Protein 5JYU (pdb70)

Nearest PDB structures (foldseek):
  5jyv-assembly1_A  TM=9.182E-01  e=1.489E-18  Thermosynechococcus vestitus BP-1
  1zes-assembly2_B  TM=8.318E-01  e=3.836E-07  Escherichia coli
  3nns-assembly3_B  TM=7.944E-01  e=1.129E-05  Thermotoga maritima
  1p2f-assembly1_A  TM=7.889E-01  e=4.038E-04  Thermotoga maritima
  4o1i-assembly3_E-2  TM=6.888E-01  e=8.584E-03  Mycobacterium tuberculosis

Radius of gyration: 13.12 Å; Cα contacts (8 Å, |Δi|>4): 184; chains: 1; bounding box: 32×35×27 Å

Organism: Thermosynechococcus vestitus (strain NIES-2133 / IAM M-273 / BP-1) (NCBI:txid197221)

InterPro domains:
  IPR003018 GAF domain [PF01590] (171-319)
  IPR003018 GAF domain [SM00065] (170-329)
  IPR003594 Histidine kinase/HSP90-like ATPase domain [PF02518] (475-585)
  IPR003594 Histidine kinase/HSP90-like ATPase domain [SM00387] (475-587)
  IPR003661 Signal transduction histidine kinase, dimerisation/phosphoacceptor domain [PF00512] (360-426)
  IPR003661 Signal transduction histidine kinase, dimerisation/phosphoacceptor domain [SM00388] (359-427)
  IPR003661 Signal transduction histidine kinase, dimerisation/phosphoacceptor domain [cd00082] (358-422)
  IPR004358 Signal transduction histidine kinase-related protein, C-terminal [PR00344] (512-526)
  IPR004358 Signal transduction histidine kinase-related protein, C-terminal [PR00344] (530-540)
  IPR004358 Signal transduction histidine kinase-related protein, C-terminal [PR00344] (547-565)
  IPR004358 Signal transduction histidine kinase-related protein, C-terminal [PR00344] (571-584)
  IPR005467 Histidine kinase domain [PS50109] (366-587)
  IPR011006 CheY-like superfamily [SSF52172] (614-722)
  IPR016132 Phytochrome chromophore attachment domain [PS50046] (170-314)
  IPR029016 GAF-like domain superfamily [G3DSA:3.30.450.40] (128-355)
  IPR036097 Signal transduction histidine kinase, dimerisation/phosphoacceptor domain superfamily [SSF47384] (344-427)
  IPR036890 Histidine kinase/HSP90-like ATPase superfamily [G3DSA:3.30.565.10] (427-588)
  IPR036890 Histidine kinase/HSP90-like ATPase superfamily [SSF55874] (416-588)
  IPR050736 Sensor Histidine Kinase Regulatory [PTHR43711] (326-585)

Structure (mmCIF, N/CA/C/O backbone):
data_5JYU
#
_entry.id   5JYU
#
loop_
_atom_site.group_PDB
_atom_site.id
_atom_site.type_symbol
_atom_site.label_atom_id
_atom_site.label_alt_id
_atom_site.label_comp_id
_atom_site.label_asym_id
_atom_site.label_entity_id
_atom_site.label_seq_id
_atom_site.pdbx_PDB_ins_code
_atom_site.Cartn_x
_atom_site.Cartn_y
_atom_site.Cartn_z
_atom_site.occupancy
_atom_site.B_iso_or_equiv
_atom_site.auth_seq_id
_atom_site.auth_comp_id
_atom_site.auth_asym_id
_atom_site.auth_atom_id
_atom_site.pdbx_PDB_model_num
ATOM 1 N N . GLU A 1 1 ? -2.408 -2.055 5.676 1.00 0.00 613 GLU A N 1
ATOM 2 C CA . GLU A 1 1 ? -3.030 -0.748 6.005 1.00 0.00 613 GLU A CA 1
ATOM 3 C C . GLU A 1 1 ? -4.546 -0.888 6.132 1.00 0.00 613 GLU A C 1
ATOM 4 O O . GLU A 1 1 ? -5.079 -1.998 6.126 1.00 0.00 613 GLU A O 1
ATOM 18 N N . GLY A 1 2 ? -5.231 0.244 6.242 1.00 0.00 614 GLY A N 1
ATOM 19 C CA . GLY A 1 2 ? -6.675 0.235 6.362 1.00 0.00 614 GLY A CA 1
ATOM 20 C C . GLY A 1 2 ? -7.277 1.564 5.961 1.00 0.00 614 GLY A C 1
ATOM 21 O O . GLY A 1 2 ? -6.563 2.563 5.862 1.00 0.00 614 GLY A O 1
ATOM 25 N N . ARG A 1 3 ? -8.588 1.585 5.736 1.00 0.00 615 ARG A N 1
ATOM 26 C CA . ARG A 1 3 ? -9.266 2.812 5.335 1.00 0.00 615 ARG A CA 1
ATOM 27 C C . ARG A 1 3 ? -10.285 3.248 6.381 1.00 0.00 615 ARG A C 1
ATOM 28 O O . ARG A 1 3 ? -11.113 2.450 6.832 1.00 0.00 615 ARG A O 1
ATOM 49 N N . ILE A 1 4 ? -10.202 4.513 6.777 1.00 0.00 616 ILE A N 1
ATOM 50 C CA . ILE A 1 4 ? -11.114 5.096 7.753 1.00 0.00 616 ILE A CA 1
ATOM 51 C C . ILE A 1 4 ? -11.737 6.374 7.185 1.00 0.00 616 ILE A C 1
ATOM 52 O O . ILE A 1 4 ? -11.035 7.209 6.612 1.00 0.00 616 ILE A O 1
ATOM 68 N N . VAL A 1 5 ? -13.049 6.528 7.332 1.00 0.00 617 VAL A N 1
ATOM 69 C CA . VAL A 1 5 ? -13.728 7.714 6.819 1.00 0.00 617 VAL A CA 1
ATOM 70 C C . VAL A 1 5 ? -14.138 8.628 7.971 1.00 0.00 617 VAL A C 1
ATOM 71 O O . VAL A 1 5 ? -14.797 8.196 8.920 1.00 0.00 617 VAL A O 1
ATOM 84 N N . LEU A 1 6 ? -13.736 9.890 7.882 1.00 0.00 618 LEU A N 1
ATOM 85 C CA . LEU A 1 6 ? -14.036 10.870 8.916 1.00 0.00 618 LEU A CA 1
ATOM 86 C C . LEU A 1 6 ? -15.067 11.873 8.418 1.00 0.00 618 LEU A C 1
ATOM 87 O O . LEU A 1 6 ? -14.882 12.493 7.375 1.00 0.00 618 LEU A O 1
ATOM 103 N N . VAL A 1 7 ? -16.146 12.038 9.173 1.00 0.00 619 VAL A N 1
ATOM 104 C CA . VAL A 1 7 ? -17.205 12.966 8.803 1.00 0.00 619 VAL A CA 1
ATOM 105 C C . VAL A 1 7 ? -17.318 14.074 9.831 1.00 0.00 619 VAL A C 1
ATOM 106 O O . VAL A 1 7 ? -17.607 13.830 11.002 1.00 0.00 619 VAL A O 1
ATOM 119 N N . SER A 1 8 ? -17.085 15.296 9.367 1.00 0.00 620 SER A N 1
ATOM 120 C CA . SER A 1 8 ? -17.142 16.469 10.223 1.00 0.00 620 SER A CA 1
ATOM 121 C C . SER A 1 8 ? -17.162 17.739 9.386 1.00 0.00 620 SER A C 1
ATOM 122 O O . SER A 1 8 ? -16.854 17.718 8.196 1.00 0.00 620 SER A O 1
ATOM 130 N N . GLU A 1 9 ? -17.535 18.839 10.015 1.00 0.00 621 GLU A N 1
ATOM 131 C CA . GLU A 1 9 ? -17.569 20.132 9.336 1.00 0.00 621 GLU A CA 1
ATOM 132 C C . GLU A 1 9 ? -16.385 21.019 9.741 1.00 0.00 621 GLU A C 1
ATOM 133 O O . GLU A 1 9 ? -16.126 22.039 9.106 1.00 0.00 621 GLU A O 1
ATOM 145 N N . ASP A 1 10 ? -15.667 20.633 10.797 1.00 0.00 622 ASP A N 1
ATOM 146 C CA . ASP A 1 10 ? -14.542 21.433 11.276 1.00 0.00 622 ASP A CA 1
ATOM 147 C C . ASP A 1 10 ? -13.210 20.929 10.726 1.00 0.00 622 ASP A C 1
ATOM 148 O O . ASP A 1 10 ? -12.732 19.857 11.099 1.00 0.00 622 ASP A O 1
ATOM 157 N N . GLU A 1 11 ? -12.623 21.727 9.841 1.00 0.00 623 GLU A N 1
ATOM 158 C CA . GLU A 1 11 ? -11.344 21.409 9.209 1.00 0.00 623 GLU A CA 1
ATOM 159 C C . GLU A 1 11 ? -10.191 21.334 10.217 1.00 0.00 623 GLU A C 1
ATOM 160 O O . GLU A 1 11 ? -9.334 20.456 10.121 1.00 0.00 623 GLU A O 1
ATOM 172 N N . ALA A 1 12 ? -10.183 22.249 11.188 1.00 0.00 624 ALA A N 1
ATOM 173 C CA . ALA A 1 12 ? -9.109 22.319 12.184 1.00 0.00 624 ALA A CA 1
ATOM 174 C C . ALA A 1 12 ? -8.987 21.044 13.018 1.00 0.00 624 ALA A C 1
ATOM 175 O O . ALA A 1 12 ? -7.884 20.540 13.223 1.00 0.00 624 ALA A O 1
ATOM 182 N N . THR A 1 13 ? -10.112 20.518 13.493 1.00 0.00 625 THR A N 1
ATOM 183 C CA . THR A 1 13 ? -10.093 19.298 14.290 1.00 0.00 625 THR A CA 1
ATOM 184 C C . THR A 1 13 ? -9.690 18.119 13.419 1.00 0.00 625 THR A C 1
ATOM 185 O O . THR A 1 13 ? -8.933 17.241 13.842 1.00 0.00 625 THR A O 1
ATOM 196 N N . SER A 1 14 ? -10.193 18.128 12.190 1.00 0.00 626 SER A N 1
ATOM 197 C CA . SER A 1 14 ? -9.928 17.064 11.235 1.00 0.00 626 SER A CA 1
ATOM 198 C C . SER A 1 14 ? -8.443 16.928 10.912 1.00 0.00 626 SER A C 1
ATOM 199 O O . SER A 1 14 ? -7.935 15.815 10.813 1.00 0.00 626 SER A O 1
ATOM 207 N N . THR A 1 15 ? -7.741 18.051 10.763 1.00 0.00 627 THR A N 1
ATOM 208 C CA . THR A 1 15 ? -6.315 18.008 10.431 1.00 0.00 627 THR A CA 1
ATOM 209 C C . THR A 1 15 ? -5.477 17.361 11.539 1.00 0.00 627 THR A C 1
ATOM 210 O O . THR A 1 15 ? -4.540 16.611 11.256 1.00 0.00 627 THR A O 1
ATOM 221 N N . LEU A 1 16 ? -5.814 17.650 12.792 1.00 0.00 628 LEU A N 1
ATOM 222 C CA . LEU A 1 16 ? -5.081 17.097 13.928 1.00 0.00 628 LEU A CA 1
ATOM 223 C C . LEU A 1 16 ? -5.317 15.592 14.093 1.00 0.00 628 LEU A C 1
ATOM 224 O O . LEU A 1 16 ? -4.372 14.824 14.282 1.00 0.00 628 LEU A O 1
ATOM 240 N N . ILE A 1 17 ? -6.579 15.176 14.006 1.00 0.00 629 ILE A N 1
ATOM 241 C CA . ILE A 1 17 ? -6.941 13.769 14.180 1.00 0.00 629 ILE A CA 1
ATOM 242 C C . ILE A 1 17 ? -6.499 12.888 13.001 1.00 0.00 629 ILE A C 1
ATOM 243 O O . ILE A 1 17 ? -6.079 11.745 13.198 1.00 0.00 629 ILE A O 1
ATOM 259 N N . CYS A 1 18 ? -6.584 13.424 11.779 1.00 0.00 630 CYS A N 1
ATOM 260 C CA . CYS A 1 18 ? -6.189 12.678 10.580 1.00 0.00 630 CYS A CA 1
ATOM 261 C C . CYS A 1 18 ? -4.706 12.342 10.611 1.00 0.00 630 CYS A C 1
ATOM 262 O O . CYS A 1 18 ? -4.299 11.256 10.200 1.00 0.00 630 CYS A O 1
ATOM 270 N N . SER A 1 19 ? -3.907 13.287 11.096 1.00 0.00 631 SER A N 1
ATOM 271 C CA . SER A 1 19 ? -2.463 13.104 11.184 1.00 0.00 631 SER A CA 1
ATOM 272 C C . SER A 1 19 ? -2.121 11.934 12.107 1.00 0.00 631 SER A C 1
ATOM 273 O O . SER A 1 19 ? -1.217 11.150 11.812 1.00 0.00 631 SER A O 1
ATOM 281 N N . ILE A 1 20 ? -2.852 11.821 13.216 1.00 0.00 632 ILE A N 1
ATOM 282 C CA . ILE A 1 20 ? -2.632 10.747 14.184 1.00 0.00 632 ILE A CA 1
ATOM 283 C C . ILE A 1 20 ? -2.888 9.378 13.543 1.00 0.00 632 ILE A C 1
ATOM 284 O O . ILE A 1 20 ? -2.064 8.465 13.640 1.00 0.00 632 ILE A O 1
ATOM 300 N N . LEU A 1 21 ? -4.036 9.258 12.879 1.00 0.00 633 LEU A N 1
ATOM 301 C CA . LEU A 1 21 ? -4.434 8.017 12.221 1.00 0.00 633 LEU A CA 1
ATOM 302 C C . LEU A 1 21 ? -3.535 7.669 11.034 1.00 0.00 633 LEU A C 1
ATOM 303 O O . LEU A 1 21 ? -3.194 6.501 10.833 1.00 0.00 633 LEU A O 1
ATOM 319 N N . THR A 1 22 ? -3.155 8.678 10.251 1.00 0.00 634 THR A N 1
ATOM 320 C CA . THR A 1 22 ? -2.307 8.457 9.082 1.00 0.00 634 THR A CA 1
ATOM 321 C C . THR A 1 22 ? -0.917 7.974 9.494 1.00 0.00 634 THR A C 1
ATOM 322 O O . THR A 1 22 ? -0.346 7.088 8.859 1.00 0.00 634 THR A O 1
ATOM 333 N N . THR A 1 23 ? -0.379 8.563 10.565 1.00 0.00 635 THR A N 1
ATOM 334 C CA . THR A 1 23 ? 0.938 8.185 11.078 1.00 0.00 635 THR A CA 1
ATOM 335 C C . THR A 1 23 ? 0.958 6.701 11.451 1.00 0.00 635 THR A C 1
ATOM 336 O O . THR A 1 23 ? 1.952 6.007 11.229 1.00 0.00 635 THR A O 1
ATOM 347 N N . ALA A 1 24 ? -0.149 6.228 12.020 1.00 0.00 636 ALA A N 1
ATOM 348 C CA . ALA A 1 24 ? -0.287 4.826 12.408 1.00 0.00 636 ALA A CA 1
ATOM 349 C C . ALA A 1 24 ? -0.258 3.903 11.185 1.00 0.00 636 ALA A C 1
ATOM 350 O O . ALA A 1 24 ? -0.051 2.697 11.313 1.00 0.00 636 ALA A O 1
ATOM 357 N N . GLY A 1 25 ? -0.472 4.478 10.000 1.00 0.00 637 GLY A N 1
ATOM 358 C CA . GLY A 1 25 ? -0.461 3.695 8.776 1.00 0.00 637 GLY A CA 1
ATOM 359 C C . GLY A 1 25 ? -1.837 3.528 8.161 1.00 0.00 637 GLY A C 1
ATOM 360 O O . GLY A 1 25 ? -2.004 2.780 7.196 1.00 0.00 637 GLY A O 1
ATOM 364 N N . TYR A 1 26 ? -2.828 4.215 8.716 1.00 0.00 638 TYR A N 1
ATOM 365 C CA . TYR A 1 26 ? -4.191 4.125 8.207 1.00 0.00 638 TYR A CA 1
ATOM 366 C C . TYR A 1 26 ? -4.541 5.325 7.332 1.00 0.00 638 TYR A C 1
ATOM 367 O O . TYR A 1 26 ? -4.136 6.451 7.614 1.00 0.00 638 TYR A O 1
ATOM 385 N N . GLN A 1 27 ? -5.296 5.075 6.265 1.00 0.00 639 GLN A N 1
ATOM 386 C CA . GLN A 1 27 ? -5.711 6.138 5.359 1.00 0.00 639 GLN A CA 1
ATOM 387 C C . GLN A 1 27 ? -7.026 6.736 5.829 1.00 0.00 639 GLN A C 1
ATOM 388 O O . GLN A 1 27 ? -7.950 6.009 6.195 1.00 0.00 639 GLN A O 1
ATOM 402 N N . VAL A 1 28 ? -7.115 8.057 5.811 1.00 0.00 640 VAL A N 1
ATOM 403 C CA . VAL A 1 28 ? -8.322 8.729 6.258 1.00 0.00 640 VAL A CA 1
ATOM 404 C C . VAL A 1 28 ? -8.973 9.551 5.146 1.00 0.00 640 VAL A C 1
ATOM 405 O O . VAL A 1 28 ? -8.311 10.331 4.460 1.00 0.00 640 VAL A O 1
ATOM 418 N N . ILE A 1 29 ? -10.279 9.363 4.978 1.00 0.00 641 ILE A N 1
ATOM 419 C CA . ILE A 1 29 ? -11.047 10.103 3.982 1.00 0.00 641 ILE A CA 1
ATOM 420 C C . ILE A 1 29 ? -11.971 11.074 4.712 1.00 0.00 641 ILE A C 1
ATOM 421 O O . ILE A 1 29 ? -12.825 10.652 5.490 1.00 0.00 641 ILE A O 1
ATOM 437 N N . TRP A 1 30 ? -11.799 12.370 4.475 1.00 0.00 642 TRP A N 1
ATOM 438 C CA . TRP A 1 30 ? -12.607 13.380 5.157 1.00 0.00 642 TRP A CA 1
ATOM 439 C C . TRP A 1 30 ? -13.851 13.772 4.359 1.00 0.00 642 TRP A C 1
ATOM 440 O O . TRP A 1 30 ? -13.767 14.135 3.184 1.00 0.00 642 TRP A O 1
ATOM 461 N N . LEU A 1 31 ? -15.003 13.691 5.019 1.00 0.00 643 LEU A N 1
ATOM 462 C CA . LEU A 1 31 ? -16.283 14.049 4.420 1.00 0.00 643 LEU A CA 1
ATOM 463 C C . LEU A 1 31 ? -16.976 15.121 5.262 1.00 0.00 643 LEU A C 1
ATOM 464 O O . LEU A 1 31 ? -16.990 15.043 6.490 1.00 0.00 643 LEU A O 1
ATOM 480 N N . VAL A 1 32 ? -17.559 16.115 4.599 1.00 0.00 644 VAL A N 1
ATOM 481 C CA . VAL A 1 32 ? -18.250 17.202 5.294 1.00 0.00 644 VAL A CA 1
ATOM 482 C C . VAL A 1 32 ? -19.769 17.023 5.272 1.00 0.00 644 VAL A C 1
ATOM 483 O O . VAL A 1 32 ? -20.516 17.939 5.618 1.00 0.00 644 VAL A O 1
ATOM 496 N N . ASP A 1 33 ? -20.221 15.836 4.880 1.00 0.00 645 ASP A N 1
ATOM 497 C CA . ASP A 1 33 ? -21.658 15.558 4.795 1.00 0.00 645 ASP A CA 1
ATOM 498 C C . ASP A 1 33 ? -22.045 14.300 5.575 1.00 0.00 645 ASP A C 1
ATOM 499 O O . ASP A 1 33 ? -22.643 14.382 6.645 1.00 0.00 645 ASP A O 1
ATOM 508 N N . GLY A 1 34 ? -21.688 13.137 5.045 1.00 0.00 646 GLY A N 1
ATOM 509 C CA . GLY A 1 34 ? -22.013 11.889 5.713 1.00 0.00 646 GLY A CA 1
ATOM 510 C C . GLY A 1 34 ? -23.147 11.118 5.059 1.00 0.00 646 GLY A C 1
ATOM 511 O O . GLY A 1 34 ? -23.878 10.399 5.740 1.00 0.00 646 GLY A O 1
ATOM 515 N N . GLU A 1 35 ? -23.309 11.272 3.747 1.00 0.00 647 GLU A N 1
ATOM 516 C CA . GLU A 1 35 ? -24.355 10.565 3.026 1.00 0.00 647 GLU A CA 1
ATOM 517 C C . GLU A 1 35 ? -24.060 9.070 3.001 1.00 0.00 647 GLU A C 1
ATOM 518 O O . GLU A 1 35 ? -22.945 8.647 2.697 1.00 0.00 647 GLU A O 1
ATOM 530 N N . VAL A 1 36 ? -25.085 8.290 3.301 1.00 0.00 648 VAL A N 1
ATOM 531 C CA . VAL A 1 36 ? -24.984 6.839 3.357 1.00 0.00 648 VAL A CA 1
ATOM 532 C C . VAL A 1 36 ? -24.626 6.230 2.001 1.00 0.00 648 VAL A C 1
ATOM 533 O O . VAL A 1 36 ? -23.934 5.217 1.947 1.00 0.00 648 VAL A O 1
ATOM 546 N N . GLU A 1 37 ? -25.083 6.845 0.909 1.00 0.00 649 GLU A N 1
ATOM 547 C CA . GLU A 1 37 ? -24.783 6.328 -0.423 1.00 0.00 649 GLU A CA 1
ATOM 548 C C . GLU A 1 37 ? -23.282 6.379 -0.683 1.00 0.00 649 GLU A C 1
ATOM 549 O O . GLU A 1 37 ? -22.692 5.420 -1.184 1.00 0.00 649 GLU A O 1
ATOM 561 N N . ARG A 1 38 ? -22.671 7.507 -0.332 1.00 0.00 650 ARG A N 1
ATOM 562 C CA . ARG A 1 38 ? -21.236 7.688 -0.497 1.00 0.00 650 ARG A CA 1
ATOM 563 C C . ARG A 1 38 ? -20.461 6.863 0.528 1.00 0.00 650 ARG A C 1
ATOM 564 O O . ARG A 1 38 ? -19.437 6.263 0.202 1.00 0.00 650 ARG A O 1
ATOM 585 N N . LEU A 1 39 ? -20.956 6.839 1.769 1.00 0.00 651 LEU A N 1
ATOM 586 C CA . LEU A 1 39 ? -20.307 6.071 2.831 1.00 0.00 651 LEU A CA 1
ATOM 587 C C . LEU A 1 39 ? -20.338 4.582 2.517 1.00 0.00 651 LEU A C 1
ATOM 588 O O . LEU A 1 39 ? -19.368 3.874 2.766 1.00 0.00 651 LEU A O 1
ATOM 604 N N . LEU A 1 40 ? -21.469 4.108 1.995 1.00 0.00 652 LEU A N 1
ATOM 605 C CA . LEU A 1 40 ? -21.602 2.697 1.628 1.00 0.00 652 LEU A CA 1
ATOM 606 C C . LEU A 1 40 ? -20.648 2.335 0.483 1.00 0.00 652 LEU A C 1
ATOM 607 O O . LEU A 1 40 ? -20.002 1.288 0.513 1.00 0.00 652 LEU A O 1
ATOM 623 N N . ALA A 1 41 ? -20.576 3.207 -0.523 1.00 0.00 653 ALA A N 1
ATOM 624 C CA . ALA A 1 41 ? -19.706 2.986 -1.682 1.00 0.00 653 ALA A CA 1
ATOM 625 C C . ALA A 1 41 ? -18.233 2.955 -1.280 1.00 0.00 653 ALA A C 1
ATOM 626 O O . ALA A 1 41 ? -17.453 2.148 -1.784 1.00 0.00 653 ALA A O 1
ATOM 633 N N . LEU A 1 42 ? -17.870 3.844 -0.365 1.00 0.00 654 LEU A N 1
ATOM 634 C CA . LEU A 1 42 ? -16.499 3.943 0.128 1.00 0.00 654 LEU A CA 1
ATOM 635 C C . LEU A 1 42 ? -16.380 3.253 1.478 1.00 0.00 654 LEU A C 1
ATOM 636 O O . LEU A 1 42 ? -15.579 3.659 2.319 1.00 0.00 654 LEU A O 1
ATOM 652 N N . THR A 1 43 ? -17.211 2.227 1.668 1.00 0.00 655 THR A N 1
ATOM 653 C CA . THR A 1 43 ? -17.267 1.464 2.921 1.00 0.00 655 THR A CA 1
ATOM 654 C C . THR A 1 43 ? -15.879 1.121 3.485 1.00 0.00 655 THR A C 1
ATOM 655 O O . THR A 1 43 ? -15.145 0.290 2.945 1.00 0.00 655 THR A O 1
ATOM 666 N N . PRO A 1 44 ? -15.510 1.794 4.589 1.00 0.00 656 PRO A N 1
ATOM 667 C CA . PRO A 1 44 ? -14.239 1.589 5.281 1.00 0.00 656 PRO A CA 1
ATOM 668 C C . PRO A 1 44 ? -14.339 0.552 6.392 1.00 0.00 656 PRO A C 1
ATOM 669 O O . PRO A 1 44 ? -15.384 -0.066 6.590 1.00 0.00 656 PRO A O 1
ATOM 680 N N . ILE A 1 45 ? -13.237 0.361 7.104 1.00 0.00 657 ILE A N 1
ATOM 681 C CA . ILE A 1 45 ? -13.202 -0.568 8.225 1.00 0.00 657 ILE A CA 1
ATOM 682 C C . ILE A 1 45 ? -14.005 0.035 9.370 1.00 0.00 657 ILE A C 1
ATOM 683 O O . ILE A 1 45 ? -14.720 -0.654 10.101 1.00 0.00 657 ILE A O 1
ATOM 699 N N . ALA A 1 46 ? -13.867 1.350 9.499 1.00 0.00 658 ALA A N 1
ATOM 700 C CA . ALA A 1 46 ? -14.533 2.107 10.549 1.00 0.00 658 ALA A CA 1
ATOM 701 C C . ALA A 1 46 ? -14.813 3.538 10.115 1.00 0.00 658 ALA A C 1
ATOM 702 O O . ALA A 1 46 ? -14.110 4.091 9.266 1.00 0.00 658 ALA A O 1
ATOM 709 N N . VAL A 1 47 ? -15.842 4.136 10.707 1.00 0.00 659 VAL A N 1
ATOM 710 C CA . VAL A 1 47 ? -16.201 5.515 10.403 1.00 0.00 659 VAL A CA 1
ATOM 711 C C . VAL A 1 47 ? -16.151 6.370 11.660 1.00 0.00 659 VAL A C 1
ATOM 712 O O . VAL A 1 47 ? -16.485 5.911 12.757 1.00 0.00 659 VAL A O 1
ATOM 725 N N . LEU A 1 48 ? -15.719 7.610 11.496 1.00 0.00 660 LEU A N 1
ATOM 726 C CA . LEU A 1 48 ? -15.649 8.547 12.604 1.00 0.00 660 LEU A CA 1
ATOM 727 C C . LEU A 1 48 ? -16.627 9.681 12.346 1.00 0.00 660 LEU A C 1
ATOM 728 O O . LEU A 1 48 ? -16.425 10.484 11.432 1.00 0.00 660 LEU A O 1
ATOM 744 N N . LEU A 1 49 ? -17.684 9.752 13.140 1.00 0.00 661 LEU A N 1
ATOM 745 C CA . LEU A 1 49 ? -18.693 10.782 12.951 1.00 0.00 661 LEU A CA 1
ATOM 746 C C . LEU A 1 49 ? -18.532 11.870 14.004 1.00 0.00 661 LEU A C 1
ATOM 747 O O . LEU A 1 49 ? -18.686 11.611 15.197 1.00 0.00 661 LEU A O 1
ATOM 763 N N . ALA A 1 50 ? -18.224 13.086 13.572 1.00 0.00 662 ALA A N 1
ATOM 764 C CA . ALA A 1 50 ? -18.027 14.183 14.507 1.00 0.00 662 ALA A CA 1
ATOM 765 C C . ALA A 1 50 ? -19.171 15.186 14.474 1.00 0.00 662 ALA A C 1
ATOM 766 O O . ALA A 1 50 ? -19.642 15.576 13.407 1.00 0.00 662 ALA A O 1
ATOM 773 N N . GLU A 1 51 ? -19.613 15.590 15.658 1.00 0.00 663 GLU A N 1
ATOM 774 C CA . GLU A 1 51 ? -20.677 16.573 15.790 1.00 0.00 663 GLU A CA 1
ATOM 775 C C . GLU A 1 51 ? -20.138 17.979 15.503 1.00 0.00 663 GLU A C 1
ATOM 776 O O . GLU A 1 51 ? -18.981 18.275 15.804 1.00 0.00 663 GLU A O 1
ATOM 788 N N . PRO A 1 52 ? -20.964 18.871 14.917 1.00 0.00 664 PRO A N 1
ATOM 789 C CA . PRO A 1 52 ? -22.348 18.561 14.533 1.00 0.00 664 PRO A CA 1
ATOM 790 C C . PRO A 1 52 ? -22.433 17.639 13.316 1.00 0.00 664 PRO A C 1
ATOM 791 O O . PRO A 1 52 ? -21.670 17.771 12.357 1.00 0.00 664 PRO A O 1
ATOM 802 N N . PHE A 1 53 ? -23.374 16.707 13.372 1.00 0.00 665 PHE A N 1
ATOM 803 C CA . PHE A 1 53 ? -23.591 15.748 12.293 1.00 0.00 665 PHE A CA 1
ATOM 804 C C . PHE A 1 53 ? -24.329 16.369 11.102 1.00 0.00 665 PHE A C 1
ATOM 805 O O . PHE A 1 53 ? -25.506 16.718 11.204 1.00 0.00 665 PHE A O 1
ATOM 822 N N . SER A 1 54 ? -23.627 16.497 9.973 1.00 0.00 666 SER A N 1
ATOM 823 C CA . SER A 1 54 ? -24.210 17.061 8.749 1.00 0.00 666 SER A CA 1
ATOM 824 C C . SER A 1 54 ? -25.328 16.173 8.201 1.00 0.00 666 SER A C 1
ATOM 825 O O . SER A 1 54 ? -26.357 16.667 7.738 1.00 0.00 666 SER A O 1
ATOM 833 N N . TYR A 1 55 ? -25.102 14.858 8.244 1.00 0.00 667 TYR A N 1
ATOM 834 C CA . TYR A 1 55 ? -26.070 13.870 7.758 1.00 0.00 667 TYR A CA 1
ATOM 835 C C . TYR A 1 55 ? -27.412 13.930 8.505 1.00 0.00 667 TYR A C 1
ATOM 836 O O . TYR A 1 55 ? -28.412 13.388 8.032 1.00 0.00 667 TYR A O 1
ATOM 854 N N . GLY A 1 56 ? -27.434 14.577 9.667 1.00 0.00 668 GLY A N 1
ATOM 855 C CA . GLY A 1 56 ? -28.668 14.693 10.424 1.00 0.00 668 GLY A CA 1
ATOM 856 C C . GLY A 1 56 ? -28.770 13.712 11.576 1.00 0.00 668 GLY A C 1
ATOM 857 O O . GLY A 1 56 ? -28.019 13.803 12.545 1.00 0.00 668 GLY A O 1
ATOM 861 N N . ASP A 1 57 ? -29.697 12.769 11.469 1.00 0.00 669 ASP A N 1
ATOM 862 C CA . ASP A 1 57 ? -29.916 11.786 12.530 1.00 0.00 669 ASP A CA 1
ATOM 863 C C . ASP A 1 57 ? -28.914 10.638 12.446 1.00 0.00 669 ASP A C 1
ATOM 864 O O . ASP A 1 57 ? -28.970 9.811 11.534 1.00 0.00 669 ASP A O 1
ATOM 873 N N . VAL A 1 58 ? -28.005 10.597 13.418 1.00 0.00 670 VAL A N 1
ATOM 874 C CA . VAL A 1 58 ? -26.974 9.567 13.483 1.00 0.00 670 VAL A CA 1
ATOM 875 C C . VAL A 1 58 ? -27.553 8.166 13.711 1.00 0.00 670 VAL A C 1
ATOM 876 O O . VAL A 1 58 ? -27.004 7.186 13.211 1.00 0.00 670 VAL A O 1
ATOM 889 N N . GLN A 1 59 ? -28.669 8.070 14.435 1.00 0.00 671 GLN A N 1
ATOM 890 C CA . GLN A 1 59 ? -29.282 6.774 14.715 1.00 0.00 671 GLN A CA 1
ATOM 891 C C . GLN A 1 59 ? -29.704 6.080 13.423 1.00 0.00 671 GLN A C 1
ATOM 892 O O . GLN A 1 59 ? -29.488 4.878 13.252 1.00 0.00 671 GLN A O 1
ATOM 906 N N . GLU A 1 60 ? -30.304 6.844 12.514 1.00 0.00 672 GLU A N 1
ATOM 907 C CA . GLU A 1 60 ? -30.741 6.311 11.230 1.00 0.00 672 GLU A CA 1
ATOM 908 C C . GLU A 1 60 ? -29.544 5.875 10.391 1.00 0.00 672 GLU A C 1
ATOM 909 O O . GLU A 1 60 ? -29.586 4.840 9.729 1.00 0.00 672 GLU A O 1
ATOM 921 N N . LEU A 1 61 ? -28.482 6.678 10.426 1.00 0.00 673 LEU A N 1
ATOM 922 C CA . LEU A 1 61 ? -27.261 6.378 9.683 1.00 0.00 673 LEU A CA 1
ATOM 923 C C . LEU A 1 61 ? -26.626 5.097 10.209 1.00 0.00 673 LEU A C 1
ATOM 924 O O . LEU A 1 61 ? -26.215 4.233 9.435 1.00 0.00 673 LEU A O 1
ATOM 940 N N . VAL A 1 62 ? -26.562 4.982 11.534 1.00 0.00 674 VAL A N 1
ATOM 941 C CA . VAL A 1 62 ? -25.994 3.808 12.182 1.00 0.00 674 VAL A CA 1
ATOM 942 C C . VAL A 1 62 ? -26.827 2.584 11.840 1.00 0.00 674 VAL A C 1
ATOM 943 O O . VAL A 1 62 ? -26.288 1.527 11.521 1.00 0.00 674 VAL A O 1
ATOM 956 N N . ASP A 1 63 ? -28.149 2.743 11.897 1.00 0.00 675 ASP A N 1
ATOM 957 C CA . ASP A 1 63 ? -29.066 1.656 11.568 1.00 0.00 675 ASP A CA 1
ATOM 958 C C . ASP A 1 63 ? -28.860 1.201 10.131 1.00 0.00 675 ASP A C 1
ATOM 959 O O . ASP A 1 63 ? -28.880 0.006 9.848 1.00 0.00 675 ASP A O 1
ATOM 968 N N . GLN A 1 64 ? -28.664 2.156 9.224 1.00 0.00 676 GLN A N 1
ATOM 969 C CA . GLN A 1 64 ? -28.455 1.827 7.812 1.00 0.00 676 GLN A CA 1
ATOM 970 C C . GLN A 1 64 ? -27.101 1.160 7.604 1.00 0.00 676 GLN A C 1
ATOM 971 O O . GLN A 1 64 ? -26.992 0.189 6.861 1.00 0.00 676 GLN A O 1
ATOM 985 N N . LEU A 1 65 ? -26.077 1.678 8.278 1.00 0.00 677 LEU A N 1
ATOM 986 C CA . LEU A 1 65 ? -24.734 1.117 8.169 1.00 0.00 677 LEU A CA 1
ATOM 987 C C . LEU A 1 65 ? -24.685 -0.281 8.774 1.00 0.00 677 LEU A C 1
ATOM 988 O O . LEU A 1 65 ? -24.079 -1.185 8.209 1.00 0.00 677 LEU A O 1
ATOM 1004 N N . ARG A 1 66 ? -25.346 -0.440 9.921 1.00 0.00 678 ARG A N 1
ATOM 1005 C CA . ARG A 1 66 ? -25.398 -1.725 10.627 1.00 0.00 678 ARG A CA 1
ATOM 1006 C C . ARG A 1 66 ? -26.192 -2.754 9.828 1.00 0.00 678 ARG A C 1
ATOM 1007 O O . ARG A 1 66 ? -25.856 -3.938 9.795 1.00 0.00 678 ARG A O 1
ATOM 1028 N N . GLN A 1 67 ? -27.271 -2.289 9.211 1.00 0.00 679 GLN A N 1
ATOM 1029 C CA . GLN A 1 67 ? -28.134 -3.140 8.407 1.00 0.00 679 GLN A CA 1
ATOM 1030 C C . GLN A 1 67 ? -27.383 -3.678 7.189 1.00 0.00 679 GLN A C 1
ATOM 1031 O O . GLN A 1 67 ? -27.572 -4.826 6.790 1.00 0.00 679 GLN A O 1
ATOM 1045 N N . ARG A 1 68 ? -26.535 -2.837 6.597 1.00 0.00 680 ARG A N 1
ATOM 1046 C CA . ARG A 1 68 ? -25.770 -3.238 5.419 1.00 0.00 680 ARG A CA 1
ATOM 1047 C C . ARG A 1 68 ? -24.505 -3.988 5.813 1.00 0.00 680 ARG A C 1
ATOM 1048 O O . ARG A 1 68 ? -24.152 -4.995 5.200 1.00 0.00 680 ARG A O 1
ATOM 1069 N N . CYS A 1 69 ? -23.822 -3.489 6.829 1.00 0.00 681 CYS A N 1
ATOM 1070 C CA . CYS A 1 69 ? -22.602 -4.114 7.307 1.00 0.00 681 CYS A CA 1
ATOM 1071 C C . CYS A 1 69 ? -22.682 -4.350 8.805 1.00 0.00 681 CYS A C 1
ATOM 1072 O O . CYS A 1 69 ? -23.056 -3.456 9.563 1.00 0.00 681 CYS A O 1
ATOM 1080 N N . THR A 1 70 ? -22.306 -5.542 9.232 1.00 0.00 682 THR A N 1
ATOM 1081 C CA . THR A 1 70 ? -22.335 -5.883 10.646 1.00 0.00 682 THR A CA 1
ATOM 1082 C C . THR A 1 70 ? -21.298 -5.060 11.406 1.00 0.00 682 THR A C 1
ATOM 1083 O O . THR A 1 70 ? -20.342 -4.562 10.805 1.00 0.00 682 THR A O 1
ATOM 1094 N N . PRO A 1 71 ? -21.462 -4.897 12.735 1.00 0.00 683 PRO A N 1
ATOM 1095 C CA . PRO A 1 71 ? -20.519 -4.119 13.549 1.00 0.00 683 PRO A CA 1
ATOM 1096 C C . PRO A 1 71 ? -19.098 -4.665 13.468 1.00 0.00 683 PRO A C 1
ATOM 1097 O O . PRO A 1 71 ? -18.132 -3.930 13.663 1.00 0.00 683 PRO A O 1
ATOM 1108 N N . GLU A 1 72 ? -18.973 -5.963 13.200 1.00 0.00 684 GLU A N 1
ATOM 1109 C CA . GLU A 1 72 ? -17.663 -6.584 13.067 1.00 0.00 684 GLU A CA 1
ATOM 1110 C C . GLU A 1 72 ? -16.996 -6.130 11.768 1.00 0.00 684 GLU A C 1
ATOM 1111 O O . GLU A 1 72 ? -15.789 -5.900 11.719 1.00 0.00 684 GLU A O 1
ATOM 1123 N N . GLN A 1 73 ? -17.808 -6.021 10.719 1.00 0.00 685 GLN A N 1
ATOM 1124 C CA . GLN A 1 73 ? -17.339 -5.592 9.404 1.00 0.00 685 GLN A CA 1
ATOM 1125 C C . GLN A 1 73 ? -16.997 -4.104 9.371 1.00 0.00 685 GLN A C 1
ATOM 1126 O O . GLN A 1 73 ? -16.013 -3.700 8.754 1.00 0.00 685 GLN A O 1
ATOM 1140 N N . LEU A 1 74 ? -17.819 -3.295 10.036 1.00 0.00 686 LEU A N 1
ATOM 1141 C CA . LEU A 1 74 ? -17.618 -1.848 10.050 1.00 0.00 686 LEU A CA 1
ATOM 1142 C C . LEU A 1 74 ? -17.796 -1.270 11.454 1.00 0.00 686 LEU A C 1
ATOM 1143 O O . LEU A 1 74 ? -18.873 -1.370 12.042 1.00 0.00 686 LEU A O 1
ATOM 1159 N N . LYS A 1 75 ? -16.739 -0.658 11.983 1.00 0.00 687 LYS A N 1
ATOM 1160 C CA . LYS A 1 75 ? -16.803 -0.043 13.306 1.00 0.00 687 LYS A CA 1
ATOM 1161 C C . LYS A 1 75 ? -17.287 1.396 13.195 1.00 0.00 687 LYS A C 1
ATOM 1162 O O . LYS A 1 75 ? -16.981 2.098 12.234 1.00 0.00 687 LYS A O 1
ATOM 1181 N N . ILE A 1 76 ? -18.048 1.827 14.182 1.00 0.00 688 ILE A N 1
ATOM 1182 C CA . ILE A 1 76 ? -18.588 3.177 14.189 1.00 0.00 688 ILE A CA 1
ATOM 1183 C C . ILE A 1 76 ? -18.190 3.917 15.459 1.00 0.00 688 ILE A C 1
ATOM 1184 O O . ILE A 1 76 ? -18.469 3.466 16.572 1.00 0.00 688 ILE A O 1
ATOM 1200 N N . PHE A 1 77 ? -17.527 5.049 15.275 1.00 0.00 689 PHE A N 1
ATOM 1201 C CA . PHE A 1 77 ? -17.092 5.883 16.390 1.00 0.00 689 PHE A CA 1
ATOM 1202 C C . PHE A 1 77 ? -17.680 7.291 16.261 1.00 0.00 689 PHE A C 1
ATOM 1203 O O . PHE A 1 77 ? -17.865 7.789 15.150 1.00 0.00 689 PHE A O 1
ATOM 1220 N N . ILE A 1 78 ? -17.972 7.934 17.389 1.00 0.00 690 ILE A N 1
ATOM 1221 C CA . ILE A 1 78 ? -18.542 9.281 17.366 1.00 0.00 690 ILE A CA 1
ATOM 1222 C C . ILE A 1 78 ? -17.678 10.262 18.167 1.00 0.00 690 ILE A C 1
ATOM 1223 O O . ILE A 1 78 ? -17.178 9.941 19.250 1.00 0.00 690 ILE A O 1
ATOM 1239 N N . LEU A 1 79 ? -17.494 11.456 17.605 1.00 0.00 691 LEU A N 1
ATOM 1240 C CA . LEU A 1 79 ? -16.687 12.494 18.236 1.00 0.00 691 LEU A CA 1
ATOM 1241 C C . LEU A 1 79 ? -17.561 13.664 18.672 1.00 0.00 691 LEU A C 1
ATOM 1242 O O . LEU A 1 79 ? -18.440 14.110 17.928 1.00 0.00 691 LEU A O 1
ATOM 1258 N N . GLY A 1 80 ? -17.310 14.158 19.876 1.00 0.00 692 GLY A N 1
ATOM 1259 C CA . GLY A 1 80 ? -18.071 15.273 20.394 1.00 0.00 692 GLY A CA 1
ATOM 1260 C C . GLY A 1 80 ? -17.816 15.487 21.868 1.00 0.00 692 GLY A C 1
ATOM 1261 O O . GLY A 1 80 ? -17.010 14.780 22.466 1.00 0.00 692 GLY A O 1
ATOM 1265 N N . SER A 1 81 ? -18.488 16.469 22.449 1.00 0.00 693 SER A N 1
ATOM 1266 C CA . SER A 1 81 ? -18.337 16.764 23.872 1.00 0.00 693 SER A CA 1
ATOM 1267 C C . SER A 1 81 ? -18.904 15.634 24.723 1.00 0.00 693 SER A C 1
ATOM 1268 O O . SER A 1 81 ? -18.371 15.312 25.787 1.00 0.00 693 SER A O 1
ATOM 1276 N N . LYS A 1 82 ? -19.990 15.041 24.249 1.00 0.00 694 LYS A N 1
ATOM 1277 C CA . LYS A 1 82 ? -20.624 13.940 24.951 1.00 0.00 694 LYS A CA 1
ATOM 1278 C C . LYS A 1 82 ? -20.837 12.775 24.001 1.00 0.00 694 LYS A C 1
ATOM 1279 O O . LYS A 1 82 ? -21.268 12.960 22.861 1.00 0.00 694 LYS A O 1
ATOM 1298 N N . GLY A 1 83 ? -20.516 11.583 24.472 1.00 0.00 695 GLY A N 1
ATOM 1299 C CA . GLY A 1 83 ? -20.678 10.397 23.654 1.00 0.00 695 GLY A CA 1
ATOM 1300 C C . GLY A 1 83 ? -22.130 9.998 23.487 1.00 0.00 695 GLY A C 1
ATOM 1301 O O . GLY A 1 83 ? -22.766 9.518 24.424 1.00 0.00 695 GLY A O 1
ATOM 1305 N N . ASN A 1 84 ? -22.652 10.198 22.282 1.00 0.00 696 ASN A N 1
ATOM 1306 C CA . ASN A 1 84 ? -24.033 9.852 21.971 1.00 0.00 696 ASN A CA 1
ATOM 1307 C C . ASN A 1 84 ? -24.119 8.395 21.532 1.00 0.00 696 ASN A C 1
ATOM 1308 O O . ASN A 1 84 ? -23.957 8.080 20.353 1.00 0.00 696 ASN A O 1
ATOM 1319 N N . TYR A 1 85 ? -24.353 7.510 22.497 1.00 0.00 697 TYR A N 1
ATOM 1320 C CA . TYR A 1 85 ? -24.435 6.080 22.222 1.00 0.00 697 TYR A CA 1
ATOM 1321 C C . TYR A 1 85 ? -25.713 5.722 21.465 1.00 0.00 697 TYR A C 1
ATOM 1322 O O . TYR A 1 85 ? -26.780 5.553 22.058 1.00 0.00 697 TYR A O 1
ATOM 1340 N N . GLN A 1 86 ? -25.586 5.611 20.148 1.00 0.00 698 GLN A N 1
ATOM 1341 C CA . GLN A 1 86 ? -26.703 5.246 19.282 1.00 0.00 698 GLN A CA 1
ATOM 1342 C C . GLN A 1 86 ? -26.342 4.001 18.481 1.00 0.00 698 GLN A C 1
ATOM 1343 O O . GLN A 1 86 ? -26.728 3.860 17.322 1.00 0.00 698 GLN A O 1
ATOM 1357 N N . GLY A 1 87 ? -25.599 3.100 19.114 1.00 0.00 699 GLY A N 1
ATOM 1358 C CA . GLY A 1 87 ? -25.168 1.886 18.441 1.00 0.00 699 GLY A CA 1
ATOM 1359 C C . GLY A 1 87 ? -23.708 1.949 18.035 1.00 0.00 699 GLY A C 1
ATOM 1360 O O . GLY A 1 87 ? -23.225 1.095 17.293 1.00 0.00 699 GLY A O 1
ATOM 1364 N N . VAL A 1 88 ? -23.006 2.969 18.523 1.00 0.00 700 VAL A N 1
ATOM 1365 C CA . VAL A 1 88 ? -21.598 3.146 18.217 1.00 0.00 700 VAL A CA 1
ATOM 1366 C C . VAL A 1 88 ? -20.740 2.267 19.120 1.00 0.00 700 VAL A C 1
ATOM 1367 O O . VAL A 1 88 ? -21.116 1.951 20.249 1.00 0.00 700 VAL A O 1
ATOM 1380 N N . ASP A 1 89 ? -19.596 1.867 18.598 1.00 0.00 701 ASP A N 1
ATOM 1381 C CA . ASP A 1 89 ? -18.666 1.007 19.329 1.00 0.00 701 ASP A CA 1
ATOM 1382 C C . ASP A 1 89 ? -17.997 1.739 20.492 1.00 0.00 701 ASP A C 1
ATOM 1383 O O . ASP A 1 89 ? -17.827 1.166 21.567 1.00 0.00 701 ASP A O 1
ATOM 1392 N N . ARG A 1 90 ? -17.620 2.997 20.286 1.00 0.00 702 ARG A N 1
ATOM 1393 C CA . ARG A 1 90 ? -16.955 3.763 21.338 1.00 0.00 702 ARG A CA 1
ATOM 1394 C C . ARG A 1 90 ? -17.097 5.266 21.106 1.00 0.00 702 ARG A C 1
ATOM 1395 O O . ARG A 1 90 ? -17.190 5.723 19.965 1.00 0.00 702 ARG A O 1
ATOM 1416 N N . TYR A 1 91 ? -17.120 6.025 22.197 1.00 0.00 703 TYR A N 1
ATOM 1417 C CA . TYR A 1 91 ? -17.232 7.477 22.127 1.00 0.00 703 TYR A CA 1
ATOM 1418 C C . TYR A 1 91 ? -15.900 8.126 22.496 1.00 0.00 703 TYR A C 1
ATOM 1419 O O . TYR A 1 91 ? -15.197 7.653 23.390 1.00 0.00 703 TYR A O 1
ATOM 1437 N N . ILE A 1 92 ? -15.551 9.202 21.801 1.00 0.00 704 ILE A N 1
ATOM 1438 C CA . ILE A 1 92 ? -14.295 9.904 22.059 1.00 0.00 704 ILE A CA 1
ATOM 1439 C C . ILE A 1 92 ? -14.562 11.389 22.331 1.00 0.00 704 ILE A C 1
ATOM 1440 O O . ILE A 1 92 ? -14.534 12.218 21.418 1.00 0.00 704 ILE A O 1
ATOM 1456 N N . PRO A 1 93 ? -14.864 11.724 23.603 1.00 0.00 705 PRO A N 1
ATOM 1457 C CA . PRO A 1 93 ? -15.165 13.100 24.039 1.00 0.00 705 PRO A CA 1
ATOM 1458 C C . PRO A 1 93 ? -14.003 14.081 23.872 1.00 0.00 705 PRO A C 1
ATOM 1459 O O . PRO A 1 93 ? -12.837 13.722 24.046 1.00 0.00 705 PRO A O 1
ATOM 1470 N N . LEU A 1 94 ? -14.344 15.321 23.529 1.00 0.00 706 LEU A N 1
ATOM 1471 C CA . LEU A 1 94 ? -13.365 16.389 23.369 1.00 0.00 706 LEU A CA 1
ATOM 1472 C C . LEU A 1 94 ? -12.987 16.972 24.735 1.00 0.00 706 LEU A C 1
ATOM 1473 O O . LEU A 1 94 ? -13.827 17.051 25.633 1.00 0.00 706 LEU A O 1
ATOM 1489 N N . PRO A 1 95 ? -11.723 17.396 24.911 1.00 0.00 707 PRO A N 1
ATOM 1490 C CA . PRO A 1 95 ? -10.695 17.304 23.870 1.00 0.00 707 PRO A CA 1
ATOM 1491 C C . PRO A 1 95 ? -10.186 15.874 23.691 1.00 0.00 707 PRO A C 1
ATOM 1492 O O . PRO A 1 95 ? -10.025 15.134 24.661 1.00 0.00 707 PRO A O 1
ATOM 1503 N N . ILE A 1 96 ? -9.937 15.491 22.447 1.00 0.00 708 ILE A N 1
ATOM 1504 C CA . ILE A 1 96 ? -9.439 14.156 22.157 1.00 0.00 708 ILE A CA 1
ATOM 1505 C C . ILE A 1 96 ? -7.940 14.074 22.439 1.00 0.00 708 ILE A C 1
ATOM 1506 O O . ILE A 1 96 ? -7.144 14.804 21.845 1.00 0.00 708 ILE A O 1
ATOM 1522 N N . HIS A 1 97 ? -7.561 13.188 23.355 1.00 0.00 709 HIS A N 1
ATOM 1523 C CA . HIS A 1 97 ? -6.157 13.007 23.710 1.00 0.00 709 HIS A CA 1
ATOM 1524 C C . HIS A 1 97 ? -5.483 12.041 22.736 1.00 0.00 709 HIS A C 1
ATOM 1525 O O . HIS A 1 97 ? -5.918 10.902 22.590 1.00 0.00 709 HIS A O 1
ATOM 1539 N N . PRO A 1 98 ? -4.396 12.483 22.071 1.00 0.00 710 PRO A N 1
ATOM 1540 C CA . PRO A 1 98 ? -3.669 11.658 21.086 1.00 0.00 710 PRO A CA 1
ATOM 1541 C C . PRO A 1 98 ? -3.066 10.379 21.671 1.00 0.00 710 PRO A C 1
ATOM 1542 O O . PRO A 1 98 ? -2.970 9.363 20.982 1.00 0.00 710 PRO A O 1
ATOM 1553 N N . GLU A 1 99 ? -2.668 10.435 22.939 1.00 0.00 711 GLU A N 1
ATOM 1554 C CA . GLU A 1 99 ? -2.060 9.290 23.612 1.00 0.00 711 GLU A CA 1
ATOM 1555 C C . GLU A 1 99 ? -3.045 8.130 23.783 1.00 0.00 711 GLU A C 1
ATOM 1556 O O . GLU A 1 99 ? -2.690 6.968 23.584 1.00 0.00 711 GLU A O 1
ATOM 1568 N N . SER A 1 100 ? -4.282 8.449 24.147 1.00 0.00 712 SER A N 1
ATOM 1569 C CA . SER A 1 100 ? -5.294 7.426 24.376 1.00 0.00 712 SER A CA 1
ATOM 1570 C C . SER A 1 100 ? -6.163 7.180 23.145 1.00 0.00 712 SER A C 1
ATOM 1571 O O . SER A 1 100 ? -6.786 6.128 23.035 1.00 0.00 712 SER A O 1
ATOM 1579 N N . PHE A 1 101 ? -6.201 8.142 22.224 1.00 0.00 713 PHE A N 1
ATOM 1580 C CA . PHE A 1 101 ? -7.009 8.006 21.011 1.00 0.00 713 PHE A CA 1
ATOM 1581 C C . PHE A 1 101 ? -6.575 6.801 20.186 1.00 0.00 713 PHE A C 1
ATOM 1582 O O . PHE A 1 101 ? -7.401 5.977 19.792 1.00 0.00 713 PHE A O 1
ATOM 1599 N N . LEU A 1 102 ? -5.273 6.702 19.937 1.00 0.00 714 LEU A N 1
ATOM 1600 C CA . LEU A 1 102 ? -4.730 5.594 19.163 1.00 0.00 714 LEU A CA 1
ATOM 1601 C C . LEU A 1 102 ? -4.957 4.284 19.913 1.00 0.00 714 LEU A C 1
ATOM 1602 O O . LEU A 1 102 ? -5.272 3.253 19.312 1.00 0.00 714 LEU A O 1
ATOM 1618 N N . GLN A 1 103 ? -4.786 4.341 21.234 1.00 0.00 715 GLN A N 1
ATOM 1619 C CA . GLN A 1 103 ? -4.987 3.176 22.090 1.00 0.00 715 GLN A CA 1
ATOM 1620 C C . GLN A 1 103 ? -6.437 2.688 22.014 1.00 0.00 715 GLN A C 1
ATOM 1621 O O . GLN A 1 103 ? -6.686 1.487 21.908 1.00 0.00 715 GLN A O 1
ATOM 1635 N N . GLN A 1 104 ? -7.386 3.626 22.056 1.00 0.00 716 GLN A N 1
ATOM 1636 C CA . GLN A 1 104 ? -8.808 3.285 21.984 1.00 0.00 716 GLN A CA 1
ATOM 1637 C C . GLN A 1 104 ? -9.153 2.646 20.643 1.00 0.00 716 GLN A C 1
ATOM 1638 O O . GLN A 1 104 ? -9.915 1.678 20.589 1.00 0.00 716 GLN A O 1
ATOM 1652 N N . VAL A 1 105 ? -8.590 3.188 19.565 1.00 0.00 717 VAL A N 1
ATOM 1653 C CA . VAL A 1 105 ? -8.830 2.650 18.229 1.00 0.00 717 VAL A CA 1
ATOM 1654 C C . VAL A 1 105 ? -8.297 1.222 18.139 1.00 0.00 717 VAL A C 1
ATOM 1655 O O . VAL A 1 105 ? -8.971 0.326 17.627 1.00 0.00 717 VAL A O 1
ATOM 1668 N N . THR A 1 106 ? -7.084 1.021 18.652 1.00 0.00 718 THR A N 1
ATOM 1669 C CA . THR A 1 106 ? -6.445 -0.292 18.652 1.00 0.00 718 THR A CA 1
ATOM 1670 C C . THR A 1 106 ? -7.249 -1.290 19.488 1.00 0.00 718 THR A C 1
ATOM 1671 O O . THR A 1 106 ? -7.467 -2.428 19.066 1.00 0.00 718 THR A O 1
ATOM 1682 N N . MET A 1 107 ? -7.691 -0.857 20.671 1.00 0.00 719 MET A N 1
ATOM 1683 C CA . MET A 1 107 ? -8.479 -1.717 21.555 1.00 0.00 719 MET A CA 1
ATOM 1684 C C . MET A 1 107 ? -9.803 -2.098 20.900 1.00 0.00 719 MET A C 1
ATOM 1685 O O . MET A 1 107 ? -10.230 -3.250 20.974 1.00 0.00 719 MET A O 1
ATOM 1699 N N . GLY A 1 108 ? -10.460 -1.121 20.276 1.00 0.00 720 GLY A N 1
ATOM 1700 C CA . GLY A 1 108 ? -11.710 -1.395 19.588 1.00 0.00 720 GLY A CA 1
ATOM 1701 C C . GLY A 1 108 ? -11.508 -2.336 18.414 1.00 0.00 720 GLY A C 1
ATOM 1702 O O . GLY A 1 108 ? -12.315 -3.232 18.176 1.00 0.00 720 GLY A O 1
ATOM 1706 N N . LEU A 1 109 ? -10.422 -2.117 17.680 1.00 0.00 721 LEU A N 1
ATOM 1707 C CA . LEU A 1 109 ? -10.073 -2.933 16.520 1.00 0.00 721 LEU A CA 1
ATOM 1708 C C . LEU A 1 109 ? -9.732 -4.377 16.909 1.00 0.00 721 LEU A C 1
ATOM 1709 O O . LEU A 1 109 ? -10.156 -5.323 16.245 1.00 0.00 721 LEU A O 1
ATOM 1725 N N . THR A 1 110 ? -8.972 -4.542 17.993 1.00 0.00 722 THR A N 1
ATOM 1726 C CA . THR A 1 110 ? -8.554 -5.871 18.448 1.00 0.00 722 THR A CA 1
ATOM 1727 C C . THR A 1 110 ? -9.706 -6.691 19.046 1.00 0.00 722 THR A C 1
ATOM 1728 O O . THR A 1 110 ? -9.514 -7.850 19.411 1.00 0.00 722 THR A O 1
ATOM 1739 N N . SER A 1 111 ? -10.893 -6.101 19.150 1.00 0.00 723 SER A N 1
ATOM 1740 C CA . SER A 1 111 ? -12.046 -6.814 19.698 1.00 0.00 723 SER A CA 1
ATOM 1741 C C . SER A 1 111 ? -12.512 -7.918 18.744 1.00 0.00 723 SER A C 1
ATOM 1742 O O . SER A 1 111 ? -13.205 -8.849 19.152 1.00 0.00 723 SER A O 1
ATOM 1750 N N . LEU A 1 112 ? -12.128 -7.795 17.473 1.00 0.00 724 LEU A N 1
ATOM 1751 C CA . LEU A 1 112 ? -12.500 -8.771 16.450 1.00 0.00 724 LEU A CA 1
ATOM 1752 C C . LEU A 1 112 ? -11.897 -10.149 16.727 1.00 0.00 724 LEU A C 1
ATOM 1753 O O . LEU A 1 112 ? -12.561 -11.170 16.544 1.00 0.00 724 LEU A O 1
ATOM 1769 N N . ALA A 1 113 ? -10.639 -10.174 17.165 1.00 0.00 725 ALA A N 1
ATOM 1770 C CA . ALA A 1 113 ? -9.956 -11.429 17.460 1.00 0.00 725 ALA A CA 1
ATOM 1771 C C . ALA A 1 113 ? -8.811 -11.215 18.442 1.00 0.00 725 ALA A C 1
ATOM 1772 O O . ALA A 1 113 ? -8.176 -10.161 18.443 1.00 0.00 725 ALA A O 1
ATOM 1779 N N . THR A 1 114 ? -8.544 -12.224 19.266 1.00 0.00 726 THR A N 1
ATOM 1780 C CA . THR A 1 114 ? -7.472 -12.149 20.254 1.00 0.00 726 THR A CA 1
ATOM 1781 C C . THR A 1 114 ? -6.094 -12.188 19.593 1.00 0.00 726 THR A C 1
ATOM 1782 O O . THR A 1 114 ? -5.127 -11.631 20.116 1.00 0.00 726 THR A O 1
ATOM 1793 N N . SER A 1 115 ? -6.012 -12.842 18.440 1.00 0.00 727 SER A N 1
ATOM 1794 C CA . SER A 1 115 ? -4.755 -12.953 17.709 1.00 0.00 727 SER A CA 1
ATOM 1795 C C . SER A 1 115 ? -4.552 -11.751 16.788 1.00 0.00 727 SER A C 1
ATOM 1796 O O . SER A 1 115 ? -4.589 -11.883 15.563 1.00 0.00 727 SER A O 1
ATOM 1804 N N . ALA A 1 116 ? -4.354 -10.579 17.390 1.00 0.00 728 ALA A N 1
ATOM 1805 C CA . ALA A 1 116 ? -4.140 -9.345 16.636 1.00 0.00 728 ALA A CA 1
ATOM 1806 C C . ALA A 1 116 ? -2.873 -9.421 15.787 1.00 0.00 728 ALA A C 1
ATOM 1807 O O . ALA A 1 116 ? -2.843 -8.947 14.651 1.00 0.00 728 ALA A O 1
ATOM 1814 N N . GLN A 1 117 ? -1.824 -10.013 16.348 1.00 0.00 729 GLN A N 1
ATOM 1815 C CA . GLN A 1 117 ? -0.557 -10.150 15.642 1.00 0.00 729 GLN A CA 1
ATOM 1816 C C . GLN A 1 117 ? -0.249 -11.619 15.369 1.00 0.00 729 GLN A C 1
ATOM 1817 O O . GLN A 1 117 ? -0.755 -12.479 16.122 1.00 0.00 729 GLN A O 1
ATOM 1832 N N . GLU A 1 1 ? -6.289 -2.670 3.708 1.00 0.00 613 GLU A N 2
ATOM 1833 C CA . GLU A 1 1 ? -7.706 -2.542 4.146 1.00 0.00 613 GLU A CA 2
ATOM 1834 C C . GLU A 1 1 ? -7.829 -1.558 5.305 1.00 0.00 613 GLU A C 2
ATOM 1835 O O . GLU A 1 1 ? -8.890 -1.428 5.916 1.00 0.00 613 GLU A O 2
ATOM 1849 N N . GLY A 1 2 ? -6.735 -0.866 5.596 1.00 0.00 614 GLY A N 2
ATOM 1850 C CA . GLY A 1 2 ? -6.730 0.100 6.682 1.00 0.00 614 GLY A CA 2
ATOM 1851 C C . GLY A 1 2 ? -7.264 1.455 6.260 1.00 0.00 614 GLY A C 2
ATOM 1852 O O . GLY A 1 2 ? -6.530 2.447 6.257 1.00 0.00 614 GLY A O 2
ATOM 1856 N N . ARG A 1 3 ? -8.544 1.500 5.907 1.00 0.00 615 ARG A N 2
ATOM 1857 C CA . ARG A 1 3 ? -9.176 2.742 5.481 1.00 0.00 615 ARG A CA 2
ATOM 1858 C C . ARG A 1 3 ? -10.260 3.168 6.462 1.00 0.00 615 ARG A C 2
ATOM 1859 O O . ARG A 1 3 ? -11.125 2.373 6.839 1.00 0.00 615 ARG A O 2
ATOM 1880 N N . ILE A 1 4 ? -10.199 4.428 6.871 1.00 0.00 616 ILE A N 2
ATOM 1881 C CA . ILE A 1 4 ? -11.161 4.997 7.806 1.00 0.00 616 ILE A CA 2
ATOM 1882 C C . ILE A 1 4 ? -11.811 6.237 7.193 1.00 0.00 616 ILE A C 2
ATOM 1883 O O . ILE A 1 4 ? -11.123 7.086 6.625 1.00 0.00 616 ILE A O 2
ATOM 1899 N N . VAL A 1 5 ? -13.129 6.344 7.296 1.00 0.00 617 VAL A N 2
ATOM 1900 C CA . VAL A 1 5 ? -13.828 7.493 6.738 1.00 0.00 617 VAL A CA 2
ATOM 1901 C C . VAL A 1 5 ? -14.286 8.417 7.865 1.00 0.00 617 VAL A C 2
ATOM 1902 O O . VAL A 1 5 ? -14.940 7.985 8.817 1.00 0.00 617 VAL A O 2
ATOM 1915 N N . LEU A 1 6 ? -13.926 9.689 7.752 1.00 0.00 618 LEU A N 2
ATOM 1916 C CA . LEU A 1 6 ? -14.262 10.677 8.763 1.00 0.00 618 LEU A CA 2
ATOM 1917 C C . LEU A 1 6 ? -15.357 11.610 8.265 1.00 0.00 618 LEU A C 2
ATOM 1918 O O . LEU A 1 6 ? -15.231 12.210 7.198 1.00 0.00 618 LEU A O 2
ATOM 1934 N N . VAL A 1 7 ? -16.421 11.744 9.045 1.00 0.00 619 VAL A N 2
ATOM 1935 C CA . VAL A 1 7 ? -17.532 12.609 8.678 1.00 0.00 619 VAL A CA 2
ATOM 1936 C C . VAL A 1 7 ? -17.661 13.731 9.692 1.00 0.00 619 VAL A C 2
ATOM 1937 O O . VAL A 1 7 ? -17.889 13.489 10.881 1.00 0.00 619 VAL A O 2
ATOM 1950 N N . SER A 1 8 ? -17.507 14.961 9.213 1.00 0.00 620 SER A N 2
ATOM 1951 C CA . SER A 1 8 ? -17.596 16.129 10.080 1.00 0.00 620 SER A CA 2
ATOM 1952 C C . SER A 1 8 ? -17.640 17.410 9.266 1.00 0.00 620 SER A C 2
ATOM 1953 O O . SER A 1 8 ? -16.936 17.550 8.266 1.00 0.00 620 SER A O 2
ATOM 1961 N N . GLU A 1 9 ? -18.479 18.337 9.702 1.00 0.00 621 GLU A N 2
ATOM 1962 C CA . GLU A 1 9 ? -18.617 19.627 9.039 1.00 0.00 621 GLU A CA 2
ATOM 1963 C C . GLU A 1 9 ? -17.444 20.555 9.385 1.00 0.00 621 GLU A C 2
ATOM 1964 O O . GLU A 1 9 ? -17.085 21.434 8.600 1.00 0.00 621 GLU A O 2
ATOM 1976 N N . ASP A 1 10 ? -16.850 20.355 10.563 1.00 0.00 622 ASP A N 2
ATOM 1977 C CA . ASP A 1 10 ? -15.745 21.198 11.015 1.00 0.00 622 ASP A CA 2
ATOM 1978 C C . ASP A 1 10 ? -14.403 20.730 10.455 1.00 0.00 622 ASP A C 2
ATOM 1979 O O . ASP A 1 10 ? -13.885 19.678 10.835 1.00 0.00 622 ASP A O 2
ATOM 1988 N N . GLU A 1 11 ? -13.856 21.540 9.557 1.00 0.00 623 GLU A N 2
ATOM 1989 C CA . GLU A 1 11 ? -12.571 21.269 8.917 1.00 0.00 623 GLU A CA 2
ATOM 1990 C C . GLU A 1 11 ? -11.417 21.251 9.925 1.00 0.00 623 GLU A C 2
ATOM 1991 O O . GLU A 1 11 ? -10.518 20.414 9.832 1.00 0.00 623 GLU A O 2
ATOM 2003 N N . ALA A 1 12 ? -11.451 22.176 10.886 1.00 0.00 624 ALA A N 2
ATOM 2004 C CA . ALA A 1 12 ? -10.385 22.298 11.885 1.00 0.00 624 ALA A CA 2
ATOM 2005 C C . ALA A 1 12 ? -10.223 21.040 12.739 1.00 0.00 624 ALA A C 2
ATOM 2006 O O . ALA A 1 12 ? -9.100 20.579 12.955 1.00 0.00 624 ALA A O 2
ATOM 2013 N N . THR A 1 13 ? -11.332 20.480 13.217 1.00 0.00 625 THR A N 2
ATOM 2014 C CA . THR A 1 13 ? -11.275 19.279 14.041 1.00 0.00 625 THR A CA 2
ATOM 2015 C C . THR A 1 13 ? -10.853 18.081 13.202 1.00 0.00 625 THR A C 2
ATOM 2016 O O . THR A 1 13 ? -10.054 17.248 13.636 1.00 0.00 625 THR A O 2
ATOM 2027 N N . SER A 1 14 ? -11.389 18.016 11.987 1.00 0.00 626 SER A N 2
ATOM 2028 C CA . SER A 1 14 ? -11.094 16.925 11.071 1.00 0.00 626 SER A CA 2
ATOM 2029 C C . SER A 1 14 ? -9.609 16.881 10.705 1.00 0.00 626 SER A C 2
ATOM 2030 O O . SER A 1 14 ? -9.015 15.810 10.643 1.00 0.00 626 SER A O 2
ATOM 2038 N N . THR A 1 15 ? -9.018 18.051 10.479 1.00 0.00 627 THR A N 2
ATOM 2039 C CA . THR A 1 15 ? -7.606 18.147 10.106 1.00 0.00 627 THR A CA 2
ATOM 2040 C C . THR A 1 15 ? -6.676 17.587 11.190 1.00 0.00 627 THR A C 2
ATOM 2041 O O . THR A 1 15 ? -5.750 16.827 10.893 1.00 0.00 627 THR A O 2
ATOM 2052 N N . LEU A 1 16 ? -6.930 17.965 12.441 1.00 0.00 628 LEU A N 2
ATOM 2053 C CA . LEU A 1 16 ? -6.102 17.525 13.565 1.00 0.00 628 LEU A CA 2
ATOM 2054 C C . LEU A 1 16 ? -6.137 16.005 13.764 1.00 0.00 628 LEU A C 2
ATOM 2055 O O . LEU A 1 16 ? -5.093 15.369 13.918 1.00 0.00 628 LEU A O 2
ATOM 2071 N N . ILE A 1 17 ? -7.336 15.427 13.752 1.00 0.00 629 ILE A N 2
ATOM 2072 C CA . ILE A 1 17 ? -7.491 13.989 13.961 1.00 0.00 629 ILE A CA 2
ATOM 2073 C C . ILE A 1 17 ? -6.984 13.153 12.776 1.00 0.00 629 ILE A C 2
ATOM 2074 O O . ILE A 1 17 ? -6.419 12.072 12.970 1.00 0.00 629 ILE A O 2
ATOM 2090 N N . CYS A 1 18 ? -7.170 13.659 11.553 1.00 0.00 630 CYS A N 2
ATOM 2091 C CA . CYS A 1 18 ? -6.730 12.948 10.350 1.00 0.00 630 CYS A CA 2
ATOM 2092 C C . CYS A 1 18 ? -5.219 12.767 10.341 1.00 0.00 630 CYS A C 2
ATOM 2093 O O . CYS A 1 18 ? -4.714 11.717 9.939 1.00 0.00 630 CYS A O 2
ATOM 2101 N N . SER A 1 19 ? -4.503 13.797 10.779 1.00 0.00 631 SER A N 2
ATOM 2102 C CA . SER A 1 19 ? -3.046 13.755 10.825 1.00 0.00 631 SER A CA 2
ATOM 2103 C C . SER A 1 19 ? -2.566 12.657 11.773 1.00 0.00 631 SER A C 2
ATOM 2104 O O . SER A 1 19 ? -1.608 11.943 11.473 1.00 0.00 631 SER A O 2
ATOM 2112 N N . ILE A 1 20 ? -3.240 12.530 12.917 1.00 0.00 632 ILE A N 2
ATOM 2113 C CA . ILE A 1 20 ? -2.892 11.516 13.913 1.00 0.00 632 ILE A CA 2
ATOM 2114 C C . ILE A 1 20 ? -3.069 10.107 13.338 1.00 0.00 632 ILE A C 2
ATOM 2115 O O . ILE A 1 20 ? -2.181 9.259 13.450 1.00 0.00 632 ILE A O 2
ATOM 2131 N N . LEU A 1 21 ? -4.221 9.877 12.709 1.00 0.00 633 LEU A N 2
ATOM 2132 C CA . LEU A 1 21 ? -4.538 8.580 12.113 1.00 0.00 633 LEU A CA 2
ATOM 2133 C C . LEU A 1 21 ? -3.633 8.241 10.931 1.00 0.00 633 LEU A C 2
ATOM 2134 O O . LEU A 1 21 ? -3.213 7.092 10.779 1.00 0.00 633 LEU A O 2
ATOM 2150 N N . THR A 1 22 ? -3.338 9.234 10.095 1.00 0.00 634 THR A N 2
ATOM 2151 C CA . THR A 1 22 ? -2.490 9.015 8.929 1.00 0.00 634 THR A CA 2
ATOM 2152 C C . THR A 1 22 ? -1.067 8.650 9.357 1.00 0.00 634 THR A C 2
ATOM 2153 O O . THR A 1 22 ? -0.436 7.776 8.762 1.00 0.00 634 THR A O 2
ATOM 2164 N N . THR A 1 23 ? -0.576 9.326 10.397 1.00 0.00 635 THR A N 2
ATOM 2165 C CA . THR A 1 23 ? 0.763 9.068 10.927 1.00 0.00 635 THR A CA 2
ATOM 2166 C C . THR A 1 23 ? 0.879 7.612 11.386 1.00 0.00 635 THR A C 2
ATOM 2167 O O . THR A 1 23 ? 1.914 6.971 11.198 1.00 0.00 635 THR A O 2
ATOM 2178 N N . ALA A 1 24 ? -0.194 7.105 11.991 1.00 0.00 636 ALA A N 2
ATOM 2179 C CA . ALA A 1 24 ? -0.243 5.723 12.463 1.00 0.00 636 ALA A CA 2
ATOM 2180 C C . ALA A 1 24 ? -0.158 4.731 11.298 1.00 0.00 636 ALA A C 2
ATOM 2181 O O . ALA A 1 24 ? 0.130 3.550 11.497 1.00 0.00 636 ALA A O 2
ATOM 2188 N N . GLY A 1 25 ? -0.420 5.215 10.083 1.00 0.00 637 GLY A N 2
ATOM 2189 C CA . GLY A 1 25 ? -0.361 4.361 8.908 1.00 0.00 637 GLY A CA 2
ATOM 2190 C C . GLY A 1 25 ? -1.724 4.065 8.315 1.00 0.00 637 GLY A C 2
ATOM 2191 O O . GLY A 1 25 ? -1.841 3.266 7.386 1.00 0.00 637 GLY A O 2
ATOM 2195 N N . TYR A 1 26 ? -2.762 4.703 8.845 1.00 0.00 638 TYR A N 2
ATOM 2196 C CA . TYR A 1 26 ? -4.116 4.492 8.348 1.00 0.00 638 TYR A CA 2
ATOM 2197 C C . TYR A 1 26 ? -4.550 5.616 7.416 1.00 0.00 638 TYR A C 2
ATOM 2198 O O . TYR A 1 26 ? -4.219 6.781 7.635 1.00 0.00 638 TYR A O 2
ATOM 2216 N N . GLN A 1 27 ? -5.291 5.262 6.369 1.00 0.00 639 GLN A N 2
ATOM 2217 C CA . GLN A 1 27 ? -5.778 6.248 5.414 1.00 0.00 639 GLN A CA 2
ATOM 2218 C C . GLN A 1 27 ? -7.122 6.791 5.866 1.00 0.00 639 GLN A C 2
ATOM 2219 O O . GLN A 1 27 ? -8.008 6.028 6.255 1.00 0.00 639 GLN A O 2
ATOM 2233 N N . VAL A 1 28 ? -7.279 8.105 5.811 1.00 0.00 640 VAL A N 2
ATOM 2234 C CA . VAL A 1 28 ? -8.519 8.727 6.233 1.00 0.00 640 VAL A CA 2
ATOM 2235 C C . VAL A 1 28 ? -9.196 9.485 5.092 1.00 0.00 640 VAL A C 2
ATOM 2236 O O . VAL A 1 28 ? -8.563 10.278 4.393 1.00 0.00 640 VAL A O 2
ATOM 2249 N N . ILE A 1 29 ? -10.487 9.228 4.914 1.00 0.00 641 ILE A N 2
ATOM 2250 C CA . ILE A 1 29 ? -11.272 9.898 3.884 1.00 0.00 641 ILE A CA 2
ATOM 2251 C C . ILE A 1 29 ? -12.232 10.872 4.565 1.00 0.00 641 ILE A C 2
ATOM 2252 O O . ILE A 1 29 ? -13.090 10.455 5.340 1.00 0.00 641 ILE A O 2
ATOM 2268 N N . TRP A 1 30 ? -12.087 12.162 4.288 1.00 0.00 642 TRP A N 2
ATOM 2269 C CA . TRP A 1 30 ? -12.937 13.175 4.915 1.00 0.00 642 TRP A CA 2
ATOM 2270 C C . TRP A 1 30 ? -14.210 13.435 4.108 1.00 0.00 642 TRP A C 2
ATOM 2271 O O . TRP A 1 30 ? -14.158 13.735 2.915 1.00 0.00 642 TRP A O 2
ATOM 2292 N N . LEU A 1 31 ? -15.352 13.310 4.780 1.00 0.00 643 LEU A N 2
ATOM 2293 C CA . LEU A 1 31 ? -16.654 13.538 4.166 1.00 0.00 643 LEU A CA 2
ATOM 2294 C C . LEU A 1 31 ? -17.399 14.663 4.882 1.00 0.00 643 LEU A C 2
ATOM 2295 O O . LEU A 1 31 ? -17.460 14.697 6.113 1.00 0.00 643 LEU A O 2
ATOM 2311 N N . VAL A 1 32 ? -17.975 15.572 4.103 1.00 0.00 644 VAL A N 2
ATOM 2312 C CA . VAL A 1 32 ? -18.716 16.704 4.657 1.00 0.00 644 VAL A CA 2
ATOM 2313 C C . VAL A 1 32 ? -20.227 16.541 4.478 1.00 0.00 644 VAL A C 2
ATOM 2314 O O . VAL A 1 32 ? -20.969 17.524 4.488 1.00 0.00 644 VAL A O 2
ATOM 2327 N N . ASP A 1 33 ? -20.688 15.301 4.327 1.00 0.00 645 ASP A N 2
ATOM 2328 C CA . ASP A 1 33 ? -22.120 15.053 4.110 1.00 0.00 645 ASP A CA 2
ATOM 2329 C C . ASP A 1 33 ? -22.612 13.756 4.757 1.00 0.00 645 ASP A C 2
ATOM 2330 O O . ASP A 1 33 ? -23.758 13.674 5.190 1.00 0.00 645 ASP A O 2
ATOM 2339 N N . GLY A 1 34 ? -21.751 12.746 4.818 1.00 0.00 646 GLY A N 2
ATOM 2340 C CA . GLY A 1 34 ? -22.137 11.473 5.411 1.00 0.00 646 GLY A CA 2
ATOM 2341 C C . GLY A 1 34 ? -23.060 10.643 4.533 1.00 0.00 646 GLY A C 2
ATOM 2342 O O . GLY A 1 34 ? -23.848 9.847 5.042 1.00 0.00 646 GLY A O 2
ATOM 2346 N N . GLU A 1 35 ? -22.972 10.827 3.215 1.00 0.00 647 GLU A N 2
ATOM 2347 C CA . GLU A 1 35 ? -23.806 10.080 2.279 1.00 0.00 647 GLU A CA 2
ATOM 2348 C C . GLU A 1 35 ? -23.495 8.591 2.342 1.00 0.00 647 GLU A C 2
ATOM 2349 O O . GLU A 1 35 ? -22.361 8.168 2.114 1.00 0.00 647 GLU A O 2
ATOM 2361 N N . VAL A 1 36 ? -24.524 7.805 2.635 1.00 0.00 648 VAL A N 2
ATOM 2362 C CA . VAL A 1 36 ? -24.399 6.363 2.750 1.00 0.00 648 VAL A CA 2
ATOM 2363 C C . VAL A 1 36 ? -24.021 5.716 1.426 1.00 0.00 648 VAL A C 2
ATOM 2364 O O . VAL A 1 36 ? -23.363 4.683 1.414 1.00 0.00 648 VAL A O 2
ATOM 2377 N N . GLU A 1 37 ? -24.439 6.315 0.310 1.00 0.00 649 GLU A N 2
ATOM 2378 C CA . GLU A 1 37 ? -24.105 5.770 -1.000 1.00 0.00 649 GLU A CA 2
ATOM 2379 C C . GLU A 1 37 ? -22.597 5.825 -1.212 1.00 0.00 649 GLU A C 2
ATOM 2380 O O . GLU A 1 37 ? -21.988 4.869 -1.693 1.00 0.00 649 GLU A O 2
ATOM 2392 N N . ARG A 1 38 ? -22.003 6.958 -0.841 1.00 0.00 650 ARG A N 2
ATOM 2393 C CA . ARG A 1 38 ? -20.564 7.144 -0.955 1.00 0.00 650 ARG A CA 2
ATOM 2394 C C . ARG A 1 38 ? -19.834 6.301 0.088 1.00 0.00 650 ARG A C 2
ATOM 2395 O O . ARG A 1 38 ? -18.793 5.708 -0.200 1.00 0.00 650 ARG A O 2
ATOM 2416 N N . LEU A 1 39 ? -20.390 6.253 1.304 1.00 0.00 651 LEU A N 2
ATOM 2417 C CA . LEU A 1 39 ? -19.800 5.466 2.388 1.00 0.00 651 LEU A CA 2
ATOM 2418 C C . LEU A 1 39 ? -19.824 3.988 2.036 1.00 0.00 651 LEU A C 2
ATOM 2419 O O . LEU A 1 39 ? -18.874 3.261 2.314 1.00 0.00 651 LEU A O 2
ATOM 2435 N N . LEU A 1 40 ? -20.933 3.547 1.448 1.00 0.00 652 LEU A N 2
ATOM 2436 C CA . LEU A 1 40 ? -21.080 2.154 1.035 1.00 0.00 652 LEU A CA 2
ATOM 2437 C C . LEU A 1 40 ? -20.065 1.797 -0.054 1.00 0.00 652 LEU A C 2
ATOM 2438 O O . LEU A 1 40 ? -19.445 0.736 -0.008 1.00 0.00 652 LEU A O 2
ATOM 2454 N N . ALA A 1 41 ? -19.917 2.684 -1.038 1.00 0.00 653 ALA A N 2
ATOM 2455 C CA . ALA A 1 41 ? -18.975 2.475 -2.140 1.00 0.00 653 ALA A CA 2
ATOM 2456 C C . ALA A 1 41 ? -17.530 2.423 -1.646 1.00 0.00 653 ALA A C 2
ATOM 2457 O O . ALA A 1 41 ? -16.724 1.624 -2.124 1.00 0.00 653 ALA A O 2
ATOM 2464 N N . LEU A 1 42 ? -17.211 3.286 -0.688 1.00 0.00 654 LEU A N 2
ATOM 2465 C CA . LEU A 1 42 ? -15.866 3.362 -0.118 1.00 0.00 654 LEU A CA 2
ATOM 2466 C C . LEU A 1 42 ? -15.802 2.635 1.213 1.00 0.00 654 LEU A C 2
ATOM 2467 O O . LEU A 1 42 ? -15.019 3.012 2.085 1.00 0.00 654 LEU A O 2
ATOM 2483 N N . THR A 1 43 ? -16.649 1.612 1.345 1.00 0.00 655 THR A N 2
ATOM 2484 C CA . THR A 1 43 ? -16.773 0.801 2.566 1.00 0.00 655 THR A CA 2
ATOM 2485 C C . THR A 1 43 ? -15.471 0.658 3.364 1.00 0.00 655 THR A C 2
ATOM 2486 O O . THR A 1 43 ? -14.574 -0.100 2.991 1.00 0.00 655 THR A O 2
ATOM 2497 N N . PRO A 1 44 ? -15.371 1.402 4.481 1.00 0.00 656 PRO A N 2
ATOM 2498 C CA . PRO A 1 44 ? -14.219 1.360 5.387 1.00 0.00 656 PRO A CA 2
ATOM 2499 C C . PRO A 1 44 ? -14.392 0.318 6.485 1.00 0.00 656 PRO A C 2
ATOM 2500 O O . PRO A 1 44 ? -15.429 -0.341 6.571 1.00 0.00 656 PRO A O 2
ATOM 2511 N N . ILE A 1 45 ? -13.376 0.167 7.325 1.00 0.00 657 ILE A N 2
ATOM 2512 C CA . ILE A 1 45 ? -13.458 -0.770 8.438 1.00 0.00 657 ILE A CA 2
ATOM 2513 C C . ILE A 1 45 ? -14.165 -0.115 9.614 1.00 0.00 657 ILE A C 2
ATOM 2514 O O . ILE A 1 45 ? -14.770 -0.784 10.452 1.00 0.00 657 ILE A O 2
ATOM 2530 N N . ALA A 1 46 ? -14.078 1.207 9.660 1.00 0.00 658 ALA A N 2
ATOM 2531 C CA . ALA A 1 46 ? -14.698 1.983 10.720 1.00 0.00 658 ALA A CA 2
ATOM 2532 C C . ALA A 1 46 ? -14.919 3.425 10.283 1.00 0.00 658 ALA A C 2
ATOM 2533 O O . ALA A 1 46 ? -14.211 3.935 9.410 1.00 0.00 658 ALA A O 2
ATOM 2540 N N . VAL A 1 47 ? -15.904 4.076 10.888 1.00 0.00 659 VAL A N 2
ATOM 2541 C CA . VAL A 1 47 ? -16.205 5.465 10.574 1.00 0.00 659 VAL A CA 2
ATOM 2542 C C . VAL A 1 47 ? -16.171 6.331 11.828 1.00 0.00 659 VAL A C 2
ATOM 2543 O O . VAL A 1 47 ? -16.482 5.873 12.932 1.00 0.00 659 VAL A O 2
ATOM 2556 N N . LEU A 1 48 ? -15.777 7.582 11.645 1.00 0.00 660 LEU A N 2
ATOM 2557 C CA . LEU A 1 48 ? -15.708 8.540 12.742 1.00 0.00 660 LEU A CA 2
ATOM 2558 C C . LEU A 1 48 ? -16.683 9.682 12.506 1.00 0.00 660 LEU A C 2
ATOM 2559 O O . LEU A 1 48 ? -16.568 10.407 11.513 1.00 0.00 660 LEU A O 2
ATOM 2575 N N . LEU A 1 49 ? -17.643 9.851 13.407 1.00 0.00 661 LEU A N 2
ATOM 2576 C CA . LEU A 1 49 ? -18.613 10.930 13.272 1.00 0.00 661 LEU A CA 2
ATOM 2577 C C . LEU A 1 49 ? -18.284 12.015 14.289 1.00 0.00 661 LEU A C 2
ATOM 2578 O O . LEU A 1 49 ? -18.420 11.799 15.495 1.00 0.00 661 LEU A O 2
ATOM 2594 N N . ALA A 1 50 ? -17.852 13.175 13.813 1.00 0.00 662 ALA A N 2
ATOM 2595 C CA . ALA A 1 50 ? -17.476 14.253 14.718 1.00 0.00 662 ALA A CA 2
ATOM 2596 C C . ALA A 1 50 ? -18.452 15.421 14.696 1.00 0.00 662 ALA A C 2
ATOM 2597 O O . ALA A 1 50 ? -18.881 15.866 13.633 1.00 0.00 662 ALA A O 2
ATOM 2604 N N . GLU A 1 51 ? -18.784 15.906 15.887 1.00 0.00 663 GLU A N 2
ATOM 2605 C CA . GLU A 1 51 ? -19.675 17.055 16.040 1.00 0.00 663 GLU A CA 2
ATOM 2606 C C . GLU A 1 51 ? -18.989 18.337 15.548 1.00 0.00 663 GLU A C 2
ATOM 2607 O O . GLU A 1 51 ? -17.810 18.556 15.830 1.00 0.00 663 GLU A O 2
ATOM 2619 N N . PRO A 1 52 ? -19.709 19.205 14.809 1.00 0.00 664 PRO A N 2
ATOM 2620 C CA . PRO A 1 52 ? -21.110 18.981 14.431 1.00 0.00 664 PRO A CA 2
ATOM 2621 C C . PRO A 1 52 ? -21.255 17.967 13.295 1.00 0.00 664 PRO A C 2
ATOM 2622 O O . PRO A 1 52 ? -20.458 17.948 12.352 1.00 0.00 664 PRO A O 2
ATOM 2633 N N . PHE A 1 53 ? -22.289 17.141 13.383 1.00 0.00 665 PHE A N 2
ATOM 2634 C CA . PHE A 1 53 ? -22.544 16.121 12.372 1.00 0.00 665 PHE A CA 2
ATOM 2635 C C . PHE A 1 53 ? -23.175 16.732 11.125 1.00 0.00 665 PHE A C 2
ATOM 2636 O O . PHE A 1 53 ? -24.259 17.313 11.190 1.00 0.00 665 PHE A O 2
ATOM 2653 N N . SER A 1 54 ? -22.493 16.593 9.994 1.00 0.00 666 SER A N 2
ATOM 2654 C CA . SER A 1 54 ? -22.986 17.123 8.728 1.00 0.00 666 SER A CA 2
ATOM 2655 C C . SER A 1 54 ? -24.241 16.384 8.258 1.00 0.00 666 SER A C 2
ATOM 2656 O O . SER A 1 54 ? -25.154 16.994 7.702 1.00 0.00 666 SER A O 2
ATOM 2664 N N . TYR A 1 55 ? -24.276 15.067 8.475 1.00 0.00 667 TYR A N 2
ATOM 2665 C CA . TYR A 1 55 ? -25.426 14.251 8.083 1.00 0.00 667 TYR A CA 2
ATOM 2666 C C . TYR A 1 55 ? -26.671 14.591 8.910 1.00 0.00 667 TYR A C 2
ATOM 2667 O O . TYR A 1 55 ? -27.799 14.375 8.466 1.00 0.00 667 TYR A O 2
ATOM 2685 N N . GLY A 1 56 ? -26.466 15.130 10.107 1.00 0.00 668 GLY A N 2
ATOM 2686 C CA . GLY A 1 56 ? -27.591 15.478 10.954 1.00 0.00 668 GLY A CA 2
ATOM 2687 C C . GLY A 1 56 ? -27.862 14.455 12.045 1.00 0.00 668 GLY A C 2
ATOM 2688 O O . GLY A 1 56 ? -27.146 14.403 13.044 1.00 0.00 668 GLY A O 2
ATOM 2692 N N . ASP A 1 57 ? -28.899 13.642 11.852 1.00 0.00 669 ASP A N 2
ATOM 2693 C CA . ASP A 1 57 ? -29.283 12.638 12.847 1.00 0.00 669 ASP A CA 2
ATOM 2694 C C . ASP A 1 57 ? -28.403 11.388 12.757 1.00 0.00 669 ASP A C 2
ATOM 2695 O O . ASP A 1 57 ? -28.499 10.606 11.809 1.00 0.00 669 ASP A O 2
ATOM 2704 N N . VAL A 1 58 ? -27.560 11.212 13.773 1.00 0.00 670 VAL A N 2
ATOM 2705 C CA . VAL A 1 58 ? -26.626 10.085 13.857 1.00 0.00 670 VAL A CA 2
ATOM 2706 C C . VAL A 1 58 ? -27.313 8.717 13.943 1.00 0.00 670 VAL A C 2
ATOM 2707 O O . VAL A 1 58 ? -26.882 7.773 13.282 1.00 0.00 670 VAL A O 2
ATOM 2720 N N . GLN A 1 59 ? -28.383 8.606 14.738 1.00 0.00 671 GLN A N 2
ATOM 2721 C CA . GLN A 1 59 ? -29.062 7.319 14.913 1.00 0.00 671 GLN A CA 2
ATOM 2722 C C . GLN A 1 59 ? -29.576 6.761 13.582 1.00 0.00 671 GLN A C 2
ATOM 2723 O O . GLN A 1 59 ? -29.597 5.549 13.377 1.00 0.00 671 GLN A O 2
ATOM 2737 N N . GLU A 1 60 ? -30.007 7.643 12.685 1.00 0.00 672 GLU A N 2
ATOM 2738 C CA . GLU A 1 60 ? -30.477 7.215 11.375 1.00 0.00 672 GLU A CA 2
ATOM 2739 C C . GLU A 1 60 ? -29.311 6.720 10.522 1.00 0.00 672 GLU A C 2
ATOM 2740 O O . GLU A 1 60 ? -29.421 5.714 9.822 1.00 0.00 672 GLU A O 2
ATOM 2752 N N . LEU A 1 61 ? -28.190 7.433 10.608 1.00 0.00 673 LEU A N 2
ATOM 2753 C CA . LEU A 1 61 ? -26.983 7.098 9.857 1.00 0.00 673 LEU A CA 2
ATOM 2754 C C . LEU A 1 61 ? -26.409 5.757 10.307 1.00 0.00 673 LEU A C 2
ATOM 2755 O O . LEU A 1 61 ? -26.035 4.925 9.481 1.00 0.00 673 LEU A O 2
ATOM 2771 N N . VAL A 1 62 ? -26.350 5.549 11.622 1.00 0.00 674 VAL A N 2
ATOM 2772 C CA . VAL A 1 62 ? -25.821 4.304 12.166 1.00 0.00 674 VAL A CA 2
ATOM 2773 C C . VAL A 1 62 ? -26.743 3.148 11.814 1.00 0.00 674 VAL A C 2
ATOM 2774 O O . VAL A 1 62 ? -26.284 2.046 11.538 1.00 0.00 674 VAL A O 2
ATOM 2787 N N . ASP A 1 63 ? -28.053 3.413 11.821 1.00 0.00 675 ASP A N 2
ATOM 2788 C CA . ASP A 1 63 ? -29.039 2.405 11.452 1.00 0.00 675 ASP A CA 2
ATOM 2789 C C . ASP A 1 63 ? -28.841 1.993 10.004 1.00 0.00 675 ASP A C 2
ATOM 2790 O O . ASP A 1 63 ? -28.927 0.815 9.668 1.00 0.00 675 ASP A O 2
ATOM 2799 N N . GLN A 1 64 ? -28.570 2.978 9.152 1.00 0.00 676 GLN A N 2
ATOM 2800 C CA . GLN A 1 64 ? -28.363 2.713 7.731 1.00 0.00 676 GLN A CA 2
ATOM 2801 C C . GLN A 1 64 ? -27.059 1.956 7.501 1.00 0.00 676 GLN A C 2
ATOM 2802 O O . GLN A 1 64 ? -27.004 1.029 6.692 1.00 0.00 676 GLN A O 2
ATOM 2816 N N . LEU A 1 65 ? -26.013 2.356 8.222 1.00 0.00 677 LEU A N 2
ATOM 2817 C CA . LEU A 1 65 ? -24.712 1.706 8.105 1.00 0.00 677 LEU A CA 2
ATOM 2818 C C . LEU A 1 65 ? -24.757 0.286 8.660 1.00 0.00 677 LEU A C 2
ATOM 2819 O O . LEU A 1 65 ? -24.195 -0.632 8.070 1.00 0.00 677 LEU A O 2
ATOM 2835 N N . ARG A 1 66 ? -25.440 0.122 9.796 1.00 0.00 678 ARG A N 2
ATOM 2836 C CA . ARG A 1 66 ? -25.567 -1.187 10.449 1.00 0.00 678 ARG A CA 2
ATOM 2837 C C . ARG A 1 66 ? -26.387 -2.143 9.592 1.00 0.00 678 ARG A C 2
ATOM 2838 O O . ARG A 1 66 ? -26.109 -3.340 9.524 1.00 0.00 678 ARG A O 2
ATOM 2859 N N . GLN A 1 67 ? -27.418 -1.598 8.961 1.00 0.00 679 GLN A N 2
ATOM 2860 C CA . GLN A 1 67 ? -28.300 -2.373 8.105 1.00 0.00 679 GLN A CA 2
ATOM 2861 C C . GLN A 1 67 ? -27.532 -2.956 6.917 1.00 0.00 679 GLN A C 2
ATOM 2862 O O . GLN A 1 67 ? -27.783 -4.086 6.499 1.00 0.00 679 GLN A O 2
ATOM 2876 N N . ARG A 1 68 ? -26.602 -2.173 6.371 1.00 0.00 680 ARG A N 2
ATOM 2877 C CA . ARG A 1 68 ? -25.805 -2.621 5.233 1.00 0.00 680 ARG A CA 2
ATOM 2878 C C . ARG A 1 68 ? -24.598 -3.434 5.686 1.00 0.00 680 ARG A C 2
ATOM 2879 O O . ARG A 1 68 ? -24.268 -4.456 5.086 1.00 0.00 680 ARG A O 2
ATOM 2900 N N . CYS A 1 69 ? -23.937 -2.973 6.736 1.00 0.00 681 CYS A N 2
ATOM 2901 C CA . CYS A 1 69 ? -22.770 -3.664 7.261 1.00 0.00 681 CYS A CA 2
ATOM 2902 C C . CYS A 1 69 ? -22.928 -3.925 8.751 1.00 0.00 681 CYS A C 2
ATOM 2903 O O . CYS A 1 69 ? -23.238 -3.019 9.521 1.00 0.00 681 CYS A O 2
ATOM 2911 N N . THR A 1 70 ? -22.686 -5.162 9.152 1.00 0.00 682 THR A N 2
ATOM 2912 C CA . THR A 1 70 ? -22.804 -5.547 10.553 1.00 0.00 682 THR A CA 2
ATOM 2913 C C . THR A 1 70 ? -21.670 -4.937 11.379 1.00 0.00 682 THR A C 2
ATOM 2914 O O . THR A 1 70 ? -20.637 -4.550 10.825 1.00 0.00 682 THR A O 2
ATOM 2925 N N . PRO A 1 71 ? -21.835 -4.838 12.717 1.00 0.00 683 PRO A N 2
ATOM 2926 C CA . PRO A 1 71 ? -20.806 -4.265 13.602 1.00 0.00 683 PRO A CA 2
ATOM 2927 C C . PRO A 1 71 ? -19.474 -5.013 13.530 1.00 0.00 683 PRO A C 2
ATOM 2928 O O . PRO A 1 71 ? -18.424 -4.458 13.850 1.00 0.00 683 PRO A O 2
ATOM 2939 N N . GLU A 1 72 ? -19.520 -6.279 13.122 1.00 0.00 684 GLU A N 2
ATOM 2940 C CA . GLU A 1 72 ? -18.304 -7.076 12.994 1.00 0.00 684 GLU A CA 2
ATOM 2941 C C . GLU A 1 72 ? -17.581 -6.735 11.689 1.00 0.00 684 GLU A C 2
ATOM 2942 O O . GLU A 1 72 ? -16.419 -7.089 11.498 1.00 0.00 684 GLU A O 2
ATOM 2954 N N . GLN A 1 73 ? -18.288 -6.050 10.793 1.00 0.00 685 GLN A N 2
ATOM 2955 C CA . GLN A 1 73 ? -17.736 -5.658 9.502 1.00 0.00 685 GLN A CA 2
ATOM 2956 C C . GLN A 1 73 ? -17.321 -4.186 9.490 1.00 0.00 685 GLN A C 2
ATOM 2957 O O . GLN A 1 73 ? -16.337 -3.817 8.850 1.00 0.00 685 GLN A O 2
ATOM 2971 N N . LEU A 1 74 ? -18.076 -3.351 10.201 1.00 0.00 686 LEU A N 2
ATOM 2972 C CA . LEU A 1 74 ? -17.796 -1.917 10.247 1.00 0.00 686 LEU A CA 2
ATOM 2973 C C . LEU A 1 74 ? -17.996 -1.357 11.653 1.00 0.00 686 LEU A C 2
ATOM 2974 O O . LEU A 1 74 ? -19.038 -1.574 12.273 1.00 0.00 686 LEU A O 2
ATOM 2990 N N . LYS A 1 75 ? -16.998 -0.630 12.153 1.00 0.00 687 LYS A N 2
ATOM 2991 C CA . LYS A 1 75 ? -17.092 -0.023 13.477 1.00 0.00 687 LYS A CA 2
ATOM 2992 C C . LYS A 1 75 ? -17.477 1.444 13.366 1.00 0.00 687 LYS A C 2
ATOM 2993 O O . LYS A 1 75 ? -17.075 2.141 12.440 1.00 0.00 687 LYS A O 2
ATOM 3012 N N . ILE A 1 76 ? -18.270 1.900 14.314 1.00 0.00 688 ILE A N 2
ATOM 3013 C CA . ILE A 1 76 ? -18.732 3.278 14.322 1.00 0.00 688 ILE A CA 2
ATOM 3014 C C . ILE A 1 76 ? -18.315 3.977 15.609 1.00 0.00 688 ILE A C 2
ATOM 3015 O O . ILE A 1 76 ? -18.642 3.530 16.712 1.00 0.00 688 ILE A O 2
ATOM 3031 N N . PHE A 1 77 ? -17.577 5.067 15.453 1.00 0.00 689 PHE A N 2
ATOM 3032 C CA . PHE A 1 77 ? -17.108 5.857 16.587 1.00 0.00 689 PHE A CA 2
ATOM 3033 C C . PHE A 1 77 ? -17.638 7.293 16.499 1.00 0.00 689 PHE A C 2
ATOM 3034 O O . PHE A 1 77 ? -17.802 7.835 15.404 1.00 0.00 689 PHE A O 2
ATOM 3051 N N . ILE A 1 78 ? -17.898 7.910 17.651 1.00 0.00 690 ILE A N 2
ATOM 3052 C CA . ILE A 1 78 ? -18.421 9.277 17.691 1.00 0.00 690 ILE A CA 2
ATOM 3053 C C . ILE A 1 78 ? -17.517 10.198 18.517 1.00 0.00 690 ILE A C 2
ATOM 3054 O O . ILE A 1 78 ? -17.022 9.821 19.585 1.00 0.00 690 ILE A O 2
ATOM 3070 N N . LEU A 1 79 ? -17.292 11.405 17.995 1.00 0.00 691 LEU A N 2
ATOM 3071 C CA . LEU A 1 79 ? -16.445 12.391 18.661 1.00 0.00 691 LEU A CA 2
ATOM 3072 C C . LEU A 1 79 ? -17.275 13.568 19.150 1.00 0.00 691 LEU A C 2
ATOM 3073 O O . LEU A 1 79 ? -18.137 14.080 18.429 1.00 0.00 691 LEU A O 2
ATOM 3089 N N . GLY A 1 80 ? -17.002 14.001 20.370 1.00 0.00 692 GLY A N 2
ATOM 3090 C CA . GLY A 1 80 ? -17.720 15.118 20.942 1.00 0.00 692 GLY A CA 2
ATOM 3091 C C . GLY A 1 80 ? -17.499 15.230 22.433 1.00 0.00 692 GLY A C 2
ATOM 3092 O O . GLY A 1 80 ? -16.740 14.456 23.010 1.00 0.00 692 GLY A O 2
ATOM 3096 N N . SER A 1 81 ? -18.149 16.205 23.053 1.00 0.00 693 SER A N 2
ATOM 3097 C CA . SER A 1 81 ? -18.031 16.412 24.496 1.00 0.00 693 SER A CA 2
ATOM 3098 C C . SER A 1 81 ? -18.662 15.254 25.263 1.00 0.00 693 SER A C 2
ATOM 3099 O O . SER A 1 81 ? -18.162 14.838 26.308 1.00 0.00 693 SER A O 2
ATOM 3107 N N . LYS A 1 82 ? -19.762 14.738 24.731 1.00 0.00 694 LYS A N 2
ATOM 3108 C CA . LYS A 1 82 ? -20.461 13.621 25.343 1.00 0.00 694 LYS A CA 2
ATOM 3109 C C . LYS A 1 82 ? -20.718 12.546 24.301 1.00 0.00 694 LYS A C 2
ATOM 3110 O O . LYS A 1 82 ? -21.234 12.827 23.219 1.00 0.00 694 LYS A O 2
ATOM 3129 N N . GLY A 1 83 ? -20.340 11.319 24.626 1.00 0.00 695 GLY A N 2
ATOM 3130 C CA . GLY A 1 83 ? -20.529 10.224 23.703 1.00 0.00 695 GLY A CA 2
ATOM 3131 C C . GLY A 1 83 ? -21.973 9.774 23.606 1.00 0.00 695 GLY A C 2
ATOM 3132 O O . GLY A 1 83 ? -22.568 9.345 24.595 1.00 0.00 695 GLY A O 2
ATOM 3136 N N . ASN A 1 84 ? -22.532 9.873 22.406 1.00 0.00 696 ASN A N 2
ATOM 3137 C CA . ASN A 1 84 ? -23.906 9.458 22.159 1.00 0.00 696 ASN A CA 2
ATOM 3138 C C . ASN A 1 84 ? -23.931 7.981 21.795 1.00 0.00 696 ASN A C 2
ATOM 3139 O O . ASN A 1 84 ? -23.770 7.618 20.626 1.00 0.00 696 ASN A O 2
ATOM 3150 N N . TYR A 1 85 ? -24.109 7.132 22.804 1.00 0.00 697 TYR A N 2
ATOM 3151 C CA . TYR A 1 85 ? -24.116 5.682 22.608 1.00 0.00 697 TYR A CA 2
ATOM 3152 C C . TYR A 1 85 ? -25.374 5.181 21.891 1.00 0.00 697 TYR A C 2
ATOM 3153 O O . TYR A 1 85 ? -26.147 4.398 22.445 1.00 0.00 697 TYR A O 2
ATOM 3171 N N . GLN A 1 86 ? -25.575 5.633 20.658 1.00 0.00 698 GLN A N 2
ATOM 3172 C CA . GLN A 1 86 ? -26.709 5.198 19.856 1.00 0.00 698 GLN A CA 2
ATOM 3173 C C . GLN A 1 86 ? -26.209 4.628 18.535 1.00 0.00 698 GLN A C 2
ATOM 3174 O O . GLN A 1 86 ? -26.030 5.359 17.563 1.00 0.00 698 GLN A O 2
ATOM 3188 N N . GLY A 1 87 ? -25.979 3.319 18.507 1.00 0.00 699 GLY A N 2
ATOM 3189 C CA . GLY A 1 87 ? -25.499 2.679 17.293 1.00 0.00 699 GLY A CA 2
ATOM 3190 C C . GLY A 1 87 ? -23.993 2.784 17.110 1.00 0.00 699 GLY A C 2
ATOM 3191 O O . GLY A 1 87 ? -23.481 2.517 16.024 1.00 0.00 699 GLY A O 2
ATOM 3195 N N . VAL A 1 88 ? -23.276 3.168 18.165 1.00 0.00 700 VAL A N 2
ATOM 3196 C CA . VAL A 1 88 ? -21.829 3.293 18.083 1.00 0.00 700 VAL A CA 2
ATOM 3197 C C . VAL A 1 88 ? -21.160 2.340 19.069 1.00 0.00 700 VAL A C 2
ATOM 3198 O O . VAL A 1 88 ? -21.701 2.045 20.138 1.00 0.00 700 VAL A O 2
ATOM 3211 N N . ASP A 1 89 ? -19.994 1.847 18.688 1.00 0.00 701 ASP A N 2
ATOM 3212 C CA . ASP A 1 89 ? -19.239 0.906 19.517 1.00 0.00 701 ASP A CA 2
ATOM 3213 C C . ASP A 1 89 ? -18.552 1.586 20.702 1.00 0.00 701 ASP A C 2
ATOM 3214 O O . ASP A 1 89 ? -18.578 1.064 21.817 1.00 0.00 701 ASP A O 2
ATOM 3223 N N . ARG A 1 90 ? -17.955 2.754 20.468 1.00 0.00 702 ARG A N 2
ATOM 3224 C CA . ARG A 1 90 ? -17.235 3.471 21.524 1.00 0.00 702 ARG A CA 2
ATOM 3225 C C . ARG A 1 90 ? -17.374 4.980 21.347 1.00 0.00 702 ARG A C 2
ATOM 3226 O O . ARG A 1 90 ? -17.787 5.455 20.286 1.00 0.00 702 ARG A O 2
ATOM 3247 N N . TYR A 1 91 ? -17.020 5.731 22.387 1.00 0.00 703 TYR A N 2
ATOM 3248 C CA . TYR A 1 91 ? -17.094 7.186 22.341 1.00 0.00 703 TYR A CA 2
ATOM 3249 C C . TYR A 1 91 ? -15.745 7.804 22.697 1.00 0.00 703 TYR A C 2
ATOM 3250 O O . TYR A 1 91 ? -15.003 7.269 23.525 1.00 0.00 703 TYR A O 2
ATOM 3268 N N . ILE A 1 92 ? -15.424 8.921 22.052 1.00 0.00 704 ILE A N 2
ATOM 3269 C CA . ILE A 1 92 ? -14.167 9.620 22.298 1.00 0.00 704 ILE A CA 2
ATOM 3270 C C . ILE A 1 92 ? -14.445 11.085 22.644 1.00 0.00 704 ILE A C 2
ATOM 3271 O O . ILE A 1 92 ? -14.650 11.916 21.756 1.00 0.00 704 ILE A O 2
ATOM 3287 N N . PRO A 1 93 ? -14.483 11.408 23.952 1.00 0.00 705 PRO A N 2
ATOM 3288 C CA . PRO A 1 93 ? -14.772 12.766 24.433 1.00 0.00 705 PRO A CA 2
ATOM 3289 C C . PRO A 1 93 ? -13.628 13.763 24.241 1.00 0.00 705 PRO A C 2
ATOM 3290 O O . PRO A 1 93 ? -12.451 13.397 24.236 1.00 0.00 705 PRO A O 2
ATOM 3301 N N . LEU A 1 94 ? -14.002 15.030 24.071 1.00 0.00 706 LEU A N 2
ATOM 3302 C CA . LEU A 1 94 ? -13.048 16.120 23.908 1.00 0.00 706 LEU A CA 2
ATOM 3303 C C . LEU A 1 94 ? -12.637 16.677 25.274 1.00 0.00 706 LEU A C 2
ATOM 3304 O O . LEU A 1 94 ? -13.453 16.724 26.196 1.00 0.00 706 LEU A O 2
ATOM 3320 N N . PRO A 1 95 ? -11.373 17.113 25.425 1.00 0.00 707 PRO A N 2
ATOM 3321 C CA . PRO A 1 95 ? -10.357 17.051 24.367 1.00 0.00 707 PRO A CA 2
ATOM 3322 C C . PRO A 1 95 ? -9.895 15.620 24.102 1.00 0.00 707 PRO A C 2
ATOM 3323 O O . PRO A 1 95 ? -9.701 14.841 25.036 1.00 0.00 707 PRO A O 2
ATOM 3334 N N . ILE A 1 96 ? -9.716 15.275 22.835 1.00 0.00 708 ILE A N 2
ATOM 3335 C CA . ILE A 1 96 ? -9.259 13.940 22.479 1.00 0.00 708 ILE A CA 2
ATOM 3336 C C . ILE A 1 96 ? -7.749 13.831 22.695 1.00 0.00 708 ILE A C 2
ATOM 3337 O O . ILE A 1 96 ? -6.972 14.557 22.076 1.00 0.00 708 ILE A O 2
ATOM 3353 N N . HIS A 1 97 ? -7.344 12.929 23.581 1.00 0.00 709 HIS A N 2
ATOM 3354 C CA . HIS A 1 97 ? -5.928 12.725 23.866 1.00 0.00 709 HIS A CA 2
ATOM 3355 C C . HIS A 1 97 ? -5.329 11.710 22.894 1.00 0.00 709 HIS A C 2
ATOM 3356 O O . HIS A 1 97 ? -5.781 10.569 22.827 1.00 0.00 709 HIS A O 2
ATOM 3370 N N . PRO A 1 98 ? -4.289 12.121 22.137 1.00 0.00 710 PRO A N 2
ATOM 3371 C CA . PRO A 1 98 ? -3.618 11.265 21.135 1.00 0.00 710 PRO A CA 2
ATOM 3372 C C . PRO A 1 98 ? -3.129 9.920 21.677 1.00 0.00 710 PRO A C 2
ATOM 3373 O O . PRO A 1 98 ? -3.222 8.903 20.988 1.00 0.00 710 PRO A O 2
ATOM 3384 N N . GLU A 1 99 ? -2.614 9.915 22.907 1.00 0.00 711 GLU A N 2
ATOM 3385 C CA . GLU A 1 99 ? -2.092 8.689 23.512 1.00 0.00 711 GLU A CA 2
ATOM 3386 C C . GLU A 1 99 ? -3.189 7.649 23.738 1.00 0.00 711 GLU A C 2
ATOM 3387 O O . GLU A 1 99 ? -2.995 6.464 23.471 1.00 0.00 711 GLU A O 2
ATOM 3399 N N . SER A 1 100 ? -4.343 8.099 24.221 1.00 0.00 712 SER A N 2
ATOM 3400 C CA . SER A 1 100 ? -5.465 7.205 24.486 1.00 0.00 712 SER A CA 2
ATOM 3401 C C . SER A 1 100 ? -6.254 6.922 23.220 1.00 0.00 712 SER A C 2
ATOM 3402 O O . SER A 1 100 ? -6.844 5.856 23.086 1.00 0.00 712 SER A O 2
ATOM 3410 N N . PHE A 1 101 ? -6.262 7.878 22.298 1.00 0.00 713 PHE A N 2
ATOM 3411 C CA . PHE A 1 101 ? -6.995 7.726 21.048 1.00 0.00 713 PHE A CA 2
ATOM 3412 C C . PHE A 1 101 ? -6.488 6.530 20.244 1.00 0.00 713 PHE A C 2
ATOM 3413 O O . PHE A 1 101 ? -7.274 5.683 19.818 1.00 0.00 713 PHE A O 2
ATOM 3430 N N . LEU A 1 102 ? -5.171 6.457 20.053 1.00 0.00 714 LEU A N 2
ATOM 3431 C CA . LEU A 1 102 ? -4.576 5.355 19.302 1.00 0.00 714 LEU A CA 2
ATOM 3432 C C . LEU A 1 102 ? -4.762 4.031 20.039 1.00 0.00 714 LEU A C 2
ATOM 3433 O O . LEU A 1 102 ? -5.044 3.000 19.422 1.00 0.00 714 LEU A O 2
ATOM 3449 N N . GLN A 1 103 ? -4.596 4.066 21.360 1.00 0.00 715 GLN A N 2
ATOM 3450 C CA . GLN A 1 103 ? -4.769 2.873 22.184 1.00 0.00 715 GLN A CA 2
ATOM 3451 C C . GLN A 1 103 ? -6.218 2.394 22.158 1.00 0.00 715 GLN A C 2
ATOM 3452 O O . GLN A 1 103 ? -6.481 1.195 22.075 1.00 0.00 715 GLN A O 2
ATOM 3466 N N . GLN A 1 104 ? -7.152 3.343 22.216 1.00 0.00 716 GLN A N 2
ATOM 3467 C CA . GLN A 1 104 ? -8.577 3.030 22.202 1.00 0.00 716 GLN A CA 2
ATOM 3468 C C . GLN A 1 104 ? -8.973 2.375 20.880 1.00 0.00 716 GLN A C 2
ATOM 3469 O O . GLN A 1 104 ? -9.737 1.408 20.862 1.00 0.00 716 GLN A O 2
ATOM 3483 N N . VAL A 1 105 ? -8.446 2.906 19.775 1.00 0.00 717 VAL A N 2
ATOM 3484 C CA . VAL A 1 105 ? -8.723 2.351 18.453 1.00 0.00 717 VAL A CA 2
ATOM 3485 C C . VAL A 1 105 ? -8.170 0.929 18.361 1.00 0.00 717 VAL A C 2
ATOM 3486 O O . VAL A 1 105 ? -8.834 0.022 17.860 1.00 0.00 717 VAL A O 2
ATOM 3499 N N . THR A 1 106 ? -6.950 0.753 18.865 1.00 0.00 718 THR A N 2
ATOM 3500 C CA . THR A 1 106 ? -6.287 -0.547 18.866 1.00 0.00 718 THR A CA 2
ATOM 3501 C C . THR A 1 106 ? -7.078 -1.563 19.692 1.00 0.00 718 THR A C 2
ATOM 3502 O O . THR A 1 106 ? -7.259 -2.708 19.270 1.00 0.00 718 THR A O 2
ATOM 3513 N N . MET A 1 107 ? -7.550 -1.143 20.868 1.00 0.00 719 MET A N 2
ATOM 3514 C CA . MET A 1 107 ? -8.328 -2.027 21.735 1.00 0.00 719 MET A CA 2
ATOM 3515 C C . MET A 1 107 ? -9.609 -2.472 21.035 1.00 0.00 719 MET A C 2
ATOM 3516 O O . MET A 1 107 ? -9.979 -3.643 21.093 1.00 0.00 719 MET A O 2
ATOM 3530 N N . GLY A 1 108 ? -10.284 -1.530 20.377 1.00 0.00 720 GLY A N 2
ATOM 3531 C CA . GLY A 1 108 ? -11.499 -1.861 19.649 1.00 0.00 720 GLY A CA 2
ATOM 3532 C C . GLY A 1 108 ? -11.222 -2.785 18.476 1.00 0.00 720 GLY A C 2
ATOM 3533 O O . GLY A 1 108 ? -11.970 -3.730 18.226 1.00 0.00 720 GLY A O 2
ATOM 3537 N N . LEU A 1 109 ? -10.132 -2.502 17.764 1.00 0.00 721 LEU A N 2
ATOM 3538 C CA . LEU A 1 109 ? -9.716 -3.291 16.606 1.00 0.00 721 LEU A CA 2
ATOM 3539 C C . LEU A 1 109 ? -9.353 -4.727 16.996 1.00 0.00 721 LEU A C 2
ATOM 3540 O O . LEU A 1 109 ? -9.745 -5.680 16.322 1.00 0.00 721 LEU A O 2
ATOM 3556 N N . THR A 1 110 ? -8.611 -4.876 18.092 1.00 0.00 722 THR A N 2
ATOM 3557 C CA . THR A 1 110 ? -8.186 -6.196 18.563 1.00 0.00 722 THR A CA 2
ATOM 3558 C C . THR A 1 110 ? -9.337 -6.985 19.192 1.00 0.00 722 THR A C 2
ATOM 3559 O O . THR A 1 110 ? -9.201 -8.175 19.467 1.00 0.00 722 THR A O 2
ATOM 3570 N N . SER A 1 111 ? -10.466 -6.318 19.418 1.00 0.00 723 SER A N 2
ATOM 3571 C CA . SER A 1 111 ? -11.637 -6.972 19.997 1.00 0.00 723 SER A CA 2
ATOM 3572 C C . SER A 1 111 ? -12.454 -7.672 18.913 1.00 0.00 723 SER A C 2
ATOM 3573 O O . SER A 1 111 ? -13.442 -8.347 19.204 1.00 0.00 723 SER A O 2
ATOM 3581 N N . LEU A 1 112 ? -12.035 -7.502 17.662 1.00 0.00 724 LEU A N 2
ATOM 3582 C CA . LEU A 1 112 ? -12.721 -8.118 16.534 1.00 0.00 724 LEU A CA 2
ATOM 3583 C C . LEU A 1 112 ? -11.988 -9.381 16.086 1.00 0.00 724 LEU A C 2
ATOM 3584 O O . LEU A 1 112 ? -10.812 -9.332 15.725 1.00 0.00 724 LEU A O 2
ATOM 3600 N N . ALA A 1 113 ? -12.691 -10.508 16.112 1.00 0.00 725 ALA A N 2
ATOM 3601 C CA . ALA A 1 113 ? -12.114 -11.783 15.709 1.00 0.00 725 ALA A CA 2
ATOM 3602 C C . ALA A 1 113 ? -13.169 -12.668 15.059 1.00 0.00 725 ALA A C 2
ATOM 3603 O O . ALA A 1 113 ? -14.359 -12.545 15.350 1.00 0.00 725 ALA A O 2
ATOM 3610 N N . THR A 1 114 ? -12.728 -13.558 14.175 1.00 0.00 726 THR A N 2
ATOM 3611 C CA . THR A 1 114 ? -13.636 -14.463 13.483 1.00 0.00 726 THR A CA 2
ATOM 3612 C C . THR A 1 114 ? -13.168 -15.910 13.619 1.00 0.00 726 THR A C 2
ATOM 3613 O O . THR A 1 114 ? -11.999 -16.166 13.910 1.00 0.00 726 THR A O 2
ATOM 3624 N N . SER A 1 115 ? -14.090 -16.851 13.421 1.00 0.00 727 SER A N 2
ATOM 3625 C CA . SER A 1 115 ? -13.773 -18.275 13.518 1.00 0.00 727 SER A CA 2
ATOM 3626 C C . SER A 1 115 ? -12.889 -18.735 12.358 1.00 0.00 727 SER A C 2
ATOM 3627 O O . SER A 1 115 ? -12.173 -19.732 12.470 1.00 0.00 727 SER A O 2
ATOM 3635 N N . ALA A 1 116 ? -12.944 -18.005 11.249 1.00 0.00 728 ALA A N 2
ATOM 3636 C CA . ALA A 1 116 ? -12.153 -18.331 10.072 1.00 0.00 728 ALA A CA 2
ATOM 3637 C C . ALA A 1 116 ? -11.765 -17.064 9.321 1.00 0.00 728 ALA A C 2
ATOM 3638 O O . ALA A 1 116 ? -12.471 -16.057 9.382 1.00 0.00 728 ALA A O 2
ATOM 3645 N N . GLN A 1 117 ? -10.641 -17.115 8.616 1.00 0.00 729 GLN A N 2
ATOM 3646 C CA . GLN A 1 117 ? -10.163 -15.967 7.855 1.00 0.00 729 GLN A CA 2
ATOM 3647 C C . GLN A 1 117 ? -9.933 -16.344 6.396 1.00 0.00 729 GLN A C 2
ATOM 3648 O O . GLN A 1 117 ? -9.914 -15.430 5.544 1.00 0.00 729 GLN A O 2
ATOM 3663 N N . GLU A 1 1 ? -2.507 -0.942 7.437 1.00 0.00 613 GLU A N 3
ATOM 3664 C CA . GLU A 1 1 ? -2.828 0.010 6.341 1.00 0.00 613 GLU A CA 3
ATOM 3665 C C . GLU A 1 1 ? -4.310 -0.063 5.981 1.00 0.00 613 GLU A C 3
ATOM 3666 O O . GLU A 1 1 ? -4.673 -0.197 4.812 1.00 0.00 613 GLU A O 3
ATOM 3680 N N . GLY A 1 2 ? -5.160 0.021 7.000 1.00 0.00 614 GLY A N 3
ATOM 3681 C CA . GLY A 1 2 ? -6.596 -0.036 6.778 1.00 0.00 614 GLY A CA 3
ATOM 3682 C C . GLY A 1 2 ? -7.176 1.304 6.366 1.00 0.00 614 GLY A C 3
ATOM 3683 O O . GLY A 1 2 ? -6.465 2.311 6.320 1.00 0.00 614 GLY A O 3
ATOM 3687 N N . ARG A 1 3 ? -8.475 1.322 6.079 1.00 0.00 615 ARG A N 3
ATOM 3688 C CA . ARG A 1 3 ? -9.147 2.548 5.667 1.00 0.00 615 ARG A CA 3
ATOM 3689 C C . ARG A 1 3 ? -10.192 2.974 6.692 1.00 0.00 615 ARG A C 3
ATOM 3690 O O . ARG A 1 3 ? -10.997 2.162 7.151 1.00 0.00 615 ARG A O 3
ATOM 3711 N N . ILE A 1 4 ? -10.146 4.250 7.064 1.00 0.00 616 ILE A N 3
ATOM 3712 C CA . ILE A 1 4 ? -11.082 4.835 8.021 1.00 0.00 616 ILE A CA 3
ATOM 3713 C C . ILE A 1 4 ? -11.649 6.135 7.446 1.00 0.00 616 ILE A C 3
ATOM 3714 O O . ILE A 1 4 ? -10.913 6.914 6.841 1.00 0.00 616 ILE A O 3
ATOM 3730 N N . VAL A 1 5 ? -12.947 6.380 7.612 1.00 0.00 617 VAL A N 3
ATOM 3731 C CA . VAL A 1 5 ? -13.530 7.608 7.078 1.00 0.00 617 VAL A CA 3
ATOM 3732 C C . VAL A 1 5 ? -13.932 8.556 8.204 1.00 0.00 617 VAL A C 3
ATOM 3733 O O . VAL A 1 5 ? -14.331 8.123 9.290 1.00 0.00 617 VAL A O 3
ATOM 3746 N N . LEU A 1 6 ? -13.816 9.848 7.940 1.00 0.00 618 LEU A N 3
ATOM 3747 C CA . LEU A 1 6 ? -14.164 10.868 8.916 1.00 0.00 618 LEU A CA 3
ATOM 3748 C C . LEU A 1 6 ? -15.326 11.714 8.419 1.00 0.00 618 LEU A C 3
ATOM 3749 O O . LEU A 1 6 ? -15.276 12.258 7.320 1.00 0.00 618 LEU A O 3
ATOM 3765 N N . VAL A 1 7 ? -16.365 11.827 9.233 1.00 0.00 619 VAL A N 3
ATOM 3766 C CA . VAL A 1 7 ? -17.535 12.618 8.877 1.00 0.00 619 VAL A CA 3
ATOM 3767 C C . VAL A 1 7 ? -17.688 13.763 9.854 1.00 0.00 619 VAL A C 3
ATOM 3768 O O . VAL A 1 7 ? -17.880 13.550 11.055 1.00 0.00 619 VAL A O 3
ATOM 3781 N N . SER A 1 8 ? -17.600 14.980 9.328 1.00 0.00 620 SER A N 3
ATOM 3782 C CA . SER A 1 8 ? -17.707 16.168 10.157 1.00 0.00 620 SER A CA 3
ATOM 3783 C C . SER A 1 8 ? -17.819 17.422 9.306 1.00 0.00 620 SER A C 3
ATOM 3784 O O . SER A 1 8 ? -17.531 17.411 8.109 1.00 0.00 620 SER A O 3
ATOM 3792 N N . GLU A 1 9 ? -18.250 18.497 9.939 1.00 0.00 621 GLU A N 3
ATOM 3793 C CA . GLU A 1 9 ? -18.383 19.786 9.269 1.00 0.00 621 GLU A CA 3
ATOM 3794 C C . GLU A 1 9 ? -17.241 20.732 9.657 1.00 0.00 621 GLU A C 3
ATOM 3795 O O . GLU A 1 9 ? -17.127 21.830 9.115 1.00 0.00 621 GLU A O 3
ATOM 3807 N N . ASP A 1 10 ? -16.397 20.303 10.597 1.00 0.00 622 ASP A N 3
ATOM 3808 C CA . ASP A 1 10 ? -15.289 21.136 11.062 1.00 0.00 622 ASP A CA 3
ATOM 3809 C C . ASP A 1 10 ? -13.964 20.681 10.449 1.00 0.00 622 ASP A C 3
ATOM 3810 O O . ASP A 1 10 ? -13.418 19.638 10.817 1.00 0.00 622 ASP A O 3
ATOM 3819 N N . GLU A 1 11 ? -13.457 21.483 9.515 1.00 0.00 623 GLU A N 3
ATOM 3820 C CA . GLU A 1 11 ? -12.196 21.203 8.827 1.00 0.00 623 GLU A CA 3
ATOM 3821 C C . GLU A 1 11 ? -10.994 21.228 9.777 1.00 0.00 623 GLU A C 3
ATOM 3822 O O . GLU A 1 11 ? -10.090 20.400 9.660 1.00 0.00 623 GLU A O 3
ATOM 3834 N N . ALA A 1 12 ? -10.998 22.173 10.717 1.00 0.00 624 ALA A N 3
ATOM 3835 C CA . ALA A 1 12 ? -9.894 22.332 11.668 1.00 0.00 624 ALA A CA 3
ATOM 3836 C C . ALA A 1 12 ? -9.696 21.096 12.539 1.00 0.00 624 ALA A C 3
ATOM 3837 O O . ALA A 1 12 ? -8.565 20.656 12.750 1.00 0.00 624 ALA A O 3
ATOM 3844 N N . THR A 1 13 ? -10.789 20.534 13.039 1.00 0.00 625 THR A 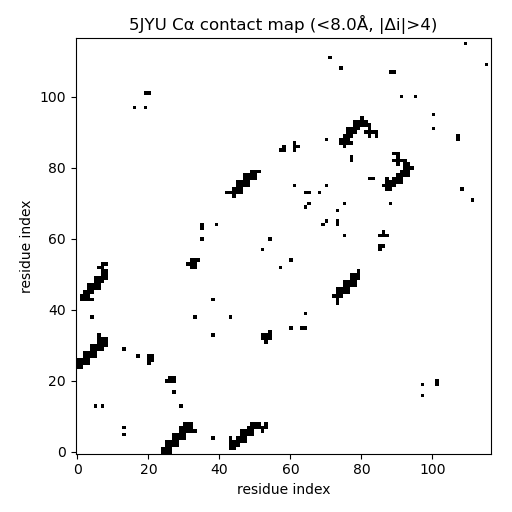N 3
ATOM 3845 C CA . THR A 1 13 ? -10.713 19.345 13.877 1.00 0.00 625 THR A CA 3
ATOM 3846 C C . THR A 1 13 ? -10.258 18.154 13.046 1.00 0.00 625 THR A C 3
ATOM 3847 O O . THR A 1 13 ? -9.461 17.326 13.493 1.00 0.00 625 THR A O 3
ATOM 3858 N N . SER A 1 14 ? -10.771 18.097 11.824 1.00 0.00 626 SER A N 3
ATOM 3859 C CA . SER A 1 14 ? -10.468 17.017 10.900 1.00 0.00 626 SER A CA 3
ATOM 3860 C C . SER A 1 14 ? -8.982 16.943 10.551 1.00 0.00 626 SER A C 3
ATOM 3861 O O . SER A 1 14 ? -8.424 15.853 10.469 1.00 0.00 626 SER A O 3
ATOM 3869 N N . THR A 1 15 ? -8.339 18.093 10.355 1.00 0.00 627 THR A N 3
ATOM 3870 C CA . THR A 1 15 ? -6.918 18.108 9.996 1.00 0.00 627 THR A CA 3
ATOM 3871 C C . THR A 1 15 ? -6.035 17.508 11.093 1.00 0.00 627 THR A C 3
ATOM 3872 O O . THR A 1 15 ? -5.071 16.796 10.801 1.00 0.00 627 THR A O 3
ATOM 3883 N N . LEU A 1 16 ? -6.364 17.796 12.349 1.00 0.00 628 LEU A N 3
ATOM 3884 C CA . LEU A 1 16 ? -5.592 17.283 13.479 1.00 0.00 628 LEU A CA 3
ATOM 3885 C C . LEU A 1 16 ? -5.729 15.764 13.630 1.00 0.00 628 LEU A C 3
ATOM 3886 O O . LEU A 1 16 ? -4.733 15.058 13.799 1.00 0.00 628 LEU A O 3
ATOM 3902 N N . ILE A 1 17 ? -6.962 15.267 13.551 1.00 0.00 629 ILE A N 3
ATOM 3903 C CA . ILE A 1 17 ? -7.224 13.836 13.710 1.00 0.00 629 ILE A CA 3
ATOM 3904 C C . ILE A 1 17 ? -6.747 13.006 12.509 1.00 0.00 629 ILE A C 3
ATOM 3905 O O . ILE A 1 17 ? -6.252 11.889 12.680 1.00 0.00 629 ILE A O 3
ATOM 3921 N N . CYS A 1 18 ? -6.886 13.557 11.299 1.00 0.00 630 CYS A N 3
ATOM 3922 C CA . CYS A 1 18 ? -6.469 12.854 10.083 1.00 0.00 630 CYS A CA 3
ATOM 3923 C C . CYS A 1 18 ? -4.971 12.594 10.092 1.00 0.00 630 CYS A C 3
ATOM 3924 O O . CYS A 1 18 ? -4.516 11.527 9.678 1.00 0.00 630 CYS A O 3
ATOM 3932 N N . SER A 1 19 ? -4.211 13.578 10.562 1.00 0.00 631 SER A N 3
ATOM 3933 C CA . SER A 1 19 ? -2.762 13.458 10.631 1.00 0.00 631 SER A CA 3
ATOM 3934 C C . SER A 1 19 ? -2.357 12.332 11.581 1.00 0.00 631 SER A C 3
ATOM 3935 O O . SER A 1 19 ? -1.440 11.566 11.288 1.00 0.00 631 SER A O 3
ATOM 3943 N N . ILE A 1 20 ? -3.054 12.235 12.715 1.00 0.00 632 ILE A N 3
ATOM 3944 C CA . ILE A 1 20 ? -2.771 11.203 13.711 1.00 0.00 632 ILE A CA 3
ATOM 3945 C C . ILE A 1 20 ? -3.003 9.803 13.130 1.00 0.00 632 ILE A C 3
ATOM 3946 O O . ILE A 1 20 ? -2.150 8.920 13.243 1.00 0.00 632 ILE A O 3
ATOM 3962 N N . LEU A 1 21 ? -4.160 9.622 12.495 1.00 0.00 633 LEU A N 3
ATOM 3963 C CA . LEU A 1 21 ? -4.527 8.337 11.900 1.00 0.00 633 LEU A CA 3
ATOM 3964 C C . LEU A 1 21 ? -3.641 7.970 10.712 1.00 0.00 633 LEU A C 3
ATOM 3965 O O . LEU A 1 21 ? -3.251 6.810 10.563 1.00 0.00 633 LEU A O 3
ATOM 3981 N N . THR A 1 22 ? -3.322 8.951 9.872 1.00 0.00 634 THR A N 3
ATOM 3982 C CA . THR A 1 22 ? -2.488 8.705 8.701 1.00 0.00 634 THR A CA 3
ATOM 3983 C C . THR A 1 22 ? -1.065 8.317 9.111 1.00 0.00 634 THR A C 3
ATOM 3984 O O . THR A 1 22 ? -0.464 7.419 8.518 1.00 0.00 634 THR A O 3
ATOM 3995 N N . THR A 1 23 ? -0.537 8.994 10.132 1.00 0.00 635 THR A N 3
ATOM 3996 C CA . THR A 1 23 ? 0.809 8.711 10.637 1.00 0.00 635 THR A CA 3
ATOM 3997 C C . THR A 1 23 ? 0.904 7.262 11.114 1.00 0.00 635 THR A C 3
ATOM 3998 O O . THR A 1 23 ? 1.920 6.595 10.912 1.00 0.00 635 THR A O 3
ATOM 4009 N N . ALA A 1 24 ? -0.165 6.787 11.751 1.00 0.00 636 ALA A N 3
ATOM 4010 C CA . ALA A 1 24 ? -0.231 5.413 12.247 1.00 0.00 636 ALA A CA 3
ATOM 4011 C C . ALA A 1 24 ? -0.184 4.398 11.100 1.00 0.00 636 ALA A C 3
ATOM 4012 O O . ALA A 1 24 ? 0.078 3.216 11.318 1.00 0.00 636 ALA A O 3
ATOM 4019 N N . GLY A 1 25 ? -0.443 4.866 9.878 1.00 0.00 637 GLY A N 3
ATOM 4020 C CA . GLY A 1 25 ? -0.420 3.989 8.721 1.00 0.00 637 GLY A CA 3
ATOM 4021 C C . GLY A 1 25 ? -1.799 3.718 8.152 1.00 0.00 637 GLY A C 3
ATOM 4022 O O . GLY A 1 25 ? -1.950 2.898 7.246 1.00 0.00 637 GLY A O 3
ATOM 4026 N N . TYR A 1 26 ? -2.804 4.406 8.675 1.00 0.00 638 TYR A N 3
ATOM 4027 C CA . TYR A 1 26 ? -4.173 4.226 8.206 1.00 0.00 638 TYR A CA 3
ATOM 4028 C C . TYR A 1 26 ? -4.580 5.333 7.242 1.00 0.00 638 TYR A C 3
ATOM 4029 O O . TYR A 1 26 ? -4.203 6.491 7.416 1.00 0.00 638 TYR A O 3
ATOM 4047 N N . GLN A 1 27 ? -5.349 4.969 6.221 1.00 0.00 639 GLN A N 3
ATOM 4048 C CA . GLN A 1 27 ? -5.815 5.939 5.238 1.00 0.00 639 GLN A CA 3
ATOM 4049 C C . GLN A 1 27 ? -7.144 6.522 5.681 1.00 0.00 639 GLN A C 3
ATOM 4050 O O . GLN A 1 27 ? -8.045 5.786 6.086 1.00 0.00 639 GLN A O 3
ATOM 4064 N N . VAL A 1 28 ? -7.270 7.837 5.603 1.00 0.00 640 VAL A N 3
ATOM 4065 C CA . VAL A 1 28 ? -8.498 8.490 6.016 1.00 0.00 640 VAL A CA 3
ATOM 4066 C C . VAL A 1 28 ? -9.143 9.319 4.910 1.00 0.00 640 VAL A C 3
ATOM 4067 O O . VAL A 1 28 ? -8.465 10.016 4.153 1.00 0.00 640 VAL A O 3
ATOM 4080 N N . ILE A 1 29 ? -10.467 9.228 4.832 1.00 0.00 641 ILE A N 3
ATOM 4081 C CA . ILE A 1 29 ? -11.250 9.985 3.861 1.00 0.00 641 ILE A CA 3
ATOM 4082 C C . ILE A 1 29 ? -12.227 10.883 4.619 1.00 0.00 641 ILE A C 3
ATOM 4083 O O . ILE A 1 29 ? -13.015 10.397 5.429 1.00 0.00 641 ILE A O 3
ATOM 4099 N N . TRP A 1 30 ? -12.176 12.185 4.367 1.00 0.00 642 TRP A N 3
ATOM 4100 C CA . TRP A 1 30 ? -13.047 13.125 5.067 1.00 0.00 642 TRP A CA 3
ATOM 4101 C C . TRP A 1 30 ? -14.301 13.471 4.264 1.00 0.00 642 TRP A C 3
ATOM 4102 O O . TRP A 1 30 ? -14.227 13.841 3.091 1.00 0.00 642 TRP A O 3
ATOM 4123 N N . LEU A 1 31 ? -15.452 13.335 4.920 1.00 0.00 643 LEU A N 3
ATOM 4124 C CA . LEU A 1 31 ? -16.743 13.638 4.316 1.00 0.00 643 LEU A CA 3
ATOM 4125 C C . LEU A 1 31 ? -17.442 14.749 5.101 1.00 0.00 643 LEU A C 3
ATOM 4126 O O . LEU A 1 31 ? -17.662 14.624 6.307 1.00 0.00 643 LEU A O 3
ATOM 4142 N N . VAL A 1 32 ? -17.800 15.824 4.410 1.00 0.00 644 VAL A N 3
ATOM 4143 C CA . VAL A 1 32 ? -18.465 16.965 5.036 1.00 0.00 644 VAL A CA 3
ATOM 4144 C C . VAL A 1 32 ? -19.995 16.847 4.943 1.00 0.00 644 VAL A C 3
ATOM 4145 O O . VAL A 1 32 ? -20.729 17.734 5.383 1.00 0.00 644 VAL A O 3
ATOM 4158 N N . ASP A 1 33 ? -20.471 15.735 4.399 1.00 0.00 645 ASP A N 3
ATOM 4159 C CA . ASP A 1 33 ? -21.916 15.541 4.210 1.00 0.00 645 ASP A CA 3
ATOM 4160 C C . ASP A 1 33 ? -22.435 14.246 4.839 1.00 0.00 645 ASP A C 3
ATOM 4161 O O . ASP A 1 33 ? -23.597 14.171 5.232 1.00 0.00 645 ASP A O 3
ATOM 4170 N N . GLY A 1 34 ? -21.583 13.232 4.934 1.00 0.00 646 GLY A N 3
ATOM 4171 C CA . GLY A 1 34 ? -21.998 11.966 5.521 1.00 0.00 646 GLY A CA 3
ATOM 4172 C C . GLY A 1 34 ? -22.918 11.143 4.634 1.00 0.00 646 GLY A C 3
ATOM 4173 O O . GLY A 1 34 ? -23.740 10.382 5.141 1.00 0.00 646 GLY A O 3
ATOM 4177 N N . GLU A 1 35 ? -22.791 11.293 3.317 1.00 0.00 647 GLU A N 3
ATOM 4178 C CA . GLU A 1 35 ? -23.625 10.543 2.384 1.00 0.00 647 GLU A CA 3
ATOM 4179 C C . GLU A 1 35 ? -23.327 9.050 2.463 1.00 0.00 647 GLU A C 3
ATOM 4180 O O . GLU A 1 35 ? -22.194 8.610 2.259 1.00 0.00 647 GLU A O 3
ATOM 4192 N N . VAL A 1 36 ? -24.375 8.288 2.741 1.00 0.00 648 VAL A N 3
ATOM 4193 C CA . VAL A 1 36 ? -24.304 6.839 2.874 1.00 0.00 648 VAL A CA 3
ATOM 4194 C C . VAL A 1 36 ? -23.844 6.180 1.582 1.00 0.00 648 VAL A C 3
ATOM 4195 O O . VAL A 1 36 ? -23.070 5.231 1.619 1.00 0.00 648 VAL A O 3
ATOM 4208 N N . GLU A 1 37 ? -24.314 6.676 0.442 1.00 0.00 649 GLU A N 3
ATOM 4209 C CA . GLU A 1 37 ? -23.932 6.100 -0.844 1.00 0.00 649 GLU A CA 3
ATOM 4210 C C . GLU A 1 37 ? -22.422 6.195 -1.043 1.00 0.00 649 GLU A C 3
ATOM 4211 O O . GLU A 1 37 ? -21.786 5.241 -1.492 1.00 0.00 649 GLU A O 3
ATOM 4223 N N . ARG A 1 38 ? -21.856 7.350 -0.703 1.00 0.00 650 ARG A N 3
ATOM 4224 C CA . ARG A 1 38 ? -20.416 7.554 -0.820 1.00 0.00 650 ARG A CA 3
ATOM 4225 C C . ARG A 1 38 ? -19.667 6.735 0.229 1.00 0.00 650 ARG A C 3
ATOM 4226 O O . ARG A 1 38 ? -18.630 6.138 -0.062 1.00 0.00 650 ARG A O 3
ATOM 4247 N N . LEU A 1 39 ? -20.202 6.713 1.452 1.00 0.00 651 LEU A N 3
ATOM 4248 C CA . LEU A 1 39 ? -19.590 5.961 2.546 1.00 0.00 651 LEU A CA 3
ATOM 4249 C C . LEU A 1 39 ? -19.639 4.463 2.270 1.00 0.00 651 LEU A C 3
ATOM 4250 O O . LEU A 1 39 ? -18.689 3.742 2.565 1.00 0.00 651 LEU A O 3
ATOM 4266 N N . LEU A 1 40 ? -20.764 4.000 1.727 1.00 0.00 652 LEU A N 3
ATOM 4267 C CA . LEU A 1 40 ? -20.931 2.583 1.393 1.00 0.00 652 LEU A CA 3
ATOM 4268 C C . LEU A 1 40 ? -19.946 2.154 0.303 1.00 0.00 652 LEU A C 3
ATOM 4269 O O . LEU A 1 40 ? -19.348 1.081 0.384 1.00 0.00 652 LEU A O 3
ATOM 4285 N N . ALA A 1 41 ? -19.790 2.996 -0.719 1.00 0.00 653 ALA A N 3
ATOM 4286 C CA . ALA A 1 41 ? -18.879 2.711 -1.830 1.00 0.00 653 ALA A CA 3
ATOM 4287 C C . ALA A 1 41 ? -17.433 2.609 -1.348 1.00 0.00 653 ALA A C 3
ATOM 4288 O O . ALA A 1 41 ? -16.669 1.758 -1.802 1.00 0.00 653 ALA A O 3
ATOM 4295 N N . LEU A 1 42 ? -17.075 3.488 -0.422 1.00 0.00 654 LEU A N 3
ATOM 4296 C CA . LEU A 1 42 ? -15.732 3.524 0.148 1.00 0.00 654 LEU A CA 3
ATOM 4297 C C . LEU A 1 42 ? -15.730 2.858 1.515 1.00 0.00 654 LEU A C 3
ATOM 4298 O O . LEU A 1 42 ? -14.967 3.246 2.401 1.00 0.00 654 LEU A O 3
ATOM 4314 N N . THR A 1 43 ? -16.618 1.873 1.668 1.00 0.00 655 THR A N 3
ATOM 4315 C CA . THR A 1 43 ? -16.794 1.138 2.927 1.00 0.00 655 THR A CA 3
ATOM 4316 C C . THR A 1 43 ? -15.466 0.772 3.607 1.00 0.00 655 THR A C 3
ATOM 4317 O O . THR A 1 43 ? -14.690 -0.053 3.120 1.00 0.00 655 THR A O 3
ATOM 4328 N N . PRO A 1 44 ? -15.197 1.422 4.753 1.00 0.00 656 PRO A N 3
ATOM 4329 C CA . PRO A 1 44 ? -13.993 1.205 5.555 1.00 0.00 656 PRO A CA 3
ATOM 4330 C C . PRO A 1 44 ? -14.197 0.156 6.642 1.00 0.00 656 PRO A C 3
ATOM 4331 O O . PRO A 1 44 ? -15.249 -0.479 6.719 1.00 0.00 656 PRO A O 3
ATOM 4342 N N . ILE A 1 45 ? -13.178 -0.036 7.474 1.00 0.00 657 ILE A N 3
ATOM 4343 C CA . ILE A 1 45 ? -13.272 -0.982 8.578 1.00 0.00 657 ILE A CA 3
ATOM 4344 C C . ILE A 1 45 ? -13.956 -0.330 9.771 1.00 0.00 657 ILE A C 3
ATOM 4345 O O . ILE A 1 45 ? -14.536 -1.005 10.622 1.00 0.00 657 ILE A O 3
ATOM 4361 N N . ALA A 1 46 ? -13.882 0.994 9.815 1.00 0.00 658 ALA A N 3
ATOM 4362 C CA . ALA A 1 46 ? -14.481 1.760 10.894 1.00 0.00 658 ALA A CA 3
ATOM 4363 C C . ALA A 1 46 ? -14.774 3.189 10.457 1.00 0.00 658 ALA A C 3
ATOM 4364 O O . ALA A 1 46 ? -14.107 3.726 9.569 1.00 0.00 658 ALA A O 3
ATOM 4371 N N . VAL A 1 47 ? -15.770 3.803 11.084 1.00 0.00 659 VAL A N 3
ATOM 4372 C CA . VAL A 1 47 ? -16.141 5.174 10.765 1.00 0.00 659 VAL A CA 3
ATOM 4373 C C . VAL A 1 47 ? -16.072 6.067 11.999 1.00 0.00 659 VAL A C 3
ATOM 4374 O O . VAL A 1 47 ? -16.318 5.623 13.123 1.00 0.00 659 VAL A O 3
ATOM 4387 N N . LEU A 1 48 ? -15.717 7.324 11.773 1.00 0.00 660 LEU A N 3
ATOM 4388 C CA . LEU A 1 48 ? -15.633 8.309 12.843 1.00 0.00 660 LEU A CA 3
ATOM 4389 C C . LEU A 1 48 ? -16.650 9.418 12.605 1.00 0.00 660 LEU A C 3
ATOM 4390 O O . LEU A 1 48 ? -16.552 10.156 11.622 1.00 0.00 660 LEU A O 3
ATOM 4406 N N . LEU A 1 49 ? -17.625 9.540 13.496 1.00 0.00 661 LEU A N 3
ATOM 4407 C CA . LEU A 1 49 ? -18.643 10.572 13.350 1.00 0.00 661 LEU A CA 3
ATOM 4408 C C . LEU A 1 49 ? -18.396 11.679 14.366 1.00 0.00 661 LEU A C 3
ATOM 4409 O O . LEU A 1 49 ? -18.497 11.451 15.572 1.00 0.00 661 LEU A O 3
ATOM 4425 N N . ALA A 1 50 ? -18.069 12.872 13.888 1.00 0.00 662 ALA A N 3
ATOM 4426 C CA . ALA A 1 50 ? -17.791 13.983 14.787 1.00 0.00 662 ALA A CA 3
ATOM 4427 C C . ALA A 1 50 ? -18.916 15.006 14.816 1.00 0.00 662 ALA A C 3
ATOM 4428 O O . ALA A 1 50 ? -19.402 15.440 13.774 1.00 0.00 662 ALA A O 3
ATOM 4435 N N . GLU A 1 51 ? -19.324 15.373 16.025 1.00 0.00 663 GLU A N 3
ATOM 4436 C CA . GLU A 1 51 ? -20.369 16.374 16.223 1.00 0.00 663 GLU A CA 3
ATOM 4437 C C . GLU A 1 51 ? -19.849 17.774 15.867 1.00 0.00 663 GLU A C 3
ATOM 4438 O O . GLU A 1 51 ? -18.713 18.117 16.195 1.00 0.00 663 GLU A O 3
ATOM 4450 N N . PRO A 1 52 ? -20.673 18.605 15.195 1.00 0.00 664 PRO A N 3
ATOM 4451 C CA . PRO A 1 52 ? -22.028 18.231 14.773 1.00 0.00 664 PRO A CA 3
ATOM 4452 C C . PRO A 1 52 ? -22.025 17.280 13.577 1.00 0.00 664 PRO A C 3
ATOM 4453 O O . PRO A 1 52 ? -21.212 17.418 12.660 1.00 0.00 664 PRO A O 3
ATOM 4464 N N . PHE A 1 53 ? -22.946 16.324 13.590 1.00 0.00 665 PHE A N 3
ATOM 4465 C CA . PHE A 1 53 ? -23.054 15.346 12.511 1.00 0.00 665 PHE A CA 3
ATOM 4466 C C . PHE A 1 53 ? -23.476 16.018 11.209 1.00 0.00 665 PHE A C 3
ATOM 4467 O O . PHE A 1 53 ? -24.490 16.714 11.161 1.00 0.00 665 PHE A O 3
ATOM 4484 N N . SER A 1 54 ? -22.695 15.799 10.154 1.00 0.00 666 SER A N 3
ATOM 4485 C CA . SER A 1 54 ? -22.983 16.375 8.843 1.00 0.00 666 SER A CA 3
ATOM 4486 C C . SER A 1 54 ? -24.294 15.839 8.278 1.00 0.00 666 SER A C 3
ATOM 4487 O O . SER A 1 54 ? -25.081 16.582 7.691 1.00 0.00 666 SER A O 3
ATOM 4495 N N . TYR A 1 55 ? -24.513 14.539 8.456 1.00 0.00 667 TYR A N 3
ATOM 4496 C CA . TYR A 1 55 ? -25.724 13.882 7.975 1.00 0.00 667 TYR A CA 3
ATOM 4497 C C . TYR A 1 55 ? -26.960 14.343 8.758 1.00 0.00 667 TYR A C 3
ATOM 4498 O O . TYR A 1 55 ? -28.089 14.231 8.281 1.00 0.00 667 TYR A O 3
ATOM 4516 N N . GLY A 1 56 ? -26.740 14.873 9.958 1.00 0.00 668 GLY A N 3
ATOM 4517 C CA . GLY A 1 56 ? -27.848 15.312 10.784 1.00 0.00 668 GLY A CA 3
ATOM 4518 C C . GLY A 1 56 ? -28.162 14.324 11.890 1.00 0.00 668 GLY A C 3
ATOM 4519 O O . GLY A 1 56 ? -27.457 14.275 12.898 1.00 0.00 668 GLY A O 3
ATOM 4523 N N . ASP A 1 57 ? -29.220 13.536 11.715 1.00 0.00 669 ASP A N 3
ATOM 4524 C CA . ASP A 1 57 ? -29.603 12.555 12.728 1.00 0.00 669 ASP A CA 3
ATOM 4525 C C . ASP A 1 57 ? -28.688 11.335 12.660 1.00 0.00 669 ASP A C 3
ATOM 4526 O O . ASP A 1 57 ? -28.771 10.529 11.731 1.00 0.00 669 ASP A O 3
ATOM 4535 N N . VAL A 1 58 ? -27.822 11.212 13.664 1.00 0.00 670 VAL A N 3
ATOM 4536 C CA . VAL A 1 58 ? -26.862 10.114 13.742 1.00 0.00 670 VAL A CA 3
ATOM 4537 C C . VAL A 1 58 ? -27.534 8.740 13.854 1.00 0.00 670 VAL A C 3
ATOM 4538 O O . VAL A 1 58 ? -27.009 7.755 13.337 1.00 0.00 670 VAL A O 3
ATOM 4551 N N . GLN A 1 59 ? -28.700 8.673 14.502 1.00 0.00 671 GLN A N 3
ATOM 4552 C CA . GLN A 1 59 ? -29.404 7.401 14.673 1.00 0.00 671 GLN A CA 3
ATOM 4553 C C . GLN A 1 59 ? -29.806 6.807 13.328 1.00 0.00 671 GLN A C 3
ATOM 4554 O O . GLN A 1 59 ? -29.718 5.599 13.120 1.00 0.00 671 GLN A O 3
ATOM 4568 N N . GLU A 1 60 ? -30.268 7.658 12.421 1.00 0.00 672 GLU A N 3
ATOM 4569 C CA . GLU A 1 60 ? -30.655 7.207 11.094 1.00 0.00 672 GLU A CA 3
ATOM 4570 C C . GLU A 1 60 ? -29.431 6.738 10.314 1.00 0.00 672 GLU A C 3
ATOM 4571 O O . GLU A 1 60 ? -29.479 5.733 9.608 1.00 0.00 672 GLU A O 3
ATOM 4583 N N . LEU A 1 61 ? -28.335 7.482 10.458 1.00 0.00 673 LEU A N 3
ATOM 4584 C CA . LEU A 1 61 ? -27.081 7.169 9.778 1.00 0.00 673 LEU A CA 3
ATOM 4585 C C . LEU A 1 61 ? -26.508 5.834 10.258 1.00 0.00 673 LEU A C 3
ATOM 4586 O O . LEU A 1 61 ? -26.091 5.004 9.449 1.00 0.00 673 LEU A O 3
ATOM 4602 N N . VAL A 1 62 ? -26.504 5.626 11.575 1.00 0.00 674 VAL A N 3
ATOM 4603 C CA . VAL A 1 62 ? -25.984 4.385 12.140 1.00 0.00 674 VAL A CA 3
ATOM 4604 C C . VAL A 1 62 ? -26.885 3.219 11.765 1.00 0.00 674 VAL A C 3
ATOM 4605 O O . VAL A 1 62 ? -26.406 2.120 11.507 1.00 0.00 674 VAL A O 3
ATOM 4618 N N . ASP A 1 63 ? -28.194 3.471 11.728 1.00 0.00 675 ASP A N 3
ATOM 4619 C CA . ASP A 1 63 ? -29.159 2.448 11.338 1.00 0.00 675 ASP A CA 3
ATOM 4620 C C . ASP A 1 63 ? -28.929 2.027 9.895 1.00 0.00 675 ASP A C 3
ATOM 4621 O O . ASP A 1 63 ? -29.006 0.847 9.567 1.00 0.00 675 ASP A O 3
ATOM 4630 N N . GLN A 1 64 ? -28.640 3.004 9.037 1.00 0.00 676 GLN A N 3
ATOM 4631 C CA . GLN A 1 64 ? -28.408 2.723 7.619 1.00 0.00 676 GLN A CA 3
ATOM 4632 C C . GLN A 1 64 ? -27.101 1.965 7.418 1.00 0.00 676 GLN A C 3
ATOM 4633 O O . GLN A 1 64 ? -27.029 1.037 6.614 1.00 0.00 676 GLN A O 3
ATOM 4647 N N . LEU A 1 65 ? -26.076 2.366 8.161 1.00 0.00 677 LEU A N 3
ATOM 4648 C CA . LEU A 1 65 ? -24.771 1.722 8.078 1.00 0.00 677 LEU A CA 3
ATOM 4649 C C . LEU A 1 65 ? -24.823 0.313 8.653 1.00 0.00 677 LEU A C 3
ATOM 4650 O O . LEU A 1 65 ? -24.273 -0.619 8.073 1.00 0.00 677 LEU A O 3
ATOM 4666 N N . ARG A 1 66 ? -25.497 0.170 9.796 1.00 0.00 678 ARG A N 3
ATOM 4667 C CA . ARG A 1 66 ? -25.634 -1.129 10.465 1.00 0.00 678 ARG A CA 3
ATOM 4668 C C . ARG A 1 66 ? -26.436 -2.101 9.603 1.00 0.00 678 ARG A C 3
ATOM 4669 O O . ARG A 1 66 ? -26.151 -3.297 9.556 1.00 0.00 678 ARG A O 3
ATOM 4690 N N . GLN A 1 67 ? -27.459 -1.571 8.945 1.00 0.00 679 GLN A N 3
ATOM 4691 C CA . GLN A 1 67 ? -28.322 -2.362 8.082 1.00 0.00 679 GLN A CA 3
ATOM 4692 C C . GLN A 1 67 ? -27.536 -2.949 6.909 1.00 0.00 679 GLN A C 3
ATOM 4693 O O . GLN A 1 67 ? -27.774 -4.086 6.500 1.00 0.00 679 GLN A O 3
ATOM 4707 N N . ARG A 1 68 ? -26.609 -2.164 6.363 1.00 0.00 680 ARG A N 3
ATOM 4708 C CA . ARG A 1 68 ? -25.800 -2.618 5.234 1.00 0.00 680 ARG A CA 3
ATOM 4709 C C . ARG A 1 68 ? -24.595 -3.422 5.701 1.00 0.00 680 ARG A C 3
ATOM 4710 O O . ARG A 1 68 ? -24.257 -4.451 5.114 1.00 0.00 680 ARG A O 3
ATOM 4731 N N . CYS A 1 69 ? -23.944 -2.948 6.751 1.00 0.00 681 CYS A N 3
ATOM 4732 C CA . CYS A 1 69 ? -22.782 -3.630 7.293 1.00 0.00 681 CYS A CA 3
ATOM 4733 C C . CYS A 1 69 ? -22.966 -3.885 8.780 1.00 0.00 681 CYS A C 3
ATOM 4734 O O . CYS A 1 69 ? -23.299 -2.976 9.537 1.00 0.00 681 CYS A O 3
ATOM 4742 N N . THR A 1 70 ? -22.723 -5.118 9.199 1.00 0.00 682 THR A N 3
ATOM 4743 C CA . THR A 1 70 ? -22.870 -5.486 10.597 1.00 0.00 682 THR A CA 3
ATOM 4744 C C . THR A 1 70 ? -21.794 -4.815 11.444 1.00 0.00 682 THR A C 3
ATOM 4745 O O . THR A 1 70 ? -20.757 -4.400 10.919 1.00 0.00 682 THR A O 3
ATOM 4756 N N . PRO A 1 71 ? -22.026 -4.688 12.767 1.00 0.00 683 PRO A N 3
ATOM 4757 C CA . PRO A 1 71 ? -21.060 -4.066 13.685 1.00 0.00 683 PRO A CA 3
ATOM 4758 C C . PRO A 1 71 ? -19.681 -4.714 13.604 1.00 0.00 683 PRO A C 3
ATOM 4759 O O . PRO A 1 71 ? -18.665 -4.055 13.814 1.00 0.00 683 PRO A O 3
ATOM 4770 N N . GLU A 1 72 ? -19.656 -6.014 13.325 1.00 0.00 684 GLU A N 3
ATOM 4771 C CA . GLU A 1 72 ? -18.396 -6.741 13.213 1.00 0.00 684 GLU A CA 3
ATOM 4772 C C . GLU A 1 72 ? -17.645 -6.328 11.948 1.00 0.00 684 GLU A C 3
ATOM 4773 O O . GLU A 1 72 ? -16.421 -6.204 11.951 1.00 0.00 684 GLU A O 3
ATOM 4785 N N . GLN A 1 73 ? -18.395 -6.133 10.866 1.00 0.00 685 GLN A N 3
ATOM 4786 C CA . GLN A 1 73 ? -17.828 -5.734 9.584 1.00 0.00 685 GLN A CA 3
ATOM 4787 C C . GLN A 1 73 ? -17.354 -4.280 9.599 1.00 0.00 685 GLN A C 3
ATOM 4788 O O . GLN A 1 73 ? -16.293 -3.957 9.063 1.00 0.00 685 GLN A O 3
ATOM 4802 N N . LEU A 1 74 ? -18.152 -3.410 10.210 1.00 0.00 686 LEU A N 3
ATOM 4803 C CA . LEU A 1 74 ? -17.833 -1.987 10.267 1.00 0.00 686 LEU A CA 3
ATOM 4804 C C . LEU A 1 74 ? -17.929 -1.442 11.690 1.00 0.00 686 LEU A C 3
ATOM 4805 O O . LEU A 1 74 ? -18.996 -1.485 12.306 1.00 0.00 686 LEU A O 3
ATOM 4821 N N . LYS A 1 75 ? -16.819 -0.920 12.206 1.00 0.00 687 LYS A N 3
ATOM 4822 C CA . LYS A 1 75 ? -16.809 -0.344 13.547 1.00 0.00 687 LYS A CA 3
ATOM 4823 C C . LYS A 1 75 ? -17.268 1.104 13.492 1.00 0.00 687 LYS A C 3
ATOM 4824 O O . LYS A 1 75 ? -16.989 1.820 12.531 1.00 0.00 687 LYS A O 3
ATOM 4843 N N . ILE A 1 76 ? -17.972 1.532 14.520 1.00 0.00 688 ILE A N 3
ATOM 4844 C CA . ILE A 1 76 ? -18.483 2.893 14.566 1.00 0.00 688 ILE A CA 3
ATOM 4845 C C . ILE A 1 76 ? -18.003 3.624 15.815 1.00 0.00 688 ILE A C 3
ATOM 4846 O O . ILE A 1 76 ? -18.269 3.206 16.945 1.00 0.00 688 ILE A O 3
ATOM 4862 N N . PHE A 1 77 ? -17.286 4.714 15.584 1.00 0.00 689 PHE A N 3
ATOM 4863 C CA . PHE A 1 77 ? -16.761 5.553 16.658 1.00 0.00 689 PHE A CA 3
ATOM 4864 C C . PHE A 1 77 ? -17.366 6.957 16.567 1.00 0.00 689 PHE A C 3
ATOM 4865 O O . PHE A 1 77 ? -17.600 7.463 15.469 1.00 0.00 689 PHE A O 3
ATOM 4882 N N . ILE A 1 78 ? -17.612 7.592 17.709 1.00 0.00 690 ILE A N 3
ATOM 4883 C CA . ILE A 1 78 ? -18.194 8.935 17.718 1.00 0.00 690 ILE A CA 3
ATOM 4884 C C . ILE A 1 78 ? -17.332 9.921 18.508 1.00 0.00 690 ILE A C 3
ATOM 4885 O O . ILE A 1 78 ? -16.805 9.598 19.579 1.00 0.00 690 ILE A O 3
ATOM 4901 N N . LEU A 1 79 ? -17.181 11.121 17.955 1.00 0.00 691 LEU A N 3
ATOM 4902 C CA . LEU A 1 79 ? -16.398 12.174 18.587 1.00 0.00 691 LEU A CA 3
ATOM 4903 C C . LEU A 1 79 ? -17.323 13.280 19.072 1.00 0.00 691 LEU A C 3
ATOM 4904 O O . LEU A 1 79 ? -18.170 13.770 18.320 1.00 0.00 691 LEU A O 3
ATOM 4920 N N . GLY A 1 80 ? -17.157 13.674 20.323 1.00 0.00 692 GLY A N 3
ATOM 4921 C CA . GLY A 1 80 ? -17.989 14.715 20.884 1.00 0.00 692 GLY A CA 3
ATOM 4922 C C . GLY A 1 80 ? -17.853 14.802 22.386 1.00 0.00 692 GLY A C 3
ATOM 4923 O O . GLY A 1 80 ? -16.932 14.230 22.963 1.00 0.00 692 GLY A O 3
ATOM 4927 N N . SER A 1 81 ? -18.762 15.527 23.018 1.00 0.00 693 SER A N 3
ATOM 4928 C CA . SER A 1 81 ? -18.736 15.684 24.467 1.00 0.00 693 SER A CA 3
ATOM 4929 C C . SER A 1 81 ? -19.495 14.561 25.168 1.00 0.00 693 SER A C 3
ATOM 4930 O O . SER A 1 81 ? -19.357 14.370 26.377 1.00 0.00 693 SER A O 3
ATOM 4938 N N . LYS A 1 82 ? -20.289 13.813 24.408 1.00 0.00 694 LYS A N 3
ATOM 4939 C CA . LYS A 1 82 ? -21.060 12.715 24.977 1.00 0.00 694 LYS A CA 3
ATOM 4940 C C . LYS A 1 82 ? -20.852 11.428 24.195 1.00 0.00 694 LYS A C 3
ATOM 4941 O O . LYS A 1 82 ? -20.854 11.422 22.964 1.00 0.00 694 LYS A O 3
ATOM 4960 N N . GLY A 1 83 ? -20.672 10.339 24.930 1.00 0.00 695 GLY A N 3
ATOM 4961 C CA . GLY A 1 83 ? -20.473 9.042 24.314 1.00 0.00 695 GLY A CA 3
ATOM 4962 C C . GLY A 1 83 ? -21.577 8.061 24.663 1.00 0.00 695 GLY A C 3
ATOM 4963 O O . GLY A 1 83 ? -21.382 6.849 24.596 1.00 0.00 695 GLY A O 3
ATOM 4967 N N . ASN A 1 84 ? -22.740 8.588 25.035 1.00 0.00 696 ASN A N 3
ATOM 4968 C CA . ASN A 1 84 ? -23.882 7.757 25.414 1.00 0.00 696 ASN A CA 3
ATOM 4969 C C . ASN A 1 84 ? -24.810 7.489 24.228 1.00 0.00 696 ASN A C 3
ATOM 4970 O O . ASN A 1 84 ? -25.925 6.992 24.402 1.00 0.00 696 ASN A O 3
ATOM 4981 N N . TYR A 1 85 ? -24.349 7.822 23.028 1.00 0.00 697 TYR A N 3
ATOM 4982 C CA . TYR A 1 85 ? -25.131 7.617 21.824 1.00 0.00 697 TYR A CA 3
ATOM 4983 C C . TYR A 1 85 ? -25.189 6.144 21.462 1.00 0.00 697 TYR A C 3
ATOM 4984 O O . TYR A 1 85 ? -24.221 5.405 21.630 1.00 0.00 697 TYR A O 3
ATOM 5002 N N . GLN A 1 86 ? -26.339 5.735 20.969 1.00 0.00 698 GLN A N 3
ATOM 5003 C CA . GLN A 1 86 ? -26.561 4.351 20.579 1.00 0.00 698 GLN A CA 3
ATOM 5004 C C . GLN A 1 86 ? -26.151 4.127 19.129 1.00 0.00 698 GLN A C 3
ATOM 5005 O O . GLN A 1 86 ? -26.197 5.047 18.311 1.00 0.00 698 GLN A O 3
ATOM 5019 N N . GLY A 1 87 ? -25.754 2.899 18.817 1.00 0.00 699 GLY A N 3
ATOM 5020 C CA . GLY A 1 87 ? -25.336 2.578 17.465 1.00 0.00 699 GLY A CA 3
ATOM 5021 C C . GLY A 1 87 ? -23.839 2.711 17.263 1.00 0.00 699 GLY A C 3
ATOM 5022 O O . GLY A 1 87 ? -23.342 2.526 16.154 1.00 0.00 699 GLY A O 3
ATOM 5026 N N . VAL A 1 88 ? -23.114 3.031 18.332 1.00 0.00 700 VAL A N 3
ATOM 5027 C CA . VAL A 1 88 ? -21.670 3.170 18.251 1.00 0.00 700 VAL A CA 3
ATOM 5028 C C . VAL A 1 88 ? -20.995 2.172 19.187 1.00 0.00 700 VAL A C 3
ATOM 5029 O O . VAL A 1 88 ? -21.574 1.757 20.192 1.00 0.00 700 VAL A O 3
ATOM 5042 N N . ASP A 1 89 ? -19.780 1.779 18.841 1.00 0.00 701 ASP A N 3
ATOM 5043 C CA . ASP A 1 89 ? -19.036 0.807 19.640 1.00 0.00 701 ASP A CA 3
ATOM 5044 C C . ASP A 1 89 ? -18.193 1.474 20.724 1.00 0.00 701 ASP A C 3
ATOM 5045 O O . ASP A 1 89 ? -18.075 0.949 21.832 1.00 0.00 701 ASP A O 3
ATOM 5054 N N . ARG A 1 90 ? -17.628 2.636 20.412 1.00 0.00 702 ARG A N 3
ATOM 5055 C CA . ARG A 1 90 ? -16.776 3.352 21.361 1.00 0.00 702 ARG A CA 3
ATOM 5056 C C . ARG A 1 90 ? -17.022 4.854 21.276 1.00 0.00 702 ARG A C 3
ATOM 5057 O O . ARG A 1 90 ? -17.598 5.346 20.302 1.00 0.00 702 ARG A O 3
ATOM 5078 N N . TYR A 1 91 ? -16.570 5.580 22.294 1.00 0.00 703 TYR A N 3
ATOM 5079 C CA . TYR A 1 91 ? -16.732 7.028 22.332 1.00 0.00 703 TYR A CA 3
ATOM 5080 C C . TYR A 1 91 ? -15.413 7.711 22.676 1.00 0.00 703 TYR A C 3
ATOM 5081 O O . TYR A 1 91 ? -14.619 7.191 23.463 1.00 0.00 703 TYR A O 3
ATOM 5099 N N . ILE A 1 92 ? -15.182 8.874 22.075 1.00 0.00 704 ILE A N 3
ATOM 5100 C CA . ILE A 1 92 ? -13.957 9.633 22.309 1.00 0.00 704 ILE A CA 3
ATOM 5101 C C . ILE A 1 92 ? -14.287 11.089 22.654 1.00 0.00 704 ILE A C 3
ATOM 5102 O O . ILE A 1 92 ? -14.384 11.944 21.770 1.00 0.00 704 ILE A O 3
ATOM 5118 N N . PRO A 1 93 ? -14.504 11.368 23.955 1.00 0.00 705 PRO A N 3
ATOM 5119 C CA . PRO A 1 93 ? -14.848 12.713 24.453 1.00 0.00 705 PRO A CA 3
ATOM 5120 C C . PRO A 1 93 ? -13.771 13.767 24.194 1.00 0.00 705 PRO A C 3
ATOM 5121 O O . PRO A 1 93 ? -12.575 13.487 24.274 1.00 0.00 705 PRO A O 3
ATOM 5132 N N . LEU A 1 94 ? -14.219 14.980 23.880 1.00 0.00 706 LEU A N 3
ATOM 5133 C CA . LEU A 1 94 ? -13.325 16.106 23.639 1.00 0.00 706 LEU A CA 3
ATOM 5134 C C . LEU A 1 94 ? -12.865 16.714 24.967 1.00 0.00 706 LEU A C 3
ATOM 5135 O O . LEU A 1 94 ? -13.629 16.756 25.933 1.00 0.00 706 LEU A O 3
ATOM 5151 N N . PRO A 1 95 ? -11.614 17.204 25.035 1.00 0.00 707 PRO A N 3
ATOM 5152 C CA . PRO A 1 95 ? -10.673 17.155 23.910 1.00 0.00 707 PRO A CA 3
ATOM 5153 C C . PRO A 1 95 ? -10.115 15.751 23.688 1.00 0.00 707 PRO A C 3
ATOM 5154 O O . PRO A 1 95 ? -9.864 15.013 24.641 1.00 0.00 707 PRO A O 3
ATOM 5165 N N . ILE A 1 96 ? -9.927 15.386 22.429 1.00 0.00 708 ILE A N 3
ATOM 5166 C CA . ILE A 1 96 ? -9.389 14.075 22.094 1.00 0.00 708 ILE A CA 3
ATOM 5167 C C . ILE A 1 96 ? -7.886 14.034 22.364 1.00 0.00 708 ILE A C 3
ATOM 5168 O O . ILE A 1 96 ? -7.124 14.823 21.806 1.00 0.00 708 ILE A O 3
ATOM 5184 N N . HIS A 1 97 ? -7.467 13.115 23.226 1.00 0.00 709 HIS A N 3
ATOM 5185 C CA . HIS A 1 97 ? -6.053 12.966 23.551 1.00 0.00 709 HIS A CA 3
ATOM 5186 C C . HIS A 1 97 ? -5.399 11.965 22.600 1.00 0.00 709 HIS A C 3
ATOM 5187 O O . HIS A 1 97 ? -5.793 10.802 22.556 1.00 0.00 709 HIS A O 3
ATOM 5201 N N . PRO A 1 98 ? -4.378 12.411 21.839 1.00 0.00 710 PRO A N 3
ATOM 5202 C CA . PRO A 1 98 ? -3.662 11.566 20.857 1.00 0.00 710 PRO A CA 3
ATOM 5203 C C . PRO A 1 98 ? -3.114 10.257 21.429 1.00 0.00 710 PRO A C 3
ATOM 5204 O O . PRO A 1 98 ? -3.151 9.223 20.763 1.00 0.00 710 PRO A O 3
ATOM 5215 N N . GLU A 1 99 ? -2.612 10.306 22.661 1.00 0.00 711 GLU A N 3
ATOM 5216 C CA . GLU A 1 99 ? -2.034 9.128 23.307 1.00 0.00 711 GLU A CA 3
ATOM 5217 C C . GLU A 1 99 ? -3.074 8.029 23.539 1.00 0.00 711 GLU A C 3
ATOM 5218 O O . GLU A 1 99 ? -2.810 6.852 23.291 1.00 0.00 711 GLU A O 3
ATOM 5230 N N . SER A 1 100 ? -4.255 8.416 24.008 1.00 0.00 712 SER A N 3
ATOM 5231 C CA . SER A 1 100 ? -5.315 7.453 24.290 1.00 0.00 712 SER A CA 3
ATOM 5232 C C . SER A 1 100 ? -6.166 7.169 23.058 1.00 0.00 712 SER A C 3
ATOM 5233 O O . SER A 1 100 ? -6.809 6.124 22.976 1.00 0.00 712 SER A O 3
ATOM 5241 N N . PHE A 1 101 ? -6.165 8.098 22.105 1.00 0.00 713 PHE A N 3
ATOM 5242 C CA . PHE A 1 101 ? -6.946 7.945 20.880 1.00 0.00 713 PHE A CA 3
ATOM 5243 C C . PHE A 1 101 ? -6.515 6.700 20.112 1.00 0.00 713 PHE A C 3
ATOM 5244 O O . PHE A 1 101 ? -7.348 5.880 19.720 1.00 0.00 713 PHE A O 3
ATOM 5261 N N . LEU A 1 102 ? -5.208 6.562 19.908 1.00 0.00 714 LEU A N 3
ATOM 5262 C CA . LEU A 1 102 ? -4.663 5.411 19.202 1.00 0.00 714 LEU A CA 3
ATOM 5263 C C . LEU A 1 102 ? -4.918 4.134 19.994 1.00 0.00 714 LEU A C 3
ATOM 5264 O O . LEU A 1 102 ? -5.209 3.081 19.420 1.00 0.00 714 LEU A O 3
ATOM 5280 N N . GLN A 1 103 ? -4.798 4.234 21.319 1.00 0.00 715 GLN A N 3
ATOM 5281 C CA . GLN A 1 103 ? -5.025 3.090 22.195 1.00 0.00 715 GLN A CA 3
ATOM 5282 C C . GLN A 1 103 ? -6.473 2.606 22.108 1.00 0.00 715 GLN A C 3
ATOM 5283 O O . GLN A 1 103 ? -6.723 1.404 22.061 1.00 0.00 715 GLN A O 3
ATOM 5297 N N . GLN A 1 104 ? -7.422 3.546 22.076 1.00 0.00 716 GLN A N 3
ATOM 5298 C CA . GLN A 1 104 ? -8.841 3.198 21.983 1.00 0.00 716 GLN A CA 3
ATOM 5299 C C . GLN A 1 104 ? -9.150 2.504 20.660 1.00 0.00 716 GLN A C 3
ATOM 5300 O O . GLN A 1 104 ? -9.911 1.535 20.624 1.00 0.00 716 GLN A O 3
ATOM 5314 N N . VAL A 1 105 ? -8.559 3.003 19.575 1.00 0.00 717 VAL A N 3
ATOM 5315 C CA . VAL A 1 105 ? -8.760 2.409 18.259 1.00 0.00 717 VAL A CA 3
ATOM 5316 C C . VAL A 1 105 ? -8.202 0.985 18.242 1.00 0.00 717 VAL A C 3
ATOM 5317 O O . VAL A 1 105 ? -8.842 0.057 17.743 1.00 0.00 717 VAL A O 3
ATOM 5330 N N . THR A 1 106 ? -7.007 0.831 18.810 1.00 0.00 718 THR A N 3
ATOM 5331 C CA . THR A 1 106 ? -6.341 -0.465 18.888 1.00 0.00 718 THR A CA 3
ATOM 5332 C C . THR A 1 106 ? -7.165 -1.451 19.719 1.00 0.00 718 THR A C 3
ATOM 5333 O O . THR A 1 106 ? -7.357 -2.600 19.317 1.00 0.00 718 THR A O 3
ATOM 5344 N N . MET A 1 107 ? -7.660 -0.990 20.871 1.00 0.00 719 MET A N 3
ATOM 5345 C CA . MET A 1 107 ? -8.471 -1.834 21.748 1.00 0.00 719 MET A CA 3
ATOM 5346 C C . MET A 1 107 ? -9.750 -2.268 21.041 1.00 0.00 719 MET A C 3
ATOM 5347 O O . MET A 1 107 ? -10.182 -3.415 21.172 1.00 0.00 719 MET A O 3
ATOM 5361 N N . GLY A 1 108 ? -10.356 -1.343 20.299 1.00 0.00 720 GLY A N 3
ATOM 5362 C CA . GLY A 1 108 ? -11.564 -1.662 19.560 1.00 0.00 720 GLY A CA 3
ATOM 5363 C C . GLY A 1 108 ? -11.319 -2.734 18.517 1.00 0.00 720 GLY A C 3
ATOM 5364 O O . GLY A 1 108 ? -12.137 -3.638 18.340 1.00 0.00 720 GLY A O 3
ATOM 5368 N N . LEU A 1 109 ? -10.181 -2.633 17.826 1.00 0.00 721 LEU A N 3
ATOM 5369 C CA . LEU A 1 109 ? -9.812 -3.607 16.801 1.00 0.00 721 LEU A CA 3
ATOM 5370 C C . LEU A 1 109 ? -9.555 -4.981 17.416 1.00 0.00 721 LEU A C 3
ATOM 5371 O O . LEU A 1 109 ? -9.953 -6.004 16.859 1.00 0.00 721 LEU A O 3
ATOM 5387 N N . THR A 1 110 ? -8.893 -4.992 18.573 1.00 0.00 722 THR A N 3
ATOM 5388 C CA . THR A 1 110 ? -8.586 -6.243 19.269 1.00 0.00 722 THR A CA 3
ATOM 5389 C C . THR A 1 110 ? -9.843 -6.876 19.860 1.00 0.00 722 THR A C 3
ATOM 5390 O O . THR A 1 110 ? -9.887 -8.084 20.094 1.00 0.00 722 THR A O 3
ATOM 5401 N N . SER A 1 111 ? -10.855 -6.051 20.127 1.00 0.00 723 SER A N 3
ATOM 5402 C CA . SER A 1 111 ? -12.118 -6.540 20.668 1.00 0.00 723 SER A CA 3
ATOM 5403 C C . SER A 1 111 ? -12.803 -7.460 19.659 1.00 0.00 723 SER A C 3
ATOM 5404 O O . SER A 1 111 ? -13.392 -8.476 20.029 1.00 0.00 723 SER A O 3
ATOM 5412 N N . LEU A 1 112 ? -12.732 -7.075 18.383 1.00 0.00 724 LEU A N 3
ATOM 5413 C CA . LEU A 1 112 ? -13.329 -7.854 17.300 1.00 0.00 724 LEU A CA 3
ATOM 5414 C C . LEU A 1 112 ? -12.665 -9.226 17.169 1.00 0.00 724 LEU A C 3
ATOM 5415 O O . LEU A 1 112 ? -13.346 -10.247 17.060 1.00 0.00 724 LEU A O 3
ATOM 5431 N N . ALA A 1 113 ? -11.334 -9.241 17.182 1.00 0.00 725 ALA A N 3
ATOM 5432 C CA . ALA A 1 113 ? -10.580 -10.484 17.061 1.00 0.00 725 ALA A CA 3
ATOM 5433 C C . ALA A 1 113 ? -9.201 -10.349 17.697 1.00 0.00 725 ALA A C 3
ATOM 5434 O O . ALA A 1 113 ? -8.610 -9.268 17.697 1.00 0.00 725 ALA A O 3
ATOM 5441 N N . THR A 1 114 ? -8.688 -11.454 18.227 1.00 0.00 726 THR A N 3
ATOM 5442 C CA . THR A 1 114 ? -7.376 -11.459 18.864 1.00 0.00 726 THR A CA 3
ATOM 5443 C C . THR A 1 114 ? -6.258 -11.551 17.828 1.00 0.00 726 THR A C 3
ATOM 5444 O O . THR A 1 114 ? -6.482 -11.977 16.694 1.00 0.00 726 THR A O 3
ATOM 5455 N N . SER A 1 115 ? -5.050 -11.168 18.230 1.00 0.00 727 SER A N 3
ATOM 5456 C CA . SER A 1 115 ? -3.897 -11.207 17.340 1.00 0.00 727 SER A CA 3
ATOM 5457 C C . SER A 1 115 ? -2.610 -11.370 18.142 1.00 0.00 727 SER A C 3
ATOM 5458 O O . SER A 1 115 ? -2.593 -11.147 19.354 1.00 0.00 727 SER A O 3
ATOM 5466 N N . ALA A 1 116 ? -1.537 -11.768 17.464 1.00 0.00 728 ALA A N 3
ATOM 5467 C CA . ALA A 1 116 ? -0.248 -11.964 18.115 1.00 0.00 728 ALA A CA 3
ATOM 5468 C C . ALA A 1 116 ? 0.892 -11.619 17.164 1.00 0.00 728 ALA A C 3
ATOM 5469 O O . ALA A 1 116 ? 0.740 -11.704 15.945 1.00 0.00 728 ALA A O 3
ATOM 5476 N N . GLN A 1 117 ? 2.029 -11.226 17.724 1.00 0.00 729 GLN A N 3
ATOM 5477 C CA . GLN A 1 117 ? 3.192 -10.868 16.920 1.00 0.00 729 GLN A CA 3
ATOM 5478 C C . GLN A 1 117 ? 4.213 -12.002 16.909 1.00 0.00 729 GLN A C 3
ATOM 5479 O O . GLN A 1 117 ? 5.003 -12.078 15.944 1.00 0.00 729 GLN A O 3
ATOM 5494 N N . GLU A 1 1 ? -2.172 -1.930 6.062 1.00 0.00 613 GLU A N 4
ATOM 5495 C CA . GLU A 1 1 ? -2.825 -0.739 6.662 1.00 0.00 613 GLU A CA 4
ATOM 5496 C C . GLU A 1 1 ? -4.341 -0.922 6.707 1.00 0.00 613 GLU A C 4
ATOM 5497 O O . GLU A 1 1 ? -4.840 -2.047 6.726 1.00 0.00 613 GLU A O 4
ATOM 5511 N N . GLY A 1 2 ? -5.065 0.191 6.719 1.00 0.00 614 GLY A N 4
ATOM 5512 C CA . GLY A 1 2 ? -6.514 0.143 6.754 1.00 0.00 614 GLY A CA 4
ATOM 5513 C C . GLY A 1 2 ? -7.123 1.460 6.324 1.00 0.00 614 GLY A C 4
ATOM 5514 O O . GLY A 1 2 ? -6.427 2.477 6.265 1.00 0.00 614 GLY A O 4
ATOM 5518 N N . ARG A 1 3 ? -8.418 1.453 6.030 1.00 0.00 615 ARG A N 4
ATOM 5519 C CA . ARG A 1 3 ? -9.101 2.667 5.600 1.00 0.00 615 ARG A CA 4
ATOM 5520 C C . ARG A 1 3 ? -10.178 3.072 6.597 1.00 0.00 615 ARG A C 4
ATOM 5521 O O . ARG A 1 3 ? -11.005 2.254 7.006 1.00 0.00 615 ARG A O 4
ATOM 5542 N N . ILE A 1 4 ? -10.147 4.338 6.989 1.00 0.00 616 ILE A N 4
ATOM 5543 C CA . ILE A 1 4 ? -11.109 4.896 7.927 1.00 0.00 616 ILE A CA 4
ATOM 5544 C C . ILE A 1 4 ? -11.784 6.118 7.308 1.00 0.00 616 ILE A C 4
ATOM 5545 O O . ILE A 1 4 ? -11.112 6.973 6.727 1.00 0.00 616 ILE A O 4
ATOM 5561 N N . VAL A 1 5 ? -13.103 6.208 7.422 1.00 0.00 617 VAL A N 4
ATOM 5562 C CA . VAL A 1 5 ? -13.823 7.342 6.857 1.00 0.00 617 VAL A CA 4
ATOM 5563 C C . VAL A 1 5 ? -14.268 8.286 7.970 1.00 0.00 617 VAL A C 4
ATOM 5564 O O . VAL A 1 5 ? -14.902 7.869 8.942 1.00 0.00 617 VAL A O 4
ATOM 5577 N N . LEU A 1 6 ? -13.918 9.556 7.821 1.00 0.00 618 LEU A N 4
ATOM 5578 C CA . LEU A 1 6 ? -14.243 10.567 8.812 1.00 0.00 618 LEU A CA 4
ATOM 5579 C C . LEU A 1 6 ? -15.312 11.517 8.293 1.00 0.00 618 LEU A C 4
ATOM 5580 O O . LEU A 1 6 ? -15.189 12.067 7.199 1.00 0.00 618 LEU A O 4
ATOM 5596 N N . VAL A 1 7 ? -16.358 11.714 9.083 1.00 0.00 619 VAL A N 4
ATOM 5597 C CA . VAL A 1 7 ? -17.448 12.600 8.705 1.00 0.00 619 VAL A CA 4
ATOM 5598 C C . VAL A 1 7 ? -17.553 13.750 9.692 1.00 0.00 619 VAL A C 4
ATOM 5599 O O . VAL A 1 7 ? -17.787 13.541 10.886 1.00 0.00 619 VAL A O 4
ATOM 5612 N N . SER A 1 8 ? -17.373 14.967 9.180 1.00 0.00 620 SER A N 4
ATOM 5613 C CA . SER A 1 8 ? -17.443 16.166 10.010 1.00 0.00 620 SER A CA 4
ATOM 5614 C C . SER A 1 8 ? -17.389 17.422 9.152 1.00 0.00 620 SER A C 4
ATOM 5615 O O . SER A 1 8 ? -16.600 17.505 8.209 1.00 0.00 620 SER A O 4
ATOM 5623 N N . GLU A 1 9 ? -18.228 18.394 9.481 1.00 0.00 621 GLU A N 4
ATOM 5624 C CA . GLU A 1 9 ? -18.260 19.655 8.745 1.00 0.00 621 GLU A CA 4
ATOM 5625 C C . GLU A 1 9 ? -17.217 20.647 9.270 1.00 0.00 621 GLU A C 4
ATOM 5626 O O . GLU A 1 9 ? -16.973 21.681 8.647 1.00 0.00 621 GLU A O 4
ATOM 5638 N N . ASP A 1 10 ? -16.601 20.337 10.413 1.00 0.00 622 ASP A N 4
ATOM 5639 C CA . ASP A 1 10 ? -15.599 21.227 10.996 1.00 0.00 622 ASP A CA 4
ATOM 5640 C C . ASP A 1 10 ? -14.204 20.872 10.488 1.00 0.00 622 ASP A C 4
ATOM 5641 O O . ASP A 1 10 ? -13.645 19.834 10.847 1.00 0.00 622 ASP A O 4
ATOM 5650 N N . GLU A 1 11 ? -13.655 21.751 9.656 1.00 0.00 623 GLU A N 4
ATOM 5651 C CA . GLU A 1 11 ? -12.336 21.552 9.057 1.00 0.00 623 GLU A CA 4
ATOM 5652 C C . GLU A 1 11 ? -11.214 21.503 10.098 1.00 0.00 623 GLU A C 4
ATOM 5653 O O . GLU A 1 11 ? -10.292 20.695 9.980 1.00 0.00 623 GLU A O 4
ATOM 5665 N N . ALA A 1 12 ? -11.298 22.358 11.114 1.00 0.00 624 ALA A N 4
ATOM 5666 C CA . ALA A 1 12 ? -10.259 22.429 12.146 1.00 0.00 624 ALA A CA 4
ATOM 5667 C C . ALA A 1 12 ? -10.095 21.115 12.908 1.00 0.00 624 ALA A C 4
ATOM 5668 O O . ALA A 1 12 ? -8.972 20.658 13.122 1.00 0.00 624 ALA A O 4
ATOM 5675 N N . THR A 1 13 ? -11.201 20.510 13.321 1.00 0.00 625 THR A N 4
ATOM 5676 C CA . THR A 1 13 ? -11.142 19.251 14.050 1.00 0.00 625 THR A CA 4
ATOM 5677 C C . THR A 1 13 ? -10.728 18.114 13.126 1.00 0.00 625 THR A C 4
ATOM 5678 O O . THR A 1 13 ? -9.922 17.257 13.495 1.00 0.00 625 THR A O 4
ATOM 5689 N N . SER A 1 14 ? -11.279 18.125 11.914 1.00 0.00 626 SER A N 4
ATOM 5690 C CA . SER A 1 14 ? -11.006 17.080 10.938 1.00 0.00 626 SER A CA 4
ATOM 5691 C C . SER A 1 14 ? -9.533 17.031 10.522 1.00 0.00 626 SER A C 4
ATOM 5692 O O . SER A 1 14 ? -8.963 15.951 10.398 1.00 0.00 626 SER A O 4
ATOM 5700 N N . THR A 1 15 ? -8.915 18.191 10.308 1.00 0.00 627 THR A N 4
ATOM 5701 C CA . THR A 1 15 ? -7.506 18.236 9.904 1.00 0.00 627 THR A CA 4
ATOM 5702 C C . THR A 1 15 ? -6.577 17.726 11.005 1.00 0.00 627 THR A C 4
ATOM 5703 O O . THR A 1 15 ? -5.610 17.007 10.732 1.00 0.00 627 THR A O 4
ATOM 5714 N N . LEU A 1 16 ? -6.872 18.101 12.244 1.00 0.00 628 LEU A N 4
ATOM 5715 C CA . LEU A 1 16 ? -6.072 17.678 13.390 1.00 0.00 628 LEU A CA 4
ATOM 5716 C C . LEU A 1 16 ? -6.176 16.170 13.625 1.00 0.00 628 LEU A C 4
ATOM 5717 O O . LEU A 1 16 ? -5.170 15.494 13.857 1.00 0.00 628 LEU A O 4
ATOM 5733 N N . ILE A 1 17 ? -7.399 15.650 13.549 1.00 0.00 629 ILE A N 4
ATOM 5734 C CA . ILE A 1 17 ? -7.654 14.230 13.781 1.00 0.00 629 ILE A CA 4
ATOM 5735 C C . ILE A 1 17 ? -7.083 13.334 12.667 1.00 0.00 629 ILE A C 4
ATOM 5736 O O . ILE A 1 17 ? -6.585 12.239 12.939 1.00 0.00 629 ILE A O 4
ATOM 5752 N N . CYS A 1 18 ? -7.152 13.806 11.418 1.00 0.00 630 CYS A N 4
ATOM 5753 C CA . CYS A 1 18 ? -6.653 13.045 10.270 1.00 0.00 630 CYS A CA 4
ATOM 5754 C C . CYS A 1 18 ? -5.147 12.833 10.349 1.00 0.00 630 CYS A C 4
ATOM 5755 O O . CYS A 1 18 ? -4.646 11.760 10.006 1.00 0.00 630 CYS A O 4
ATOM 5763 N N . SER A 1 19 ? -4.434 13.861 10.794 1.00 0.00 631 SER A N 4
ATOM 5764 C CA . SER A 1 19 ? -2.980 13.796 10.905 1.00 0.00 631 SER A CA 4
ATOM 5765 C C . SER A 1 19 ? -2.550 12.710 11.890 1.00 0.00 631 SER A C 4
ATOM 5766 O O . SER A 1 19 ? -1.594 11.976 11.634 1.00 0.00 631 SER A O 4
ATOM 5774 N N . ILE A 1 20 ? -3.261 12.613 13.014 1.00 0.00 632 ILE A N 4
ATOM 5775 C CA . ILE A 1 20 ? -2.954 11.613 14.036 1.00 0.00 632 ILE A CA 4
ATOM 5776 C C . ILE A 1 20 ? -3.132 10.194 13.484 1.00 0.00 632 ILE A C 4
ATOM 5777 O O . ILE A 1 20 ? -2.257 9.339 13.637 1.00 0.00 632 ILE A O 4
ATOM 5793 N N . LEU A 1 21 ? -4.268 9.963 12.828 1.00 0.00 633 LEU A N 4
ATOM 5794 C CA . LEU A 1 21 ? -4.583 8.655 12.253 1.00 0.00 633 LEU A CA 4
ATOM 5795 C C . LEU A 1 21 ? -3.648 8.283 11.104 1.00 0.00 633 LEU A C 4
ATOM 5796 O O . LEU A 1 21 ? -3.232 7.127 10.990 1.00 0.00 633 LEU A O 4
ATOM 5812 N N . THR A 1 22 ? -3.322 9.255 10.255 1.00 0.00 634 THR A N 4
ATOM 5813 C CA . THR A 1 22 ? -2.446 9.006 9.114 1.00 0.00 634 THR A CA 4
ATOM 5814 C C . THR A 1 22 ? -1.035 8.640 9.580 1.00 0.00 634 THR A C 4
ATOM 5815 O O . THR A 1 22 ? -0.397 7.752 9.013 1.00 0.00 634 THR A O 4
ATOM 5826 N N . THR A 1 23 ? -0.561 9.329 10.619 1.00 0.00 635 THR A N 4
ATOM 5827 C CA . THR A 1 23 ? 0.767 9.072 11.179 1.00 0.00 635 THR A CA 4
ATOM 5828 C C . THR A 1 23 ? 0.873 7.621 11.651 1.00 0.00 635 THR A C 4
ATOM 5829 O O . THR A 1 23 ? 1.911 6.979 11.490 1.00 0.00 635 THR A O 4
ATOM 5840 N N . ALA A 1 24 ? -0.211 7.115 12.238 1.00 0.00 636 ALA A N 4
ATOM 5841 C CA . ALA A 1 24 ? -0.266 5.737 12.719 1.00 0.00 636 ALA A CA 4
ATOM 5842 C C . ALA A 1 24 ? -0.158 4.736 11.563 1.00 0.00 636 ALA A C 4
ATOM 5843 O O . ALA A 1 24 ? 0.129 3.559 11.776 1.00 0.00 636 ALA A O 4
ATOM 5850 N N . GLY A 1 25 ? -0.400 5.210 10.341 1.00 0.00 637 GLY A N 4
ATOM 5851 C CA . GLY A 1 25 ? -0.321 4.345 9.175 1.00 0.00 637 GLY A CA 4
ATOM 5852 C C . GLY A 1 25 ? -1.676 4.041 8.567 1.00 0.00 637 GLY A C 4
ATOM 5853 O O . GLY A 1 25 ? -1.781 3.223 7.651 1.00 0.00 637 GLY A O 4
ATOM 5857 N N . TYR A 1 26 ? -2.719 4.691 9.071 1.00 0.00 638 TYR A N 4
ATOM 5858 C CA . TYR A 1 26 ? -4.067 4.472 8.560 1.00 0.00 638 TYR A CA 4
ATOM 5859 C C . TYR A 1 26 ? -4.488 5.582 7.603 1.00 0.00 638 TYR A C 4
ATOM 5860 O O . TYR A 1 26 ? -4.171 6.751 7.815 1.00 0.00 638 TYR A O 4
ATOM 5878 N N . GLN A 1 27 ? -5.204 5.207 6.546 1.00 0.00 639 GLN A N 4
ATOM 5879 C CA . GLN A 1 27 ? -5.681 6.175 5.569 1.00 0.00 639 GLN A CA 4
ATOM 5880 C C . GLN A 1 27 ? -7.041 6.702 5.986 1.00 0.00 639 GLN A C 4
ATOM 5881 O O . GLN A 1 27 ? -7.922 5.930 6.372 1.00 0.00 639 GLN A O 4
ATOM 5895 N N . VAL A 1 28 ? -7.218 8.011 5.906 1.00 0.00 640 VAL A N 4
ATOM 5896 C CA . VAL A 1 28 ? -8.473 8.620 6.307 1.00 0.00 640 VAL A CA 4
ATOM 5897 C C . VAL A 1 28 ? -9.163 9.352 5.159 1.00 0.00 640 VAL A C 4
ATOM 5898 O O . VAL A 1 28 ? -8.544 10.139 4.441 1.00 0.00 640 VAL A O 4
ATOM 5911 N N . ILE A 1 29 ? -10.453 9.078 4.995 1.00 0.00 641 ILE A N 4
ATOM 5912 C CA . ILE A 1 29 ? -11.256 9.732 3.970 1.00 0.00 641 ILE A CA 4
ATOM 5913 C C . ILE A 1 29 ? -12.197 10.715 4.660 1.00 0.00 641 ILE A C 4
ATOM 5914 O O . ILE A 1 29 ? -13.077 10.308 5.416 1.00 0.00 641 ILE A O 4
ATOM 5930 N N . TRP A 1 30 ? -12.010 12.006 4.410 1.00 0.00 642 TRP A N 4
ATOM 5931 C CA . TRP A 1 30 ? -12.831 13.032 5.050 1.00 0.00 642 TRP A CA 4
ATOM 5932 C C . TRP A 1 30 ? -14.030 13.434 4.189 1.00 0.00 642 TRP A C 4
ATOM 5933 O O . TRP A 1 30 ? -13.881 13.828 3.032 1.00 0.00 642 TRP A O 4
ATOM 5954 N N . LEU A 1 31 ? -15.223 13.321 4.775 1.00 0.00 643 LEU A N 4
ATOM 5955 C CA . LEU A 1 31 ? -16.462 13.680 4.093 1.00 0.00 643 LEU A CA 4
ATOM 5956 C C . LEU A 1 31 ? -17.210 14.764 4.866 1.00 0.00 643 LEU A C 4
ATOM 5957 O O . LEU A 1 31 ? -17.254 14.744 6.099 1.00 0.00 643 LEU A O 4
ATOM 5973 N N . VAL A 1 32 ? -17.810 15.701 4.138 1.00 0.00 644 VAL A N 4
ATOM 5974 C CA . VAL A 1 32 ? -18.556 16.797 4.753 1.00 0.00 644 VAL A CA 4
ATOM 5975 C C . VAL A 1 32 ? -20.065 16.652 4.547 1.00 0.00 644 VAL A C 4
ATOM 5976 O O . VAL A 1 32 ? -20.800 17.637 4.604 1.00 0.00 644 VAL A O 4
ATOM 5989 N N . ASP A 1 33 ? -20.529 15.429 4.317 1.00 0.00 645 ASP A N 4
ATOM 5990 C CA . ASP A 1 33 ? -21.961 15.204 4.071 1.00 0.00 645 ASP A CA 4
ATOM 5991 C C . ASP A 1 33 ? -22.508 13.983 4.811 1.00 0.00 645 ASP A C 4
ATOM 5992 O O . ASP A 1 33 ? -23.639 13.999 5.286 1.00 0.00 645 ASP A O 4
ATOM 6001 N N . GLY A 1 34 ? -21.705 12.931 4.902 1.00 0.00 646 GLY A N 4
ATOM 6002 C CA . GLY A 1 34 ? -22.141 11.718 5.578 1.00 0.00 646 GLY A CA 4
ATOM 6003 C C . GLY A 1 34 ? -23.099 10.878 4.750 1.00 0.00 646 GLY A C 4
ATOM 6004 O O . GLY A 1 34 ? -23.841 10.066 5.297 1.00 0.00 646 GLY A O 4
ATOM 6008 N N . GLU A 1 35 ? -23.083 11.074 3.432 1.00 0.00 647 GLU A N 4
ATOM 6009 C CA . GLU A 1 35 ? -23.961 10.331 2.540 1.00 0.00 647 GLU A CA 4
ATOM 6010 C C . GLU A 1 35 ? -23.650 8.837 2.609 1.00 0.00 647 GLU A C 4
ATOM 6011 O O . GLU A 1 35 ? -22.524 8.407 2.361 1.00 0.00 647 GLU A O 4
ATOM 6023 N N . VAL A 1 36 ? -24.679 8.065 2.932 1.00 0.00 648 VAL A N 4
ATOM 6024 C CA . VAL A 1 36 ? -24.571 6.622 3.079 1.00 0.00 648 VAL A CA 4
ATOM 6025 C C . VAL A 1 36 ? -24.183 5.925 1.776 1.00 0.00 648 VAL A C 4
ATOM 6026 O O . VAL A 1 36 ? -23.506 4.903 1.805 1.00 0.00 648 VAL A O 4
ATOM 6039 N N . GLU A 1 37 ? -24.603 6.474 0.634 1.00 0.00 649 GLU A N 4
ATOM 6040 C CA . GLU A 1 37 ? -24.265 5.870 -0.653 1.00 0.00 649 GLU A CA 4
ATOM 6041 C C . GLU A 1 37 ? -22.754 5.898 -0.865 1.00 0.00 649 GLU A C 4
ATOM 6042 O O . GLU A 1 37 ? -22.164 4.926 -1.335 1.00 0.00 649 GLU A O 4
ATOM 6054 N N . ARG A 1 38 ? -22.136 7.021 -0.506 1.00 0.00 650 ARG A N 4
ATOM 6055 C CA . ARG A 1 38 ? -20.691 7.170 -0.624 1.00 0.00 650 ARG A CA 4
ATOM 6056 C C . ARG A 1 38 ? -19.986 6.348 0.450 1.00 0.00 650 ARG A C 4
ATOM 6057 O O . ARG A 1 38 ? -18.954 5.728 0.188 1.00 0.00 650 ARG A O 4
ATOM 6078 N N . LEU A 1 39 ? -20.548 6.350 1.664 1.00 0.00 651 LEU A N 4
ATOM 6079 C CA . LEU A 1 39 ? -19.979 5.580 2.769 1.00 0.00 651 LEU A CA 4
ATOM 6080 C C . LEU A 1 39 ? -20.020 4.095 2.443 1.00 0.00 651 LEU A C 4
ATOM 6081 O O . LEU A 1 39 ? -19.076 3.361 2.726 1.00 0.00 651 LEU A O 4
ATOM 6097 N N . LEU A 1 40 ? -21.138 3.657 1.864 1.00 0.00 652 LEU A N 4
ATOM 6098 C CA . LEU A 1 40 ? -21.298 2.258 1.470 1.00 0.00 652 LEU A CA 4
ATOM 6099 C C . LEU A 1 40 ? -20.314 1.882 0.360 1.00 0.00 652 LEU A C 4
ATOM 6100 O O . LEU A 1 40 ? -19.720 0.809 0.387 1.00 0.00 652 LEU A O 4
ATOM 6116 N N . ALA A 1 41 ? -20.166 2.766 -0.625 1.00 0.00 653 ALA A N 4
ATOM 6117 C CA . ALA A 1 41 ? -19.256 2.532 -1.749 1.00 0.00 653 ALA A CA 4
ATOM 6118 C C . ALA A 1 41 ? -17.800 2.424 -1.294 1.00 0.00 653 ALA A C 4
ATOM 6119 O O . ALA A 1 41 ? -17.038 1.602 -1.799 1.00 0.00 653 ALA A O 4
ATOM 6126 N N . LEU A 1 42 ? -17.422 3.265 -0.337 1.00 0.00 654 LEU A N 4
ATOM 6127 C CA . LEU A 1 42 ? -16.057 3.285 0.184 1.00 0.00 654 LEU A CA 4
ATOM 6128 C C . LEU A 1 42 ? -15.970 2.575 1.523 1.00 0.00 654 LEU A C 4
ATOM 6129 O O . LEU A 1 42 ? -15.152 2.942 2.365 1.00 0.00 654 LEU A O 4
ATOM 6145 N N . THR A 1 43 ? -16.848 1.587 1.702 1.00 0.00 655 THR A N 4
ATOM 6146 C CA . THR A 1 43 ? -16.933 0.787 2.932 1.00 0.00 655 THR A CA 4
ATOM 6147 C C . THR A 1 43 ? -15.582 0.559 3.620 1.00 0.00 655 THR A C 4
ATOM 6148 O O . THR A 1 43 ? -14.767 -0.247 3.168 1.00 0.00 655 THR A O 4
ATOM 6159 N N . PRO A 1 44 ? -15.344 1.278 4.731 1.00 0.00 656 PRO A N 4
ATOM 6160 C CA . PRO A 1 44 ? -14.121 1.154 5.526 1.00 0.00 656 PRO A CA 4
ATOM 6161 C C . PRO A 1 44 ? -14.272 0.125 6.639 1.00 0.00 656 PRO A C 4
ATOM 6162 O O . PRO A 1 44 ? -15.304 -0.537 6.751 1.00 0.00 656 PRO A O 4
ATOM 6173 N N . ILE A 1 45 ? -13.240 -0.013 7.464 1.00 0.00 657 ILE A N 4
ATOM 6174 C CA . ILE A 1 45 ? -13.299 -0.942 8.584 1.00 0.00 657 ILE A CA 4
ATOM 6175 C C . ILE A 1 45 ? -14.035 -0.299 9.746 1.00 0.00 657 ILE A C 4
ATOM 6176 O O . ILE A 1 45 ? -14.608 -0.981 10.598 1.00 0.00 657 ILE A O 4
ATOM 6192 N N . ALA A 1 46 ? -14.011 1.026 9.764 1.00 0.00 658 ALA A N 4
ATOM 6193 C CA . ALA A 1 46 ? -14.662 1.795 10.807 1.00 0.00 658 ALA A CA 4
ATOM 6194 C C . ALA A 1 46 ? -14.926 3.226 10.355 1.00 0.00 658 ALA A C 4
ATOM 6195 O O . ALA A 1 46 ? -14.220 3.754 9.492 1.00 0.00 658 ALA A O 4
ATOM 6202 N N . VAL A 1 47 ? -15.940 3.849 10.943 1.00 0.00 659 VAL A N 4
ATOM 6203 C CA . VAL A 1 47 ? -16.279 5.229 10.617 1.00 0.00 659 VAL A CA 4
ATOM 6204 C C . VAL A 1 47 ? -16.216 6.106 11.862 1.00 0.00 659 VAL A C 4
ATOM 6205 O O . VAL A 1 47 ? -16.530 5.663 12.970 1.00 0.00 659 VAL A O 4
ATOM 6218 N N . LEU A 1 48 ? -15.796 7.346 11.665 1.00 0.00 660 LEU A N 4
ATOM 6219 C CA . LEU A 1 48 ? -15.689 8.306 12.755 1.00 0.00 660 LEU A CA 4
ATOM 6220 C C . LEU A 1 48 ? -16.634 9.479 12.523 1.00 0.00 660 LEU A C 4
ATOM 6221 O O . LEU A 1 48 ? -16.523 10.180 11.514 1.00 0.00 660 LEU A O 4
ATOM 6237 N N . LEU A 1 49 ? -17.559 9.699 13.449 1.00 0.00 661 LEU A N 4
ATOM 6238 C CA . LEU A 1 49 ? -18.497 10.806 13.317 1.00 0.00 661 LEU A CA 4
ATOM 6239 C C . LEU A 1 49 ? -18.138 11.889 14.326 1.00 0.00 661 LEU A C 4
ATOM 6240 O O . LEU A 1 49 ? -18.294 11.693 15.534 1.00 0.00 661 LEU A O 4
ATOM 6256 N N . ALA A 1 50 ? -17.652 13.025 13.840 1.00 0.00 662 ALA A N 4
ATOM 6257 C CA . ALA A 1 50 ? -17.248 14.109 14.729 1.00 0.00 662 ALA A CA 4
ATOM 6258 C C . ALA A 1 50 ? -18.214 15.287 14.690 1.00 0.00 662 ALA A C 4
ATOM 6259 O O . ALA A 1 50 ? -18.543 15.799 13.620 1.00 0.00 662 ALA A O 4
ATOM 6266 N N . GLU A 1 51 ? -18.659 15.703 15.868 1.00 0.00 663 GLU A N 4
ATOM 6267 C CA . GLU A 1 51 ? -19.557 16.854 15.984 1.00 0.00 663 GLU A CA 4
ATOM 6268 C C . GLU A 1 51 ? -18.811 18.152 15.653 1.00 0.00 663 GLU A C 4
ATOM 6269 O O . GLU A 1 51 ? -17.627 18.287 15.962 1.00 0.00 663 GLU A O 4
ATOM 6281 N N . PRO A 1 52 ? -19.492 19.131 15.026 1.00 0.00 664 PRO A N 4
ATOM 6282 C CA . PRO A 1 52 ? -20.901 19.006 14.623 1.00 0.00 664 PRO A CA 4
ATOM 6283 C C . PRO A 1 52 ? -21.085 18.094 13.408 1.00 0.00 664 PRO A C 4
ATOM 6284 O O . PRO A 1 52 ? -20.293 18.124 12.462 1.00 0.00 664 PRO A O 4
ATOM 6295 N N . PHE A 1 53 ? -22.146 17.293 13.438 1.00 0.00 665 PHE A N 4
ATOM 6296 C CA . PHE A 1 53 ? -22.446 16.365 12.351 1.00 0.00 665 PHE A CA 4
ATOM 6297 C C . PHE A 1 53 ? -22.989 17.095 11.126 1.00 0.00 665 PHE A C 4
ATOM 6298 O O . PHE A 1 53 ? -23.744 18.058 11.252 1.00 0.00 665 PHE A O 4
ATOM 6315 N N . SER A 1 54 ? -22.604 16.626 9.944 1.00 0.00 666 SER A N 4
ATOM 6316 C CA . SER A 1 54 ? -23.067 17.225 8.699 1.00 0.00 666 SER A CA 4
ATOM 6317 C C . SER A 1 54 ? -24.310 16.506 8.171 1.00 0.00 666 SER A C 4
ATOM 6318 O O . SER A 1 54 ? -25.176 17.122 7.553 1.00 0.00 666 SER A O 4
ATOM 6326 N N . TYR A 1 55 ? -24.385 15.196 8.420 1.00 0.00 667 TYR A N 4
ATOM 6327 C CA . TYR A 1 55 ? -25.527 14.386 7.990 1.00 0.00 667 TYR A CA 4
ATOM 6328 C C . TYR A 1 55 ? -26.798 14.743 8.767 1.00 0.00 667 TYR A C 4
ATOM 6329 O O . TYR A 1 55 ? -27.912 14.533 8.286 1.00 0.00 667 TYR A O 4
ATOM 6347 N N . GLY A 1 56 ? -26.629 15.292 9.965 1.00 0.00 668 GLY A N 4
ATOM 6348 C CA . GLY A 1 56 ? -27.774 15.648 10.782 1.00 0.00 668 GLY A CA 4
ATOM 6349 C C . GLY A 1 56 ? -28.057 14.610 11.850 1.00 0.00 668 GLY A C 4
ATOM 6350 O O . GLY A 1 56 ? -27.352 14.543 12.858 1.00 0.00 668 GLY A O 4
ATOM 6354 N N . ASP A 1 57 ? -29.086 13.795 11.634 1.00 0.00 669 ASP A N 4
ATOM 6355 C CA . ASP A 1 57 ? -29.449 12.755 12.595 1.00 0.00 669 ASP A CA 4
ATOM 6356 C C . ASP A 1 57 ? -28.580 11.519 12.386 1.00 0.00 669 ASP A C 4
ATOM 6357 O O . ASP A 1 57 ? -28.773 10.766 11.429 1.00 0.00 669 ASP A O 4
ATOM 6366 N N . VAL A 1 58 ? -27.633 11.315 13.293 1.00 0.00 670 VAL A N 4
ATOM 6367 C CA . VAL A 1 58 ? -26.712 10.187 13.208 1.00 0.00 670 VAL A CA 4
ATOM 6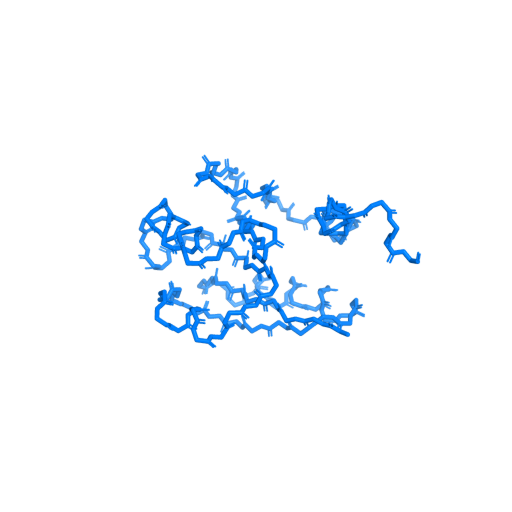368 C C . VAL A 1 58 ? -27.368 8.839 13.500 1.00 0.00 670 VAL A C 4
ATOM 6369 O O . VAL A 1 58 ? -26.869 7.815 13.046 1.00 0.00 670 VAL A O 4
ATOM 6382 N N . GLN A 1 59 ? -28.479 8.824 14.238 1.00 0.00 671 GLN A N 4
ATOM 6383 C CA . GLN A 1 59 ? -29.146 7.564 14.562 1.00 0.00 671 GLN A CA 4
ATOM 6384 C C . GLN A 1 59 ? -29.608 6.859 13.289 1.00 0.00 671 GLN A C 4
ATOM 6385 O O . GLN A 1 59 ? -29.467 5.643 13.154 1.00 0.00 671 GLN A O 4
ATOM 6399 N N . GLU A 1 60 ? -30.157 7.636 12.361 1.00 0.00 672 GLU A N 4
ATOM 6400 C CA . GLU A 1 60 ? -30.615 7.107 11.084 1.00 0.00 672 GLU A CA 4
ATOM 6401 C C . GLU A 1 60 ? -29.434 6.597 10.265 1.00 0.00 672 GLU A C 4
ATOM 6402 O O . GLU A 1 60 ? -29.514 5.545 9.634 1.00 0.00 672 GLU A O 4
ATOM 6414 N N . LEU A 1 61 ? -28.336 7.350 10.298 1.00 0.00 673 LEU A N 4
ATOM 6415 C CA . LEU A 1 61 ? -27.119 6.987 9.576 1.00 0.00 673 LEU A CA 4
ATOM 6416 C C . LEU A 1 61 ? -26.543 5.695 10.139 1.00 0.00 673 LEU A C 4
ATOM 6417 O O . LEU A 1 61 ? -26.136 4.807 9.393 1.00 0.00 673 LEU A O 4
ATOM 6433 N N . VAL A 1 62 ? -26.520 5.602 11.467 1.00 0.00 674 VAL A N 4
ATOM 6434 C CA . VAL A 1 62 ? -26.012 4.422 12.154 1.00 0.00 674 VAL A CA 4
ATOM 6435 C C . VAL A 1 62 ? -26.867 3.215 11.798 1.00 0.00 674 VAL A C 4
ATOM 6436 O O . VAL A 1 62 ? -26.348 2.142 11.500 1.00 0.00 674 VAL A O 4
ATOM 6449 N N . ASP A 1 63 ? -28.187 3.408 11.817 1.00 0.00 675 ASP A N 4
ATOM 6450 C CA . ASP A 1 63 ? -29.121 2.344 11.465 1.00 0.00 675 ASP A CA 4
ATOM 6451 C C . ASP A 1 63 ? -28.883 1.885 10.034 1.00 0.00 675 ASP A C 4
ATOM 6452 O O . ASP A 1 63 ? -28.922 0.692 9.746 1.00 0.00 675 ASP A O 4
ATOM 6461 N N . GLN A 1 64 ? -28.636 2.842 9.142 1.00 0.00 676 GLN A N 4
ATOM 6462 C CA . GLN A 1 64 ? -28.387 2.528 7.735 1.00 0.00 676 GLN A CA 4
ATOM 6463 C C . GLN A 1 64 ? -27.061 1.796 7.578 1.00 0.00 676 GLN A C 4
ATOM 6464 O O . GLN A 1 64 ? -26.962 0.833 6.822 1.00 0.00 676 GLN A O 4
ATOM 6478 N N . LEU A 1 65 ? -26.048 2.254 8.311 1.00 0.00 677 LEU A N 4
ATOM 6479 C CA . LEU A 1 65 ? -24.728 1.637 8.261 1.00 0.00 677 LEU A CA 4
ATOM 6480 C C . LEU A 1 65 ? -24.763 0.218 8.817 1.00 0.00 677 LEU A C 4
ATOM 6481 O O . LEU A 1 65 ? -24.166 -0.688 8.244 1.00 0.00 677 LEU A O 4
ATOM 6497 N N . ARG A 1 66 ? -25.481 0.035 9.927 1.00 0.00 678 ARG A N 4
ATOM 6498 C CA . ARG A 1 66 ? -25.600 -1.285 10.559 1.00 0.00 678 ARG A CA 4
ATOM 6499 C C . ARG A 1 66 ? -26.441 -2.225 9.709 1.00 0.00 678 ARG A C 4
ATOM 6500 O O . ARG A 1 66 ? -26.190 -3.428 9.655 1.00 0.00 678 ARG A O 4
ATOM 6521 N N . GLN A 1 67 ? -27.464 -1.667 9.074 1.00 0.00 679 GLN A N 4
ATOM 6522 C CA . GLN A 1 67 ? -28.351 -2.434 8.219 1.00 0.00 679 GLN A CA 4
ATOM 6523 C C . GLN A 1 67 ? -27.582 -2.982 7.016 1.00 0.00 679 GLN A C 4
ATOM 6524 O O . GLN A 1 67 ? -27.838 -4.098 6.561 1.00 0.00 679 GLN A O 4
ATOM 6538 N N . ARG A 1 68 ? -26.643 -2.188 6.501 1.00 0.00 680 ARG A N 4
ATOM 6539 C CA . ARG A 1 68 ? -25.839 -2.607 5.355 1.00 0.00 680 ARG A CA 4
ATOM 6540 C C . ARG A 1 68 ? -24.655 -3.458 5.799 1.00 0.00 680 ARG A C 4
ATOM 6541 O O . ARG A 1 68 ? -24.354 -4.484 5.190 1.00 0.00 680 ARG A O 4
ATOM 6562 N N . CYS A 1 69 ? -23.983 -3.023 6.854 1.00 0.00 681 CYS A N 4
ATOM 6563 C CA . CYS A 1 69 ? -22.835 -3.749 7.375 1.00 0.00 681 CYS A CA 4
ATOM 6564 C C . CYS A 1 69 ? -22.982 -3.978 8.873 1.00 0.00 681 CYS A C 4
ATOM 6565 O O . CYS A 1 69 ? -23.274 -3.050 9.626 1.00 0.00 681 CYS A O 4
ATOM 6573 N N . THR A 1 70 ? -22.757 -5.207 9.302 1.00 0.00 682 THR A N 4
ATOM 6574 C CA . THR A 1 70 ? -22.867 -5.550 10.712 1.00 0.00 682 THR A CA 4
ATOM 6575 C C . THR A 1 70 ? -21.719 -4.929 11.507 1.00 0.00 682 THR A C 4
ATOM 6576 O O . THR A 1 70 ? -20.689 -4.569 10.933 1.00 0.00 682 THR A O 4
ATOM 6587 N N . PRO A 1 71 ? -21.884 -4.786 12.840 1.00 0.00 683 PRO A N 4
ATOM 6588 C CA . PRO A 1 71 ? -20.849 -4.203 13.713 1.00 0.00 683 PRO A CA 4
ATOM 6589 C C . PRO A 1 71 ? -19.496 -4.897 13.571 1.00 0.00 683 PRO A C 4
ATOM 6590 O O . PRO A 1 71 ? -18.451 -4.268 13.723 1.00 0.00 683 PRO A O 4
ATOM 6601 N N . GLU A 1 72 ? -19.521 -6.199 13.302 1.00 0.00 684 GLU A N 4
ATOM 6602 C CA . GLU A 1 72 ? -18.287 -6.964 13.139 1.00 0.00 684 GLU A CA 4
ATOM 6603 C C . GLU A 1 72 ? -17.570 -6.555 11.853 1.00 0.00 684 GLU A C 4
ATOM 6604 O O . GLU A 1 72 ? -16.344 -6.473 11.809 1.00 0.00 684 GLU A O 4
ATOM 6616 N N . GLN A 1 73 ? -18.359 -6.314 10.811 1.00 0.00 685 GLN A N 4
ATOM 6617 C CA . GLN A 1 73 ? -17.837 -5.913 9.508 1.00 0.00 685 GLN A CA 4
ATOM 6618 C C . GLN A 1 73 ? -17.306 -4.482 9.525 1.00 0.00 685 GLN A C 4
ATOM 6619 O O . GLN A 1 73 ? -16.271 -4.188 8.925 1.00 0.00 685 GLN A O 4
ATOM 6633 N N . LEU A 1 74 ? -18.021 -3.595 10.213 1.00 0.00 686 LEU A N 4
ATOM 6634 C CA . LEU A 1 74 ? -17.632 -2.193 10.281 1.00 0.00 686 LEU A CA 4
ATOM 6635 C C . LEU A 1 74 ? -17.910 -1.593 11.660 1.00 0.00 686 LEU A C 4
ATOM 6636 O O . LEU A 1 74 ? -19.020 -1.698 12.186 1.00 0.00 686 LEU A O 4
ATOM 6652 N N . LYS A 1 75 ? -16.891 -0.965 12.237 1.00 0.00 687 LYS A N 4
ATOM 6653 C CA . LYS A 1 75 ? -17.019 -0.330 13.546 1.00 0.00 687 LYS A CA 4
ATOM 6654 C C . LYS A 1 75 ? -17.440 1.128 13.416 1.00 0.00 687 LYS A C 4
ATOM 6655 O O . LYS A 1 75 ? -17.094 1.811 12.455 1.00 0.00 687 LYS A O 4
ATOM 6674 N N . ILE A 1 76 ? -18.203 1.587 14.389 1.00 0.00 688 ILE A N 4
ATOM 6675 C CA . ILE A 1 76 ? -18.687 2.956 14.404 1.00 0.00 688 ILE A CA 4
ATOM 6676 C C . ILE A 1 76 ? -18.232 3.666 15.672 1.00 0.00 688 ILE A C 4
ATOM 6677 O O . ILE A 1 76 ? -18.526 3.227 16.786 1.00 0.00 688 ILE A O 4
ATOM 6693 N N . PHE A 1 77 ? -17.498 4.751 15.486 1.00 0.00 689 PHE A N 4
ATOM 6694 C CA . PHE A 1 77 ? -16.999 5.546 16.603 1.00 0.00 689 PHE A CA 4
ATOM 6695 C C . PHE A 1 77 ? -17.497 6.990 16.491 1.00 0.00 689 PHE A C 4
ATOM 6696 O O . PHE A 1 77 ? -17.630 7.522 15.386 1.00 0.00 689 PHE A O 4
ATOM 6713 N N . ILE A 1 78 ? -17.767 7.626 17.626 1.00 0.00 690 ILE A N 4
ATOM 6714 C CA . ILE A 1 78 ? -18.270 8.998 17.631 1.00 0.00 690 ILE A CA 4
ATOM 6715 C C . ILE A 1 78 ? -17.428 9.909 18.528 1.00 0.00 690 ILE A C 4
ATOM 6716 O O . ILE A 1 78 ? -16.998 9.516 19.618 1.00 0.00 690 ILE A O 4
ATOM 6732 N N . LEU A 1 79 ? -17.178 11.122 18.041 1.00 0.00 691 LEU A N 4
ATOM 6733 C CA . LEU A 1 79 ? -16.392 12.105 18.778 1.00 0.00 691 LEU A CA 4
ATOM 6734 C C . LEU A 1 79 ? -17.229 13.346 19.069 1.00 0.00 691 LEU A C 4
ATOM 6735 O O . LEU A 1 79 ? -17.656 14.051 18.150 1.00 0.00 691 LEU A O 4
ATOM 6751 N N . GLY A 1 80 ? -17.466 13.606 20.348 1.00 0.00 692 GLY A N 4
ATOM 6752 C CA . GLY A 1 80 ? -18.242 14.769 20.734 1.00 0.00 692 GLY A CA 4
ATOM 6753 C C . GLY A 1 80 ? -18.776 14.681 22.148 1.00 0.00 692 GLY A C 4
ATOM 6754 O O . GLY A 1 80 ? -19.417 13.695 22.510 1.00 0.00 692 GLY A O 4
ATOM 6758 N N . SER A 1 81 ? -18.534 15.738 22.930 1.00 0.00 693 SER A N 4
ATOM 6759 C CA . SER A 1 81 ? -18.978 15.821 24.318 1.00 0.00 693 SER A CA 4
ATOM 6760 C C . SER A 1 81 ? -18.596 14.566 25.103 1.00 0.00 693 SER A C 4
ATOM 6761 O O . SER A 1 81 ? -17.416 14.282 25.305 1.00 0.00 693 SER A O 4
ATOM 6769 N N . LYS A 1 82 ? -19.603 13.819 25.537 1.00 0.00 694 LYS A N 4
ATOM 6770 C CA . LYS A 1 82 ? -19.383 12.595 26.302 1.00 0.00 694 LYS A CA 4
ATOM 6771 C C . LYS A 1 82 ? -19.510 11.358 25.416 1.00 0.00 694 LYS A C 4
ATOM 6772 O O . LYS A 1 82 ? -19.142 10.257 25.823 1.00 0.00 694 LYS A O 4
ATOM 6791 N N . GLY A 1 83 ? -20.031 11.548 24.206 1.00 0.00 695 GLY A N 4
ATOM 6792 C CA . GLY A 1 83 ? -20.199 10.439 23.281 1.00 0.00 695 GLY A CA 4
ATOM 6793 C C . GLY A 1 83 ? -21.279 9.460 23.708 1.00 0.00 695 GLY A C 4
ATOM 6794 O O . GLY A 1 83 ? -21.214 8.277 23.376 1.00 0.00 695 GLY A O 4
ATOM 6798 N N . ASN A 1 84 ? -22.280 9.950 24.433 1.00 0.00 696 ASN A N 4
ATOM 6799 C CA . ASN A 1 84 ? -23.369 9.095 24.903 1.00 0.00 696 ASN A CA 4
ATOM 6800 C C . ASN A 1 84 ? -24.405 8.875 23.803 1.00 0.00 696 ASN A C 4
ATOM 6801 O O . ASN A 1 84 ? -25.496 9.445 23.831 1.00 0.00 696 ASN A O 4
ATOM 6812 N N . TYR A 1 85 ? -24.046 8.044 22.828 1.00 0.00 697 TYR A N 4
ATOM 6813 C CA . TYR A 1 85 ? -24.923 7.729 21.713 1.00 0.00 697 TYR A CA 4
ATOM 6814 C C . TYR A 1 85 ? -24.986 6.227 21.501 1.00 0.00 697 TYR A C 4
ATOM 6815 O O . TYR A 1 85 ? -24.019 5.510 21.758 1.00 0.00 697 TYR A O 4
ATOM 6833 N N . GLN A 1 86 ? -26.130 5.758 21.037 1.00 0.00 698 GLN A N 4
ATOM 6834 C CA . GLN A 1 86 ? -26.332 4.337 20.799 1.00 0.00 698 GLN A CA 4
ATOM 6835 C C . GLN A 1 86 ? -25.925 3.960 19.379 1.00 0.00 698 GLN A C 4
ATOM 6836 O O . GLN A 1 86 ? -25.953 4.793 18.472 1.00 0.00 698 GLN A O 4
ATOM 6850 N N . GLY A 1 87 ? -25.549 2.701 19.195 1.00 0.00 699 GLY A N 4
ATOM 6851 C CA . GLY A 1 87 ? -25.149 2.234 17.880 1.00 0.00 699 GLY A CA 4
ATOM 6852 C C . GLY A 1 87 ? -23.664 2.382 17.611 1.00 0.00 699 GLY A C 4
ATOM 6853 O O . GLY A 1 87 ? -23.205 2.096 16.506 1.00 0.00 699 GLY A O 4
ATOM 6857 N N . VAL A 1 88 ? -22.900 2.821 18.608 1.00 0.00 700 VAL A N 4
ATOM 6858 C CA . VAL A 1 88 ? -21.467 2.976 18.430 1.00 0.00 700 VAL A CA 4
ATOM 6859 C C . VAL A 1 88 ? -20.707 2.025 19.351 1.00 0.00 700 VAL A C 4
ATOM 6860 O O . VAL A 1 88 ? -21.141 1.732 20.466 1.00 0.00 700 VAL A O 4
ATOM 6873 N N . ASP A 1 89 ? -19.583 1.532 18.854 1.00 0.00 701 ASP A N 4
ATOM 6874 C CA . ASP A 1 89 ? -18.741 0.600 19.605 1.00 0.00 701 ASP A CA 4
ATOM 6875 C C . ASP A 1 89 ? -18.014 1.285 20.760 1.00 0.00 701 ASP A C 4
ATOM 6876 O O . ASP A 1 89 ? -17.905 0.723 21.848 1.00 0.00 701 ASP A O 4
ATOM 6885 N N . ARG A 1 90 ? -17.518 2.493 20.521 1.00 0.00 702 ARG A N 4
ATOM 6886 C CA . ARG A 1 90 ? -16.790 3.229 21.549 1.00 0.00 702 ARG A CA 4
ATOM 6887 C C . ARG A 1 90 ? -16.863 4.730 21.286 1.00 0.00 702 ARG A C 4
ATOM 6888 O O . ARG A 1 90 ? -16.944 5.166 20.135 1.00 0.00 702 ARG A O 4
ATOM 6909 N N . TYR A 1 91 ? -16.844 5.515 22.358 1.00 0.00 703 TYR A N 4
ATOM 6910 C CA . TYR A 1 91 ? -16.919 6.965 22.245 1.00 0.00 703 TYR A CA 4
ATOM 6911 C C . TYR A 1 91 ? -15.572 7.624 22.533 1.00 0.00 703 TYR A C 4
ATOM 6912 O O . TYR A 1 91 ? -14.787 7.136 23.348 1.00 0.00 703 TYR A O 4
ATOM 6930 N N . ILE A 1 92 ? -15.314 8.735 21.850 1.00 0.00 704 ILE A N 4
ATOM 6931 C CA . ILE A 1 92 ? -14.073 9.481 22.026 1.00 0.00 704 ILE A CA 4
ATOM 6932 C C . ILE A 1 92 ? -14.386 10.914 22.464 1.00 0.00 704 ILE A C 4
ATOM 6933 O O . ILE A 1 92 ? -14.682 11.779 21.635 1.00 0.00 704 ILE A O 4
ATOM 6949 N N . PRO A 1 93 ? -14.355 11.170 23.786 1.00 0.00 705 PRO A N 4
ATOM 6950 C CA . PRO A 1 93 ? -14.660 12.493 24.353 1.00 0.00 705 PRO A CA 4
ATOM 6951 C C . PRO A 1 93 ? -13.544 13.522 24.161 1.00 0.00 705 PRO A C 4
ATOM 6952 O O . PRO A 1 93 ? -12.373 13.176 24.012 1.00 0.00 705 PRO A O 4
ATOM 6963 N N . LEU A 1 94 ? -13.934 14.795 24.165 1.00 0.00 706 LEU A N 4
ATOM 6964 C CA . LEU A 1 94 ? -12.997 15.902 24.023 1.00 0.00 706 LEU A CA 4
ATOM 6965 C C . LEU A 1 94 ? -12.753 16.553 25.388 1.00 0.00 706 LEU A C 4
ATOM 6966 O O . LEU A 1 94 ? -13.652 16.584 26.228 1.00 0.00 706 LEU A O 4
ATOM 6982 N N . PRO A 1 95 ? -11.538 17.088 25.634 1.00 0.00 707 PRO A N 4
ATOM 6983 C CA . PRO A 1 95 ? -10.421 17.062 24.675 1.00 0.00 707 PRO A CA 4
ATOM 6984 C C . PRO A 1 95 ? -9.958 15.641 24.358 1.00 0.00 707 PRO A C 4
ATOM 6985 O O . PRO A 1 95 ? -9.825 14.806 25.254 1.00 0.00 707 PRO A O 4
ATOM 6996 N N . ILE A 1 96 ? -9.708 15.377 23.084 1.00 0.00 708 ILE A N 4
ATOM 6997 C CA . ILE A 1 96 ? -9.249 14.062 22.659 1.00 0.00 708 ILE A CA 4
ATOM 6998 C C . ILE A 1 96 ? -7.745 13.927 22.882 1.00 0.00 708 ILE A C 4
ATOM 6999 O O . ILE A 1 96 ? -6.952 14.686 22.321 1.00 0.00 708 ILE A O 4
ATOM 7015 N N . HIS A 1 97 ? -7.360 12.964 23.707 1.00 0.00 709 HIS A N 4
ATOM 7016 C CA . HIS A 1 97 ? -5.950 12.721 23.994 1.00 0.00 709 HIS A CA 4
ATOM 7017 C C . HIS A 1 97 ? -5.359 11.768 22.959 1.00 0.00 709 HIS A C 4
ATOM 7018 O O . HIS A 1 97 ? -5.843 10.650 22.800 1.00 0.00 709 HIS A O 4
ATOM 7032 N N . PRO A 1 98 ? -4.289 12.193 22.256 1.00 0.00 710 PRO A N 4
ATOM 7033 C CA . PRO A 1 98 ? -3.640 11.378 21.212 1.00 0.00 710 PRO A CA 4
ATOM 7034 C C . PRO A 1 98 ? -3.086 10.050 21.731 1.00 0.00 710 PRO A C 4
ATOM 7035 O O . PRO A 1 98 ? -3.057 9.056 21.002 1.00 0.00 710 PRO A O 4
ATOM 7046 N N . GLU A 1 99 ? -2.656 10.040 22.990 1.00 0.00 711 GLU A N 4
ATOM 7047 C CA . GLU A 1 99 ? -2.099 8.840 23.608 1.00 0.00 711 GLU A CA 4
ATOM 7048 C C . GLU A 1 99 ? -3.142 7.726 23.730 1.00 0.00 711 GLU A C 4
ATOM 7049 O O . GLU A 1 99 ? -2.859 6.567 23.433 1.00 0.00 711 GLU A O 4
ATOM 7061 N N . SER A 1 100 ? -4.349 8.089 24.154 1.00 0.00 712 SER A N 4
ATOM 7062 C CA . SER A 1 100 ? -5.418 7.113 24.338 1.00 0.00 712 SER A CA 4
ATOM 7063 C C . SER A 1 100 ? -6.273 6.957 23.085 1.00 0.00 712 SER A C 4
ATOM 7064 O O . SER A 1 100 ? -6.958 5.950 22.922 1.00 0.00 712 SER A O 4
ATOM 7072 N N . PHE A 1 101 ? -6.234 7.955 22.204 1.00 0.00 713 PHE A N 4
ATOM 7073 C CA . PHE A 1 101 ? -7.011 7.916 20.965 1.00 0.00 713 PHE A CA 4
ATOM 7074 C C . PHE A 1 101 ? -6.603 6.719 20.114 1.00 0.00 713 PHE A C 4
ATOM 7075 O O . PHE A 1 101 ? -7.453 5.955 19.649 1.00 0.00 713 PHE A O 4
ATOM 7092 N N . LEU A 1 102 ? -5.296 6.560 19.918 1.00 0.00 714 LEU A N 4
ATOM 7093 C CA . LEU A 1 102 ? -4.770 5.449 19.138 1.00 0.00 714 LEU A CA 4
ATOM 7094 C C . LEU A 1 102 ? -5.068 4.125 19.839 1.00 0.00 714 LEU A C 4
ATOM 7095 O O . LEU A 1 102 ? -5.362 3.119 19.190 1.00 0.00 714 LEU A O 4
ATOM 7111 N N . GLN A 1 103 ? -4.978 4.139 21.169 1.00 0.00 715 GLN A N 4
ATOM 7112 C CA . GLN A 1 103 ? -5.255 2.950 21.971 1.00 0.00 715 GLN A CA 4
ATOM 7113 C C . GLN A 1 103 ? -6.703 2.497 21.795 1.00 0.00 715 GLN A C 4
ATOM 7114 O O . GLN A 1 103 ? -6.970 1.303 21.670 1.00 0.00 715 GLN A O 4
ATOM 7128 N N . GLN A 1 104 ? -7.633 3.456 21.774 1.00 0.00 716 GLN A N 4
ATOM 7129 C CA . GLN A 1 104 ? -9.051 3.142 21.600 1.00 0.00 716 GLN A CA 4
ATOM 7130 C C . GLN A 1 104 ? -9.311 2.514 20.235 1.00 0.00 716 GLN A C 4
ATOM 7131 O O . GLN A 1 104 ? -10.063 1.544 20.125 1.00 0.00 716 GLN A O 4
ATOM 7145 N N . VAL A 1 105 ? -8.681 3.066 19.200 1.00 0.00 717 VAL A N 4
ATOM 7146 C CA . VAL A 1 105 ? -8.837 2.549 17.845 1.00 0.00 717 VAL A CA 4
ATOM 7147 C C . VAL A 1 105 ? -8.270 1.132 17.749 1.00 0.00 717 VAL A C 4
ATOM 7148 O O . VAL A 1 105 ? -8.901 0.234 17.189 1.00 0.00 717 VAL A O 4
ATOM 7161 N N . THR A 1 106 ? -7.080 0.947 18.319 1.00 0.00 718 THR A N 4
ATOM 7162 C CA . THR A 1 106 ? -6.404 -0.346 18.318 1.00 0.00 718 THR A CA 4
ATOM 7163 C C . THR A 1 106 ? -7.238 -1.397 19.044 1.00 0.00 718 THR A C 4
ATOM 7164 O O . THR A 1 106 ? -7.465 -2.478 18.517 1.00 0.00 718 THR A O 4
ATOM 7175 N N . MET A 1 107 ? -7.725 -1.059 20.237 1.00 0.00 719 MET A N 4
ATOM 7176 C CA . MET A 1 107 ? -8.542 -1.988 21.016 1.00 0.00 719 MET A CA 4
ATOM 7177 C C . MET A 1 107 ? -9.833 -2.321 20.274 1.00 0.00 719 MET A C 4
ATOM 7178 O O . MET A 1 107 ? -10.290 -3.466 20.285 1.00 0.00 719 MET A O 4
ATOM 7192 N N . GLY A 1 108 ? -10.408 -1.309 19.632 1.00 0.00 720 GLY A N 4
ATOM 7193 C CA . GLY A 1 108 ? -11.636 -1.491 18.879 1.00 0.00 720 GLY A CA 4
ATOM 7194 C C . GLY A 1 108 ? -11.494 -2.475 17.726 1.00 0.00 720 GLY A C 4
ATOM 7195 O O . GLY A 1 108 ? -12.400 -3.268 17.475 1.00 0.00 720 GLY A O 4
ATOM 7199 N N . LEU A 1 109 ? -10.362 -2.431 17.018 1.00 0.00 721 LEU A N 4
ATOM 7200 C CA . LEU A 1 109 ? -10.152 -3.334 15.884 1.00 0.00 721 LEU A CA 4
ATOM 7201 C C . LEU A 1 109 ? -9.518 -4.659 16.317 1.00 0.00 721 LEU A C 4
ATOM 7202 O O . LEU A 1 109 ? -9.815 -5.710 15.747 1.00 0.00 721 LEU A O 4
ATOM 7218 N N . THR A 1 110 ? -8.655 -4.602 17.329 1.00 0.00 722 THR A N 4
ATOM 7219 C CA . THR A 1 110 ? -7.970 -5.787 17.842 1.00 0.00 722 THR A CA 4
ATOM 7220 C C . THR A 1 110 ? -8.955 -6.792 18.440 1.00 0.00 722 THR A C 4
ATOM 7221 O O . THR A 1 110 ? -8.794 -8.002 18.275 1.00 0.00 722 THR A O 4
ATOM 7232 N N . SER A 1 111 ? -9.963 -6.291 19.151 1.00 0.00 723 SER A N 4
ATOM 7233 C CA . SER A 1 111 ? -10.967 -7.157 19.761 1.00 0.00 723 SER A CA 4
ATOM 7234 C C . SER A 1 111 ? -11.733 -7.952 18.698 1.00 0.00 723 SER A C 4
ATOM 7235 O O . SER A 1 111 ? -12.106 -9.103 18.925 1.00 0.00 723 SER A O 4
ATOM 7243 N N . LEU A 1 112 ? -11.972 -7.325 17.544 1.00 0.00 724 LEU A N 4
ATOM 7244 C CA . LEU A 1 112 ? -12.676 -7.983 16.445 1.00 0.00 724 LEU A CA 4
ATOM 7245 C C . LEU A 1 112 ? -11.810 -9.088 15.832 1.00 0.00 724 LEU A C 4
ATOM 7246 O O . LEU A 1 112 ? -12.283 -10.200 15.592 1.00 0.00 724 LEU A O 4
ATOM 7262 N N . ALA A 1 113 ? -10.538 -8.775 15.590 1.00 0.00 725 ALA A N 4
ATOM 7263 C CA . ALA A 1 113 ? -9.607 -9.736 15.007 1.00 0.00 725 ALA A CA 4
ATOM 7264 C C . ALA A 1 113 ? -8.166 -9.390 15.364 1.00 0.00 725 ALA A C 4
ATOM 7265 O O . ALA A 1 113 ? -7.817 -8.218 15.504 1.00 0.00 725 ALA A O 4
ATOM 7272 N N . THR A 1 114 ? -7.330 -10.413 15.495 1.00 0.00 726 THR A N 4
ATOM 7273 C CA . THR A 1 114 ? -5.926 -10.214 15.832 1.00 0.00 726 THR A CA 4
ATOM 7274 C C . THR A 1 114 ? -5.108 -9.833 14.599 1.00 0.00 726 THR A C 4
ATOM 7275 O O . THR A 1 114 ? -5.525 -10.078 13.466 1.00 0.00 726 THR A O 4
ATOM 7286 N N . SER A 1 115 ? -3.940 -9.243 14.824 1.00 0.00 727 SER A N 4
ATOM 7287 C CA . SER A 1 115 ? -3.066 -8.834 13.732 1.00 0.00 727 SER A CA 4
ATOM 7288 C C . SER A 1 115 ? -1.665 -9.403 13.924 1.00 0.00 727 SER A C 4
ATOM 7289 O O . SER A 1 115 ? -1.212 -9.584 15.056 1.00 0.00 727 SER A O 4
ATOM 7297 N N . ALA A 1 116 ? -0.983 -9.678 12.818 1.00 0.00 728 ALA A N 4
ATOM 7298 C CA . ALA A 1 116 ? 0.366 -10.228 12.865 1.00 0.00 728 ALA A CA 4
ATOM 7299 C C . ALA A 1 116 ? 1.193 -9.730 11.686 1.00 0.00 728 ALA A C 4
ATOM 7300 O O . ALA A 1 116 ? 0.647 -9.384 10.640 1.00 0.00 728 ALA A O 4
ATOM 7307 N N . GLN A 1 117 ? 2.508 -9.691 11.862 1.00 0.00 729 GLN A N 4
ATOM 7308 C CA . GLN A 1 117 ? 3.405 -9.232 10.807 1.00 0.00 729 GLN A CA 4
ATOM 7309 C C . GLN A 1 117 ? 4.189 -10.400 10.218 1.00 0.00 729 GLN A C 4
ATOM 7310 O O . GLN A 1 117 ? 4.637 -10.289 9.058 1.00 0.00 729 GLN A O 4
ATOM 7325 N N . GLU A 1 1 ? -2.916 -0.431 8.309 1.00 0.00 613 GLU A N 5
ATOM 7326 C CA . GLU A 1 1 ? -2.974 0.055 6.902 1.00 0.00 613 GLU A CA 5
ATOM 7327 C C . GLU A 1 1 ? -4.397 -0.022 6.362 1.00 0.00 613 GLU A C 5
ATOM 7328 O O . GLU A 1 1 ? -4.614 -0.140 5.156 1.00 0.00 613 GLU A O 5
ATOM 7342 N N . GLY A 1 2 ? -5.365 0.036 7.271 1.00 0.00 614 GLY A N 5
ATOM 7343 C CA . GLY A 1 2 ? -6.763 -0.029 6.879 1.00 0.00 614 GLY A CA 5
ATOM 7344 C C . GLY A 1 2 ? -7.314 1.315 6.434 1.00 0.00 614 GLY A C 5
ATOM 7345 O O . GLY A 1 2 ? -6.614 2.330 6.483 1.00 0.00 614 GLY A O 5
ATOM 7349 N N . ARG A 1 3 ? -8.576 1.322 6.014 1.00 0.00 615 ARG A N 5
ATOM 7350 C CA . ARG A 1 3 ? -9.223 2.545 5.554 1.00 0.00 615 ARG A CA 5
ATOM 7351 C C . ARG A 1 3 ? -10.267 3.020 6.560 1.00 0.00 615 ARG A C 5
ATOM 7352 O O . ARG A 1 3 ? -11.133 2.249 6.981 1.00 0.00 615 ARG A O 5
ATOM 7373 N N . ILE A 1 4 ? -10.172 4.286 6.947 1.00 0.00 616 ILE A N 5
ATOM 7374 C CA . ILE A 1 4 ? -11.109 4.887 7.888 1.00 0.00 616 ILE A CA 5
ATOM 7375 C C . ILE A 1 4 ? -11.741 6.141 7.281 1.00 0.00 616 ILE A C 5
ATOM 7376 O O . ILE A 1 4 ? -11.041 6.981 6.712 1.00 0.00 616 ILE A O 5
ATOM 7392 N N . VAL A 1 5 ? -13.059 6.269 7.394 1.00 0.00 617 VAL A N 5
ATOM 7393 C CA . VAL A 1 5 ? -13.747 7.434 6.849 1.00 0.00 617 VAL A CA 5
ATOM 7394 C C . VAL A 1 5 ? -14.166 8.369 7.976 1.00 0.00 617 VAL A C 5
ATOM 7395 O O . VAL A 1 5 ? -14.806 7.951 8.945 1.00 0.00 617 VAL A O 5
ATOM 7408 N N . LEU A 1 6 ? -13.791 9.631 7.843 1.00 0.00 618 LEU A N 5
ATOM 7409 C CA . LEU A 1 6 ? -14.093 10.634 8.849 1.00 0.00 618 LEU A CA 5
ATOM 7410 C C . LEU A 1 6 ? -15.144 11.610 8.339 1.00 0.00 618 LEU A C 5
ATOM 7411 O O . LEU A 1 6 ? -14.990 12.196 7.268 1.00 0.00 618 LEU A O 5
ATOM 7427 N N . VAL A 1 7 ? -16.204 11.790 9.112 1.00 0.00 619 VAL A N 5
ATOM 7428 C CA . VAL A 1 7 ? -17.273 12.703 8.740 1.00 0.00 619 VAL A CA 5
ATOM 7429 C C . VAL A 1 7 ? -17.355 13.827 9.757 1.00 0.00 619 VAL A C 5
ATOM 7430 O O . VAL A 1 7 ? -17.597 13.589 10.942 1.00 0.00 619 VAL A O 5
ATOM 7443 N N . SER A 1 8 ? -17.147 15.051 9.279 1.00 0.00 620 SER A N 5
ATOM 7444 C CA . SER A 1 8 ? -17.177 16.219 10.152 1.00 0.00 620 SER A CA 5
ATOM 7445 C C . SER A 1 8 ? -17.191 17.509 9.348 1.00 0.00 620 SER A C 5
ATOM 7446 O O . SER A 1 8 ? -16.571 17.601 8.287 1.00 0.00 620 SER A O 5
ATOM 7454 N N . GLU A 1 9 ? -17.899 18.502 9.864 1.00 0.00 621 GLU A N 5
ATOM 7455 C CA . GLU A 1 9 ? -17.982 19.804 9.214 1.00 0.00 621 GLU A CA 5
ATOM 7456 C C . GLU A 1 9 ? -16.884 20.749 9.714 1.00 0.00 621 GLU A C 5
ATOM 7457 O O . GLU A 1 9 ? -16.659 21.809 9.132 1.00 0.00 621 GLU A O 5
ATOM 7469 N N . ASP A 1 10 ? -16.199 20.367 10.794 1.00 0.00 622 ASP A N 5
ATOM 7470 C CA . ASP A 1 10 ? -15.151 21.211 11.363 1.00 0.00 622 ASP A CA 5
ATOM 7471 C C . ASP A 1 10 ? -13.781 20.843 10.804 1.00 0.00 622 ASP A C 5
ATOM 7472 O O . ASP A 1 10 ? -13.252 19.767 11.085 1.00 0.00 622 ASP A O 5
ATOM 7481 N N . GLU A 1 11 ? -13.219 21.749 10.013 1.00 0.00 623 GLU A N 5
ATOM 7482 C CA . GLU A 1 11 ? -11.912 21.545 9.391 1.00 0.00 623 GLU A CA 5
ATOM 7483 C C . GLU A 1 11 ? -10.784 21.433 10.420 1.00 0.00 623 GLU A C 5
ATOM 7484 O O . GLU A 1 11 ? -9.869 20.624 10.256 1.00 0.00 623 GLU A O 5
ATOM 7496 N N . ALA A 1 12 ? -10.856 22.242 11.477 1.00 0.00 624 ALA A N 5
ATOM 7497 C CA . ALA A 1 12 ? -9.813 22.262 12.506 1.00 0.00 624 ALA A CA 5
ATOM 7498 C C . ALA A 1 12 ? -9.642 20.914 13.208 1.00 0.00 624 ALA A C 5
ATOM 7499 O O . ALA A 1 12 ? -8.516 20.455 13.397 1.00 0.00 624 ALA A O 5
ATOM 7506 N N . THR A 1 13 ? -10.743 20.277 13.598 1.00 0.00 625 THR A N 5
ATOM 7507 C CA . THR A 1 13 ? -10.653 18.983 14.261 1.00 0.00 625 THR A CA 5
ATOM 7508 C C . THR A 1 13 ? -10.327 17.880 13.269 1.00 0.00 625 THR A C 5
ATOM 7509 O O . THR A 1 13 ? -9.586 16.951 13.587 1.00 0.00 625 THR A O 5
ATOM 7520 N N . SER A 1 14 ? -10.875 17.995 12.063 1.00 0.00 626 SER A N 5
ATOM 7521 C CA . SER A 1 14 ? -10.661 16.991 11.033 1.00 0.00 626 SER A CA 5
ATOM 7522 C C . SER A 1 14 ? -9.194 16.912 10.606 1.00 0.00 626 SER A C 5
ATOM 7523 O O . SER A 1 14 ? -8.656 15.821 10.446 1.00 0.00 626 SER A O 5
ATOM 7531 N N . THR A 1 15 ? -8.546 18.062 10.434 1.00 0.00 627 THR A N 5
ATOM 7532 C CA . THR A 1 15 ? -7.140 18.089 10.024 1.00 0.00 627 THR A CA 5
ATOM 7533 C C . THR A 1 15 ? -6.219 17.531 11.108 1.00 0.00 627 THR A C 5
ATOM 7534 O O . THR A 1 15 ? -5.278 16.788 10.814 1.00 0.00 627 THR A O 5
ATOM 7545 N N . LEU A 1 16 ? -6.495 17.889 12.357 1.00 0.00 628 LEU A N 5
ATOM 7546 C CA . LEU A 1 16 ? -5.701 17.422 13.488 1.00 0.00 628 LEU A CA 5
ATOM 7547 C C . LEU A 1 16 ? -5.866 15.918 13.706 1.00 0.00 628 LEU A C 5
ATOM 7548 O O . LEU A 1 16 ? -4.889 15.199 13.925 1.00 0.00 628 LEU A O 5
ATOM 7564 N N . ILE A 1 17 ? -7.109 15.450 13.631 1.00 0.00 629 ILE A N 5
ATOM 7565 C CA . ILE A 1 17 ? -7.423 14.044 13.851 1.00 0.00 629 ILE A CA 5
ATOM 7566 C C . ILE A 1 17 ? -6.903 13.138 12.720 1.00 0.00 629 ILE A C 5
ATOM 7567 O O . ILE A 1 17 ? -6.443 12.022 12.976 1.00 0.00 629 ILE A O 5
ATOM 7583 N N . CYS A 1 18 ? -6.970 13.625 11.477 1.00 0.00 630 CYS A N 5
ATOM 7584 C CA . CYS A 1 18 ? -6.511 12.859 10.317 1.00 0.00 630 CYS A CA 5
ATOM 7585 C C . CYS A 1 18 ? -5.015 12.603 10.381 1.00 0.00 630 CYS A C 5
ATOM 7586 O O . CYS A 1 18 ? -4.546 11.523 10.025 1.00 0.00 630 CYS A O 5
ATOM 7594 N N . SER A 1 19 ? -4.270 13.607 10.834 1.00 0.00 631 SER A N 5
ATOM 7595 C CA . SER A 1 19 ? -2.821 13.500 10.935 1.00 0.00 631 SER A CA 5
ATOM 7596 C C . SER A 1 19 ? -2.422 12.391 11.907 1.00 0.00 631 SER A C 5
ATOM 7597 O O . SER A 1 19 ? -1.495 11.625 11.635 1.00 0.00 631 SER A O 5
ATOM 7605 N N . ILE A 1 20 ? -3.129 12.305 13.034 1.00 0.00 632 ILE A N 5
ATOM 7606 C CA . ILE A 1 20 ? -2.850 11.284 14.042 1.00 0.00 632 ILE A CA 5
ATOM 7607 C C . ILE A 1 20 ? -3.090 9.880 13.477 1.00 0.00 632 ILE A C 5
ATOM 7608 O O . ILE A 1 20 ? -2.244 8.992 13.609 1.00 0.00 632 ILE A O 5
ATOM 7624 N N . LEU A 1 21 ? -4.244 9.696 12.835 1.00 0.00 633 LEU A N 5
ATOM 7625 C CA . LEU A 1 21 ? -4.611 8.406 12.250 1.00 0.00 633 LEU A CA 5
ATOM 7626 C C . LEU A 1 21 ? -3.702 8.018 11.083 1.00 0.00 633 LEU A C 5
ATOM 7627 O O . LEU A 1 21 ? -3.326 6.850 10.949 1.00 0.00 633 LEU A O 5
ATOM 7643 N N . THR A 1 22 ? -3.353 8.989 10.243 1.00 0.00 634 THR A N 5
ATOM 7644 C CA . THR A 1 22 ? -2.497 8.728 9.087 1.00 0.00 634 THR A CA 5
ATOM 7645 C C . THR A 1 22 ? -1.092 8.313 9.530 1.00 0.00 634 THR A C 5
ATOM 7646 O O . THR A 1 22 ? -0.487 7.415 8.942 1.00 0.00 634 THR A O 5
ATOM 7657 N N . THR A 1 23 ? -0.581 8.973 10.573 1.00 0.00 635 THR A N 5
ATOM 7658 C CA . THR A 1 23 ? 0.746 8.670 11.108 1.00 0.00 635 THR A CA 5
ATOM 7659 C C . THR A 1 23 ? 0.822 7.209 11.557 1.00 0.00 635 THR A C 5
ATOM 7660 O O . THR A 1 23 ? 1.841 6.544 11.371 1.00 0.00 635 THR A O 5
ATOM 7671 N N . ALA A 1 24 ? -0.268 6.724 12.151 1.00 0.00 636 ALA A N 5
ATOM 7672 C CA . ALA A 1 24 ? -0.352 5.339 12.611 1.00 0.00 636 ALA A CA 5
ATOM 7673 C C . ALA A 1 24 ? -0.278 4.352 11.440 1.00 0.00 636 ALA A C 5
ATOM 7674 O O . ALA A 1 24 ? -0.026 3.163 11.636 1.00 0.00 636 ALA A O 5
ATOM 7681 N N . GLY A 1 25 ? -0.509 4.851 10.226 1.00 0.00 637 GLY A N 5
ATOM 7682 C CA . GLY A 1 25 ? -0.460 4.001 9.046 1.00 0.00 637 GLY A CA 5
ATOM 7683 C C . GLY A 1 25 ? -1.825 3.746 8.440 1.00 0.00 637 GLY A C 5
ATOM 7684 O O . GLY A 1 25 ? -1.958 2.942 7.517 1.00 0.00 637 GLY A O 5
ATOM 7688 N N . TYR A 1 26 ? -2.842 4.430 8.948 1.00 0.00 638 TYR A N 5
ATOM 7689 C CA . TYR A 1 26 ? -4.200 4.263 8.444 1.00 0.00 638 TYR A CA 5
ATOM 7690 C C . TYR A 1 26 ? -4.579 5.384 7.484 1.00 0.00 638 TYR A C 5
ATOM 7691 O O . TYR A 1 26 ? -4.221 6.542 7.694 1.00 0.00 638 TYR A O 5
ATOM 7709 N N . GLN A 1 27 ? -5.305 5.034 6.425 1.00 0.00 639 GLN A N 5
ATOM 7710 C CA . GLN A 1 27 ? -5.746 6.023 5.449 1.00 0.00 639 GLN A CA 5
ATOM 7711 C C . GLN A 1 27 ? -7.075 6.612 5.885 1.00 0.00 639 GLN A C 5
ATOM 7712 O O . GLN A 1 27 ? -7.993 5.877 6.255 1.00 0.00 639 GLN A O 5
ATOM 7726 N N . VAL A 1 28 ? -7.184 7.929 5.839 1.00 0.00 640 VAL A N 5
ATOM 7727 C CA . VAL A 1 28 ? -8.407 8.587 6.260 1.00 0.00 640 VAL A CA 5
ATOM 7728 C C . VAL A 1 28 ? -9.059 9.391 5.137 1.00 0.00 640 VAL A C 5
ATOM 7729 O O . VAL A 1 28 ? -8.403 10.174 4.449 1.00 0.00 640 VAL A O 5
ATOM 7742 N N . ILE A 1 29 ? -10.359 9.179 4.962 1.00 0.00 641 ILE A N 5
ATOM 7743 C CA . ILE A 1 29 ? -11.135 9.903 3.964 1.00 0.00 641 ILE A CA 5
ATOM 7744 C C . ILE A 1 29 ? -12.076 10.848 4.698 1.00 0.00 641 ILE A C 5
ATOM 7745 O O . ILE A 1 29 ? -12.952 10.407 5.439 1.00 0.00 641 ILE A O 5
ATOM 7761 N N . TRP A 1 30 ? -11.893 12.142 4.498 1.00 0.00 642 TRP A N 5
ATOM 7762 C CA . TRP A 1 30 ? -12.703 13.142 5.182 1.00 0.00 642 TRP A CA 5
ATOM 7763 C C . TRP A 1 30 ? -13.879 13.615 4.329 1.00 0.00 642 TRP A C 5
ATOM 7764 O O . TRP A 1 30 ? -13.705 14.069 3.197 1.00 0.00 642 TRP A O 5
ATOM 7785 N N . LEU A 1 31 ? -15.081 13.492 4.893 1.00 0.00 643 LEU A N 5
ATOM 7786 C CA . LEU A 1 31 ? -16.304 13.910 4.218 1.00 0.00 643 LEU A CA 5
ATOM 7787 C C . LEU A 1 31 ? -17.047 14.956 5.048 1.00 0.00 643 LEU A C 5
ATOM 7788 O O . LEU A 1 31 ? -17.094 14.869 6.276 1.00 0.00 643 LEU A O 5
ATOM 7804 N N . VAL A 1 32 ? -17.635 15.937 4.370 1.00 0.00 644 VAL A N 5
ATOM 7805 C CA . VAL A 1 32 ? -18.383 16.998 5.043 1.00 0.00 644 VAL A CA 5
ATOM 7806 C C . VAL A 1 32 ? -19.884 16.867 4.785 1.00 0.00 644 VAL A C 5
ATOM 7807 O O . VAL A 1 32 ? -20.633 17.837 4.910 1.00 0.00 644 VAL A O 5
ATOM 7820 N N . ASP A 1 33 ? -20.320 15.663 4.432 1.00 0.00 645 ASP A N 5
ATOM 7821 C CA . ASP A 1 33 ? -21.733 15.436 4.103 1.00 0.00 645 ASP A CA 5
ATOM 7822 C C . ASP A 1 33 ? -22.343 14.265 4.873 1.00 0.00 645 ASP A C 5
ATOM 7823 O O . ASP A 1 33 ? -23.416 14.394 5.455 1.00 0.00 645 ASP A O 5
ATOM 7832 N N . GLY A 1 34 ? -21.655 13.131 4.890 1.00 0.00 646 GLY A N 5
ATOM 7833 C CA . GLY A 1 34 ? -22.164 11.965 5.595 1.00 0.00 646 GLY A CA 5
ATOM 7834 C C . GLY A 1 34 ? -23.208 11.178 4.814 1.00 0.00 646 GLY A C 5
ATOM 7835 O O . GLY A 1 34 ? -24.024 10.478 5.410 1.00 0.00 646 GLY A O 5
ATOM 7839 N N . GLU A 1 35 ? -23.194 11.294 3.486 1.00 0.00 647 GLU A N 5
ATOM 7840 C CA . GLU A 1 35 ? -24.149 10.575 2.652 1.00 0.00 647 GLU A CA 5
ATOM 7841 C C . GLU A 1 35 ? -23.885 9.074 2.692 1.00 0.00 647 GLU A C 5
ATOM 7842 O O . GLU A 1 35 ? -22.759 8.620 2.503 1.00 0.00 647 GLU A O 5
ATOM 7854 N N . VAL A 1 36 ? -24.954 8.328 2.916 1.00 0.00 648 VAL A N 5
ATOM 7855 C CA . VAL A 1 36 ? -24.911 6.873 3.004 1.00 0.00 648 VAL A CA 5
ATOM 7856 C C . VAL A 1 36 ? -24.422 6.246 1.707 1.00 0.00 648 VAL A C 5
ATOM 7857 O O . VAL A 1 36 ? -23.634 5.307 1.738 1.00 0.00 648 VAL A O 5
ATOM 7870 N N . GLU A 1 37 ? -24.879 6.762 0.568 1.00 0.00 649 GLU A N 5
ATOM 7871 C CA . GLU A 1 37 ? -24.463 6.216 -0.718 1.00 0.00 649 GLU A CA 5
ATOM 7872 C C . GLU A 1 37 ? -22.952 6.358 -0.896 1.00 0.00 649 GLU A C 5
ATOM 7873 O O . GLU A 1 37 ? -22.286 5.432 -1.361 1.00 0.00 649 GLU A O 5
ATOM 7885 N N . ARG A 1 38 ? -22.417 7.519 -0.523 1.00 0.00 650 ARG A N 5
ATOM 7886 C CA . ARG A 1 38 ? -20.981 7.759 -0.622 1.00 0.00 650 ARG A CA 5
ATOM 7887 C C . ARG A 1 38 ? -20.224 6.930 0.415 1.00 0.00 650 ARG A C 5
ATOM 7888 O O . ARG A 1 38 ? -19.166 6.372 0.123 1.00 0.00 650 ARG A O 5
ATOM 7909 N N . LEU A 1 39 ? -20.778 6.851 1.630 1.00 0.00 651 LEU A N 5
ATOM 7910 C CA . LEU A 1 39 ? -20.165 6.068 2.704 1.00 0.00 651 LEU A CA 5
ATOM 7911 C C . LEU A 1 39 ? -20.168 4.586 2.354 1.00 0.00 651 LEU A C 5
ATOM 7912 O O . LEU A 1 39 ? -19.199 3.879 2.618 1.00 0.00 651 LEU A O 5
ATOM 7928 N N . LEU A 1 40 ? -21.274 4.122 1.779 1.00 0.00 652 LEU A N 5
ATOM 7929 C CA . LEU A 1 40 ? -21.400 2.722 1.372 1.00 0.00 652 LEU A CA 5
ATOM 7930 C C . LEU A 1 40 ? -20.411 2.381 0.253 1.00 0.00 652 LEU A C 5
ATOM 7931 O O . LEU A 1 40 ? -19.783 1.323 0.269 1.00 0.00 652 LEU A O 5
ATOM 7947 N N . ALA A 1 41 ? -20.288 3.284 -0.721 1.00 0.00 653 ALA A N 5
ATOM 7948 C CA . ALA A 1 41 ? -19.381 3.083 -1.856 1.00 0.00 653 ALA A CA 5
ATOM 7949 C C . ALA A 1 41 ? -17.925 2.996 -1.403 1.00 0.00 653 ALA A C 5
ATOM 7950 O O . ALA A 1 41 ? -17.150 2.186 -1.910 1.00 0.00 653 ALA A O 5
ATOM 7957 N N . LEU A 1 42 ? -17.569 3.838 -0.442 1.00 0.00 654 LEU A N 5
ATOM 7958 C CA . LEU A 1 42 ? -16.213 3.874 0.101 1.00 0.00 654 LEU A CA 5
ATOM 7959 C C . LEU A 1 42 ? -16.171 3.157 1.440 1.00 0.00 654 LEU A C 5
ATOM 7960 O O . LEU A 1 42 ? -15.375 3.506 2.313 1.00 0.00 654 LEU A O 5
ATOM 7976 N N . THR A 1 43 ? -17.049 2.162 1.581 1.00 0.00 655 THR A N 5
ATOM 7977 C CA . THR A 1 43 ? -17.188 1.385 2.818 1.00 0.00 655 THR A CA 5
ATOM 7978 C C . THR A 1 43 ? -15.841 0.980 3.440 1.00 0.00 655 THR A C 5
ATOM 7979 O O . THR A 1 43 ? -15.095 0.160 2.900 1.00 0.00 655 THR A O 5
ATOM 7990 N N . PRO A 1 44 ? -15.520 1.601 4.588 1.00 0.00 656 PRO A N 5
ATOM 7991 C CA . PRO A 1 44 ? -14.295 1.339 5.346 1.00 0.00 656 PRO A CA 5
ATOM 7992 C C . PRO A 1 44 ? -14.496 0.278 6.419 1.00 0.00 656 PRO A C 5
ATOM 7993 O O . PRO A 1 44 ? -15.568 -0.323 6.520 1.00 0.00 656 PRO A O 5
ATOM 8004 N N . ILE A 1 45 ? -13.463 0.043 7.220 1.00 0.00 657 ILE A N 5
ATOM 8005 C CA . ILE A 1 45 ? -13.554 -0.922 8.305 1.00 0.00 657 ILE A CA 5
ATOM 8006 C C . ILE A 1 45 ? -14.215 -0.278 9.514 1.00 0.00 657 ILE A C 5
ATOM 8007 O O . ILE A 1 45 ? -14.767 -0.958 10.378 1.00 0.00 657 ILE A O 5
ATOM 8023 N N . ALA A 1 46 ? -14.139 1.044 9.563 1.00 0.00 658 ALA A N 5
ATOM 8024 C CA . ALA A 1 46 ? -14.725 1.807 10.649 1.00 0.00 658 ALA A CA 5
ATOM 8025 C C . ALA A 1 46 ? -14.963 3.251 10.230 1.00 0.00 658 ALA A C 5
ATOM 8026 O O . ALA A 1 46 ? -14.250 3.783 9.375 1.00 0.00 658 ALA A O 5
ATOM 8033 N N . VAL A 1 47 ? -15.958 3.884 10.835 1.00 0.00 659 VAL A N 5
ATOM 8034 C CA . VAL A 1 47 ? -16.265 5.273 10.533 1.00 0.00 659 VAL A CA 5
ATOM 8035 C C . VAL A 1 47 ? -16.174 6.131 11.787 1.00 0.00 659 VAL A C 5
ATOM 8036 O O . VAL A 1 47 ? -16.490 5.685 12.894 1.00 0.00 659 VAL A O 5
ATOM 8049 N N . LEU A 1 48 ? -15.720 7.362 11.603 1.00 0.00 660 LEU A N 5
ATOM 8050 C CA . LEU A 1 48 ? -15.599 8.304 12.701 1.00 0.00 660 LEU A CA 5
ATOM 8051 C C . LEU A 1 48 ? -16.576 9.448 12.487 1.00 0.00 660 LEU A C 5
ATOM 8052 O O . LEU A 1 48 ? -16.455 10.199 11.514 1.00 0.00 660 LEU A O 5
ATOM 8068 N N . LEU A 1 49 ? -17.538 9.588 13.382 1.00 0.00 661 LEU A N 5
ATOM 8069 C CA . LEU A 1 49 ? -18.529 10.641 13.249 1.00 0.00 661 LEU A CA 5
ATOM 8070 C C . LEU A 1 49 ? -18.209 11.763 14.228 1.00 0.00 661 LEU A C 5
ATOM 8071 O O . LEU A 1 49 ? -18.338 11.593 15.440 1.00 0.00 661 LEU A O 5
ATOM 8087 N N . ALA A 1 50 ? -17.782 12.907 13.708 1.00 0.00 662 ALA A N 5
ATOM 8088 C CA . ALA A 1 50 ? -17.422 14.027 14.562 1.00 0.00 662 ALA A CA 5
ATOM 8089 C C . ALA A 1 50 ? -18.443 15.156 14.505 1.00 0.00 662 ALA A C 5
ATOM 8090 O O . ALA A 1 50 ? -18.919 15.527 13.433 1.00 0.00 662 ALA A O 5
ATOM 8097 N N . GLU A 1 51 ? -18.772 15.691 15.674 1.00 0.00 663 GLU A N 5
ATOM 8098 C CA . GLU A 1 51 ? -19.706 16.807 15.774 1.00 0.00 663 GLU A CA 5
ATOM 8099 C C . GLU A 1 51 ? -19.064 18.090 15.233 1.00 0.00 663 GLU A C 5
ATOM 8100 O O . GLU A 1 51 ? -17.858 18.294 15.382 1.00 0.00 663 GLU A O 5
ATOM 8112 N N . PRO A 1 52 ? -19.856 18.979 14.598 1.00 0.00 664 PRO A N 5
ATOM 8113 C CA . PRO A 1 52 ? -21.292 18.769 14.380 1.00 0.00 664 PRO A CA 5
ATOM 8114 C C . PRO A 1 52 ? -21.577 17.778 13.249 1.00 0.00 664 PRO A C 5
ATOM 8115 O O . PRO A 1 52 ? -20.873 17.751 12.236 1.00 0.00 664 PRO A O 5
ATOM 8126 N N . PHE A 1 53 ? -22.610 16.967 13.437 1.00 0.00 665 PHE A N 5
ATOM 8127 C CA . PHE A 1 53 ? -23.007 15.974 12.439 1.00 0.00 665 PHE A CA 5
ATOM 8128 C C . PHE A 1 53 ? -23.577 16.650 11.189 1.00 0.00 665 PHE A C 5
ATOM 8129 O O . PHE A 1 53 ? -24.392 17.566 11.288 1.00 0.00 665 PHE A O 5
ATOM 8146 N N . SER A 1 54 ? -23.149 16.190 10.016 1.00 0.00 666 SER A N 5
ATOM 8147 C CA . SER A 1 54 ? -23.628 16.749 8.754 1.00 0.00 666 SER A CA 5
ATOM 8148 C C . SER A 1 54 ? -24.767 15.916 8.168 1.00 0.00 666 SER A C 5
ATOM 8149 O O . SER A 1 54 ? -25.681 16.450 7.540 1.00 0.00 666 SER A O 5
ATOM 8157 N N . TYR A 1 55 ? -24.701 14.605 8.381 1.00 0.00 667 TYR A N 5
ATOM 8158 C CA . TYR A 1 55 ? -25.725 13.676 7.892 1.00 0.00 667 TYR A CA 5
ATOM 8159 C C . TYR A 1 55 ? -27.056 13.844 8.634 1.00 0.00 667 TYR A C 5
ATOM 8160 O O . TYR A 1 55 ? -28.099 13.395 8.158 1.00 0.00 667 TYR A O 5
ATOM 8178 N N . GLY A 1 56 ? -27.017 14.484 9.799 1.00 0.00 668 GLY A N 5
ATOM 8179 C CA . GLY A 1 56 ? -28.229 14.700 10.565 1.00 0.00 668 GLY A CA 5
ATOM 8180 C C . GLY A 1 56 ? -28.407 13.731 11.724 1.00 0.00 668 GLY A C 5
ATOM 8181 O O . GLY A 1 56 ? -27.702 13.820 12.728 1.00 0.00 668 GLY A O 5
ATOM 8185 N N . ASP A 1 57 ? -29.351 12.803 11.581 1.00 0.00 669 ASP A N 5
ATOM 8186 C CA . ASP A 1 57 ? -29.653 11.839 12.642 1.00 0.00 669 ASP A CA 5
ATOM 8187 C C . ASP A 1 57 ? -28.686 10.651 12.639 1.00 0.00 669 ASP A C 5
ATOM 8188 O O . ASP A 1 57 ? -28.654 9.862 11.693 1.00 0.00 669 ASP A O 5
ATOM 8197 N N . VAL A 1 58 ? -27.911 10.542 13.717 1.00 0.00 670 VAL A N 5
ATOM 8198 C CA . VAL A 1 58 ? -26.924 9.471 13.886 1.00 0.00 670 VAL A CA 5
ATOM 8199 C C . VAL A 1 58 ? -27.561 8.076 13.903 1.00 0.00 670 VAL A C 5
ATOM 8200 O O . VAL A 1 58 ? -27.046 7.152 13.274 1.00 0.00 670 VAL A O 5
ATOM 8213 N N . GLN A 1 59 ? -28.687 7.936 14.596 1.00 0.00 671 GLN A N 5
ATOM 8214 C CA . GLN A 1 59 ? -29.354 6.641 14.725 1.00 0.00 671 GLN A CA 5
ATOM 8215 C C . GLN A 1 59 ? -29.781 6.079 13.368 1.00 0.00 671 GLN A C 5
ATOM 8216 O O . GLN A 1 59 ? -29.641 4.880 13.120 1.00 0.00 671 GLN A O 5
ATOM 8230 N N . GLU A 1 60 ? -30.301 6.938 12.497 1.00 0.00 672 GLU A N 5
ATOM 8231 C CA . GLU A 1 60 ? -30.719 6.506 11.166 1.00 0.00 672 GLU A CA 5
ATOM 8232 C C . GLU A 1 60 ? -29.520 6.037 10.345 1.00 0.00 672 GLU A C 5
ATOM 8233 O O . GLU A 1 60 ? -29.601 5.045 9.622 1.00 0.00 672 GLU A O 5
ATOM 8245 N N . LEU A 1 61 ? -28.411 6.767 10.462 1.00 0.00 673 LEU A N 5
ATOM 8246 C CA . LEU A 1 61 ? -27.179 6.426 9.755 1.00 0.00 673 LEU A CA 5
ATOM 8247 C C . LEU A 1 61 ? -26.644 5.089 10.250 1.00 0.00 673 LEU A C 5
ATOM 8248 O O . LEU A 1 61 ? -26.246 4.234 9.461 1.00 0.00 673 LEU A O 5
ATOM 8264 N N . VAL A 1 62 ? -26.652 4.923 11.571 1.00 0.00 674 VAL A N 5
ATOM 8265 C CA . VAL A 1 62 ? -26.176 3.700 12.201 1.00 0.00 674 VAL A CA 5
ATOM 8266 C C . VAL A 1 62 ? -27.036 2.521 11.773 1.00 0.00 674 VAL A C 5
ATOM 8267 O O . VAL A 1 62 ? -26.519 1.452 11.452 1.00 0.00 674 VAL A O 5
ATOM 8280 N N . ASP A 1 63 ? -28.352 2.729 11.760 1.00 0.00 675 ASP A N 5
ATOM 8281 C CA . ASP A 1 63 ? -29.282 1.686 11.344 1.00 0.00 675 ASP A CA 5
ATOM 8282 C C . ASP A 1 63 ? -28.989 1.263 9.913 1.00 0.00 675 ASP A C 5
ATOM 8283 O O . ASP A 1 63 ? -29.031 0.078 9.591 1.00 0.00 675 ASP A O 5
ATOM 8292 N N . GLN A 1 64 ? -28.688 2.237 9.059 1.00 0.00 676 GLN A N 5
ATOM 8293 C CA . GLN A 1 64 ? -28.386 1.945 7.659 1.00 0.00 676 GLN A CA 5
ATOM 8294 C C . GLN A 1 64 ? -27.038 1.245 7.529 1.00 0.00 676 GLN A C 5
ATOM 8295 O O . GLN A 1 64 ? -26.899 0.295 6.761 1.00 0.00 676 GLN A O 5
ATOM 8309 N N . LEU A 1 65 ? -26.050 1.707 8.297 1.00 0.00 677 LEU A N 5
ATOM 8310 C CA . LEU A 1 65 ? -24.719 1.108 8.269 1.00 0.00 677 LEU A CA 5
ATOM 8311 C C . LEU A 1 65 ? -24.751 -0.320 8.801 1.00 0.00 677 LEU A C 5
ATOM 8312 O O . LEU A 1 65 ? -24.119 -1.209 8.236 1.00 0.00 677 LEU A O 5
ATOM 8328 N N . ARG A 1 66 ? -25.499 -0.532 9.885 1.00 0.00 678 ARG A N 5
ATOM 8329 C CA . ARG A 1 66 ? -25.621 -1.861 10.492 1.00 0.00 678 ARG A CA 5
ATOM 8330 C C . ARG A 1 66 ? -26.401 -2.813 9.599 1.00 0.00 678 ARG A C 5
ATOM 8331 O O . ARG A 1 66 ? -26.111 -4.008 9.539 1.00 0.00 678 ARG A O 5
ATOM 8352 N N . GLN A 1 67 ? -27.416 -2.278 8.936 1.00 0.00 679 GLN A N 5
ATOM 8353 C CA . GLN A 1 67 ? -28.245 -3.063 8.040 1.00 0.00 679 GLN A CA 5
ATOM 8354 C C . GLN A 1 67 ? -27.427 -3.550 6.844 1.00 0.00 679 GLN A C 5
ATOM 8355 O O . GLN A 1 67 ? -27.625 -4.664 6.358 1.00 0.00 679 GLN A O 5
ATOM 8369 N N . ARG A 1 68 ? -26.512 -2.704 6.367 1.00 0.00 680 ARG A N 5
ATOM 8370 C CA . ARG A 1 68 ? -25.670 -3.057 5.226 1.00 0.00 680 ARG A CA 5
ATOM 8371 C C . ARG A 1 68 ? -24.449 -3.860 5.652 1.00 0.00 680 ARG A C 5
ATOM 8372 O O . ARG A 1 68 ? -24.102 -4.857 5.020 1.00 0.00 680 ARG A O 5
ATOM 8393 N N . CYS A 1 69 ? -23.802 -3.431 6.724 1.00 0.00 681 CYS A N 5
ATOM 8394 C CA . CYS A 1 69 ? -22.612 -4.112 7.205 1.00 0.00 681 CYS A CA 5
ATOM 8395 C C . CYS A 1 69 ? -22.733 -4.481 8.675 1.00 0.00 681 CYS A C 5
ATOM 8396 O O . CYS A 1 69 ? -23.206 -3.695 9.493 1.00 0.00 681 CYS A O 5
ATOM 8404 N N . THR A 1 70 ? -22.289 -5.684 9.002 1.00 0.00 682 THR A N 5
ATOM 8405 C CA . THR A 1 70 ? -22.318 -6.168 10.374 1.00 0.00 682 THR A CA 5
ATOM 8406 C C . THR A 1 70 ? -21.274 -5.425 11.212 1.00 0.00 682 THR A C 5
ATOM 8407 O O . THR A 1 70 ? -20.362 -4.808 10.657 1.00 0.00 682 THR A O 5
ATOM 8418 N N . PRO A 1 71 ? -21.391 -5.465 12.556 1.00 0.00 683 PRO A N 5
ATOM 8419 C CA . PRO A 1 71 ? -20.449 -4.778 13.457 1.00 0.00 683 PRO A CA 5
ATOM 8420 C C . PRO A 1 71 ? -18.993 -5.155 13.192 1.00 0.00 683 PRO A C 5
ATOM 8421 O O . PRO A 1 71 ? -18.093 -4.333 13.351 1.00 0.00 683 PRO A O 5
ATOM 8432 N N . GLU A 1 72 ? -18.765 -6.404 12.797 1.00 0.00 684 GLU A N 5
ATOM 8433 C CA . GLU A 1 72 ? -17.415 -6.880 12.514 1.00 0.00 684 GLU A CA 5
ATOM 8434 C C . GLU A 1 72 ? -16.856 -6.204 11.264 1.00 0.00 684 GLU A C 5
ATOM 8435 O O . GLU A 1 72 ? -15.672 -5.878 11.196 1.00 0.00 684 GLU A O 5
ATOM 8447 N N . GLN A 1 73 ? -17.727 -6.015 10.277 1.00 0.00 685 GLN A N 5
ATOM 8448 C CA . GLN A 1 73 ? -17.350 -5.390 9.014 1.00 0.00 685 GLN A CA 5
ATOM 8449 C C . GLN A 1 73 ? -17.091 -3.891 9.158 1.00 0.00 685 GLN A C 5
ATOM 8450 O O . GLN A 1 73 ? -16.164 -3.358 8.549 1.00 0.00 685 GLN A O 5
ATOM 8464 N N . LEU A 1 74 ? -17.910 -3.212 9.961 1.00 0.00 686 LEU A N 5
ATOM 8465 C CA . LEU A 1 74 ? -17.774 -1.767 10.123 1.00 0.00 686 LEU A CA 5
ATOM 8466 C C . LEU A 1 74 ? -17.959 -1.315 11.574 1.00 0.00 686 LEU A C 5
ATOM 8467 O O . LEU A 1 74 ? -19.016 -1.525 12.171 1.00 0.00 686 LEU A O 5
ATOM 8483 N N . LYS A 1 75 ? -16.924 -0.688 12.131 1.00 0.00 687 LYS A N 5
ATOM 8484 C CA . LYS A 1 75 ? -16.978 -0.158 13.494 1.00 0.00 687 LYS A CA 5
ATOM 8485 C C . LYS A 1 75 ? -17.388 1.308 13.469 1.00 0.00 687 LYS A C 5
ATOM 8486 O O . LYS A 1 75 ? -17.074 2.038 12.531 1.00 0.00 687 LYS A O 5
ATOM 8505 N N . ILE A 1 76 ? -18.099 1.737 14.498 1.00 0.00 688 ILE A N 5
ATOM 8506 C CA . ILE A 1 76 ? -18.572 3.113 14.569 1.00 0.00 688 ILE A CA 5
ATOM 8507 C C . ILE A 1 76 ? -18.063 3.826 15.818 1.00 0.00 688 ILE A C 5
ATOM 8508 O O . ILE A 1 76 ? -18.318 3.402 16.950 1.00 0.00 688 ILE A O 5
ATOM 8524 N N . PHE A 1 77 ? -17.340 4.913 15.584 1.00 0.00 689 PHE A N 5
ATOM 8525 C CA . PHE A 1 77 ? -16.789 5.740 16.656 1.00 0.00 689 PHE A CA 5
ATOM 8526 C C . PHE A 1 77 ? -17.319 7.172 16.531 1.00 0.00 689 PHE A C 5
ATOM 8527 O O . PHE A 1 77 ? -17.543 7.654 15.420 1.00 0.00 689 PHE A O 5
ATOM 8544 N N . ILE A 1 78 ? -17.515 7.857 17.655 1.00 0.00 690 ILE A N 5
ATOM 8545 C CA . ILE A 1 78 ? -18.029 9.227 17.624 1.00 0.00 690 ILE A CA 5
ATOM 8546 C C . ILE A 1 78 ? -17.119 10.196 18.381 1.00 0.00 690 ILE A C 5
ATOM 8547 O O . ILE A 1 78 ? -16.616 9.892 19.467 1.00 0.00 690 ILE A O 5
ATOM 8563 N N . LEU A 1 79 ? -16.899 11.362 17.773 1.00 0.00 691 LEU A N 5
ATOM 8564 C CA . LEU A 1 79 ? -16.057 12.397 18.356 1.00 0.00 691 LEU A CA 5
ATOM 8565 C C . LEU A 1 79 ? -16.891 13.619 18.720 1.00 0.00 691 LEU A C 5
ATOM 8566 O O . LEU A 1 79 ? -17.721 14.074 17.927 1.00 0.00 691 LEU A O 5
ATOM 8582 N N . GLY A 1 80 ? -16.666 14.150 19.911 1.00 0.00 692 GLY A N 5
ATOM 8583 C CA . GLY A 1 80 ? -17.405 15.316 20.346 1.00 0.00 692 GLY A CA 5
ATOM 8584 C C . GLY A 1 80 ? -17.317 15.523 21.839 1.00 0.00 692 GLY A C 5
ATOM 8585 O O . GLY A 1 80 ? -16.570 14.827 22.522 1.00 0.00 692 GLY A O 5
ATOM 8589 N N . SER A 1 81 ? -18.067 16.494 22.341 1.00 0.00 693 SER A N 5
ATOM 8590 C CA . SER A 1 81 ? -18.083 16.789 23.772 1.00 0.00 693 SER A CA 5
ATOM 8591 C C . SER A 1 81 ? -18.740 15.659 24.556 1.00 0.00 693 SER A C 5
ATOM 8592 O O . SER A 1 81 ? -18.307 15.317 25.656 1.00 0.00 693 SER A O 5
ATOM 8600 N N . LYS A 1 82 ? -19.784 15.079 23.978 1.00 0.00 694 LYS A N 5
ATOM 8601 C CA . LYS A 1 82 ? -20.491 13.979 24.614 1.00 0.00 694 LYS A CA 5
ATOM 8602 C C . LYS A 1 82 ? -20.573 12.792 23.669 1.00 0.00 694 LYS A C 5
ATOM 8603 O O . LYS A 1 82 ? -20.888 12.942 22.490 1.00 0.00 694 LYS A O 5
ATOM 8622 N N . GLY A 1 83 ? -20.278 11.616 24.196 1.00 0.00 695 GLY A N 5
ATOM 8623 C CA . GLY A 1 83 ? -20.329 10.408 23.397 1.00 0.00 695 GLY A CA 5
ATOM 8624 C C . GLY A 1 83 ? -21.493 9.510 23.763 1.00 0.00 695 GLY A C 5
ATOM 8625 O O . GLY A 1 83 ? -21.506 8.331 23.414 1.00 0.00 695 GLY A O 5
ATOM 8629 N N . ASN A 1 84 ? -22.476 10.065 24.467 1.00 0.00 696 ASN A N 5
ATOM 8630 C CA . ASN A 1 84 ? -23.644 9.293 24.888 1.00 0.00 696 ASN A CA 5
ATOM 8631 C C . ASN A 1 84 ? -24.666 9.181 23.757 1.00 0.00 696 ASN A C 5
ATOM 8632 O O . ASN A 1 84 ? -25.734 9.793 23.803 1.00 0.00 696 ASN A O 5
ATOM 8643 N N . TYR A 1 85 ? -24.321 8.399 22.741 1.00 0.00 697 TYR A N 5
ATOM 8644 C CA . TYR A 1 85 ? -25.193 8.181 21.600 1.00 0.00 697 TYR A CA 5
ATOM 8645 C C . TYR A 1 85 ? -25.322 6.694 21.321 1.00 0.00 697 TYR A C 5
ATOM 8646 O O . TYR A 1 85 ? -24.364 5.937 21.473 1.00 0.00 697 TYR A O 5
ATOM 8664 N N . GLN A 1 86 ? -26.512 6.282 20.922 1.00 0.00 698 GLN A N 5
ATOM 8665 C CA . GLN A 1 86 ? -26.774 4.884 20.622 1.00 0.00 698 GLN A CA 5
ATOM 8666 C C . GLN A 1 86 ? -26.298 4.537 19.215 1.00 0.00 698 GLN A C 5
ATOM 8667 O O . GLN A 1 86 ? -26.366 5.366 18.306 1.00 0.00 698 GLN A O 5
ATOM 8681 N N . GLY A 1 87 ? -25.824 3.311 19.041 1.00 0.00 699 GLY A N 5
ATOM 8682 C CA . GLY A 1 87 ? -25.365 2.879 17.735 1.00 0.00 699 GLY A CA 5
ATOM 8683 C C . GLY A 1 87 ? -23.866 3.011 17.528 1.00 0.00 699 GLY A C 5
ATOM 8684 O O . GLY A 1 87 ? -23.373 2.769 16.427 1.00 0.00 699 GLY A O 5
ATOM 8688 N N . VAL A 1 88 ? -23.128 3.381 18.568 1.00 0.00 700 VAL A N 5
ATOM 8689 C CA . VAL A 1 88 ? -21.686 3.507 18.444 1.00 0.00 700 VAL A CA 5
ATOM 8690 C C . VAL A 1 88 ? -20.998 2.526 19.384 1.00 0.00 700 VAL A C 5
ATOM 8691 O O . VAL A 1 88 ? -21.551 2.143 20.416 1.00 0.00 700 VAL A O 5
ATOM 8704 N N . ASP A 1 89 ? -19.799 2.111 19.013 1.00 0.00 701 ASP A N 5
ATOM 8705 C CA . ASP A 1 89 ? -19.044 1.143 19.808 1.00 0.00 701 ASP A CA 5
ATOM 8706 C C . ASP A 1 89 ? -18.271 1.810 20.943 1.00 0.00 701 ASP A C 5
ATOM 8707 O O . ASP A 1 89 ? -18.220 1.279 22.051 1.00 0.00 701 ASP A O 5
ATOM 8716 N N . ARG A 1 90 ? -17.685 2.974 20.672 1.00 0.00 702 ARG A N 5
ATOM 8717 C CA . ARG A 1 90 ? -16.908 3.691 21.683 1.00 0.00 702 ARG A CA 5
ATOM 8718 C C . ARG A 1 90 ? -17.042 5.197 21.498 1.00 0.00 702 ARG A C 5
ATOM 8719 O O . ARG A 1 90 ? -17.412 5.669 20.421 1.00 0.00 702 ARG A O 5
ATOM 8740 N N . TYR A 1 91 ? -16.731 5.947 22.548 1.00 0.00 703 TYR A N 5
ATOM 8741 C CA . TYR A 1 91 ? -16.810 7.400 22.499 1.00 0.00 703 TYR A CA 5
ATOM 8742 C C . TYR A 1 91 ? -15.467 8.036 22.833 1.00 0.00 703 TYR A C 5
ATOM 8743 O O . TYR A 1 91 ? -14.747 7.573 23.719 1.00 0.00 703 TYR A O 5
ATOM 8761 N N . ILE A 1 92 ? -15.132 9.100 22.111 1.00 0.00 704 ILE A N 5
ATOM 8762 C CA . ILE A 1 92 ? -13.881 9.818 22.327 1.00 0.00 704 ILE A CA 5
ATOM 8763 C C . ILE A 1 92 ? -14.173 11.309 22.521 1.00 0.00 704 ILE A C 5
ATOM 8764 O O . ILE A 1 92 ? -14.167 12.089 21.564 1.00 0.00 704 ILE A O 5
ATOM 8780 N N . PRO A 1 93 ? -14.470 11.713 23.773 1.00 0.00 705 PRO A N 5
ATOM 8781 C CA . PRO A 1 93 ? -14.806 13.105 24.111 1.00 0.00 705 PRO A CA 5
ATOM 8782 C C . PRO A 1 93 ? -13.617 14.064 24.089 1.00 0.00 705 PRO A C 5
ATOM 8783 O O . PRO A 1 93 ? -12.469 13.669 24.301 1.00 0.00 705 PRO A O 5
ATOM 8794 N N . LEU A 1 94 ? -13.917 15.332 23.813 1.00 0.00 706 LEU A N 5
ATOM 8795 C CA . LEU A 1 94 ? -12.915 16.389 23.777 1.00 0.00 706 LEU A CA 5
ATOM 8796 C C . LEU A 1 94 ? -12.578 16.862 25.194 1.00 0.00 706 LEU A C 5
ATOM 8797 O O . LEU A 1 94 ? -13.450 16.896 26.064 1.00 0.00 706 LEU A O 5
ATOM 8813 N N . PRO A 1 95 ? -11.313 17.244 25.445 1.00 0.00 707 PRO A N 5
ATOM 8814 C CA . PRO A 1 95 ? -10.248 17.201 24.436 1.00 0.00 707 PRO A CA 5
ATOM 8815 C C . PRO A 1 95 ? -9.770 15.776 24.165 1.00 0.00 707 PRO A C 5
ATOM 8816 O O . PRO A 1 95 ? -9.630 14.970 25.088 1.00 0.00 707 PRO A O 5
ATOM 8827 N N . ILE A 1 96 ? -9.517 15.468 22.903 1.00 0.00 708 ILE A N 5
ATOM 8828 C CA . ILE A 1 96 ? -9.049 14.141 22.532 1.00 0.00 708 ILE A CA 5
ATOM 8829 C C . ILE A 1 96 ? -7.536 14.037 22.719 1.00 0.00 708 ILE A C 5
ATOM 8830 O O . ILE A 1 96 ? -6.769 14.777 22.103 1.00 0.00 708 ILE A O 5
ATOM 8846 N N . HIS A 1 97 ? -7.118 13.117 23.580 1.00 0.00 709 HIS A N 5
ATOM 8847 C CA . HIS A 1 97 ? -5.699 12.903 23.847 1.00 0.00 709 HIS A CA 5
ATOM 8848 C C . HIS A 1 97 ? -5.108 11.921 22.840 1.00 0.00 709 HIS A C 5
ATOM 8849 O O . HIS A 1 97 ? -5.591 10.799 22.710 1.00 0.00 709 HIS A O 5
ATOM 8863 N N . PRO A 1 98 ? -4.042 12.328 22.122 1.00 0.00 710 PRO A N 5
ATOM 8864 C CA . PRO A 1 98 ? -3.387 11.482 21.107 1.00 0.00 710 PRO A CA 5
ATOM 8865 C C . PRO A 1 98 ? -2.809 10.182 21.672 1.00 0.00 710 PRO A C 5
ATOM 8866 O O . PRO A 1 98 ? -2.748 9.169 20.974 1.00 0.00 710 PRO A O 5
ATOM 8877 N N . GLU A 1 99 ? -2.391 10.217 22.935 1.00 0.00 711 GLU A N 5
ATOM 8878 C CA . GLU A 1 99 ? -1.806 9.049 23.593 1.00 0.00 711 GLU A CA 5
ATOM 8879 C C . GLU A 1 99 ? -2.820 7.918 23.772 1.00 0.00 711 GLU A C 5
ATOM 8880 O O . GLU A 1 99 ? -2.490 6.745 23.597 1.00 0.00 711 GLU A O 5
ATOM 8892 N N . SER A 1 100 ? -4.052 8.273 24.121 1.00 0.00 712 SER A N 5
ATOM 8893 C CA . SER A 1 100 ? -5.093 7.281 24.348 1.00 0.00 712 SER A CA 5
ATOM 8894 C C . SER A 1 100 ? -6.003 7.110 23.136 1.00 0.00 712 SER A C 5
ATOM 8895 O O . SER A 1 100 ? -6.714 6.115 23.034 1.00 0.00 712 SER A O 5
ATOM 8903 N N . PHE A 1 101 ? -5.974 8.075 22.219 1.00 0.00 713 PHE A N 5
ATOM 8904 C CA . PHE A 1 101 ? -6.808 8.015 21.020 1.00 0.00 713 PHE A CA 5
ATOM 8905 C C . PHE A 1 101 ? -6.485 6.775 20.194 1.00 0.00 713 PHE A C 5
ATOM 8906 O O . PHE A 1 101 ? -7.382 6.021 19.816 1.00 0.00 713 PHE A O 5
ATOM 8923 N N . LEU A 1 102 ? -5.200 6.562 19.934 1.00 0.00 714 LEU A N 5
ATOM 8924 C CA . LEU A 1 102 ? -4.758 5.405 19.166 1.00 0.00 714 LEU A CA 5
ATOM 8925 C C . LEU A 1 102 ? -5.068 4.115 19.920 1.00 0.00 714 LEU A C 5
ATOM 8926 O O . LEU A 1 102 ? -5.452 3.106 19.323 1.00 0.00 714 LEU A O 5
ATOM 8942 N N . GLN A 1 103 ? -4.888 4.164 21.240 1.00 0.00 715 GLN A N 5
ATOM 8943 C CA . GLN A 1 103 ? -5.150 3.013 22.100 1.00 0.00 715 GLN A CA 5
ATOM 8944 C C . GLN A 1 103 ? -6.634 2.626 22.069 1.00 0.00 715 GLN A C 5
ATOM 8945 O O . GLN A 1 103 ? -6.968 1.444 21.977 1.00 0.00 715 GLN A O 5
ATOM 8959 N N . GLN A 1 104 ? -7.514 3.627 22.132 1.00 0.00 716 GLN A N 5
ATOM 8960 C CA . GLN A 1 104 ? -8.958 3.388 22.106 1.00 0.00 716 GLN A CA 5
ATOM 8961 C C . GLN A 1 104 ? -9.399 2.820 20.757 1.00 0.00 716 GLN A C 5
ATOM 8962 O O . GLN A 1 104 ? -10.226 1.907 20.698 1.00 0.00 716 GLN A O 5
ATOM 8976 N N . VAL A 1 105 ? -8.839 3.362 19.676 1.00 0.00 717 VAL A N 5
ATOM 8977 C CA . VAL A 1 105 ? -9.166 2.904 18.327 1.00 0.00 717 VAL A CA 5
ATOM 8978 C C . VAL A 1 105 ? -8.747 1.446 18.135 1.00 0.00 717 VAL A C 5
ATOM 8979 O O . VAL A 1 105 ? -9.508 0.638 17.601 1.00 0.00 717 VAL A O 5
ATOM 8992 N N . THR A 1 106 ? -7.538 1.117 18.585 1.00 0.00 718 THR A N 5
ATOM 8993 C CA . THR A 1 106 ? -7.008 -0.240 18.470 1.00 0.00 718 THR A CA 5
ATOM 8994 C C . THR A 1 106 ? -7.867 -1.235 19.249 1.00 0.00 718 THR A C 5
ATOM 8995 O O . THR A 1 106 ? -8.177 -2.314 18.748 1.00 0.00 718 THR A O 5
ATOM 9006 N N . MET A 1 107 ? -8.243 -0.873 20.475 1.00 0.00 719 MET A N 5
ATOM 9007 C CA . MET A 1 107 ? -9.077 -1.746 21.300 1.00 0.00 719 MET A CA 5
ATOM 9008 C C . MET A 1 107 ? -10.444 -1.952 20.660 1.00 0.00 719 MET A C 5
ATOM 9009 O O . MET A 1 107 ? -10.995 -3.043 20.721 1.00 0.00 719 MET A O 5
ATOM 9023 N N . GLY A 1 108 ? -11.010 -0.888 20.093 1.00 0.00 720 GLY A N 5
ATOM 9024 C CA . GLY A 1 108 ? -12.294 -1.010 19.422 1.00 0.00 720 GLY A CA 5
ATOM 9025 C C . GLY A 1 108 ? -12.199 -1.836 18.151 1.00 0.00 720 GLY A C 5
ATOM 9026 O O . GLY A 1 108 ? -13.067 -2.656 17.866 1.00 0.00 720 GLY A O 5
ATOM 9030 N N . LEU A 1 109 ? -11.136 -1.595 17.383 1.00 0.00 721 LEU A N 5
ATOM 9031 C CA . LEU A 1 109 ? -10.889 -2.310 16.132 1.00 0.00 721 LEU A CA 5
ATOM 9032 C C . LEU A 1 109 ? -10.557 -3.784 16.376 1.00 0.00 721 LEU A C 5
ATOM 9033 O O . LEU A 1 109 ? -11.030 -4.662 15.651 1.00 0.00 721 LEU A O 5
ATOM 9049 N N . THR A 1 110 ? -9.718 -4.032 17.389 1.00 0.00 722 THR A N 5
ATOM 9050 C CA . THR A 1 110 ? -9.279 -5.386 17.766 1.00 0.00 722 THR A CA 5
ATOM 9051 C C . THR A 1 110 ? -8.562 -6.096 16.614 1.00 0.00 722 THR A C 5
ATOM 9052 O O . THR A 1 110 ? -8.437 -7.322 16.610 1.00 0.00 722 THR A O 5
ATOM 9063 N N . SER A 1 111 ? -8.066 -5.303 15.659 1.00 0.00 723 SER A N 5
ATOM 9064 C CA . SER A 1 111 ? -7.366 -5.820 14.479 1.00 0.00 723 SER A CA 5
ATOM 9065 C C . SER A 1 111 ? -8.275 -6.725 13.641 1.00 0.00 723 SER A C 5
ATOM 9066 O O . SER A 1 111 ? -7.807 -7.678 13.012 1.00 0.00 723 SER A O 5
ATOM 9074 N N . LEU A 1 112 ? -9.575 -6.402 13.640 1.00 0.00 724 LEU A N 5
ATOM 9075 C CA . LEU A 1 112 ? -10.583 -7.150 12.881 1.00 0.00 724 LEU A CA 5
ATOM 9076 C C . LEU A 1 112 ? -10.618 -8.632 13.278 1.00 0.00 724 LEU A C 5
ATOM 9077 O O . LEU A 1 112 ? -11.178 -8.988 14.313 1.00 0.00 724 LEU A O 5
ATOM 9093 N N . ALA A 1 113 ? -10.024 -9.488 12.450 1.00 0.00 725 ALA A N 5
ATOM 9094 C CA . ALA A 1 113 ? -10.003 -10.921 12.719 1.00 0.00 725 ALA A CA 5
ATOM 9095 C C . ALA A 1 113 ? -8.573 -11.448 12.812 1.00 0.00 725 ALA A C 5
ATOM 9096 O O . ALA A 1 113 ? -8.323 -12.632 12.584 1.00 0.00 725 ALA A O 5
ATOM 9103 N N . THR A 1 114 ? -7.636 -10.568 13.145 1.00 0.00 726 THR A N 5
ATOM 9104 C CA . THR A 1 114 ? -6.234 -10.957 13.258 1.00 0.00 726 THR A CA 5
ATOM 9105 C C . THR A 1 114 ? -5.665 -10.571 14.621 1.00 0.00 726 THR A C 5
ATOM 9106 O O . THR A 1 114 ? -6.214 -9.717 15.315 1.00 0.00 726 THR A O 5
ATOM 9117 N N . SER A 1 115 ? -4.571 -11.217 15.007 1.00 0.00 727 SER A N 5
ATOM 9118 C CA . SER A 1 115 ? -3.929 -10.938 16.286 1.00 0.00 727 SER A CA 5
ATOM 9119 C C . SER A 1 115 ? -2.442 -10.661 16.090 1.00 0.00 727 SER A C 5
ATOM 9120 O O . SER A 1 115 ? -1.821 -11.203 15.179 1.00 0.00 727 SER A O 5
ATOM 9128 N N . ALA A 1 116 ? -1.885 -9.806 16.948 1.00 0.00 728 ALA A N 5
ATOM 9129 C CA . ALA A 1 116 ? -0.467 -9.451 16.878 1.00 0.00 728 ALA A CA 5
ATOM 9130 C C . ALA A 1 116 ? 0.429 -10.668 17.105 1.00 0.00 728 ALA A C 5
ATOM 9131 O O . ALA A 1 116 ? 1.455 -10.829 16.447 1.00 0.00 728 ALA A O 5
ATOM 9138 N N . GLN A 1 117 ? 0.037 -11.520 18.045 1.00 0.00 729 GLN A N 5
ATOM 9139 C CA . GLN A 1 117 ? 0.804 -12.721 18.356 1.00 0.00 729 GLN A CA 5
ATOM 9140 C C . GLN A 1 117 ? -0.004 -13.975 18.034 1.00 0.00 729 GLN A C 5
ATOM 9141 O O . GLN A 1 117 ? -1.250 -13.889 18.040 1.00 0.00 729 GLN A O 5
ATOM 9156 N N . GLU A 1 1 ? -2.501 0.524 6.482 1.00 0.00 613 GLU A N 6
ATOM 9157 C CA . GLU A 1 1 ? -2.868 -0.430 7.560 1.00 0.00 613 GLU A CA 6
ATOM 9158 C C . GLU A 1 1 ? -4.379 -0.617 7.626 1.00 0.00 613 GLU A C 6
ATOM 9159 O O . GLU A 1 1 ? -4.868 -1.687 7.989 1.00 0.00 613 GLU A O 6
ATOM 9173 N N . GLY A 1 2 ? -5.112 0.432 7.268 1.00 0.00 614 GLY A N 6
ATOM 9174 C CA . GLY A 1 2 ? -6.560 0.364 7.294 1.00 0.00 614 GLY A CA 6
ATOM 9175 C C . GLY A 1 2 ? -7.211 1.559 6.628 1.00 0.00 614 GLY A C 6
ATOM 9176 O O . GLY A 1 2 ? -6.549 2.567 6.362 1.00 0.00 614 GLY A O 6
ATOM 9180 N N . ARG A 1 3 ? -8.510 1.449 6.371 1.00 0.00 615 ARG A N 6
ATOM 9181 C CA . ARG A 1 3 ? -9.263 2.525 5.734 1.00 0.00 615 ARG A CA 6
ATOM 9182 C C . ARG A 1 3 ? -10.324 3.060 6.695 1.00 0.00 615 ARG A C 6
ATOM 9183 O O . ARG A 1 3 ? -11.211 2.320 7.124 1.00 0.00 615 ARG A O 6
ATOM 9204 N N . ILE A 1 4 ? -10.220 4.341 7.040 1.00 0.00 616 ILE A N 6
ATOM 9205 C CA . ILE A 1 4 ? -11.164 4.975 7.956 1.00 0.00 616 ILE A CA 6
ATOM 9206 C C . ILE A 1 4 ? -11.806 6.206 7.312 1.00 0.00 616 ILE A C 6
ATOM 9207 O O . ILE A 1 4 ? -11.118 7.027 6.703 1.00 0.00 616 ILE A O 6
ATOM 9223 N N . VAL A 1 5 ? -13.124 6.336 7.443 1.00 0.00 617 VAL A N 6
ATOM 9224 C CA . VAL A 1 5 ? -13.828 7.480 6.875 1.00 0.00 617 VAL A CA 6
ATOM 9225 C C . VAL A 1 5 ? -14.294 8.415 7.991 1.00 0.00 617 VAL A C 6
ATOM 9226 O O . VAL A 1 5 ? -14.924 7.982 8.960 1.00 0.00 617 VAL A O 6
ATOM 9239 N N . LEU A 1 6 ? -13.967 9.692 7.852 1.00 0.00 618 LEU A N 6
ATOM 9240 C CA . LEU A 1 6 ? -14.316 10.692 8.851 1.00 0.00 618 LEU A CA 6
ATOM 9241 C C . LEU A 1 6 ? -15.410 11.620 8.336 1.00 0.00 618 LEU A C 6
ATOM 9242 O O . LEU A 1 6 ? -15.295 12.183 7.251 1.00 0.00 618 LEU A O 6
ATOM 9258 N N . VAL A 1 7 ? -16.464 11.789 9.127 1.00 0.00 619 VAL A N 6
ATOM 9259 C CA . VAL A 1 7 ? -17.572 12.655 8.749 1.00 0.00 619 VAL A CA 6
ATOM 9260 C C . VAL A 1 7 ? -17.681 13.809 9.729 1.00 0.00 619 VAL A C 6
ATOM 9261 O O . VAL A 1 7 ? -17.921 13.609 10.924 1.00 0.00 619 VAL A O 6
ATOM 9274 N N . SER A 1 8 ? -17.498 15.019 9.208 1.00 0.00 620 SER A N 6
ATOM 9275 C CA . SER A 1 8 ? -17.564 16.223 10.024 1.00 0.00 620 SER A CA 6
ATOM 9276 C C . SER A 1 8 ? -17.504 17.468 9.151 1.00 0.00 620 SER A C 6
ATOM 9277 O O . SER A 1 8 ? -16.866 17.473 8.100 1.00 0.00 620 SER A O 6
ATOM 9285 N N . GLU A 1 9 ? -18.170 18.519 9.600 1.00 0.00 621 GLU A N 6
ATOM 9286 C CA . GLU A 1 9 ? -18.175 19.788 8.879 1.00 0.00 621 GLU A CA 6
ATOM 9287 C C . GLU A 1 9 ? -17.120 20.742 9.444 1.00 0.00 621 GLU A C 6
ATOM 9288 O O . GLU A 1 9 ? -16.910 21.830 8.911 1.00 0.00 621 GLU A O 6
ATOM 9300 N N . ASP A 1 10 ? -16.458 20.331 10.526 1.00 0.00 622 ASP A N 6
ATOM 9301 C CA . ASP A 1 10 ? -15.433 21.161 11.157 1.00 0.00 622 ASP A CA 6
ATOM 9302 C C . ASP A 1 10 ? -14.057 20.821 10.589 1.00 0.00 622 ASP A C 6
ATOM 9303 O O . ASP A 1 10 ? -13.491 19.769 10.895 1.00 0.00 622 ASP A O 6
ATOM 9312 N N . GLU A 1 11 ? -13.527 21.727 9.773 1.00 0.00 623 GLU A N 6
ATOM 9313 C CA . GLU A 1 11 ? -12.225 21.539 9.131 1.00 0.00 623 GLU A CA 6
ATOM 9314 C C . GLU A 1 11 ? -11.079 21.461 10.142 1.00 0.00 623 GLU A C 6
ATOM 9315 O O . GLU A 1 11 ? -10.166 20.651 9.988 1.00 0.00 623 GLU A O 6
ATOM 9327 N N . ALA A 1 12 ? -11.137 22.300 11.176 1.00 0.00 624 ALA A N 6
ATOM 9328 C CA . ALA A 1 12 ? -10.081 22.344 12.188 1.00 0.00 624 ALA A CA 6
ATOM 9329 C C . ALA A 1 12 ? -9.929 21.018 12.929 1.00 0.00 624 ALA A C 6
ATOM 9330 O O . ALA A 1 12 ? -8.813 20.541 13.131 1.00 0.00 624 ALA A O 6
ATOM 9337 N N . THR A 1 13 ? -11.045 20.425 13.336 1.00 0.00 625 THR A N 6
ATOM 9338 C CA . THR A 1 13 ? -11.003 19.155 14.045 1.00 0.00 625 THR A CA 6
ATOM 9339 C C . THR A 1 13 ? -10.613 18.021 13.103 1.00 0.00 625 THR A C 6
ATOM 9340 O O . THR A 1 13 ? -9.814 17.154 13.459 1.00 0.00 625 THR A O 6
ATOM 9351 N N . SER A 1 14 ? -11.165 18.055 11.891 1.00 0.00 626 SER A N 6
ATOM 9352 C CA . SER A 1 14 ? -10.907 17.017 10.899 1.00 0.00 626 SER A CA 6
ATOM 9353 C C . SER A 1 14 ? -9.433 16.948 10.496 1.00 0.00 626 SER A C 6
ATOM 9354 O O . SER A 1 14 ? -8.880 15.860 10.348 1.00 0.00 626 SER A O 6
ATOM 9362 N N . THR A 1 15 ? -8.798 18.104 10.317 1.00 0.00 627 THR A N 6
ATOM 9363 C CA . THR A 1 15 ? -7.386 18.144 9.929 1.00 0.00 627 THR A CA 6
ATOM 9364 C C . THR A 1 15 ? -6.459 17.651 11.041 1.00 0.00 627 THR A C 6
ATOM 9365 O O . THR A 1 15 ? -5.490 16.935 10.775 1.00 0.00 627 THR A O 6
ATOM 9376 N N . LEU A 1 16 ? -6.759 18.030 12.283 1.00 0.00 628 LEU A N 6
ATOM 9377 C CA . LEU A 1 16 ? -5.941 17.628 13.428 1.00 0.00 628 LEU A CA 6
ATOM 9378 C C . LEU A 1 16 ? -5.961 16.112 13.645 1.00 0.00 628 LEU A C 6
ATOM 9379 O O . LEU A 1 16 ? -4.915 15.487 13.828 1.00 0.00 628 LEU A O 6
ATOM 9395 N N . ILE A 1 17 ? -7.155 15.529 13.613 1.00 0.00 629 ILE A N 6
ATOM 9396 C CA . ILE A 1 17 ? -7.316 14.092 13.822 1.00 0.00 629 ILE A CA 6
ATOM 9397 C C . ILE A 1 17 ? -6.783 13.264 12.644 1.00 0.00 629 ILE A C 6
ATOM 9398 O O . ILE A 1 17 ? -6.238 12.174 12.835 1.00 0.00 629 ILE A O 6
ATOM 9414 N N . CYS A 1 18 ? -6.930 13.801 11.430 1.00 0.00 630 CYS A N 6
ATOM 9415 C CA . CYS A 1 18 ? -6.484 13.117 10.216 1.00 0.00 630 CYS A CA 6
ATOM 9416 C C . CYS A 1 18 ? -4.984 12.856 10.242 1.00 0.00 630 CYS A C 6
ATOM 9417 O O . CYS A 1 18 ? -4.533 11.763 9.902 1.00 0.00 630 CYS A O 6
ATOM 9425 N N . SER A 1 19 ? -4.217 13.865 10.646 1.00 0.00 631 SER A N 6
ATOM 9426 C CA . SER A 1 19 ? -2.763 13.746 10.710 1.00 0.00 631 SER A CA 6
ATOM 9427 C C . SER A 1 19 ? -2.342 12.657 11.696 1.00 0.00 631 SER A C 6
ATOM 9428 O O . SER A 1 19 ? -1.434 11.875 11.409 1.00 0.00 631 SER A O 6
ATOM 9436 N N . ILE A 1 20 ? -3.002 12.611 12.855 1.00 0.00 632 ILE A N 6
ATOM 9437 C CA . ILE A 1 20 ? -2.691 11.614 13.879 1.00 0.00 632 ILE A CA 6
ATOM 9438 C C . ILE A 1 20 ? -2.937 10.198 13.347 1.00 0.00 632 ILE A C 6
ATOM 9439 O O . ILE A 1 20 ? -2.085 9.315 13.480 1.00 0.00 632 ILE A O 6
ATOM 9455 N N . LEU A 1 21 ? -4.101 9.999 12.735 1.00 0.00 633 LEU A N 6
ATOM 9456 C CA . LEU A 1 21 ? -4.472 8.700 12.174 1.00 0.00 633 LEU A CA 6
ATOM 9457 C C . LEU A 1 21 ? -3.583 8.310 10.994 1.00 0.00 633 LEU A C 6
ATOM 9458 O O . LEU A 1 21 ? -3.197 7.146 10.862 1.00 0.00 633 LEU A O 6
ATOM 9474 N N . THR A 1 22 ? -3.260 9.281 10.142 1.00 0.00 634 THR A N 6
ATOM 9475 C CA . THR A 1 22 ? -2.423 9.023 8.974 1.00 0.00 634 THR A CA 6
ATOM 9476 C C . THR A 1 22 ? -1.005 8.627 9.394 1.00 0.00 634 THR A C 6
ATOM 9477 O O . THR A 1 22 ? -0.401 7.731 8.802 1.00 0.00 634 THR A O 6
ATOM 9488 N N . THR A 1 23 ? -0.485 9.300 10.423 1.00 0.00 635 THR A N 6
ATOM 9489 C CA . THR A 1 23 ? 0.855 9.015 10.941 1.00 0.00 635 THR A CA 6
ATOM 9490 C C . THR A 1 23 ? 0.949 7.559 11.400 1.00 0.00 635 THR A C 6
ATOM 9491 O O . THR A 1 23 ? 1.973 6.900 11.206 1.00 0.00 635 THR A O 6
ATOM 9502 N N . ALA A 1 24 ? -0.127 7.065 12.010 1.00 0.00 636 ALA A N 6
ATOM 9503 C CA . ALA A 1 24 ? -0.188 5.684 12.485 1.00 0.00 636 ALA A CA 6
ATOM 9504 C C . ALA A 1 24 ? -0.186 4.690 11.316 1.00 0.00 636 ALA A C 6
ATOM 9505 O O . ALA A 1 24 ? -0.020 3.487 11.516 1.00 0.00 636 ALA A O 6
ATOM 9512 N N . GLY A 1 25 ? -0.379 5.200 10.099 1.00 0.00 637 GLY A N 6
ATOM 9513 C CA . GLY A 1 25 ? -0.387 4.347 8.924 1.00 0.00 637 GLY A CA 6
ATOM 9514 C C . GLY A 1 25 ? -1.778 4.077 8.388 1.00 0.00 637 GLY A C 6
ATOM 9515 O O . GLY A 1 25 ? -1.953 3.263 7.483 1.00 0.00 637 GLY A O 6
ATOM 9519 N N . TYR A 1 26 ? -2.773 4.760 8.940 1.00 0.00 638 TYR A N 6
ATOM 9520 C CA . TYR A 1 26 ? -4.153 4.573 8.503 1.00 0.00 638 TYR A CA 6
ATOM 9521 C C . TYR A 1 26 ? -4.586 5.678 7.547 1.00 0.00 638 TYR A C 6
ATOM 9522 O O . TYR A 1 26 ? -4.220 6.839 7.719 1.00 0.00 638 TYR A O 6
ATOM 9540 N N . GLN A 1 27 ? -5.364 5.309 6.533 1.00 0.00 639 GLN A N 6
ATOM 9541 C CA . GLN A 1 27 ? -5.850 6.278 5.559 1.00 0.00 639 GLN A CA 6
ATOM 9542 C C . GLN A 1 27 ? -7.186 6.837 6.009 1.00 0.00 639 GLN A C 6
ATOM 9543 O O . GLN A 1 27 ? -8.072 6.088 6.425 1.00 0.00 639 GLN A O 6
ATOM 9557 N N . VAL A 1 28 ? -7.336 8.151 5.924 1.00 0.00 640 VAL A N 6
ATOM 9558 C CA . VAL A 1 28 ? -8.569 8.789 6.342 1.00 0.00 640 VAL A CA 6
ATOM 9559 C C . VAL A 1 28 ? -9.254 9.527 5.193 1.00 0.00 640 VAL A C 6
ATOM 9560 O O . VAL A 1 28 ? -8.626 10.310 4.477 1.00 0.00 640 VAL A O 6
ATOM 9573 N N . ILE A 1 29 ? -10.545 9.266 5.026 1.00 0.00 641 ILE A N 6
ATOM 9574 C CA . ILE A 1 29 ? -11.338 9.925 3.995 1.00 0.00 641 ILE A CA 6
ATOM 9575 C C . ILE A 1 29 ? -12.301 10.894 4.672 1.00 0.00 641 ILE A C 6
ATOM 9576 O O . ILE A 1 29 ? -13.153 10.481 5.454 1.00 0.00 641 ILE A O 6
ATOM 9592 N N . TRP A 1 30 ? -12.162 12.178 4.375 1.00 0.00 642 TRP A N 6
ATOM 9593 C CA . TRP A 1 30 ? -13.002 13.201 4.991 1.00 0.00 642 TRP A CA 6
ATOM 9594 C C . TRP A 1 30 ? -14.270 13.480 4.181 1.00 0.00 642 TRP A C 6
ATOM 9595 O O . TRP A 1 30 ? -14.209 13.800 2.993 1.00 0.00 642 TRP A O 6
ATOM 9616 N N . LEU A 1 31 ? -15.418 13.345 4.844 1.00 0.00 643 LEU A N 6
ATOM 9617 C CA . LEU A 1 31 ? -16.715 13.596 4.227 1.00 0.00 643 LEU A CA 6
ATOM 9618 C C . LEU A 1 31 ? -17.440 14.721 4.969 1.00 0.00 643 LEU A C 6
ATOM 9619 O O . LEU A 1 31 ? -17.511 14.719 6.198 1.00 0.00 643 LEU A O 6
ATOM 9635 N N . VAL A 1 32 ? -17.982 15.673 4.216 1.00 0.00 644 VAL A N 6
ATOM 9636 C CA . VAL A 1 32 ? -18.685 16.815 4.799 1.00 0.00 644 VAL A CA 6
ATOM 9637 C C . VAL A 1 32 ? -20.205 16.678 4.698 1.00 0.00 644 VAL A C 6
ATOM 9638 O O . VAL A 1 32 ? -20.933 17.659 4.845 1.00 0.00 644 VAL A O 6
ATOM 9651 N N . ASP A 1 33 ? -20.688 15.462 4.466 1.00 0.00 645 ASP A N 6
ATOM 9652 C CA . ASP A 1 33 ? -22.134 15.246 4.311 1.00 0.00 645 ASP A CA 6
ATOM 9653 C C . ASP A 1 33 ? -22.617 13.913 4.898 1.00 0.00 645 ASP A C 6
ATOM 9654 O O . ASP A 1 33 ? -23.769 13.800 5.309 1.00 0.00 645 ASP A O 6
ATOM 9663 N N . GLY A 1 34 ? -21.745 12.909 4.929 1.00 0.00 646 GLY A N 6
ATOM 9664 C CA . GLY A 1 34 ? -22.122 11.612 5.475 1.00 0.00 646 GLY A CA 6
ATOM 9665 C C . GLY A 1 34 ? -23.044 10.795 4.580 1.00 0.00 646 GLY A C 6
ATOM 9666 O O . GLY A 1 34 ? -23.833 9.996 5.082 1.00 0.00 646 GLY A O 6
ATOM 9670 N N . GLU A 1 35 ? -22.958 10.986 3.263 1.00 0.00 647 GLU A N 6
ATOM 9671 C CA . GLU A 1 35 ? -23.800 10.237 2.335 1.00 0.00 647 GLU A CA 6
ATOM 9672 C C . GLU A 1 35 ? -23.493 8.744 2.395 1.00 0.00 647 GLU A C 6
ATOM 9673 O O . GLU A 1 35 ? -22.351 8.319 2.228 1.00 0.00 647 GLU A O 6
ATOM 9685 N N . VAL A 1 36 ? -24.545 7.970 2.613 1.00 0.00 648 VAL A N 6
ATOM 9686 C CA . VAL A 1 36 ? -24.469 6.520 2.713 1.00 0.00 648 VAL A CA 6
ATOM 9687 C C . VAL A 1 36 ? -23.960 5.897 1.422 1.00 0.00 648 VAL A C 6
ATOM 9688 O O . VAL A 1 36 ? -23.187 4.947 1.460 1.00 0.00 648 VAL A O 6
ATOM 9701 N N . GLU A 1 37 ? -24.393 6.425 0.279 1.00 0.00 649 GLU A N 6
ATOM 9702 C CA . GLU A 1 37 ? -23.957 5.888 -1.007 1.00 0.00 649 GLU A CA 6
ATOM 9703 C C . GLU A 1 37 ? -22.440 6.008 -1.137 1.00 0.00 649 GLU A C 6
ATOM 9704 O O . GLU A 1 37 ? -21.772 5.078 -1.588 1.00 0.00 649 GLU A O 6
ATOM 9716 N N . ARG A 1 38 ? -21.908 7.160 -0.735 1.00 0.00 650 ARG A N 6
ATOM 9717 C CA . ARG A 1 38 ? -20.468 7.388 -0.775 1.00 0.00 650 ARG A CA 6
ATOM 9718 C C . ARG A 1 38 ? -19.763 6.539 0.280 1.00 0.00 650 ARG A C 6
ATOM 9719 O O . ARG A 1 38 ? -18.695 5.978 0.026 1.00 0.00 650 ARG A O 6
ATOM 9740 N N . LEU A 1 39 ? -20.368 6.452 1.468 1.00 0.00 651 LEU A N 6
ATOM 9741 C CA . LEU A 1 39 ? -19.805 5.656 2.558 1.00 0.00 651 LEU A CA 6
ATOM 9742 C C . LEU A 1 39 ? -19.792 4.181 2.186 1.00 0.00 651 LEU A C 6
ATOM 9743 O O . LEU A 1 39 ? -18.837 3.466 2.481 1.00 0.00 651 LEU A O 6
ATOM 9759 N N . LEU A 1 40 ? -20.873 3.730 1.552 1.00 0.00 652 LEU A N 6
ATOM 9760 C CA . LEU A 1 40 ? -20.986 2.340 1.114 1.00 0.00 652 LEU A CA 6
ATOM 9761 C C . LEU A 1 40 ? -19.950 2.016 0.035 1.00 0.00 652 LEU A C 6
ATOM 9762 O O . LEU A 1 40 ? -19.335 0.954 0.054 1.00 0.00 652 LEU A O 6
ATOM 9778 N N . ALA A 1 41 ? -19.777 2.935 -0.915 1.00 0.00 653 ALA A N 6
ATOM 9779 C CA . ALA A 1 41 ? -18.818 2.753 -2.005 1.00 0.00 653 ALA A CA 6
ATOM 9780 C C . ALA A 1 41 ? -17.382 2.650 -1.487 1.00 0.00 653 ALA A C 6
ATOM 9781 O O . ALA A 1 41 ? -16.584 1.858 -1.986 1.00 0.00 653 ALA A O 6
ATOM 9788 N N . LEU A 1 42 ? -17.066 3.461 -0.486 1.00 0.00 654 LEU A N 6
ATOM 9789 C CA . LEU A 1 42 ? -15.728 3.484 0.105 1.00 0.00 654 LEU A CA 6
ATOM 9790 C C . LEU A 1 42 ? -15.708 2.741 1.430 1.00 0.00 654 LEU A C 6
ATOM 9791 O O . LEU A 1 42 ? -14.946 3.100 2.328 1.00 0.00 654 LEU A O 6
ATOM 9807 N N . THR A 1 43 ? -16.578 1.735 1.532 1.00 0.00 655 THR A N 6
ATOM 9808 C CA . THR A 1 43 ? -16.731 0.903 2.736 1.00 0.00 655 THR A CA 6
ATOM 9809 C C . THR A 1 43 ? -15.441 0.726 3.541 1.00 0.00 655 THR A C 6
ATOM 9810 O O . THR A 1 43 ? -14.552 -0.038 3.159 1.00 0.00 655 THR A O 6
ATOM 9821 N N . PRO A 1 44 ? -15.338 1.443 4.674 1.00 0.00 656 PRO A N 6
ATOM 9822 C CA . PRO A 1 44 ? -14.188 1.371 5.577 1.00 0.00 656 PRO A CA 6
ATOM 9823 C C . PRO A 1 44 ? -14.367 0.315 6.661 1.00 0.00 656 PRO A C 6
ATOM 9824 O O . PRO A 1 44 ? -15.411 -0.333 6.744 1.00 0.00 656 PRO A O 6
ATOM 9835 N N . ILE A 1 45 ? -13.345 0.140 7.490 1.00 0.00 657 ILE A N 6
ATOM 9836 C CA . ILE A 1 45 ? -13.428 -0.811 8.591 1.00 0.00 657 ILE A CA 6
ATOM 9837 C C . ILE A 1 45 ? -14.112 -0.157 9.781 1.00 0.00 657 ILE A C 6
ATOM 9838 O O . ILE A 1 45 ? -14.696 -0.829 10.631 1.00 0.00 657 ILE A O 6
ATOM 9854 N N . ALA A 1 46 ? -14.028 1.165 9.824 1.00 0.00 658 ALA A N 6
ATOM 9855 C CA . ALA A 1 46 ? -14.625 1.941 10.892 1.00 0.00 658 ALA A CA 6
ATOM 9856 C C . ALA A 1 46 ? -14.880 3.375 10.448 1.00 0.00 658 ALA A C 6
ATOM 9857 O O . ALA A 1 46 ? -14.195 3.893 9.563 1.00 0.00 658 ALA A O 6
ATOM 9864 N N . VAL A 1 47 ? -15.868 4.014 11.064 1.00 0.00 659 VAL A N 6
ATOM 9865 C CA . VAL A 1 47 ? -16.197 5.395 10.742 1.00 0.00 659 VAL A CA 6
ATOM 9866 C C . VAL A 1 47 ? -16.124 6.279 11.983 1.00 0.00 659 VAL A C 6
ATOM 9867 O O . VAL A 1 47 ? -16.403 5.835 13.100 1.00 0.00 659 VAL A O 6
ATOM 9880 N N . LEU A 1 48 ? -15.733 7.527 11.770 1.00 0.00 660 LEU A N 6
ATOM 9881 C CA . LEU A 1 48 ? -15.630 8.503 12.849 1.00 0.00 660 LEU A CA 6
ATOM 9882 C C . LEU A 1 48 ? -16.612 9.642 12.620 1.00 0.00 660 LEU A C 6
ATOM 9883 O O . LEU A 1 48 ? -16.537 10.335 11.602 1.00 0.00 660 LEU A O 6
ATOM 9899 N N . LEU A 1 49 ? -17.531 9.843 13.555 1.00 0.00 661 LEU A N 6
ATOM 9900 C CA . LEU A 1 49 ? -18.508 10.916 13.419 1.00 0.00 661 LEU A CA 6
ATOM 9901 C C . LEU A 1 49 ? -18.195 12.028 14.413 1.00 0.00 661 LEU A C 6
ATOM 9902 O O . LEU A 1 49 ? -18.302 11.831 15.626 1.00 0.00 661 LEU A O 6
ATOM 9918 N N . ALA A 1 50 ? -17.807 13.194 13.907 1.00 0.00 662 ALA A N 6
ATOM 9919 C CA . ALA A 1 50 ? -17.474 14.316 14.777 1.00 0.00 662 ALA A CA 6
ATOM 9920 C C . ALA A 1 50 ? -18.529 15.414 14.720 1.00 0.00 662 ALA A C 6
ATOM 9921 O O . ALA A 1 50 ? -18.711 16.059 13.688 1.00 0.00 662 ALA A O 6
ATOM 9928 N N . GLU A 1 51 ? -19.216 15.613 15.838 1.00 0.00 663 GLU A N 6
ATOM 9929 C CA . GLU A 1 51 ? -20.244 16.649 15.936 1.00 0.00 663 GLU A CA 6
ATOM 9930 C C . GLU A 1 51 ? -19.622 18.053 15.862 1.00 0.00 663 GLU A C 6
ATOM 9931 O O . GLU A 1 51 ? -18.489 18.255 16.304 1.00 0.00 663 GLU A O 6
ATOM 9943 N N . PRO A 1 52 ? -20.352 19.048 15.308 1.00 0.00 664 PRO A N 6
ATOM 9944 C CA . PRO A 1 52 ? -21.707 18.868 14.750 1.00 0.00 664 PRO A CA 6
ATOM 9945 C C . PRO A 1 52 ? -21.734 17.874 13.589 1.00 0.00 664 PRO A C 6
ATOM 9946 O O . PRO A 1 52 ? -20.863 17.892 12.720 1.00 0.00 664 PRO A O 6
ATOM 9957 N N . PHE A 1 53 ? -22.753 17.024 13.573 1.00 0.00 665 PHE A N 6
ATOM 9958 C CA . PHE A 1 53 ? -22.885 16.015 12.530 1.00 0.00 665 PHE A CA 6
ATOM 9959 C C . PHE A 1 53 ? -23.526 16.605 11.277 1.00 0.00 665 PHE A C 6
ATOM 9960 O O . PHE A 1 53 ? -24.641 17.122 11.325 1.00 0.00 665 PHE A O 6
ATOM 9977 N N . SER A 1 54 ? -22.810 16.516 10.160 1.00 0.00 666 SER A N 6
ATOM 9978 C CA . SER A 1 54 ? -23.294 17.039 8.886 1.00 0.00 666 SER A CA 6
ATOM 9979 C C . SER A 1 54 ? -24.515 16.270 8.380 1.00 0.00 666 SER A C 6
ATOM 9980 O O . SER A 1 54 ? -25.435 16.860 7.817 1.00 0.00 666 SER A O 6
ATOM 9988 N N . TYR A 1 55 ? -24.510 14.951 8.576 1.00 0.00 667 TYR A N 6
ATOM 9989 C CA . TYR A 1 55 ? -25.626 14.105 8.151 1.00 0.00 667 TYR A CA 6
ATOM 9990 C C . TYR A 1 55 ? -26.903 14.418 8.941 1.00 0.00 667 TYR A C 6
ATOM 9991 O O . TYR A 1 55 ? -28.013 14.173 8.468 1.00 0.00 667 TYR A O 6
ATOM 10009 N N . GLY A 1 56 ? -26.741 14.972 10.138 1.00 0.00 668 GLY A N 6
ATOM 10010 C CA . GLY A 1 56 ? -27.890 15.294 10.962 1.00 0.00 668 GLY A CA 6
ATOM 10011 C C . GLY A 1 56 ? -28.139 14.251 12.035 1.00 0.00 668 GLY A C 6
ATOM 10012 O O . GLY A 1 56 ? -27.428 14.205 13.039 1.00 0.00 668 GLY A O 6
ATOM 10016 N N . ASP A 1 57 ? -29.148 13.410 11.823 1.00 0.00 669 ASP A N 6
ATOM 10017 C CA . ASP A 1 57 ? -29.484 12.365 12.788 1.00 0.00 669 ASP A CA 6
ATOM 10018 C C . ASP A 1 57 ? -28.596 11.144 12.580 1.00 0.00 669 ASP A C 6
ATOM 10019 O O . ASP A 1 57 ? -28.776 10.385 11.625 1.00 0.00 669 ASP A O 6
ATOM 10028 N N . VAL A 1 58 ? -27.644 10.954 13.489 1.00 0.00 670 VAL A N 6
ATOM 10029 C CA . VAL A 1 58 ? -26.708 9.838 13.408 1.00 0.00 670 VAL A CA 6
ATOM 10030 C C . VAL A 1 58 ? -27.359 8.483 13.686 1.00 0.00 670 VAL A C 6
ATOM 10031 O O . VAL A 1 58 ? -26.841 7.460 13.248 1.00 0.00 670 VAL A O 6
ATOM 10044 N N . GLN A 1 59 ? -28.488 8.463 14.402 1.00 0.00 671 GLN A N 6
ATOM 10045 C CA . GLN A 1 59 ? -29.163 7.200 14.703 1.00 0.00 671 GLN A CA 6
ATOM 10046 C C . GLN A 1 59 ? -29.598 6.514 13.412 1.00 0.00 671 GLN A C 6
ATOM 10047 O O . GLN A 1 59 ? -29.456 5.300 13.258 1.00 0.00 671 GLN A O 6
ATOM 10061 N N . GLU A 1 60 ? -30.128 7.310 12.487 1.00 0.00 672 GLU A N 6
ATOM 10062 C CA . GLU A 1 60 ? -30.563 6.805 11.192 1.00 0.00 672 GLU A CA 6
ATOM 10063 C C . GLU A 1 60 ? -29.368 6.322 10.380 1.00 0.00 672 GLU A C 6
ATOM 10064 O O . GLU A 1 60 ? -29.434 5.289 9.718 1.00 0.00 672 GLU A O 6
ATOM 10076 N N . LEU A 1 61 ? -28.273 7.079 10.451 1.00 0.00 673 LEU A N 6
ATOM 10077 C CA . LEU A 1 61 ? -27.043 6.740 9.738 1.00 0.00 673 LEU A CA 6
ATOM 10078 C C . LEU A 1 61 ? -26.488 5.416 10.249 1.00 0.00 673 LEU A C 6
ATOM 10079 O O . LEU A 1 61 ? -26.086 4.557 9.468 1.00 0.00 673 LEU A O 6
ATOM 10095 N N . VAL A 1 62 ? -26.479 5.263 11.573 1.00 0.00 674 VAL A N 6
ATOM 10096 C CA . VAL A 1 62 ? -25.996 4.044 12.206 1.00 0.00 674 VAL A CA 6
ATOM 10097 C C . VAL A 1 62 ? -26.875 2.873 11.793 1.00 0.00 674 VAL A C 6
ATOM 10098 O O . VAL A 1 62 ? -26.376 1.799 11.463 1.00 0.00 674 VAL A O 6
ATOM 10111 N N . ASP A 1 63 ? -28.189 3.097 11.804 1.00 0.00 675 ASP A N 6
ATOM 10112 C CA . ASP A 1 63 ? -29.145 2.069 11.405 1.00 0.00 675 ASP A CA 6
ATOM 10113 C C . ASP A 1 63 ? -28.904 1.653 9.962 1.00 0.00 675 ASP A C 6
ATOM 10114 O O . ASP A 1 63 ? -28.969 0.473 9.631 1.00 0.00 675 ASP A O 6
ATOM 10123 N N . GLN A 1 64 ? -28.622 2.633 9.106 1.00 0.00 676 GLN A N 6
ATOM 10124 C CA . GLN A 1 64 ? -28.372 2.360 7.692 1.00 0.00 676 GLN A CA 6
ATOM 10125 C C . GLN A 1 64 ? -27.046 1.631 7.500 1.00 0.00 676 GLN A C 6
ATOM 10126 O O . GLN A 1 64 ? -26.955 0.694 6.707 1.00 0.00 676 GLN A O 6
ATOM 10140 N N . LEU A 1 65 ? -26.021 2.061 8.234 1.00 0.00 677 LEU A N 6
ATOM 10141 C CA . LEU A 1 65 ? -24.708 1.427 8.152 1.00 0.00 677 LEU A CA 6
ATOM 10142 C C . LEU A 1 65 ? -24.757 0.008 8.704 1.00 0.00 677 LEU A C 6
ATOM 10143 O O . LEU A 1 65 ? -24.171 -0.904 8.132 1.00 0.00 677 LEU A O 6
ATOM 10159 N N . ARG A 1 66 ? -25.472 -0.161 9.817 1.00 0.00 678 ARG A N 6
ATOM 10160 C CA . ARG A 1 66 ? -25.619 -1.469 10.464 1.00 0.00 678 ARG A CA 6
ATOM 10161 C C . ARG A 1 66 ? -26.413 -2.421 9.575 1.00 0.00 678 ARG A C 6
ATOM 10162 O O . ARG A 1 66 ? -26.132 -3.618 9.508 1.00 0.00 678 ARG A O 6
ATOM 10183 N N . GLN A 1 67 ? -27.425 -1.871 8.920 1.00 0.00 679 GLN A N 6
ATOM 10184 C CA . GLN A 1 67 ? -28.283 -2.634 8.029 1.00 0.00 679 GLN A CA 6
ATOM 10185 C C . GLN A 1 67 ? -27.482 -3.196 6.854 1.00 0.00 679 GLN A C 6
ATOM 10186 O O . GLN A 1 67 ? -27.710 -4.327 6.421 1.00 0.00 679 GLN A O 6
ATOM 10200 N N . ARG A 1 68 ? -26.547 -2.399 6.340 1.00 0.00 680 ARG A N 6
ATOM 10201 C CA . ARG A 1 68 ? -25.724 -2.827 5.212 1.00 0.00 680 ARG A CA 6
ATOM 10202 C C . ARG A 1 68 ? -24.521 -3.639 5.676 1.00 0.00 680 ARG A C 6
ATOM 10203 O O . ARG A 1 68 ? -24.171 -4.651 5.070 1.00 0.00 680 ARG A O 6
ATOM 10224 N N . CYS A 1 69 ? -23.884 -3.188 6.747 1.00 0.00 681 CYS A N 6
ATOM 10225 C CA . CYS A 1 69 ? -22.725 -3.879 7.289 1.00 0.00 681 CYS A CA 6
ATOM 10226 C C . CYS A 1 69 ? -22.929 -4.169 8.769 1.00 0.00 681 CYS A C 6
ATOM 10227 O O . CYS A 1 69 ? -23.288 -3.283 9.541 1.00 0.00 681 CYS A O 6
ATOM 10235 N N . THR A 1 70 ? -22.668 -5.404 9.162 1.00 0.00 682 THR A N 6
ATOM 10236 C CA . THR A 1 70 ? -22.833 -5.808 10.554 1.00 0.00 682 THR A CA 6
ATOM 10237 C C . THR A 1 70 ? -21.785 -5.133 11.446 1.00 0.00 682 THR A C 6
ATOM 10238 O O . THR A 1 70 ? -20.743 -4.691 10.957 1.00 0.00 682 THR A O 6
ATOM 10249 N N . PRO A 1 71 ? -22.044 -5.044 12.769 1.00 0.00 683 PRO A N 6
ATOM 10250 C CA . PRO A 1 71 ? -21.114 -4.413 13.723 1.00 0.00 683 PRO A CA 6
ATOM 10251 C C . PRO A 1 71 ? -19.745 -5.093 13.760 1.00 0.00 683 PRO A C 6
ATOM 10252 O O . PRO A 1 71 ? -18.769 -4.514 14.236 1.00 0.00 683 PRO A O 6
ATOM 10263 N N . GLU A 1 72 ? -19.681 -6.327 13.273 1.00 0.00 684 GLU A N 6
ATOM 10264 C CA . GLU A 1 72 ? -18.426 -7.066 13.235 1.00 0.00 684 GLU A CA 6
ATOM 10265 C C . GLU A 1 72 ? -17.665 -6.767 11.943 1.00 0.00 684 GLU A C 6
ATOM 10266 O O . GLU A 1 72 ? -16.492 -7.114 11.809 1.00 0.00 684 GLU A O 6
ATOM 10278 N N . GLN A 1 73 ? -18.342 -6.125 10.994 1.00 0.00 685 GLN A N 6
ATOM 10279 C CA . GLN A 1 73 ? -17.735 -5.780 9.711 1.00 0.00 685 GLN A CA 6
ATOM 10280 C C . GLN A 1 73 ? -17.310 -4.313 9.667 1.00 0.00 685 GLN A C 6
ATOM 10281 O O . GLN A 1 73 ? -16.305 -3.970 9.045 1.00 0.00 685 GLN A O 6
ATOM 10295 N N . LEU A 1 74 ? -18.079 -3.456 10.328 1.00 0.00 686 LEU A N 6
ATOM 10296 C CA . LEU A 1 74 ? -17.791 -2.025 10.352 1.00 0.00 686 LEU A CA 6
ATOM 10297 C C . LEU A 1 74 ? -17.938 -1.465 11.762 1.00 0.00 686 LEU A C 6
ATOM 10298 O O . LEU A 1 74 ? -18.986 -1.623 12.390 1.00 0.00 686 LEU A O 6
ATOM 10314 N N . LYS A 1 75 ? -16.892 -0.813 12.262 1.00 0.00 687 LYS A N 6
ATOM 10315 C CA . LYS A 1 75 ? -16.936 -0.230 13.597 1.00 0.00 687 LYS A CA 6
ATOM 10316 C C . LYS A 1 75 ? -17.347 1.233 13.518 1.00 0.00 687 LYS A C 6
ATOM 10317 O O . LYS A 1 75 ? -17.027 1.932 12.560 1.00 0.00 687 LYS A O 6
ATOM 10336 N N . ILE A 1 76 ? -18.064 1.689 14.526 1.00 0.00 688 ILE A N 6
ATOM 10337 C CA . ILE A 1 76 ? -18.531 3.064 14.557 1.00 0.00 688 ILE A CA 6
ATOM 10338 C C . ILE A 1 76 ? -18.044 3.777 15.811 1.00 0.00 688 ILE A C 6
ATOM 10339 O O . ILE A 1 76 ? -18.310 3.347 16.935 1.00 0.00 688 ILE A O 6
ATOM 10355 N N . PHE A 1 77 ? -17.311 4.859 15.592 1.00 0.00 689 PHE A N 6
ATOM 10356 C CA . PHE A 1 77 ? -16.778 5.675 16.680 1.00 0.00 689 PHE A CA 6
ATOM 10357 C C . PHE A 1 77 ? -17.359 7.089 16.610 1.00 0.00 689 PHE A C 6
ATOM 10358 O O . PHE A 1 77 ? -17.536 7.640 15.521 1.00 0.00 689 PHE A O 6
ATOM 10375 N N . ILE A 1 78 ? -17.649 7.686 17.762 1.00 0.00 690 ILE A N 6
ATOM 10376 C CA . ILE A 1 78 ? -18.204 9.039 17.798 1.00 0.00 690 ILE A CA 6
ATOM 10377 C C . ILE A 1 78 ? -17.300 9.985 18.596 1.00 0.00 690 ILE A C 6
ATOM 10378 O O . ILE A 1 78 ? -16.783 9.628 19.661 1.00 0.00 690 ILE A O 6
ATOM 10394 N N . LEU A 1 79 ? -17.097 11.186 18.056 1.00 0.00 691 LEU A N 6
ATOM 10395 C CA . LEU A 1 79 ? -16.257 12.190 18.702 1.00 0.00 691 LEU A CA 6
ATOM 10396 C C . LEU A 1 79 ? -17.110 13.315 19.271 1.00 0.00 691 LEU A C 6
ATOM 10397 O O . LEU A 1 79 ? -18.027 13.810 18.611 1.00 0.00 691 LEU A O 6
ATOM 10413 N N . GLY A 1 80 ? -16.801 13.717 20.494 1.00 0.00 692 GLY A N 6
ATOM 10414 C CA . GLY A 1 80 ? -17.549 14.784 21.127 1.00 0.00 692 GLY A CA 6
ATOM 10415 C C . GLY A 1 80 ? -17.368 14.822 22.624 1.00 0.00 692 GLY A C 6
ATOM 10416 O O . GLY A 1 80 ? -16.437 14.228 23.164 1.00 0.00 692 GLY A O 6
ATOM 10420 N N . SER A 1 81 ? -18.265 15.528 23.293 1.00 0.00 693 SER A N 6
ATOM 10421 C CA . SER A 1 81 ? -18.222 15.640 24.741 1.00 0.00 693 SER A CA 6
ATOM 10422 C C . SER A 1 81 ? -19.178 14.627 25.348 1.00 0.00 693 SER A C 6
ATOM 10423 O O . SER A 1 81 ? -20.394 14.765 25.220 1.00 0.00 693 SER A O 6
ATOM 10431 N N . LYS A 1 82 ? -18.610 13.618 26.010 1.00 0.00 694 LYS A N 6
ATOM 10432 C CA . LYS A 1 82 ? -19.386 12.542 26.631 1.00 0.00 694 LYS A CA 6
ATOM 10433 C C . LYS A 1 82 ? -20.142 11.763 25.551 1.00 0.00 694 LYS A C 6
ATOM 10434 O O . LYS A 1 82 ? -21.323 12.008 25.294 1.00 0.00 694 LYS A O 6
ATOM 10453 N N . GLY A 1 83 ? -19.445 10.818 24.924 1.00 0.00 695 GLY A N 6
ATOM 10454 C CA . GLY A 1 83 ? -20.038 10.028 23.858 1.00 0.00 695 GLY A CA 6
ATOM 10455 C C . GLY A 1 83 ? -20.998 8.959 24.351 1.00 0.00 695 GLY A C 6
ATOM 10456 O O . GLY A 1 83 ? -20.813 7.774 24.076 1.00 0.00 695 GLY A O 6
ATOM 10460 N N . ASN A 1 84 ? -22.029 9.378 25.075 1.00 0.00 696 ASN A N 6
ATOM 10461 C CA . ASN A 1 84 ? -23.030 8.452 25.588 1.00 0.00 696 ASN A CA 6
ATOM 10462 C C . ASN A 1 84 ? -24.148 8.288 24.564 1.00 0.00 696 ASN A C 6
ATOM 10463 O O . ASN A 1 84 ? -25.140 9.019 24.589 1.00 0.00 696 ASN A O 6
ATOM 10474 N N . TYR A 1 85 ? -23.980 7.330 23.661 1.00 0.00 697 TYR A N 6
ATOM 10475 C CA . TYR A 1 85 ? -24.960 7.080 22.620 1.00 0.00 697 TYR A CA 6
ATOM 10476 C C . TYR A 1 85 ? -25.120 5.589 22.376 1.00 0.00 697 TYR A C 6
ATOM 10477 O O . TYR A 1 85 ? -24.579 4.766 23.113 1.00 0.00 697 TYR A O 6
ATOM 10495 N N . GLN A 1 86 ? -25.856 5.251 21.330 1.00 0.00 698 GLN A N 6
ATOM 10496 C CA . GLN A 1 86 ? -26.092 3.862 20.984 1.00 0.00 698 GLN A CA 6
ATOM 10497 C C . GLN A 1 86 ? -25.726 3.626 19.528 1.00 0.00 698 GLN A C 6
ATOM 10498 O O . GLN A 1 86 ? -25.775 4.544 18.709 1.00 0.00 698 GLN A O 6
ATOM 10512 N N . GLY A 1 87 ? -25.349 2.396 19.214 1.00 0.00 699 GLY A N 6
ATOM 10513 C CA . GLY A 1 87 ? -24.968 2.072 17.854 1.00 0.00 699 GLY A CA 6
ATOM 10514 C C . GLY A 1 87 ? -23.481 2.238 17.615 1.00 0.00 699 GLY A C 6
ATOM 10515 O O . GLY A 1 87 ? -22.979 1.886 16.548 1.00 0.00 699 GLY A O 6
ATOM 10519 N N . VAL A 1 88 ? -22.766 2.774 18.603 1.00 0.00 700 VAL A N 6
ATOM 10520 C CA . VAL A 1 88 ? -21.333 2.964 18.470 1.00 0.00 700 VAL A CA 6
ATOM 10521 C C . VAL A 1 88 ? -20.582 1.993 19.376 1.00 0.00 700 VAL A C 6
ATOM 10522 O O . VAL A 1 88 ? -21.010 1.701 20.494 1.00 0.00 700 VAL A O 6
ATOM 10535 N N . ASP A 1 89 ? -19.478 1.475 18.862 1.00 0.00 701 ASP A N 6
ATOM 10536 C CA . ASP A 1 89 ? -18.651 0.523 19.602 1.00 0.00 701 ASP A CA 6
ATOM 10537 C C . ASP A 1 89 ? -17.879 1.204 20.729 1.00 0.00 701 ASP A C 6
ATOM 10538 O O . ASP A 1 89 ? -17.782 0.671 21.832 1.00 0.00 701 ASP A O 6
ATOM 10547 N N . ARG A 1 90 ? -17.350 2.390 20.447 1.00 0.00 702 ARG A N 6
ATOM 10548 C CA . ARG A 1 90 ? -16.571 3.142 21.428 1.00 0.00 702 ARG A CA 6
ATOM 10549 C C . ARG A 1 90 ? -16.829 4.635 21.282 1.00 0.00 702 ARG A C 6
ATOM 10550 O O . ARG A 1 90 ? -17.430 5.081 20.301 1.00 0.00 702 ARG A O 6
ATOM 10571 N N . TYR A 1 91 ? -16.355 5.404 22.254 1.00 0.00 703 TYR A N 6
ATOM 10572 C CA . TYR A 1 91 ? -16.518 6.849 22.231 1.00 0.00 703 TYR A CA 6
ATOM 10573 C C . TYR A 1 91 ? -15.195 7.530 22.548 1.00 0.00 703 TYR A C 6
ATOM 10574 O O . TYR A 1 91 ? -14.386 7.005 23.317 1.00 0.00 703 TYR A O 6
ATOM 10592 N N . ILE A 1 92 ? -14.965 8.688 21.944 1.00 0.00 704 ILE A N 6
ATOM 10593 C CA . ILE A 1 92 ? -13.735 9.432 22.175 1.00 0.00 704 ILE A CA 6
ATOM 10594 C C . ILE A 1 92 ? -14.046 10.890 22.516 1.00 0.00 704 ILE A C 6
ATOM 10595 O O . ILE A 1 92 ? -14.434 11.672 21.644 1.00 0.00 704 ILE A O 6
ATOM 10611 N N . PRO A 1 93 ? -13.903 11.263 23.801 1.00 0.00 705 PRO A N 6
ATOM 10612 C CA . PRO A 1 93 ? -14.182 12.626 24.272 1.00 0.00 705 PRO A CA 6
ATOM 10613 C C . PRO A 1 93 ? -13.137 13.655 23.833 1.00 0.00 705 PRO A C 6
ATOM 10614 O O . PRO A 1 93 ? -11.970 13.329 23.615 1.00 0.00 705 PRO A O 6
ATOM 10625 N N . LEU A 1 94 ? -13.584 14.901 23.704 1.00 0.00 706 LEU A N 6
ATOM 10626 C CA . LEU A 1 94 ? -12.719 16.003 23.317 1.00 0.00 706 LEU A CA 6
ATOM 10627 C C . LEU A 1 94 ? -12.400 16.871 24.536 1.00 0.00 706 LEU A C 6
ATOM 10628 O O . LEU A 1 94 ? -13.222 16.998 25.445 1.00 0.00 706 LEU A O 6
ATOM 10644 N N . PRO A 1 95 ? -11.203 17.485 24.574 1.00 0.00 707 PRO A N 6
ATOM 10645 C CA . PRO A 1 95 ? -10.202 17.348 23.511 1.00 0.00 707 PRO A CA 6
ATOM 10646 C C . PRO A 1 95 ? -9.565 15.960 23.479 1.00 0.00 707 PRO A C 6
ATOM 10647 O O . PRO A 1 95 ? -9.289 15.365 24.520 1.00 0.00 707 PRO A O 6
ATOM 10658 N N . ILE A 1 96 ? -9.360 15.450 22.273 1.00 0.00 708 ILE A N 6
ATOM 10659 C CA . ILE A 1 96 ? -8.745 14.141 22.083 1.00 0.00 708 ILE A CA 6
ATOM 10660 C C . ILE A 1 96 ? -7.313 14.098 22.596 1.00 0.00 708 ILE A C 6
ATOM 10661 O O . ILE A 1 96 ? -6.502 14.982 22.313 1.00 0.00 708 ILE A O 6
ATOM 10677 N N . HIS A 1 97 ? -7.014 13.056 23.353 1.00 0.00 709 HIS A N 6
ATOM 10678 C CA . HIS A 1 97 ? -5.672 12.844 23.869 1.00 0.00 709 HIS A CA 6
ATOM 10679 C C . HIS A 1 97 ? -4.986 11.821 22.976 1.00 0.00 709 HIS A C 6
ATOM 10680 O O . HIS A 1 97 ? -5.368 10.653 22.974 1.00 0.00 709 HIS A O 6
ATOM 10694 N N . PRO A 1 98 ? -3.955 12.241 22.223 1.00 0.00 710 PRO A N 6
ATOM 10695 C CA . PRO A 1 98 ? -3.236 11.368 21.272 1.00 0.00 710 PRO A CA 6
ATOM 10696 C C . PRO A 1 98 ? -2.751 10.044 21.866 1.00 0.00 710 PRO A C 6
ATOM 10697 O O . PRO A 1 98 ? -2.779 9.014 21.191 1.00 0.00 710 PRO A O 6
ATOM 10708 N N . GLU A 1 99 ? -2.314 10.071 23.122 1.00 0.00 711 GLU A N 6
ATOM 10709 C CA . GLU A 1 99 ? -1.805 8.871 23.786 1.00 0.00 711 GLU A CA 6
ATOM 10710 C C . GLU A 1 99 ? -2.887 7.794 23.942 1.00 0.00 711 GLU A C 6
ATOM 10711 O O . GLU A 1 99 ? -2.633 6.614 23.701 1.00 0.00 711 GLU A O 6
ATOM 10723 N N . SER A 1 100 ? -4.089 8.203 24.338 1.00 0.00 712 SER A N 6
ATOM 10724 C CA . SER A 1 100 ? -5.183 7.258 24.543 1.00 0.00 712 SER A CA 6
ATOM 10725 C C . SER A 1 100 ? -6.080 7.146 23.311 1.00 0.00 712 SER A C 6
ATOM 10726 O O . SER A 1 100 ? -6.867 6.209 23.200 1.00 0.00 712 SER A O 6
ATOM 10734 N N . PHE A 1 101 ? -5.961 8.105 22.396 1.00 0.00 713 PHE A N 6
ATOM 10735 C CA . PHE A 1 101 ? -6.760 8.104 21.172 1.00 0.00 713 PHE A CA 6
ATOM 10736 C C . PHE A 1 101 ? -6.478 6.849 20.354 1.00 0.00 713 PHE A C 6
ATOM 10737 O O . PHE A 1 101 ? -7.401 6.150 19.932 1.00 0.00 713 PHE A O 6
ATOM 10754 N N . LEU A 1 102 ? -5.195 6.570 20.146 1.00 0.00 714 LEU A N 6
ATOM 10755 C CA . LEU A 1 102 ? -4.780 5.392 19.396 1.00 0.00 714 LEU A CA 6
ATOM 10756 C C . LEU A 1 102 ? -5.188 4.126 20.142 1.00 0.00 714 LEU A C 6
ATOM 10757 O O . LEU A 1 102 ? -5.566 3.125 19.529 1.00 0.00 714 LEU A O 6
ATOM 10773 N N . GLN A 1 103 ? -5.090 4.178 21.469 1.00 0.00 715 GLN A N 6
ATOM 10774 C CA . GLN A 1 103 ? -5.462 3.046 22.313 1.00 0.00 715 GLN A CA 6
ATOM 10775 C C . GLN A 1 103 ? -6.943 2.708 22.140 1.00 0.00 715 GLN A C 6
ATOM 10776 O O . GLN A 1 103 ? -7.309 1.538 22.019 1.00 0.00 715 GLN A O 6
ATOM 10790 N N . GLN A 1 104 ? -7.791 3.741 22.111 1.00 0.00 716 GLN A N 6
ATOM 10791 C CA . GLN A 1 104 ? -9.233 3.554 21.937 1.00 0.00 716 GLN A CA 6
ATOM 10792 C C . GLN A 1 104 ? -9.537 2.951 20.568 1.00 0.00 716 GLN A C 6
ATOM 10793 O O . GLN A 1 104 ? -10.404 2.084 20.443 1.00 0.00 716 GLN A O 6
ATOM 10807 N N . VAL A 1 105 ? -8.824 3.420 19.545 1.00 0.00 717 VAL A N 6
ATOM 10808 C CA . VAL A 1 105 ? -9.001 2.911 18.188 1.00 0.00 717 VAL A CA 6
ATOM 10809 C C . VAL A 1 105 ? -8.618 1.432 18.135 1.00 0.00 717 VAL A C 6
ATOM 10810 O O . VAL A 1 105 ? -9.314 0.618 17.532 1.00 0.00 717 VAL A O 6
ATOM 10823 N N . THR A 1 106 ? -7.504 1.102 18.787 1.00 0.00 718 THR A N 6
ATOM 10824 C CA . THR A 1 106 ? -7.005 -0.272 18.848 1.00 0.00 718 THR A CA 6
ATOM 10825 C C . THR A 1 106 ? -8.009 -1.193 19.545 1.00 0.00 718 THR A C 6
ATOM 10826 O O . THR A 1 106 ? -8.231 -2.325 19.109 1.00 0.00 718 THR A O 6
ATOM 10837 N N . MET A 1 107 ? -8.614 -0.700 20.625 1.00 0.00 719 MET A N 6
ATOM 10838 C CA . MET A 1 107 ? -9.595 -1.476 21.384 1.00 0.00 719 MET A CA 6
ATOM 10839 C C . MET A 1 107 ? -10.805 -1.837 20.521 1.00 0.00 719 MET A C 6
ATOM 10840 O O . MET A 1 107 ? -11.329 -2.946 20.613 1.00 0.00 719 MET A O 6
ATOM 10854 N N . GLY A 1 108 ? -11.256 -0.895 19.696 1.00 0.00 720 GLY A N 6
ATOM 10855 C CA . GLY A 1 108 ? -12.395 -1.158 18.829 1.00 0.00 720 GLY A CA 6
ATOM 10856 C C . GLY A 1 108 ? -12.002 -1.854 17.535 1.00 0.00 720 GLY A C 6
ATOM 10857 O O . GLY A 1 108 ? -12.855 -2.377 16.825 1.00 0.00 720 GLY A O 6
ATOM 10861 N N . LEU A 1 109 ? -10.708 -1.834 17.226 1.00 0.00 721 LEU A N 6
ATOM 10862 C CA . LEU A 1 109 ? -10.181 -2.468 16.015 1.00 0.00 721 LEU A CA 6
ATOM 10863 C C . LEU A 1 109 ? -10.307 -3.990 16.076 1.00 0.00 721 LEU A C 6
ATOM 10864 O O . LEU A 1 109 ? -10.619 -4.638 15.075 1.00 0.00 721 LEU A O 6
ATOM 10880 N N . THR A 1 110 ? -10.039 -4.557 17.253 1.00 0.00 722 THR A N 6
ATOM 10881 C CA . THR A 1 110 ? -10.114 -6.003 17.449 1.00 0.00 722 THR A CA 6
ATOM 10882 C C . THR A 1 110 ? -11.550 -6.516 17.275 1.00 0.00 722 THR A C 6
ATOM 10883 O O . THR A 1 110 ? -12.502 -5.733 17.276 1.00 0.00 722 THR A O 6
ATOM 10894 N N . SER A 1 111 ? -11.688 -7.840 17.143 1.00 0.00 723 SER A N 6
ATOM 10895 C CA . SER A 1 111 ? -12.991 -8.481 16.940 1.00 0.00 723 SER A CA 6
ATOM 10896 C C . SER A 1 111 ? -13.617 -8.027 15.621 1.00 0.00 723 SER A C 6
ATOM 10897 O O . SER A 1 111 ? -14.824 -7.786 15.533 1.00 0.00 723 SER A O 6
ATOM 10905 N N . LEU A 1 112 ? -12.775 -7.920 14.598 1.00 0.00 724 LEU A N 6
ATOM 10906 C CA . LEU A 1 112 ? -13.210 -7.499 13.271 1.00 0.00 724 LEU A CA 6
ATOM 10907 C C . LEU A 1 112 ? -13.288 -8.713 12.344 1.00 0.00 724 LEU A C 6
ATOM 10908 O O . LEU A 1 112 ? -12.324 -9.467 12.217 1.00 0.00 724 LEU A O 6
ATOM 10924 N N . ALA A 1 113 ? -14.449 -8.902 11.716 1.00 0.00 725 ALA A N 6
ATOM 10925 C CA . ALA A 1 113 ? -14.677 -10.035 10.817 1.00 0.00 725 ALA A CA 6
ATOM 10926 C C . ALA A 1 113 ? -13.748 -10.027 9.603 1.00 0.00 725 ALA A C 6
ATOM 10927 O O . ALA A 1 113 ? -13.267 -11.078 9.178 1.00 0.00 725 ALA A O 6
ATOM 10934 N N . THR A 1 114 ? -13.502 -8.851 9.039 1.00 0.00 726 THR A N 6
ATOM 10935 C CA . THR A 1 114 ? -12.639 -8.747 7.867 1.00 0.00 726 THR A CA 6
ATOM 10936 C C . THR A 1 114 ? -11.185 -8.497 8.265 1.00 0.00 726 THR A C 6
ATOM 10937 O O . THR A 1 114 ? -10.892 -7.670 9.128 1.00 0.00 726 THR A O 6
ATOM 10948 N N . SER A 1 115 ? -10.275 -9.234 7.636 1.00 0.00 727 SER A N 6
ATOM 10949 C CA . SER A 1 115 ? -8.851 -9.097 7.910 1.00 0.00 727 SER A CA 6
ATOM 10950 C C . SER A 1 115 ? -8.154 -8.301 6.808 1.00 0.00 727 SER A C 6
ATOM 10951 O O . SER A 1 115 ? -6.931 -8.144 6.818 1.00 0.00 727 SER A O 6
ATOM 10959 N N . ALA A 1 116 ? -8.938 -7.798 5.858 1.00 0.00 728 ALA A N 6
ATOM 10960 C CA . ALA A 1 116 ? -8.393 -7.029 4.745 1.00 0.00 728 ALA A CA 6
ATOM 10961 C C . ALA A 1 116 ? -8.178 -5.568 5.133 1.00 0.00 728 ALA A C 6
ATOM 10962 O O . ALA A 1 116 ? -8.989 -4.703 4.798 1.00 0.00 728 ALA A O 6
ATOM 10969 N N . GLN A 1 117 ? -7.076 -5.310 5.840 1.00 0.00 729 GLN A N 6
ATOM 10970 C CA . GLN A 1 117 ? -6.721 -3.959 6.284 1.00 0.00 729 GLN A CA 6
ATOM 10971 C C . GLN A 1 117 ? -7.843 -3.332 7.114 1.00 0.00 729 GLN A C 6
ATOM 10972 O O . GLN A 1 117 ? -8.272 -2.206 6.780 1.00 0.00 729 GLN A O 6
ATOM 10987 N N . GLU A 1 1 ? -3.041 -0.406 8.630 1.00 0.00 613 GLU A N 7
ATOM 10988 C CA . GLU A 1 1 ? -2.963 -0.119 7.173 1.00 0.00 613 GLU A CA 7
ATOM 10989 C C . GLU A 1 1 ? -4.353 -0.150 6.544 1.00 0.00 613 GLU A C 7
ATOM 10990 O O . GLU A 1 1 ? -4.497 -0.259 5.326 1.00 0.00 613 GLU A O 7
ATOM 11004 N N . GLY A 1 2 ? -5.370 -0.058 7.392 1.00 0.00 614 GLY A N 7
ATOM 11005 C CA . GLY A 1 2 ? -6.743 -0.078 6.920 1.00 0.00 614 GLY A CA 7
ATOM 11006 C C . GLY A 1 2 ? -7.250 1.296 6.518 1.00 0.00 614 GLY A C 7
ATOM 11007 O O . GLY A 1 2 ? -6.510 2.283 6.569 1.00 0.00 614 GLY A O 7
ATOM 11011 N N . ARG A 1 3 ? -8.517 1.360 6.129 1.00 0.00 615 ARG A N 7
ATOM 11012 C CA . ARG A 1 3 ? -9.128 2.617 5.712 1.00 0.00 615 ARG A CA 7
ATOM 11013 C C . ARG A 1 3 ? -10.181 3.074 6.715 1.00 0.00 615 ARG A C 7
ATOM 11014 O O . ARG A 1 3 ? -11.032 2.288 7.138 1.00 0.00 615 ARG A O 7
ATOM 11035 N N . ILE A 1 4 ? -10.107 4.343 7.102 1.00 0.00 616 ILE A N 7
ATOM 11036 C CA . ILE A 1 4 ? -11.055 4.930 8.043 1.00 0.00 616 ILE A CA 7
ATOM 11037 C C . ILE A 1 4 ? -11.698 6.178 7.433 1.00 0.00 616 ILE A C 7
ATOM 11038 O O . ILE A 1 4 ? -11.006 7.029 6.871 1.00 0.00 616 ILE A O 7
ATOM 11054 N N . VAL A 1 5 ? -13.018 6.289 7.537 1.00 0.00 617 VAL A N 7
ATOM 11055 C CA . VAL A 1 5 ? -13.722 7.442 6.987 1.00 0.00 617 VAL A CA 7
ATOM 11056 C C . VAL A 1 5 ? -14.196 8.358 8.113 1.00 0.00 617 VAL A C 7
ATOM 11057 O O . VAL A 1 5 ? -14.847 7.912 9.060 1.00 0.00 617 VAL A O 7
ATOM 11070 N N . LEU A 1 6 ? -13.855 9.634 8.004 1.00 0.00 618 LEU A N 7
ATOM 11071 C CA . LEU A 1 6 ? -14.217 10.617 9.015 1.00 0.00 618 LEU A CA 7
ATOM 11072 C C . LEU A 1 6 ? -15.279 11.572 8.485 1.00 0.00 618 LEU A C 7
ATOM 11073 O O . LEU A 1 6 ? -15.115 12.164 7.421 1.00 0.00 618 LEU A O 7
ATOM 11089 N N . VAL A 1 7 ? -16.364 11.725 9.234 1.00 0.00 619 VAL A N 7
ATOM 11090 C CA . VAL A 1 7 ? -17.448 12.613 8.842 1.00 0.00 619 VAL A CA 7
ATOM 11091 C C . VAL A 1 7 ? -17.592 13.727 9.857 1.00 0.00 619 VAL A C 7
ATOM 11092 O O . VAL A 1 7 ? -17.858 13.480 11.036 1.00 0.00 619 VAL A O 7
ATOM 11105 N N . SER A 1 8 ? -17.403 14.955 9.389 1.00 0.00 620 SER A N 7
ATOM 11106 C CA . SER A 1 8 ? -17.501 16.120 10.253 1.00 0.00 620 SER A CA 7
ATOM 11107 C C . SER A 1 8 ? -17.571 17.396 9.431 1.00 0.00 620 SER A C 7
ATOM 11108 O O . SER A 1 8 ? -17.259 17.402 8.241 1.00 0.00 620 SER A O 7
ATOM 11116 N N . GLU A 1 9 ? -17.991 18.469 10.077 1.00 0.00 621 GLU A N 7
ATOM 11117 C CA . GLU A 1 9 ? -18.081 19.774 9.426 1.00 0.00 621 GLU A CA 7
ATOM 11118 C C . GLU A 1 9 ? -16.907 20.674 9.825 1.00 0.00 621 GLU A C 7
ATOM 11119 O O . GLU A 1 9 ? -16.762 21.779 9.302 1.00 0.00 621 GLU A O 7
ATOM 11131 N N . ASP A 1 10 ? -16.070 20.205 10.749 1.00 0.00 622 ASP A N 7
ATOM 11132 C CA . ASP A 1 10 ? -14.941 21.003 11.223 1.00 0.00 622 ASP A CA 7
ATOM 11133 C C . ASP A 1 10 ? -13.626 20.539 10.591 1.00 0.00 622 ASP A C 7
ATOM 11134 O O . ASP A 1 10 ? -13.100 19.475 10.923 1.00 0.00 622 ASP A O 7
ATOM 11143 N N . GLU A 1 11 ? -13.109 21.364 9.683 1.00 0.00 623 GLU A N 7
ATOM 11144 C CA . GLU A 1 11 ? -11.855 21.088 8.982 1.00 0.00 623 GLU A CA 7
ATOM 11145 C C . GLU A 1 11 ? -10.657 21.055 9.939 1.00 0.00 623 GLU A C 7
ATOM 11146 O O . GLU A 1 11 ? -9.777 20.203 9.812 1.00 0.00 623 GLU A O 7
ATOM 11158 N N . ALA A 1 12 ? -10.639 21.983 10.897 1.00 0.00 624 ALA A N 7
ATOM 11159 C CA . ALA A 1 12 ? -9.542 22.089 11.864 1.00 0.00 624 ALA A CA 7
ATOM 11160 C C . ALA A 1 12 ? -9.394 20.825 12.702 1.00 0.00 624 ALA A C 7
ATOM 11161 O O . ALA A 1 12 ? -8.279 20.348 12.924 1.00 0.00 624 ALA A O 7
ATOM 11168 N N . THR A 1 13 ? -10.512 20.279 13.163 1.00 0.00 625 THR A N 7
ATOM 11169 C CA . THR A 1 13 ? -10.486 19.064 13.965 1.00 0.00 625 THR A CA 7
ATOM 11170 C C . THR A 1 13 ? -10.029 17.893 13.106 1.00 0.00 625 THR A C 7
ATOM 11171 O O . THR A 1 13 ? -9.250 17.047 13.547 1.00 0.00 625 THR A O 7
ATOM 11182 N N . SER A 1 14 ? -10.511 17.878 11.867 1.00 0.00 626 SER A N 7
ATOM 11183 C CA . SER A 1 14 ? -10.190 16.820 10.923 1.00 0.00 626 SER A CA 7
ATOM 11184 C C . SER A 1 14 ? -8.693 16.745 10.621 1.00 0.00 626 SER A C 7
ATOM 11185 O O . SER A 1 14 ? -8.139 15.655 10.520 1.00 0.00 626 SER A O 7
ATOM 11193 N N . THR A 1 15 ? -8.040 17.898 10.481 1.00 0.00 627 THR A N 7
ATOM 11194 C CA . THR A 1 15 ? -6.606 17.919 10.180 1.00 0.00 627 THR A CA 7
ATOM 11195 C C . THR A 1 15 ? -5.758 17.354 11.325 1.00 0.00 627 THR A C 7
ATOM 11196 O O . THR A 1 15 ? -4.786 16.633 11.084 1.00 0.00 627 THR A O 7
ATOM 11207 N N . LEU A 1 16 ? -6.127 17.676 12.562 1.00 0.00 628 LEU A N 7
ATOM 11208 C CA . LEU A 1 16 ? -5.389 17.199 13.731 1.00 0.00 628 LEU A CA 7
ATOM 11209 C C . LEU A 1 16 ? -5.534 15.688 13.924 1.00 0.00 628 LEU A C 7
ATOM 11210 O O . LEU A 1 16 ? -4.549 14.981 14.150 1.00 0.00 628 LEU A O 7
ATOM 11226 N N . ILE A 1 17 ? -6.766 15.197 13.821 1.00 0.00 629 ILE A N 7
ATOM 11227 C CA . ILE A 1 17 ? -7.052 13.776 14.004 1.00 0.00 629 ILE A CA 7
ATOM 11228 C C . ILE A 1 17 ? -6.524 12.915 12.849 1.00 0.00 629 ILE A C 7
ATOM 11229 O O . ILE A 1 17 ? -6.060 11.792 13.063 1.00 0.00 629 ILE A O 7
ATOM 11245 N N . CYS A 1 18 ? -6.586 13.456 11.630 1.00 0.00 630 CYS A N 7
ATOM 11246 C CA . CYS A 1 18 ? -6.125 12.744 10.439 1.00 0.00 630 CYS A CA 7
ATOM 11247 C C . CYS A 1 18 ? -4.642 12.421 10.535 1.00 0.00 630 CYS A C 7
ATOM 11248 O O . CYS A 1 18 ? -4.215 11.321 10.188 1.00 0.00 630 CYS A O 7
ATOM 11256 N N . SER A 1 19 ? -3.863 13.388 11.012 1.00 0.00 631 SER A N 7
ATOM 11257 C CA . SER A 1 19 ? -2.422 13.217 11.144 1.00 0.00 631 SER A CA 7
ATOM 11258 C C . SER A 1 19 ? -2.085 12.078 12.107 1.00 0.00 631 SER A C 7
ATOM 11259 O O . SER A 1 19 ? -1.181 11.284 11.845 1.00 0.00 631 SER A O 7
ATOM 11267 N N . ILE A 1 20 ? -2.821 12.001 13.218 1.00 0.00 632 ILE A N 7
ATOM 11268 C CA . ILE A 1 20 ? -2.600 10.955 14.217 1.00 0.00 632 ILE A CA 7
ATOM 11269 C C . ILE A 1 20 ? -2.866 9.565 13.627 1.00 0.00 632 ILE A C 7
ATOM 11270 O O . ILE A 1 20 ? -2.047 8.653 13.756 1.00 0.00 632 ILE A O 7
ATOM 11286 N N . LEU A 1 21 ? -4.012 9.428 12.966 1.00 0.00 633 LEU A N 7
ATOM 11287 C CA . LEU A 1 21 ? -4.417 8.162 12.356 1.00 0.00 633 LEU A CA 7
ATOM 11288 C C . LEU A 1 21 ? -3.524 7.774 11.175 1.00 0.00 633 LEU A C 7
ATOM 11289 O O . LEU A 1 21 ? -3.191 6.599 11.009 1.00 0.00 633 LEU A O 7
ATOM 11305 N N . THR A 1 22 ? -3.139 8.757 10.361 1.00 0.00 634 THR A N 7
ATOM 11306 C CA . THR A 1 22 ? -2.293 8.499 9.195 1.00 0.00 634 THR A CA 7
ATOM 11307 C C . THR A 1 22 ? -0.908 8.009 9.620 1.00 0.00 634 THR A C 7
ATOM 11308 O O . THR A 1 22 ? -0.343 7.111 8.997 1.00 0.00 634 THR A O 7
ATOM 11319 N N . THR A 1 23 ? -0.372 8.608 10.685 1.00 0.00 635 THR A N 7
ATOM 11320 C CA . THR A 1 23 ? 0.942 8.229 11.210 1.00 0.00 635 THR A CA 7
ATOM 11321 C C . THR A 1 23 ? 0.960 6.748 11.588 1.00 0.00 635 THR A C 7
ATOM 11322 O O . THR A 1 23 ? 1.960 6.056 11.385 1.00 0.00 635 THR A O 7
ATOM 11333 N N . ALA A 1 24 ? -0.154 6.270 12.140 1.00 0.00 636 ALA A N 7
ATOM 11334 C CA . ALA A 1 24 ? -0.285 4.870 12.534 1.00 0.00 636 ALA A CA 7
ATOM 11335 C C . ALA A 1 24 ? -0.319 3.940 11.314 1.00 0.00 636 ALA A C 7
ATOM 11336 O O . ALA A 1 24 ? -0.250 2.718 11.454 1.00 0.00 636 ALA A O 7
ATOM 11343 N N . GLY A 1 25 ? -0.432 4.524 10.121 1.00 0.00 637 GLY A N 7
ATOM 11344 C CA . GLY A 1 25 ? -0.465 3.735 8.900 1.00 0.00 637 GLY A CA 7
ATOM 11345 C C . GLY A 1 25 ? -1.861 3.566 8.335 1.00 0.00 637 GLY A C 7
ATOM 11346 O O . GLY A 1 25 ? -2.060 2.818 7.379 1.00 0.00 637 GLY A O 7
ATOM 11350 N N . TYR A 1 26 ? -2.829 4.264 8.917 1.00 0.00 638 TYR A N 7
ATOM 11351 C CA . TYR A 1 26 ? -4.209 4.173 8.461 1.00 0.00 638 TYR A CA 7
ATOM 11352 C C . TYR A 1 26 ? -4.578 5.351 7.565 1.00 0.00 638 TYR A C 7
ATOM 11353 O O . TYR A 1 26 ? -4.164 6.484 7.813 1.00 0.00 638 TYR A O 7
ATOM 11371 N N . GLN A 1 27 ? -5.354 5.078 6.521 1.00 0.00 639 GLN A N 7
ATOM 11372 C CA . GLN A 1 27 ? -5.781 6.123 5.596 1.00 0.00 639 GLN A CA 7
ATOM 11373 C C . GLN A 1 27 ? -7.101 6.717 6.052 1.00 0.00 639 GLN A C 7
ATOM 11374 O O . GLN A 1 27 ? -8.019 5.985 6.424 1.00 0.00 639 GLN A O 7
ATOM 11388 N N . VAL A 1 28 ? -7.200 8.037 6.020 1.00 0.00 640 VAL A N 7
ATOM 11389 C CA . VAL A 1 28 ? -8.420 8.700 6.447 1.00 0.00 640 VAL A CA 7
ATOM 11390 C C . VAL A 1 28 ? -9.076 9.491 5.316 1.00 0.00 640 VAL A C 7
ATOM 11391 O O . VAL A 1 28 ? -8.427 10.284 4.633 1.00 0.00 640 VAL A O 7
ATOM 11404 N N . ILE A 1 29 ? -10.372 9.260 5.129 1.00 0.00 641 ILE A N 7
ATOM 11405 C CA . ILE A 1 29 ? -11.149 9.962 4.112 1.00 0.00 641 ILE A CA 7
ATOM 11406 C C . ILE A 1 29 ? -12.155 10.864 4.814 1.00 0.00 641 ILE A C 7
ATOM 11407 O O . ILE A 1 29 ? -12.989 10.389 5.581 1.00 0.00 641 ILE A O 7
ATOM 11423 N N . TRP A 1 30 ? -12.069 12.160 4.565 1.00 0.00 642 TRP A N 7
ATOM 11424 C CA . TRP A 1 30 ? -12.956 13.118 5.210 1.00 0.00 642 TRP A CA 7
ATOM 11425 C C . TRP A 1 30 ? -14.193 13.423 4.366 1.00 0.00 642 TRP A C 7
ATOM 11426 O O . TRP A 1 30 ? -14.092 13.780 3.192 1.00 0.00 642 TRP A O 7
ATOM 11447 N N . LEU A 1 31 ? -15.360 13.272 4.988 1.00 0.00 643 LEU A N 7
ATOM 11448 C CA . LEU A 1 31 ? -16.636 13.539 4.338 1.00 0.00 643 LEU A CA 7
ATOM 11449 C C . LEU A 1 31 ? -17.368 14.666 5.061 1.00 0.00 643 LEU A C 7
ATOM 11450 O O . LEU A 1 31 ? -17.529 14.625 6.283 1.00 0.00 643 LEU A O 7
ATOM 11466 N N . VAL A 1 32 ? -17.819 15.664 4.309 1.00 0.00 644 VAL A N 7
ATOM 11467 C CA . VAL A 1 32 ? -18.523 16.801 4.899 1.00 0.00 644 VAL A CA 7
ATOM 11468 C C . VAL A 1 32 ? -20.017 16.767 4.566 1.00 0.00 644 VAL A C 7
ATOM 11469 O O . VAL A 1 32 ? -20.611 17.799 4.256 1.00 0.00 644 VAL A O 7
ATOM 11482 N N . ASP A 1 33 ? -20.624 15.583 4.631 1.00 0.00 645 ASP A N 7
ATOM 11483 C CA . ASP A 1 33 ? -22.050 15.450 4.303 1.00 0.00 645 ASP A CA 7
ATOM 11484 C C . ASP A 1 33 ? -22.695 14.218 4.947 1.00 0.00 645 ASP A C 7
ATOM 11485 O O . ASP A 1 33 ? -23.879 14.238 5.274 1.00 0.00 645 ASP A O 7
ATOM 11494 N N . GLY A 1 34 ? -21.921 13.151 5.119 1.00 0.00 646 GLY A N 7
ATOM 11495 C CA . GLY A 1 34 ? -22.456 11.936 5.717 1.00 0.00 646 GLY A CA 7
ATOM 11496 C C . GLY A 1 34 ? -23.352 11.145 4.778 1.00 0.00 646 GLY A C 7
ATOM 11497 O O . GLY A 1 34 ? -24.260 10.446 5.227 1.00 0.00 646 GLY A O 7
ATOM 11501 N N . GLU A 1 35 ? -23.103 11.259 3.473 1.00 0.00 647 GLU A N 7
ATOM 11502 C CA . GLU A 1 35 ? -23.891 10.546 2.477 1.00 0.00 647 GLU A CA 7
ATOM 11503 C C . GLU A 1 35 ? -23.648 9.044 2.566 1.00 0.00 647 GLU A C 7
ATOM 11504 O O . GLU A 1 35 ? -22.526 8.571 2.391 1.00 0.00 647 GLU A O 7
ATOM 11516 N N . VAL A 1 36 ? -24.723 8.312 2.820 1.00 0.00 648 VAL A N 7
ATOM 11517 C CA . VAL A 1 36 ? -24.689 6.861 2.951 1.00 0.00 648 VAL A CA 7
ATOM 11518 C C . VAL A 1 36 ? -24.207 6.199 1.669 1.00 0.00 648 VAL A C 7
ATOM 11519 O O . VAL A 1 36 ? -23.434 5.248 1.720 1.00 0.00 648 VAL A O 7
ATOM 11532 N N . GLU A 1 37 ? -24.657 6.697 0.519 1.00 0.00 649 GLU A N 7
ATOM 11533 C CA . GLU A 1 37 ? -24.245 6.121 -0.757 1.00 0.00 649 GLU A CA 7
ATOM 11534 C C . GLU A 1 37 ? -22.733 6.247 -0.931 1.00 0.00 649 GLU A C 7
ATOM 11535 O O . GLU A 1 37 ? -22.072 5.308 -1.377 1.00 0.00 649 GLU A O 7
ATOM 11547 N N . ARG A 1 38 ? -22.191 7.411 -0.572 1.00 0.00 650 ARG A N 7
ATOM 11548 C CA . ARG A 1 38 ? -20.754 7.643 -0.663 1.00 0.00 650 ARG A CA 7
ATOM 11549 C C . ARG A 1 38 ? -20.010 6.825 0.389 1.00 0.00 650 ARG A C 7
ATOM 11550 O O . ARG A 1 38 ? -18.952 6.256 0.113 1.00 0.00 650 ARG A O 7
ATOM 11571 N N . LEU A 1 39 ? -20.575 6.768 1.599 1.00 0.00 651 LEU A N 7
ATOM 11572 C CA . LEU A 1 39 ? -19.973 6.006 2.691 1.00 0.00 651 LEU A CA 7
ATOM 11573 C C . LEU A 1 39 ? -19.972 4.520 2.360 1.00 0.00 651 LEU A C 7
ATOM 11574 O O . LEU A 1 39 ? -19.007 3.815 2.645 1.00 0.00 651 LEU A O 7
ATOM 11590 N N . LEU A 1 40 ? -21.073 4.050 1.778 1.00 0.00 652 LEU A N 7
ATOM 11591 C CA . LEU A 1 40 ? -21.193 2.648 1.383 1.00 0.00 652 LEU A CA 7
ATOM 11592 C C . LEU A 1 40 ? -20.192 2.301 0.279 1.00 0.00 652 LEU A C 7
ATOM 11593 O O . LEU A 1 40 ? -19.560 1.244 0.309 1.00 0.00 652 LEU A O 7
ATOM 11609 N N . ALA A 1 41 ? -20.061 3.196 -0.701 1.00 0.00 653 ALA A N 7
ATOM 11610 C CA . ALA A 1 41 ? -19.139 2.992 -1.824 1.00 0.00 653 ALA A CA 7
ATOM 11611 C C . ALA A 1 41 ? -17.688 2.919 -1.354 1.00 0.00 653 ALA A C 7
ATOM 11612 O O . ALA A 1 41 ? -16.902 2.112 -1.845 1.00 0.00 653 ALA A O 7
ATOM 11619 N N . LEU A 1 42 ? -17.349 3.771 -0.396 1.00 0.00 654 LEU A N 7
ATOM 11620 C CA . LEU A 1 42 ? -16.002 3.822 0.163 1.00 0.00 654 LEU A CA 7
ATOM 11621 C C . LEU A 1 42 ? -15.962 3.087 1.494 1.00 0.00 654 LEU A C 7
ATOM 11622 O O . LEU A 1 42 ? -15.176 3.433 2.377 1.00 0.00 654 LEU A O 7
ATOM 11638 N N . THR A 1 43 ? -16.829 2.080 1.613 1.00 0.00 655 THR A N 7
ATOM 11639 C CA . THR A 1 43 ? -16.969 1.281 2.836 1.00 0.00 655 THR A CA 7
ATOM 11640 C C . THR A 1 43 ? -15.624 0.897 3.471 1.00 0.00 655 THR A C 7
ATOM 11641 O O . THR A 1 43 ? -14.857 0.092 2.935 1.00 0.00 655 THR A O 7
ATOM 11652 N N . PRO A 1 44 ? -15.326 1.512 4.628 1.00 0.00 656 PRO A N 7
ATOM 11653 C CA . PRO A 1 44 ? -14.109 1.268 5.401 1.00 0.00 656 PRO A CA 7
ATOM 11654 C C . PRO A 1 44 ? -14.323 0.217 6.484 1.00 0.00 656 PRO A C 7
ATOM 11655 O O . PRO A 1 44 ? -15.385 -0.401 6.560 1.00 0.00 656 PRO A O 7
ATOM 11666 N N . ILE A 1 45 ? -13.308 0.004 7.313 1.00 0.00 657 ILE A N 7
ATOM 11667 C CA . ILE A 1 45 ? -13.425 -0.949 8.409 1.00 0.00 657 ILE A CA 7
ATOM 11668 C C . ILE A 1 45 ? -14.143 -0.298 9.581 1.00 0.00 657 ILE A C 7
ATOM 11669 O O . ILE A 1 45 ? -14.757 -0.973 10.410 1.00 0.00 657 ILE A O 7
ATOM 11685 N N . ALA A 1 46 ? -14.062 1.025 9.632 1.00 0.00 658 ALA A N 7
ATOM 11686 C CA . ALA A 1 46 ? -14.693 1.794 10.690 1.00 0.00 658 ALA A CA 7
ATOM 11687 C C . ALA A 1 46 ? -14.928 3.236 10.257 1.00 0.00 658 ALA A C 7
ATOM 11688 O O . ALA A 1 46 ? -14.188 3.775 9.432 1.00 0.00 658 ALA A O 7
ATOM 11695 N N . VAL A 1 47 ? -15.958 3.857 10.819 1.00 0.00 659 VAL A N 7
ATOM 11696 C CA . VAL A 1 47 ? -16.273 5.246 10.508 1.00 0.00 659 VAL A CA 7
ATOM 11697 C C . VAL A 1 47 ? -16.241 6.094 11.773 1.00 0.00 659 VAL A C 7
ATOM 11698 O O . VAL A 1 47 ? -16.610 5.635 12.856 1.00 0.00 659 VAL A O 7
ATOM 11711 N N . LEU A 1 48 ? -15.784 7.330 11.626 1.00 0.00 660 LEU A N 7
ATOM 11712 C CA . LEU A 1 48 ? -15.708 8.253 12.749 1.00 0.00 660 LEU A CA 7
ATOM 11713 C C . LEU A 1 48 ? -16.657 9.421 12.523 1.00 0.00 660 LEU A C 7
ATOM 11714 O O . LEU A 1 48 ? -16.501 10.177 11.561 1.00 0.00 660 LEU A O 7
ATOM 11730 N N . LEU A 1 49 ? -17.641 9.574 13.400 1.00 0.00 661 LEU A N 7
ATOM 11731 C CA . LEU A 1 49 ? -18.604 10.658 13.262 1.00 0.00 661 LEU A CA 7
ATOM 11732 C C . LEU A 1 49 ? -18.267 11.754 14.262 1.00 0.00 661 LEU A C 7
ATOM 11733 O O . LEU A 1 49 ? -18.456 11.582 15.467 1.00 0.00 661 LEU A O 7
ATOM 11749 N N . ALA A 1 50 ? -17.763 12.880 13.773 1.00 0.00 662 ALA A N 7
ATOM 11750 C CA . ALA A 1 50 ? -17.379 13.973 14.653 1.00 0.00 662 ALA A CA 7
ATOM 11751 C C . ALA A 1 50 ? -18.382 15.122 14.625 1.00 0.00 662 ALA A C 7
ATOM 11752 O O . ALA A 1 50 ? -18.783 15.583 13.557 1.00 0.00 662 ALA A O 7
ATOM 11759 N N . GLU A 1 51 ? -18.781 15.567 15.810 1.00 0.00 663 GLU A N 7
ATOM 11760 C CA . GLU A 1 51 ? -19.710 16.687 15.937 1.00 0.00 663 GLU A CA 7
ATOM 11761 C C . GLU A 1 51 ? -19.017 18.001 15.556 1.00 0.00 663 GLU A C 7
ATOM 11762 O O . GLU A 1 51 ? -17.819 18.168 15.795 1.00 0.00 663 GLU A O 7
ATOM 11774 N N . PRO A 1 52 ? -19.756 18.958 14.959 1.00 0.00 664 PRO A N 7
ATOM 11775 C CA . PRO A 1 52 ? -21.181 18.795 14.643 1.00 0.00 664 PRO A CA 7
ATOM 11776 C C . PRO A 1 52 ? -21.417 17.858 13.458 1.00 0.00 664 PRO A C 7
ATOM 11777 O O . PRO A 1 52 ? -20.667 17.867 12.479 1.00 0.00 664 PRO A O 7
ATOM 11788 N N . PHE A 1 53 ? -22.467 17.053 13.561 1.00 0.00 665 PHE A N 7
ATOM 11789 C CA . PHE A 1 53 ? -22.823 16.106 12.508 1.00 0.00 665 PHE A CA 7
ATOM 11790 C C . PHE A 1 53 ? -23.412 16.825 11.294 1.00 0.00 665 PHE A C 7
ATOM 11791 O O . PHE A 1 53 ? -24.191 17.766 11.436 1.00 0.00 665 PHE A O 7
ATOM 11808 N N . SER A 1 54 ? -23.037 16.371 10.099 1.00 0.00 666 SER A N 7
ATOM 11809 C CA . SER A 1 54 ? -23.531 16.969 8.861 1.00 0.00 666 SER A CA 7
ATOM 11810 C C . SER A 1 54 ? -24.737 16.211 8.309 1.00 0.00 666 SER A C 7
ATOM 11811 O O . SER A 1 54 ? -25.595 16.794 7.646 1.00 0.00 666 SER A O 7
ATOM 11819 N N . TYR A 1 55 ? -24.794 14.913 8.587 1.00 0.00 667 TYR A N 7
ATOM 11820 C CA . TYR A 1 55 ? -25.895 14.067 8.124 1.00 0.00 667 TYR A CA 7
ATOM 11821 C C . TYR A 1 55 ? -27.184 14.317 8.912 1.00 0.00 667 TYR A C 7
ATOM 11822 O O . TYR A 1 55 ? -28.274 13.959 8.463 1.00 0.00 667 TYR A O 7
ATOM 11840 N N . GLY A 1 56 ? -27.060 14.921 10.089 1.00 0.00 668 GLY A N 7
ATOM 11841 C CA . GLY A 1 56 ? -28.229 15.205 10.902 1.00 0.00 668 GLY A CA 7
ATOM 11842 C C . GLY A 1 56 ? -28.443 14.209 12.031 1.00 0.00 668 GLY A C 7
A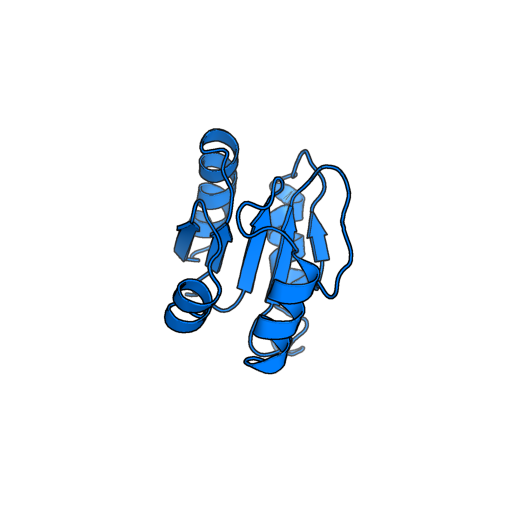TOM 11843 O O . GLY A 1 56 ? -27.736 14.242 13.038 1.00 0.00 668 GLY A O 7
ATOM 11847 N N . ASP A 1 57 ? -29.417 13.316 11.859 1.00 0.00 669 ASP A N 7
ATOM 11848 C CA . ASP A 1 57 ? -29.746 12.325 12.887 1.00 0.00 669 ASP A CA 7
ATOM 11849 C C . ASP A 1 57 ? -28.813 11.114 12.815 1.00 0.00 669 ASP A C 7
ATOM 11850 O O . ASP A 1 57 ? -28.868 10.327 11.870 1.00 0.00 669 ASP A O 7
ATOM 11859 N N . VAL A 1 58 ? -27.963 10.978 13.833 1.00 0.00 670 VAL A N 7
ATOM 11860 C CA . VAL A 1 58 ? -26.994 9.883 13.905 1.00 0.00 670 VAL A CA 7
ATOM 11861 C C . VAL A 1 58 ? -27.644 8.499 14.043 1.00 0.00 670 VAL A C 7
ATOM 11862 O O . VAL A 1 58 ? -27.117 7.518 13.518 1.00 0.00 670 VAL A O 7
ATOM 11875 N N . GLN A 1 59 ? -28.790 8.416 14.717 1.00 0.00 671 GLN A N 7
ATOM 11876 C CA . GLN A 1 59 ? -29.466 7.135 14.912 1.00 0.00 671 GLN A CA 7
ATOM 11877 C C . GLN A 1 59 ? -29.873 6.518 13.574 1.00 0.00 671 GLN A C 7
ATOM 11878 O O . GLN A 1 59 ? -29.730 5.311 13.368 1.00 0.00 671 GLN A O 7
ATOM 11892 N N . GLU A 1 60 ? -30.382 7.354 12.672 1.00 0.00 672 GLU A N 7
ATOM 11893 C CA . GLU A 1 60 ? -30.795 6.897 11.350 1.00 0.00 672 GLU A CA 7
ATOM 11894 C C . GLU A 1 60 ? -29.598 6.410 10.542 1.00 0.00 672 GLU A C 7
ATOM 11895 O O . GLU A 1 60 ? -29.684 5.405 9.839 1.00 0.00 672 GLU A O 7
ATOM 11907 N N . LEU A 1 61 ? -28.483 7.132 10.649 1.00 0.00 673 LEU A N 7
ATOM 11908 C CA . LEU A 1 61 ? -27.256 6.767 9.944 1.00 0.00 673 LEU A CA 7
ATOM 11909 C C . LEU A 1 61 ? -26.750 5.421 10.438 1.00 0.00 673 LEU A C 7
ATOM 11910 O O . LEU A 1 61 ? -26.371 4.559 9.647 1.00 0.00 673 LEU A O 7
ATOM 11926 N N . VAL A 1 62 ? -26.759 5.255 11.758 1.00 0.00 674 VAL A N 7
ATOM 11927 C CA . VAL A 1 62 ? -26.310 4.021 12.385 1.00 0.00 674 VAL A CA 7
ATOM 11928 C C . VAL A 1 62 ? -27.203 2.868 11.948 1.00 0.00 674 VAL A C 7
ATOM 11929 O O . VAL A 1 62 ? -26.716 1.794 11.598 1.00 0.00 674 VAL A O 7
ATOM 11942 N N . ASP A 1 63 ? -28.512 3.112 11.951 1.00 0.00 675 ASP A N 7
ATOM 11943 C CA . ASP A 1 63 ? -29.481 2.105 11.529 1.00 0.00 675 ASP A CA 7
ATOM 11944 C C . ASP A 1 63 ? -29.238 1.702 10.082 1.00 0.00 675 ASP A C 7
ATOM 11945 O O . ASP A 1 63 ? -29.314 0.524 9.741 1.00 0.00 675 ASP A O 7
ATOM 11954 N N . GLN A 1 64 ? -28.939 2.684 9.234 1.00 0.00 676 GLN A N 7
ATOM 11955 C CA . GLN A 1 64 ? -28.696 2.409 7.818 1.00 0.00 676 GLN A CA 7
ATOM 11956 C C . GLN A 1 64 ? -27.380 1.662 7.624 1.00 0.00 676 GLN A C 7
ATOM 11957 O O . GLN A 1 64 ? -27.301 0.731 6.824 1.00 0.00 676 GLN A O 7
ATOM 11971 N N . LEU A 1 65 ? -26.352 2.072 8.364 1.00 0.00 677 LEU A N 7
ATOM 11972 C CA . LEU A 1 65 ? -25.045 1.429 8.275 1.00 0.00 677 LEU A CA 7
ATOM 11973 C C . LEU A 1 65 ? -25.105 -0.001 8.799 1.00 0.00 677 LEU A C 7
ATOM 11974 O O . LEU A 1 65 ? -24.522 -0.906 8.207 1.00 0.00 677 LEU A O 7
ATOM 11990 N N . ARG A 1 66 ? -25.818 -0.193 9.910 1.00 0.00 678 ARG A N 7
ATOM 11991 C CA . ARG A 1 66 ? -25.966 -1.521 10.516 1.00 0.00 678 ARG A CA 7
ATOM 11992 C C . ARG A 1 66 ? -26.785 -2.445 9.629 1.00 0.00 678 ARG A C 7
ATOM 11993 O O . ARG A 1 66 ? -26.538 -3.649 9.563 1.00 0.00 678 ARG A O 7
ATOM 12014 N N . GLN A 1 67 ? -27.788 -1.872 8.983 1.00 0.00 679 GLN A N 7
ATOM 12015 C CA . GLN A 1 67 ? -28.662 -2.613 8.094 1.00 0.00 679 GLN A CA 7
ATOM 12016 C C . GLN A 1 67 ? -27.882 -3.166 6.900 1.00 0.00 679 GLN A C 7
ATOM 12017 O O . GLN A 1 67 ? -28.126 -4.287 6.452 1.00 0.00 679 GLN A O 7
ATOM 12031 N N . ARG A 1 68 ? -26.946 -2.369 6.389 1.00 0.00 680 ARG A N 7
ATOM 12032 C CA . ARG A 1 68 ? -26.147 -2.775 5.235 1.00 0.00 680 ARG A CA 7
ATOM 12033 C C . ARG A 1 68 ? -24.907 -3.564 5.639 1.00 0.00 680 ARG A C 7
ATOM 12034 O O . ARG A 1 68 ? -24.551 -4.546 4.988 1.00 0.00 680 ARG A O 7
ATOM 12055 N N . CYS A 1 69 ? -24.245 -3.136 6.702 1.00 0.00 681 CYS A N 7
ATOM 12056 C CA . CYS A 1 69 ? -23.038 -3.807 7.153 1.00 0.00 681 CYS A CA 7
ATOM 12057 C C . CYS A 1 69 ? -23.143 -4.230 8.610 1.00 0.00 681 CYS A C 7
ATOM 12058 O O . CYS A 1 69 ? -23.630 -3.483 9.457 1.00 0.00 681 CYS A O 7
ATOM 12066 N N . THR A 1 70 ? -22.672 -5.434 8.891 1.00 0.00 682 THR A N 7
ATOM 12067 C CA . THR A 1 70 ? -22.679 -5.966 10.244 1.00 0.00 682 THR A CA 7
ATOM 12068 C C . THR A 1 70 ? -21.659 -5.213 11.099 1.00 0.00 682 THR A C 7
ATOM 12069 O O . THR A 1 70 ? -20.739 -4.592 10.559 1.00 0.00 682 THR A O 7
ATOM 12080 N N . PRO A 1 71 ? -21.795 -5.249 12.441 1.00 0.00 683 PRO A N 7
ATOM 12081 C CA . PRO A 1 71 ? -20.861 -4.549 13.332 1.00 0.00 683 PRO A CA 7
ATOM 12082 C C . PRO A 1 71 ? -19.432 -5.057 13.178 1.00 0.00 683 PRO A C 7
ATOM 12083 O O . PRO A 1 71 ? -18.475 -4.329 13.430 1.00 0.00 683 PRO A O 7
ATOM 12094 N N . GLU A 1 72 ? -19.296 -6.321 12.778 1.00 0.00 684 GLU A N 7
ATOM 12095 C CA . GLU A 1 72 ? -17.982 -6.914 12.572 1.00 0.00 684 GLU A CA 7
ATOM 12096 C C . GLU A 1 72 ? -17.332 -6.338 11.315 1.00 0.00 684 GLU A C 7
ATOM 12097 O O . GLU A 1 72 ? -16.125 -6.102 11.276 1.00 0.00 684 GLU A O 7
ATOM 12109 N N . GLN A 1 73 ? -18.155 -6.136 10.288 1.00 0.00 685 GLN A N 7
ATOM 12110 C CA . GLN A 1 73 ? -17.697 -5.598 9.013 1.00 0.00 685 GLN A CA 7
ATOM 12111 C C . GLN A 1 73 ? -17.340 -4.116 9.105 1.00 0.00 685 GLN A C 7
ATOM 12112 O O . GLN A 1 73 ? -16.334 -3.676 8.548 1.00 0.00 685 GLN A O 7
ATOM 12126 N N . LEU A 1 74 ? -18.170 -3.347 9.807 1.00 0.00 686 LEU A N 7
ATOM 12127 C CA . LEU A 1 74 ? -17.950 -1.910 9.926 1.00 0.00 686 LEU A CA 7
ATOM 12128 C C . LEU A 1 74 ? -18.150 -1.404 11.353 1.00 0.00 686 LEU A C 7
ATOM 12129 O O . LEU A 1 74 ? -19.232 -1.544 11.926 1.00 0.00 686 LEU A O 7
ATOM 12145 N N . LYS A 1 75 ? -17.102 -0.814 11.923 1.00 0.00 687 LYS A N 7
ATOM 12146 C CA . LYS A 1 75 ? -17.186 -0.243 13.263 1.00 0.00 687 LYS A CA 7
ATOM 12147 C C . LYS A 1 75 ? -17.588 1.221 13.181 1.00 0.00 687 LYS A C 7
ATOM 12148 O O . LYS A 1 75 ? -17.234 1.925 12.240 1.00 0.00 687 LYS A O 7
ATOM 12167 N N . ILE A 1 76 ? -18.337 1.669 14.169 1.00 0.00 688 ILE A N 7
ATOM 12168 C CA . ILE A 1 76 ? -18.807 3.045 14.199 1.00 0.00 688 ILE A CA 7
ATOM 12169 C C . ILE A 1 76 ? -18.380 3.735 15.489 1.00 0.00 688 ILE A C 7
ATOM 12170 O O . ILE A 1 76 ? -18.713 3.286 16.590 1.00 0.00 688 ILE A O 7
ATOM 12186 N N . PHE A 1 77 ? -17.632 4.819 15.339 1.00 0.00 689 PHE A N 7
ATOM 12187 C CA . PHE A 1 77 ? -17.159 5.597 16.482 1.00 0.00 689 PHE A CA 7
ATOM 12188 C C . PHE A 1 77 ? -17.646 7.045 16.393 1.00 0.00 689 PHE A C 7
ATOM 12189 O O . PHE A 1 77 ? -17.687 7.627 15.309 1.00 0.00 689 PHE A O 7
ATOM 12206 N N . ILE A 1 78 ? -18.015 7.627 17.531 1.00 0.00 690 ILE A N 7
ATOM 12207 C CA . ILE A 1 78 ? -18.494 9.015 17.572 1.00 0.00 690 ILE A CA 7
ATOM 12208 C C . ILE A 1 78 ? -17.588 9.908 18.417 1.00 0.00 690 ILE A C 7
ATOM 12209 O O . ILE A 1 78 ? -17.203 9.553 19.533 1.00 0.00 690 ILE A O 7
ATOM 12225 N N . LEU A 1 79 ? -17.250 11.070 17.863 1.00 0.00 691 LEU A N 7
ATOM 12226 C CA . LEU A 1 79 ? -16.397 12.037 18.540 1.00 0.00 691 LEU A CA 7
ATOM 12227 C C . LEU A 1 79 ? -17.180 13.296 18.887 1.00 0.00 691 LEU A C 7
ATOM 12228 O O . LEU A 1 79 ? -17.851 13.883 18.035 1.00 0.00 691 LEU A O 7
ATOM 12244 N N . GLY A 1 80 ? -17.085 13.707 20.144 1.00 0.00 692 GLY A N 7
ATOM 12245 C CA . GLY A 1 80 ? -17.786 14.891 20.594 1.00 0.00 692 GLY A CA 7
ATOM 12246 C C . GLY A 1 80 ? -17.664 15.079 22.087 1.00 0.00 692 GLY A C 7
ATOM 12247 O O . GLY A 1 80 ? -16.922 14.353 22.744 1.00 0.00 692 GLY A O 7
ATOM 12251 N N . SER A 1 81 ? -18.378 16.060 22.625 1.00 0.00 693 SER A N 7
ATOM 12252 C CA . SER A 1 81 ? -18.347 16.330 24.061 1.00 0.00 693 SER A CA 7
ATOM 12253 C C . SER A 1 81 ? -18.924 15.160 24.841 1.00 0.00 693 SER A C 7
ATOM 12254 O O . SER A 1 81 ? -18.458 14.835 25.934 1.00 0.00 693 SER A O 7
ATOM 12262 N N . LYS A 1 82 ? -19.934 14.531 24.268 1.00 0.00 694 LYS A N 7
ATOM 12263 C CA . LYS A 1 82 ? -20.560 13.380 24.883 1.00 0.00 694 LYS A CA 7
ATOM 12264 C C . LYS A 1 82 ? -20.939 12.365 23.820 1.00 0.00 694 LYS A C 7
ATOM 12265 O O . LYS A 1 82 ? -21.451 12.718 22.757 1.00 0.00 694 LYS A O 7
ATOM 12284 N N . GLY A 1 83 ? -20.657 11.106 24.104 1.00 0.00 695 GLY A N 7
ATOM 12285 C CA . GLY A 1 83 ? -20.980 10.049 23.168 1.00 0.00 695 GLY A CA 7
ATOM 12286 C C . GLY A 1 83 ? -22.461 9.721 23.160 1.00 0.00 695 GLY A C 7
ATOM 12287 O O . GLY A 1 83 ? -23.066 9.546 24.217 1.00 0.00 695 GLY A O 7
ATOM 12291 N N . ASN A 1 84 ? -23.044 9.646 21.964 1.00 0.00 696 ASN A N 7
ATOM 12292 C CA . ASN A 1 84 ? -24.468 9.336 21.812 1.00 0.00 696 ASN A CA 7
ATOM 12293 C C . ASN A 1 84 ? -24.789 7.932 22.317 1.00 0.00 696 ASN A C 7
ATOM 12294 O O . ASN A 1 84 ? -25.842 7.707 22.916 1.00 0.00 696 ASN A O 7
ATOM 12305 N N . TYR A 1 85 ? -23.873 6.997 22.048 1.00 0.00 697 TYR A N 7
ATOM 12306 C CA . TYR A 1 85 ? -24.018 5.595 22.455 1.00 0.00 697 TYR A CA 7
ATOM 12307 C C . TYR A 1 85 ? -25.285 4.965 21.869 1.00 0.00 697 TYR A C 7
ATOM 12308 O O . TYR A 1 85 ? -25.933 4.135 22.507 1.00 0.00 697 TYR A O 7
ATOM 12326 N N . GLN A 1 86 ? -25.634 5.355 20.645 1.00 0.00 698 GLN A N 7
ATOM 12327 C CA . GLN A 1 86 ? -26.819 4.820 19.991 1.00 0.00 698 GLN A CA 7
ATOM 12328 C C . GLN A 1 86 ? -26.433 3.856 18.873 1.00 0.00 698 GLN A C 7
ATOM 12329 O O . GLN A 1 86 ? -26.384 4.239 17.705 1.00 0.00 698 GLN A O 7
ATOM 12343 N N . GLY A 1 87 ? -26.154 2.606 19.237 1.00 0.00 699 GLY A N 7
ATOM 12344 C CA . GLY A 1 87 ? -25.789 1.612 18.236 1.00 0.00 699 GLY A CA 7
ATOM 12345 C C . GLY A 1 87 ? -24.337 1.702 17.795 1.00 0.00 699 GLY A C 7
ATOM 12346 O O . GLY A 1 87 ? -23.962 1.126 16.775 1.00 0.00 699 GLY A O 7
ATOM 12350 N N . VAL A 1 88 ? -23.517 2.417 18.555 1.00 0.00 700 VAL A N 7
ATOM 12351 C CA . VAL A 1 88 ? -22.116 2.577 18.209 1.00 0.00 700 VAL A CA 7
ATOM 12352 C C . VAL A 1 88 ? -21.229 1.772 19.149 1.00 0.00 700 VAL A C 7
ATOM 12353 O O . VAL A 1 88 ? -21.585 1.516 20.300 1.00 0.00 700 VAL A O 7
ATOM 12366 N N . ASP A 1 89 ? -20.080 1.372 18.632 1.00 0.00 701 ASP A N 7
ATOM 12367 C CA . ASP A 1 89 ? -19.124 0.560 19.386 1.00 0.00 701 ASP A CA 7
ATOM 12368 C C . ASP A 1 89 ? -18.458 1.338 20.518 1.00 0.00 701 ASP A C 7
ATOM 12369 O O . ASP A 1 89 ? -18.296 0.812 21.619 1.00 0.00 701 ASP A O 7
ATOM 12378 N N . ARG A 1 90 ? -18.077 2.584 20.258 1.00 0.00 702 ARG A N 7
ATOM 12379 C CA . ARG A 1 90 ? -17.404 3.392 21.271 1.00 0.00 702 ARG A CA 7
ATOM 12380 C C . ARG A 1 90 ? -17.448 4.875 20.909 1.00 0.00 702 ARG A C 7
ATOM 12381 O O . ARG A 1 90 ? -17.628 5.235 19.743 1.00 0.00 702 ARG A O 7
ATOM 12402 N N . TYR A 1 91 ? -17.289 5.729 21.912 1.00 0.00 703 TYR A N 7
ATOM 12403 C CA . TYR A 1 91 ? -17.294 7.170 21.706 1.00 0.00 703 TYR A CA 7
ATOM 12404 C C . TYR A 1 91 ? -16.015 7.779 22.266 1.00 0.00 703 TYR A C 7
ATOM 12405 O O . TYR A 1 91 ? -15.459 7.281 23.247 1.00 0.00 703 TYR A O 7
ATOM 12423 N N . ILE A 1 92 ? -15.544 8.848 21.638 1.00 0.00 704 ILE A N 7
ATOM 12424 C CA . ILE A 1 92 ? -14.322 9.505 22.080 1.00 0.00 704 ILE A CA 7
ATOM 12425 C C . ILE A 1 92 ? -14.566 10.984 22.379 1.00 0.00 704 ILE A C 7
ATOM 12426 O O . ILE A 1 92 ? -14.695 11.802 21.463 1.00 0.00 704 ILE A O 7
ATOM 12442 N N . PRO A 1 93 ? -14.672 11.331 23.677 1.00 0.00 705 PRO A N 7
ATOM 12443 C CA . PRO A 1 93 ? -14.905 12.713 24.132 1.00 0.00 705 PRO A CA 7
ATOM 12444 C C . PRO A 1 93 ? -13.801 13.694 23.726 1.00 0.00 705 PRO A C 7
ATOM 12445 O O . PRO A 1 93 ? -12.617 13.352 23.711 1.00 0.00 705 PRO A O 7
ATOM 12456 N N . LEU A 1 94 ? -14.214 14.914 23.401 1.00 0.00 706 LEU A N 7
ATOM 12457 C CA . LEU A 1 94 ? -13.297 15.980 23.024 1.00 0.00 706 LEU A CA 7
ATOM 12458 C C . LEU A 1 94 ? -13.036 16.894 24.224 1.00 0.00 706 LEU A C 7
ATOM 12459 O O . LEU A 1 94 ? -13.892 17.028 25.101 1.00 0.00 706 LEU A O 7
ATOM 12475 N N . PRO A 1 95 ? -11.858 17.541 24.281 1.00 0.00 707 PRO A N 7
ATOM 12476 C CA . PRO A 1 95 ? -10.820 17.406 23.253 1.00 0.00 707 PRO A CA 7
ATOM 12477 C C . PRO A 1 95 ? -10.106 16.058 23.304 1.00 0.00 707 PRO A C 7
ATOM 12478 O O . PRO A 1 95 ? -9.817 15.530 24.378 1.00 0.00 707 PRO A O 7
ATOM 12489 N N . ILE A 1 96 ? -9.843 15.503 22.129 1.00 0.00 708 ILE A N 7
ATOM 12490 C CA . ILE A 1 96 ? -9.142 14.231 22.018 1.00 0.00 708 ILE A CA 7
ATOM 12491 C C . ILE A 1 96 ? -7.700 14.335 22.488 1.00 0.00 708 ILE A C 7
ATOM 12492 O O . ILE A 1 96 ? -6.978 15.271 22.135 1.00 0.00 708 ILE A O 7
ATOM 12508 N N . HIS A 1 97 ? -7.289 13.365 23.284 1.00 0.00 709 HIS A N 7
ATOM 12509 C CA . HIS A 1 97 ? -5.922 13.302 23.770 1.00 0.00 709 HIS A CA 7
ATOM 12510 C C . HIS A 1 97 ? -5.149 12.330 22.891 1.00 0.00 709 HIS A C 7
ATOM 12511 O O . HIS A 1 97 ? -5.436 11.137 22.896 1.00 0.00 709 HIS A O 7
ATOM 12525 N N . PRO A 1 98 ? -4.153 12.825 22.137 1.00 0.00 710 PRO A N 7
ATOM 12526 C CA . PRO A 1 98 ? -3.355 11.999 21.209 1.00 0.00 710 PRO A CA 7
ATOM 12527 C C . PRO A 1 98 ? -2.763 10.738 21.840 1.00 0.00 710 PRO A C 7
ATOM 12528 O O . PRO A 1 98 ? -2.696 9.689 21.197 1.00 0.00 710 PRO A O 7
ATOM 12539 N N . GLU A 1 99 ? -2.340 10.846 23.096 1.00 0.00 711 GLU A N 7
ATOM 12540 C CA . GLU A 1 99 ? -1.733 9.725 23.812 1.00 0.00 711 GLU A CA 7
ATOM 12541 C C . GLU A 1 99 ? -2.715 8.569 24.030 1.00 0.00 711 GLU A C 7
ATOM 12542 O O . GLU A 1 99 ? -2.339 7.402 23.918 1.00 0.00 711 GLU A O 7
ATOM 12554 N N . SER A 1 100 ? -3.966 8.891 24.343 1.00 0.00 712 SER A N 7
ATOM 12555 C CA . SER A 1 100 ? -4.970 7.866 24.604 1.00 0.00 712 SER A CA 7
ATOM 12556 C C . SER A 1 100 ? -5.858 7.594 23.392 1.00 0.00 712 SER A C 7
ATOM 12557 O O . SER A 1 100 ? -6.438 6.517 23.283 1.00 0.00 712 SER A O 7
ATOM 12565 N N . PHE A 1 101 ? -5.958 8.565 22.486 1.00 0.00 713 PHE A N 7
ATOM 12566 C CA . PHE A 1 101 ? -6.782 8.419 21.287 1.00 0.00 713 PHE A CA 7
ATOM 12567 C C . PHE A 1 101 ? -6.316 7.243 20.437 1.00 0.00 713 PHE A C 7
ATOM 12568 O O . PHE A 1 101 ? -7.121 6.403 20.032 1.00 0.00 713 PHE A O 7
ATOM 12585 N N . LEU A 1 102 ? -5.013 7.186 20.178 1.00 0.00 714 LEU A N 7
ATOM 12586 C CA . LEU A 1 102 ? -4.445 6.109 19.378 1.00 0.00 714 LEU A CA 7
ATOM 12587 C C . LEU A 1 102 ? -4.673 4.769 20.073 1.00 0.00 714 LEU A C 7
ATOM 12588 O O . LEU A 1 102 ? -4.998 3.768 19.429 1.00 0.00 714 LEU A O 7
ATOM 12604 N N . GLN A 1 103 ? -4.498 4.765 21.394 1.00 0.00 715 GLN A N 7
ATOM 12605 C CA . GLN A 1 103 ? -4.702 3.560 22.192 1.00 0.00 715 GLN A CA 7
ATOM 12606 C C . GLN A 1 103 ? -6.156 3.090 22.119 1.00 0.00 715 GLN A C 7
ATOM 12607 O O . GLN A 1 103 ? -6.417 1.894 21.986 1.00 0.00 715 GLN A O 7
ATOM 12621 N N . GLN A 1 104 ? -7.097 4.035 22.197 1.00 0.00 716 GLN A N 7
ATOM 12622 C CA . GLN A 1 104 ? -8.521 3.709 22.130 1.00 0.00 716 GLN A CA 7
ATOM 12623 C C . GLN A 1 104 ? -8.892 3.129 20.768 1.00 0.00 716 GLN A C 7
ATOM 12624 O O . GLN A 1 104 ? -9.647 2.159 20.683 1.00 0.00 716 GLN A O 7
ATOM 12638 N N . VAL A 1 105 ? -8.353 3.728 19.705 1.00 0.00 717 VAL A N 7
ATOM 12639 C CA . VAL A 1 105 ? -8.614 3.263 18.347 1.00 0.00 717 VAL A CA 7
ATOM 12640 C C . VAL A 1 105 ? -8.055 1.857 18.148 1.00 0.00 717 VAL A C 7
ATOM 12641 O O . VAL A 1 105 ? -8.721 0.984 17.587 1.00 0.00 717 VAL A O 7
ATOM 12654 N N . THR A 1 106 ? -6.828 1.646 18.628 1.00 0.00 718 THR A N 7
ATOM 12655 C CA . THR A 1 106 ? -6.163 0.354 18.515 1.00 0.00 718 THR A CA 7
ATOM 12656 C C . THR A 1 106 ? -6.955 -0.731 19.238 1.00 0.00 718 THR A C 7
ATOM 12657 O O . THR A 1 106 ? -7.203 -1.799 18.683 1.00 0.00 718 THR A O 7
ATOM 12668 N N . MET A 1 107 ? -7.378 -0.437 20.468 1.00 0.00 719 MET A N 7
ATOM 12669 C CA . MET A 1 107 ? -8.159 -1.391 21.256 1.00 0.00 719 MET A CA 7
ATOM 12670 C C . MET A 1 107 ? -9.485 -1.693 20.564 1.00 0.00 719 MET A C 7
ATOM 12671 O O . MET A 1 107 ? -9.945 -2.838 20.551 1.00 0.00 719 MET A O 7
ATOM 12685 N N . GLY A 1 108 ? -10.090 -0.655 19.993 1.00 0.00 720 GLY A N 7
ATOM 12686 C CA . GLY A 1 108 ? -11.351 -0.812 19.292 1.00 0.00 720 GLY A CA 7
ATOM 12687 C C . GLY A 1 108 ? -11.255 -1.733 18.088 1.00 0.00 720 GLY A C 7
ATOM 12688 O O . GLY A 1 108 ? -12.156 -2.537 17.848 1.00 0.00 720 GLY A O 7
ATOM 12692 N N . LEU A 1 109 ? -10.162 -1.630 17.330 1.00 0.00 721 LEU A N 7
ATOM 12693 C CA . LEU A 1 109 ? -9.991 -2.471 16.145 1.00 0.00 721 LEU A CA 7
ATOM 12694 C C . LEU A 1 109 ? -9.504 -3.877 16.506 1.00 0.00 721 LEU A C 7
ATOM 12695 O O . LEU A 1 109 ? -9.885 -4.848 15.851 1.00 0.00 721 LEU A O 7
ATOM 12711 N N . THR A 1 110 ? -8.685 -3.992 17.559 1.00 0.00 722 THR A N 7
ATOM 12712 C CA . THR A 1 110 ? -8.167 -5.297 17.981 1.00 0.00 722 THR A CA 7
ATOM 12713 C C . THR A 1 110 ? -9.267 -6.180 18.558 1.00 0.00 722 THR A C 7
ATOM 12714 O O . THR A 1 110 ? -9.105 -7.395 18.666 1.00 0.00 722 THR A O 7
ATOM 12725 N N . SER A 1 111 ? -10.381 -5.557 18.938 1.00 0.00 723 SER A N 7
ATOM 12726 C CA . SER A 1 111 ? -11.522 -6.283 19.483 1.00 0.00 723 SER A CA 7
ATOM 12727 C C . SER A 1 111 ? -12.087 -7.248 18.440 1.00 0.00 723 SER A C 7
ATOM 12728 O O . SER A 1 111 ? -12.496 -8.361 18.766 1.00 0.00 723 SER A O 7
ATOM 12736 N N . LEU A 1 112 ? -12.116 -6.800 17.186 1.00 0.00 724 LEU A N 7
ATOM 12737 C CA . LEU A 1 112 ? -12.626 -7.618 16.090 1.00 0.00 724 LEU A CA 7
ATOM 12738 C C . LEU A 1 112 ? -11.524 -8.491 15.489 1.00 0.00 724 LEU A C 7
ATOM 12739 O O . LEU A 1 112 ? -11.716 -9.691 15.287 1.00 0.00 724 LEU A O 7
ATOM 12755 N N . ALA A 1 113 ? -10.371 -7.888 15.205 1.00 0.00 725 ALA A N 7
ATOM 12756 C CA . ALA A 1 113 ? -9.252 -8.618 14.617 1.00 0.00 725 ALA A CA 7
ATOM 12757 C C . ALA A 1 113 ? -7.915 -8.018 15.039 1.00 0.00 725 ALA A C 7
ATOM 12758 O O . ALA A 1 113 ? -7.835 -6.843 15.394 1.00 0.00 725 ALA A O 7
ATOM 12765 N N . THR A 1 114 ? -6.863 -8.824 14.988 1.00 0.00 726 THR A N 7
ATOM 12766 C CA . THR A 1 114 ? -5.534 -8.363 15.368 1.00 0.00 726 THR A CA 7
ATOM 12767 C C . THR A 1 114 ? -4.567 -8.454 14.191 1.00 0.00 726 THR A C 7
ATOM 12768 O O . THR A 1 114 ? -4.752 -9.268 13.287 1.00 0.00 726 THR A O 7
ATOM 12779 N N . SER A 1 115 ? -3.533 -7.619 14.214 1.00 0.00 727 SER A N 7
ATOM 12780 C CA . SER A 1 115 ? -2.537 -7.600 13.150 1.00 0.00 727 SER A CA 7
ATOM 12781 C C . SER A 1 115 ? -1.178 -7.191 13.706 1.00 0.00 727 SER A C 7
ATOM 12782 O O . SER A 1 115 ? -1.102 -6.426 14.668 1.00 0.00 727 SER A O 7
ATOM 12790 N N . ALA A 1 116 ? -0.112 -7.720 13.106 1.00 0.00 728 ALA A N 7
ATOM 12791 C CA . ALA A 1 116 ? 1.251 -7.413 13.534 1.00 0.00 728 ALA A CA 7
ATOM 12792 C C . ALA A 1 116 ? 1.567 -5.927 13.370 1.00 0.00 728 ALA A C 7
ATOM 12793 O O . ALA A 1 116 ? 2.227 -5.331 14.222 1.00 0.00 728 ALA A O 7
ATOM 12800 N N . GLN A 1 117 ? 1.091 -5.345 12.265 1.00 0.00 729 GLN A N 7
ATOM 12801 C CA . GLN A 1 117 ? 1.311 -3.925 11.967 1.00 0.00 729 GLN A CA 7
ATOM 12802 C C . GLN A 1 117 ? 2.802 -3.582 11.948 1.00 0.00 729 GLN A C 7
ATOM 12803 O O . GLN A 1 117 ? 3.182 -2.551 12.544 1.00 0.00 729 GLN A O 7
ATOM 12818 N N . GLU A 1 1 ? -3.570 -1.929 5.015 1.00 0.00 613 GLU A N 8
ATOM 12819 C CA . GLU A 1 1 ? -3.388 -1.271 6.338 1.00 0.00 613 GLU A CA 8
ATOM 12820 C C . GLU A 1 1 ? -4.734 -0.872 6.934 1.00 0.00 613 GLU A C 8
ATOM 12821 O O . GLU A 1 1 ? -4.837 -0.574 8.122 1.00 0.00 613 GLU A O 8
ATOM 12835 N N . GLY A 1 2 ? -5.763 -0.885 6.096 1.00 0.00 614 GLY A N 8
ATOM 12836 C CA . GLY A 1 2 ? -7.096 -0.525 6.545 1.00 0.00 614 GLY A CA 8
ATOM 12837 C C . GLY A 1 2 ? -7.470 0.899 6.177 1.00 0.00 614 GLY A C 8
ATOM 12838 O O . GLY A 1 2 ? -6.609 1.778 6.105 1.00 0.00 614 GLY A O 8
ATOM 12842 N N . ARG A 1 3 ? -8.759 1.126 5.942 1.00 0.00 615 ARG A N 8
ATOM 12843 C CA . ARG A 1 3 ? -9.248 2.451 5.577 1.00 0.00 615 ARG A CA 8
ATOM 12844 C C . ARG A 1 3 ? -10.222 2.979 6.624 1.00 0.00 615 ARG A C 8
ATOM 12845 O O . ARG A 1 3 ? -11.116 2.256 7.070 1.00 0.00 615 ARG A O 8
ATOM 12866 N N . ILE A 1 4 ? -10.035 4.230 7.027 1.00 0.00 616 ILE A N 8
ATOM 12867 C CA . ILE A 1 4 ? -10.909 4.872 8.001 1.00 0.00 616 ILE A CA 8
ATOM 12868 C C . ILE A 1 4 ? -11.469 6.166 7.413 1.00 0.00 616 ILE A C 8
ATOM 12869 O O . ILE A 1 4 ? -10.724 6.961 6.837 1.00 0.00 616 ILE A O 8
ATOM 12885 N N . VAL A 1 5 ? -12.773 6.389 7.547 1.00 0.00 617 VAL A N 8
ATOM 12886 C CA . VAL A 1 5 ? -13.365 7.605 7.002 1.00 0.00 617 VAL A CA 8
ATOM 12887 C C . VAL A 1 5 ? -13.783 8.540 8.128 1.00 0.00 617 VAL A C 8
ATOM 12888 O O . VAL A 1 5 ? -14.183 8.096 9.209 1.00 0.00 617 VAL A O 8
ATOM 12901 N N . LEU A 1 6 ? -13.683 9.833 7.875 1.00 0.00 618 LEU A N 8
ATOM 12902 C CA . LEU A 1 6 ? -14.044 10.832 8.864 1.00 0.00 618 LEU A CA 8
ATOM 12903 C C . LEU A 1 6 ? -15.151 11.725 8.332 1.00 0.00 618 LEU A C 8
ATOM 12904 O O . LEU A 1 6 ? -14.994 12.361 7.291 1.00 0.00 618 LEU A O 8
ATOM 12920 N N . VAL A 1 7 ? -16.265 11.776 9.046 1.00 0.00 619 VAL A N 8
ATOM 12921 C CA . VAL A 1 7 ? -17.386 12.606 8.637 1.00 0.00 619 VAL A CA 8
ATOM 12922 C C . VAL A 1 7 ? -17.613 13.672 9.689 1.00 0.00 619 VAL A C 8
ATOM 12923 O O . VAL A 1 7 ? -17.940 13.370 10.839 1.00 0.00 619 VAL A O 8
ATOM 12936 N N . SER A 1 8 ? -17.428 14.922 9.287 1.00 0.00 620 SER A N 8
ATOM 12937 C CA . SER A 1 8 ? -17.594 16.035 10.210 1.00 0.00 620 SER A CA 8
ATOM 12938 C C . SER A 1 8 ? -17.680 17.365 9.477 1.00 0.00 620 SER A C 8
ATOM 12939 O O . SER A 1 8 ? -17.018 17.576 8.461 1.00 0.00 620 SER A O 8
ATOM 12947 N N . GLU A 1 9 ? -18.507 18.251 10.010 1.00 0.00 621 GLU A N 8
ATOM 12948 C CA . GLU A 1 9 ? -18.686 19.584 9.451 1.00 0.00 621 GLU A CA 8
ATOM 12949 C C . GLU A 1 9 ? -17.504 20.492 9.811 1.00 0.00 621 GLU A C 8
ATOM 12950 O O . GLU A 1 9 ? -17.179 21.424 9.075 1.00 0.00 621 GLU A O 8
ATOM 12962 N N . ASP A 1 10 ? -16.863 20.212 10.947 1.00 0.00 622 ASP A N 8
ATOM 12963 C CA . ASP A 1 10 ? -15.742 21.026 11.414 1.00 0.00 622 ASP A CA 8
ATOM 12964 C C . ASP A 1 10 ? -14.424 20.553 10.795 1.00 0.00 622 ASP A C 8
ATOM 12965 O O . ASP A 1 10 ? -13.897 19.495 11.150 1.00 0.00 622 ASP A O 8
ATOM 12974 N N . GLU A 1 11 ? -13.905 21.360 9.873 1.00 0.00 623 GLU A N 8
ATOM 12975 C CA . GLU A 1 11 ? -12.652 21.070 9.181 1.00 0.00 623 GLU A CA 8
ATOM 12976 C C . GLU A 1 11 ? -11.458 21.048 10.136 1.00 0.00 623 GLU A C 8
ATOM 12977 O O . GLU A 1 11 ? -10.571 20.204 10.009 1.00 0.00 623 GLU A O 8
ATOM 12989 N N . ALA A 1 12 ? -11.449 21.971 11.098 1.00 0.00 624 ALA A N 8
ATOM 12990 C CA . ALA A 1 12 ? -10.347 22.086 12.056 1.00 0.00 624 ALA A CA 8
ATOM 12991 C C . ALA A 1 12 ? -10.165 20.820 12.890 1.00 0.00 624 ALA A C 8
ATOM 12992 O O . ALA A 1 12 ? -9.040 20.357 13.083 1.00 0.00 624 ALA A O 8
ATOM 12999 N N . THR A 1 13 ? -11.267 20.258 13.376 1.00 0.00 625 THR A N 8
ATOM 13000 C CA . THR A 1 13 ? -11.199 19.046 14.179 1.00 0.00 625 THR A CA 8
ATOM 13001 C C . THR A 1 13 ? -10.760 17.874 13.315 1.00 0.00 625 THR A C 8
ATOM 13002 O O . THR A 1 13 ? -9.955 17.038 13.731 1.00 0.00 625 THR A O 8
ATOM 13013 N N . SER A 1 14 ? -11.291 17.839 12.098 1.00 0.00 626 SER A N 8
ATOM 13014 C CA . SER A 1 14 ? -10.993 16.776 11.152 1.00 0.00 626 SER A CA 8
ATOM 13015 C C . SER A 1 14 ? -9.511 16.741 10.766 1.00 0.00 626 SER A C 8
ATOM 13016 O O . SER A 1 14 ? -8.925 15.667 10.654 1.00 0.00 626 SER A O 8
ATOM 13024 N N . THR A 1 15 ? -8.909 17.913 10.561 1.00 0.00 627 THR A N 8
ATOM 13025 C CA . THR A 1 15 ? -7.496 17.988 10.179 1.00 0.00 627 THR A CA 8
ATOM 13026 C C . THR A 1 15 ? -6.556 17.517 11.291 1.00 0.00 627 THR A C 8
ATOM 13027 O O . THR A 1 15 ? -5.565 16.834 11.022 1.00 0.00 627 THR A O 8
ATOM 13038 N N . LEU A 1 16 ? -6.868 17.873 12.535 1.00 0.00 628 LEU A N 8
ATOM 13039 C CA . LEU A 1 16 ? -6.034 17.492 13.676 1.00 0.00 628 LEU A CA 8
ATOM 13040 C C . LEU A 1 16 ? -6.010 15.977 13.883 1.00 0.00 628 LEU A C 8
ATOM 13041 O O . LEU A 1 16 ? -4.945 15.382 14.061 1.00 0.00 628 LEU A O 8
ATOM 13057 N N . ILE A 1 17 ? -7.185 15.359 13.850 1.00 0.00 629 ILE A N 8
ATOM 13058 C CA . ILE A 1 17 ? -7.304 13.919 14.052 1.00 0.00 629 ILE A CA 8
ATOM 13059 C C . ILE A 1 17 ? -6.787 13.114 12.850 1.00 0.00 629 ILE A C 8
ATOM 13060 O O . ILE A 1 17 ? -6.242 12.019 13.012 1.00 0.00 629 ILE A O 8
ATOM 13076 N N . CYS A 1 18 ? -6.951 13.674 11.649 1.00 0.00 630 CYS A N 8
ATOM 13077 C CA . CYS A 1 18 ? -6.520 13.016 10.413 1.00 0.00 630 CYS A CA 8
ATOM 13078 C C . CYS A 1 18 ? -5.019 12.753 10.421 1.00 0.00 630 CYS A C 8
ATOM 13079 O O . CYS A 1 18 ? -4.571 11.666 10.057 1.00 0.00 630 CYS A O 8
ATOM 13087 N N . SER A 1 19 ? -4.250 13.755 10.835 1.00 0.00 631 SER A N 8
ATOM 13088 C CA . SER A 1 19 ? -2.796 13.637 10.885 1.00 0.00 631 SER A CA 8
ATOM 13089 C C . SER A 1 19 ? -2.369 12.528 11.846 1.00 0.00 631 SER A C 8
ATOM 13090 O O . SER A 1 19 ? -1.460 11.756 11.540 1.00 0.00 631 SER A O 8
ATOM 13098 N N . ILE A 1 20 ? -3.027 12.456 13.005 1.00 0.00 632 ILE A N 8
ATOM 13099 C CA . ILE A 1 20 ? -2.710 11.438 14.007 1.00 0.00 632 ILE A CA 8
ATOM 13100 C C . ILE A 1 20 ? -2.953 10.032 13.446 1.00 0.00 632 ILE A C 8
ATOM 13101 O O . ILE A 1 20 ? -2.098 9.150 13.560 1.00 0.00 632 ILE A O 8
ATOM 13117 N N . LEU A 1 21 ? -4.120 9.838 12.831 1.00 0.00 633 LEU A N 8
ATOM 13118 C CA . LEU A 1 21 ? -4.479 8.546 12.242 1.00 0.00 633 LEU A CA 8
ATOM 13119 C C . LEU A 1 21 ? -3.578 8.189 11.062 1.00 0.00 633 LEU A C 8
ATOM 13120 O O . LEU A 1 21 ? -3.179 7.031 10.909 1.00 0.00 633 LEU A O 8
ATOM 13136 N N . THR A 1 22 ? -3.259 9.179 10.230 1.00 0.00 634 THR A N 8
ATOM 13137 C CA . THR A 1 22 ? -2.410 8.953 9.065 1.00 0.00 634 THR A CA 8
ATOM 13138 C C . THR A 1 22 ? -0.990 8.567 9.488 1.00 0.00 634 THR A C 8
ATOM 13139 O O . THR A 1 22 ? -0.376 7.681 8.894 1.00 0.00 634 THR A O 8
ATOM 13150 N N . THR A 1 23 ? -0.481 9.236 10.525 1.00 0.00 635 THR A N 8
ATOM 13151 C CA . THR A 1 23 ? 0.857 8.960 11.047 1.00 0.00 635 THR A CA 8
ATOM 13152 C C . THR A 1 23 ? 0.960 7.504 11.505 1.00 0.00 635 THR A C 8
ATOM 13153 O O . THR A 1 23 ? 1.988 6.852 11.313 1.00 0.00 635 THR A O 8
ATOM 13164 N N . ALA A 1 24 ? -0.116 7.009 12.117 1.00 0.00 636 ALA A N 8
ATOM 13165 C CA . ALA A 1 24 ? -0.175 5.628 12.591 1.00 0.00 636 ALA A CA 8
ATOM 13166 C C . ALA A 1 24 ? -0.100 4.634 11.427 1.00 0.00 636 ALA A C 8
ATOM 13167 O O . ALA A 1 24 ? 0.168 3.449 11.629 1.00 0.00 636 ALA A O 8
ATOM 13174 N N . GLY A 1 25 ? -0.342 5.122 10.209 1.00 0.00 637 GLY A N 8
ATOM 13175 C CA . GLY A 1 25 ? -0.290 4.266 9.037 1.00 0.00 637 GLY A CA 8
ATOM 13176 C C . GLY A 1 25 ? -1.654 3.992 8.436 1.00 0.00 637 GLY A C 8
ATOM 13177 O O . GLY A 1 25 ? -1.782 3.176 7.523 1.00 0.00 637 GLY A O 8
ATOM 13181 N N . TYR A 1 26 ? -2.679 4.666 8.942 1.00 0.00 638 TYR A N 8
ATOM 13182 C CA . TYR A 1 26 ? -4.033 4.477 8.437 1.00 0.00 638 TYR A CA 8
ATOM 13183 C C . TYR A 1 26 ? -4.434 5.599 7.485 1.00 0.00 638 TYR A C 8
ATOM 13184 O O . TYR A 1 26 ? -4.095 6.760 7.705 1.00 0.00 638 TYR A O 8
ATOM 13202 N N . GLN A 1 27 ? -5.154 5.247 6.423 1.00 0.00 639 GLN A N 8
ATOM 13203 C CA . GLN A 1 27 ? -5.613 6.238 5.456 1.00 0.00 639 GLN A CA 8
ATOM 13204 C C . GLN A 1 27 ? -6.931 6.832 5.913 1.00 0.00 639 GLN A C 8
ATOM 13205 O O . GLN A 1 27 ? -7.842 6.104 6.313 1.00 0.00 639 GLN A O 8
ATOM 13219 N N . VAL A 1 28 ? -7.037 8.152 5.850 1.00 0.00 640 VAL A N 8
ATOM 13220 C CA . VAL A 1 28 ? -8.250 8.826 6.278 1.00 0.00 640 VAL A CA 8
ATOM 13221 C C . VAL A 1 28 ? -8.906 9.618 5.148 1.00 0.00 640 VAL A C 8
ATOM 13222 O O . VAL A 1 28 ? -8.251 10.394 4.451 1.00 0.00 640 VAL A O 8
ATOM 13235 N N . ILE A 1 29 ? -10.207 9.410 4.981 1.00 0.00 641 ILE A N 8
ATOM 13236 C CA . ILE A 1 29 ? -10.983 10.119 3.970 1.00 0.00 641 ILE A CA 8
ATOM 13237 C C . ILE A 1 29 ? -11.985 11.025 4.676 1.00 0.00 641 ILE A C 8
ATOM 13238 O O . ILE A 1 29 ? -12.827 10.548 5.435 1.00 0.00 641 ILE A O 8
ATOM 13254 N N . TRP A 1 30 ? -11.895 12.324 4.432 1.00 0.00 642 TRP A N 8
ATOM 13255 C CA . TRP A 1 30 ? -12.786 13.276 5.081 1.00 0.00 642 TRP A CA 8
ATOM 13256 C C . TRP A 1 30 ? -14.005 13.596 4.222 1.00 0.00 642 TRP A C 8
ATOM 13257 O O . TRP A 1 30 ? -13.883 13.975 3.056 1.00 0.00 642 TRP A O 8
ATOM 13278 N N . LEU A 1 31 ? -15.178 13.427 4.820 1.00 0.00 643 LEU A N 8
ATOM 13279 C CA . LEU A 1 31 ? -16.444 13.687 4.150 1.00 0.00 643 LEU A CA 8
ATOM 13280 C C . LEU A 1 31 ? -17.314 14.623 4.981 1.00 0.00 643 LEU A C 8
ATOM 13281 O O . LEU A 1 31 ? -17.328 14.533 6.209 1.00 0.00 643 LEU A O 8
ATOM 13297 N N . VAL A 1 32 ? -18.044 15.515 4.325 1.00 0.00 644 VAL A N 8
ATOM 13298 C CA . VAL A 1 32 ? -18.932 16.412 5.046 1.00 0.00 644 VAL A CA 8
ATOM 13299 C C . VAL A 1 32 ? -20.337 16.363 4.428 1.00 0.00 644 VAL A C 8
ATOM 13300 O O . VAL A 1 32 ? -20.736 17.234 3.651 1.00 0.00 644 VAL A O 8
ATOM 13313 N N . ASP A 1 33 ? -21.079 15.310 4.774 1.00 0.00 645 ASP A N 8
ATOM 13314 C CA . ASP A 1 33 ? -22.437 15.111 4.253 1.00 0.00 645 ASP A CA 8
ATOM 13315 C C . ASP A 1 33 ? -23.100 13.876 4.863 1.00 0.00 645 ASP A C 8
ATOM 13316 O O . ASP A 1 33 ? -24.310 13.853 5.066 1.00 0.00 645 ASP A O 8
ATOM 13325 N N . GLY A 1 34 ? -22.297 12.854 5.154 1.00 0.00 646 GLY A N 8
ATOM 13326 C CA . GLY A 1 34 ? -22.827 11.623 5.728 1.00 0.00 646 GLY A CA 8
ATOM 13327 C C . GLY A 1 34 ? -23.609 10.784 4.731 1.00 0.00 646 GLY A C 8
ATOM 13328 O O . GLY A 1 34 ? -24.520 10.052 5.115 1.00 0.00 646 GLY A O 8
ATOM 13332 N N . GLU A 1 35 ? -23.258 10.889 3.450 1.00 0.00 647 GLU A N 8
ATOM 13333 C CA . GLU A 1 35 ? -23.940 10.139 2.406 1.00 0.00 647 GLU A CA 8
ATOM 13334 C C . GLU A 1 35 ? -23.572 8.658 2.468 1.00 0.00 647 GLU A C 8
ATOM 13335 O O . GLU A 1 35 ? -22.409 8.284 2.315 1.00 0.00 647 GLU A O 8
ATOM 13347 N N . VAL A 1 36 ? -24.588 7.832 2.679 1.00 0.00 648 VAL A N 8
ATOM 13348 C CA . VAL A 1 36 ? -24.437 6.386 2.773 1.00 0.00 648 VAL A CA 8
ATOM 13349 C C . VAL A 1 36 ? -23.895 5.793 1.481 1.00 0.00 648 VAL A C 8
ATOM 13350 O O . VAL A 1 36 ? -23.066 4.894 1.521 1.00 0.00 648 VAL A O 8
ATOM 13363 N N . GLU A 1 37 ? -24.360 6.290 0.336 1.00 0.00 649 GLU A N 8
ATOM 13364 C CA . GLU A 1 37 ? -23.894 5.773 -0.947 1.00 0.00 649 GLU A CA 8
ATOM 13365 C C . GLU A 1 37 ? -22.390 5.981 -1.090 1.00 0.00 649 GLU A C 8
ATOM 13366 O O . GLU A 1 37 ? -21.674 5.087 -1.541 1.00 0.00 649 GLU A O 8
ATOM 13378 N N . ARG A 1 38 ? -21.916 7.164 -0.704 1.00 0.00 650 ARG A N 8
ATOM 13379 C CA . ARG A 1 38 ? -20.489 7.463 -0.764 1.00 0.00 650 ARG A CA 8
ATOM 13380 C C . ARG A 1 38 ? -19.723 6.635 0.270 1.00 0.00 650 ARG A C 8
ATOM 13381 O O . ARG A 1 38 ? -18.638 6.125 -0.014 1.00 0.00 650 ARG A O 8
ATOM 13402 N N . LEU A 1 39 ? -20.298 6.505 1.468 1.00 0.00 651 LEU A N 8
ATOM 13403 C CA . LEU A 1 39 ? -19.680 5.716 2.535 1.00 0.00 651 LEU A CA 8
ATOM 13404 C C . LEU A 1 39 ? -19.632 4.244 2.148 1.00 0.00 651 LEU A C 8
ATOM 13405 O O . LEU A 1 39 ? -18.648 3.555 2.413 1.00 0.00 651 LEU A O 8
ATOM 13421 N N . LEU A 1 40 ? -20.715 3.767 1.536 1.00 0.00 652 LEU A N 8
ATOM 13422 C CA . LEU A 1 40 ? -20.801 2.378 1.087 1.00 0.00 652 LEU A CA 8
ATOM 13423 C C . LEU A 1 40 ? -19.775 2.092 -0.011 1.00 0.00 652 LEU A C 8
ATOM 13424 O O . LEU A 1 40 ? -19.136 1.046 -0.017 1.00 0.00 652 LEU A O 8
ATOM 13440 N N . ALA A 1 41 ? -19.639 3.030 -0.949 1.00 0.00 653 ALA A N 8
ATOM 13441 C CA . ALA A 1 41 ? -18.688 2.887 -2.055 1.00 0.00 653 ALA A CA 8
ATOM 13442 C C . ALA A 1 41 ? -17.248 2.805 -1.550 1.00 0.00 653 ALA A C 8
ATOM 13443 O O . ALA A 1 41 ? -16.437 2.040 -2.071 1.00 0.00 653 ALA A O 8
ATOM 13450 N N . LEU A 1 42 ? -16.944 3.601 -0.532 1.00 0.00 654 LEU A N 8
ATOM 13451 C CA . LEU A 1 42 ? -15.606 3.640 0.055 1.00 0.00 654 LEU A CA 8
ATOM 13452 C C . LEU A 1 42 ? -15.547 2.809 1.327 1.00 0.00 654 LEU A C 8
ATOM 13453 O O . LEU A 1 42 ? -14.794 3.134 2.244 1.00 0.00 654 LEU A O 8
ATOM 13469 N N . THR A 1 43 ? -16.377 1.763 1.363 1.00 0.00 655 THR A N 8
ATOM 13470 C CA . THR A 1 43 ? -16.490 0.840 2.506 1.00 0.00 655 THR A CA 8
ATOM 13471 C C . THR A 1 43 ? -15.187 0.665 3.293 1.00 0.00 655 THR A C 8
ATOM 13472 O O . THR A 1 43 ? -14.263 -0.023 2.852 1.00 0.00 655 THR A O 8
ATOM 13483 N N . PRO A 1 44 ? -15.117 1.300 4.476 1.00 0.00 656 PRO A N 8
ATOM 13484 C CA . PRO A 1 44 ? -13.967 1.231 5.374 1.00 0.00 656 PRO A CA 8
ATOM 13485 C C . PRO A 1 44 ? -14.145 0.183 6.470 1.00 0.00 656 PRO A C 8
ATOM 13486 O O . PRO A 1 44 ? -15.171 -0.498 6.531 1.00 0.00 656 PRO A O 8
ATOM 13497 N N . ILE A 1 45 ? -13.142 0.046 7.330 1.00 0.00 657 ILE A N 8
ATOM 13498 C CA . ILE A 1 45 ? -13.224 -0.897 8.441 1.00 0.00 657 ILE A CA 8
ATOM 13499 C C . ILE A 1 45 ? -13.951 -0.255 9.613 1.00 0.00 657 ILE A C 8
ATOM 13500 O O . ILE A 1 45 ? -14.556 -0.936 10.444 1.00 0.00 657 ILE A O 8
ATOM 13516 N N . ALA A 1 46 ? -13.887 1.067 9.660 1.00 0.00 658 ALA A N 8
ATOM 13517 C CA . ALA A 1 46 ? -14.522 1.828 10.719 1.00 0.00 658 ALA A CA 8
ATOM 13518 C C . ALA A 1 46 ? -14.822 3.249 10.265 1.00 0.00 658 ALA A C 8
ATOM 13519 O O . ALA A 1 46 ? -14.141 3.789 9.389 1.00 0.00 658 ALA A O 8
ATOM 13526 N N . VAL A 1 47 ? -15.839 3.849 10.863 1.00 0.00 659 VAL A N 8
ATOM 13527 C CA . VAL A 1 47 ? -16.216 5.213 10.536 1.00 0.00 659 VAL A CA 8
ATOM 13528 C C . VAL A 1 47 ? -16.130 6.101 11.770 1.00 0.00 659 VAL A C 8
ATOM 13529 O O . VAL A 1 47 ? -16.438 5.674 12.887 1.00 0.00 659 VAL A O 8
ATOM 13542 N N . LEU A 1 48 ? -15.687 7.333 11.562 1.00 0.00 660 LEU A N 8
ATOM 13543 C CA . LEU A 1 48 ? -15.568 8.293 12.648 1.00 0.00 660 LEU A CA 8
ATOM 13544 C C . LEU A 1 48 ? -16.536 9.445 12.425 1.00 0.00 660 LEU A C 8
ATOM 13545 O O . LEU A 1 48 ? -16.414 10.186 11.445 1.00 0.00 660 LEU A O 8
ATOM 13561 N N . LEU A 1 49 ? -17.495 9.600 13.325 1.00 0.00 661 LEU A N 8
ATOM 13562 C CA . LEU A 1 49 ? -18.477 10.667 13.197 1.00 0.00 661 LEU A CA 8
ATOM 13563 C C . LEU A 1 49 ? -18.197 11.741 14.242 1.00 0.00 661 LEU A C 8
ATOM 13564 O O . LEU A 1 49 ? -18.305 11.486 15.441 1.00 0.00 661 LEU A O 8
ATOM 13580 N N . ALA A 1 50 ? -17.832 12.938 13.796 1.00 0.00 662 ALA A N 8
ATOM 13581 C CA . ALA A 1 50 ? -17.511 14.011 14.733 1.00 0.00 662 ALA A CA 8
ATOM 13582 C C . ALA A 1 50 ? -18.529 15.144 14.724 1.00 0.00 662 ALA A C 8
ATOM 13583 O O . ALA A 1 50 ? -18.890 15.666 13.668 1.00 0.00 662 ALA A O 8
ATOM 13590 N N . GLU A 1 51 ? -18.980 15.512 15.918 1.00 0.00 663 GLU A N 8
ATOM 13591 C CA . GLU A 1 51 ? -19.921 16.613 16.086 1.00 0.00 663 GLU A CA 8
ATOM 13592 C C . GLU A 1 51 ? -19.222 17.953 15.824 1.00 0.00 663 GLU A C 8
ATOM 13593 O O . GLU A 1 51 ? -18.037 18.105 16.122 1.00 0.00 663 GLU A O 8
ATOM 13605 N N . PRO A 1 52 ? -19.943 18.947 15.268 1.00 0.00 664 PRO A N 8
ATOM 13606 C CA . PRO A 1 52 ? -21.353 18.806 14.887 1.00 0.00 664 PRO A CA 8
ATOM 13607 C C . PRO A 1 52 ? -21.542 17.968 13.622 1.00 0.00 664 PRO A C 8
ATOM 13608 O O . PRO A 1 52 ? -20.753 18.051 12.678 1.00 0.00 664 PRO A O 8
ATOM 13619 N N . PHE A 1 53 ? -22.593 17.160 13.619 1.00 0.00 665 PHE A N 8
ATOM 13620 C CA . PHE A 1 53 ? -22.906 16.310 12.474 1.00 0.00 665 PHE A CA 8
ATOM 13621 C C . PHE A 1 53 ? -23.518 17.123 11.335 1.00 0.00 665 PHE A C 8
ATOM 13622 O O . PHE A 1 53 ? -24.356 17.995 11.565 1.00 0.00 665 PHE A O 8
ATOM 13639 N N . SER A 1 54 ? -23.104 16.826 10.107 1.00 0.00 666 SER A N 8
ATOM 13640 C CA . SER A 1 54 ? -23.617 17.531 8.936 1.00 0.00 666 SER A CA 8
ATOM 13641 C C . SER A 1 54 ? -24.813 16.804 8.319 1.00 0.00 666 SER A C 8
ATOM 13642 O O . SER A 1 54 ? -25.633 17.415 7.636 1.00 0.00 666 SER A O 8
ATOM 13650 N N . TYR A 1 55 ? -24.903 15.498 8.561 1.00 0.00 667 TYR A N 8
ATOM 13651 C CA . TYR A 1 55 ? -26.006 14.692 8.034 1.00 0.00 667 TYR A CA 8
ATOM 13652 C C . TYR A 1 55 ? -27.284 14.861 8.855 1.00 0.00 667 TYR A C 8
ATOM 13653 O O . TYR A 1 55 ? -28.375 14.529 8.391 1.00 0.00 667 TYR A O 8
ATOM 13671 N N . GLY A 1 56 ? -27.151 15.370 10.076 1.00 0.00 668 GLY A N 8
ATOM 13672 C CA . GLY A 1 56 ? -28.316 15.585 10.915 1.00 0.00 668 GLY A CA 8
ATOM 13673 C C . GLY A 1 56 ? -28.538 14.504 11.962 1.00 0.00 668 GLY A C 8
ATOM 13674 O O . GLY A 1 56 ? -27.831 14.450 12.968 1.00 0.00 668 GLY A O 8
ATOM 13678 N N . ASP A 1 57 ? -29.522 13.639 11.718 1.00 0.00 669 ASP A N 8
ATOM 13679 C CA . ASP A 1 57 ? -29.873 12.578 12.665 1.00 0.00 669 ASP A CA 8
ATOM 13680 C C . ASP A 1 57 ? -28.974 11.350 12.503 1.00 0.00 669 ASP A C 8
ATOM 13681 O O . ASP A 1 57 ? -29.085 10.608 11.526 1.00 0.00 669 ASP A O 8
ATOM 13690 N N . VAL A 1 58 ? -28.086 11.148 13.476 1.00 0.00 670 VAL A N 8
ATOM 13691 C CA . VAL A 1 58 ? -27.150 10.021 13.466 1.00 0.00 670 VAL A CA 8
ATOM 13692 C C . VAL A 1 58 ? -27.845 8.659 13.609 1.00 0.00 670 VAL A C 8
ATOM 13693 O O . VAL A 1 58 ? -27.347 7.656 13.094 1.00 0.00 670 VAL A O 8
ATOM 13706 N N . GLN A 1 59 ? -28.992 8.620 14.286 1.00 0.00 671 GLN A N 8
ATOM 13707 C CA . GLN A 1 59 ? -29.720 7.369 14.489 1.00 0.00 671 GLN A CA 8
ATOM 13708 C C . GLN A 1 59 ? -30.153 6.760 13.157 1.00 0.00 671 GLN A C 8
ATOM 13709 O O . GLN A 1 59 ? -30.081 5.546 12.967 1.00 0.00 671 GLN A O 8
ATOM 13723 N N . GLU A 1 60 ? -30.625 7.601 12.248 1.00 0.00 672 GLU A N 8
ATOM 13724 C CA . GLU A 1 60 ? -31.040 7.137 10.931 1.00 0.00 672 GLU A CA 8
ATOM 13725 C C . GLU A 1 60 ? -29.839 6.636 10.134 1.00 0.00 672 GLU A C 8
ATOM 13726 O O . GLU A 1 60 ? -29.918 5.616 9.453 1.00 0.00 672 GLU A O 8
ATOM 13738 N N . LEU A 1 61 ? -28.728 7.363 10.240 1.00 0.00 673 LEU A N 8
ATOM 13739 C CA . LEU A 1 61 ? -27.496 7.011 9.536 1.00 0.00 673 LEU A CA 8
ATOM 13740 C C . LEU A 1 61 ? -26.950 5.675 10.021 1.00 0.00 673 LEU A C 8
ATOM 13741 O O . LEU A 1 61 ? -26.576 4.820 9.219 1.00 0.00 673 LEU A O 8
ATOM 13757 N N . VAL A 1 62 ? -26.912 5.501 11.340 1.00 0.00 674 VAL A N 8
ATOM 13758 C CA . VAL A 1 62 ? -26.404 4.271 11.926 1.00 0.00 674 VAL A CA 8
ATOM 13759 C C . VAL A 1 62 ? -27.316 3.104 11.565 1.00 0.00 674 VAL A C 8
ATOM 13760 O O . VAL A 1 62 ? -26.844 2.000 11.300 1.00 0.00 674 VAL A O 8
ATOM 13773 N N . ASP A 1 63 ? -28.626 3.360 11.540 1.00 0.00 675 ASP A N 8
ATOM 13774 C CA . ASP A 1 63 ? -29.593 2.339 11.158 1.00 0.00 675 ASP A CA 8
ATOM 13775 C C . ASP A 1 63 ? -29.343 1.906 9.725 1.00 0.00 675 ASP A C 8
ATOM 13776 O O . ASP A 1 63 ? -29.442 0.728 9.400 1.00 0.00 675 ASP A O 8
ATOM 13785 N N . GLN A 1 64 ? -29.027 2.874 8.872 1.00 0.00 676 GLN A N 8
ATOM 13786 C CA . GLN A 1 64 ? -28.757 2.587 7.466 1.00 0.00 676 GLN A CA 8
ATOM 13787 C C . GLN A 1 64 ? -27.433 1.842 7.308 1.00 0.00 676 GLN A C 8
ATOM 13788 O O . GLN A 1 64 ? -27.326 0.911 6.510 1.00 0.00 676 GLN A O 8
ATOM 13802 N N . LEU A 1 65 ? -26.430 2.259 8.077 1.00 0.00 677 LEU A N 8
ATOM 13803 C CA . LEU A 1 65 ? -25.112 1.629 8.034 1.00 0.00 677 LEU A CA 8
ATOM 13804 C C . LEU A 1 65 ? -25.161 0.195 8.555 1.00 0.00 677 LEU A C 8
ATOM 13805 O O . LEU A 1 65 ? -24.540 -0.700 7.982 1.00 0.00 677 LEU A O 8
ATOM 13821 N N . ARG A 1 66 ? -25.919 -0.022 9.631 1.00 0.00 678 ARG A N 8
ATOM 13822 C CA . ARG A 1 66 ? -26.030 -1.356 10.231 1.00 0.00 678 ARG A CA 8
ATOM 13823 C C . ARG A 1 66 ? -27.021 -2.232 9.474 1.00 0.00 678 ARG A C 8
ATOM 13824 O O . ARG A 1 66 ? -27.053 -3.450 9.655 1.00 0.00 678 ARG A O 8
ATOM 13845 N N . GLN A 1 67 ? -27.838 -1.601 8.644 1.00 0.00 679 GLN A N 8
ATOM 13846 C CA . GLN A 1 67 ? -28.835 -2.308 7.853 1.00 0.00 679 GLN A CA 8
ATOM 13847 C C . GLN A 1 67 ? -28.169 -3.237 6.837 1.00 0.00 679 GLN A C 8
ATOM 13848 O O . GLN A 1 67 ? -28.636 -4.352 6.600 1.00 0.00 679 GLN A O 8
ATOM 13862 N N . ARG A 1 68 ? -27.075 -2.770 6.237 1.00 0.00 680 ARG A N 8
ATOM 13863 C CA . ARG A 1 68 ? -26.359 -3.566 5.243 1.00 0.00 680 ARG A CA 8
ATOM 13864 C C . ARG A 1 68 ? -25.037 -4.106 5.789 1.00 0.00 680 ARG A C 8
ATOM 13865 O O . ARG A 1 68 ? -24.609 -5.199 5.420 1.00 0.00 680 ARG A O 8
ATOM 13886 N N . CYS A 1 69 ? -24.394 -3.346 6.668 1.00 0.00 681 CYS A N 8
ATOM 13887 C CA . CYS A 1 69 ? -23.122 -3.770 7.242 1.00 0.00 681 CYS A CA 8
ATOM 13888 C C . CYS A 1 69 ? -23.257 -4.033 8.737 1.00 0.00 681 CYS A C 8
ATOM 13889 O O . CYS A 1 69 ? -23.783 -3.205 9.478 1.00 0.00 681 CYS A O 8
ATOM 13897 N N . THR A 1 70 ? -22.776 -5.189 9.176 1.00 0.00 682 THR A N 8
ATOM 13898 C CA . THR A 1 70 ? -22.835 -5.551 10.581 1.00 0.00 682 THR A CA 8
ATOM 13899 C C . THR A 1 70 ? -21.788 -4.769 11.369 1.00 0.00 682 THR A C 8
ATOM 13900 O O . THR A 1 70 ? -20.812 -4.286 10.791 1.00 0.00 682 THR A O 8
ATOM 13911 N N . PRO A 1 71 ? -21.970 -4.623 12.696 1.00 0.00 683 PRO A N 8
ATOM 13912 C CA . PRO A 1 71 ? -21.011 -3.900 13.538 1.00 0.00 683 PRO A CA 8
ATOM 13913 C C . PRO A 1 71 ? -19.625 -4.540 13.510 1.00 0.00 683 PRO A C 8
ATOM 13914 O O . PRO A 1 71 ? -18.618 -3.870 13.736 1.00 0.00 683 PRO A O 8
ATOM 13925 N N . GLU A 1 72 ? -19.579 -5.847 13.257 1.00 0.00 684 GLU A N 8
ATOM 13926 C CA . GLU A 1 72 ? -18.308 -6.555 13.179 1.00 0.00 684 GLU A CA 8
ATOM 13927 C C . GLU A 1 72 ? -17.569 -6.176 11.898 1.00 0.00 684 GLU A C 8
ATOM 13928 O O . GLU A 1 72 ? -16.349 -6.022 11.893 1.00 0.00 684 GLU A O 8
ATOM 13940 N N . GLN A 1 73 ? -18.326 -6.043 10.807 1.00 0.00 685 GLN A N 8
ATOM 13941 C CA . GLN A 1 73 ? -17.767 -5.675 9.512 1.00 0.00 685 GLN A CA 8
ATOM 13942 C C . GLN A 1 73 ? -17.344 -4.208 9.484 1.00 0.00 685 GLN A C 8
ATOM 13943 O O . GLN A 1 73 ? -16.286 -3.863 8.956 1.00 0.00 685 GLN A O 8
ATOM 13957 N N . LEU A 1 74 ? -18.183 -3.348 10.054 1.00 0.00 686 LEU A N 8
ATOM 13958 C CA . LEU A 1 74 ? -17.915 -1.915 10.081 1.00 0.00 686 LEU A CA 8
ATOM 13959 C C . LEU A 1 74 ? -18.018 -1.357 11.499 1.00 0.00 686 LEU A C 8
ATOM 13960 O O . LEU A 1 74 ? -19.092 -1.378 12.103 1.00 0.00 686 LEU A O 8
ATOM 13976 N N . LYS A 1 75 ? -16.906 -0.848 12.026 1.00 0.00 687 LYS A N 8
ATOM 13977 C CA . LYS A 1 75 ? -16.903 -0.272 13.365 1.00 0.00 687 LYS A CA 8
ATOM 13978 C C . LYS A 1 75 ? -17.330 1.185 13.317 1.00 0.00 687 LYS A C 8
ATOM 13979 O O . LYS A 1 75 ? -17.053 1.897 12.354 1.00 0.00 687 LYS A O 8
ATOM 13998 N N . ILE A 1 76 ? -18.011 1.623 14.361 1.00 0.00 688 ILE A N 8
ATOM 13999 C CA . ILE A 1 76 ? -18.501 2.991 14.420 1.00 0.00 688 ILE A CA 8
ATOM 14000 C C . ILE A 1 76 ? -18.011 3.703 15.676 1.00 0.00 688 ILE A C 8
ATOM 14001 O O . ILE A 1 76 ? -18.281 3.274 16.802 1.00 0.00 688 ILE A O 8
ATOM 14017 N N . PHE A 1 77 ? -17.282 4.788 15.457 1.00 0.00 689 PHE A N 8
ATOM 14018 C CA . PHE A 1 77 ? -16.751 5.608 16.544 1.00 0.00 689 PHE A CA 8
ATOM 14019 C C . PHE A 1 77 ? -17.311 7.028 16.449 1.00 0.00 689 PHE A C 8
ATOM 14020 O O . PHE A 1 77 ? -17.508 7.548 15.349 1.00 0.00 689 PHE A O 8
ATOM 14037 N N . ILE A 1 78 ? -17.561 7.662 17.590 1.00 0.00 690 ILE A N 8
ATOM 14038 C CA . ILE A 1 78 ? -18.105 9.019 17.599 1.00 0.00 690 ILE A CA 8
ATOM 14039 C C . ILE A 1 78 ? -17.224 9.972 18.411 1.00 0.00 690 ILE A C 8
ATOM 14040 O O . ILE A 1 78 ? -16.714 9.618 19.480 1.00 0.00 690 ILE A O 8
ATOM 14056 N N . LEU A 1 79 ? -17.036 11.177 17.877 1.00 0.00 691 LEU A N 8
ATOM 14057 C CA . LEU A 1 79 ? -16.226 12.197 18.533 1.00 0.00 691 LEU A CA 8
ATOM 14058 C C . LEU A 1 79 ? -17.111 13.319 19.052 1.00 0.00 691 LEU A C 8
ATOM 14059 O O . LEU A 1 79 ? -17.948 13.854 18.321 1.00 0.00 691 LEU A O 8
ATOM 14075 N N . GLY A 1 80 ? -16.915 13.677 20.310 1.00 0.00 692 GLY A N 8
ATOM 14076 C CA . GLY A 1 80 ? -17.695 14.735 20.908 1.00 0.00 692 GLY A CA 8
ATOM 14077 C C . GLY A 1 80 ? -17.484 14.818 22.402 1.00 0.00 692 GLY A C 8
ATOM 14078 O O . GLY A 1 80 ? -16.727 14.034 22.970 1.00 0.00 692 GLY A O 8
ATOM 14082 N N . SER A 1 81 ? -18.144 15.779 23.035 1.00 0.00 693 SER A N 8
ATOM 14083 C CA . SER A 1 81 ? -18.037 15.965 24.479 1.00 0.00 693 SER A CA 8
ATOM 14084 C C . SER A 1 81 ? -18.671 14.802 25.236 1.00 0.00 693 SER A C 8
ATOM 14085 O O . SER A 1 81 ? -18.173 14.386 26.283 1.00 0.00 693 SER A O 8
ATOM 14093 N N . LYS A 1 82 ? -19.766 14.280 24.702 1.00 0.00 694 LYS A N 8
ATOM 14094 C CA . LYS A 1 82 ? -20.456 13.165 25.330 1.00 0.00 694 LYS A CA 8
ATOM 14095 C C . LYS A 1 82 ? -20.530 11.980 24.384 1.00 0.00 694 LYS A C 8
ATOM 14096 O O . LYS A 1 82 ? -20.810 12.130 23.196 1.00 0.00 694 LYS A O 8
ATOM 14115 N N . GLY A 1 83 ? -20.268 10.803 24.927 1.00 0.00 695 GLY A N 8
ATOM 14116 C CA . GLY A 1 83 ? -20.309 9.587 24.140 1.00 0.00 695 GLY A CA 8
ATOM 14117 C C . GLY A 1 83 ? -21.576 8.783 24.358 1.00 0.00 695 GLY A C 8
ATOM 14118 O O . GLY A 1 83 ? -21.631 7.602 24.018 1.00 0.00 695 GLY A O 8
ATOM 14122 N N . ASN A 1 84 ? -22.599 9.420 24.923 1.00 0.00 696 ASN A N 8
ATOM 14123 C CA . ASN A 1 84 ? -23.864 8.742 25.196 1.00 0.00 696 ASN A CA 8
ATOM 14124 C C . ASN A 1 84 ? -24.735 8.665 23.940 1.00 0.00 696 ASN A C 8
ATOM 14125 O O . ASN A 1 84 ? -25.767 9.331 23.837 1.00 0.00 696 ASN A O 8
ATOM 14136 N N . TYR A 1 85 ? -24.299 7.850 22.986 1.00 0.00 697 TYR A N 8
ATOM 14137 C CA . TYR A 1 85 ? -25.019 7.653 21.739 1.00 0.00 697 TYR A CA 8
ATOM 14138 C C . TYR A 1 85 ? -25.140 6.170 21.438 1.00 0.00 697 TYR A C 8
ATOM 14139 O O . TYR A 1 85 ? -24.253 5.384 21.770 1.00 0.00 697 TYR A O 8
ATOM 14157 N N . GLN A 1 86 ? -26.241 5.791 20.813 1.00 0.00 698 GLN A N 8
ATOM 14158 C CA . GLN A 1 86 ? -26.479 4.398 20.473 1.00 0.00 698 GLN A CA 8
ATOM 14159 C C . GLN A 1 86 ? -26.015 4.103 19.051 1.00 0.00 698 GLN A C 8
ATOM 14160 O O . GLN A 1 86 ? -25.995 4.991 18.196 1.00 0.00 698 GLN A O 8
ATOM 14174 N N . GLY A 1 87 ? -25.641 2.854 18.805 1.00 0.00 699 GLY A N 8
ATOM 14175 C CA . GLY A 1 87 ? -25.186 2.465 17.484 1.00 0.00 699 GLY A CA 8
ATOM 14176 C C . GLY A 1 87 ? -23.688 2.609 17.294 1.00 0.00 699 GLY A C 8
ATOM 14177 O O . GLY A 1 87 ? -23.178 2.389 16.198 1.00 0.00 699 GLY A O 8
ATOM 14181 N N . VAL A 1 88 ? -22.970 2.971 18.352 1.00 0.00 700 VAL A N 8
ATOM 14182 C CA . VAL A 1 88 ? -21.528 3.121 18.259 1.00 0.00 700 VAL A CA 8
ATOM 14183 C C . VAL A 1 88 ? -20.837 2.132 19.190 1.00 0.00 700 VAL A C 8
ATOM 14184 O O . VAL A 1 88 ? -21.398 1.719 20.205 1.00 0.00 700 VAL A O 8
ATOM 14197 N N . ASP A 1 89 ? -19.627 1.747 18.824 1.00 0.00 701 ASP A N 8
ATOM 14198 C CA . ASP A 1 89 ? -18.856 0.784 19.611 1.00 0.00 701 ASP A CA 8
ATOM 14199 C C . ASP A 1 89 ? -18.055 1.464 20.715 1.00 0.00 701 ASP A C 8
ATOM 14200 O O . ASP A 1 89 ? -17.861 0.889 21.786 1.00 0.00 701 ASP A O 8
ATOM 14209 N N . ARG A 1 90 ? -17.594 2.682 20.453 1.00 0.00 702 ARG A N 8
ATOM 14210 C CA . ARG A 1 90 ? -16.800 3.430 21.425 1.00 0.00 702 ARG A CA 8
ATOM 14211 C C . ARG A 1 90 ? -17.002 4.930 21.258 1.00 0.00 702 ARG A C 8
ATOM 14212 O O . ARG A 1 90 ? -17.496 5.390 20.227 1.00 0.00 702 ARG A O 8
ATOM 14233 N N . TYR A 1 91 ? -16.605 5.687 22.276 1.00 0.00 703 TYR A N 8
ATOM 14234 C CA . TYR A 1 91 ? -16.728 7.136 22.241 1.00 0.00 703 TYR A CA 8
ATOM 14235 C C . TYR A 1 91 ? -15.397 7.788 22.587 1.00 0.00 703 TYR A C 8
ATOM 14236 O O . TYR A 1 91 ? -14.647 7.287 23.428 1.00 0.00 703 TYR A O 8
ATOM 14254 N N . ILE A 1 92 ? -15.097 8.896 21.925 1.00 0.00 704 ILE A N 8
ATOM 14255 C CA . ILE A 1 92 ? -13.856 9.613 22.172 1.00 0.00 704 ILE A CA 8
ATOM 14256 C C . ILE A 1 92 ? -14.145 11.085 22.466 1.00 0.00 704 ILE A C 8
ATOM 14257 O O . ILE A 1 92 ? -14.530 11.842 21.571 1.00 0.00 704 ILE A O 8
ATOM 14273 N N . PRO A 1 93 ? -13.988 11.498 23.737 1.00 0.00 705 PRO A N 8
ATOM 14274 C CA . PRO A 1 93 ? -14.248 12.878 24.162 1.00 0.00 705 PRO A CA 8
ATOM 14275 C C . PRO A 1 93 ? -13.207 13.882 23.665 1.00 0.00 705 PRO A C 8
ATOM 14276 O O . PRO A 1 93 ? -12.043 13.539 23.440 1.00 0.00 705 PRO A O 8
ATOM 14287 N N . LEU A 1 94 ? -13.647 15.125 23.497 1.00 0.00 706 LEU A N 8
ATOM 14288 C CA . LEU A 1 94 ? -12.781 16.203 23.052 1.00 0.00 706 LEU A CA 8
ATOM 14289 C C . LEU A 1 94 ? -12.447 17.124 24.226 1.00 0.00 706 LEU A C 8
ATOM 14290 O O . LEU A 1 94 ? -13.265 17.308 25.127 1.00 0.00 706 LEU A O 8
ATOM 14306 N N . PRO A 1 95 ? -11.239 17.721 24.232 1.00 0.00 707 PRO A N 8
ATOM 14307 C CA . PRO A 1 95 ? -10.243 17.520 23.173 1.00 0.00 707 PRO A CA 8
ATOM 14308 C C . PRO A 1 95 ? -9.630 16.122 23.201 1.00 0.00 707 PRO A C 8
ATOM 14309 O O . PRO A 1 95 ? -9.355 15.568 24.265 1.00 0.00 707 PRO A O 8
ATOM 14320 N N . ILE A 1 96 ? -9.442 15.556 22.016 1.00 0.00 708 ILE A N 8
ATOM 14321 C CA . ILE A 1 96 ? -8.850 14.230 21.876 1.00 0.00 708 ILE A CA 8
ATOM 14322 C C . ILE A 1 96 ? -7.415 14.184 22.380 1.00 0.00 708 ILE A C 8
ATOM 14323 O O . ILE A 1 96 ? -6.590 15.032 22.040 1.00 0.00 708 ILE A O 8
ATOM 14339 N N . HIS A 1 97 ? -7.132 13.180 23.193 1.00 0.00 709 HIS A N 8
ATOM 14340 C CA . HIS A 1 97 ? -5.789 12.972 23.709 1.00 0.00 709 HIS A CA 8
ATOM 14341 C C . HIS A 1 97 ? -5.106 11.932 22.831 1.00 0.00 709 HIS A C 8
ATOM 14342 O O . HIS A 1 97 ? -5.526 10.777 22.803 1.00 0.00 709 HIS A O 8
ATOM 14356 N N . PRO A 1 98 ? -4.031 12.318 22.121 1.00 0.00 710 PRO A N 8
ATOM 14357 C CA . PRO A 1 98 ? -3.327 11.417 21.191 1.00 0.00 710 PRO A CA 8
ATOM 14358 C C . PRO A 1 98 ? -2.765 10.154 21.843 1.00 0.00 710 PRO A C 8
ATOM 14359 O O . PRO A 1 98 ? -2.681 9.107 21.198 1.00 0.00 710 PRO A O 8
ATOM 14370 N N . GLU A 1 99 ? -2.390 10.246 23.115 1.00 0.00 711 GLU A N 8
ATOM 14371 C CA . GLU A 1 99 ? -1.827 9.104 23.832 1.00 0.00 711 GLU A CA 8
ATOM 14372 C C . GLU A 1 99 ? -2.861 7.996 24.049 1.00 0.00 711 GLU A C 8
ATOM 14373 O O . GLU A 1 99 ? -2.548 6.813 23.926 1.00 0.00 711 GLU A O 8
ATOM 14385 N N . SER A 1 100 ? -4.092 8.385 24.369 1.00 0.00 712 SER A N 8
ATOM 14386 C CA . SER A 1 100 ? -5.153 7.416 24.622 1.00 0.00 712 SER A CA 8
ATOM 14387 C C . SER A 1 100 ? -5.997 7.154 23.378 1.00 0.00 712 SER A C 8
ATOM 14388 O O . SER A 1 100 ? -6.631 6.106 23.267 1.00 0.00 712 SER A O 8
ATOM 14396 N N . PHE A 1 101 ? -6.004 8.107 22.447 1.00 0.00 713 PHE A N 8
ATOM 14397 C CA . PHE A 1 101 ? -6.780 7.971 21.214 1.00 0.00 713 PHE A CA 8
ATOM 14398 C C . PHE A 1 101 ? -6.335 6.751 20.414 1.00 0.00 713 PHE A C 8
ATOM 14399 O O . PHE A 1 101 ? -7.160 5.932 20.003 1.00 0.00 713 PHE A O 8
ATOM 14416 N N . LEU A 1 102 ? -5.025 6.629 20.204 1.00 0.00 714 LEU A N 8
ATOM 14417 C CA . LEU A 1 102 ? -4.475 5.498 19.465 1.00 0.00 714 LEU A CA 8
ATOM 14418 C C . LEU A 1 102 ? -4.728 4.200 20.225 1.00 0.00 714 LEU A C 8
ATOM 14419 O O . LEU A 1 102 ? -5.006 3.159 19.626 1.00 0.00 714 LEU A O 8
ATOM 14435 N N . GLN A 1 103 ? -4.617 4.277 21.550 1.00 0.00 715 GLN A N 8
ATOM 14436 C CA . GLN A 1 103 ? -4.849 3.123 22.413 1.00 0.00 715 GLN A CA 8
ATOM 14437 C C . GLN A 1 103 ? -6.290 2.622 22.274 1.00 0.00 715 GLN A C 8
ATOM 14438 O O . GLN A 1 103 ? -6.526 1.417 22.176 1.00 0.00 715 GLN A O 8
ATOM 14452 N N . GLN A 1 104 ? -7.247 3.555 22.258 1.00 0.00 716 GLN A N 8
ATOM 14453 C CA . GLN A 1 104 ? -8.661 3.201 22.118 1.00 0.00 716 GLN A CA 8
ATOM 14454 C C . GLN A 1 104 ? -8.938 2.555 20.764 1.00 0.00 716 GLN A C 8
ATOM 14455 O O . GLN A 1 104 ? -9.685 1.577 20.678 1.00 0.00 716 GLN A O 8
ATOM 14469 N N . VAL A 1 105 ? -8.336 3.106 19.709 1.00 0.00 717 VAL A N 8
ATOM 14470 C CA . VAL A 1 105 ? -8.513 2.567 18.363 1.00 0.00 717 VAL A CA 8
ATOM 14471 C C . VAL A 1 105 ? -7.952 1.149 18.285 1.00 0.00 717 VAL A C 8
ATOM 14472 O O . VAL A 1 105 ? -8.596 0.244 17.754 1.00 0.00 717 VAL A O 8
ATOM 14485 N N . THR A 1 106 ? -6.751 0.968 18.834 1.00 0.00 718 THR A N 8
ATOM 14486 C CA . THR A 1 106 ? -6.092 -0.331 18.847 1.00 0.00 718 THR A CA 8
ATOM 14487 C C . THR A 1 106 ? -6.907 -1.345 19.650 1.00 0.00 718 THR A C 8
ATOM 14488 O O . THR A 1 106 ? -7.100 -2.479 19.212 1.00 0.00 718 THR A O 8
ATOM 14499 N N . MET A 1 107 ? -7.393 -0.923 20.819 1.00 0.00 719 MET A N 8
ATOM 14500 C CA . MET A 1 107 ? -8.194 -1.794 21.677 1.00 0.00 719 MET A CA 8
ATOM 14501 C C . MET A 1 107 ? -9.458 -2.244 20.947 1.00 0.00 719 MET A C 8
ATOM 14502 O O . MET A 1 107 ? -9.798 -3.429 20.951 1.00 0.00 719 MET A O 8
ATOM 14516 N N . GLY A 1 108 ? -10.146 -1.291 20.320 1.00 0.00 720 GLY A N 8
ATOM 14517 C CA . GLY A 1 108 ? -11.348 -1.614 19.569 1.00 0.00 720 GLY A CA 8
ATOM 14518 C C . GLY A 1 108 ? -11.054 -2.530 18.398 1.00 0.00 720 GLY A C 8
ATOM 14519 O O . GLY A 1 108 ? -11.809 -3.465 18.125 1.00 0.00 720 GLY A O 8
ATOM 14523 N N . LEU A 1 109 ? -9.942 -2.261 17.715 1.00 0.00 721 LEU A N 8
ATOM 14524 C CA . LEU A 1 109 ? -9.509 -3.053 16.564 1.00 0.00 721 LEU A CA 8
ATOM 14525 C C . LEU A 1 109 ? -9.219 -4.502 16.963 1.00 0.00 721 LEU A C 8
ATOM 14526 O O . LEU A 1 109 ? -9.611 -5.436 16.264 1.00 0.00 721 LEU A O 8
ATOM 14542 N N . THR A 1 110 ? -8.540 -4.686 18.095 1.00 0.00 722 THR A N 8
ATOM 14543 C CA . THR A 1 110 ? -8.203 -6.025 18.581 1.00 0.00 722 THR A CA 8
ATOM 14544 C C . THR A 1 110 ? -9.427 -6.760 19.131 1.00 0.00 722 THR A C 8
ATOM 14545 O O . THR A 1 110 ? -9.373 -7.960 19.388 1.00 0.00 722 THR A O 8
ATOM 14556 N N . SER A 1 111 ? -10.527 -6.033 19.306 1.00 0.00 723 SER A N 8
ATOM 14557 C CA . SER A 1 111 ? -11.757 -6.624 19.826 1.00 0.00 723 SER A CA 8
ATOM 14558 C C . SER A 1 111 ? -12.618 -7.194 18.696 1.00 0.00 723 SER A C 8
ATOM 14559 O O . SER A 1 111 ? -13.687 -7.752 18.945 1.00 0.00 723 SER A O 8
ATOM 14567 N N . LEU A 1 112 ? -12.152 -7.035 17.456 1.00 0.00 724 LEU A N 8
ATOM 14568 C CA . LEU A 1 112 ? -12.872 -7.537 16.285 1.00 0.00 724 LEU A CA 8
ATOM 14569 C C . LEU A 1 112 ? -13.002 -9.060 16.324 1.00 0.00 724 LEU A C 8
ATOM 14570 O O . LEU A 1 112 ? -14.069 -9.608 16.045 1.00 0.00 724 LEU A O 8
ATOM 14586 N N . ALA A 1 113 ? -11.910 -9.736 16.672 1.00 0.00 725 ALA A N 8
ATOM 14587 C CA . ALA A 1 113 ? -11.901 -11.192 16.745 1.00 0.00 725 ALA A CA 8
ATOM 14588 C C . ALA A 1 113 ? -10.927 -11.673 17.813 1.00 0.00 725 ALA A C 8
ATOM 14589 O O . ALA A 1 113 ? -9.936 -11.005 18.105 1.00 0.00 725 ALA A O 8
ATOM 14596 N N . THR A 1 114 ? -11.215 -12.833 18.394 1.00 0.00 726 THR A N 8
ATOM 14597 C CA . THR A 1 114 ? -10.360 -13.402 19.426 1.00 0.00 726 THR A CA 8
ATOM 14598 C C . THR A 1 114 ? -9.156 -14.117 18.817 1.00 0.00 726 THR A C 8
ATOM 14599 O O . THR A 1 114 ? -9.169 -14.484 17.643 1.00 0.00 726 THR A O 8
ATOM 14610 N N . SER A 1 115 ? -8.122 -14.323 19.625 1.00 0.00 727 SER A N 8
ATOM 14611 C CA . SER A 1 115 ? -6.914 -14.997 19.162 1.00 0.00 727 SER A CA 8
ATOM 14612 C C . SER A 1 115 ? -6.567 -16.165 20.077 1.00 0.00 727 SER A C 8
ATOM 14613 O O . SER A 1 115 ? -6.846 -16.127 21.276 1.00 0.00 727 SER A O 8
ATOM 14621 N N . ALA A 1 116 ? -5.969 -17.207 19.503 1.00 0.00 728 ALA A N 8
ATOM 14622 C CA . ALA A 1 116 ? -5.583 -18.387 20.268 1.00 0.00 728 ALA A CA 8
ATOM 14623 C C . ALA A 1 116 ? -4.416 -18.079 21.204 1.00 0.00 728 ALA A C 8
ATOM 14624 O O . ALA A 1 116 ? -3.509 -17.324 20.853 1.00 0.00 728 ALA A O 8
ATOM 14631 N N . GLN A 1 117 ? -4.444 -18.668 22.393 1.00 0.00 729 GLN A N 8
ATOM 14632 C CA . GLN A 1 117 ? -3.389 -18.451 23.376 1.00 0.00 729 GLN A CA 8
ATOM 14633 C C . GLN A 1 117 ? -2.599 -19.733 23.614 1.00 0.00 729 GLN A C 8
ATOM 14634 O O . GLN A 1 117 ? -1.439 -19.639 24.063 1.00 0.00 729 GLN A O 8
ATOM 14649 N N . GLU A 1 1 ? -11.515 -2.859 3.782 1.00 0.00 613 GLU A N 9
ATOM 14650 C CA . GLU A 1 1 ? -10.459 -2.283 2.906 1.00 0.00 613 GLU A CA 9
ATOM 14651 C C . GLU A 1 1 ? -9.294 -1.759 3.739 1.00 0.00 613 GLU A C 9
ATOM 14652 O O . GLU A 1 1 ? -8.246 -1.401 3.204 1.00 0.00 613 GLU A O 9
ATOM 14666 N N . GLY A 1 2 ? -9.488 -1.725 5.053 1.00 0.00 614 GLY A N 9
ATOM 14667 C CA . GLY A 1 2 ? -8.452 -1.237 5.948 1.00 0.00 614 GLY A CA 9
ATOM 14668 C C . GLY A 1 2 ? -8.407 0.277 6.012 1.00 0.00 614 GLY A C 9
ATOM 14669 O O . GLY A 1 2 ? -7.437 0.858 6.500 1.00 0.00 614 GLY A O 9
ATOM 14673 N N . ARG A 1 3 ? -9.464 0.916 5.526 1.00 0.00 615 ARG A N 9
ATOM 14674 C CA . ARG A 1 3 ? -9.546 2.369 5.516 1.00 0.00 615 ARG A CA 9
ATOM 14675 C C . ARG A 1 3 ? -10.590 2.868 6.509 1.00 0.00 615 ARG A C 9
ATOM 14676 O O . ARG A 1 3 ? -11.590 2.195 6.769 1.00 0.00 615 ARG A O 9
ATOM 14697 N N . ILE A 1 4 ? -10.335 4.043 7.073 1.00 0.00 616 ILE A N 9
ATOM 14698 C CA . ILE A 1 4 ? -11.236 4.662 8.038 1.00 0.00 616 ILE A CA 9
ATOM 14699 C C . ILE A 1 4 ? -11.722 6.006 7.498 1.00 0.00 616 ILE A C 9
ATOM 14700 O O . ILE A 1 4 ? -10.930 6.781 6.963 1.00 0.00 616 ILE A O 9
ATOM 14716 N N . VAL A 1 5 ? -13.017 6.289 7.617 1.00 0.00 617 VAL A N 9
ATOM 14717 C CA . VAL A 1 5 ? -13.540 7.555 7.114 1.00 0.00 617 VAL A CA 9
ATOM 14718 C C . VAL A 1 5 ? -13.939 8.469 8.267 1.00 0.00 617 VAL A C 9
ATOM 14719 O O . VAL A 1 5 ? -14.371 8.007 9.327 1.00 0.00 617 VAL A O 9
ATOM 14732 N N . LEU A 1 6 ? -13.780 9.767 8.058 1.00 0.00 618 LEU A N 9
ATOM 14733 C CA . LEU A 1 6 ? -14.110 10.751 9.074 1.00 0.00 618 LEU A CA 9
ATOM 14734 C C . LEU A 1 6 ? -15.152 11.723 8.551 1.00 0.00 618 LEU A C 9
ATOM 14735 O O . LEU A 1 6 ? -14.968 12.336 7.501 1.00 0.00 618 LEU A O 9
ATOM 14751 N N . VAL A 1 7 ? -16.240 11.873 9.292 1.00 0.00 619 VAL A N 9
ATOM 14752 C CA . VAL A 1 7 ? -17.308 12.775 8.895 1.00 0.00 619 VAL A CA 9
ATOM 14753 C C . VAL A 1 7 ? -17.430 13.911 9.891 1.00 0.00 619 VAL A C 9
ATOM 14754 O O . VAL A 1 7 ? -17.726 13.696 11.070 1.00 0.00 619 VAL A O 9
ATOM 14767 N N . SER A 1 8 ? -17.187 15.121 9.398 1.00 0.00 620 SER A N 9
ATOM 14768 C CA . SER A 1 8 ? -17.254 16.320 10.221 1.00 0.00 620 SER A CA 9
ATOM 14769 C C . SER A 1 8 ? -17.113 17.565 9.359 1.00 0.00 620 SER A C 9
ATOM 14770 O O . SER A 1 8 ? -16.402 17.555 8.356 1.00 0.00 620 SER A O 9
ATOM 14778 N N . GLU A 1 9 ? -17.787 18.631 9.754 1.00 0.00 621 GLU A N 9
ATOM 14779 C CA . GLU A 1 9 ? -17.710 19.894 9.025 1.00 0.00 621 GLU A CA 9
ATOM 14780 C C . GLU A 1 9 ? -16.607 20.791 9.595 1.00 0.00 621 GLU A C 9
ATOM 14781 O O . GLU A 1 9 ? -16.357 21.881 9.079 1.00 0.00 621 GLU A O 9
ATOM 14793 N N . ASP A 1 10 ? -15.949 20.331 10.659 1.00 0.00 622 ASP A N 9
ATOM 14794 C CA . ASP A 1 10 ? -14.894 21.113 11.297 1.00 0.00 622 ASP A CA 9
ATOM 14795 C C . ASP A 1 10 ? -13.521 20.764 10.717 1.00 0.00 622 ASP A C 9
ATOM 14796 O O . ASP A 1 10 ? -12.971 19.695 10.985 1.00 0.00 622 ASP A O 9
ATOM 14805 N N . GLU A 1 11 ? -12.987 21.687 9.924 1.00 0.00 623 GLU A N 9
ATOM 14806 C CA . GLU A 1 11 ? -11.681 21.526 9.283 1.00 0.00 623 GLU A CA 9
ATOM 14807 C C . GLU A 1 11 ? -10.543 21.455 10.308 1.00 0.00 623 GLU A C 9
ATOM 14808 O O . GLU A 1 11 ? -9.584 20.702 10.138 1.00 0.00 623 GLU A O 9
ATOM 14820 N N . ALA A 1 12 ? -10.646 22.259 11.363 1.00 0.00 624 ALA A N 9
ATOM 14821 C CA . ALA A 1 12 ? -9.615 22.308 12.396 1.00 0.00 624 ALA A CA 9
ATOM 14822 C C . ALA A 1 12 ? -9.422 20.956 13.078 1.00 0.00 624 ALA A C 9
ATOM 14823 O O . ALA A 1 12 ? -8.290 20.543 13.333 1.00 0.00 624 ALA A O 9
ATOM 14830 N N . THR A 1 13 ? -10.517 20.265 13.377 1.00 0.00 625 THR A N 9
ATOM 14831 C CA . THR A 1 13 ? -10.419 18.963 14.017 1.00 0.00 625 THR A CA 9
ATOM 14832 C C . THR A 1 13 ? -9.993 17.884 13.036 1.00 0.00 625 THR A C 9
ATOM 14833 O O . THR A 1 13 ? -9.224 16.995 13.394 1.00 0.00 625 THR A O 9
ATOM 14844 N N . SER A 1 14 ? -10.473 17.971 11.793 1.00 0.00 626 SER A N 9
ATOM 14845 C CA . SER A 1 14 ? -10.143 16.967 10.789 1.00 0.00 626 SER A CA 9
ATOM 14846 C C . SER A 1 14 ? -8.654 16.981 10.439 1.00 0.00 626 SER A C 9
ATOM 14847 O O . SER A 1 14 ? -8.050 15.925 10.255 1.00 0.00 626 SER A O 9
ATOM 14855 N N . THR A 1 15 ? -8.066 18.173 10.352 1.00 0.00 627 THR A N 9
ATOM 14856 C CA . THR A 1 15 ? -6.643 18.299 10.033 1.00 0.00 627 THR A CA 9
ATOM 14857 C C . THR A 1 15 ? -5.748 17.810 11.175 1.00 0.00 627 THR A C 9
ATOM 14858 O O . THR A 1 15 ? -4.706 17.199 10.940 1.00 0.00 627 THR A O 9
ATOM 14869 N N . LEU A 1 16 ? -6.143 18.102 12.405 1.00 0.00 628 LEU A N 9
ATOM 14870 C CA . LEU A 1 16 ? -5.377 17.687 13.576 1.00 0.00 628 LEU A CA 9
ATOM 14871 C C . LEU A 1 16 ? -5.455 16.174 13.807 1.00 0.00 628 LEU A C 9
ATOM 14872 O O . LEU A 1 16 ? -4.448 15.520 14.072 1.00 0.00 628 LEU A O 9
ATOM 14888 N N . ILE A 1 17 ? -6.661 15.630 13.685 1.00 0.00 629 ILE A N 9
ATOM 14889 C CA . ILE A 1 17 ? -6.908 14.208 13.925 1.00 0.00 629 ILE A CA 9
ATOM 14890 C C . ILE A 1 17 ? -6.360 13.289 12.819 1.00 0.00 629 ILE A C 9
ATOM 14891 O O . ILE A 1 17 ? -5.983 12.146 13.092 1.00 0.00 629 ILE A O 9
ATOM 14907 N N . CYS A 1 18 ? -6.308 13.783 11.578 1.00 0.00 630 CYS A N 9
ATOM 14908 C CA . CYS A 1 18 ? -5.842 12.968 10.452 1.00 0.00 630 CYS A CA 9
ATOM 14909 C C . CYS A 1 18 ? -4.373 12.583 10.589 1.00 0.00 630 CYS A C 9
ATOM 14910 O O . CYS A 1 18 ? -3.953 11.543 10.076 1.00 0.00 630 CYS A O 9
ATOM 14918 N N . SER A 1 19 ? -3.593 13.412 11.277 1.00 0.00 631 SER A N 9
ATOM 14919 C CA . SER A 1 19 ? -2.175 13.127 11.462 1.00 0.00 631 SER A CA 9
ATOM 14920 C C . SER A 1 19 ? -1.967 11.889 12.335 1.00 0.00 631 SER A C 9
ATOM 14921 O O . SER A 1 19 ? -1.087 11.072 12.060 1.00 0.00 631 SER A O 9
ATOM 14929 N N . ILE A 1 20 ? -2.789 11.748 13.374 1.00 0.00 632 ILE A N 9
ATOM 14930 C CA . ILE A 1 20 ? -2.691 10.614 14.292 1.00 0.00 632 ILE A CA 9
ATOM 14931 C C . ILE A 1 20 ? -3.000 9.295 13.581 1.00 0.00 632 ILE A C 9
ATOM 14932 O O . ILE A 1 20 ? -2.244 8.325 13.685 1.00 0.00 632 ILE A O 9
ATOM 14948 N N . LEU A 1 21 ? -4.110 9.279 12.846 1.00 0.00 633 LEU A N 9
ATOM 14949 C CA . LEU A 1 21 ? -4.550 8.087 12.124 1.00 0.00 633 LEU A CA 9
ATOM 14950 C C . LEU A 1 21 ? -3.579 7.687 11.015 1.00 0.00 633 LEU A C 9
ATOM 14951 O O . LEU A 1 21 ? -3.288 6.502 10.839 1.00 0.00 633 LEU A O 9
ATOM 14967 N N . THR A 1 22 ? -3.073 8.672 10.277 1.00 0.00 634 THR A N 9
ATOM 14968 C CA . THR A 1 22 ? -2.151 8.398 9.181 1.00 0.00 634 THR A CA 9
ATOM 14969 C C . THR A 1 22 ? -0.807 7.874 9.697 1.00 0.00 634 THR A C 9
ATOM 14970 O O . THR A 1 22 ? -0.223 6.965 9.107 1.00 0.00 634 THR A O 9
ATOM 14981 N N . THR A 1 23 ? -0.327 8.448 10.803 1.00 0.00 635 THR A N 9
ATOM 14982 C CA . THR A 1 23 ? 0.943 8.031 11.403 1.00 0.00 635 THR A CA 9
ATOM 14983 C C . THR A 1 23 ? 0.891 6.553 11.787 1.00 0.00 635 THR A C 9
ATOM 14984 O O . THR A 1 23 ? 1.873 5.825 11.635 1.00 0.00 635 THR A O 9
ATOM 14995 N N . ALA A 1 24 ? -0.263 6.122 12.294 1.00 0.00 636 ALA A N 9
ATOM 14996 C CA . ALA A 1 24 ? -0.470 4.729 12.683 1.00 0.00 636 ALA A CA 9
ATOM 14997 C C . ALA A 1 24 ? -0.360 3.795 11.474 1.00 0.00 636 ALA A C 9
ATOM 14998 O O . ALA A 1 24 ? -0.167 2.589 11.626 1.00 0.00 636 ALA A O 9
ATOM 15005 N N . GLY A 1 25 ? -0.494 4.362 10.276 1.00 0.00 637 GLY A N 9
ATOM 15006 C CA . GLY A 1 25 ? -0.404 3.575 9.059 1.00 0.00 637 GLY A CA 9
ATOM 15007 C C . GLY A 1 25 ? -1.746 3.377 8.388 1.00 0.00 637 GLY A C 9
ATOM 15008 O O . GLY A 1 25 ? -1.844 2.688 7.372 1.00 0.00 637 GLY A O 9
ATOM 15012 N N . TYR A 1 26 ? -2.786 3.983 8.949 1.00 0.00 638 TYR A N 9
ATOM 15013 C CA . TYR A 1 26 ? -4.125 3.860 8.390 1.00 0.00 638 TYR A CA 9
ATOM 15014 C C . TYR A 1 26 ? -4.509 5.088 7.580 1.00 0.00 638 TYR A C 9
ATOM 15015 O O . TYR A 1 26 ? -4.166 6.215 7.934 1.00 0.00 638 TYR A O 9
ATOM 15033 N N . GLN A 1 27 ? -5.222 4.863 6.483 1.00 0.00 639 GLN A N 9
ATOM 15034 C CA . GLN A 1 27 ? -5.665 5.952 5.630 1.00 0.00 639 GLN A CA 9
ATOM 15035 C C . GLN A 1 27 ? -7.031 6.440 6.081 1.00 0.00 639 GLN A C 9
ATOM 15036 O O . GLN A 1 27 ? -7.902 5.640 6.432 1.00 0.00 639 GLN A O 9
ATOM 15050 N N . VAL A 1 28 ? -7.215 7.748 6.068 1.00 0.00 640 VAL A N 9
ATOM 15051 C CA . VAL A 1 28 ? -8.472 8.335 6.485 1.00 0.00 640 VAL A CA 9
ATOM 15052 C C . VAL A 1 28 ? -9.057 9.243 5.400 1.00 0.00 640 VAL A C 9
ATOM 15053 O O . VAL A 1 28 ? -8.333 9.991 4.739 1.00 0.00 640 VAL A O 9
ATOM 15066 N N . ILE A 1 29 ? -10.369 9.156 5.214 1.00 0.00 641 ILE A N 9
ATOM 15067 C CA . ILE A 1 29 ? -11.062 9.977 4.226 1.00 0.00 641 ILE A CA 9
ATOM 15068 C C . ILE A 1 29 ? -11.996 10.951 4.938 1.00 0.00 641 ILE A C 9
ATOM 15069 O O . ILE A 1 29 ? -12.902 10.537 5.659 1.00 0.00 641 ILE A O 9
ATOM 15085 N N . TRP A 1 30 ? -11.773 12.246 4.737 1.00 0.00 642 TRP A N 9
ATOM 15086 C CA . TRP A 1 30 ? -12.587 13.270 5.381 1.00 0.00 642 TRP A CA 9
ATOM 15087 C C . TRP A 1 30 ? -13.788 13.660 4.517 1.00 0.00 642 TRP A C 9
ATOM 15088 O O . TRP A 1 30 ? -13.635 14.084 3.371 1.00 0.00 642 TRP A O 9
ATOM 15109 N N . LEU A 1 31 ? -14.984 13.502 5.082 1.00 0.00 643 LEU A N 9
ATOM 15110 C CA . LEU A 1 31 ? -16.219 13.846 4.392 1.00 0.00 643 LEU A CA 9
ATOM 15111 C C . LEU A 1 31 ? -16.998 14.897 5.185 1.00 0.00 643 LEU A C 9
ATOM 15112 O O . LEU A 1 31 ? -17.085 14.821 6.412 1.00 0.00 643 LEU A O 9
ATOM 15128 N N . VAL A 1 32 ? -17.567 15.867 4.480 1.00 0.00 644 VAL A N 9
ATOM 15129 C CA . VAL A 1 32 ? -18.337 16.933 5.121 1.00 0.00 644 VAL A CA 9
ATOM 15130 C C . VAL A 1 32 ? -19.836 16.787 4.855 1.00 0.00 644 VAL A C 9
ATOM 15131 O O . VAL A 1 32 ? -20.578 17.769 4.884 1.00 0.00 644 VAL A O 9
ATOM 15144 N N . ASP A 1 33 ? -20.283 15.561 4.600 1.00 0.00 645 ASP A N 9
ATOM 15145 C CA . ASP A 1 33 ? -21.697 15.326 4.288 1.00 0.00 645 ASP A CA 9
ATOM 15146 C C . ASP A 1 33 ? -22.280 14.125 5.036 1.00 0.00 645 ASP A C 9
ATOM 15147 O O . ASP A 1 33 ? -23.355 14.218 5.620 1.00 0.00 645 ASP A O 9
ATOM 15156 N N . GLY A 1 34 ? -21.571 13.003 5.020 1.00 0.00 646 GLY A N 9
ATOM 15157 C CA . GLY A 1 34 ? -22.056 11.809 5.698 1.00 0.00 646 GLY A CA 9
ATOM 15158 C C . GLY A 1 34 ? -23.083 11.023 4.900 1.00 0.00 646 GLY A C 9
ATOM 15159 O O . GLY A 1 34 ? -23.895 10.303 5.481 1.00 0.00 646 GLY A O 9
ATOM 15163 N N . GLU A 1 35 ? -23.063 11.160 3.575 1.00 0.00 647 GLU A N 9
ATOM 15164 C CA . GLU A 1 35 ? -24.002 10.444 2.722 1.00 0.00 647 GLU A CA 9
ATOM 15165 C C . GLU A 1 35 ? -23.713 8.947 2.720 1.00 0.00 647 GLU A C 9
ATOM 15166 O O . GLU A 1 35 ? -22.575 8.516 2.538 1.00 0.00 647 GLU A O 9
ATOM 15178 N N . VAL A 1 36 ? -24.773 8.179 2.903 1.00 0.00 648 VAL A N 9
ATOM 15179 C CA . VAL A 1 36 ? -24.713 6.726 2.946 1.00 0.00 648 VAL A CA 9
ATOM 15180 C C . VAL A 1 36 ? -24.215 6.146 1.629 1.00 0.00 648 VAL A C 9
ATOM 15181 O O . VAL A 1 36 ? -23.435 5.202 1.631 1.00 0.00 648 VAL A O 9
ATOM 15194 N N . GLU A 1 37 ? -24.659 6.710 0.508 1.00 0.00 649 GLU A N 9
ATOM 15195 C CA . GLU A 1 37 ? -24.235 6.213 -0.796 1.00 0.00 649 GLU A CA 9
ATOM 15196 C C . GLU A 1 37 ? -22.722 6.347 -0.955 1.00 0.00 649 GLU A C 9
ATOM 15197 O O . GLU A 1 37 ? -22.061 5.434 -1.449 1.00 0.00 649 GLU A O 9
ATOM 15209 N N . ARG A 1 38 ? -22.177 7.488 -0.533 1.00 0.00 650 ARG A N 9
ATOM 15210 C CA . ARG A 1 38 ? -20.738 7.715 -0.608 1.00 0.00 650 ARG A CA 9
ATOM 15211 C C . ARG A 1 38 ? -20.004 6.829 0.398 1.00 0.00 650 ARG A C 9
ATOM 15212 O O . ARG A 1 38 ? -18.947 6.273 0.092 1.00 0.00 650 ARG A O 9
ATOM 15233 N N . LEU A 1 39 ? -20.576 6.701 1.597 1.00 0.00 651 LEU A N 9
ATOM 15234 C CA . LEU A 1 39 ? -19.988 5.859 2.640 1.00 0.00 651 LEU A CA 9
ATOM 15235 C C . LEU A 1 39 ? -20.006 4.396 2.216 1.00 0.00 651 LEU A C 9
ATOM 15236 O O . LEU A 1 39 ? -19.051 3.660 2.456 1.00 0.00 651 LEU A O 9
ATOM 15252 N N . LEU A 1 40 ? -21.114 3.979 1.604 1.00 0.00 652 LEU A N 9
ATOM 15253 C CA . LEU A 1 40 ? -21.259 2.606 1.121 1.00 0.00 652 LEU A CA 9
ATOM 15254 C C . LEU A 1 40 ? -20.271 2.309 -0.009 1.00 0.00 652 LEU A C 9
ATOM 15255 O O . LEU A 1 40 ? -19.664 1.241 -0.047 1.00 0.00 652 LEU A O 9
ATOM 15271 N N . ALA A 1 41 ? -20.130 3.257 -0.937 1.00 0.00 653 ALA A N 9
ATOM 15272 C CA . ALA A 1 41 ? -19.215 3.103 -2.072 1.00 0.00 653 ALA A CA 9
ATOM 15273 C C . ALA A 1 41 ? -17.765 2.970 -1.612 1.00 0.00 653 ALA A C 9
ATOM 15274 O O . ALA A 1 41 ? -16.992 2.187 -2.165 1.00 0.00 653 ALA A O 9
ATOM 15281 N N . LEU A 1 42 ? -17.407 3.745 -0.597 1.00 0.00 654 LEU A N 9
ATOM 15282 C CA . LEU A 1 42 ? -16.055 3.737 -0.041 1.00 0.00 654 LEU A CA 9
ATOM 15283 C C . LEU A 1 42 ? -16.016 2.920 1.242 1.00 0.00 654 LEU A C 9
ATOM 15284 O O . LEU A 1 42 ? -15.248 3.232 2.152 1.00 0.00 654 LEU A O 9
ATOM 15300 N N . THR A 1 43 ? -16.883 1.904 1.292 1.00 0.00 655 THR A N 9
ATOM 15301 C CA . THR A 1 43 ? -17.041 1.008 2.452 1.00 0.00 655 THR A CA 9
ATOM 15302 C C . THR A 1 43 ? -15.757 0.809 3.266 1.00 0.00 655 THR A C 9
ATOM 15303 O O . THR A 1 43 ? -14.851 0.074 2.868 1.00 0.00 655 THR A O 9
ATOM 15314 N N . PRO A 1 44 ? -15.693 1.473 4.434 1.00 0.00 656 PRO A N 9
ATOM 15315 C CA . PRO A 1 44 ? -14.563 1.393 5.364 1.00 0.00 656 PRO A CA 9
ATOM 15316 C C . PRO A 1 44 ? -14.734 0.285 6.399 1.00 0.00 656 PRO A C 9
ATOM 15317 O O . PRO A 1 44 ? -15.759 -0.397 6.431 1.00 0.00 656 PRO A O 9
ATOM 15328 N N . ILE A 1 45 ? -13.724 0.106 7.243 1.00 0.00 657 ILE A N 9
ATOM 15329 C CA . ILE A 1 45 ? -13.798 -0.889 8.307 1.00 0.00 657 ILE A CA 9
ATOM 15330 C C . ILE A 1 45 ? -14.454 -0.281 9.536 1.00 0.00 657 ILE A C 9
ATOM 15331 O O . ILE A 1 45 ? -15.026 -0.980 10.371 1.00 0.00 657 ILE A O 9
ATOM 15347 N N . ALA A 1 46 ? -14.352 1.036 9.633 1.00 0.00 658 ALA A N 9
ATOM 15348 C CA . ALA A 1 46 ? -14.936 1.775 10.736 1.00 0.00 658 ALA A CA 9
ATOM 15349 C C . ALA A 1 46 ? -15.135 3.234 10.353 1.00 0.00 658 ALA A C 9
ATOM 15350 O O . ALA A 1 46 ? -14.416 3.765 9.505 1.00 0.00 658 ALA A O 9
ATOM 15357 N N . VAL A 1 47 ? -16.112 3.877 10.976 1.00 0.00 659 VAL A N 9
ATOM 15358 C CA . VAL A 1 47 ? -16.391 5.278 10.701 1.00 0.00 659 VAL A CA 9
ATOM 15359 C C . VAL A 1 47 ? -16.248 6.128 11.959 1.00 0.00 659 VAL A C 9
ATOM 15360 O O . VAL A 1 47 ? -16.593 5.703 13.066 1.00 0.00 659 VAL A O 9
ATOM 15373 N N . LEU A 1 48 ? -15.716 7.328 11.772 1.00 0.00 660 LEU A N 9
ATOM 15374 C CA . LEU A 1 48 ? -15.545 8.275 12.861 1.00 0.00 660 LEU A CA 9
ATOM 15375 C C . LEU A 1 48 ? -16.477 9.457 12.628 1.00 0.00 660 LEU A C 9
ATOM 15376 O O . LEU A 1 48 ? -16.280 10.231 11.686 1.00 0.00 660 LEU A O 9
ATOM 15392 N N . LEU A 1 49 ? -17.489 9.601 13.468 1.00 0.00 661 LEU A N 9
ATOM 15393 C CA . LEU A 1 49 ? -18.442 10.689 13.301 1.00 0.00 661 LEU A CA 9
ATOM 15394 C C . LEU A 1 49 ? -18.160 11.781 14.323 1.00 0.00 661 LEU A C 9
ATOM 15395 O O . LEU A 1 49 ? -18.360 11.584 15.521 1.00 0.00 661 LEU A O 9
ATOM 15411 N N . ALA A 1 50 ? -17.693 12.931 13.855 1.00 0.00 662 ALA A N 9
ATOM 15412 C CA . ALA A 1 50 ? -17.364 14.028 14.755 1.00 0.00 662 ALA A CA 9
ATOM 15413 C C . ALA A 1 50 ? -18.395 15.145 14.705 1.00 0.00 662 ALA A C 9
ATOM 15414 O O . ALA A 1 50 ? -18.798 15.587 13.630 1.00 0.00 662 ALA A O 9
ATOM 15421 N N . GLU A 1 51 ? -18.817 15.593 15.880 1.00 0.00 663 GLU A N 9
ATOM 15422 C CA . GLU A 1 51 ? -19.781 16.682 15.987 1.00 0.00 663 GLU A CA 9
ATOM 15423 C C . GLU A 1 51 ? -19.124 18.014 15.613 1.00 0.00 663 GLU A C 9
ATOM 15424 O O . GLU A 1 51 ? -17.944 18.230 15.895 1.00 0.00 663 GLU A O 9
ATOM 15436 N N . PRO A 1 52 ? -19.875 18.934 14.976 1.00 0.00 664 PRO A N 9
ATOM 15437 C CA . PRO A 1 52 ? -21.281 18.710 14.611 1.00 0.00 664 PRO A CA 9
ATOM 15438 C C . PRO A 1 52 ? -21.441 17.743 13.438 1.00 0.00 664 PRO A C 9
ATOM 15439 O O . PRO A 1 52 ? -20.680 17.786 12.468 1.00 0.00 664 PRO A O 9
ATOM 15450 N N . PHE A 1 53 ? -22.439 16.875 13.535 1.00 0.00 665 PHE A N 9
ATOM 15451 C CA . PHE A 1 53 ? -22.718 15.899 12.488 1.00 0.00 665 PHE A CA 9
ATOM 15452 C C . PHE A 1 53 ? -23.400 16.552 11.284 1.00 0.00 665 PHE A C 9
ATOM 15453 O O . PHE A 1 53 ? -24.242 17.436 11.437 1.00 0.00 665 PHE A O 9
ATOM 15470 N N . SER A 1 54 ? -23.028 16.104 10.086 1.00 0.00 666 SER A N 9
ATOM 15471 C CA . SER A 1 54 ? -23.590 16.650 8.852 1.00 0.00 666 SER A CA 9
ATOM 15472 C C . SER A 1 54 ? -24.735 15.781 8.328 1.00 0.00 666 SER A C 9
ATOM 15473 O O . SER A 1 54 ? -25.702 16.289 7.764 1.00 0.00 666 SER A O 9
ATOM 15481 N N . TYR A 1 55 ? -24.606 14.470 8.520 1.00 0.00 667 TYR A N 9
ATOM 15482 C CA . TYR A 1 55 ? -25.619 13.504 8.079 1.00 0.00 667 TYR A CA 9
ATOM 15483 C C . TYR A 1 55 ? -26.963 13.697 8.791 1.00 0.00 667 TYR A C 9
ATOM 15484 O O . TYR A 1 55 ? -27.998 13.238 8.307 1.00 0.00 667 TYR A O 9
ATOM 15502 N N . GLY A 1 56 ? -26.948 14.365 9.940 1.00 0.00 668 GLY A N 9
ATOM 15503 C CA . GLY A 1 56 ? -28.175 14.603 10.674 1.00 0.00 668 GLY A CA 9
ATOM 15504 C C . GLY A 1 56 ? -28.379 13.660 11.845 1.00 0.00 668 GLY A C 9
ATOM 15505 O O . GLY A 1 56 ? -27.653 13.723 12.835 1.00 0.00 668 GLY A O 9
ATOM 15509 N N . ASP A 1 57 ? -29.366 12.777 11.729 1.00 0.00 669 ASP A N 9
ATOM 15510 C CA . ASP A 1 57 ? -29.689 11.838 12.806 1.00 0.00 669 ASP A CA 9
ATOM 15511 C C . ASP A 1 57 ? -28.742 10.638 12.826 1.00 0.00 669 ASP A C 9
ATOM 15512 O O . ASP A 1 57 ? -28.683 9.857 11.874 1.00 0.00 669 ASP A O 9
ATOM 15521 N N . VAL A 1 58 ? -28.013 10.505 13.933 1.00 0.00 670 VAL A N 9
ATOM 15522 C CA . VAL A 1 58 ? -27.049 9.420 14.126 1.00 0.00 670 VAL A CA 9
ATOM 15523 C C . VAL A 1 58 ? -27.708 8.035 14.094 1.00 0.00 670 VAL A C 9
ATOM 15524 O O . VAL A 1 58 ? -27.181 7.113 13.471 1.00 0.00 670 VAL A O 9
ATOM 15537 N N . GLN A 1 59 ? -28.868 7.896 14.735 1.00 0.00 671 GLN A N 9
ATOM 15538 C CA . GLN A 1 59 ? -29.557 6.606 14.800 1.00 0.00 671 GLN A CA 9
ATOM 15539 C C . GLN A 1 59 ? -29.939 6.092 13.415 1.00 0.00 671 GLN A C 9
ATOM 15540 O O . GLN A 1 59 ? -29.800 4.901 13.131 1.00 0.00 671 GLN A O 9
ATOM 15554 N N . GLU A 1 60 ? -30.426 6.984 12.556 1.00 0.00 672 GLU A N 9
ATOM 15555 C CA . GLU A 1 60 ? -30.810 6.604 11.200 1.00 0.00 672 GLU A CA 9
ATOM 15556 C C . GLU A 1 60 ? -29.597 6.144 10.397 1.00 0.00 672 GLU A C 9
ATOM 15557 O O . GLU A 1 60 ? -29.678 5.178 9.638 1.00 0.00 672 GLU A O 9
ATOM 15569 N N . LEU A 1 61 ? -28.479 6.847 10.566 1.00 0.00 673 LEU A N 9
ATOM 15570 C CA . LEU A 1 61 ? -27.240 6.504 9.874 1.00 0.00 673 LEU A CA 9
ATOM 15571 C C . LEU A 1 61 ? -26.742 5.141 10.333 1.00 0.00 673 LEU A C 9
ATOM 15572 O O . LEU A 1 61 ? -26.347 4.306 9.520 1.00 0.00 673 LEU A O 9
ATOM 15588 N N . VAL A 1 62 ? -26.778 4.925 11.646 1.00 0.00 674 VAL A N 9
ATOM 15589 C CA . VAL A 1 62 ? -26.341 3.668 12.236 1.00 0.00 674 VAL A CA 9
ATOM 15590 C C . VAL A 1 62 ? -27.224 2.532 11.747 1.00 0.00 674 VAL A C 9
ATOM 15591 O O . VAL A 1 62 ? -26.729 1.471 11.376 1.00 0.00 674 VAL A O 9
ATOM 15604 N N . ASP A 1 63 ? -28.534 2.777 11.734 1.00 0.00 675 ASP A N 9
ATOM 15605 C CA . ASP A 1 63 ? -29.494 1.780 11.271 1.00 0.00 675 ASP A CA 9
ATOM 15606 C C . ASP A 1 63 ? -29.203 1.399 9.828 1.00 0.00 675 ASP A C 9
ATOM 15607 O O . ASP A 1 63 ? -29.293 0.231 9.461 1.00 0.00 675 ASP A O 9
ATOM 15616 N N . GLN A 1 64 ? -28.858 2.390 9.012 1.00 0.00 676 GLN A N 9
ATOM 15617 C CA . GLN A 1 64 ? -28.552 2.135 7.606 1.00 0.00 676 GLN A CA 9
ATOM 15618 C C . GLN A 1 64 ? -27.228 1.395 7.463 1.00 0.00 676 GLN A C 9
ATOM 15619 O O . GLN A 1 64 ? -27.108 0.469 6.664 1.00 0.00 676 GLN A O 9
ATOM 15633 N N . LEU A 1 65 ? -26.238 1.802 8.255 1.00 0.00 677 LEU A N 9
ATOM 15634 C CA . LEU A 1 65 ? -24.923 1.176 8.215 1.00 0.00 677 LEU A CA 9
ATOM 15635 C C . LEU A 1 65 ? -24.958 -0.261 8.730 1.00 0.00 677 LEU A C 9
ATOM 15636 O O . LEU A 1 65 ? -24.337 -1.142 8.141 1.00 0.00 677 LEU A O 9
ATOM 15652 N N . ARG A 1 66 ? -25.698 -0.498 9.816 1.00 0.00 678 ARG A N 9
ATOM 15653 C CA . ARG A 1 66 ? -25.779 -1.843 10.402 1.00 0.00 678 ARG A CA 9
ATOM 15654 C C . ARG A 1 66 ? -26.640 -2.771 9.551 1.00 0.00 678 ARG A C 9
ATOM 15655 O O . ARG A 1 66 ? -26.464 -3.990 9.569 1.00 0.00 678 ARG A O 9
ATOM 15676 N N . GLN A 1 67 ? -27.581 -2.186 8.824 1.00 0.00 679 GLN A N 9
ATOM 15677 C CA . GLN A 1 67 ? -28.469 -2.940 7.953 1.00 0.00 679 GLN A CA 9
ATOM 15678 C C . GLN A 1 67 ? -27.686 -3.574 6.806 1.00 0.00 679 GLN A C 9
ATOM 15679 O O . GLN A 1 67 ? -27.960 -4.703 6.397 1.00 0.00 679 GLN A O 9
ATOM 15693 N N . ARG A 1 68 ? -26.711 -2.831 6.291 1.00 0.00 680 ARG A N 9
ATOM 15694 C CA . ARG A 1 68 ? -25.893 -3.300 5.176 1.00 0.00 680 ARG A CA 9
ATOM 15695 C C . ARG A 1 68 ? -24.625 -3.994 5.654 1.00 0.00 680 ARG A C 9
ATOM 15696 O O . ARG A 1 68 ? -24.220 -5.014 5.097 1.00 0.00 680 ARG A O 9
ATOM 15717 N N . CYS A 1 69 ? -23.993 -3.441 6.678 1.00 0.00 681 CYS A N 9
ATOM 15718 C CA . CYS A 1 69 ? -22.772 -4.020 7.214 1.00 0.00 681 CYS A CA 9
ATOM 15719 C C . CYS A 1 69 ? -22.931 -4.337 8.694 1.00 0.00 681 CYS A C 9
ATOM 15720 O O . CYS A 1 69 ? -23.427 -3.519 9.466 1.00 0.00 681 CYS A O 9
ATOM 15728 N N . THR A 1 70 ? -22.501 -5.526 9.087 1.00 0.00 682 THR A N 9
ATOM 15729 C CA . THR A 1 70 ? -22.591 -5.944 10.477 1.00 0.00 682 THR A CA 9
ATOM 15730 C C . THR A 1 70 ? -21.603 -5.156 11.336 1.00 0.00 682 THR A C 9
ATOM 15731 O O . THR A 1 70 ? -20.636 -4.596 10.814 1.00 0.00 682 THR A O 9
ATOM 15742 N N . PRO A 1 71 ? -21.835 -5.092 12.663 1.00 0.00 683 PRO A N 9
ATOM 15743 C CA . PRO A 1 71 ? -20.948 -4.370 13.590 1.00 0.00 683 PRO A CA 9
ATOM 15744 C C . PRO A 1 71 ? -19.497 -4.834 13.491 1.00 0.00 683 PRO A C 9
ATOM 15745 O O . PRO A 1 71 ? -18.569 -4.053 13.693 1.00 0.00 683 PRO A O 9
ATOM 15756 N N . GLU A 1 72 ? -19.311 -6.120 13.203 1.00 0.00 684 GLU A N 9
ATOM 15757 C CA . GLU A 1 72 ? -17.971 -6.684 13.075 1.00 0.00 684 GLU A CA 9
ATOM 15758 C C . GLU A 1 72 ? -17.290 -6.172 11.808 1.00 0.00 684 GLU A C 9
ATOM 15759 O O . GLU A 1 72 ? -16.088 -5.908 11.797 1.00 0.00 684 GLU A O 9
ATOM 15771 N N . GLN A 1 73 ? -18.076 -6.055 10.739 1.00 0.00 685 GLN A N 9
ATOM 15772 C CA . GLN A 1 73 ? -17.580 -5.579 9.454 1.00 0.00 685 GLN A CA 9
ATOM 15773 C C . GLN A 1 73 ? -17.264 -4.083 9.488 1.00 0.00 685 GLN A C 9
ATOM 15774 O O . GLN A 1 73 ? -16.259 -3.639 8.932 1.00 0.00 685 GLN A O 9
ATOM 15788 N N . LEU A 1 74 ? -18.131 -3.312 10.139 1.00 0.00 686 LEU A N 9
ATOM 15789 C CA . LEU A 1 74 ? -17.957 -1.864 10.221 1.00 0.00 686 LEU A CA 9
ATOM 15790 C C . LEU A 1 74 ? -18.185 -1.354 11.641 1.00 0.00 686 LEU A C 9
ATOM 15791 O O . LEU A 1 74 ? -19.275 -1.501 12.194 1.00 0.00 686 LEU A O 9
ATOM 15807 N N . LYS A 1 75 ? -17.158 -0.743 12.223 1.00 0.00 687 LYS A N 9
ATOM 15808 C CA . LYS A 1 75 ? -17.267 -0.197 13.571 1.00 0.00 687 LYS A CA 9
ATOM 15809 C C . LYS A 1 75 ? -17.656 1.273 13.515 1.00 0.00 687 LYS A C 9
ATOM 15810 O O . LYS A 1 75 ? -17.259 2.001 12.607 1.00 0.00 687 LYS A O 9
ATOM 15829 N N . ILE A 1 76 ? -18.440 1.703 14.484 1.00 0.00 688 ILE A N 9
ATOM 15830 C CA . ILE A 1 76 ? -18.909 3.080 14.530 1.00 0.00 688 ILE A CA 9
ATOM 15831 C C . ILE A 1 76 ? -18.461 3.778 15.808 1.00 0.00 688 ILE A C 9
ATOM 15832 O O . ILE A 1 76 ? -18.750 3.327 16.919 1.00 0.00 688 ILE A O 9
ATOM 15848 N N . PHE A 1 77 ? -17.740 4.876 15.625 1.00 0.00 689 PHE A N 9
ATOM 15849 C CA . PHE A 1 77 ? -17.246 5.684 16.739 1.00 0.00 689 PHE A CA 9
ATOM 15850 C C . PHE A 1 77 ? -17.732 7.129 16.600 1.00 0.00 689 PHE A C 9
ATOM 15851 O O . PHE A 1 77 ? -17.870 7.633 15.483 1.00 0.00 689 PHE A O 9
ATOM 15868 N N . ILE A 1 78 ? -17.980 7.805 17.720 1.00 0.00 690 ILE A N 9
ATOM 15869 C CA . ILE A 1 78 ? -18.451 9.190 17.678 1.00 0.00 690 ILE A CA 9
ATOM 15870 C C . ILE A 1 78 ? -17.582 10.117 18.531 1.00 0.00 690 ILE A C 9
ATOM 15871 O O . ILE A 1 78 ? -17.150 9.760 19.632 1.00 0.00 690 ILE A O 9
ATOM 15887 N N . LEU A 1 79 ? -17.317 11.306 17.992 1.00 0.00 691 LEU A N 9
ATOM 15888 C CA . LEU A 1 79 ? -16.500 12.310 18.665 1.00 0.00 691 LEU A CA 9
ATOM 15889 C C . LEU A 1 79 ? -17.344 13.501 19.096 1.00 0.00 691 LEU A C 9
ATOM 15890 O O . LEU A 1 79 ? -18.144 14.024 18.316 1.00 0.00 691 LEU A O 9
ATOM 15906 N N . GLY A 1 80 ? -17.155 13.932 20.337 1.00 0.00 692 GLY A N 9
ATOM 15907 C CA . GLY A 1 80 ? -17.901 15.063 20.848 1.00 0.00 692 GLY A CA 9
ATOM 15908 C C . GLY A 1 80 ? -17.869 15.141 22.357 1.00 0.00 692 GLY A C 9
ATOM 15909 O O . GLY A 1 80 ? -17.042 14.498 23.004 1.00 0.00 692 GLY A O 9
ATOM 15913 N N . SER A 1 81 ? -18.770 15.931 22.920 1.00 0.00 693 SER A N 9
ATOM 15914 C CA . SER A 1 81 ? -18.856 16.083 24.362 1.00 0.00 693 SER A CA 9
ATOM 15915 C C . SER A 1 81 ? -19.905 15.125 24.900 1.00 0.00 693 SER A C 9
ATOM 15916 O O . SER A 1 81 ? -21.094 15.285 24.624 1.00 0.00 693 SER A O 9
ATOM 15924 N N . LYS A 1 82 ? -19.447 14.136 25.665 1.00 0.00 694 LYS A N 9
ATOM 15925 C CA . LYS A 1 82 ? -20.322 13.110 26.238 1.00 0.00 694 LYS A CA 9
ATOM 15926 C C . LYS A 1 82 ? -20.971 12.306 25.111 1.00 0.00 694 LYS A C 9
ATOM 15927 O O . LYS A 1 82 ? -22.124 12.539 24.739 1.00 0.00 694 LYS A O 9
ATOM 15946 N N . GLY A 1 83 ? -20.215 11.352 24.571 1.00 0.00 695 GLY A N 9
ATOM 15947 C CA . GLY A 1 83 ? -20.705 10.534 23.472 1.00 0.00 695 GLY A CA 9
ATOM 15948 C C . GLY A 1 83 ? -21.703 9.472 23.898 1.00 0.00 695 GLY A C 9
ATOM 15949 O O . GLY A 1 83 ? -21.512 8.288 23.627 1.00 0.00 695 GLY A O 9
ATOM 15953 N N . ASN A 1 84 ? -22.776 9.897 24.556 1.00 0.00 696 ASN A N 9
ATOM 15954 C CA . ASN A 1 84 ? -23.812 8.976 25.006 1.00 0.00 696 ASN A CA 9
ATOM 15955 C C . ASN A 1 84 ? -24.850 8.779 23.904 1.00 0.00 696 ASN A C 9
ATOM 15956 O O . ASN A 1 84 ? -25.968 9.291 23.985 1.00 0.00 696 ASN A O 9
ATOM 15967 N N . TYR A 1 85 ? -24.471 8.036 22.871 1.00 0.00 697 TYR A N 9
ATOM 15968 C CA . TYR A 1 85 ? -25.354 7.774 21.749 1.00 0.00 697 TYR A CA 9
ATOM 15969 C C . TYR A 1 85 ? -25.454 6.283 21.484 1.00 0.00 697 TYR A C 9
ATOM 15970 O O . TYR A 1 85 ? -24.491 5.538 21.666 1.00 0.00 697 TYR A O 9
ATOM 15988 N N . GLN A 1 86 ? -26.631 5.856 21.063 1.00 0.00 698 GLN A N 9
ATOM 15989 C CA . GLN A 1 86 ? -26.881 4.457 20.764 1.00 0.00 698 GLN A CA 9
ATOM 15990 C C . GLN A 1 86 ? -26.425 4.121 19.348 1.00 0.00 698 GLN A C 9
ATOM 15991 O O . GLN A 1 86 ? -26.487 4.964 18.452 1.00 0.00 698 GLN A O 9
ATOM 16005 N N . GLY A 1 87 ? -25.974 2.890 19.151 1.00 0.00 699 GLY A N 9
ATOM 16006 C CA . GLY A 1 87 ? -25.533 2.469 17.834 1.00 0.00 699 GLY A CA 9
ATOM 16007 C C . GLY A 1 87 ? -24.038 2.619 17.610 1.00 0.00 699 GLY A C 9
ATOM 16008 O O . GLY A 1 87 ? -23.550 2.350 16.514 1.00 0.00 699 GLY A O 9
ATOM 16012 N N . VAL A 1 88 ? -23.300 3.036 18.635 1.00 0.00 700 VAL A N 9
ATOM 16013 C CA . VAL A 1 88 ? -21.861 3.185 18.496 1.00 0.00 700 VAL A CA 9
ATOM 16014 C C . VAL A 1 88 ? -21.142 2.241 19.454 1.00 0.00 700 VAL A C 9
ATOM 16015 O O . VAL A 1 88 ? -21.620 1.966 20.556 1.00 0.00 700 VAL A O 9
ATOM 16028 N N . ASP A 1 89 ? -20.006 1.732 19.008 1.00 0.00 701 ASP A N 9
ATOM 16029 C CA . ASP A 1 89 ? -19.207 0.804 19.808 1.00 0.00 701 ASP A CA 9
ATOM 16030 C C . ASP A 1 89 ? -18.515 1.509 20.970 1.00 0.00 701 ASP A C 9
ATOM 16031 O O . ASP A 1 89 ? -18.511 1.010 22.095 1.00 0.00 701 ASP A O 9
ATOM 16040 N N . ARG A 1 90 ? -17.941 2.677 20.693 1.00 0.00 702 ARG A N 9
ATOM 16041 C CA . ARG A 1 90 ? -17.226 3.450 21.708 1.00 0.00 702 ARG A CA 9
ATOM 16042 C C . ARG A 1 90 ? -17.398 4.939 21.440 1.00 0.00 702 ARG A C 9
ATOM 16043 O O . ARG A 1 90 ? -17.793 5.336 20.341 1.00 0.00 702 ARG A O 9
ATOM 16064 N N . TYR A 1 91 ? -17.092 5.763 22.432 1.00 0.00 703 TYR A N 9
ATOM 16065 C CA . TYR A 1 91 ? -17.215 7.205 22.279 1.00 0.00 703 TYR A CA 9
ATOM 16066 C C . TYR A 1 91 ? -15.884 7.895 22.553 1.00 0.00 703 TYR A C 9
ATOM 16067 O O . TYR A 1 91 ? -15.100 7.446 23.389 1.00 0.00 703 TYR A O 9
ATOM 16085 N N . ILE A 1 92 ? -15.631 8.983 21.834 1.00 0.00 704 ILE A N 9
ATOM 16086 C CA . ILE A 1 92 ? -14.396 9.736 22.002 1.00 0.00 704 ILE A CA 9
ATOM 16087 C C . ILE A 1 92 ? -14.699 11.177 22.417 1.00 0.00 704 ILE A C 9
ATOM 16088 O O . ILE A 1 92 ? -15.118 11.997 21.592 1.00 0.00 704 ILE A O 9
ATOM 16104 N N . PRO A 1 93 ? -14.512 11.496 23.710 1.00 0.00 705 PRO A N 9
ATOM 16105 C CA . PRO A 1 93 ? -14.774 12.839 24.242 1.00 0.00 705 PRO A CA 9
ATOM 16106 C C . PRO A 1 93 ? -13.723 13.876 23.841 1.00 0.00 705 PRO A C 9
ATOM 16107 O O . PRO A 1 93 ? -12.563 13.546 23.584 1.00 0.00 705 PRO A O 9
ATOM 16118 N N . LEU A 1 94 ? -14.150 15.133 23.787 1.00 0.00 706 LEU A N 9
ATOM 16119 C CA . LEU A 1 94 ? -13.275 16.244 23.448 1.00 0.00 706 LEU A CA 9
ATOM 16120 C C . LEU A 1 94 ? -12.952 17.053 24.707 1.00 0.00 706 LEU A C 9
ATOM 16121 O O . LEU A 1 94 ? -13.764 17.118 25.631 1.00 0.00 706 LEU A O 9
ATOM 16137 N N . PRO A 1 95 ? -11.767 17.687 24.762 1.00 0.00 707 PRO A N 9
ATOM 16138 C CA . PRO A 1 95 ? -10.779 17.632 23.679 1.00 0.00 707 PRO A CA 9
ATOM 16139 C C . PRO A 1 95 ? -10.100 16.269 23.566 1.00 0.00 707 PRO A C 9
ATOM 16140 O O . PRO A 1 95 ? -9.791 15.626 24.569 1.00 0.00 707 PRO A O 9
ATOM 16151 N N . ILE A 1 96 ? -9.896 15.831 22.332 1.00 0.00 708 ILE A N 9
ATOM 16152 C CA . ILE A 1 96 ? -9.240 14.559 22.062 1.00 0.00 708 ILE A CA 9
ATOM 16153 C C . ILE A 1 96 ? -7.784 14.560 22.508 1.00 0.00 708 ILE A C 9
ATOM 16154 O O . ILE A 1 96 ? -7.017 15.466 22.184 1.00 0.00 708 ILE A O 9
ATOM 16170 N N . HIS A 1 97 ? -7.418 13.533 23.255 1.00 0.00 709 HIS A N 9
ATOM 16171 C CA . HIS A 1 97 ? -6.048 13.370 23.710 1.00 0.00 709 HIS A CA 9
ATOM 16172 C C . HIS A 1 97 ? -5.346 12.379 22.790 1.00 0.00 709 HIS A C 9
ATOM 16173 O O . HIS A 1 97 ? -5.711 11.205 22.748 1.00 0.00 709 HIS A O 9
ATOM 16187 N N . PRO A 1 98 ? -4.326 12.843 22.046 1.00 0.00 710 PRO A N 9
ATOM 16188 C CA . PRO A 1 98 ? -3.580 12.011 21.080 1.00 0.00 710 PRO A CA 9
ATOM 16189 C C . PRO A 1 98 ? -3.044 10.703 21.658 1.00 0.00 710 PRO A C 9
ATOM 16190 O O . PRO A 1 98 ? -3.042 9.674 20.980 1.00 0.00 710 PRO A O 9
ATOM 16201 N N . GLU A 1 99 ? -2.595 10.745 22.909 1.00 0.00 711 GLU A N 9
ATOM 16202 C CA . GLU A 1 99 ? -2.031 9.569 23.569 1.00 0.00 711 GLU A CA 9
ATOM 16203 C C . GLU A 1 99 ? -3.071 8.465 23.774 1.00 0.00 711 GLU A C 9
ATOM 16204 O O . GLU A 1 99 ? -2.772 7.285 23.595 1.00 0.00 711 GLU A O 9
ATOM 16216 N N . SER A 1 100 ? -4.287 8.849 24.144 1.00 0.00 712 SER A N 9
ATOM 16217 C CA . SER A 1 100 ? -5.347 7.878 24.396 1.00 0.00 712 SER A CA 9
ATOM 16218 C C . SER A 1 100 ? -6.177 7.592 23.149 1.00 0.00 712 SER A C 9
ATOM 16219 O O . SER A 1 100 ? -6.699 6.490 22.994 1.00 0.00 712 SER A O 9
ATOM 16227 N N . PHE A 1 101 ? -6.283 8.573 22.253 1.00 0.00 713 PHE A N 9
ATOM 16228 C CA . PHE A 1 101 ? -7.071 8.409 21.032 1.00 0.00 713 PHE A CA 9
ATOM 16229 C C . PHE A 1 101 ? -6.550 7.240 20.206 1.00 0.00 713 PHE A C 9
ATOM 16230 O O . PHE A 1 101 ? -7.325 6.385 19.774 1.00 0.00 713 PHE A O 9
ATOM 16247 N N . LEU A 1 102 ? -5.237 7.200 19.998 1.00 0.00 714 LEU A N 9
ATOM 16248 C CA . LEU A 1 102 ? -4.621 6.125 19.232 1.00 0.00 714 LEU A CA 9
ATOM 16249 C C . LEU A 1 102 ? -4.848 4.782 19.927 1.00 0.00 714 LEU A C 9
ATOM 16250 O O . LEU A 1 102 ? -5.145 3.779 19.276 1.00 0.00 714 LEU A O 9
ATOM 16266 N N . GLN A 1 103 ? -4.705 4.776 21.253 1.00 0.00 715 GLN A N 9
ATOM 16267 C CA . GLN A 1 103 ? -4.909 3.562 22.046 1.00 0.00 715 GLN A CA 9
ATOM 16268 C C . GLN A 1 103 ? -6.350 3.065 21.934 1.00 0.00 715 GLN A C 9
ATOM 16269 O O . GLN A 1 103 ? -6.588 1.862 21.809 1.00 0.00 715 GLN A O 9
ATOM 16283 N N . GLN A 1 104 ? -7.309 3.992 21.979 1.00 0.00 716 GLN A N 9
ATOM 16284 C CA . GLN A 1 104 ? -8.723 3.639 21.867 1.00 0.00 716 GLN A CA 9
ATOM 16285 C C . GLN A 1 104 ? -9.044 3.082 20.482 1.00 0.00 716 GLN A C 9
ATOM 16286 O O . GLN A 1 104 ? -9.735 2.067 20.357 1.00 0.00 716 GLN A O 9
ATOM 16300 N N . VAL A 1 105 ? -8.540 3.754 19.446 1.00 0.00 717 VAL A N 9
ATOM 16301 C CA . VAL A 1 105 ? -8.767 3.326 18.067 1.00 0.00 717 VAL A CA 9
ATOM 16302 C C . VAL A 1 105 ? -8.156 1.947 17.821 1.00 0.00 717 VAL A C 9
ATOM 16303 O O . VAL A 1 105 ? -8.793 1.075 17.231 1.00 0.00 717 VAL A O 9
ATOM 16316 N N . THR A 1 106 ? -6.923 1.753 18.293 1.00 0.00 718 THR A N 9
ATOM 16317 C CA . THR A 1 106 ? -6.226 0.478 18.132 1.00 0.00 718 THR A CA 9
ATOM 16318 C C . THR A 1 106 ? -7.000 -0.651 18.813 1.00 0.00 718 THR A C 9
ATOM 16319 O O . THR A 1 106 ? -7.184 -1.724 18.236 1.00 0.00 718 THR A O 9
ATOM 16330 N N . MET A 1 107 ? -7.461 -0.393 20.038 1.00 0.00 719 MET A N 9
ATOM 16331 C CA . MET A 1 107 ? -8.230 -1.380 20.793 1.00 0.00 719 MET A CA 9
ATOM 16332 C C . MET A 1 107 ? -9.511 -1.738 20.042 1.00 0.00 719 MET A C 9
ATOM 16333 O O . MET A 1 107 ? -9.878 -2.911 19.935 1.00 0.00 719 MET A O 9
ATOM 16347 N N . GLY A 1 108 ? -10.191 -0.715 19.525 1.00 0.00 720 GLY A N 9
ATOM 16348 C CA . GLY A 1 108 ? -11.413 -0.933 18.771 1.00 0.00 720 GLY A CA 9
ATOM 16349 C C . GLY A 1 108 ? -11.182 -1.739 17.504 1.00 0.00 720 GLY A C 9
ATOM 16350 O O . GLY A 1 108 ? -11.983 -2.609 17.162 1.00 0.00 720 GLY A O 9
ATOM 16354 N N . LEU A 1 109 ? -10.081 -1.444 16.808 1.00 0.00 721 LEU A N 9
ATOM 16355 C CA . LEU A 1 109 ? -9.730 -2.142 15.569 1.00 0.00 721 LEU A CA 9
ATOM 16356 C C . LEU A 1 109 ? -9.430 -3.616 15.821 1.00 0.00 721 LEU A C 9
ATOM 16357 O O . LEU A 1 109 ? -9.807 -4.479 15.030 1.00 0.00 721 LEU A O 9
ATOM 16373 N N . THR A 1 110 ? -8.750 -3.897 16.929 1.00 0.00 722 THR A N 9
ATOM 16374 C CA . THR A 1 110 ? -8.397 -5.273 17.283 1.00 0.00 722 THR A CA 9
ATOM 16375 C C . THR A 1 110 ? -9.616 -6.070 17.745 1.00 0.00 722 THR A C 9
ATOM 16376 O O . THR A 1 110 ? -9.546 -7.287 17.915 1.00 0.00 722 THR A O 9
ATOM 16387 N N . SER A 1 111 ? -10.733 -5.378 17.950 1.00 0.00 723 SER A N 9
ATOM 16388 C CA . SER A 1 111 ? -11.966 -6.021 18.387 1.00 0.00 723 SER A CA 9
ATOM 16389 C C . SER A 1 111 ? -12.794 -6.499 17.190 1.00 0.00 723 SER A C 9
ATOM 16390 O O . SER A 1 111 ? -13.858 -7.094 17.361 1.00 0.00 723 SER A O 9
ATOM 16398 N N . LEU A 1 112 ? -12.300 -6.234 15.982 1.00 0.00 724 LEU A N 9
ATOM 16399 C CA . LEU A 1 112 ? -12.995 -6.641 14.766 1.00 0.00 724 LEU A CA 9
ATOM 16400 C C . LEU A 1 112 ? -12.045 -7.383 13.828 1.00 0.00 724 LEU A C 9
ATOM 16401 O O . LEU A 1 112 ? -10.832 -7.395 14.043 1.00 0.00 724 LEU A O 9
ATOM 16417 N N . ALA A 1 113 ? -12.601 -8.000 12.790 1.00 0.00 725 ALA A N 9
ATOM 16418 C CA . ALA A 1 113 ? -11.799 -8.741 11.825 1.00 0.00 725 ALA A CA 9
ATOM 16419 C C . ALA A 1 113 ? -12.378 -8.604 10.422 1.00 0.00 725 ALA A C 9
ATOM 16420 O O . ALA A 1 113 ? -13.588 -8.456 10.252 1.00 0.00 725 ALA A O 9
ATOM 16427 N N . THR A 1 114 ? -11.509 -8.650 9.420 1.00 0.00 726 THR A N 9
ATOM 16428 C CA . THR A 1 114 ? -11.935 -8.531 8.032 1.00 0.00 726 THR A CA 9
ATOM 16429 C C . THR A 1 114 ? -11.509 -9.765 7.239 1.00 0.00 726 THR A C 9
ATOM 16430 O O . THR A 1 114 ? -10.344 -10.162 7.273 1.00 0.00 726 THR A O 9
ATOM 16441 N N . SER A 1 115 ? -12.457 -10.370 6.528 1.00 0.00 727 SER A N 9
ATOM 16442 C CA . SER A 1 115 ? -12.176 -11.556 5.731 1.00 0.00 727 SER A CA 9
ATOM 16443 C C . SER A 1 115 ? -13.111 -11.628 4.527 1.00 0.00 727 SER A C 9
ATOM 16444 O O . SER A 1 115 ? -14.143 -10.960 4.498 1.00 0.00 727 SER A O 9
ATOM 16452 N N . ALA A 1 116 ? -12.732 -12.432 3.533 1.00 0.00 728 ALA A N 9
ATOM 16453 C CA . ALA A 1 116 ? -13.532 -12.600 2.321 1.00 0.00 728 ALA A CA 9
ATOM 16454 C C . ALA A 1 116 ? -14.906 -13.192 2.627 1.00 0.00 728 ALA A C 9
ATOM 16455 O O . ALA A 1 116 ? -15.911 -12.795 2.040 1.00 0.00 728 ALA A O 9
ATOM 16462 N N . GLN A 1 117 ? -14.941 -14.151 3.546 1.00 0.00 729 GLN A N 9
ATOM 16463 C CA . GLN A 1 117 ? -16.193 -14.796 3.928 1.00 0.00 729 GLN A CA 9
ATOM 16464 C C . GLN A 1 117 ? -16.921 -13.984 4.995 1.00 0.00 729 GLN A C 9
ATOM 16465 O O . GLN A 1 117 ? -16.241 -13.253 5.747 1.00 0.00 729 GLN A O 9
ATOM 16480 N N . GLU A 1 1 ? -7.510 -2.346 2.658 1.00 0.00 613 GLU A N 10
ATOM 16481 C CA . GLU A 1 1 ? -8.929 -2.173 3.070 1.00 0.00 613 GLU A CA 10
ATOM 16482 C C . GLU A 1 1 ? -9.020 -1.415 4.390 1.00 0.00 613 GLU A C 10
ATOM 16483 O O . GLU A 1 1 ? -10.111 -1.169 4.906 1.00 0.00 613 GLU A O 10
ATOM 16497 N N . GLY A 1 2 ? -7.864 -1.043 4.927 1.00 0.00 614 GLY A N 10
ATOM 16498 C CA . GLY A 1 2 ? -7.822 -0.315 6.183 1.00 0.00 614 GLY A CA 10
ATOM 16499 C C . GLY A 1 2 ? -8.061 1.171 6.003 1.00 0.00 614 GLY A C 10
ATOM 16500 O O . GLY A 1 2 ? -7.144 1.979 6.159 1.00 0.00 614 GLY A O 10
ATOM 16504 N N . ARG A 1 3 ? -9.297 1.531 5.676 1.00 0.00 615 ARG A N 10
ATOM 16505 C CA . ARG A 1 3 ? -9.655 2.929 5.471 1.00 0.00 615 ARG A CA 10
ATOM 16506 C C . ARG A 1 3 ? -10.670 3.384 6.513 1.00 0.00 615 ARG A C 10
ATOM 16507 O O . ARG A 1 3 ? -11.558 2.624 6.900 1.00 0.00 615 ARG A O 10
ATOM 16528 N N . ILE A 1 4 ? -10.512 4.615 6.980 1.00 0.00 616 ILE A N 10
ATOM 16529 C CA . ILE A 1 4 ? -11.413 5.199 7.967 1.00 0.00 616 ILE A CA 10
ATOM 16530 C C . ILE A 1 4 ? -11.992 6.504 7.421 1.00 0.00 616 ILE A C 10
ATOM 16531 O O . ILE A 1 4 ? -11.260 7.321 6.859 1.00 0.00 616 ILE A O 10
ATOM 16547 N N . VAL A 1 5 ? -13.296 6.707 7.573 1.00 0.00 617 VAL A N 10
ATOM 16548 C CA . VAL A 1 5 ? -13.923 7.922 7.058 1.00 0.00 617 VAL A CA 10
ATOM 16549 C C . VAL A 1 5 ? -14.423 8.807 8.195 1.00 0.00 617 VAL A C 10
ATOM 16550 O O . VAL A 1 5 ? -14.824 8.314 9.254 1.00 0.00 617 VAL A O 10
ATOM 16563 N N . LEU A 1 6 ? -14.386 10.113 7.978 1.00 0.00 618 LEU A N 10
ATOM 16564 C CA . LEU A 1 6 ? -14.837 11.065 8.985 1.00 0.00 618 LEU A CA 10
ATOM 16565 C C . LEU A 1 6 ? -15.989 11.906 8.462 1.00 0.00 618 LEU A C 10
ATOM 16566 O O . LEU A 1 6 ? -15.916 12.463 7.369 1.00 0.00 618 LEU A O 10
ATOM 16582 N N . VAL A 1 7 ? -17.047 12.001 9.256 1.00 0.00 619 VAL A N 10
ATOM 16583 C CA . VAL A 1 7 ? -18.215 12.786 8.893 1.00 0.00 619 VAL A CA 10
ATOM 16584 C C . VAL A 1 7 ? -18.356 13.966 9.843 1.00 0.00 619 VAL A C 10
ATOM 16585 O O . VAL A 1 7 ? -18.779 13.812 10.992 1.00 0.00 619 VAL A O 10
ATOM 16598 N N . SER A 1 8 ? -17.979 15.139 9.347 1.00 0.00 620 SER A N 10
ATOM 16599 C CA . SER A 1 8 ? -18.042 16.369 10.127 1.00 0.00 620 SER A CA 10
ATOM 16600 C C . SER A 1 8 ? -17.727 17.566 9.248 1.00 0.00 620 SER A C 10
ATOM 16601 O O . SER A 1 8 ? -16.983 17.455 8.276 1.00 0.00 620 SER A O 10
ATOM 16609 N N . GLU A 1 9 ? -18.291 18.707 9.596 1.00 0.00 621 GLU A N 10
ATOM 16610 C CA . GLU A 1 9 ? -18.053 19.932 8.845 1.00 0.00 621 GLU A CA 10
ATOM 16611 C C . GLU A 1 9 ? -16.873 20.723 9.425 1.00 0.00 621 GLU A C 10
ATOM 16612 O O . GLU A 1 9 ? -16.501 21.767 8.888 1.00 0.00 621 GLU A O 10
ATOM 16624 N N . ASP A 1 10 ? -16.283 20.230 10.518 1.00 0.00 622 ASP A N 10
ATOM 16625 C CA . ASP A 1 10 ? -15.168 20.930 11.152 1.00 0.00 622 ASP A CA 10
ATOM 16626 C C . ASP A 1 10 ? -13.827 20.459 10.594 1.00 0.00 622 ASP A C 10
ATOM 16627 O O . ASP A 1 10 ? -13.403 19.325 10.825 1.00 0.00 622 ASP A O 10
ATOM 16636 N N . GLU A 1 11 ? -13.174 21.346 9.852 1.00 0.00 623 GLU A N 10
ATOM 16637 C CA . GLU A 1 11 ? -11.875 21.062 9.240 1.00 0.00 623 GLU A CA 10
ATOM 16638 C C . GLU A 1 11 ? -10.772 20.838 10.278 1.00 0.00 623 GLU A C 10
ATOM 16639 O O . GLU A 1 11 ? -9.907 19.978 10.096 1.00 0.00 623 GLU A O 10
ATOM 16651 N N . ALA A 1 12 ? -10.808 21.616 11.359 1.00 0.00 624 ALA A N 10
ATOM 16652 C CA . ALA A 1 12 ? -9.783 21.548 12.402 1.00 0.00 624 ALA A CA 10
ATOM 16653 C C . ALA A 1 12 ? -9.688 20.182 13.083 1.00 0.00 624 ALA A C 10
ATOM 16654 O O . ALA A 1 12 ? -8.584 19.667 13.272 1.00 0.00 624 ALA A O 10
ATOM 16661 N N . THR A 1 13 ? -10.821 19.584 13.448 1.00 0.00 625 THR A N 10
ATOM 16662 C CA . THR A 1 13 ? -10.789 18.283 14.107 1.00 0.00 625 THR A CA 10
ATOM 16663 C C . THR A 1 13 ? -10.411 17.184 13.130 1.00 0.00 625 THR A C 10
ATOM 16664 O O . THR A 1 13 ? -9.707 16.240 13.490 1.00 0.00 625 THR A O 10
ATOM 16675 N N . SER A 1 14 ? -10.877 17.319 11.895 1.00 0.00 626 SER A N 10
ATOM 16676 C CA . SER A 1 14 ? -10.591 16.330 10.871 1.00 0.00 626 SER A CA 10
ATOM 16677 C C . SER A 1 14 ? -9.100 16.296 10.542 1.00 0.00 626 SER A C 10
ATOM 16678 O O . SER A 1 14 ? -8.516 15.225 10.390 1.00 0.00 626 SER A O 10
ATOM 16686 N N . THR A 1 15 ? -8.492 17.478 10.431 1.00 0.00 627 THR A N 10
ATOM 16687 C CA . THR A 1 15 ? -7.068 17.588 10.118 1.00 0.00 627 THR A CA 10
ATOM 16688 C C . THR A 1 15 ? -6.195 16.991 11.225 1.00 0.00 627 THR A C 10
ATOM 16689 O O . THR A 1 15 ? -5.261 16.229 10.951 1.00 0.00 627 THR A O 10
ATOM 16700 N N . LEU A 1 16 ? -6.505 17.336 12.473 1.00 0.00 628 LEU A N 10
ATOM 16701 C CA . LEU A 1 16 ? -5.745 16.847 13.622 1.00 0.00 628 LEU A CA 10
ATOM 16702 C C . LEU A 1 16 ? -5.874 15.332 13.783 1.00 0.00 628 LEU A C 10
ATOM 16703 O O . LEU A 1 16 ? -4.885 14.638 14.023 1.00 0.00 628 LEU A O 10
ATOM 16719 N N . ILE A 1 17 ? -7.096 14.826 13.640 1.00 0.00 629 ILE A N 10
ATOM 16720 C CA . ILE A 1 17 ? -7.360 13.399 13.788 1.00 0.00 629 ILE A CA 10
ATOM 16721 C C . ILE A 1 17 ? -6.724 12.593 12.647 1.00 0.00 629 ILE A C 10
ATOM 16722 O O . ILE A 1 17 ? -6.278 11.459 12.846 1.00 0.00 629 ILE A O 10
ATOM 16738 N N . CYS A 1 18 ? -6.683 13.197 11.457 1.00 0.00 630 CYS A N 10
ATOM 16739 C CA . CYS A 1 18 ? -6.125 12.556 10.272 1.00 0.00 630 CYS A CA 10
ATOM 16740 C C . CYS A 1 18 ? -4.648 12.240 10.455 1.00 0.00 630 CYS A C 10
ATOM 16741 O O . CYS A 1 18 ? -4.198 11.150 10.117 1.00 0.00 630 CYS A O 10
ATOM 16749 N N . SER A 1 19 ? -3.904 13.195 11.005 1.00 0.00 631 SER A N 10
ATOM 16750 C CA . SER A 1 19 ? -2.470 13.023 11.213 1.00 0.00 631 SER A CA 10
ATOM 16751 C C . SER A 1 19 ? -2.176 11.857 12.157 1.00 0.00 631 SER A C 10
ATOM 16752 O O . SER A 1 19 ? -1.256 11.074 11.915 1.00 0.00 631 SER A O 10
ATOM 16760 N N . ILE A 1 20 ? -2.962 11.745 13.229 1.00 0.00 632 ILE A N 10
ATOM 16761 C CA . ILE A 1 20 ? -2.781 10.671 14.205 1.00 0.00 632 ILE A CA 10
ATOM 16762 C C . ILE A 1 20 ? -3.025 9.301 13.565 1.00 0.00 632 ILE A C 10
ATOM 16763 O O . ILE A 1 20 ? -2.213 8.383 13.696 1.00 0.00 632 ILE A O 10
ATOM 16779 N N . LEU A 1 21 ? -4.149 9.186 12.862 1.00 0.00 633 LEU A N 10
ATOM 16780 C CA . LEU A 1 21 ? -4.535 7.941 12.203 1.00 0.00 633 LEU A CA 10
ATOM 16781 C C . LEU A 1 21 ? -3.623 7.592 11.025 1.00 0.00 633 LEU A C 10
ATOM 16782 O O . LEU A 1 21 ? -3.298 6.421 10.817 1.00 0.00 633 LEU A O 10
ATOM 16798 N N . THR A 1 22 ? -3.213 8.602 10.255 1.00 0.00 634 THR A N 10
ATOM 16799 C CA . THR A 1 22 ? -2.345 8.377 9.100 1.00 0.00 634 THR A CA 10
ATOM 16800 C C . THR A 1 22 ? -0.985 7.837 9.542 1.00 0.00 634 THR A C 10
ATOM 16801 O O . THR A 1 22 ? -0.418 6.956 8.895 1.00 0.00 634 THR A O 10
ATOM 16812 N N . THR A 1 23 ? -0.469 8.376 10.647 1.00 0.00 635 THR A N 10
ATOM 16813 C CA . THR A 1 23 ? 0.815 7.937 11.192 1.00 0.00 635 THR A CA 10
ATOM 16814 C C . THR A 1 23 ? 0.762 6.443 11.518 1.00 0.00 635 THR A C 10
ATOM 16815 O O . THR A 1 23 ? 1.733 5.714 11.305 1.00 0.00 635 THR A O 10
ATOM 16826 N N . ALA A 1 24 ? -0.381 6.000 12.040 1.00 0.00 636 ALA A N 10
ATOM 16827 C CA . ALA A 1 24 ? -0.592 4.592 12.372 1.00 0.00 636 ALA A CA 10
ATOM 16828 C C . ALA A 1 24 ? -0.587 3.722 11.109 1.00 0.00 636 ALA A C 10
ATOM 16829 O O . ALA A 1 24 ? -0.423 2.505 11.184 1.00 0.00 636 ALA A O 10
ATOM 16836 N N . GLY A 1 25 ? -0.779 4.357 9.953 1.00 0.00 637 GLY A N 10
ATOM 16837 C CA . GLY A 1 25 ? -0.786 3.636 8.691 1.00 0.00 637 GLY A CA 10
ATOM 16838 C C . GLY A 1 25 ? -2.163 3.543 8.059 1.00 0.00 637 GLY A C 10
ATOM 16839 O O . GLY A 1 25 ? -2.329 2.904 7.021 1.00 0.00 637 GLY A O 10
ATOM 16843 N N . TYR A 1 26 ? -3.154 4.178 8.676 1.00 0.00 638 TYR A N 10
ATOM 16844 C CA . TYR A 1 26 ? -4.515 4.145 8.151 1.00 0.00 638 TYR A CA 10
ATOM 16845 C C . TYR A 1 26 ? -4.867 5.425 7.400 1.00 0.00 638 TYR A C 10
ATOM 16846 O O . TYR A 1 26 ? -4.468 6.519 7.797 1.00 0.00 638 TYR A O 10
ATOM 16864 N N . GLN A 1 27 ? -5.616 5.277 6.311 1.00 0.00 639 GLN A N 10
ATOM 16865 C CA . GLN A 1 27 ? -6.030 6.421 5.506 1.00 0.00 639 GLN A CA 10
ATOM 16866 C C . GLN A 1 27 ? -7.355 6.974 6.002 1.00 0.00 639 GLN A C 10
ATOM 16867 O O . GLN A 1 27 ? -8.258 6.214 6.363 1.00 0.00 639 GLN A O 10
ATOM 16881 N N . VAL A 1 28 ? -7.474 8.294 6.013 1.00 0.00 640 VAL A N 10
ATOM 16882 C CA . VAL A 1 28 ? -8.696 8.937 6.467 1.00 0.00 640 VAL A CA 10
ATOM 16883 C C . VAL A 1 28 ? -9.375 9.715 5.341 1.00 0.00 640 VAL A C 10
ATOM 16884 O O . VAL A 1 28 ? -8.743 10.523 4.658 1.00 0.00 640 VAL A O 10
ATOM 16897 N N . ILE A 1 29 ? -10.667 9.459 5.153 1.00 0.00 641 ILE A N 10
ATOM 16898 C CA . ILE A 1 29 ? -11.446 10.143 4.126 1.00 0.00 641 ILE A CA 10
ATOM 16899 C C . ILE A 1 29 ? -12.442 11.092 4.792 1.00 0.00 641 ILE A C 10
ATOM 16900 O O . ILE A 1 29 ? -13.298 10.663 5.565 1.00 0.00 641 ILE A O 10
ATOM 16916 N N . TRP A 1 30 ? -12.322 12.380 4.494 1.00 0.00 642 TRP A N 10
ATOM 16917 C CA . TRP A 1 30 ? -13.193 13.392 5.085 1.00 0.00 642 TRP A CA 10
ATOM 16918 C C . TRP A 1 30 ? -14.462 13.612 4.253 1.00 0.00 642 TRP A C 10
ATOM 16919 O O . TRP A 1 30 ? -14.397 13.892 3.056 1.00 0.00 642 TRP A O 10
ATOM 16940 N N . LEU A 1 31 ? -15.616 13.474 4.908 1.00 0.00 643 LEU A N 10
ATOM 16941 C CA . LEU A 1 31 ? -16.911 13.665 4.261 1.00 0.00 643 LEU A CA 10
ATOM 16942 C C . LEU A 1 31 ? -17.671 14.826 4.906 1.00 0.00 643 LEU A C 10
ATOM 16943 O O . LEU A 1 31 ? -17.822 14.880 6.130 1.00 0.00 643 LEU A O 10
ATOM 16959 N N . VAL A 1 32 ? -18.161 15.740 4.076 1.00 0.00 644 VAL A N 10
ATOM 16960 C CA . VAL A 1 32 ? -18.906 16.909 4.550 1.00 0.00 644 VAL A CA 10
ATOM 16961 C C . VAL A 1 32 ? -20.413 16.739 4.362 1.00 0.00 644 VAL A C 10
ATOM 16962 O O . VAL A 1 32 ? -21.142 17.720 4.216 1.00 0.00 644 VAL A O 10
ATOM 16975 N N . ASP A 1 33 ? -20.877 15.496 4.375 1.00 0.00 645 ASP A N 10
ATOM 16976 C CA . ASP A 1 33 ? -22.305 15.219 4.166 1.00 0.00 645 ASP A CA 10
ATOM 16977 C C . ASP A 1 33 ? -22.738 13.886 4.775 1.00 0.00 645 ASP A C 10
ATOM 16978 O O . ASP A 1 33 ? -23.855 13.762 5.273 1.00 0.00 645 ASP A O 10
ATOM 16987 N N . GLY A 1 34 ? -21.854 12.896 4.743 1.00 0.00 646 GLY A N 10
ATOM 16988 C CA . GLY A 1 34 ? -22.183 11.589 5.286 1.00 0.00 646 GLY A CA 10
ATOM 16989 C C . GLY A 1 34 ? -23.100 10.778 4.389 1.00 0.00 646 GLY A C 10
ATOM 16990 O O . GLY A 1 34 ? -23.868 9.949 4.874 1.00 0.00 646 GLY A O 10
ATOM 16994 N N . GLU A 1 35 ? -23.029 11.024 3.082 1.00 0.00 647 GLU A N 10
ATOM 16995 C CA . GLU A 1 35 ? -23.855 10.309 2.122 1.00 0.00 647 GLU A CA 10
ATOM 16996 C C . GLU A 1 35 ? -23.525 8.817 2.144 1.00 0.00 647 GLU A C 10
ATOM 16997 O O . GLU A 1 35 ? -22.383 8.412 1.926 1.00 0.00 647 GLU A O 10
ATOM 17009 N N . VAL A 1 36 ? -24.557 8.019 2.386 1.00 0.00 648 VAL A N 10
ATOM 17010 C CA . VAL A 1 36 ? -24.446 6.568 2.480 1.00 0.00 648 VAL A CA 10
ATOM 17011 C C . VAL A 1 36 ? -23.944 5.944 1.184 1.00 0.00 648 VAL A C 10
ATOM 17012 O O . VAL A 1 36 ? -23.133 5.028 1.223 1.00 0.00 648 VAL A O 10
ATOM 17025 N N . GLU A 1 37 ? -24.418 6.431 0.041 1.00 0.00 649 GLU A N 10
ATOM 17026 C CA . GLU A 1 37 ? -23.987 5.882 -1.241 1.00 0.00 649 GLU A CA 10
ATOM 17027 C C . GLU A 1 37 ? -22.479 6.046 -1.418 1.00 0.00 649 GLU A C 10
ATOM 17028 O O . GLU A 1 37 ? -21.795 5.124 -1.862 1.00 0.00 649 GLU A O 10
ATOM 17040 N N . ARG A 1 38 ? -21.967 7.222 -1.065 1.00 0.00 650 ARG A N 10
ATOM 17041 C CA . ARG A 1 38 ? -20.534 7.485 -1.160 1.00 0.00 650 ARG A CA 10
ATOM 17042 C C . ARG A 1 38 ? -19.768 6.691 -0.102 1.00 0.00 650 ARG A C 10
ATOM 17043 O O . ARG A 1 38 ? -18.697 6.148 -0.379 1.00 0.00 650 ARG A O 10
ATOM 17064 N N . LEU A 1 39 ? -20.324 6.630 1.111 1.00 0.00 651 LEU A N 10
ATOM 17065 C CA . LEU A 1 39 ? -19.697 5.889 2.204 1.00 0.00 651 LEU A CA 10
ATOM 17066 C C . LEU A 1 39 ? -19.672 4.398 1.893 1.00 0.00 651 LEU A C 10
ATOM 17067 O O . LEU A 1 39 ? -18.698 3.711 2.196 1.00 0.00 651 LEU A O 10
ATOM 17083 N N . LEU A 1 40 ? -20.762 3.902 1.311 1.00 0.00 652 LEU A N 10
ATOM 17084 C CA . LEU A 1 40 ? -20.861 2.491 0.936 1.00 0.00 652 LEU A CA 10
ATOM 17085 C C . LEU A 1 40 ? -19.822 2.141 -0.130 1.00 0.00 652 LEU A C 10
ATOM 17086 O O . LEU A 1 40 ? -19.186 1.090 -0.065 1.00 0.00 652 LEU A O 10
ATOM 17102 N N . ALA A 1 41 ? -19.672 3.022 -1.119 1.00 0.00 653 ALA A N 10
ATOM 17103 C CA . ALA A 1 41 ? -18.703 2.821 -2.199 1.00 0.00 653 ALA A CA 10
ATOM 17104 C C . ALA A 1 41 ? -17.275 2.778 -1.659 1.00 0.00 653 ALA A C 10
ATOM 17105 O O . ALA A 1 41 ? -16.444 1.992 -2.114 1.00 0.00 653 ALA A O 10
ATOM 17112 N N . LEU A 1 42 ? -17.004 3.635 -0.683 1.00 0.00 654 LEU A N 10
ATOM 17113 C CA . LEU A 1 42 ? -15.688 3.723 -0.054 1.00 0.00 654 LEU A CA 10
ATOM 17114 C C . LEU A 1 42 ? -15.674 2.948 1.256 1.00 0.00 654 LEU A C 10
ATOM 17115 O O . LEU A 1 42 ? -14.973 3.329 2.193 1.00 0.00 654 LEU A O 10
ATOM 17131 N N . THR A 1 43 ? -16.486 1.884 1.297 1.00 0.00 655 THR A N 10
ATOM 17132 C CA . THR A 1 43 ? -16.651 1.014 2.475 1.00 0.00 655 THR A CA 10
ATOM 17133 C C . THR A 1 43 ? -15.397 0.915 3.350 1.00 0.00 655 THR A C 10
ATOM 17134 O O . THR A 1 43 ? -14.428 0.232 3.008 1.00 0.00 655 THR A O 10
ATOM 17145 N N . PRO A 1 44 ? -15.427 1.608 4.501 1.00 0.00 656 PRO A N 10
ATOM 17146 C CA . PRO A 1 44 ? -14.329 1.628 5.476 1.00 0.00 656 PRO A CA 10
ATOM 17147 C C . PRO A 1 44 ? -14.451 0.531 6.532 1.00 0.00 656 PRO A C 10
ATOM 17148 O O . PRO A 1 44 ? -15.449 -0.190 6.583 1.00 0.00 656 PRO A O 10
ATOM 17159 N N . ILE A 1 45 ? -13.427 0.406 7.371 1.00 0.00 657 ILE A N 10
ATOM 17160 C CA . ILE A 1 45 ? -13.455 -0.569 8.457 1.00 0.00 657 ILE A CA 10
ATOM 17161 C C . ILE A 1 45 ? -14.163 0.028 9.662 1.00 0.00 657 ILE A C 10
ATOM 17162 O O . ILE A 1 45 ? -14.729 -0.684 10.493 1.00 0.00 657 ILE A O 10
ATOM 17178 N N . ALA A 1 46 ? -14.117 1.351 9.742 1.00 0.00 658 ALA A N 10
ATOM 17179 C CA . ALA A 1 46 ? -14.742 2.082 10.826 1.00 0.00 658 ALA A CA 10
ATOM 17180 C C . ALA A 1 46 ? -15.043 3.514 10.404 1.00 0.00 658 ALA A C 10
ATOM 17181 O O . ALA A 1 46 ? -14.375 4.065 9.528 1.00 0.00 658 ALA A O 10
ATOM 17188 N N . VAL A 1 47 ? -16.051 4.108 11.026 1.00 0.00 659 VAL A N 10
ATOM 17189 C CA . VAL A 1 47 ? -16.425 5.481 10.722 1.00 0.00 659 VAL A CA 10
ATOM 17190 C C . VAL A 1 47 ? -16.334 6.359 11.965 1.00 0.00 659 VAL A C 10
ATOM 17191 O O . VAL A 1 47 ? -16.595 5.911 13.084 1.00 0.00 659 VAL A O 10
ATOM 17204 N N . LEU A 1 48 ? -15.942 7.608 11.753 1.00 0.00 660 LEU A N 10
ATOM 17205 C CA . LEU A 1 48 ? -15.830 8.576 12.833 1.00 0.00 660 LEU A CA 10
ATOM 17206 C C . LEU A 1 48 ? -16.868 9.675 12.653 1.00 0.00 660 LEU A C 10
ATOM 17207 O O . LEU A 1 48 ? -16.821 10.425 11.674 1.00 0.00 660 LEU A O 10
ATOM 17223 N N . LEU A 1 49 ? -17.807 9.777 13.584 1.00 0.00 661 LEU A N 10
ATOM 17224 C CA . LEU A 1 49 ? -18.828 10.806 13.491 1.00 0.00 661 LEU A CA 10
ATOM 17225 C C . LEU A 1 49 ? -18.509 11.906 14.493 1.00 0.00 661 LEU A C 10
ATOM 17226 O O . LEU A 1 49 ? -18.653 11.716 15.701 1.00 0.00 661 LEU A O 10
ATOM 17242 N N . ALA A 1 50 ? -18.066 13.050 13.996 1.00 0.00 662 ALA A N 10
ATOM 17243 C CA . ALA A 1 50 ? -17.693 14.154 14.869 1.00 0.00 662 ALA A CA 10
ATOM 17244 C C . ALA A 1 50 ? -18.700 15.292 14.841 1.00 0.00 662 ALA A C 10
ATOM 17245 O O . ALA A 1 50 ? -19.150 15.708 13.775 1.00 0.00 662 ALA A O 10
ATOM 17252 N N . GLU A 1 51 ? -19.048 15.782 16.022 1.00 0.00 663 GLU A N 10
ATOM 17253 C CA . GLU A 1 51 ? -19.969 16.913 16.149 1.00 0.00 663 GLU A CA 10
ATOM 17254 C C . GLU A 1 51 ? -19.329 18.198 15.612 1.00 0.00 663 GLU A C 10
ATOM 17255 O O . GLU A 1 51 ? -18.161 18.473 15.887 1.00 0.00 663 GLU A O 10
ATOM 17267 N N . PRO A 1 52 ? -20.084 19.009 14.841 1.00 0.00 664 PRO A N 10
ATOM 17268 C CA . PRO A 1 52 ? -21.474 18.713 14.470 1.00 0.00 664 PRO A CA 10
ATOM 17269 C C . PRO A 1 52 ? -21.570 17.682 13.342 1.00 0.00 664 PRO A C 10
ATOM 17270 O O . PRO A 1 52 ? -20.771 17.698 12.401 1.00 0.00 664 PRO A O 10
ATOM 17281 N N . PHE A 1 53 ? -22.557 16.799 13.434 1.00 0.00 665 PHE A N 10
ATOM 17282 C CA . PHE A 1 53 ? -22.752 15.766 12.419 1.00 0.00 665 PHE A CA 10
ATOM 17283 C C . PHE A 1 53 ? -23.300 16.366 11.128 1.00 0.00 665 PHE A C 10
ATOM 17284 O O . PHE A 1 53 ? -24.346 17.017 11.133 1.00 0.00 665 PHE A O 10
ATOM 17301 N N . SER A 1 54 ? -22.591 16.140 10.027 1.00 0.00 666 SER A N 10
ATOM 17302 C CA . SER A 1 54 ? -23.009 16.651 8.723 1.00 0.00 666 SER A CA 10
ATOM 17303 C C . SER A 1 54 ? -24.313 15.999 8.263 1.00 0.00 666 SER A C 10
ATOM 17304 O O . SER A 1 54 ? -25.188 16.665 7.712 1.00 0.00 666 SER A O 10
ATOM 17312 N N . TYR A 1 55 ? -24.425 14.691 8.488 1.00 0.00 667 TYR A N 10
ATOM 17313 C CA . TYR A 1 55 ? -25.618 13.937 8.102 1.00 0.00 667 TYR A CA 10
ATOM 17314 C C . TYR A 1 55 ? -26.832 14.321 8.956 1.00 0.00 667 TYR A C 10
ATOM 17315 O O . TYR A 1 55 ? -27.977 14.155 8.535 1.00 0.00 667 TYR A O 10
ATOM 17333 N N . GLY A 1 56 ? -26.580 14.843 10.152 1.00 0.00 668 GLY A N 10
ATOM 17334 C CA . GLY A 1 56 ? -27.668 15.223 11.034 1.00 0.00 668 GLY A CA 10
ATOM 17335 C C . GLY A 1 56 ? -27.931 14.185 12.110 1.00 0.00 668 GLY A C 10
ATOM 17336 O O . GLY A 1 56 ? -27.183 14.092 13.083 1.00 0.00 668 GLY A O 10
ATOM 17340 N N . ASP A 1 57 ? -28.994 13.403 11.939 1.00 0.00 669 ASP A N 10
ATOM 17341 C CA . ASP A 1 57 ? -29.350 12.373 12.914 1.00 0.00 669 ASP A CA 10
ATOM 17342 C C . ASP A 1 57 ? -28.502 11.120 12.709 1.00 0.00 669 ASP A C 10
ATOM 17343 O O . ASP A 1 57 ? -28.665 10.400 11.723 1.00 0.00 669 ASP A O 10
ATOM 17352 N N . VAL A 1 58 ? -27.603 10.864 13.655 1.00 0.00 670 VAL A N 10
ATOM 17353 C CA . VAL A 1 58 ? -26.708 9.713 13.583 1.00 0.00 670 VAL A CA 10
ATOM 17354 C C . VAL A 1 58 ? -27.416 8.371 13.767 1.00 0.00 670 VAL A C 10
ATOM 17355 O O . VAL A 1 58 ? -26.941 7.361 13.258 1.00 0.00 670 VAL A O 10
ATOM 17368 N N . GLN A 1 59 ? -28.546 8.350 14.476 1.00 0.00 671 GLN A N 10
ATOM 17369 C CA . GLN A 1 59 ? -29.269 7.100 14.706 1.00 0.00 671 GLN A CA 10
ATOM 17370 C C . GLN A 1 59 ? -29.704 6.476 13.379 1.00 0.00 671 GLN A C 10
ATOM 17371 O O . GLN A 1 59 ? -29.557 5.271 13.170 1.00 0.00 671 GLN A O 10
ATOM 17385 N N . GLU A 1 60 ? -30.240 7.309 12.492 1.00 0.00 672 GLU A N 10
ATOM 17386 C CA . GLU A 1 60 ? -30.676 6.855 11.177 1.00 0.00 672 GLU A CA 10
ATOM 17387 C C . GLU A 1 60 ? -29.482 6.408 10.339 1.00 0.00 672 GLU A C 10
ATOM 17388 O O . GLU A 1 60 ? -29.554 5.407 9.629 1.00 0.00 672 GLU A O 10
ATOM 17400 N N . LEU A 1 61 ? -28.387 7.160 10.440 1.00 0.00 673 LEU A N 10
ATOM 17401 C CA . LEU A 1 61 ? -27.161 6.856 9.707 1.00 0.00 673 LEU A CA 10
ATOM 17402 C C . LEU A 1 61 ? -26.603 5.509 10.155 1.00 0.00 673 LEU A C 10
ATOM 17403 O O . LEU A 1 61 ? -26.206 4.685 9.331 1.00 0.00 673 LEU A O 10
ATOM 17419 N N . VAL A 1 62 ? -26.587 5.298 11.468 1.00 0.00 674 VAL A N 10
ATOM 17420 C CA . VAL A 1 62 ? -26.102 4.051 12.046 1.00 0.00 674 VAL A CA 10
ATOM 17421 C C . VAL A 1 62 ? -26.980 2.899 11.584 1.00 0.00 674 VAL A C 10
ATOM 17422 O O . VAL A 1 62 ? -26.480 1.848 11.195 1.00 0.00 674 VAL A O 10
ATOM 17435 N N . ASP A 1 63 ? -28.294 3.119 11.613 1.00 0.00 675 ASP A N 10
ATOM 17436 C CA . ASP A 1 63 ? -29.255 2.109 11.181 1.00 0.00 675 ASP A CA 10
ATOM 17437 C C . ASP A 1 63 ? -29.023 1.739 9.723 1.00 0.00 675 ASP A C 10
ATOM 17438 O O . ASP A 1 63 ? -29.102 0.570 9.355 1.00 0.00 675 ASP A O 10
ATOM 17447 N N . GLN A 1 64 ? -28.739 2.742 8.898 1.00 0.00 676 GLN A N 10
ATOM 17448 C CA . GLN A 1 64 ? -28.501 2.509 7.473 1.00 0.00 676 GLN A CA 10
ATOM 17449 C C . GLN A 1 64 ? -27.172 1.794 7.251 1.00 0.00 676 GLN A C 10
ATOM 17450 O O . GLN A 1 64 ? -27.068 0.897 6.415 1.00 0.00 676 GLN A O 10
ATOM 17464 N N . LEU A 1 65 ? -26.159 2.196 8.011 1.00 0.00 677 LEU A N 10
ATOM 17465 C CA . LEU A 1 65 ? -24.835 1.601 7.911 1.00 0.00 677 LEU A CA 10
ATOM 17466 C C . LEU A 1 65 ? -24.811 0.175 8.447 1.00 0.00 677 LEU A C 10
ATOM 17467 O O . LEU A 1 65 ? -24.228 -0.708 7.823 1.00 0.00 677 LEU A O 10
ATOM 17483 N N . ARG A 1 66 ? -25.454 -0.056 9.596 1.00 0.00 678 ARG A N 10
ATOM 17484 C CA . ARG A 1 66 ? -25.468 -1.397 10.194 1.00 0.00 678 ARG A CA 10
ATOM 17485 C C . ARG A 1 66 ? -26.315 -2.351 9.359 1.00 0.00 678 ARG A C 10
ATOM 17486 O O . ARG A 1 66 ? -26.115 -3.565 9.382 1.00 0.00 678 ARG A O 10
ATOM 17507 N N . GLN A 1 67 ? -27.277 -1.783 8.640 1.00 0.00 679 GLN A N 10
ATOM 17508 C CA . GLN A 1 67 ? -28.154 -2.554 7.774 1.00 0.00 679 GLN A CA 10
ATOM 17509 C C . GLN A 1 67 ? -27.363 -3.153 6.611 1.00 0.00 679 GLN A C 10
ATOM 17510 O O . GLN A 1 67 ? -27.602 -4.289 6.200 1.00 0.00 679 GLN A O 10
ATOM 17524 N N . ARG A 1 68 ? -26.421 -2.372 6.083 1.00 0.00 680 ARG A N 10
ATOM 17525 C CA . ARG A 1 68 ? -25.602 -2.810 4.954 1.00 0.00 680 ARG A CA 10
ATOM 17526 C C . ARG A 1 68 ? -24.333 -3.515 5.419 1.00 0.00 680 ARG A C 10
ATOM 17527 O O . ARG A 1 68 ? -23.855 -4.445 4.770 1.00 0.00 680 ARG A O 10
ATOM 17548 N N . CYS A 1 69 ? -23.788 -3.068 6.539 1.00 0.00 681 CYS A N 10
ATOM 17549 C CA . CYS A 1 69 ? -22.572 -3.653 7.079 1.00 0.00 681 CYS A CA 10
ATOM 17550 C C . CYS A 1 69 ? -22.739 -3.885 8.576 1.00 0.00 681 CYS A C 10
ATOM 17551 O O . CYS A 1 69 ? -23.107 -2.977 9.317 1.00 0.00 681 CYS A O 10
ATOM 17559 N N . THR A 1 70 ? -22.447 -5.099 9.016 1.00 0.00 682 THR A N 10
ATOM 17560 C CA . THR A 1 70 ? -22.594 -5.456 10.422 1.00 0.00 682 THR A CA 10
ATOM 17561 C C . THR A 1 70 ? -21.518 -4.792 11.280 1.00 0.00 682 THR A C 10
ATOM 17562 O O . THR A 1 70 ? -20.463 -4.411 10.770 1.00 0.00 682 THR A O 10
ATOM 17573 N N . PRO A 1 71 ? -21.765 -4.647 12.600 1.00 0.00 683 PRO A N 10
ATOM 17574 C CA . PRO A 1 71 ? -20.800 -4.027 13.522 1.00 0.00 683 PRO A CA 10
ATOM 17575 C C . PRO A 1 71 ? -19.471 -4.780 13.576 1.00 0.00 683 PRO A C 10
ATOM 17576 O O . PRO A 1 71 ? -18.441 -4.209 13.936 1.00 0.00 683 PRO A O 10
ATOM 17587 N N . GLU A 1 72 ? -19.499 -6.065 13.232 1.00 0.00 684 GLU A N 10
ATOM 17588 C CA . GLU A 1 72 ? -18.285 -6.871 13.226 1.00 0.00 684 GLU A CA 10
ATOM 17589 C C . GLU A 1 72 ? -17.466 -6.580 11.966 1.00 0.00 684 GLU A C 10
ATOM 17590 O O . GLU A 1 72 ? -16.278 -6.892 11.896 1.00 0.00 684 GLU A O 10
ATOM 17602 N N . GLN A 1 73 ? -18.123 -5.989 10.969 1.00 0.00 685 GLN A N 10
ATOM 17603 C CA . GLN A 1 73 ? -17.475 -5.647 9.711 1.00 0.00 685 GLN A CA 10
ATOM 17604 C C . GLN A 1 73 ? -17.092 -4.166 9.676 1.00 0.00 685 GLN A C 10
ATOM 17605 O O . GLN A 1 73 ? -16.072 -3.793 9.098 1.00 0.00 685 GLN A O 10
ATOM 17619 N N . LEU A 1 74 ? -17.921 -3.330 10.299 1.00 0.00 686 LEU A N 10
ATOM 17620 C CA . LEU A 1 74 ? -17.685 -1.889 10.334 1.00 0.00 686 LEU A CA 10
ATOM 17621 C C . LEU A 1 74 ? -17.886 -1.337 11.744 1.00 0.00 686 LEU A C 10
ATOM 17622 O O . LEU A 1 74 ? -18.949 -1.515 12.340 1.00 0.00 686 LEU A O 10
ATOM 17638 N N . LYS A 1 75 ? -16.870 -0.661 12.273 1.00 0.00 687 LYS A N 10
ATOM 17639 C CA . LYS A 1 75 ? -16.964 -0.081 13.608 1.00 0.00 687 LYS A CA 10
ATOM 17640 C C . LYS A 1 75 ? -17.405 1.375 13.532 1.00 0.00 687 LYS A C 10
ATOM 17641 O O . LYS A 1 75 ? -17.088 2.087 12.583 1.00 0.00 687 LYS A O 10
ATOM 17660 N N . ILE A 1 76 ? -18.149 1.804 14.532 1.00 0.00 688 ILE A N 10
ATOM 17661 C CA . ILE A 1 76 ? -18.647 3.169 14.572 1.00 0.00 688 ILE A CA 10
ATOM 17662 C C . ILE A 1 76 ? -18.155 3.889 15.820 1.00 0.00 688 ILE A C 10
ATOM 17663 O O . ILE A 1 76 ? -18.411 3.460 16.948 1.00 0.00 688 ILE A O 10
ATOM 17679 N N . PHE A 1 77 ? -17.431 4.975 15.598 1.00 0.00 689 PHE A N 10
ATOM 17680 C CA . PHE A 1 77 ? -16.893 5.792 16.683 1.00 0.00 689 PHE A CA 10
ATOM 17681 C C . PHE A 1 77 ? -17.450 7.217 16.595 1.00 0.00 689 PHE A C 10
ATOM 17682 O O . PHE A 1 77 ? -17.676 7.730 15.499 1.00 0.00 689 PHE A O 10
ATOM 17699 N N . ILE A 1 78 ? -17.667 7.859 17.739 1.00 0.00 690 ILE A N 10
ATOM 17700 C CA . ILE A 1 78 ? -18.204 9.220 17.756 1.00 0.00 690 ILE A CA 10
ATOM 17701 C C . ILE A 1 78 ? -17.295 10.171 18.542 1.00 0.00 690 ILE A C 10
ATOM 17702 O O . ILE A 1 78 ? -16.806 9.840 19.627 1.00 0.00 690 ILE A O 10
ATOM 17718 N N . LEU A 1 79 ? -17.063 11.352 17.966 1.00 0.00 691 LEU A N 10
ATOM 17719 C CA . LEU A 1 79 ? -16.219 12.368 18.589 1.00 0.00 691 LEU A CA 10
ATOM 17720 C C . LEU A 1 79 ? -17.074 13.511 19.116 1.00 0.00 691 LEU A C 10
ATOM 17721 O O . LEU A 1 79 ? -17.878 14.090 18.382 1.00 0.00 691 LEU A O 10
ATOM 17737 N N . GLY A 1 80 ? -16.894 13.834 20.388 1.00 0.00 692 GLY A N 10
ATOM 17738 C CA . GLY A 1 80 ? -17.656 14.906 20.992 1.00 0.00 692 GLY A CA 10
ATOM 17739 C C . GLY A 1 80 ? -17.622 14.848 22.501 1.00 0.00 692 GLY A C 10
ATOM 17740 O O . GLY A 1 80 ? -16.846 14.096 23.082 1.00 0.00 692 GLY A O 10
ATOM 17744 N N . SER A 1 81 ? -18.468 15.636 23.138 1.00 0.00 693 SER A N 10
ATOM 17745 C CA . SER A 1 81 ? -18.539 15.661 24.586 1.00 0.00 693 SER A CA 10
ATOM 17746 C C . SER A 1 81 ? -19.699 14.794 25.042 1.00 0.00 693 SER A C 10
ATOM 17747 O O . SER A 1 81 ? -20.829 14.976 24.588 1.00 0.00 693 SER A O 10
ATOM 17755 N N . LYS A 1 82 ? -19.404 13.855 25.937 1.00 0.00 694 LYS A N 10
ATOM 17756 C CA . LYS A 1 82 ? -20.410 12.927 26.459 1.00 0.00 694 LYS A CA 10
ATOM 17757 C C . LYS A 1 82 ? -21.022 12.114 25.318 1.00 0.00 694 LYS A C 10
ATOM 17758 O O . LYS A 1 82 ? -22.231 12.161 25.084 1.00 0.00 694 LYS A O 10
ATOM 17777 N N . GLY A 1 83 ? -20.162 11.378 24.609 1.00 0.00 695 GLY A N 10
ATOM 17778 C CA . GLY A 1 83 ? -20.595 10.568 23.475 1.00 0.00 695 GLY A CA 10
ATOM 17779 C C . GLY A 1 83 ? -21.428 9.351 23.858 1.00 0.00 695 GLY A C 10
ATOM 17780 O O . GLY A 1 83 ? -21.134 8.234 23.434 1.00 0.00 695 GLY A O 10
ATOM 17784 N N . ASN A 1 84 ? -22.477 9.565 24.644 1.00 0.00 696 ASN A N 10
ATOM 17785 C CA . ASN A 1 84 ? -23.355 8.480 25.067 1.00 0.00 696 ASN A CA 10
ATOM 17786 C C . ASN A 1 84 ? -24.487 8.290 24.059 1.00 0.00 696 ASN A C 10
ATOM 17787 O O . ASN A 1 84 ? -25.615 8.731 24.283 1.00 0.00 696 ASN A O 10
ATOM 17798 N N . TYR A 1 85 ? -24.175 7.636 22.947 1.00 0.00 697 TYR A N 10
ATOM 17799 C CA . TYR A 1 85 ? -25.151 7.389 21.898 1.00 0.00 697 TYR A CA 10
ATOM 17800 C C . TYR A 1 85 ? -25.176 5.916 21.535 1.00 0.00 697 TYR A C 10
ATOM 17801 O O . TYR A 1 85 ? -24.172 5.216 21.650 1.00 0.00 697 TYR A O 10
ATOM 17819 N N . GLN A 1 86 ? -26.336 5.451 21.103 1.00 0.00 698 GLN A N 10
ATOM 17820 C CA . GLN A 1 86 ? -26.507 4.055 20.727 1.00 0.00 698 GLN A CA 10
ATOM 17821 C C . GLN A 1 86 ? -26.028 3.820 19.300 1.00 0.00 698 GLN A C 10
ATOM 17822 O O . GLN A 1 86 ? -26.126 4.703 18.448 1.00 0.00 698 GLN A O 10
ATOM 17836 N N . GLY A 1 87 ? -25.515 2.623 19.044 1.00 0.00 699 GLY A N 10
ATOM 17837 C CA . GLY A 1 87 ? -25.041 2.293 17.715 1.00 0.00 699 GLY A CA 10
ATOM 17838 C C . GLY A 1 87 ? -23.555 2.533 17.520 1.00 0.00 699 GLY A C 10
ATOM 17839 O O . GLY A 1 87 ? -23.041 2.350 16.419 1.00 0.00 699 GLY A O 10
ATOM 17843 N N . VAL A 1 88 ? -22.851 2.936 18.577 1.00 0.00 700 VAL A N 10
ATOM 17844 C CA . VAL A 1 88 ? -21.422 3.169 18.466 1.00 0.00 700 VAL A CA 10
ATOM 17845 C C . VAL A 1 88 ? -20.653 2.221 19.382 1.00 0.00 700 VAL A C 10
ATOM 17846 O O . VAL A 1 88 ? -21.099 1.894 20.483 1.00 0.00 700 VAL A O 10
ATOM 17859 N N . ASP A 1 89 ? -19.512 1.760 18.896 1.00 0.00 701 ASP A N 10
ATOM 17860 C CA . ASP A 1 89 ? -18.660 0.839 19.647 1.00 0.00 701 ASP A CA 10
ATOM 17861 C C . ASP A 1 89 ? -17.947 1.539 20.799 1.00 0.00 701 ASP A C 10
ATOM 17862 O O . ASP A 1 89 ? -17.852 0.995 21.898 1.00 0.00 701 ASP A O 10
ATOM 17871 N N . ARG A 1 90 ? -17.458 2.748 20.542 1.00 0.00 702 ARG A N 10
ATOM 17872 C CA . ARG A 1 90 ? -16.732 3.518 21.551 1.00 0.00 702 ARG A CA 10
ATOM 17873 C C . ARG A 1 90 ? -16.996 5.008 21.392 1.00 0.00 702 ARG A C 10
ATOM 17874 O O . ARG A 1 90 ? -17.382 5.472 20.316 1.00 0.00 702 ARG A O 10
ATOM 17895 N N . TYR A 1 91 ? -16.777 5.756 22.466 1.00 0.00 703 TYR A N 10
ATOM 17896 C CA . TYR A 1 91 ? -16.978 7.196 22.448 1.00 0.00 703 TYR A CA 10
ATOM 17897 C C . TYR A 1 91 ? -15.674 7.917 22.758 1.00 0.00 703 TYR A C 10
ATOM 17898 O O . TYR A 1 91 ? -14.920 7.504 23.642 1.00 0.00 703 TYR A O 10
ATOM 17916 N N . ILE A 1 92 ? -15.400 8.991 22.025 1.00 0.00 704 ILE A N 10
ATOM 17917 C CA . ILE A 1 92 ? -14.178 9.753 22.238 1.00 0.00 704 ILE A CA 10
ATOM 17918 C C . ILE A 1 92 ? -14.503 11.192 22.631 1.00 0.00 704 ILE A C 10
ATOM 17919 O O . ILE A 1 92 ? -14.939 11.991 21.797 1.00 0.00 704 ILE A O 10
ATOM 17935 N N . PRO A 1 93 ? -14.308 11.536 23.918 1.00 0.00 705 PRO A N 10
ATOM 17936 C CA . PRO A 1 93 ? -14.590 12.880 24.434 1.00 0.00 705 PRO A CA 10
ATOM 17937 C C . PRO A 1 93 ? -13.578 13.938 23.987 1.00 0.00 705 PRO A C 10
ATOM 17938 O O . PRO A 1 93 ? -12.400 13.647 23.767 1.00 0.00 705 PRO A O 10
ATOM 17949 N N . LEU A 1 94 ? -14.062 15.169 23.851 1.00 0.00 706 LEU A N 10
ATOM 17950 C CA . LEU A 1 94 ? -13.232 16.299 23.467 1.00 0.00 706 LEU A CA 10
ATOM 17951 C C . LEU A 1 94 ? -12.978 17.192 24.683 1.00 0.00 706 LEU A C 10
ATOM 17952 O O . LEU A 1 94 ? -13.828 17.289 25.569 1.00 0.00 706 LEU A O 10
ATOM 17968 N N . PRO A 1 95 ? -11.810 17.865 24.750 1.00 0.00 707 PRO A N 10
ATOM 17969 C CA . PRO A 1 95 ? -10.753 17.771 23.730 1.00 0.00 707 PRO A CA 10
ATOM 17970 C C . PRO A 1 95 ? -10.148 16.371 23.631 1.00 0.00 707 PRO A C 10
ATOM 17971 O O . PRO A 1 95 ? -9.905 15.718 24.645 1.00 0.00 707 PRO A O 10
ATOM 17982 N N . ILE A 1 96 ? -9.922 15.919 22.406 1.00 0.00 708 ILE A N 10
ATOM 17983 C CA . ILE A 1 96 ? -9.320 14.613 22.166 1.00 0.00 708 ILE A CA 10
ATOM 17984 C C . ILE A 1 96 ? -7.879 14.559 22.650 1.00 0.00 708 ILE A C 10
ATOM 17985 O O . ILE A 1 96 ? -7.110 15.504 22.472 1.00 0.00 708 ILE A O 10
ATOM 18001 N N . HIS A 1 97 ? -7.526 13.441 23.254 1.00 0.00 709 HIS A N 10
ATOM 18002 C CA . HIS A 1 97 ? -6.168 13.224 23.726 1.00 0.00 709 HIS A CA 10
ATOM 18003 C C . HIS A 1 97 ? -5.477 12.242 22.787 1.00 0.00 709 HIS A C 10
ATOM 18004 O O . HIS A 1 97 ? -5.828 11.063 22.751 1.00 0.00 709 HIS A O 10
ATOM 18018 N N . PRO A 1 98 ? -4.479 12.722 22.023 1.00 0.00 710 PRO A N 10
ATOM 18019 C CA . PRO A 1 98 ? -3.738 11.903 21.041 1.00 0.00 710 PRO A CA 10
ATOM 18020 C C . PRO A 1 98 ? -3.155 10.610 21.612 1.00 0.00 710 PRO A C 10
ATOM 18021 O O . PRO A 1 98 ? -3.155 9.575 20.945 1.00 0.00 710 PRO A O 10
ATOM 18032 N N . GLU A 1 99 ? -2.667 10.678 22.847 1.00 0.00 711 GLU A N 10
ATOM 18033 C CA . GLU A 1 99 ? -2.054 9.524 23.501 1.00 0.00 711 GLU A CA 10
ATOM 18034 C C . GLU A 1 99 ? -3.057 8.393 23.742 1.00 0.00 711 GLU A C 10
ATOM 18035 O O . GLU A 1 99 ? -2.744 7.223 23.527 1.00 0.00 711 GLU A O 10
ATOM 18047 N N . SER A 1 100 ? -4.262 8.743 24.184 1.00 0.00 712 SER A N 10
ATOM 18048 C CA . SER A 1 100 ? -5.282 7.743 24.483 1.00 0.00 712 SER A CA 10
ATOM 18049 C C . SER A 1 100 ? -6.149 7.414 23.271 1.00 0.00 712 SER A C 10
ATOM 18050 O O . SER A 1 100 ? -6.671 6.308 23.173 1.00 0.00 712 SER A O 10
ATOM 18058 N N . PHE A 1 101 ? -6.293 8.366 22.348 1.00 0.00 713 PHE A N 10
ATOM 18059 C CA . PHE A 1 101 ? -7.114 8.152 21.155 1.00 0.00 713 PHE A CA 10
ATOM 18060 C C . PHE A 1 101 ? -6.598 6.971 20.342 1.00 0.00 713 PHE A C 10
ATOM 18061 O O . PHE A 1 101 ? -7.367 6.087 19.958 1.00 0.00 713 PHE A O 10
ATOM 18078 N N . LEU A 1 102 ? -5.292 6.956 20.089 1.00 0.00 714 LEU A N 10
ATOM 18079 C CA . LEU A 1 102 ? -4.677 5.879 19.324 1.00 0.00 714 LEU A CA 10
ATOM 18080 C C . LEU A 1 102 ? -4.840 4.547 20.056 1.00 0.00 714 LEU A C 10
ATOM 18081 O O . LEU A 1 102 ? -5.131 3.518 19.439 1.00 0.00 714 LEU A O 10
ATOM 18097 N N . GLN A 1 103 ? -4.647 4.574 21.378 1.00 0.00 715 GLN A N 10
ATOM 18098 C CA . GLN A 1 103 ? -4.790 3.371 22.199 1.00 0.00 715 GLN A CA 10
ATOM 18099 C C . GLN A 1 103 ? -6.225 2.844 22.172 1.00 0.00 715 GLN A C 10
ATOM 18100 O O . GLN A 1 103 ? -6.442 1.636 22.088 1.00 0.00 715 GLN A O 10
ATOM 18114 N N . GLN A 1 104 ? -7.201 3.752 22.245 1.00 0.00 716 GLN A N 10
ATOM 18115 C CA . GLN A 1 104 ? -8.612 3.365 22.221 1.00 0.00 716 GLN A CA 10
ATOM 18116 C C . GLN A 1 104 ? -8.985 2.722 20.885 1.00 0.00 716 GLN A C 10
ATOM 18117 O O . GLN A 1 104 ? -9.715 1.728 20.853 1.00 0.00 716 GLN A O 10
ATOM 18131 N N . VAL A 1 105 ? -8.487 3.295 19.789 1.00 0.00 717 VAL A N 10
ATOM 18132 C CA . VAL A 1 105 ? -8.751 2.751 18.460 1.00 0.00 717 VAL A CA 10
ATOM 18133 C C . VAL A 1 105 ? -8.139 1.357 18.337 1.00 0.00 717 VAL A C 10
ATOM 18134 O O . VAL A 1 105 ? -8.775 0.425 17.842 1.00 0.00 717 VAL A O 10
ATOM 18147 N N . THR A 1 106 ? -6.898 1.232 18.804 1.00 0.00 718 THR A N 10
ATOM 18148 C CA . THR A 1 106 ? -6.179 -0.036 18.769 1.00 0.00 718 THR A CA 10
ATOM 18149 C C . THR A 1 106 ? -6.892 -1.089 19.615 1.00 0.00 718 THR A C 10
ATOM 18150 O O . THR A 1 106 ? -7.055 -2.231 19.187 1.00 0.00 718 THR A O 10
ATOM 18161 N N . MET A 1 107 ? -7.328 -0.691 20.813 1.00 0.00 719 MET A N 10
ATOM 18162 C CA . MET A 1 107 ? -8.031 -1.600 21.718 1.00 0.00 719 MET A CA 10
ATOM 18163 C C . MET A 1 107 ? -9.308 -2.126 21.065 1.00 0.00 719 MET A C 10
ATOM 18164 O O . MET A 1 107 ? -9.571 -3.329 21.082 1.00 0.00 719 MET A O 10
ATOM 18178 N N . GLY A 1 108 ? -10.094 -1.217 20.483 1.00 0.00 720 GLY A N 10
ATOM 18179 C CA . GLY A 1 108 ? -11.320 -1.619 19.809 1.00 0.00 720 GLY A CA 10
ATOM 18180 C C . GLY A 1 108 ? -11.040 -2.530 18.629 1.00 0.00 720 GLY A C 10
ATOM 18181 O O . GLY A 1 108 ? -11.751 -3.510 18.405 1.00 0.00 720 GLY A O 10
ATOM 18185 N N . LEU A 1 109 ? -9.992 -2.199 17.881 1.00 0.00 721 LEU A N 10
ATOM 18186 C CA . LEU A 1 109 ? -9.581 -2.984 16.722 1.00 0.00 721 LEU A CA 10
ATOM 18187 C C . LEU A 1 109 ? -9.167 -4.401 17.128 1.00 0.00 721 LEU A C 10
ATOM 18188 O O . LEU A 1 109 ? -9.568 -5.378 16.495 1.00 0.00 721 LEU A O 10
ATOM 18204 N N . THR A 1 110 ? -8.368 -4.509 18.188 1.00 0.00 722 THR A N 10
ATOM 18205 C CA . THR A 1 110 ? -7.902 -5.809 18.670 1.00 0.00 722 THR A CA 10
ATOM 18206 C C . THR A 1 110 ? -9.018 -6.627 19.322 1.00 0.00 722 THR A C 10
ATOM 18207 O O . THR A 1 110 ? -8.969 -7.854 19.328 1.00 0.00 722 THR A O 10
ATOM 18218 N N . SER A 1 111 ? -10.019 -5.949 19.884 1.00 0.00 723 SER A N 10
ATOM 18219 C CA . SER A 1 111 ? -11.133 -6.641 20.532 1.00 0.00 723 SER A CA 10
ATOM 18220 C C . SER A 1 111 ? -12.043 -7.321 19.506 1.00 0.00 723 SER A C 10
ATOM 18221 O O . SER A 1 111 ? -12.798 -8.232 19.847 1.00 0.00 723 SER A O 10
ATOM 18229 N N . LEU A 1 112 ? -11.974 -6.864 18.255 1.00 0.00 724 LEU A N 10
ATOM 18230 C CA . LEU A 1 112 ? -12.790 -7.427 17.180 1.00 0.00 724 LEU A CA 10
ATOM 18231 C C . LEU A 1 112 ? -12.448 -8.898 16.933 1.00 0.00 724 LEU A C 10
ATOM 18232 O O . LEU A 1 112 ? -13.339 -9.741 16.820 1.00 0.00 724 LEU A O 10
ATOM 18248 N N . ALA A 1 113 ? -11.154 -9.198 16.853 1.00 0.00 725 ALA A N 10
ATOM 18249 C CA . ALA A 1 113 ? -10.693 -10.561 16.618 1.00 0.00 725 ALA A CA 10
ATOM 18250 C C . ALA A 1 113 ? -9.276 -10.754 17.139 1.00 0.00 725 ALA A C 10
ATOM 18251 O O . ALA A 1 113 ? -8.475 -9.819 17.144 1.00 0.00 725 ALA A O 10
ATOM 18258 N N . THR A 1 114 ? -8.965 -11.973 17.568 1.00 0.00 726 THR A N 10
ATOM 18259 C CA . THR A 1 114 ? -7.639 -12.283 18.089 1.00 0.00 726 THR A CA 10
ATOM 18260 C C . THR A 1 114 ? -6.644 -12.537 16.956 1.00 0.00 726 THR A C 10
ATOM 18261 O O . THR A 1 114 ? -7.038 -12.845 15.831 1.00 0.00 726 THR A O 10
ATOM 18272 N N . SER A 1 115 ? -5.358 -12.421 17.265 1.00 0.00 727 SER A N 10
ATOM 18273 C CA . SER A 1 115 ? -4.309 -12.636 16.277 1.00 0.00 727 SER A CA 10
ATOM 18274 C C . SER A 1 115 ? -3.021 -13.095 16.954 1.00 0.00 727 SER A C 10
ATOM 18275 O O . SER A 1 115 ? -2.862 -12.942 18.166 1.00 0.00 727 SER A O 10
ATOM 18283 N N . ALA A 1 116 ? -2.111 -13.664 16.169 1.00 0.00 728 ALA A N 10
ATOM 18284 C CA . ALA A 1 116 ? -0.839 -14.145 16.693 1.00 0.00 728 ALA A CA 10
ATOM 18285 C C . ALA A 1 116 ? 0.258 -14.013 15.645 1.00 0.00 728 ALA A C 10
ATOM 18286 O O . ALA A 1 116 ? -0.016 -14.013 14.446 1.00 0.00 728 ALA A O 10
ATOM 18293 N N . GLN A 1 117 ? 1.500 -13.896 16.103 1.00 0.00 729 GLN A N 10
ATOM 18294 C CA . GLN A 1 117 ? 2.636 -13.765 15.196 1.00 0.00 729 GLN A CA 10
ATOM 18295 C C . GLN A 1 117 ? 3.376 -15.091 15.059 1.00 0.00 729 GLN A C 10
ATOM 18296 O O . GLN A 1 117 ? 4.035 -15.295 14.019 1.00 0.00 729 GLN A O 10
ATOM 18311 N N . GLU A 1 1 ? -3.575 -1.971 4.851 1.00 0.00 613 GLU A N 11
ATOM 18312 C CA . GLU A 1 1 ? -3.498 -1.135 6.080 1.00 0.00 613 GLU A CA 11
ATOM 18313 C C . GLU A 1 1 ? -4.894 -0.834 6.613 1.00 0.00 613 GLU A C 11
ATOM 18314 O O . GLU A 1 1 ? -5.094 -0.675 7.815 1.00 0.00 613 GLU A O 11
ATOM 18328 N N . GLY A 1 2 ? -5.856 -0.770 5.701 1.00 0.00 614 GLY A N 11
ATOM 18329 C CA . GLY A 1 2 ? -7.226 -0.479 6.079 1.00 0.00 614 GLY A CA 11
ATOM 18330 C C . GLY A 1 2 ? -7.595 0.969 5.822 1.00 0.00 614 GLY A C 11
ATOM 18331 O O . GLY A 1 2 ? -6.740 1.855 5.882 1.00 0.00 614 GLY A O 11
ATOM 18335 N N . ARG A 1 3 ? -8.868 1.214 5.537 1.00 0.00 615 ARG A N 11
ATOM 18336 C CA . ARG A 1 3 ? -9.339 2.566 5.265 1.00 0.00 615 ARG A CA 11
ATOM 18337 C C . ARG A 1 3 ? -10.368 3.011 6.297 1.00 0.00 615 ARG A C 11
ATOM 18338 O O . ARG A 1 3 ? -11.243 2.239 6.693 1.00 0.00 615 ARG A O 11
ATOM 18359 N N . ILE A 1 4 ? -10.242 4.257 6.736 1.00 0.00 616 ILE A N 11
ATOM 18360 C CA . ILE A 1 4 ? -11.157 4.844 7.706 1.00 0.00 616 ILE A CA 11
ATOM 18361 C C . ILE A 1 4 ? -11.787 6.107 7.120 1.00 0.00 616 ILE A C 11
ATOM 18362 O O . ILE A 1 4 ? -11.089 6.947 6.552 1.00 0.00 616 ILE A O 11
ATOM 18378 N N . VAL A 1 5 ? -13.102 6.244 7.248 1.00 0.00 617 VAL A N 11
ATOM 18379 C CA . VAL A 1 5 ? -13.785 7.416 6.717 1.00 0.00 617 VAL A CA 11
ATOM 18380 C C . VAL A 1 5 ? -14.202 8.343 7.853 1.00 0.00 617 VAL A C 11
ATOM 18381 O O . VAL A 1 5 ? -14.841 7.920 8.820 1.00 0.00 617 VAL A O 11
ATOM 18394 N N . LEU A 1 6 ? -13.823 9.606 7.731 1.00 0.00 618 LEU A N 11
ATOM 18395 C CA . LEU A 1 6 ? -14.121 10.605 8.743 1.00 0.00 618 LEU A CA 11
ATOM 18396 C C . LEU A 1 6 ? -15.218 11.544 8.262 1.00 0.00 618 LEU A C 11
ATOM 18397 O O . LEU A 1 6 ? -15.101 12.143 7.195 1.00 0.00 618 LEU A O 11
ATOM 18413 N N . VAL A 1 7 ? -16.273 11.686 9.052 1.00 0.00 619 VAL A N 11
ATOM 18414 C CA . VAL A 1 7 ? -17.379 12.560 8.690 1.00 0.00 619 VAL A CA 11
ATOM 18415 C C . VAL A 1 7 ? -17.484 13.701 9.686 1.00 0.00 619 VAL A C 11
ATOM 18416 O O . VAL A 1 7 ? -17.707 13.481 10.881 1.00 0.00 619 VAL A O 11
ATOM 18429 N N . SER A 1 8 ? -17.320 14.922 9.183 1.00 0.00 620 SER A N 11
ATOM 18430 C CA . SER A 1 8 ? -17.384 16.110 10.029 1.00 0.00 620 SER A CA 11
ATOM 18431 C C . SER A 1 8 ? -17.357 17.380 9.193 1.00 0.00 620 SER A C 11
ATOM 18432 O O . SER A 1 8 ? -16.618 17.475 8.213 1.00 0.00 620 SER A O 11
ATOM 18440 N N . GLU A 1 9 ? -18.170 18.350 9.586 1.00 0.00 621 GLU A N 11
ATOM 18441 C CA . GLU A 1 9 ? -18.225 19.634 8.895 1.00 0.00 621 GLU A CA 11
ATOM 18442 C C . GLU A 1 9 ? -17.129 20.583 9.390 1.00 0.00 621 GLU A C 11
ATOM 18443 O O . GLU A 1 9 ? -16.886 21.627 8.789 1.00 0.00 621 GLU A O 11
ATOM 18455 N N . ASP A 1 10 ? -16.471 20.219 10.492 1.00 0.00 622 ASP A N 11
ATOM 18456 C CA . ASP A 1 10 ? -15.421 21.055 11.066 1.00 0.00 622 ASP A CA 11
ATOM 18457 C C . ASP A 1 10 ? -14.057 20.667 10.499 1.00 0.00 622 ASP A C 11
ATOM 18458 O O . ASP A 1 10 ? -13.509 19.614 10.834 1.00 0.00 622 ASP A O 11
ATOM 18467 N N . GLU A 1 11 ? -13.520 21.526 9.639 1.00 0.00 623 GLU A N 11
ATOM 18468 C CA . GLU A 1 11 ? -12.223 21.293 9.011 1.00 0.00 623 GLU A CA 11
ATOM 18469 C C . GLU A 1 11 ? -11.071 21.345 10.021 1.00 0.00 623 GLU A C 11
ATOM 18470 O O . GLU A 1 11 ? -10.064 20.654 9.854 1.00 0.00 623 GLU A O 11
ATOM 18482 N N . ALA A 1 12 ? -11.226 22.159 11.067 1.00 0.00 624 ALA A N 11
ATOM 18483 C CA . ALA A 1 12 ? -10.183 22.314 12.082 1.00 0.00 624 ALA A CA 11
ATOM 18484 C C . ALA A 1 12 ? -9.917 21.020 12.846 1.00 0.00 624 ALA A C 11
ATOM 18485 O O . ALA A 1 12 ? -8.762 20.641 13.049 1.00 0.00 624 ALA A O 11
ATOM 18492 N N . THR A 1 13 ? -10.981 20.337 13.263 1.00 0.00 625 THR A N 11
ATOM 18493 C CA . THR A 1 13 ? -10.829 19.090 13.999 1.00 0.00 625 THR A CA 11
ATOM 18494 C C . THR A 1 13 ? -10.446 17.948 13.077 1.00 0.00 625 THR A C 11
ATOM 18495 O O . THR A 1 13 ? -9.665 17.074 13.453 1.00 0.00 625 THR A O 11
ATOM 18506 N N . SER A 1 14 ? -10.993 17.967 11.865 1.00 0.00 626 SER A N 11
ATOM 18507 C CA . SER A 1 14 ? -10.719 16.921 10.894 1.00 0.00 626 SER A CA 11
ATOM 18508 C C . SER A 1 14 ? -9.241 16.897 10.505 1.00 0.00 626 SER A C 11
ATOM 18509 O O . SER A 1 14 ? -8.646 15.828 10.384 1.00 0.00 626 SER A O 11
ATOM 18517 N N . THR A 1 15 ? -8.656 18.079 10.314 1.00 0.00 627 THR A N 11
ATOM 18518 C CA . THR A 1 15 ? -7.245 18.188 9.942 1.00 0.00 627 THR A CA 11
ATOM 18519 C C . THR A 1 15 ? -6.331 17.618 11.032 1.00 0.00 627 THR A C 11
ATOM 18520 O O . THR A 1 15 ? -5.411 16.847 10.749 1.00 0.00 627 THR A O 11
ATOM 18531 N N . LEU A 1 16 ? -6.594 18.002 12.277 1.00 0.00 628 LEU A N 11
ATOM 18532 C CA . LEU A 1 16 ? -5.798 17.539 13.411 1.00 0.00 628 LEU A CA 11
ATOM 18533 C C . LEU A 1 16 ? -5.965 16.038 13.655 1.00 0.00 628 LEU A C 11
ATOM 18534 O O . LEU A 1 16 ? -4.989 15.322 13.884 1.00 0.00 628 LEU A O 11
ATOM 18550 N N . ILE A 1 17 ? -7.208 15.570 13.591 1.00 0.00 629 ILE A N 11
ATOM 18551 C CA . ILE A 1 17 ? -7.519 14.166 13.846 1.00 0.00 629 ILE A CA 11
ATOM 18552 C C . ILE A 1 17 ? -7.016 13.223 12.741 1.00 0.00 629 ILE A C 11
ATOM 18553 O O . ILE A 1 17 ? -6.591 12.101 13.029 1.00 0.00 629 ILE A O 11
ATOM 18569 N N . CYS A 1 18 ? -7.053 13.674 11.481 1.00 0.00 630 CYS A N 11
ATOM 18570 C CA . CYS A 1 18 ? -6.616 12.835 10.366 1.00 0.00 630 CYS A CA 11
ATOM 18571 C C . CYS A 1 18 ? -5.116 12.590 10.417 1.00 0.00 630 CYS A C 11
ATOM 18572 O O . CYS A 1 18 ? -4.636 11.550 9.966 1.00 0.00 630 CYS A O 11
ATOM 18580 N N . SER A 1 19 ? -4.381 13.546 10.972 1.00 0.00 631 SER A N 11
ATOM 18581 C CA . SER A 1 19 ? -2.936 13.424 11.088 1.00 0.00 631 SER A CA 11
ATOM 18582 C C . SER A 1 19 ? -2.560 12.274 12.018 1.00 0.00 631 SER A C 11
ATOM 18583 O O . SER A 1 19 ? -1.639 11.510 11.731 1.00 0.00 631 SER A O 11
ATOM 18591 N N . ILE A 1 20 ? -3.287 12.153 13.131 1.00 0.00 632 ILE A N 11
ATOM 18592 C CA . ILE A 1 20 ? -3.032 11.096 14.107 1.00 0.00 632 ILE A CA 11
ATOM 18593 C C . ILE A 1 20 ? -3.277 9.716 13.493 1.00 0.00 632 ILE A C 11
ATOM 18594 O O . ILE A 1 20 ? -2.440 8.816 13.599 1.00 0.00 632 ILE A O 11
ATOM 18610 N N . LEU A 1 21 ? -4.429 9.569 12.839 1.00 0.00 633 LEU A N 11
ATOM 18611 C CA . LEU A 1 21 ? -4.807 8.307 12.210 1.00 0.00 633 LEU A CA 11
ATOM 18612 C C . LEU A 1 21 ? -3.880 7.935 11.052 1.00 0.00 633 LEU A C 11
ATOM 18613 O O . LEU A 1 21 ? -3.511 6.769 10.898 1.00 0.00 633 LEU A O 11
ATOM 18629 N N . THR A 1 22 ? -3.504 8.924 10.242 1.00 0.00 634 THR A N 11
ATOM 18630 C CA . THR A 1 22 ? -2.629 8.682 9.096 1.00 0.00 634 THR A CA 11
ATOM 18631 C C . THR A 1 22 ? -1.226 8.269 9.548 1.00 0.00 634 THR A C 11
ATOM 18632 O O . THR A 1 22 ? -0.616 7.376 8.958 1.00 0.00 634 THR A O 11
ATOM 18643 N N . THR A 1 23 ? -0.724 8.919 10.599 1.00 0.00 635 THR A N 11
ATOM 18644 C CA . THR A 1 23 ? 0.604 8.616 11.138 1.00 0.00 635 THR A CA 11
ATOM 18645 C C . THR A 1 23 ? 0.682 7.153 11.576 1.00 0.00 635 THR A C 11
ATOM 18646 O O . THR A 1 23 ? 1.705 6.493 11.393 1.00 0.00 635 THR A O 11
ATOM 18657 N N . ALA A 1 24 ? -0.409 6.661 12.158 1.00 0.00 636 ALA A N 11
ATOM 18658 C CA . ALA A 1 24 ? -0.492 5.273 12.610 1.00 0.00 636 ALA A CA 11
ATOM 18659 C C . ALA A 1 24 ? -0.393 4.294 11.435 1.00 0.00 636 ALA A C 11
ATOM 18660 O O . ALA A 1 24 ? -0.136 3.106 11.629 1.00 0.00 636 ALA A O 11
ATOM 18667 N N . GLY A 1 25 ? -0.607 4.799 10.220 1.00 0.00 637 GLY A N 11
ATOM 18668 C CA . GLY A 1 25 ? -0.534 3.956 9.038 1.00 0.00 637 GLY A CA 11
ATOM 18669 C C . GLY A 1 25 ? -1.888 3.699 8.407 1.00 0.00 637 GLY A C 11
ATOM 18670 O O . GLY A 1 25 ? -2.003 2.898 7.480 1.00 0.00 637 GLY A O 11
ATOM 18674 N N . TYR A 1 26 ? -2.917 4.376 8.901 1.00 0.00 638 TYR A N 11
ATOM 18675 C CA . TYR A 1 26 ? -4.263 4.204 8.369 1.00 0.00 638 TYR A CA 11
ATOM 18676 C C . TYR A 1 26 ? -4.633 5.332 7.412 1.00 0.00 638 TYR A C 11
ATOM 18677 O O . TYR A 1 26 ? -4.300 6.493 7.647 1.00 0.00 638 TYR A O 11
ATOM 18695 N N . GLN A 1 27 ? -5.322 4.983 6.329 1.00 0.00 639 GLN A N 11
ATOM 18696 C CA . GLN A 1 27 ? -5.755 5.974 5.353 1.00 0.00 639 GLN A CA 11
ATOM 18697 C C . GLN A 1 27 ? -7.098 6.548 5.772 1.00 0.00 639 GLN A C 11
ATOM 18698 O O . GLN A 1 27 ? -8.007 5.806 6.146 1.00 0.00 639 GLN A O 11
ATOM 18712 N N . VAL A 1 28 ? -7.227 7.864 5.705 1.00 0.00 640 VAL A N 11
ATOM 18713 C CA . VAL A 1 28 ? -8.460 8.515 6.111 1.00 0.00 640 VAL A CA 11
ATOM 18714 C C . VAL A 1 28 ? -9.123 9.288 4.972 1.00 0.00 640 VAL A C 11
ATOM 18715 O O . VAL A 1 28 ? -8.476 10.066 4.270 1.00 0.00 640 VAL A O 11
ATOM 18728 N N . ILE A 1 29 ? -10.422 9.059 4.802 1.00 0.00 641 ILE A N 11
ATOM 18729 C CA . ILE A 1 29 ? -11.206 9.752 3.786 1.00 0.00 641 ILE A CA 11
ATOM 18730 C C . ILE A 1 29 ? -12.157 10.718 4.492 1.00 0.00 641 ILE A C 11
ATOM 18731 O O . ILE A 1 29 ? -13.001 10.294 5.278 1.00 0.00 641 ILE A O 11
ATOM 18747 N N . TRP A 1 30 ? -12.016 12.010 4.222 1.00 0.00 642 TRP A N 11
ATOM 18748 C CA . TRP A 1 30 ? -12.845 13.022 4.876 1.00 0.00 642 TRP A CA 11
ATOM 18749 C C . TRP A 1 30 ? -14.124 13.330 4.092 1.00 0.00 642 TRP A C 11
ATOM 18750 O O . TRP A 1 30 ? -14.083 13.658 2.906 1.00 0.00 642 TRP A O 11
ATOM 18771 N N . LEU A 1 31 ? -15.260 13.212 4.779 1.00 0.00 643 LEU A N 11
ATOM 18772 C CA . LEU A 1 31 ? -16.567 13.493 4.197 1.00 0.00 643 LEU A CA 11
ATOM 18773 C C . LEU A 1 31 ? -17.270 14.582 5.009 1.00 0.00 643 LEU A C 11
ATOM 18774 O O . LEU A 1 31 ? -17.296 14.528 6.240 1.00 0.00 643 LEU A O 11
ATOM 18790 N N . VAL A 1 32 ? -17.842 15.563 4.323 1.00 0.00 644 VAL A N 11
ATOM 18791 C CA . VAL A 1 32 ? -18.526 16.668 4.995 1.00 0.00 644 VAL A CA 11
ATOM 18792 C C . VAL A 1 32 ? -20.050 16.565 4.910 1.00 0.00 644 VAL A C 11
ATOM 18793 O O . VAL A 1 32 ? -20.754 17.528 5.211 1.00 0.00 644 VAL A O 11
ATOM 18806 N N . ASP A 1 33 ? -20.566 15.405 4.519 1.00 0.00 645 ASP A N 11
ATOM 18807 C CA . ASP A 1 33 ? -22.023 15.252 4.378 1.00 0.00 645 ASP A CA 11
ATOM 18808 C C . ASP A 1 33 ? -22.576 13.929 4.930 1.00 0.00 645 ASP A C 11
ATOM 18809 O O . ASP A 1 33 ? -23.776 13.821 5.174 1.00 0.00 645 ASP A O 11
ATOM 18818 N N . GLY A 1 34 ? -21.716 12.934 5.122 1.00 0.00 646 GLY A N 11
ATOM 18819 C CA . GLY A 1 34 ? -22.162 11.652 5.651 1.00 0.00 646 GLY A CA 11
ATOM 18820 C C . GLY A 1 34 ? -23.069 10.873 4.709 1.00 0.00 646 GLY A C 11
ATOM 18821 O O . GLY A 1 34 ? -23.906 10.096 5.167 1.00 0.00 646 GLY A O 11
ATOM 18825 N N . GLU A 1 35 ? -22.914 11.066 3.399 1.00 0.00 647 GLU A N 11
ATOM 18826 C CA . GLU A 1 35 ? -23.753 10.367 2.433 1.00 0.00 647 GLU A CA 11
ATOM 18827 C C . GLU A 1 35 ? -23.464 8.870 2.426 1.00 0.00 647 GLU A C 11
ATOM 18828 O O . GLU A 1 35 ? -22.331 8.436 2.227 1.00 0.00 647 GLU A O 11
ATOM 18840 N N . VAL A 1 36 ? -24.527 8.103 2.625 1.00 0.00 648 VAL A N 11
ATOM 18841 C CA . VAL A 1 36 ? -24.478 6.649 2.663 1.00 0.00 648 VAL A CA 11
ATOM 18842 C C . VAL A 1 36 ? -23.995 6.071 1.339 1.00 0.00 648 VAL A C 11
ATOM 18843 O O . VAL A 1 36 ? -23.243 5.105 1.328 1.00 0.00 648 VAL A O 11
ATOM 18856 N N . GLU A 1 37 ? -24.427 6.659 0.225 1.00 0.00 649 GLU A N 11
ATOM 18857 C CA . GLU A 1 37 ? -24.023 6.171 -1.091 1.00 0.00 649 GLU A CA 11
ATOM 18858 C C . GLU A 1 37 ? -22.506 6.246 -1.238 1.00 0.00 649 GLU A C 11
ATOM 18859 O O . GLU A 1 37 ? -21.875 5.320 -1.746 1.00 0.00 649 GLU A O 11
ATOM 18871 N N . ARG A 1 38 ? -21.930 7.355 -0.783 1.00 0.00 650 ARG A N 11
ATOM 18872 C CA . ARG A 1 38 ? -20.483 7.538 -0.832 1.00 0.00 650 ARG A CA 11
ATOM 18873 C C . ARG A 1 38 ? -19.795 6.644 0.197 1.00 0.00 650 ARG A C 11
ATOM 18874 O O . ARG A 1 38 ? -18.759 6.043 -0.089 1.00 0.00 650 ARG A O 11
ATOM 18895 N N . LEU A 1 39 ? -20.378 6.561 1.396 1.00 0.00 651 LEU A N 11
ATOM 18896 C CA . LEU A 1 39 ? -19.824 5.728 2.463 1.00 0.00 651 LEU A CA 11
ATOM 18897 C C . LEU A 1 39 ? -19.846 4.258 2.059 1.00 0.00 651 LEU A C 11
ATOM 18898 O O . LEU A 1 39 ? -18.902 3.520 2.330 1.00 0.00 651 LEU A O 11
ATOM 18914 N N . LEU A 1 40 ? -20.943 3.840 1.432 1.00 0.00 652 LEU A N 11
ATOM 18915 C CA . LEU A 1 40 ? -21.085 2.459 0.971 1.00 0.00 652 LEU A CA 11
ATOM 18916 C C . LEU A 1 40 ? -20.068 2.134 -0.126 1.00 0.00 652 LEU A C 11
ATOM 18917 O O . LEU A 1 40 ? -19.463 1.066 -0.121 1.00 0.00 652 LEU A O 11
ATOM 18933 N N . ALA A 1 41 ? -19.903 3.057 -1.073 1.00 0.00 653 ALA A N 11
ATOM 18934 C CA . ALA A 1 41 ? -18.959 2.873 -2.177 1.00 0.00 653 ALA A CA 11
ATOM 18935 C C . ALA A 1 41 ? -17.518 2.762 -1.680 1.00 0.00 653 ALA A C 11
ATOM 18936 O O . ALA A 1 41 ? -16.731 1.967 -2.192 1.00 0.00 653 ALA A O 11
ATOM 18943 N N . LEU A 1 42 ? -17.186 3.568 -0.681 1.00 0.00 654 LEU A N 11
ATOM 18944 C CA . LEU A 1 42 ? -15.842 3.585 -0.107 1.00 0.00 654 LEU A CA 11
ATOM 18945 C C . LEU A 1 42 ? -15.799 2.813 1.200 1.00 0.00 654 LEU A C 11
ATOM 18946 O O . LEU A 1 42 ? -15.028 3.156 2.096 1.00 0.00 654 LEU A O 11
ATOM 18962 N N . THR A 1 43 ? -16.662 1.796 1.292 1.00 0.00 655 THR A N 11
ATOM 18963 C CA . THR A 1 43 ? -16.791 0.936 2.480 1.00 0.00 655 THR A CA 11
ATOM 18964 C C . THR A 1 43 ? -15.484 0.755 3.259 1.00 0.00 655 THR A C 11
ATOM 18965 O O . THR A 1 43 ? -14.594 0.009 2.846 1.00 0.00 655 THR A O 11
ATOM 18976 N N . PRO A 1 44 ? -15.374 1.447 4.407 1.00 0.00 656 PRO A N 11
ATOM 18977 C CA . PRO A 1 44 ? -14.207 1.374 5.290 1.00 0.00 656 PRO A CA 11
ATOM 18978 C C . PRO A 1 44 ? -14.345 0.297 6.360 1.00 0.00 656 PRO A C 11
ATOM 18979 O O . PRO A 1 44 ? -15.366 -0.386 6.442 1.00 0.00 656 PRO A O 11
ATOM 18990 N N . ILE A 1 45 ? -13.309 0.145 7.176 1.00 0.00 657 ILE A N 11
ATOM 18991 C CA . ILE A 1 45 ? -13.346 -0.821 8.268 1.00 0.00 657 ILE A CA 11
ATOM 18992 C C . ILE A 1 45 ? -14.014 -0.195 9.482 1.00 0.00 657 ILE A C 11
ATOM 18993 O O . ILE A 1 45 ? -14.570 -0.885 10.336 1.00 0.00 657 ILE A O 11
ATOM 19009 N N . ALA A 1 46 ? -13.946 1.128 9.540 1.00 0.00 658 ALA A N 11
ATOM 19010 C CA . ALA A 1 46 ? -14.533 1.882 10.629 1.00 0.00 658 ALA A CA 11
ATOM 19011 C C . ALA A 1 46 ? -14.800 3.320 10.206 1.00 0.00 658 ALA A C 11
ATOM 19012 O O . ALA A 1 46 ? -14.128 3.849 9.317 1.00 0.00 658 ALA A O 11
ATOM 19019 N N . VAL A 1 47 ? -15.782 3.946 10.839 1.00 0.00 659 VAL A N 11
ATOM 19020 C CA . VAL A 1 47 ? -16.116 5.331 10.534 1.00 0.00 659 VAL A CA 11
ATOM 19021 C C . VAL A 1 47 ? -16.025 6.199 11.782 1.00 0.00 659 VAL A C 11
ATOM 19022 O O . VAL A 1 47 ? -16.299 5.747 12.897 1.00 0.00 659 VAL A O 11
ATOM 19035 N N . LEU A 1 48 ? -15.620 7.445 11.581 1.00 0.00 660 LEU A N 11
ATOM 19036 C CA . LEU A 1 48 ? -15.501 8.399 12.673 1.00 0.00 660 LEU A CA 11
ATOM 19037 C C . LEU A 1 48 ? -16.486 9.539 12.470 1.00 0.00 660 LEU A C 11
ATOM 19038 O O . LEU A 1 48 ? -16.406 10.262 11.474 1.00 0.00 660 LEU A O 11
ATOM 19054 N N . LEU A 1 49 ? -17.413 9.705 13.400 1.00 0.00 661 LEU A N 11
ATOM 19055 C CA . LEU A 1 49 ? -18.402 10.766 13.283 1.00 0.00 661 LEU A CA 11
ATOM 19056 C C . LEU A 1 49 ? -18.106 11.855 14.309 1.00 0.00 661 LEU A C 11
ATOM 19057 O O . LEU A 1 49 ? -18.220 11.624 15.511 1.00 0.00 661 LEU A O 11
ATOM 19073 N N . ALA A 1 50 ? -17.720 13.037 13.843 1.00 0.00 662 ALA A N 11
ATOM 19074 C CA . ALA A 1 50 ? -17.394 14.127 14.757 1.00 0.00 662 ALA A CA 11
ATOM 19075 C C . ALA A 1 50 ? -18.477 15.198 14.793 1.00 0.00 662 ALA A C 11
ATOM 19076 O O . ALA A 1 50 ? -18.936 15.669 13.754 1.00 0.00 662 ALA A O 11
ATOM 19083 N N . GLU A 1 51 ? -18.876 15.571 16.006 1.00 0.00 663 GLU A N 11
ATOM 19084 C CA . GLU A 1 51 ? -19.888 16.605 16.203 1.00 0.00 663 GLU A CA 11
ATOM 19085 C C . GLU A 1 51 ? -19.258 18.001 16.105 1.00 0.00 663 GLU A C 11
ATOM 19086 O O . GLU A 1 51 ? -18.103 18.187 16.490 1.00 0.00 663 GLU A O 11
ATOM 19098 N N . PRO A 1 52 ? -20.003 19.009 15.595 1.00 0.00 664 PRO A N 11
ATOM 19099 C CA . PRO A 1 52 ? -21.382 18.844 15.097 1.00 0.00 664 PRO A CA 11
ATOM 19100 C C . PRO A 1 52 ? -21.455 17.917 13.885 1.00 0.00 664 PRO A C 11
ATOM 19101 O O . PRO A 1 52 ? -20.657 18.032 12.951 1.00 0.00 664 PRO A O 11
ATOM 19112 N N . PHE A 1 53 ? -22.424 17.015 13.900 1.00 0.00 665 PHE A N 11
ATOM 19113 C CA . PHE A 1 53 ? -22.599 16.061 12.812 1.00 0.00 665 PHE A CA 11
ATOM 19114 C C . PHE A 1 53 ? -23.357 16.686 11.641 1.00 0.00 665 PHE A C 11
ATOM 19115 O O . PHE A 1 53 ? -24.500 17.120 11.788 1.00 0.00 665 PHE A O 11
ATOM 19132 N N . SER A 1 54 ? -22.706 16.722 10.477 1.00 0.00 666 SER A N 11
ATOM 19133 C CA . SER A 1 54 ? -23.296 17.296 9.269 1.00 0.00 666 SER A CA 11
ATOM 19134 C C . SER A 1 54 ? -24.491 16.489 8.758 1.00 0.00 666 SER A C 11
ATOM 19135 O O . SER A 1 54 ? -25.470 17.061 8.282 1.00 0.00 666 SER A O 11
ATOM 19143 N N . TYR A 1 55 ? -24.403 15.161 8.847 1.00 0.00 667 TYR A N 11
ATOM 19144 C CA . TYR A 1 55 ? -25.489 14.290 8.394 1.00 0.00 667 TYR A CA 11
ATOM 19145 C C . TYR A 1 55 ? -26.739 14.459 9.265 1.00 0.00 667 TYR A C 11
ATOM 19146 O O . TYR A 1 55 ? -27.856 14.175 8.831 1.00 0.00 667 TYR A O 11
ATOM 19164 N N . GLY A 1 56 ? -26.547 14.935 10.491 1.00 0.00 668 GLY A N 11
ATOM 19165 C CA . GLY A 1 56 ? -27.668 15.135 11.390 1.00 0.00 668 GLY A CA 11
ATOM 19166 C C . GLY A 1 56 ? -27.811 14.043 12.434 1.00 0.00 668 GLY A C 11
ATOM 19167 O O . GLY A 1 56 ? -27.052 14.003 13.402 1.00 0.00 668 GLY A O 11
ATOM 19171 N N . ASP A 1 57 ? -28.780 13.153 12.242 1.00 0.00 669 ASP A N 11
ATOM 19172 C CA . ASP A 1 57 ? -29.037 12.083 13.208 1.00 0.00 669 ASP A CA 11
ATOM 19173 C C . ASP A 1 57 ? -28.086 10.898 13.019 1.00 0.00 669 ASP A C 11
ATOM 19174 O O . ASP A 1 57 ? -28.166 10.170 12.028 1.00 0.00 669 ASP A O 11
ATOM 19183 N N . VAL A 1 58 ? -27.192 10.726 13.989 1.00 0.00 670 VAL A N 11
ATOM 19184 C CA . VAL A 1 58 ? -26.201 9.646 13.984 1.00 0.00 670 VAL A CA 11
ATOM 19185 C C . VAL A 1 58 ? -26.845 8.252 14.016 1.00 0.00 670 VAL A C 11
ATOM 19186 O O . VAL A 1 58 ? -26.393 7.341 13.320 1.00 0.00 670 VAL A O 11
ATOM 19199 N N . GLN A 1 59 ? -27.914 8.102 14.798 1.00 0.00 671 GLN A N 11
ATOM 19200 C CA . GLN A 1 59 ? -28.584 6.809 14.955 1.00 0.00 671 GLN A CA 11
ATOM 19201 C C . GLN A 1 59 ? -29.101 6.272 13.618 1.00 0.00 671 GLN A C 11
ATOM 19202 O O . GLN A 1 59 ? -28.985 5.079 13.336 1.00 0.00 671 GLN A O 11
ATOM 19216 N N . GLU A 1 60 ? -29.676 7.154 12.803 1.00 0.00 672 GLU A N 11
ATOM 19217 C CA . GLU A 1 60 ? -30.197 6.762 11.493 1.00 0.00 672 GLU A CA 11
ATOM 19218 C C . GLU A 1 60 ? -29.074 6.287 10.576 1.00 0.00 672 GLU A C 11
ATOM 19219 O O . GLU A 1 60 ? -29.239 5.323 9.830 1.00 0.00 672 GLU A O 11
ATOM 19231 N N . LEU A 1 61 ? -27.938 6.979 10.631 1.00 0.00 673 LEU A N 11
ATOM 19232 C CA . LEU A 1 61 ? -26.779 6.618 9.823 1.00 0.00 673 LEU A CA 11
ATOM 19233 C C . LEU A 1 61 ? -26.259 5.254 10.252 1.00 0.00 673 LEU A C 11
ATOM 19234 O O . LEU A 1 61 ? -25.925 4.414 9.419 1.00 0.00 673 LEU A O 11
ATOM 19250 N N . VAL A 1 62 ? -26.207 5.049 11.565 1.00 0.00 674 VAL A N 11
ATOM 19251 C CA . VAL A 1 62 ? -25.744 3.791 12.134 1.00 0.00 674 VAL A CA 11
ATOM 19252 C C . VAL A 1 62 ? -26.662 2.663 11.699 1.00 0.00 674 VAL A C 11
ATOM 19253 O O . VAL A 1 62 ? -26.197 1.598 11.300 1.00 0.00 674 VAL A O 11
ATOM 19266 N N . ASP A 1 63 ? -27.968 2.916 11.761 1.00 0.00 675 ASP A N 11
ATOM 19267 C CA . ASP A 1 63 ? -28.960 1.929 11.350 1.00 0.00 675 ASP A CA 11
ATOM 19268 C C . ASP A 1 63 ? -28.751 1.549 9.894 1.00 0.00 675 ASP A C 11
ATOM 19269 O O . ASP A 1 63 ? -28.882 0.385 9.525 1.00 0.00 675 ASP A O 11
ATOM 19278 N N . GLN A 1 64 ? -28.434 2.541 9.068 1.00 0.00 676 GLN A N 11
ATOM 19279 C CA . GLN A 1 64 ? -28.203 2.295 7.646 1.00 0.00 676 GLN A CA 11
ATOM 19280 C C . GLN A 1 64 ? -26.891 1.545 7.428 1.00 0.00 676 GLN A C 11
ATOM 19281 O O . GLN A 1 64 ? -26.818 0.628 6.610 1.00 0.00 676 GLN A O 11
ATOM 19295 N N . LEU A 1 65 ? -25.859 1.942 8.171 1.00 0.00 677 LEU A N 11
ATOM 19296 C CA . LEU A 1 65 ? -24.547 1.310 8.064 1.00 0.00 677 LEU A CA 11
ATOM 19297 C C . LEU A 1 65 ? -24.562 -0.123 8.585 1.00 0.00 677 LEU A C 11
ATOM 19298 O O . LEU A 1 65 ? -23.975 -1.009 7.969 1.00 0.00 677 LEU A O 11
ATOM 19314 N N . ARG A 1 66 ? -25.247 -0.352 9.710 1.00 0.00 678 ARG A N 11
ATOM 19315 C CA . ARG A 1 66 ? -25.310 -1.695 10.296 1.00 0.00 678 ARG A CA 11
ATOM 19316 C C . ARG A 1 66 ? -26.210 -2.606 9.469 1.00 0.00 678 ARG A C 11
ATOM 19317 O O . ARG A 1 66 ? -26.075 -3.830 9.501 1.00 0.00 678 ARG A O 11
ATOM 19338 N N . GLN A 1 67 ? -27.141 -1.994 8.752 1.00 0.00 679 GLN A N 11
ATOM 19339 C CA . GLN A 1 67 ? -28.059 -2.723 7.893 1.00 0.00 679 GLN A CA 11
ATOM 19340 C C . GLN A 1 67 ? -27.297 -3.366 6.735 1.00 0.00 679 GLN A C 11
ATOM 19341 O O . GLN A 1 67 ? -27.594 -4.488 6.324 1.00 0.00 679 GLN A O 11
ATOM 19355 N N . ARG A 1 68 ? -26.311 -2.638 6.212 1.00 0.00 680 ARG A N 11
ATOM 19356 C CA . ARG A 1 68 ? -25.506 -3.128 5.096 1.00 0.00 680 ARG A CA 11
ATOM 19357 C C . ARG A 1 68 ? -24.290 -3.904 5.588 1.00 0.00 680 ARG A C 11
ATOM 19358 O O . ARG A 1 68 ? -23.956 -4.959 5.051 1.00 0.00 680 ARG A O 11
ATOM 19379 N N . CYS A 1 69 ? -23.625 -3.373 6.604 1.00 0.00 681 CYS A N 11
ATOM 19380 C CA . CYS A 1 69 ? -22.450 -4.020 7.164 1.00 0.00 681 CYS A CA 11
ATOM 19381 C C . CYS A 1 69 ? -22.656 -4.299 8.644 1.00 0.00 681 CYS A C 11
ATOM 19382 O O . CYS A 1 69 ? -23.059 -3.419 9.401 1.00 0.00 681 CYS A O 11
ATOM 19390 N N . THR A 1 70 ? -22.358 -5.519 9.055 1.00 0.00 682 THR A N 11
ATOM 19391 C CA . THR A 1 70 ? -22.516 -5.909 10.450 1.00 0.00 682 THR A CA 11
ATOM 19392 C C . THR A 1 70 ? -21.469 -5.217 11.324 1.00 0.00 682 THR A C 11
ATOM 19393 O O . THR A 1 70 ? -20.435 -4.773 10.821 1.00 0.00 682 THR A O 11
ATOM 19404 N N . PRO A 1 71 ? -21.714 -5.113 12.648 1.00 0.00 683 PRO A N 11
ATOM 19405 C CA . PRO A 1 71 ? -20.777 -4.461 13.579 1.00 0.00 683 PRO A CA 11
ATOM 19406 C C . PRO A 1 71 ? -19.400 -5.122 13.596 1.00 0.00 683 PRO A C 11
ATOM 19407 O O . PRO A 1 71 ? -18.414 -4.502 13.987 1.00 0.00 683 PRO A O 11
ATOM 19418 N N . GLU A 1 72 ? -19.338 -6.388 13.191 1.00 0.00 684 GLU A N 11
ATOM 19419 C CA . GLU A 1 72 ? -18.071 -7.109 13.146 1.00 0.00 684 GLU A CA 11
ATOM 19420 C C . GLU A 1 72 ? -17.298 -6.764 11.870 1.00 0.00 684 GLU A C 11
ATOM 19421 O O . GLU A 1 72 ? -16.105 -7.046 11.758 1.00 0.00 684 GLU A O 11
ATOM 19433 N N . GLN A 1 73 ? -17.995 -6.158 10.909 1.00 0.00 685 GLN A N 11
ATOM 19434 C CA . GLN A 1 73 ? -17.389 -5.779 9.636 1.00 0.00 685 GLN A CA 11
ATOM 19435 C C . GLN A 1 73 ? -17.006 -4.301 9.606 1.00 0.00 685 GLN A C 11
ATOM 19436 O O . GLN A 1 73 ? -16.009 -3.925 8.989 1.00 0.00 685 GLN A O 11
ATOM 19450 N N . LEU A 1 74 ? -17.801 -3.467 10.270 1.00 0.00 686 LEU A N 11
ATOM 19451 C CA . LEU A 1 74 ? -17.549 -2.028 10.294 1.00 0.00 686 LEU A CA 11
ATOM 19452 C C . LEU A 1 74 ? -17.710 -1.461 11.702 1.00 0.00 686 LEU A C 11
ATOM 19453 O O . LEU A 1 74 ? -18.754 -1.637 12.332 1.00 0.00 686 LEU A O 11
ATOM 19469 N N . LYS A 1 75 ? -16.677 -0.779 12.194 1.00 0.00 687 LYS A N 11
ATOM 19470 C CA . LYS A 1 75 ? -16.735 -0.178 13.524 1.00 0.00 687 LYS A CA 11
ATOM 19471 C C . LYS A 1 75 ? -17.153 1.281 13.428 1.00 0.00 687 LYS A C 11
ATOM 19472 O O . LYS A 1 75 ? -16.835 1.973 12.464 1.00 0.00 687 LYS A O 11
ATOM 19491 N N . ILE A 1 76 ? -17.878 1.741 14.428 1.00 0.00 688 ILE A N 11
ATOM 19492 C CA . ILE A 1 76 ? -18.358 3.113 14.445 1.00 0.00 688 ILE A CA 11
ATOM 19493 C C . ILE A 1 76 ? -17.881 3.849 15.694 1.00 0.00 688 ILE A C 11
ATOM 19494 O O . ILE A 1 76 ? -18.162 3.436 16.824 1.00 0.00 688 ILE A O 11
ATOM 19510 N N . PHE A 1 77 ? -17.153 4.933 15.468 1.00 0.00 689 PHE A N 11
ATOM 19511 C CA . PHE A 1 77 ? -16.631 5.767 16.550 1.00 0.00 689 PHE A CA 11
ATOM 19512 C C . PHE A 1 77 ? -17.205 7.183 16.451 1.00 0.00 689 PHE A C 11
ATOM 19513 O O . PHE A 1 77 ? -17.418 7.689 15.347 1.00 0.00 689 PHE A O 11
ATOM 19530 N N . ILE A 1 78 ? -17.450 7.828 17.588 1.00 0.00 690 ILE A N 11
ATOM 19531 C CA . ILE A 1 78 ? -17.991 9.187 17.582 1.00 0.00 690 ILE A CA 11
ATOM 19532 C C . ILE A 1 78 ? -17.139 10.135 18.430 1.00 0.00 690 ILE A C 11
ATOM 19533 O O . ILE A 1 78 ? -16.654 9.770 19.506 1.00 0.00 690 ILE A O 11
ATOM 19549 N N . LEU A 1 79 ? -16.950 11.349 17.921 1.00 0.00 691 LEU A N 11
ATOM 19550 C CA . LEU A 1 79 ? -16.171 12.367 18.614 1.00 0.00 691 LEU A CA 11
ATOM 19551 C C . LEU A 1 79 ? -17.080 13.493 19.080 1.00 0.00 691 LEU A C 11
ATOM 19552 O O . LEU A 1 79 ? -17.860 14.046 18.298 1.00 0.00 691 LEU A O 11
ATOM 19568 N N . GLY A 1 80 ? -16.971 13.831 20.354 1.00 0.00 692 GLY A N 11
ATOM 19569 C CA . GLY A 1 80 ? -17.782 14.885 20.921 1.00 0.00 692 GLY A CA 11
ATOM 19570 C C . GLY A 1 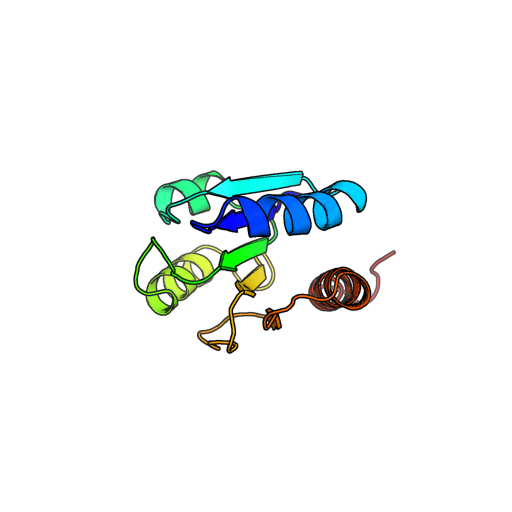80 ? -17.470 15.097 22.382 1.00 0.00 692 GLY A C 11
ATOM 19571 O O . GLY A 1 80 ? -16.641 14.389 22.946 1.00 0.00 692 GLY A O 11
ATOM 19575 N N . SER A 1 81 ? -18.119 16.075 22.995 1.00 0.00 693 SER A N 11
ATOM 19576 C CA . SER A 1 81 ? -17.893 16.373 24.407 1.00 0.00 693 SER A CA 11
ATOM 19577 C C . SER A 1 81 ? -18.383 15.245 25.309 1.00 0.00 693 SER A C 11
ATOM 19578 O O . SER A 1 81 ? -17.730 14.905 26.296 1.00 0.00 693 SER A O 11
ATOM 19586 N N . LYS A 1 82 ? -19.524 14.663 24.968 1.00 0.00 694 LYS A N 11
ATOM 19587 C CA . LYS A 1 82 ? -20.078 13.571 25.754 1.00 0.00 694 LYS A CA 11
ATOM 19588 C C . LYS A 1 82 ? -20.524 12.429 24.859 1.00 0.00 694 LYS A C 11
ATOM 19589 O O . LYS A 1 82 ? -21.184 12.637 23.841 1.00 0.00 694 LYS A O 11
ATOM 19608 N N . GLY A 1 83 ? -20.153 11.222 25.250 1.00 0.00 695 GLY A N 11
ATOM 19609 C CA . GLY A 1 83 ? -20.533 10.048 24.496 1.00 0.00 695 GLY A CA 11
ATOM 19610 C C . GLY A 1 83 ? -21.272 9.037 25.350 1.00 0.00 695 GLY A C 11
ATOM 19611 O O . GLY A 1 83 ? -20.677 8.401 26.217 1.00 0.00 695 GLY A O 11
ATOM 19615 N N . ASN A 1 84 ? -22.574 8.893 25.117 1.00 0.00 696 ASN A N 11
ATOM 19616 C CA . ASN A 1 84 ? -23.378 7.938 25.875 1.00 0.00 696 ASN A CA 11
ATOM 19617 C C . ASN A 1 84 ? -23.786 6.766 24.988 1.00 0.00 696 ASN A C 11
ATOM 19618 O O . ASN A 1 84 ? -23.339 5.638 25.189 1.00 0.00 696 ASN A O 11
ATOM 19629 N N . TYR A 1 85 ? -24.635 7.043 24.002 1.00 0.00 697 TYR A N 11
ATOM 19630 C CA . TYR A 1 85 ? -25.092 6.028 23.066 1.00 0.00 697 TYR A CA 11
ATOM 19631 C C . TYR A 1 85 ? -25.559 6.690 21.776 1.00 0.00 697 TYR A C 11
ATOM 19632 O O . TYR A 1 85 ? -25.945 7.861 21.789 1.00 0.00 697 TYR A O 11
ATOM 19650 N N . GLN A 1 86 ? -25.529 5.925 20.683 1.00 0.00 698 GLN A N 11
ATOM 19651 C CA . GLN A 1 86 ? -25.940 6.392 19.357 1.00 0.00 698 GLN A CA 11
ATOM 19652 C C . GLN A 1 86 ? -25.654 5.313 18.317 1.00 0.00 698 GLN A C 11
ATOM 19653 O O . GLN A 1 86 ? -25.479 5.612 17.137 1.00 0.00 698 GLN A O 11
ATOM 19667 N N . GLY A 1 87 ? -25.615 4.054 18.759 1.00 0.00 699 GLY A N 11
ATOM 19668 C CA . GLY A 1 87 ? -25.319 2.962 17.843 1.00 0.00 699 GLY A CA 11
ATOM 19669 C C . GLY A 1 87 ? -23.828 2.830 17.583 1.00 0.00 699 GLY A C 11
ATOM 19670 O O . GLY A 1 87 ? -23.409 2.149 16.649 1.00 0.00 699 GLY A O 11
ATOM 19674 N N . VAL A 1 88 ? -23.025 3.478 18.421 1.00 0.00 700 VAL A N 11
ATOM 19675 C CA . VAL A 1 88 ? -21.585 3.461 18.261 1.00 0.00 700 VAL A CA 11
ATOM 19676 C C . VAL A 1 88 ? -20.927 2.493 19.239 1.00 0.00 700 VAL A C 11
ATOM 19677 O O . VAL A 1 88 ? -21.412 2.273 20.350 1.00 0.00 700 VAL A O 11
ATOM 19690 N N . ASP A 1 89 ? -19.831 1.906 18.789 1.00 0.00 701 ASP A N 11
ATOM 19691 C CA . ASP A 1 89 ? -19.072 0.944 19.586 1.00 0.00 701 ASP A CA 11
ATOM 19692 C C . ASP A 1 89 ? -18.308 1.623 20.722 1.00 0.00 701 ASP A C 11
ATOM 19693 O O . ASP A 1 89 ? -18.262 1.111 21.839 1.00 0.00 701 ASP A O 11
ATOM 19702 N N . ARG A 1 90 ? -17.719 2.781 20.431 1.00 0.00 702 ARG A N 11
ATOM 19703 C CA . ARG A 1 90 ? -16.932 3.514 21.423 1.00 0.00 702 ARG A CA 11
ATOM 19704 C C . ARG A 1 90 ? -17.113 5.021 21.273 1.00 0.00 702 ARG A C 11
ATOM 19705 O O . ARG A 1 90 ? -17.488 5.514 20.206 1.00 0.00 702 ARG A O 11
ATOM 19726 N N . TYR A 1 91 ? -16.837 5.746 22.352 1.00 0.00 703 TYR A N 11
ATOM 19727 C CA . TYR A 1 91 ? -16.950 7.199 22.360 1.00 0.00 703 TYR A CA 11
ATOM 19728 C C . TYR A 1 91 ? -15.639 7.827 22.814 1.00 0.00 703 TYR A C 11
ATOM 19729 O O . TYR A 1 91 ? -14.949 7.285 23.677 1.00 0.00 703 TYR A O 11
ATOM 19747 N N . ILE A 1 92 ? -15.293 8.968 22.227 1.00 0.00 704 ILE A N 11
ATOM 19748 C CA . ILE A 1 92 ? -14.058 9.658 22.586 1.00 0.00 704 ILE A CA 11
ATOM 19749 C C . ILE A 1 92 ? -14.346 11.116 22.952 1.00 0.00 704 ILE A C 11
ATOM 19750 O O . ILE A 1 92 ? -14.323 12.002 22.093 1.00 0.00 704 ILE A O 11
ATOM 19766 N N . PRO A 1 93 ? -14.664 11.361 24.239 1.00 0.00 705 PRO A N 11
ATOM 19767 C CA . PRO A 1 93 ? -14.981 12.704 24.757 1.00 0.00 705 PRO A CA 11
ATOM 19768 C C . PRO A 1 93 ? -13.831 13.703 24.630 1.00 0.00 705 PRO A C 11
ATOM 19769 O O . PRO A 1 93 ? -12.662 13.355 24.800 1.00 0.00 705 PRO A O 11
ATOM 19780 N N . LEU A 1 94 ? -14.186 14.946 24.325 1.00 0.00 706 LEU A N 11
ATOM 19781 C CA . LEU A 1 94 ? -13.220 16.028 24.200 1.00 0.00 706 LEU A CA 11
ATOM 19782 C C . LEU A 1 94 ? -12.820 16.545 25.585 1.00 0.00 706 LEU A C 11
ATOM 19783 O O . LEU A 1 94 ? -13.611 16.480 26.528 1.00 0.00 706 LEU A O 11
ATOM 19799 N N . PRO A 1 95 ? -11.591 17.077 25.730 1.00 0.00 707 PRO A N 11
ATOM 19800 C CA . PRO A 1 95 ? -10.624 17.177 24.632 1.00 0.00 707 PRO A CA 11
ATOM 19801 C C . PRO A 1 95 ? -10.024 15.826 24.248 1.00 0.00 707 PRO A C 11
ATOM 19802 O O . PRO A 1 95 ? -9.722 14.998 25.106 1.00 0.00 707 PRO A O 11
ATOM 19813 N N . ILE A 1 96 ? -9.863 15.615 22.949 1.00 0.00 708 ILE A N 11
ATOM 19814 C CA . ILE A 1 96 ? -9.284 14.378 22.439 1.00 0.00 708 ILE A CA 11
ATOM 19815 C C . ILE A 1 96 ? -7.799 14.278 22.762 1.00 0.00 708 ILE A C 11
ATOM 19816 O O . ILE A 1 96 ? -6.994 15.088 22.301 1.00 0.00 708 ILE A O 11
ATOM 19832 N N . HIS A 1 97 ? -7.441 13.283 23.558 1.00 0.00 709 HIS A N 11
ATOM 19833 C CA . HIS A 1 97 ? -6.047 13.054 23.898 1.00 0.00 709 HIS A CA 11
ATOM 19834 C C . HIS A 1 97 ? -5.462 12.071 22.891 1.00 0.00 709 HIS A C 11
ATOM 19835 O O . HIS A 1 97 ? -5.914 10.931 22.807 1.00 0.00 709 HIS A O 11
ATOM 19849 N N . PRO A 1 98 ? -4.441 12.500 22.122 1.00 0.00 710 PRO A N 11
ATOM 19850 C CA . PRO A 1 98 ? -3.808 11.666 21.081 1.00 0.00 710 PRO A CA 11
ATOM 19851 C C . PRO A 1 98 ? -3.350 10.292 21.569 1.00 0.00 710 PRO A C 11
ATOM 19852 O O . PRO A 1 98 ? -3.462 9.304 20.842 1.00 0.00 710 PRO A O 11
ATOM 19863 N N . GLU A 1 99 ? -2.841 10.233 22.798 1.00 0.00 711 GLU A N 11
ATOM 19864 C CA . GLU A 1 99 ? -2.351 8.981 23.368 1.00 0.00 711 GLU A CA 11
ATOM 19865 C C . GLU A 1 99 ? -3.472 7.952 23.538 1.00 0.00 711 GLU A C 11
ATOM 19866 O O . GLU A 1 99 ? -3.302 6.779 23.208 1.00 0.00 711 GLU A O 11
ATOM 19878 N N . SER A 1 100 ? -4.620 8.396 24.044 1.00 0.00 712 SER A N 11
ATOM 19879 C CA . SER A 1 100 ? -5.749 7.500 24.274 1.00 0.00 712 SER A CA 11
ATOM 19880 C C . SER A 1 100 ? -6.620 7.348 23.031 1.00 0.00 712 SER A C 11
ATOM 19881 O O . SER A 1 100 ? -7.290 6.330 22.866 1.00 0.00 712 SER A O 11
ATOM 19889 N N . PHE A 1 101 ? -6.612 8.360 22.164 1.00 0.00 713 PHE A N 11
ATOM 19890 C CA . PHE A 1 101 ? -7.412 8.327 20.940 1.00 0.00 713 PHE A CA 11
ATOM 19891 C C . PHE A 1 101 ? -7.022 7.143 20.061 1.00 0.00 713 PHE A C 11
ATOM 19892 O O . PHE A 1 101 ? -7.882 6.377 19.620 1.00 0.00 713 PHE A O 11
ATOM 19909 N N . LEU A 1 102 ? -5.723 6.993 19.819 1.00 0.00 714 LEU A N 11
ATOM 19910 C CA . LEU A 1 102 ? -5.222 5.899 18.999 1.00 0.00 714 LEU A CA 11
ATOM 19911 C C . LEU A 1 102 ? -5.493 4.558 19.680 1.00 0.00 714 LEU A C 11
ATOM 19912 O O . LEU A 1 102 ? -5.852 3.576 19.023 1.00 0.00 714 LEU A O 11
ATOM 19928 N N . GLN A 1 103 ? -5.311 4.528 21.001 1.00 0.00 715 GLN A N 11
ATOM 19929 C CA . GLN A 1 103 ? -5.544 3.313 21.780 1.00 0.00 715 GLN A CA 11
ATOM 19930 C C . GLN A 1 103 ? -7.002 2.862 21.695 1.00 0.00 715 GLN A C 11
ATOM 19931 O O . GLN A 1 103 ? -7.271 1.671 21.551 1.00 0.00 715 GLN A O 11
ATOM 19945 N N . GLN A 1 104 ? -7.938 3.811 21.774 1.00 0.00 716 GLN A N 11
ATOM 19946 C CA . GLN A 1 104 ? -9.364 3.480 21.694 1.00 0.00 716 GLN A CA 11
ATOM 19947 C C . GLN A 1 104 ? -9.713 2.896 20.329 1.00 0.00 716 GLN A C 11
ATOM 19948 O O . GLN A 1 104 ? -10.468 1.928 20.234 1.00 0.00 716 GLN A O 11
ATOM 19962 N N . VAL A 1 105 ? -9.155 3.488 19.274 1.00 0.00 717 VAL A N 11
ATOM 19963 C CA . VAL A 1 105 ? -9.396 3.010 17.917 1.00 0.00 717 VAL A CA 11
ATOM 19964 C C . VAL A 1 105 ? -8.837 1.597 17.753 1.00 0.00 717 VAL A C 11
ATOM 19965 O O . VAL A 1 105 ? -9.497 0.713 17.204 1.00 0.00 717 VAL A O 11
ATOM 19978 N N . THR A 1 106 ? -7.617 1.397 18.251 1.00 0.00 718 THR A N 11
ATOM 19979 C CA . THR A 1 106 ? -6.949 0.101 18.182 1.00 0.00 718 THR A CA 11
ATOM 19980 C C . THR A 1 106 ? -7.736 -0.963 18.949 1.00 0.00 718 THR A C 11
ATOM 19981 O O . THR A 1 106 ? -7.937 -2.075 18.454 1.00 0.00 718 THR A O 11
ATOM 19992 N N . MET A 1 107 ? -8.183 -0.617 20.158 1.00 0.00 719 MET A N 11
ATOM 19993 C CA . MET A 1 107 ? -8.959 -1.544 20.981 1.00 0.00 719 MET A CA 11
ATOM 19994 C C . MET A 1 107 ? -10.273 -1.901 20.295 1.00 0.00 719 MET A C 11
ATOM 19995 O O . MET A 1 107 ? -10.704 -3.051 20.331 1.00 0.00 719 MET A O 11
ATOM 20009 N N . GLY A 1 108 ? -10.912 -0.904 19.688 1.00 0.00 720 GLY A N 11
ATOM 20010 C CA . GLY A 1 108 ? -12.159 -1.140 18.981 1.00 0.00 720 GLY A CA 11
ATOM 20011 C C . GLY A 1 108 ? -11.984 -2.059 17.784 1.00 0.00 720 GLY A C 11
ATOM 20012 O O . GLY A 1 108 ? -12.807 -2.938 17.546 1.00 0.00 720 GLY A O 11
ATOM 20016 N N . LEU A 1 109 ? -10.908 -1.850 17.028 1.00 0.00 721 LEU A N 11
ATOM 20017 C CA . LEU A 1 109 ? -10.620 -2.665 15.846 1.00 0.00 721 LEU A CA 11
ATOM 20018 C C . LEU A 1 109 ? -10.270 -4.104 16.217 1.00 0.00 721 LEU A C 11
ATOM 20019 O O . LEU A 1 109 ? -10.666 -5.048 15.533 1.00 0.00 721 LEU A O 11
ATOM 20035 N N . THR A 1 110 ? -9.530 -4.264 17.307 1.00 0.00 722 THR A N 11
ATOM 20036 C CA . THR A 1 110 ? -9.099 -5.587 17.759 1.00 0.00 722 THR A CA 11
ATOM 20037 C C . THR A 1 110 ? -10.100 -6.247 18.708 1.00 0.00 722 THR A C 11
ATOM 20038 O O . THR A 1 110 ? -9.846 -7.342 19.213 1.00 0.00 722 THR A O 11
ATOM 20049 N N . SER A 1 111 ? -11.224 -5.585 18.965 1.00 0.00 723 SER A N 11
ATOM 20050 C CA . SER A 1 111 ? -12.247 -6.140 19.852 1.00 0.00 723 SER A CA 11
ATOM 20051 C C . SER A 1 111 ? -12.859 -7.408 19.255 1.00 0.00 723 SER A C 11
ATOM 20052 O O . SER A 1 111 ? -13.203 -8.343 19.978 1.00 0.00 723 SER A O 11
ATOM 20060 N N . LEU A 1 112 ? -13.000 -7.423 17.929 1.00 0.00 724 LEU A N 11
ATOM 20061 C CA . LEU A 1 112 ? -13.570 -8.568 17.225 1.00 0.00 724 LEU A CA 11
ATOM 20062 C C . LEU A 1 112 ? -12.618 -9.765 17.254 1.00 0.00 724 LEU A C 11
ATOM 20063 O O . LEU A 1 112 ? -13.035 -10.894 17.517 1.00 0.00 724 LEU A O 11
ATOM 20079 N N . ALA A 1 113 ? -11.339 -9.511 16.987 1.00 0.00 725 ALA A N 11
ATOM 20080 C CA . ALA A 1 113 ? -10.335 -10.569 16.981 1.00 0.00 725 ALA A CA 11
ATOM 20081 C C . ALA A 1 113 ? -8.954 -10.014 17.302 1.00 0.00 725 ALA A C 11
ATOM 20082 O O . ALA A 1 113 ? -8.633 -8.879 16.949 1.00 0.00 725 ALA A O 11
ATOM 20089 N N . THR A 1 114 ? -8.134 -10.827 17.958 1.00 0.00 726 THR A N 11
ATOM 20090 C CA . THR A 1 114 ? -6.785 -10.425 18.328 1.00 0.00 726 THR A CA 11
ATOM 20091 C C . THR A 1 114 ? -5.866 -11.644 18.391 1.00 0.00 726 THR A C 11
ATOM 20092 O O . THR A 1 114 ? -6.338 -12.776 18.516 1.00 0.00 726 THR A O 11
ATOM 20103 N N . SER A 1 115 ? -4.560 -11.414 18.295 1.00 0.00 727 SER A N 11
ATOM 20104 C CA . SER A 1 115 ? -3.587 -12.498 18.338 1.00 0.00 727 SER A CA 11
ATOM 20105 C C . SER A 1 115 ? -2.280 -12.018 18.963 1.00 0.00 727 SER A C 11
ATOM 20106 O O . SER A 1 115 ? -1.880 -10.869 18.773 1.00 0.00 727 SER A O 11
ATOM 20114 N N . ALA A 1 116 ? -1.623 -12.903 19.707 1.00 0.00 728 ALA A N 11
ATOM 20115 C CA . ALA A 1 116 ? -0.364 -12.572 20.362 1.00 0.00 728 ALA A CA 11
ATOM 20116 C C . ALA A 1 116 ? 0.529 -13.804 20.462 1.00 0.00 728 ALA A C 11
ATOM 20117 O O . ALA A 1 116 ? 0.039 -14.932 20.509 1.00 0.00 728 ALA A O 11
ATOM 20124 N N . GLN A 1 117 ? 1.837 -13.583 20.496 1.00 0.00 729 GLN A N 11
ATOM 20125 C CA . GLN A 1 117 ? 2.794 -14.679 20.592 1.00 0.00 729 GLN A CA 11
ATOM 20126 C C . GLN A 1 117 ? 3.582 -14.597 21.894 1.00 0.00 729 GLN A C 11
ATOM 20127 O O . GLN A 1 117 ? 3.681 -13.484 22.454 1.00 0.00 729 GLN A O 11
ATOM 20142 N N . GLU A 1 1 ? -2.577 0.545 8.624 1.00 0.00 613 GLU A N 12
ATOM 20143 C CA . GLU A 1 1 ? -2.888 -0.902 8.483 1.00 0.00 613 GLU A CA 12
ATOM 20144 C C . GLU A 1 1 ? -4.343 -1.104 8.072 1.00 0.00 613 GLU A C 12
ATOM 20145 O O . GLU A 1 1 ? -4.858 -2.222 8.096 1.00 0.00 613 GLU A O 12
ATOM 20159 N N . GLY A 1 2 ? -5.000 -0.013 7.697 1.00 0.00 614 GLY A N 12
ATOM 20160 C CA . GLY A 1 2 ? -6.390 -0.086 7.289 1.00 0.00 614 GLY A CA 12
ATOM 20161 C C . GLY A 1 2 ? -6.929 1.251 6.825 1.00 0.00 614 GLY A C 12
ATOM 20162 O O . GLY A 1 2 ? -6.201 2.246 6.797 1.00 0.00 614 GLY A O 12
ATOM 20166 N N . ARG A 1 3 ? -8.209 1.276 6.469 1.00 0.00 615 ARG A N 12
ATOM 20167 C CA . ARG A 1 3 ? -8.851 2.498 5.998 1.00 0.00 615 ARG A CA 12
ATOM 20168 C C . ARG A 1 3 ? -9.939 2.948 6.965 1.00 0.00 615 ARG A C 12
ATOM 20169 O O . ARG A 1 3 ? -10.767 2.146 7.400 1.00 0.00 615 ARG A O 12
ATOM 20190 N N . ILE A 1 4 ? -9.916 4.230 7.313 1.00 0.00 616 ILE A N 12
ATOM 20191 C CA . ILE A 1 4 ? -10.895 4.812 8.226 1.00 0.00 616 ILE A CA 12
ATOM 20192 C C . ILE A 1 4 ? -11.546 6.039 7.586 1.00 0.00 616 ILE A C 12
ATOM 20193 O O . ILE A 1 4 ? -10.855 6.884 7.013 1.00 0.00 616 ILE A O 12
ATOM 20209 N N . VAL A 1 5 ? -12.870 6.147 7.673 1.00 0.00 617 VAL A N 12
ATOM 20210 C CA . VAL A 1 5 ? -13.559 7.289 7.086 1.00 0.00 617 VAL A CA 12
ATOM 20211 C C . VAL A 1 5 ? -13.934 8.284 8.185 1.00 0.00 617 VAL A C 12
ATOM 20212 O O . VAL A 1 5 ? -14.288 7.891 9.302 1.00 0.00 617 VAL A O 12
ATOM 20225 N N . LEU A 1 6 ? -13.834 9.568 7.874 1.00 0.00 618 LEU A N 12
ATOM 20226 C CA . LEU A 1 6 ? -14.141 10.604 8.845 1.00 0.00 618 LEU A CA 12
ATOM 20227 C C . LEU A 1 6 ? -15.226 11.529 8.320 1.00 0.00 618 LEU A C 12
ATOM 20228 O O . LEU A 1 6 ? -15.090 12.108 7.246 1.00 0.00 618 LEU A O 12
ATOM 20244 N N . VAL A 1 7 ? -16.298 11.675 9.084 1.00 0.00 619 VAL A N 12
ATOM 20245 C CA . VAL A 1 7 ? -17.401 12.536 8.691 1.00 0.00 619 VAL A CA 12
ATOM 20246 C C . VAL A 1 7 ? -17.555 13.651 9.709 1.00 0.00 619 VAL A C 12
ATOM 20247 O O . VAL A 1 7 ? -17.798 13.396 10.892 1.00 0.00 619 VAL A O 12
ATOM 20260 N N . SER A 1 8 ? -17.407 14.885 9.245 1.00 0.00 620 SER A N 12
ATOM 20261 C CA . SER A 1 8 ? -17.514 16.039 10.131 1.00 0.00 620 SER A CA 12
ATOM 20262 C C . SER A 1 8 ? -17.644 17.334 9.346 1.00 0.00 620 SER A C 12
ATOM 20263 O O . SER A 1 8 ? -16.989 17.523 8.320 1.00 0.00 620 SER A O 12
ATOM 20271 N N . GLU A 1 9 ? -18.498 18.217 9.842 1.00 0.00 621 GLU A N 12
ATOM 20272 C CA . GLU A 1 9 ? -18.719 19.517 9.220 1.00 0.00 621 GLU A CA 12
ATOM 20273 C C . GLU A 1 9 ? -17.569 20.481 9.536 1.00 0.00 621 GLU A C 12
ATOM 20274 O O . GLU A 1 9 ? -17.274 21.388 8.756 1.00 0.00 621 GLU A O 12
ATOM 20286 N N . ASP A 1 10 ? -16.921 20.281 10.684 1.00 0.00 622 ASP A N 12
ATOM 20287 C CA . ASP A 1 10 ? -15.828 21.153 11.105 1.00 0.00 622 ASP A CA 12
ATOM 20288 C C . ASP A 1 10 ? -14.487 20.698 10.526 1.00 0.00 622 ASP A C 12
ATOM 20289 O O . ASP A 1 10 ? -13.953 19.653 10.902 1.00 0.00 622 ASP A O 12
ATOM 20298 N N . GLU A 1 11 ? -13.959 21.505 9.612 1.00 0.00 623 GLU A N 12
ATOM 20299 C CA . GLU A 1 11 ? -12.684 21.228 8.948 1.00 0.00 623 GLU A CA 12
ATOM 20300 C C . GLU A 1 11 ? -11.503 21.210 9.923 1.00 0.00 623 GLU A C 12
ATOM 20301 O O . GLU A 1 11 ? -10.609 20.374 9.800 1.00 0.00 623 GLU A O 12
ATOM 20313 N N . ALA A 1 12 ? -11.514 22.126 10.894 1.00 0.00 624 ALA A N 12
ATOM 20314 C CA . ALA A 1 12 ? -10.423 22.244 11.868 1.00 0.00 624 ALA A CA 12
ATOM 20315 C C . ALA A 1 12 ? -10.230 20.972 12.693 1.00 0.00 624 ALA A C 12
ATOM 20316 O O . ALA A 1 12 ? -9.099 20.543 12.922 1.00 0.00 624 ALA A O 12
ATOM 20323 N N . THR A 1 13 ? -11.325 20.378 13.152 1.00 0.00 625 THR A N 12
ATOM 20324 C CA . THR A 1 13 ? -11.241 19.153 13.934 1.00 0.00 625 THR A CA 12
ATOM 20325 C C . THR A 1 13 ? -10.798 17.997 13.048 1.00 0.00 625 THR A C 12
ATOM 20326 O O . THR A 1 13 ? -9.980 17.166 13.447 1.00 0.00 625 THR A O 12
ATOM 20337 N N . SER A 1 14 ? -11.333 17.974 11.829 1.00 0.00 626 SER A N 12
ATOM 20338 C CA . SER A 1 14 ? -11.033 16.921 10.870 1.00 0.00 626 SER A CA 12
ATOM 20339 C C . SER A 1 14 ? -9.550 16.883 10.491 1.00 0.00 626 SER A C 12
ATOM 20340 O O . SER A 1 14 ? -8.966 15.808 10.382 1.00 0.00 626 SER A O 12
ATOM 20348 N N . THR A 1 15 ? -8.943 18.053 10.291 1.00 0.00 627 THR A N 12
ATOM 20349 C CA . THR A 1 15 ? -7.528 18.124 9.916 1.00 0.00 627 THR A CA 12
ATOM 20350 C C . THR A 1 15 ? -6.601 17.670 11.046 1.00 0.00 627 THR A C 12
ATOM 20351 O O . THR A 1 15 ? -5.599 16.993 10.800 1.00 0.00 627 THR A O 12
ATOM 20362 N N . LEU A 1 16 ? -6.935 18.046 12.279 1.00 0.00 628 LEU A N 12
ATOM 20363 C CA . LEU A 1 16 ? -6.122 17.686 13.441 1.00 0.00 628 LEU A CA 12
ATOM 20364 C C . LEU A 1 16 ? -6.106 16.175 13.683 1.00 0.00 628 LEU A C 12
ATOM 20365 O O . LEU A 1 16 ? -5.046 15.581 13.884 1.00 0.00 628 LEU A O 12
ATOM 20381 N N . ILE A 1 17 ? -7.285 15.560 13.651 1.00 0.00 629 ILE A N 12
ATOM 20382 C CA . ILE A 1 17 ? -7.410 14.124 13.885 1.00 0.00 629 ILE A CA 12
ATOM 20383 C C . ILE A 1 17 ? -6.869 13.291 12.714 1.00 0.00 629 ILE A C 12
ATOM 20384 O O . ILE A 1 17 ? -6.294 12.218 12.917 1.00 0.00 629 ILE A O 12
ATOM 20400 N N . CYS A 1 18 ? -7.047 13.801 11.493 1.00 0.00 630 CYS A N 12
ATOM 20401 C CA . CYS A 1 18 ? -6.589 13.112 10.285 1.00 0.00 630 CYS A CA 12
ATOM 20402 C C . CYS A 1 18 ? -5.078 12.917 10.303 1.00 0.00 630 CYS A C 12
ATOM 20403 O O . CYS A 1 18 ? -4.578 11.850 9.944 1.00 0.00 630 CYS A O 12
ATOM 20411 N N . SER A 1 19 ? -4.360 13.958 10.714 1.00 0.00 631 SER A N 12
ATOM 20412 C CA . SER A 1 19 ? -2.904 13.912 10.774 1.00 0.00 631 SER A CA 12
ATOM 20413 C C . SER A 1 19 ? -2.428 12.833 11.749 1.00 0.00 631 SER A C 12
ATOM 20414 O O . SER A 1 19 ? -1.470 12.111 11.465 1.00 0.00 631 SER A O 12
ATOM 20422 N N . ILE A 1 20 ? -3.104 12.728 12.894 1.00 0.00 632 ILE A N 12
ATOM 20423 C CA . ILE A 1 20 ? -2.755 11.732 13.907 1.00 0.00 632 ILE A CA 12
ATOM 20424 C C . ILE A 1 20 ? -2.925 10.314 13.354 1.00 0.00 632 ILE A C 12
ATOM 20425 O O . ILE A 1 20 ? -2.034 9.471 13.482 1.00 0.00 632 ILE A O 12
ATOM 20441 N N . LEU A 1 21 ? -4.074 10.071 12.727 1.00 0.00 633 LEU A N 12
ATOM 20442 C CA . LEU A 1 21 ? -4.386 8.764 12.151 1.00 0.00 633 LEU A CA 12
ATOM 20443 C C . LEU A 1 21 ? -3.481 8.409 10.975 1.00 0.00 633 LEU A C 12
ATOM 20444 O O . LEU A 1 21 ? -3.049 7.262 10.846 1.00 0.00 633 LEU A O 12
ATOM 20460 N N . THR A 1 22 ? -3.192 9.388 10.122 1.00 0.00 634 THR A N 12
ATOM 20461 C CA . THR A 1 22 ? -2.348 9.154 8.954 1.00 0.00 634 THR A CA 12
ATOM 20462 C C . THR A 1 22 ? -0.918 8.816 9.376 1.00 0.00 634 THR A C 12
ATOM 20463 O O . THR A 1 22 ? -0.283 7.936 8.793 1.00 0.00 634 THR A O 12
ATOM 20474 N N . THR A 1 23 ? -0.422 9.517 10.396 1.00 0.00 635 THR A N 12
ATOM 20475 C CA . THR A 1 23 ? 0.927 9.287 10.915 1.00 0.00 635 THR A CA 12
ATOM 20476 C C . THR A 1 23 ? 1.072 7.843 11.395 1.00 0.00 635 THR A C 12
ATOM 20477 O O . THR A 1 23 ? 2.113 7.214 11.202 1.00 0.00 635 THR A O 12
ATOM 20488 N N . ALA A 1 24 ? 0.017 7.330 12.026 1.00 0.00 636 ALA A N 12
ATOM 20489 C CA . ALA A 1 24 ? -0.001 5.954 12.522 1.00 0.00 636 ALA A CA 12
ATOM 20490 C C . ALA A 1 24 ? 0.069 4.944 11.371 1.00 0.00 636 ALA A C 12
ATOM 20491 O O . ALA A 1 24 ? 0.374 3.771 11.584 1.00 0.00 636 ALA A O 12
ATOM 20498 N N . GLY A 1 25 ? -0.224 5.406 10.155 1.00 0.00 637 GLY A N 12
ATOM 20499 C CA . GLY A 1 25 ? -0.182 4.532 8.994 1.00 0.00 637 GLY A CA 12
ATOM 20500 C C . GLY A 1 25 ? -1.557 4.208 8.441 1.00 0.00 637 GLY A C 12
ATOM 20501 O O . GLY A 1 25 ? -1.687 3.384 7.536 1.00 0.00 637 GLY A O 12
ATOM 20505 N N . TYR A 1 26 ? -2.585 4.858 8.974 1.00 0.00 638 TYR A N 12
ATOM 20506 C CA . TYR A 1 26 ? -3.950 4.620 8.520 1.00 0.00 638 TYR A CA 12
ATOM 20507 C C . TYR A 1 26 ? -4.409 5.707 7.554 1.00 0.00 638 TYR A C 12
ATOM 20508 O O . TYR A 1 26 ? -4.100 6.884 7.737 1.00 0.00 638 TYR A O 12
ATOM 20526 N N . GLN A 1 27 ? -5.147 5.307 6.522 1.00 0.00 639 GLN A N 12
ATOM 20527 C CA . GLN A 1 27 ? -5.655 6.258 5.539 1.00 0.00 639 GLN A CA 12
ATOM 20528 C C . GLN A 1 27 ? -7.007 6.792 5.980 1.00 0.00 639 GLN A C 12
ATOM 20529 O O . GLN A 1 27 ? -7.883 6.025 6.388 1.00 0.00 639 GLN A O 12
ATOM 20543 N N . VAL A 1 28 ? -7.179 8.105 5.896 1.00 0.00 640 VAL A N 12
ATOM 20544 C CA . VAL A 1 28 ? -8.424 8.729 6.308 1.00 0.00 640 VAL A CA 12
ATOM 20545 C C . VAL A 1 28 ? -9.105 9.483 5.165 1.00 0.00 640 VAL A C 12
ATOM 20546 O O . VAL A 1 28 ? -8.473 10.265 4.456 1.00 0.00 640 VAL A O 12
ATOM 20559 N N . ILE A 1 29 ? -10.399 9.231 4.998 1.00 0.00 641 ILE A N 12
ATOM 20560 C CA . ILE A 1 29 ? -11.196 9.903 3.977 1.00 0.00 641 ILE A CA 12
ATOM 20561 C C . ILE A 1 29 ? -12.208 10.806 4.672 1.00 0.00 641 ILE A C 12
ATOM 20562 O O . ILE A 1 29 ? -13.048 10.331 5.434 1.00 0.00 641 ILE A O 12
ATOM 20578 N N . TRP A 1 30 ? -12.127 12.101 4.416 1.00 0.00 642 TRP A N 12
ATOM 20579 C CA . TRP A 1 30 ? -13.017 13.061 5.056 1.00 0.00 642 TRP A CA 12
ATOM 20580 C C . TRP A 1 30 ? -14.259 13.355 4.214 1.00 0.00 642 TRP A C 12
ATOM 20581 O O . TRP A 1 30 ? -14.168 13.676 3.028 1.00 0.00 642 TRP A O 12
ATOM 20602 N N . LEU A 1 31 ? -15.421 13.232 4.854 1.00 0.00 643 LEU A N 12
ATOM 20603 C CA . LEU A 1 31 ? -16.705 13.485 4.215 1.00 0.00 643 LEU A CA 12
ATOM 20604 C C . LEU A 1 31 ? -17.467 14.577 4.965 1.00 0.00 643 LEU A C 12
ATOM 20605 O O . LEU A 1 31 ? -17.529 14.566 6.196 1.00 0.00 643 LEU A O 12
ATOM 20621 N N . VAL A 1 32 ? -18.051 15.513 4.224 1.00 0.00 644 VAL A N 12
ATOM 20622 C CA . VAL A 1 32 ? -18.804 16.609 4.832 1.00 0.00 644 VAL A CA 12
ATOM 20623 C C . VAL A 1 32 ? -20.307 16.468 4.589 1.00 0.00 644 VAL A C 12
ATOM 20624 O O . VAL A 1 32 ? -21.016 17.469 4.479 1.00 0.00 644 VAL A O 12
ATOM 20637 N N . ASP A 1 33 ? -20.803 15.235 4.521 1.00 0.00 645 ASP A N 12
ATOM 20638 C CA . ASP A 1 33 ? -22.234 15.023 4.255 1.00 0.00 645 ASP A CA 12
ATOM 20639 C C . ASP A 1 33 ? -22.792 13.742 4.883 1.00 0.00 645 ASP A C 12
ATOM 20640 O O . ASP A 1 33 ? -23.988 13.661 5.157 1.00 0.00 645 ASP A O 12
ATOM 20649 N N . GLY A 1 34 ? -21.941 12.747 5.107 1.00 0.00 646 GLY A N 12
ATOM 20650 C CA . GLY A 1 34 ? -22.403 11.493 5.687 1.00 0.00 646 GLY A CA 12
ATOM 20651 C C . GLY A 1 34 ? -23.225 10.650 4.723 1.00 0.00 646 GLY A C 12
ATOM 20652 O O . GLY A 1 34 ? -24.091 9.888 5.149 1.00 0.00 646 GLY A O 12
ATOM 20656 N N . GLU A 1 35 ? -22.962 10.791 3.424 1.00 0.00 647 GLU A N 12
ATOM 20657 C CA . GLU A 1 35 ? -23.682 10.031 2.409 1.00 0.00 647 GLU A CA 12
ATOM 20658 C C . GLU A 1 35 ? -23.314 8.554 2.477 1.00 0.00 647 GLU A C 12
ATOM 20659 O O . GLU A 1 35 ? -22.160 8.178 2.267 1.00 0.00 647 GLU A O 12
ATOM 20671 N N . VAL A 1 36 ? -24.315 7.728 2.750 1.00 0.00 648 VAL A N 12
ATOM 20672 C CA . VAL A 1 36 ? -24.135 6.292 2.867 1.00 0.00 648 VAL A CA 12
ATOM 20673 C C . VAL A 1 36 ? -23.694 5.660 1.555 1.00 0.00 648 VAL A C 12
ATOM 20674 O O . VAL A 1 36 ? -22.993 4.656 1.566 1.00 0.00 648 VAL A O 12
ATOM 20687 N N . GLU A 1 37 ? -24.103 6.237 0.425 1.00 0.00 649 GLU A N 12
ATOM 20688 C CA . GLU A 1 37 ? -23.713 5.695 -0.873 1.00 0.00 649 GLU A CA 12
ATOM 20689 C C . GLU A 1 37 ? -22.202 5.796 -1.052 1.00 0.00 649 GLU A C 12
ATOM 20690 O O . GLU A 1 37 ? -21.552 4.852 -1.501 1.00 0.00 649 GLU A O 12
ATOM 20702 N N . ARG A 1 38 ? -21.652 6.953 -0.688 1.00 0.00 650 ARG A N 12
ATOM 20703 C CA . ARG A 1 38 ? -20.216 7.182 -0.780 1.00 0.00 650 ARG A CA 12
ATOM 20704 C C . ARG A 1 38 ? -19.475 6.387 0.291 1.00 0.00 650 ARG A C 12
ATOM 20705 O O . ARG A 1 38 ? -18.417 5.812 0.033 1.00 0.00 650 ARG A O 12
ATOM 20726 N N . LEU A 1 39 ? -20.045 6.361 1.499 1.00 0.00 651 LEU A N 12
ATOM 20727 C CA . LEU A 1 39 ? -19.444 5.637 2.616 1.00 0.00 651 LEU A CA 12
ATOM 20728 C C . LEU A 1 39 ? -19.435 4.137 2.354 1.00 0.00 651 LEU A C 12
ATOM 20729 O O . LEU A 1 39 ? -18.472 3.452 2.686 1.00 0.00 651 LEU A O 12
ATOM 20745 N N . LEU A 1 40 ? -20.526 3.629 1.782 1.00 0.00 652 LEU A N 12
ATOM 20746 C CA . LEU A 1 40 ? -20.633 2.204 1.463 1.00 0.00 652 LEU A CA 12
ATOM 20747 C C . LEU A 1 40 ? -19.603 1.791 0.406 1.00 0.00 652 LEU A C 12
ATOM 20748 O O . LEU A 1 40 ? -18.965 0.746 0.527 1.00 0.00 652 LEU A O 12
ATOM 20764 N N . ALA A 1 41 ? -19.456 2.616 -0.631 1.00 0.00 653 ALA A N 12
ATOM 20765 C CA . ALA A 1 41 ? -18.508 2.340 -1.714 1.00 0.00 653 ALA A CA 12
ATOM 20766 C C . ALA A 1 41 ? -17.069 2.310 -1.203 1.00 0.00 653 ALA A C 12
ATOM 20767 O O . ALA A 1 41 ? -16.264 1.478 -1.619 1.00 0.00 653 ALA A O 12
ATOM 20774 N N . LEU A 1 42 ? -16.762 3.228 -0.297 1.00 0.00 654 LEU A N 12
ATOM 20775 C CA . LEU A 1 42 ? -15.431 3.331 0.294 1.00 0.00 654 LEU A CA 12
ATOM 20776 C C . LEU A 1 42 ? -15.433 2.722 1.687 1.00 0.00 654 LEU A C 12
ATOM 20777 O O . LEU A 1 42 ? -14.700 3.170 2.570 1.00 0.00 654 LEU A O 12
ATOM 20793 N N . THR A 1 43 ? -16.291 1.716 1.863 1.00 0.00 655 THR A N 12
ATOM 20794 C CA . THR A 1 43 ? -16.471 1.024 3.145 1.00 0.00 655 THR A CA 12
ATOM 20795 C C . THR A 1 43 ? -15.151 0.737 3.878 1.00 0.00 655 THR A C 12
ATOM 20796 O O . THR A 1 43 ? -14.327 -0.072 3.443 1.00 0.00 655 THR A O 12
ATOM 20807 N N . PRO A 1 44 ? -14.943 1.437 5.009 1.00 0.00 656 PRO A N 12
ATOM 20808 C CA . PRO A 1 44 ? -13.758 1.288 5.857 1.00 0.00 656 PRO A CA 12
ATOM 20809 C C . PRO A 1 44 ? -13.955 0.243 6.950 1.00 0.00 656 PRO A C 12
ATOM 20810 O O . PRO A 1 44 ? -14.978 -0.436 6.994 1.00 0.00 656 PRO A O 12
ATOM 20821 N N . ILE A 1 45 ? -12.962 0.099 7.821 1.00 0.00 657 ILE A N 12
ATOM 20822 C CA . ILE A 1 45 ? -13.065 -0.841 8.934 1.00 0.00 657 ILE A CA 12
ATOM 20823 C C . ILE A 1 45 ? -13.828 -0.202 10.086 1.00 0.00 657 ILE A C 12
ATOM 20824 O O . ILE A 1 45 ? -14.437 -0.885 10.913 1.00 0.00 657 ILE A O 12
ATOM 20840 N N . ALA A 1 46 ? -13.789 1.120 10.117 1.00 0.00 658 ALA A N 12
ATOM 20841 C CA . ALA A 1 46 ? -14.458 1.888 11.152 1.00 0.00 658 ALA A CA 12
ATOM 20842 C C . ALA A 1 46 ? -14.757 3.298 10.671 1.00 0.00 658 ALA A C 12
ATOM 20843 O O . ALA A 1 46 ? -14.069 3.823 9.792 1.00 0.00 658 ALA A O 12
ATOM 20850 N N . VAL A 1 47 ? -15.780 3.910 11.250 1.00 0.00 659 VAL A N 12
ATOM 20851 C CA . VAL A 1 47 ? -16.154 5.266 10.883 1.00 0.00 659 VAL A CA 12
ATOM 20852 C C . VAL A 1 47 ? -16.071 6.200 12.086 1.00 0.00 659 VAL A C 12
ATOM 20853 O O . VAL A 1 47 ? -16.371 5.814 13.219 1.00 0.00 659 VAL A O 12
ATOM 20866 N N . LEU A 1 48 ? -15.642 7.428 11.825 1.00 0.00 660 LEU A N 12
ATOM 20867 C CA . LEU A 1 48 ? -15.534 8.443 12.862 1.00 0.00 660 LEU A CA 12
ATOM 20868 C C . LEU A 1 48 ? -16.510 9.574 12.575 1.00 0.00 660 LEU A C 12
ATOM 20869 O O . LEU A 1 48 ? -16.376 10.277 11.571 1.00 0.00 660 LEU A O 12
ATOM 20885 N N . LEU A 1 49 ? -17.493 9.750 13.445 1.00 0.00 661 LEU A N 12
ATOM 20886 C CA . LEU A 1 49 ? -18.476 10.806 13.255 1.00 0.00 661 LEU A CA 12
ATOM 20887 C C . LEU A 1 49 ? -18.208 11.923 14.255 1.00 0.00 661 LEU A C 12
ATOM 20888 O O . LEU A 1 49 ? -18.372 11.736 15.460 1.00 0.00 661 LEU A O 12
ATOM 20904 N N . ALA A 1 50 ? -17.793 13.082 13.760 1.00 0.00 662 ALA A N 12
ATOM 20905 C CA . ALA A 1 50 ? -17.474 14.194 14.645 1.00 0.00 662 ALA A CA 12
ATOM 20906 C C . ALA A 1 50 ? -18.509 15.308 14.601 1.00 0.00 662 ALA A C 12
ATOM 20907 O O . ALA A 1 50 ? -18.927 15.746 13.529 1.00 0.00 662 ALA A O 12
ATOM 20914 N N . GLU A 1 51 ? -18.907 15.758 15.783 1.00 0.00 663 GLU A N 12
ATOM 20915 C CA . GLU A 1 51 ? -19.866 16.845 15.914 1.00 0.00 663 GLU A CA 12
ATOM 20916 C C . GLU A 1 51 ? -19.163 18.194 15.719 1.00 0.00 663 GLU A C 12
ATOM 20917 O O . GLU A 1 51 ? -18.001 18.350 16.095 1.00 0.00 663 GLU A O 12
ATOM 20929 N N . PRO A 1 52 ? -19.856 19.192 15.134 1.00 0.00 664 PRO A N 12
ATOM 20930 C CA . PRO A 1 52 ? -21.237 19.042 14.661 1.00 0.00 664 PRO A CA 12
ATOM 20931 C C . PRO A 1 52 ? -21.339 18.197 13.391 1.00 0.00 664 PRO A C 12
ATOM 20932 O O . PRO A 1 52 ? -20.513 18.311 12.481 1.00 0.00 664 PRO A O 12
ATOM 20943 N N . PHE A 1 53 ? -22.356 17.352 13.343 1.00 0.00 665 PHE A N 12
ATOM 20944 C CA . PHE A 1 53 ? -22.590 16.492 12.189 1.00 0.00 665 PHE A CA 12
ATOM 20945 C C . PHE A 1 53 ? -23.443 17.195 11.133 1.00 0.00 665 PHE A C 12
ATOM 20946 O O . PHE A 1 53 ? -24.348 17.961 11.462 1.00 0.00 665 PHE A O 12
ATOM 20963 N N . SER A 1 54 ? -23.149 16.930 9.861 1.00 0.00 666 SER A N 12
ATOM 20964 C CA . SER A 1 54 ? -23.893 17.541 8.763 1.00 0.00 666 SER A CA 12
ATOM 20965 C C . SER A 1 54 ? -24.970 16.605 8.208 1.00 0.00 666 SER A C 12
ATOM 20966 O O . SER A 1 54 ? -25.915 17.057 7.562 1.00 0.00 666 SER A O 12
ATOM 20974 N N . TYR A 1 55 ? -24.827 15.302 8.462 1.00 0.00 667 TYR A N 12
ATOM 20975 C CA . TYR A 1 55 ? -25.802 14.314 7.989 1.00 0.00 667 TYR A CA 12
ATOM 20976 C C . TYR A 1 55 ? -27.138 14.416 8.735 1.00 0.00 667 TYR A C 12
ATOM 20977 O O . TYR A 1 55 ? -28.152 13.893 8.274 1.00 0.00 667 TYR A O 12
ATOM 20995 N N . GLY A 1 56 ? -27.135 15.082 9.885 1.00 0.00 668 GLY A N 12
ATOM 20996 C CA . GLY A 1 56 ? -28.359 15.243 10.646 1.00 0.00 668 GLY A CA 12
ATOM 20997 C C . GLY A 1 56 ? -28.487 14.276 11.809 1.00 0.00 668 GLY A C 12
ATOM 20998 O O . GLY A 1 56 ? -27.773 14.393 12.802 1.00 0.00 668 GLY A O 12
ATOM 21002 N N . ASP A 1 57 ? -29.396 13.317 11.684 1.00 0.00 669 ASP A N 12
ATOM 21003 C CA . ASP A 1 57 ? -29.639 12.345 12.751 1.00 0.00 669 ASP A CA 12
ATOM 21004 C C . ASP A 1 57 ? -28.652 11.179 12.675 1.00 0.00 669 ASP A C 12
ATOM 21005 O O . ASP A 1 57 ? -28.712 10.360 11.757 1.00 0.00 669 ASP A O 12
ATOM 21014 N N . VAL A 1 58 ? -27.750 11.115 13.654 1.00 0.00 670 VAL A N 12
ATOM 21015 C CA . VAL A 1 58 ? -26.729 10.068 13.714 1.00 0.00 670 VAL A CA 12
ATOM 21016 C C . VAL A 1 58 ? -27.321 8.663 13.899 1.00 0.00 670 VAL A C 12
ATOM 21017 O O . VAL A 1 58 ? -26.775 7.691 13.376 1.00 0.00 670 VAL A O 12
ATOM 21030 N N . GLN A 1 59 ? -28.442 8.555 14.613 1.00 0.00 671 GLN A N 12
ATOM 21031 C CA . GLN A 1 59 ? -29.070 7.258 14.852 1.00 0.00 671 GLN A CA 12
ATOM 21032 C C . GLN A 1 59 ? -29.500 6.613 13.534 1.00 0.00 671 GLN A C 12
ATOM 21033 O O . GLN A 1 59 ? -29.324 5.410 13.332 1.00 0.00 671 GLN A O 12
ATOM 21047 N N . GLU A 1 60 ? -30.069 7.426 12.642 1.00 0.00 672 GLU A N 12
ATOM 21048 C CA . GLU A 1 60 ? -30.512 6.950 11.334 1.00 0.00 672 GLU A CA 12
ATOM 21049 C C . GLU A 1 60 ? -29.327 6.508 10.482 1.00 0.00 672 GLU A C 12
ATOM 21050 O O . GLU A 1 60 ? -29.408 5.509 9.770 1.00 0.00 672 GLU A O 12
ATOM 21062 N N . LEU A 1 61 ? -28.233 7.265 10.558 1.00 0.00 673 LEU A N 12
ATOM 21063 C CA . LEU A 1 61 ? -27.019 6.948 9.810 1.00 0.00 673 LEU A CA 12
ATOM 21064 C C . LEU A 1 61 ? -26.473 5.601 10.267 1.00 0.00 673 LEU A C 12
ATOM 21065 O O . LEU A 1 61 ? -26.079 4.766 9.453 1.00 0.00 673 LEU A O 12
ATOM 21081 N N . VAL A 1 62 ? -26.462 5.406 11.583 1.00 0.00 674 VAL A N 12
ATOM 21082 C CA . VAL A 1 62 ? -25.995 4.163 12.177 1.00 0.00 674 VAL A CA 12
ATOM 21083 C C . VAL A 1 62 ? -26.888 3.017 11.730 1.00 0.00 674 VAL A C 12
ATOM 21084 O O . VAL A 1 62 ? -26.404 1.956 11.346 1.00 0.00 674 VAL A O 12
ATOM 21097 N N . ASP A 1 63 ? -28.200 3.257 11.765 1.00 0.00 675 ASP A N 12
ATOM 21098 C CA . ASP A 1 63 ? -29.182 2.259 11.352 1.00 0.00 675 ASP A CA 12
ATOM 21099 C C . ASP A 1 63 ? -28.967 1.859 9.899 1.00 0.00 675 ASP A C 12
ATOM 21100 O O . ASP A 1 63 ? -29.076 0.686 9.553 1.00 0.00 675 ASP A O 12
ATOM 21109 N N . GLN A 1 64 ? -28.664 2.839 9.054 1.00 0.00 676 GLN A N 12
ATOM 21110 C CA . GLN A 1 64 ? -28.439 2.570 7.634 1.00 0.00 676 GLN A CA 12
ATOM 21111 C C . GLN A 1 64 ? -27.132 1.814 7.424 1.00 0.00 676 GLN A C 12
ATOM 21112 O O . GLN A 1 64 ? -27.060 0.888 6.616 1.00 0.00 676 GLN A O 12
ATOM 21126 N N . LEU A 1 65 ? -26.102 2.217 8.161 1.00 0.00 677 LEU A N 12
ATOM 21127 C CA . LEU A 1 65 ? -24.799 1.593 8.072 1.00 0.00 677 LEU A CA 12
ATOM 21128 C C . LEU A 1 65 ? -24.823 0.166 8.617 1.00 0.00 677 LEU A C 12
ATOM 21129 O O . LEU A 1 65 ? -24.275 -0.745 7.999 1.00 0.00 677 LEU A O 12
ATOM 21145 N N . ARG A 1 66 ? -25.477 -0.028 9.768 1.00 0.00 678 ARG A N 12
ATOM 21146 C CA . ARG A 1 66 ? -25.545 -1.359 10.386 1.00 0.00 678 ARG A CA 12
ATOM 21147 C C . ARG A 1 66 ? -26.452 -2.287 9.584 1.00 0.00 678 ARG A C 12
ATOM 21148 O O . ARG A 1 66 ? -26.326 -3.510 9.651 1.00 0.00 678 ARG A O 12
ATOM 21169 N N . GLN A 1 67 ? -27.381 -1.691 8.848 1.00 0.00 679 GLN A N 12
ATOM 21170 C CA . GLN A 1 67 ? -28.303 -2.442 8.013 1.00 0.00 679 GLN A CA 12
ATOM 21171 C C . GLN A 1 67 ? -27.545 -3.137 6.882 1.00 0.00 679 GLN A C 12
ATOM 21172 O O . GLN A 1 67 ? -27.854 -4.272 6.518 1.00 0.00 679 GLN A O 12
ATOM 21186 N N . ARG A 1 68 ? -26.552 -2.441 6.331 1.00 0.00 680 ARG A N 12
ATOM 21187 C CA . ARG A 1 68 ? -25.751 -2.985 5.239 1.00 0.00 680 ARG A CA 12
ATOM 21188 C C . ARG A 1 68 ? -24.548 -3.755 5.767 1.00 0.00 680 ARG A C 12
ATOM 21189 O O . ARG A 1 68 ? -24.220 -4.833 5.269 1.00 0.00 680 ARG A O 12
ATOM 21210 N N . CYS A 1 69 ? -23.887 -3.197 6.771 1.00 0.00 681 CYS A N 12
ATOM 21211 C CA . CYS A 1 69 ? -22.725 -3.835 7.365 1.00 0.00 681 CYS A CA 12
ATOM 21212 C C . CYS A 1 69 ? -22.941 -4.040 8.855 1.00 0.00 681 CYS A C 12
ATOM 21213 O O . CYS A 1 69 ? -23.358 -3.125 9.560 1.00 0.00 681 CYS A O 12
ATOM 21221 N N . THR A 1 70 ? -22.635 -5.234 9.335 1.00 0.00 682 THR A N 12
ATOM 21222 C CA . THR A 1 70 ? -22.805 -5.553 10.745 1.00 0.00 682 THR A CA 12
ATOM 21223 C C . THR A 1 70 ? -21.808 -4.765 11.593 1.00 0.00 682 THR A C 12
ATOM 21224 O O . THR A 1 70 ? -20.783 -4.310 11.082 1.00 0.00 682 THR A O 12
ATOM 21235 N N . PRO A 1 71 ? -22.091 -4.586 12.900 1.00 0.00 683 PRO A N 12
ATOM 21236 C CA . PRO A 1 71 ? -21.199 -3.843 13.800 1.00 0.00 683 PRO A CA 12
ATOM 21237 C C . PRO A 1 71 ? -19.803 -4.456 13.868 1.00 0.00 683 PRO A C 12
ATOM 21238 O O . PRO A 1 71 ? -18.830 -3.765 14.166 1.00 0.00 683 PRO A O 12
ATOM 21249 N N . GLU A 1 72 ? -19.712 -5.760 13.620 1.00 0.00 684 GLU A N 12
ATOM 21250 C CA . GLU A 1 72 ? -18.422 -6.437 13.624 1.00 0.00 684 GLU A CA 12
ATOM 21251 C C . GLU A 1 72 ? -17.614 -6.025 12.396 1.00 0.00 684 GLU A C 12
ATOM 21252 O O . GLU A 1 72 ? -16.401 -5.841 12.465 1.00 0.00 684 GLU A O 12
ATOM 21264 N N . GLN A 1 73 ? -18.313 -5.898 11.267 1.00 0.00 685 GLN A N 12
ATOM 21265 C CA . GLN A 1 73 ? -17.697 -5.500 10.004 1.00 0.00 685 GLN A CA 12
ATOM 21266 C C . GLN A 1 73 ? -17.307 -4.023 9.997 1.00 0.00 685 GLN A C 12
ATOM 21267 O O . GLN A 1 73 ? -16.246 -3.655 9.492 1.00 0.00 685 GLN A O 12
ATOM 21281 N N . LEU A 1 74 ? -18.173 -3.184 10.559 1.00 0.00 686 LEU A N 12
ATOM 21282 C CA . LEU A 1 74 ? -17.941 -1.741 10.587 1.00 0.00 686 LEU A CA 12
ATOM 21283 C C . LEU A 1 74 ? -18.029 -1.176 11.999 1.00 0.00 686 LEU A C 12
ATOM 21284 O O . LEU A 1 74 ? -19.102 -1.180 12.603 1.00 0.00 686 LEU A O 12
ATOM 21300 N N . LYS A 1 75 ? -16.913 -0.679 12.527 1.00 0.00 687 LYS A N 12
ATOM 21301 C CA . LYS A 1 75 ? -16.927 -0.084 13.857 1.00 0.00 687 LYS A CA 12
ATOM 21302 C C . LYS A 1 75 ? -17.355 1.372 13.757 1.00 0.00 687 LYS A C 12
ATOM 21303 O O . LYS A 1 75 ? -17.035 2.062 12.792 1.00 0.00 687 LYS A O 12
ATOM 21322 N N . ILE A 1 76 ? -18.083 1.831 14.756 1.00 0.00 688 ILE A N 12
ATOM 21323 C CA . ILE A 1 76 ? -18.589 3.194 14.756 1.00 0.00 688 ILE A CA 12
ATOM 21324 C C . ILE A 1 76 ? -18.139 3.956 15.994 1.00 0.00 688 ILE A C 12
ATOM 21325 O O . ILE A 1 76 ? -18.410 3.551 17.128 1.00 0.00 688 ILE A O 12
ATOM 21341 N N . PHE A 1 77 ? -17.447 5.058 15.754 1.00 0.00 689 PHE A N 12
ATOM 21342 C CA . PHE A 1 77 ? -16.960 5.923 16.825 1.00 0.00 689 PHE A CA 12
ATOM 21343 C C . PHE A 1 77 ? -17.516 7.339 16.655 1.00 0.00 689 PHE A C 12
ATOM 21344 O O . PHE A 1 77 ? -17.677 7.815 15.529 1.00 0.00 689 PHE A O 12
ATOM 21361 N N . ILE A 1 78 ? -17.800 8.018 17.763 1.00 0.00 690 ILE A N 12
ATOM 21362 C CA . ILE A 1 78 ? -18.330 9.380 17.706 1.00 0.00 690 ILE A CA 12
ATOM 21363 C C . ILE A 1 78 ? -17.463 10.347 18.519 1.00 0.00 690 ILE A C 12
ATOM 21364 O O . ILE A 1 78 ? -16.988 10.014 19.609 1.00 0.00 690 ILE A O 12
ATOM 21380 N N . LEU A 1 79 ? -17.248 11.541 17.964 1.00 0.00 691 LEU A N 12
ATOM 21381 C CA . LEU A 1 79 ? -16.429 12.560 18.616 1.00 0.00 691 LEU A CA 12
ATOM 21382 C C . LEU A 1 79 ? -17.283 13.742 19.053 1.00 0.00 691 LEU A C 12
ATOM 21383 O O . LEU A 1 79 ? -18.164 14.195 18.316 1.00 0.00 691 LEU A O 12
ATOM 21399 N N . GLY A 1 80 ? -17.007 14.244 20.246 1.00 0.00 692 GLY A N 12
ATOM 21400 C CA . GLY A 1 80 ? -17.745 15.375 20.771 1.00 0.00 692 GLY A CA 12
ATOM 21401 C C . GLY A 1 80 ? -17.511 15.559 22.253 1.00 0.00 692 GLY A C 12
ATOM 21402 O O . GLY A 1 80 ? -16.710 14.842 22.849 1.00 0.00 692 GLY A O 12
ATOM 21406 N N . SER A 1 81 ? -18.192 16.532 22.844 1.00 0.00 693 SER A N 12
ATOM 21407 C CA . SER A 1 81 ? -18.065 16.795 24.276 1.00 0.00 693 SER A CA 12
ATOM 21408 C C . SER A 1 81 ? -18.644 15.642 25.088 1.00 0.00 693 SER A C 12
ATOM 21409 O O . SER A 1 81 ? -18.113 15.269 26.134 1.00 0.00 693 SER A O 12
ATOM 21417 N N . LYS A 1 82 ? -19.736 15.079 24.589 1.00 0.00 694 LYS A N 12
ATOM 21418 C CA . LYS A 1 82 ? -20.389 13.953 25.233 1.00 0.00 694 LYS A CA 12
ATOM 21419 C C . LYS A 1 82 ? -20.695 12.890 24.191 1.00 0.00 694 LYS A C 12
ATOM 21420 O O . LYS A 1 82 ? -21.288 13.180 23.152 1.00 0.00 694 LYS A O 12
ATOM 21439 N N . GLY A 1 83 ? -20.272 11.665 24.466 1.00 0.00 695 GLY A N 12
ATOM 21440 C CA . GLY A 1 83 ? -20.509 10.582 23.536 1.00 0.00 695 GLY A CA 12
ATOM 21441 C C . GLY A 1 83 ? -21.965 10.173 23.468 1.00 0.00 695 GLY A C 12
ATOM 21442 O O . GLY A 1 83 ? -22.598 9.924 24.494 1.00 0.00 695 GLY A O 12
ATOM 21446 N N . ASN A 1 84 ? -22.494 10.103 22.254 1.00 0.00 696 ASN A N 12
ATOM 21447 C CA . ASN A 1 84 ? -23.879 9.704 22.041 1.00 0.00 696 ASN A CA 12
ATOM 21448 C C . ASN A 1 84 ? -23.950 8.199 21.822 1.00 0.00 696 ASN A C 12
ATOM 21449 O O . ASN A 1 84 ? -23.816 7.722 20.693 1.00 0.00 696 ASN A O 12
ATOM 21460 N N . TYR A 1 85 ? -24.144 7.460 22.911 1.00 0.00 697 TYR A N 12
ATOM 21461 C CA . TYR A 1 85 ? -24.207 5.996 22.873 1.00 0.00 697 TYR A CA 12
ATOM 21462 C C . TYR A 1 85 ? -25.486 5.467 22.210 1.00 0.00 697 TYR A C 12
ATOM 21463 O O . TYR A 1 85 ? -26.205 4.655 22.792 1.00 0.00 697 TYR A O 12
ATOM 21481 N N . GLN A 1 86 ? -25.761 5.921 20.991 1.00 0.00 698 GLN A N 12
ATOM 21482 C CA . GLN A 1 86 ? -26.929 5.474 20.252 1.00 0.00 698 GLN A CA 12
ATOM 21483 C C . GLN A 1 86 ? -26.494 4.752 18.982 1.00 0.00 698 GLN A C 12
ATOM 21484 O O . GLN A 1 86 ? -26.552 5.311 17.887 1.00 0.00 698 GLN A O 12
ATOM 21498 N N . GLY A 1 87 ? -26.053 3.507 19.136 1.00 0.00 699 GLY A N 12
ATOM 21499 C CA . GLY A 1 87 ? -25.614 2.733 17.987 1.00 0.00 699 GLY A CA 12
ATOM 21500 C C . GLY A 1 87 ? -24.117 2.812 17.733 1.00 0.00 699 GLY A C 12
ATOM 21501 O O . GLY A 1 87 ? -23.642 2.363 16.691 1.00 0.00 699 GLY A O 12
ATOM 21505 N N . VAL A 1 88 ? -23.361 3.371 18.674 1.00 0.00 700 VAL A N 12
ATOM 21506 C CA . VAL A 1 88 ? -21.921 3.479 18.505 1.00 0.00 700 VAL A CA 12
ATOM 21507 C C . VAL A 1 88 ? -21.206 2.543 19.475 1.00 0.00 700 VAL A C 12
ATOM 21508 O O . VAL A 1 88 ? -21.677 2.297 20.587 1.00 0.00 700 VAL A O 12
ATOM 21521 N N . ASP A 1 89 ? -20.080 2.011 19.029 1.00 0.00 701 ASP A N 12
ATOM 21522 C CA . ASP A 1 89 ? -19.290 1.078 19.833 1.00 0.00 701 ASP A CA 12
ATOM 21523 C C . ASP A 1 89 ? -18.563 1.781 20.977 1.00 0.00 701 ASP A C 12
ATOM 21524 O O . ASP A 1 89 ? -18.548 1.288 22.104 1.00 0.00 701 ASP A O 12
ATOM 21533 N N . ARG A 1 90 ? -17.978 2.941 20.688 1.00 0.00 702 ARG A N 12
ATOM 21534 C CA . ARG A 1 90 ? -17.227 3.694 21.693 1.00 0.00 702 ARG A CA 12
ATOM 21535 C C . ARG A 1 90 ? -17.358 5.193 21.459 1.00 0.00 702 ARG A C 12
ATOM 21536 O O . ARG A 1 90 ? -17.734 5.632 20.369 1.00 0.00 702 ARG A O 12
ATOM 21557 N N . TYR A 1 91 ? -17.040 5.977 22.483 1.00 0.00 703 TYR A N 12
ATOM 21558 C CA . TYR A 1 91 ? -17.111 7.428 22.383 1.00 0.00 703 TYR A CA 12
ATOM 21559 C C . TYR A 1 91 ? -15.766 8.052 22.740 1.00 0.00 703 TYR A C 12
ATOM 21560 O O . TYR A 1 91 ? -15.046 7.551 23.606 1.00 0.00 703 TYR A O 12
ATOM 21578 N N . ILE A 1 92 ? -15.426 9.138 22.056 1.00 0.00 704 ILE A N 12
ATOM 21579 C CA . ILE A 1 92 ? -14.165 9.831 22.292 1.00 0.00 704 ILE A CA 12
ATOM 21580 C C . ILE A 1 92 ? -14.426 11.311 22.582 1.00 0.00 704 ILE A C 12
ATOM 21581 O O . ILE A 1 92 ? -14.559 12.122 21.661 1.00 0.00 704 ILE A O 12
ATOM 21597 N N . PRO A 1 93 ? -14.527 11.671 23.875 1.00 0.00 705 PRO A N 12
ATOM 21598 C CA . PRO A 1 93 ? -14.802 13.050 24.301 1.00 0.00 705 PRO A CA 12
ATOM 21599 C C . PRO A 1 93 ? -13.607 13.994 24.167 1.00 0.00 705 PRO A C 12
ATOM 21600 O O . PRO A 1 93 ? -12.451 13.574 24.244 1.00 0.00 705 PRO A O 12
ATOM 21611 N N . LEU A 1 94 ? -13.908 15.272 23.955 1.00 0.00 706 LEU A N 12
ATOM 21612 C CA . LEU A 1 94 ? -12.890 16.306 23.834 1.00 0.00 706 LEU A CA 12
ATOM 21613 C C . LEU A 1 94 ? -12.451 16.789 25.220 1.00 0.00 706 LEU A C 12
ATOM 21614 O O . LEU A 1 94 ? -13.269 16.879 26.138 1.00 0.00 706 LEU A O 12
ATOM 21630 N N . PRO A 1 95 ? -11.157 17.115 25.392 1.00 0.00 707 PRO A N 12
ATOM 21631 C CA . PRO A 1 95 ? -10.155 17.003 24.326 1.00 0.00 707 PRO A CA 12
ATOM 21632 C C . PRO A 1 95 ? -9.753 15.553 24.062 1.00 0.00 707 PRO A C 12
ATOM 21633 O O . PRO A 1 95 ? -9.626 14.752 24.990 1.00 0.00 707 PRO A O 12
ATOM 21644 N N . ILE A 1 96 ? -9.554 15.219 22.795 1.00 0.00 708 ILE A N 12
ATOM 21645 C CA . ILE A 1 96 ? -9.156 13.869 22.425 1.00 0.00 708 ILE A CA 12
ATOM 21646 C C . ILE A 1 96 ? -7.661 13.668 22.677 1.00 0.00 708 ILE A C 12
ATOM 21647 O O . ILE A 1 96 ? -6.827 14.368 22.103 1.00 0.00 708 ILE A O 12
ATOM 21663 N N . HIS A 1 97 ? -7.334 12.715 23.541 1.00 0.00 709 HIS A N 12
ATOM 21664 C CA . HIS A 1 97 ? -5.941 12.418 23.860 1.00 0.00 709 HIS A CA 12
ATOM 21665 C C . HIS A 1 97 ? -5.361 11.435 22.846 1.00 0.00 709 HIS A C 12
ATOM 21666 O O . HIS A 1 97 ? -5.870 10.327 22.695 1.00 0.00 709 HIS A O 12
ATOM 21680 N N . PRO A 1 98 ? -4.268 11.824 22.157 1.00 0.00 710 PRO A N 12
ATOM 21681 C CA . PRO A 1 98 ? -3.624 10.981 21.129 1.00 0.00 710 PRO A CA 12
ATOM 21682 C C . PRO A 1 98 ? -3.090 9.652 21.663 1.00 0.00 710 PRO A C 12
ATOM 21683 O O . PRO A 1 98 ? -3.060 8.655 20.940 1.00 0.00 710 PRO A O 12
ATOM 21694 N N . GLU A 1 99 ? -2.676 9.641 22.928 1.00 0.00 711 GLU A N 12
ATOM 21695 C CA . GLU A 1 99 ? -2.126 8.438 23.553 1.00 0.00 711 GLU A CA 12
ATOM 21696 C C . GLU A 1 99 ? -3.165 7.319 23.664 1.00 0.00 711 GLU A C 12
ATOM 21697 O O . GLU A 1 99 ? -2.869 6.159 23.376 1.00 0.00 711 GLU A O 12
ATOM 21709 N N . SER A 1 100 ? -4.380 7.670 24.070 1.00 0.00 712 SER A N 12
ATOM 21710 C CA . SER A 1 100 ? -5.442 6.684 24.238 1.00 0.00 712 SER A CA 12
ATOM 21711 C C . SER A 1 100 ? -6.318 6.572 22.996 1.00 0.00 712 SER A C 12
ATOM 21712 O O . SER A 1 100 ? -7.031 5.585 22.825 1.00 0.00 712 SER A O 12
ATOM 21720 N N . PHE A 1 101 ? -6.264 7.585 22.134 1.00 0.00 713 PHE A N 12
ATOM 21721 C CA . PHE A 1 101 ? -7.055 7.588 20.905 1.00 0.00 713 PHE A CA 12
ATOM 21722 C C . PHE A 1 101 ? -6.683 6.402 20.022 1.00 0.00 713 PHE A C 12
ATOM 21723 O O . PHE A 1 101 ? -7.553 5.671 19.547 1.00 0.00 713 PHE A O 12
ATOM 21740 N N . LEU A 1 102 ? -5.382 6.219 19.808 1.00 0.00 714 LEU A N 12
ATOM 21741 C CA . LEU A 1 102 ? -4.892 5.113 18.996 1.00 0.00 714 LEU A CA 12
ATOM 21742 C C . LEU A 1 102 ? -5.240 3.782 19.653 1.00 0.00 714 LEU A C 12
ATOM 21743 O O . LEU A 1 102 ? -5.586 2.819 18.972 1.00 0.00 714 LEU A O 12
ATOM 21759 N N . GLN A 1 103 ? -5.147 3.745 20.983 1.00 0.00 715 GLN A N 12
ATOM 21760 C CA . GLN A 1 103 ? -5.472 2.539 21.745 1.00 0.00 715 GLN A CA 12
ATOM 21761 C C . GLN A 1 103 ? -6.938 2.161 21.548 1.00 0.00 715 GLN A C 12
ATOM 21762 O O . GLN A 1 103 ? -7.269 0.980 21.438 1.00 0.00 715 GLN A O 12
ATOM 21776 N N . GLN A 1 104 ? -7.819 3.161 21.516 1.00 0.00 716 GLN A N 12
ATOM 21777 C CA . GLN A 1 104 ? -9.240 2.909 21.298 1.00 0.00 716 GLN A CA 12
ATOM 21778 C C . GLN A 1 104 ? -9.455 2.302 19.915 1.00 0.00 716 GLN A C 12
ATOM 21779 O O . GLN A 1 104 ? -10.254 1.378 19.746 1.00 0.00 716 GLN A O 12
ATOM 21793 N N . VAL A 1 105 ? -8.730 2.831 18.927 1.00 0.00 717 VAL A N 12
ATOM 21794 C CA . VAL A 1 105 ? -8.811 2.327 17.559 1.00 0.00 717 VAL A CA 12
ATOM 21795 C C . VAL A 1 105 ? -8.289 0.891 17.495 1.00 0.00 717 VAL A C 12
ATOM 21796 O O . VAL A 1 105 ? -8.911 0.021 16.883 1.00 0.00 717 VAL A O 12
ATOM 21809 N N . THR A 1 106 ? -7.145 0.651 18.144 1.00 0.00 718 THR A N 12
ATOM 21810 C CA . THR A 1 106 ? -6.542 -0.679 18.172 1.00 0.00 718 THR A CA 12
ATOM 21811 C C . THR A 1 106 ? -7.437 -1.680 18.901 1.00 0.00 718 THR A C 12
ATOM 21812 O O . THR A 1 106 ? -7.511 -2.848 18.511 1.00 0.00 718 THR A O 12
ATOM 21823 N N . MET A 1 107 ? -8.112 -1.222 19.956 1.00 0.00 719 MET A N 12
ATOM 21824 C CA . MET A 1 107 ? -9.021 -2.079 20.711 1.00 0.00 719 MET A CA 12
ATOM 21825 C C . MET A 1 107 ? -10.169 -2.537 19.813 1.00 0.00 719 MET A C 12
ATOM 21826 O O . MET A 1 107 ? -10.524 -3.717 19.790 1.00 0.00 719 MET A O 12
ATOM 21840 N N . GLY A 1 108 ? -10.751 -1.587 19.084 1.00 0.00 720 GLY A N 12
ATOM 21841 C CA . GLY A 1 108 ? -11.834 -1.905 18.168 1.00 0.00 720 GLY A CA 12
ATOM 21842 C C . GLY A 1 108 ? -11.377 -2.792 17.025 1.00 0.00 720 GLY A C 12
ATOM 21843 O O . GLY A 1 108 ? -12.079 -3.720 16.629 1.00 0.00 720 GLY A O 12
ATOM 21847 N N . LEU A 1 109 ? -10.187 -2.500 16.502 1.00 0.00 721 LEU A N 12
ATOM 21848 C CA . LEU A 1 109 ? -9.612 -3.259 15.393 1.00 0.00 721 LEU A CA 12
ATOM 21849 C C . LEU A 1 109 ? -9.363 -4.720 15.773 1.00 0.00 721 LEU A C 12
ATOM 21850 O O . LEU A 1 109 ? -9.669 -5.626 14.999 1.00 0.00 721 LEU A O 12
ATOM 21866 N N . THR A 1 110 ? -8.813 -4.949 16.965 1.00 0.00 722 THR A N 12
ATOM 21867 C CA . THR A 1 110 ? -8.533 -6.311 17.420 1.00 0.00 722 THR A CA 12
ATOM 21868 C C . THR A 1 110 ? -9.823 -7.064 17.759 1.00 0.00 722 THR A C 12
ATOM 21869 O O . THR A 1 110 ? -9.823 -8.290 17.873 1.00 0.00 722 THR A O 12
ATOM 21880 N N . SER A 1 111 ? -10.918 -6.326 17.922 1.00 0.00 723 SER A N 12
ATOM 21881 C CA . SER A 1 111 ? -12.210 -6.929 18.234 1.00 0.00 723 SER A CA 12
ATOM 21882 C C . SER A 1 111 ? -12.990 -7.241 16.958 1.00 0.00 723 SER A C 12
ATOM 21883 O O . SER A 1 111 ? -14.025 -7.906 17.000 1.00 0.00 723 SER A O 12
ATOM 21891 N N . LEU A 1 112 ? -12.491 -6.740 15.828 1.00 0.00 724 LEU A N 12
ATOM 21892 C CA . LEU A 1 112 ? -13.131 -6.957 14.530 1.00 0.00 724 LEU A CA 12
ATOM 21893 C C . LEU A 1 112 ? -13.085 -8.434 14.136 1.00 0.00 724 LEU A C 12
ATOM 21894 O O . LEU A 1 112 ? -14.071 -8.988 13.646 1.00 0.00 724 LEU A O 12
ATOM 21910 N N . ALA A 1 113 ? -11.937 -9.065 14.363 1.00 0.00 725 ALA A N 12
ATOM 21911 C CA . ALA A 1 113 ? -11.757 -10.474 14.036 1.00 0.00 725 ALA A CA 12
ATOM 21912 C C . ALA A 1 113 ? -10.745 -11.118 14.975 1.00 0.00 725 ALA A C 12
ATOM 21913 O O . ALA A 1 113 ? -9.824 -10.457 15.453 1.00 0.00 725 ALA A O 12
ATOM 21920 N N . THR A 1 114 ? -10.914 -12.411 15.228 1.00 0.00 726 THR A N 12
ATOM 21921 C CA . THR A 1 114 ? -10.012 -13.140 16.110 1.00 0.00 726 THR A CA 12
ATOM 21922 C C . THR A 1 114 ? -9.495 -14.404 15.432 1.00 0.00 726 THR A C 12
ATOM 21923 O O . THR A 1 114 ? -10.117 -14.917 14.502 1.00 0.00 726 THR A O 12
ATOM 21934 N N . SER A 1 115 ? -8.357 -14.905 15.899 1.00 0.00 727 SER A N 12
ATOM 21935 C CA . SER A 1 115 ? -7.763 -16.109 15.332 1.00 0.00 727 SER A CA 12
ATOM 21936 C C . SER A 1 115 ? -7.456 -17.127 16.424 1.00 0.00 727 SER A C 12
ATOM 21937 O O . SER A 1 115 ? -7.156 -16.757 17.561 1.00 0.00 727 SER A O 12
ATOM 21945 N N . ALA A 1 116 ? -7.529 -18.406 16.073 1.00 0.00 728 ALA A N 12
ATOM 21946 C CA . ALA A 1 116 ? -7.259 -19.481 17.020 1.00 0.00 728 ALA A CA 12
ATOM 21947 C C . ALA A 1 116 ? -6.634 -20.675 16.311 1.00 0.00 728 ALA A C 12
ATOM 21948 O O . ALA A 1 116 ? -6.846 -20.876 15.115 1.00 0.00 728 ALA A O 12
ATOM 21955 N N . GLN A 1 117 ? -5.862 -21.464 17.049 1.00 0.00 729 GLN A N 12
ATOM 21956 C CA . GLN A 1 117 ? -5.208 -22.639 16.482 1.00 0.00 729 GLN A CA 12
ATOM 21957 C C . GLN A 1 117 ? -5.737 -23.915 17.127 1.00 0.00 729 GLN A C 12
ATOM 21958 O O . GLN A 1 117 ? -6.194 -23.842 18.288 1.00 0.00 729 GLN A O 12
ATOM 21973 N N . GLU A 1 1 ? -5.907 -2.492 3.914 1.00 0.00 613 GLU A N 13
ATOM 21974 C CA . GLU A 1 1 ? -7.380 -2.314 4.032 1.00 0.00 613 GLU A CA 13
ATOM 21975 C C . GLU A 1 1 ? -7.721 -1.418 5.218 1.00 0.00 613 GLU A C 13
ATOM 21976 O O . GLU A 1 1 ? -8.872 -1.351 5.654 1.00 0.00 613 GLU A O 13
ATOM 21990 N N . GLY A 1 2 ? -6.710 -0.730 5.736 1.00 0.00 614 GLY A N 13
ATOM 21991 C CA . GLY A 1 2 ? -6.911 0.159 6.867 1.00 0.00 614 GLY A CA 13
ATOM 21992 C C . GLY A 1 2 ? -7.442 1.517 6.449 1.00 0.00 614 GLY A C 13
ATOM 21993 O O . GLY A 1 2 ? -6.716 2.514 6.478 1.00 0.00 614 GLY A O 13
ATOM 21997 N N . ARG A 1 3 ? -8.712 1.555 6.059 1.00 0.00 615 ARG A N 13
ATOM 21998 C CA . ARG A 1 3 ? -9.345 2.794 5.627 1.00 0.00 615 ARG A CA 13
ATOM 21999 C C . ARG A 1 3 ? -10.373 3.260 6.651 1.00 0.00 615 ARG A C 13
ATOM 22000 O O . ARG A 1 3 ? -11.223 2.481 7.089 1.00 0.00 615 ARG A O 13
ATOM 22021 N N . ILE A 1 4 ? -10.280 4.524 7.042 1.00 0.00 616 ILE A N 13
ATOM 22022 C CA . ILE A 1 4 ? -11.211 5.114 7.995 1.00 0.00 616 ILE A CA 13
ATOM 22023 C C . ILE A 1 4 ? -11.860 6.357 7.387 1.00 0.00 616 ILE A C 13
ATOM 22024 O O . ILE A 1 4 ? -11.173 7.206 6.817 1.00 0.00 616 ILE A O 13
ATOM 22040 N N . VAL A 1 5 ? -13.180 6.466 7.500 1.00 0.00 617 VAL A N 13
ATOM 22041 C CA . VAL A 1 5 ? -13.888 7.614 6.945 1.00 0.00 617 VAL A CA 13
ATOM 22042 C C . VAL A 1 5 ? -14.375 8.532 8.063 1.00 0.00 617 VAL A C 13
ATOM 22043 O O . VAL A 1 5 ? -15.016 8.086 9.019 1.00 0.00 617 VAL A O 13
ATOM 22056 N N . LEU A 1 6 ? -14.052 9.811 7.940 1.00 0.00 618 LEU A N 13
ATOM 22057 C CA . LEU A 1 6 ? -14.427 10.801 8.936 1.00 0.00 618 LEU A CA 13
ATOM 22058 C C . LEU A 1 6 ? -15.503 11.734 8.398 1.00 0.00 618 LEU A C 13
ATOM 22059 O O . LEU A 1 6 ? -15.369 12.288 7.308 1.00 0.00 618 LEU A O 13
ATOM 22075 N N . VAL A 1 7 ? -16.567 11.907 9.171 1.00 0.00 619 VAL A N 13
ATOM 22076 C CA . VAL A 1 7 ? -17.663 12.783 8.785 1.00 0.00 619 VAL A CA 13
ATOM 22077 C C . VAL A 1 7 ? -17.783 13.911 9.789 1.00 0.00 619 VAL A C 13
ATOM 22078 O O . VAL A 1 7 ? -18.017 13.675 10.979 1.00 0.00 619 VAL A O 13
ATOM 22091 N N . SER A 1 8 ? -17.618 15.136 9.305 1.00 0.00 620 SER A N 13
ATOM 22092 C CA . SER A 1 8 ? -17.693 16.304 10.172 1.00 0.00 620 SER A CA 13
ATOM 22093 C C . SER A 1 8 ? -17.732 17.592 9.367 1.00 0.00 620 SER A C 13
ATOM 22094 O O . SER A 1 8 ? -17.142 17.686 8.291 1.00 0.00 620 SER A O 13
ATOM 22102 N N . GLU A 1 9 ? -18.430 18.578 9.902 1.00 0.00 621 GLU A N 13
ATOM 22103 C CA . GLU A 1 9 ? -18.533 19.883 9.262 1.00 0.00 621 GLU A CA 13
ATOM 22104 C C . GLU A 1 9 ? -17.368 20.787 9.675 1.00 0.00 621 GLU A C 13
ATOM 22105 O O . GLU A 1 9 ? -17.158 21.848 9.088 1.00 0.00 621 GLU A O 13
ATOM 22117 N N . ASP A 1 10 ? -16.609 20.362 10.687 1.00 0.00 622 ASP A N 13
ATOM 22118 C CA . ASP A 1 10 ? -15.486 21.152 11.178 1.00 0.00 622 ASP A CA 13
ATOM 22119 C C . ASP A 1 10 ? -14.159 20.651 10.613 1.00 0.00 622 ASP A C 13
ATOM 22120 O O . ASP A 1 10 ? -13.663 19.590 11.002 1.00 0.00 622 ASP A O 13
ATOM 22129 N N . GLU A 1 11 ? -13.589 21.430 9.699 1.00 0.00 623 GLU A N 13
ATOM 22130 C CA . GLU A 1 11 ? -12.313 21.094 9.073 1.00 0.00 623 GLU A CA 13
ATOM 22131 C C . GLU A 1 11 ? -11.146 21.170 10.066 1.00 0.00 623 GLU A C 13
ATOM 22132 O O . GLU A 1 11 ? -10.165 20.439 9.933 1.00 0.00 623 GLU A O 13
ATOM 22144 N N . ALA A 1 12 ? -11.262 22.055 11.060 1.00 0.00 624 ALA A N 13
ATOM 22145 C CA . ALA A 1 12 ? -10.207 22.239 12.060 1.00 0.00 624 ALA A CA 13
ATOM 22146 C C . ALA A 1 12 ? -9.960 20.983 12.893 1.00 0.00 624 ALA A C 13
ATOM 22147 O O . ALA A 1 12 ? -8.813 20.578 13.088 1.00 0.00 624 ALA A O 13
ATOM 22154 N N . THR A 1 13 ? -11.035 20.364 13.37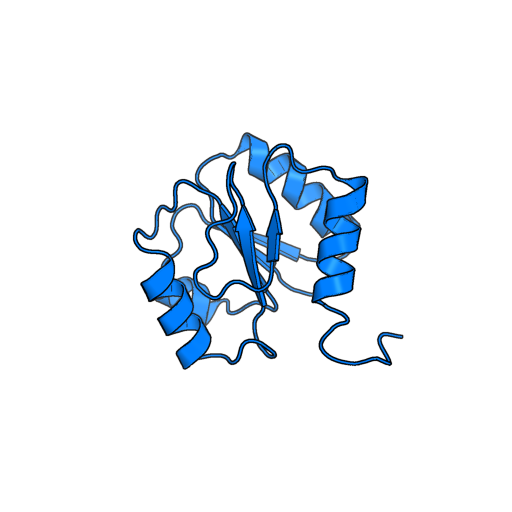6 1.00 0.00 625 THR A N 13
ATOM 22155 C CA . THR A 1 13 ? -10.919 19.155 14.183 1.00 0.00 625 THR A CA 13
ATOM 22156 C C . THR A 1 13 ? -10.467 17.983 13.324 1.00 0.00 625 THR A C 13
ATOM 22157 O O . THR A 1 13 ? -9.638 17.170 13.739 1.00 0.00 625 THR A O 13
ATOM 22168 N N . SER A 1 14 ? -11.015 17.921 12.115 1.00 0.00 626 SER A N 13
ATOM 22169 C CA . SER A 1 14 ? -10.704 16.850 11.182 1.00 0.00 626 SER A CA 13
ATOM 22170 C C . SER A 1 14 ? -9.223 16.836 10.804 1.00 0.00 626 SER A C 13
ATOM 22171 O O . SER A 1 14 ? -8.615 15.773 10.711 1.00 0.00 626 SER A O 13
ATOM 22179 N N . THR A 1 15 ? -8.646 18.015 10.592 1.00 0.00 627 THR A N 13
ATOM 22180 C CA . THR A 1 15 ? -7.235 18.126 10.220 1.00 0.00 627 THR A CA 13
ATOM 22181 C C . THR A 1 15 ? -6.309 17.560 11.303 1.00 0.00 627 THR A C 13
ATOM 22182 O O . THR A 1 15 ? -5.381 16.803 11.005 1.00 0.00 627 THR A O 13
ATOM 22193 N N . LEU A 1 16 ? -6.572 17.925 12.555 1.00 0.00 628 LEU A N 13
ATOM 22194 C CA . LEU A 1 16 ? -5.754 17.476 13.682 1.00 0.00 628 LEU A CA 13
ATOM 22195 C C . LEU A 1 16 ? -5.784 15.954 13.865 1.00 0.00 628 LEU A C 13
ATOM 22196 O O . LEU A 1 16 ? -4.739 15.322 14.027 1.00 0.00 628 LEU A O 13
ATOM 22212 N N . ILE A 1 17 ? -6.978 15.371 13.822 1.00 0.00 629 ILE A N 13
ATOM 22213 C CA . ILE A 1 17 ? -7.138 13.929 14.014 1.00 0.00 629 ILE A CA 13
ATOM 22214 C C . ILE A 1 17 ? -6.563 13.100 12.853 1.00 0.00 629 ILE A C 13
ATOM 22215 O O . ILE A 1 17 ? -6.047 12.000 13.066 1.00 0.00 629 ILE A O 13
ATOM 22231 N N . CYS A 1 18 ? -6.640 13.637 11.633 1.00 0.00 630 CYS A N 13
ATOM 22232 C CA . CYS A 1 18 ? -6.147 12.932 10.446 1.00 0.00 630 CYS A CA 13
ATOM 22233 C C . CYS A 1 18 ? -4.646 12.671 10.511 1.00 0.00 630 CYS A C 13
ATOM 22234 O O . CYS A 1 18 ? -4.186 11.600 10.112 1.00 0.00 630 CYS A O 13
ATOM 22242 N N . SER A 1 19 ? -3.885 13.643 11.006 1.00 0.00 631 SER A N 13
ATOM 22243 C CA . SER A 1 19 ? -2.435 13.492 11.099 1.00 0.00 631 SER A CA 13
ATOM 22244 C C . SER A 1 19 ? -2.056 12.350 12.044 1.00 0.00 631 SER A C 13
ATOM 22245 O O . SER A 1 19 ? -1.125 11.591 11.767 1.00 0.00 631 SER A O 13
ATOM 22253 N N . ILE A 1 20 ? -2.787 12.229 13.150 1.00 0.00 632 ILE A N 13
ATOM 22254 C CA . ILE A 1 20 ? -2.534 11.176 14.130 1.00 0.00 632 ILE A CA 13
ATOM 22255 C C . ILE A 1 20 ? -2.805 9.792 13.533 1.00 0.00 632 ILE A C 13
ATOM 22256 O O . ILE A 1 20 ? -1.980 8.880 13.641 1.00 0.00 632 ILE A O 13
ATOM 22272 N N . LEU A 1 21 ? -3.963 9.654 12.890 1.00 0.00 633 LEU A N 13
ATOM 22273 C CA . LEU A 1 21 ? -4.370 8.389 12.278 1.00 0.00 633 LEU A CA 13
ATOM 22274 C C . LEU A 1 21 ? -3.489 7.996 11.094 1.00 0.00 633 LEU A C 13
ATOM 22275 O O . LEU A 1 21 ? -3.155 6.820 10.932 1.00 0.00 633 LEU A O 13
ATOM 22291 N N . THR A 1 22 ? -3.113 8.971 10.269 1.00 0.00 634 THR A N 13
ATOM 22292 C CA . THR A 1 22 ? -2.277 8.698 9.102 1.00 0.00 634 THR A CA 13
ATOM 22293 C C . THR A 1 22 ? -0.889 8.219 9.530 1.00 0.00 634 THR A C 13
ATOM 22294 O O . THR A 1 22 ? -0.324 7.309 8.923 1.00 0.00 634 THR A O 13
ATOM 22305 N N . THR A 1 23 ? -0.350 8.839 10.582 1.00 0.00 635 THR A N 13
ATOM 22306 C CA . THR A 1 23 ? 0.964 8.471 11.111 1.00 0.00 635 THR A CA 13
ATOM 22307 C C . THR A 1 23 ? 0.969 7.003 11.540 1.00 0.00 635 THR A C 13
ATOM 22308 O O . THR A 1 23 ? 1.953 6.289 11.340 1.00 0.00 635 THR A O 13
ATOM 22319 N N . ALA A 1 24 ? -0.139 6.565 12.136 1.00 0.00 636 ALA A N 13
ATOM 22320 C CA . ALA A 1 24 ? -0.291 5.181 12.580 1.00 0.00 636 ALA A CA 13
ATOM 22321 C C . ALA A 1 24 ? -0.283 4.211 11.392 1.00 0.00 636 ALA A C 13
ATOM 22322 O O . ALA A 1 24 ? -0.078 3.010 11.564 1.00 0.00 636 ALA A O 13
ATOM 22329 N N . GLY A 1 25 ? -0.515 4.740 10.191 1.00 0.00 637 GLY A N 13
ATOM 22330 C CA . GLY A 1 25 ? -0.524 3.911 8.997 1.00 0.00 637 GLY A CA 13
ATOM 22331 C C . GLY A 1 25 ? -1.910 3.724 8.411 1.00 0.00 637 GLY A C 13
ATOM 22332 O O . GLY A 1 25 ? -2.090 2.954 7.467 1.00 0.00 637 GLY A O 13
ATOM 22336 N N . TYR A 1 26 ? -2.893 4.423 8.964 1.00 0.00 638 TYR A N 13
ATOM 22337 C CA . TYR A 1 26 ? -4.266 4.317 8.482 1.00 0.00 638 TYR A CA 13
ATOM 22338 C C . TYR A 1 26 ? -4.632 5.489 7.577 1.00 0.00 638 TYR A C 13
ATOM 22339 O O . TYR A 1 26 ? -4.215 6.622 7.813 1.00 0.00 638 TYR A O 13
ATOM 22357 N N . GLN A 1 27 ? -5.414 5.208 6.539 1.00 0.00 639 GLN A N 13
ATOM 22358 C CA . GLN A 1 27 ? -5.847 6.246 5.610 1.00 0.00 639 GLN A CA 13
ATOM 22359 C C . GLN A 1 27 ? -7.174 6.826 6.063 1.00 0.00 639 GLN A C 13
ATOM 22360 O O . GLN A 1 27 ? -8.091 6.086 6.424 1.00 0.00 639 GLN A O 13
ATOM 22374 N N . VAL A 1 28 ? -7.285 8.145 6.039 1.00 0.00 640 VAL A N 13
ATOM 22375 C CA . VAL A 1 28 ? -8.508 8.801 6.466 1.00 0.00 640 VAL A CA 13
ATOM 22376 C C . VAL A 1 28 ? -9.162 9.593 5.336 1.00 0.00 640 VAL A C 13
ATOM 22377 O O . VAL A 1 28 ? -8.509 10.381 4.652 1.00 0.00 640 VAL A O 13
ATOM 22390 N N . ILE A 1 29 ? -10.459 9.368 5.151 1.00 0.00 641 ILE A N 13
ATOM 22391 C CA . ILE A 1 29 ? -11.230 10.073 4.134 1.00 0.00 641 ILE A CA 13
ATOM 22392 C C . ILE A 1 29 ? -12.225 10.997 4.832 1.00 0.00 641 ILE A C 13
ATOM 22393 O O . ILE A 1 29 ? -13.075 10.533 5.587 1.00 0.00 641 ILE A O 13
ATOM 22409 N N . TRP A 1 30 ? -12.118 12.297 4.587 1.00 0.00 642 TRP A N 13
ATOM 22410 C CA . TRP A 1 30 ? -13.003 13.263 5.233 1.00 0.00 642 TRP A CA 13
ATOM 22411 C C . TRP A 1 30 ? -14.178 13.664 4.345 1.00 0.00 642 TRP A C 13
ATOM 22412 O O . TRP A 1 30 ? -14.000 14.062 3.193 1.00 0.00 642 TRP A O 13
ATOM 22433 N N . LEU A 1 31 ? -15.381 13.541 4.900 1.00 0.00 643 LEU A N 13
ATOM 22434 C CA . LEU A 1 31 ? -16.603 13.909 4.199 1.00 0.00 643 LEU A CA 13
ATOM 22435 C C . LEU A 1 31 ? -17.348 14.990 4.980 1.00 0.00 643 LEU A C 13
ATOM 22436 O O . LEU A 1 31 ? -17.473 14.910 6.204 1.00 0.00 643 LEU A O 13
ATOM 22452 N N . VAL A 1 32 ? -17.854 15.988 4.268 1.00 0.00 644 VAL A N 13
ATOM 22453 C CA . VAL A 1 32 ? -18.579 17.088 4.898 1.00 0.00 644 VAL A CA 13
ATOM 22454 C C . VAL A 1 32 ? -20.099 16.942 4.701 1.00 0.00 644 VAL A C 13
ATOM 22455 O O . VAL A 1 32 ? -20.863 17.889 4.899 1.00 0.00 644 VAL A O 13
ATOM 22468 N N . ASP A 1 33 ? -20.540 15.737 4.351 1.00 0.00 645 ASP A N 13
ATOM 22469 C CA . ASP A 1 33 ? -21.969 15.500 4.097 1.00 0.00 645 ASP A CA 13
ATOM 22470 C C . ASP A 1 33 ? -22.481 14.215 4.754 1.00 0.00 645 ASP A C 13
ATOM 22471 O O . ASP A 1 33 ? -23.590 14.183 5.281 1.00 0.00 645 ASP A O 13
ATOM 22480 N N . GLY A 1 34 ? -21.675 13.160 4.719 1.00 0.00 646 GLY A N 13
ATOM 22481 C CA . GLY A 1 34 ? -22.067 11.896 5.327 1.00 0.00 646 GLY A CA 13
ATOM 22482 C C . GLY A 1 34 ? -23.091 11.093 4.536 1.00 0.00 646 GLY A C 13
ATOM 22483 O O . GLY A 1 34 ? -23.866 10.345 5.128 1.00 0.00 646 GLY A O 13
ATOM 22487 N N . GLU A 1 35 ? -23.111 11.234 3.209 1.00 0.00 647 GLU A N 13
ATOM 22488 C CA . GLU A 1 35 ? -24.058 10.487 2.391 1.00 0.00 647 GLU A CA 13
ATOM 22489 C C . GLU A 1 35 ? -23.769 8.989 2.455 1.00 0.00 647 GLU A C 13
ATOM 22490 O O . GLU A 1 35 ? -22.633 8.551 2.286 1.00 0.00 647 GLU A O 13
ATOM 22502 N N . VAL A 1 36 ? -24.829 8.228 2.678 1.00 0.00 648 VAL A N 13
ATOM 22503 C CA . VAL A 1 36 ? -24.765 6.775 2.787 1.00 0.00 648 VAL A CA 13
ATOM 22504 C C . VAL A 1 36 ? -24.259 6.140 1.500 1.00 0.00 648 VAL A C 13
ATOM 22505 O O . VAL A 1 36 ? -23.483 5.192 1.548 1.00 0.00 648 VAL A O 13
ATOM 22518 N N . GLU A 1 37 ? -24.693 6.655 0.352 1.00 0.00 649 GLU A N 13
ATOM 22519 C CA . GLU A 1 37 ? -24.253 6.104 -0.925 1.00 0.00 649 GLU A CA 13
ATOM 22520 C C . GLU A 1 37 ? -22.738 6.231 -1.063 1.00 0.00 649 GLU A C 13
ATOM 22521 O O . GLU A 1 37 ? -22.069 5.299 -1.513 1.00 0.00 649 GLU A O 13
ATOM 22533 N N . ARG A 1 38 ? -22.201 7.386 -0.671 1.00 0.00 650 ARG A N 13
ATOM 22534 C CA . ARG A 1 38 ? -20.761 7.608 -0.722 1.00 0.00 650 ARG A CA 13
ATOM 22535 C C . ARG A 1 38 ? -20.054 6.763 0.335 1.00 0.00 650 ARG A C 13
ATOM 22536 O O . ARG A 1 38 ? -18.994 6.192 0.077 1.00 0.00 650 ARG A O 13
ATOM 22557 N N . LEU A 1 39 ? -20.650 6.688 1.530 1.00 0.00 651 LEU A N 13
ATOM 22558 C CA . LEU A 1 39 ? -20.085 5.896 2.622 1.00 0.00 651 LEU A CA 13
ATOM 22559 C C . LEU A 1 39 ? -20.079 4.418 2.262 1.00 0.00 651 LEU A C 13
ATOM 22560 O O . LEU A 1 39 ? -19.126 3.706 2.565 1.00 0.00 651 LEU A O 13
ATOM 22576 N N . LEU A 1 40 ? -21.164 3.958 1.644 1.00 0.00 652 LEU A N 13
ATOM 22577 C CA . LEU A 1 40 ? -21.269 2.561 1.224 1.00 0.00 652 LEU A CA 13
ATOM 22578 C C . LEU A 1 40 ? -20.236 2.231 0.143 1.00 0.00 652 LEU A C 13
ATOM 22579 O O . LEU A 1 40 ? -19.586 1.187 0.191 1.00 0.00 652 LEU A O 13
ATOM 22595 N N . ALA A 1 41 ? -20.098 3.128 -0.834 1.00 0.00 653 ALA A N 13
ATOM 22596 C CA . ALA A 1 41 ? -19.147 2.941 -1.934 1.00 0.00 653 ALA A CA 13
ATOM 22597 C C . ALA A 1 41 ? -17.706 2.901 -1.430 1.00 0.00 653 ALA A C 13
ATOM 22598 O O . ALA A 1 41 ? -16.890 2.107 -1.898 1.00 0.00 653 ALA A O 13
ATOM 22605 N N . LEU A 1 42 ? -17.408 3.766 -0.471 1.00 0.00 654 LEU A N 13
ATOM 22606 C CA . LEU A 1 42 ? -16.076 3.854 0.120 1.00 0.00 654 LEU A CA 13
ATOM 22607 C C . LEU A 1 42 ? -16.055 3.147 1.464 1.00 0.00 654 LEU A C 13
ATOM 22608 O O . LEU A 1 42 ? -15.318 3.543 2.367 1.00 0.00 654 LEU A O 13
ATOM 22624 N N . THR A 1 43 ? -16.897 2.117 1.580 1.00 0.00 655 THR A N 13
ATOM 22625 C CA . THR A 1 43 ? -17.044 1.341 2.815 1.00 0.00 655 THR A CA 13
ATOM 22626 C C . THR A 1 43 ? -15.705 1.013 3.494 1.00 0.00 655 THR A C 13
ATOM 22627 O O . THR A 1 43 ? -14.902 0.216 2.999 1.00 0.00 655 THR A O 13
ATOM 22638 N N . PRO A 1 44 ? -15.455 1.665 4.643 1.00 0.00 656 PRO A N 13
ATOM 22639 C CA . PRO A 1 44 ? -14.250 1.471 5.446 1.00 0.00 656 PRO A CA 13
ATOM 22640 C C . PRO A 1 44 ? -14.444 0.414 6.525 1.00 0.00 656 PRO A C 13
ATOM 22641 O O . PRO A 1 44 ? -15.497 -0.221 6.603 1.00 0.00 656 PRO A O 13
ATOM 22652 N N . ILE A 1 45 ? -13.428 0.226 7.357 1.00 0.00 657 ILE A N 13
ATOM 22653 C CA . ILE A 1 45 ? -13.523 -0.728 8.451 1.00 0.00 657 ILE A CA 13
ATOM 22654 C C . ILE A 1 45 ? -14.216 -0.083 9.638 1.00 0.00 657 ILE A C 13
ATOM 22655 O O . ILE A 1 45 ? -14.802 -0.760 10.482 1.00 0.00 657 ILE A O 13
ATOM 22671 N N . ALA A 1 46 ? -14.136 1.240 9.689 1.00 0.00 658 ALA A N 13
ATOM 22672 C CA . ALA A 1 46 ? -14.747 2.006 10.760 1.00 0.00 658 ALA A CA 13
ATOM 22673 C C . ALA A 1 46 ? -14.960 3.455 10.344 1.00 0.00 658 ALA A C 13
ATOM 22674 O O . ALA A 1 46 ? -14.240 3.978 9.490 1.00 0.00 658 ALA A O 13
ATOM 22681 N N . VAL A 1 47 ? -15.950 4.099 10.949 1.00 0.00 659 VAL A N 13
ATOM 22682 C CA . VAL A 1 47 ? -16.243 5.494 10.650 1.00 0.00 659 VAL A CA 13
ATOM 22683 C C . VAL A 1 47 ? -16.192 6.348 11.913 1.00 0.00 659 VAL A C 13
ATOM 22684 O O . VAL A 1 47 ? -16.503 5.884 13.013 1.00 0.00 659 VAL A O 13
ATOM 22697 N N . LEU A 1 48 ? -15.781 7.596 11.738 1.00 0.00 660 LEU A N 13
ATOM 22698 C CA . LEU A 1 48 ? -15.697 8.545 12.840 1.00 0.00 660 LEU A CA 13
ATOM 22699 C C . LEU A 1 48 ? -16.665 9.697 12.608 1.00 0.00 660 LEU A C 13
ATOM 22700 O O . LEU A 1 48 ? -16.569 10.399 11.599 1.00 0.00 660 LEU A O 13
ATOM 22716 N N . LEU A 1 49 ? -17.596 9.896 13.532 1.00 0.00 661 LEU A N 13
ATOM 22717 C CA . LEU A 1 49 ? -18.563 10.976 13.391 1.00 0.00 661 LEU A CA 13
ATOM 22718 C C . LEU A 1 49 ? -18.257 12.082 14.393 1.00 0.00 661 LEU A C 13
ATOM 22719 O O . LEU A 1 49 ? -18.390 11.885 15.602 1.00 0.00 661 LEU A O 13
ATOM 22735 N N . ALA A 1 50 ? -17.840 13.241 13.896 1.00 0.00 662 ALA A N 13
ATOM 22736 C CA . ALA A 1 50 ? -17.516 14.360 14.772 1.00 0.00 662 ALA A CA 13
ATOM 22737 C C . ALA A 1 50 ? -18.579 15.448 14.699 1.00 0.00 662 ALA A C 13
ATOM 22738 O O . ALA A 1 50 ? -18.751 16.089 13.663 1.00 0.00 662 ALA A O 13
ATOM 22745 N N . GLU A 1 51 ? -19.283 15.644 15.805 1.00 0.00 663 GLU A N 13
ATOM 22746 C CA . GLU A 1 51 ? -20.328 16.665 15.883 1.00 0.00 663 GLU A CA 13
ATOM 22747 C C . GLU A 1 51 ? -19.735 18.077 15.759 1.00 0.00 663 GLU A C 13
ATOM 22748 O O . GLU A 1 51 ? -18.622 18.328 16.226 1.00 0.00 663 GLU A O 13
ATOM 22760 N N . PRO A 1 52 ? -20.467 19.028 15.130 1.00 0.00 664 PRO A N 13
ATOM 22761 C CA . PRO A 1 52 ? -21.798 18.788 14.533 1.00 0.00 664 PRO A CA 13
ATOM 22762 C C . PRO A 1 52 ? -21.764 17.748 13.411 1.00 0.00 664 PRO A C 13
ATOM 22763 O O . PRO A 1 52 ? -20.869 17.759 12.564 1.00 0.00 664 PRO A O 13
ATOM 22774 N N . PHE A 1 53 ? -22.758 16.869 13.401 1.00 0.00 665 PHE A N 13
ATOM 22775 C CA . PHE A 1 53 ? -22.841 15.811 12.399 1.00 0.00 665 PHE A CA 13
ATOM 22776 C C . PHE A 1 53 ? -23.366 16.351 11.073 1.00 0.00 665 PHE A C 13
ATOM 22777 O O . PHE A 1 53 ? -24.429 16.967 11.024 1.00 0.00 665 PHE A O 13
ATOM 22794 N N . SER A 1 54 ? -22.613 16.111 10.002 1.00 0.00 666 SER A N 13
ATOM 22795 C CA . SER A 1 54 ? -22.997 16.569 8.668 1.00 0.00 666 SER A CA 13
ATOM 22796 C C . SER A 1 54 ? -24.290 15.907 8.192 1.00 0.00 666 SER A C 13
ATOM 22797 O O . SER A 1 54 ? -25.161 16.567 7.626 1.00 0.00 666 SER A O 13
ATOM 22805 N N . TYR A 1 55 ? -24.404 14.599 8.421 1.00 0.00 667 TYR A N 13
ATOM 22806 C CA . TYR A 1 55 ? -25.593 13.850 8.017 1.00 0.00 667 TYR A CA 13
ATOM 22807 C C . TYR A 1 55 ? -26.816 14.230 8.858 1.00 0.00 667 TYR A C 13
ATOM 22808 O O . TYR A 1 55 ? -27.957 14.071 8.422 1.00 0.00 667 TYR A O 13
ATOM 22826 N N . GLY A 1 56 ? -26.578 14.746 10.060 1.00 0.00 668 GLY A N 13
ATOM 22827 C CA . GLY A 1 56 ? -27.679 15.117 10.930 1.00 0.00 668 GLY A CA 13
ATOM 22828 C C . GLY A 1 56 ? -27.952 14.074 11.997 1.00 0.00 668 GLY A C 13
ATOM 22829 O O . GLY A 1 56 ? -27.220 13.982 12.982 1.00 0.00 668 GLY A O 13
ATOM 22833 N N . ASP A 1 57 ? -29.008 13.286 11.804 1.00 0.00 669 ASP A N 13
ATOM 22834 C CA . ASP A 1 57 ? -29.375 12.250 12.770 1.00 0.00 669 ASP A CA 13
ATOM 22835 C C . ASP A 1 57 ? -28.503 11.010 12.574 1.00 0.00 669 ASP A C 13
ATOM 22836 O O . ASP A 1 57 ? -28.659 10.275 11.598 1.00 0.00 669 ASP A O 13
ATOM 22845 N N . VAL A 1 58 ? -27.588 10.785 13.514 1.00 0.00 670 VAL A N 13
ATOM 22846 C CA . VAL A 1 58 ? -26.663 9.653 13.445 1.00 0.00 670 VAL A CA 13
ATOM 22847 C C . VAL A 1 58 ? -27.341 8.294 13.635 1.00 0.00 670 VAL A C 13
ATOM 22848 O O . VAL A 1 58 ? -26.849 7.293 13.120 1.00 0.00 670 VAL A O 13
ATOM 22861 N N . GLN A 1 59 ? -28.461 8.249 14.356 1.00 0.00 671 GLN A N 13
ATOM 22862 C CA . GLN A 1 59 ? -29.159 6.987 14.593 1.00 0.00 671 GLN A CA 13
ATOM 22863 C C . GLN A 1 59 ? -29.630 6.367 13.280 1.00 0.00 671 GLN A C 13
ATOM 22864 O O . GLN A 1 59 ? -29.517 5.157 13.079 1.00 0.00 671 GLN A O 13
ATOM 22878 N N . GLU A 1 60 ? -30.159 7.203 12.392 1.00 0.00 672 GLU A N 13
ATOM 22879 C CA . GLU A 1 60 ? -30.617 6.745 11.086 1.00 0.00 672 GLU A CA 13
ATOM 22880 C C . GLU A 1 60 ? -29.438 6.255 10.251 1.00 0.00 672 GLU A C 13
ATOM 22881 O O . GLU A 1 60 ? -29.539 5.257 9.540 1.00 0.00 672 GLU A O 13
ATOM 22893 N N . LEU A 1 61 ? -28.324 6.979 10.348 1.00 0.00 673 LEU A N 13
ATOM 22894 C CA . LEU A 1 61 ? -27.103 6.635 9.626 1.00 0.00 673 LEU A CA 13
ATOM 22895 C C . LEU A 1 61 ? -26.575 5.285 10.103 1.00 0.00 673 LEU A C 13
ATOM 22896 O O . LEU A 1 61 ? -26.198 4.432 9.300 1.00 0.00 673 LEU A O 13
ATOM 22912 N N . VAL A 1 62 ? -26.566 5.104 11.423 1.00 0.00 674 VAL A N 13
ATOM 22913 C CA . VAL A 1 62 ? -26.104 3.864 12.033 1.00 0.00 674 VAL A CA 13
ATOM 22914 C C . VAL A 1 62 ? -27.000 2.712 11.607 1.00 0.00 674 VAL A C 13
ATOM 22915 O O . VAL A 1 62 ? -26.515 1.644 11.241 1.00 0.00 674 VAL A O 13
ATOM 22928 N N . ASP A 1 63 ? -28.311 2.952 11.640 1.00 0.00 675 ASP A N 13
ATOM 22929 C CA . ASP A 1 63 ? -29.291 1.944 11.245 1.00 0.00 675 ASP A CA 13
ATOM 22930 C C . ASP A 1 63 ? -29.072 1.518 9.802 1.00 0.00 675 ASP A C 13
ATOM 22931 O O . ASP A 1 63 ? -29.188 0.341 9.475 1.00 0.00 675 ASP A O 13
ATOM 22940 N N . GLN A 1 64 ? -28.760 2.481 8.943 1.00 0.00 676 GLN A N 13
ATOM 22941 C CA . GLN A 1 64 ? -28.532 2.188 7.527 1.00 0.00 676 GLN A CA 13
ATOM 22942 C C . GLN A 1 64 ? -27.233 1.415 7.329 1.00 0.00 676 GLN A C 13
ATOM 22943 O O . GLN A 1 64 ? -27.164 0.494 6.517 1.00 0.00 676 GLN A O 13
ATOM 22957 N N . LEU A 1 65 ? -26.207 1.798 8.080 1.00 0.00 677 LEU A N 13
ATOM 22958 C CA . LEU A 1 65 ? -24.905 1.148 7.998 1.00 0.00 677 LEU A CA 13
ATOM 22959 C C . LEU A 1 65 ? -24.943 -0.266 8.572 1.00 0.00 677 LEU A C 13
ATOM 22960 O O . LEU A 1 65 ? -24.409 -1.195 7.971 1.00 0.00 677 LEU A O 13
ATOM 22976 N N . ARG A 1 66 ? -25.590 -0.429 9.726 1.00 0.00 678 ARG A N 13
ATOM 22977 C CA . ARG A 1 66 ? -25.669 -1.744 10.375 1.00 0.00 678 ARG A CA 13
ATOM 22978 C C . ARG A 1 66 ? -26.648 -2.675 9.659 1.00 0.00 678 ARG A C 13
ATOM 22979 O O . ARG A 1 66 ? -26.593 -3.894 9.824 1.00 0.00 678 ARG A O 13
ATOM 23000 N N . GLN A 1 67 ? -27.545 -2.090 8.874 1.00 0.00 679 GLN A N 13
ATOM 23001 C CA . GLN A 1 67 ? -28.544 -2.852 8.136 1.00 0.00 679 GLN A CA 13
ATOM 23002 C C . GLN A 1 67 ? -27.898 -3.760 7.088 1.00 0.00 679 GLN A C 13
ATOM 23003 O O . GLN A 1 67 ? -28.330 -4.896 6.888 1.00 0.00 679 GLN A O 13
ATOM 23017 N N . ARG A 1 68 ? -26.862 -3.258 6.418 1.00 0.00 680 ARG A N 13
ATOM 23018 C CA . ARG A 1 68 ? -26.187 -4.038 5.383 1.00 0.00 680 ARG A CA 13
ATOM 23019 C C . ARG A 1 68 ? -24.780 -4.467 5.794 1.00 0.00 680 ARG A C 13
ATOM 23020 O O . ARG A 1 68 ? -24.226 -5.406 5.224 1.00 0.00 680 ARG A O 13
ATOM 23041 N N . CYS A 1 69 ? -24.196 -3.785 6.770 1.00 0.00 681 CYS A N 13
ATOM 23042 C CA . CYS A 1 69 ? -22.853 -4.127 7.225 1.00 0.00 681 CYS A CA 13
ATOM 23043 C C . CYS A 1 69 ? -22.853 -4.517 8.699 1.00 0.00 681 CYS A C 13
ATOM 23044 O O . CYS A 1 69 ? -23.432 -3.824 9.536 1.00 0.00 681 CYS A O 13
ATOM 23052 N N . THR A 1 70 ? -22.197 -5.630 9.009 1.00 0.00 682 THR A N 13
ATOM 23053 C CA . THR A 1 70 ? -22.106 -6.112 10.379 1.00 0.00 682 THR A CA 13
ATOM 23054 C C . THR A 1 70 ? -21.116 -5.261 11.172 1.00 0.00 682 THR A C 13
ATOM 23055 O O . THR A 1 70 ? -20.273 -4.581 10.580 1.00 0.00 682 THR A O 13
ATOM 23066 N N . PRO A 1 71 ? -21.195 -5.276 12.520 1.00 0.00 683 PRO A N 13
ATOM 23067 C CA . PRO A 1 71 ? -20.278 -4.497 13.364 1.00 0.00 683 PRO A CA 13
ATOM 23068 C C . PRO A 1 71 ? -18.818 -4.894 13.154 1.00 0.00 683 PRO A C 13
ATOM 23069 O O . PRO A 1 71 ? -17.914 -4.085 13.349 1.00 0.00 683 PRO A O 13
ATOM 23080 N N . GLU A 1 72 ? -18.590 -6.151 12.775 1.00 0.00 684 GLU A N 13
ATOM 23081 C CA . GLU A 1 72 ? -17.236 -6.632 12.519 1.00 0.00 684 GLU A CA 13
ATOM 23082 C C . GLU A 1 72 ? -16.702 -6.023 11.225 1.00 0.00 684 GLU A C 13
ATOM 23083 O O . GLU A 1 72 ? -15.529 -5.662 11.130 1.00 0.00 684 GLU A O 13
ATOM 23095 N N . GLN A 1 73 ? -17.587 -5.922 10.233 1.00 0.00 685 GLN A N 13
ATOM 23096 C CA . GLN A 1 73 ? -17.247 -5.359 8.931 1.00 0.00 685 GLN A CA 13
ATOM 23097 C C . GLN A 1 73 ? -17.047 -3.846 9.003 1.00 0.00 685 GLN A C 13
ATOM 23098 O O . GLN A 1 73 ? -16.113 -3.303 8.411 1.00 0.00 685 GLN A O 13
ATOM 23112 N N . LEU A 1 74 ? -17.929 -3.171 9.738 1.00 0.00 686 LEU A N 13
ATOM 23113 C CA . LEU A 1 74 ? -17.863 -1.719 9.866 1.00 0.00 686 LEU A CA 13
ATOM 23114 C C . LEU A 1 74 ? -18.119 -1.282 11.305 1.00 0.00 686 LEU A C 13
ATOM 23115 O O . LEU A 1 74 ? -19.170 -1.571 11.877 1.00 0.00 686 LEU A O 13
ATOM 23131 N N . LYS A 1 75 ? -17.155 -0.575 11.879 1.00 0.00 687 LYS A N 13
ATOM 23132 C CA . LYS A 1 75 ? -17.274 -0.080 13.244 1.00 0.00 687 LYS A CA 13
ATOM 23133 C C . LYS A 1 75 ? -17.617 1.399 13.238 1.00 0.00 687 LYS A C 13
ATOM 23134 O O . LYS A 1 75 ? -17.210 2.140 12.350 1.00 0.00 687 LYS A O 13
ATOM 23153 N N . ILE A 1 76 ? -18.381 1.819 14.226 1.00 0.00 688 ILE A N 13
ATOM 23154 C CA . ILE A 1 76 ? -18.805 3.205 14.310 1.00 0.00 688 ILE A CA 13
ATOM 23155 C C . ILE A 1 76 ? -18.347 3.839 15.615 1.00 0.00 688 ILE A C 13
ATOM 23156 O O . ILE A 1 76 ? -18.676 3.368 16.707 1.00 0.00 688 ILE A O 13
ATOM 23172 N N . PHE A 1 77 ? -17.567 4.900 15.480 1.00 0.00 689 PHE A N 13
ATOM 23173 C CA . PHE A 1 77 ? -17.060 5.643 16.625 1.00 0.00 689 PHE A CA 13
ATOM 23174 C C . PHE A 1 77 ? -17.520 7.099 16.538 1.00 0.00 689 PHE A C 13
ATOM 23175 O O . PHE A 1 77 ? -17.645 7.648 15.441 1.00 0.00 689 PHE A O 13
ATOM 23192 N N . ILE A 1 78 ? -17.766 7.732 17.679 1.00 0.00 690 ILE A N 13
ATOM 23193 C CA . ILE A 1 78 ? -18.237 9.113 17.683 1.00 0.00 690 ILE A CA 13
ATOM 23194 C C . ILE A 1 78 ? -17.322 10.031 18.497 1.00 0.00 690 ILE A C 13
ATOM 23195 O O . ILE A 1 78 ? -16.825 9.660 19.565 1.00 0.00 690 ILE A O 13
ATOM 23211 N N . LEU A 1 79 ? -17.091 11.227 17.960 1.00 0.00 691 LEU A N 13
ATOM 23212 C CA . LEU A 1 79 ? -16.249 12.222 18.612 1.00 0.00 691 LEU A CA 13
ATOM 23213 C C . LEU A 1 79 ? -17.109 13.345 19.169 1.00 0.00 691 LEU A C 13
ATOM 23214 O O . LEU A 1 79 ? -17.945 13.912 18.458 1.00 0.00 691 LEU A O 13
ATOM 23230 N N . GLY A 1 80 ? -16.900 13.668 20.434 1.00 0.00 692 GLY A N 13
ATOM 23231 C CA . GLY A 1 80 ? -17.665 14.725 21.053 1.00 0.00 692 GLY A CA 13
ATOM 23232 C C . GLY A 1 80 ? -17.441 14.826 22.541 1.00 0.00 692 GLY A C 13
ATOM 23233 O O . GLY A 1 80 ? -16.682 14.051 23.118 1.00 0.00 692 GLY A O 13
ATOM 23237 N N . SER A 1 81 ? -18.099 15.800 23.152 1.00 0.00 693 SER A N 13
ATOM 23238 C CA . SER A 1 81 ? -17.991 16.020 24.592 1.00 0.00 693 SER A CA 13
ATOM 23239 C C . SER A 1 81 ? -18.663 14.898 25.373 1.00 0.00 693 SER A C 13
ATOM 23240 O O . SER A 1 81 ? -18.187 14.495 26.435 1.00 0.00 693 SER A O 13
ATOM 23248 N N . LYS A 1 82 ? -19.769 14.397 24.841 1.00 0.00 694 LYS A N 13
ATOM 23249 C CA . LYS A 1 82 ? -20.498 13.319 25.487 1.00 0.00 694 LYS A CA 13
ATOM 23250 C C . LYS A 1 82 ? -20.558 12.105 24.579 1.00 0.00 694 LYS A C 13
ATOM 23251 O O . LYS A 1 82 ? -20.782 12.222 23.376 1.00 0.00 694 LYS A O 13
ATOM 23270 N N . GLY A 1 83 ? -20.348 10.941 25.169 1.00 0.00 695 GLY A N 13
ATOM 23271 C CA . GLY A 1 83 ? -20.382 9.705 24.414 1.00 0.00 695 GLY A CA 13
ATOM 23272 C C . GLY A 1 83 ? -21.671 8.929 24.601 1.00 0.00 695 GLY A C 13
ATOM 23273 O O . GLY A 1 83 ? -21.736 7.743 24.278 1.00 0.00 695 GLY A O 13
ATOM 23277 N N . ASN A 1 84 ? -22.701 9.592 25.119 1.00 0.00 696 ASN A N 13
ATOM 23278 C CA . ASN A 1 84 ? -23.986 8.938 25.356 1.00 0.00 696 ASN A CA 13
ATOM 23279 C C . ASN A 1 84 ? -24.815 8.864 24.073 1.00 0.00 696 ASN A C 13
ATOM 23280 O O . ASN A 1 84 ? -25.844 9.529 23.941 1.00 0.00 696 ASN A O 13
ATOM 23291 N N . TYR A 1 85 ? -24.350 8.055 23.128 1.00 0.00 697 TYR A N 13
ATOM 23292 C CA . TYR A 1 85 ? -25.036 7.863 21.860 1.00 0.00 697 TYR A CA 13
ATOM 23293 C C . TYR A 1 85 ? -25.169 6.378 21.562 1.00 0.00 697 TYR A C 13
ATOM 23294 O O . TYR A 1 85 ? -24.264 5.593 21.844 1.00 0.00 697 TYR A O 13
ATOM 23312 N N . GLN A 1 86 ? -26.302 6.002 20.996 1.00 0.00 698 GLN A N 13
ATOM 23313 C CA . GLN A 1 86 ? -26.568 4.610 20.667 1.00 0.00 698 GLN A CA 13
ATOM 23314 C C . GLN A 1 86 ? -26.111 4.289 19.249 1.00 0.00 698 GLN A C 13
ATOM 23315 O O . GLN A 1 86 ? -26.128 5.150 18.369 1.00 0.00 698 GLN A O 13
ATOM 23329 N N . GLY A 1 87 ? -25.707 3.041 19.033 1.00 0.00 699 GLY A N 13
ATOM 23330 C CA . GLY A 1 87 ? -25.268 2.622 17.715 1.00 0.00 699 GLY A CA 13
ATOM 23331 C C . GLY A 1 87 ? -23.772 2.745 17.495 1.00 0.00 699 GLY A C 13
ATOM 23332 O O . GLY A 1 87 ? -23.288 2.488 16.394 1.00 0.00 699 GLY A O 13
ATOM 23336 N N . VAL A 1 88 ? -23.026 3.130 18.527 1.00 0.00 700 VAL A N 13
ATOM 23337 C CA . VAL A 1 88 ? -21.584 3.256 18.388 1.00 0.00 700 VAL A CA 13
ATOM 23338 C C . VAL A 1 88 ? -20.866 2.314 19.350 1.00 0.00 700 VAL A C 13
ATOM 23339 O O . VAL A 1 88 ? -21.354 2.025 20.444 1.00 0.00 700 VAL A O 13
ATOM 23352 N N . ASP A 1 89 ? -19.716 1.824 18.914 1.00 0.00 701 ASP A N 13
ATOM 23353 C CA . ASP A 1 89 ? -18.912 0.899 19.716 1.00 0.00 701 ASP A CA 13
ATOM 23354 C C . ASP A 1 89 ? -18.226 1.603 20.885 1.00 0.00 701 ASP A C 13
ATOM 23355 O O . ASP A 1 89 ? -18.220 1.094 22.005 1.00 0.00 701 ASP A O 13
ATOM 23364 N N . ARG A 1 90 ? -17.660 2.780 20.623 1.00 0.00 702 ARG A N 13
ATOM 23365 C CA . ARG A 1 90 ? -16.955 3.542 21.654 1.00 0.00 702 ARG A CA 13
ATOM 23366 C C . ARG A 1 90 ? -17.121 5.038 21.428 1.00 0.00 702 ARG A C 13
ATOM 23367 O O . ARG A 1 90 ? -17.503 5.474 20.338 1.00 0.00 702 ARG A O 13
ATOM 23388 N N . TYR A 1 91 ? -16.825 5.819 22.457 1.00 0.00 703 TYR A N 13
ATOM 23389 C CA . TYR A 1 91 ? -16.924 7.269 22.372 1.00 0.00 703 TYR A CA 13
ATOM 23390 C C . TYR A 1 91 ? -15.573 7.904 22.672 1.00 0.00 703 TYR A C 13
ATOM 23391 O O . TYR A 1 91 ? -14.828 7.425 23.529 1.00 0.00 703 TYR A O 13
ATOM 23409 N N . ILE A 1 92 ? -15.247 8.971 21.954 1.00 0.00 704 ILE A N 13
ATOM 23410 C CA . ILE A 1 92 ? -13.981 9.658 22.161 1.00 0.00 704 ILE A CA 13
ATOM 23411 C C . ILE A 1 92 ? -14.214 11.151 22.396 1.00 0.00 704 ILE A C 13
ATOM 23412 O O . ILE A 1 92 ? -14.769 11.844 21.538 1.00 0.00 704 ILE A O 13
ATOM 23428 N N . PRO A 1 93 ? -13.804 11.656 23.573 1.00 0.00 705 PRO A N 13
ATOM 23429 C CA . PRO A 1 93 ? -13.975 13.069 23.939 1.00 0.00 705 PRO A CA 13
ATOM 23430 C C . PRO A 1 93 ? -13.041 14.018 23.187 1.00 0.00 705 PRO A C 13
ATOM 23431 O O . PRO A 1 93 ? -11.978 13.622 22.706 1.00 0.00 705 PRO A O 13
ATOM 23442 N N . LEU A 1 94 ? -13.458 15.278 23.098 1.00 0.00 706 LEU A N 13
ATOM 23443 C CA . LEU A 1 94 ? -12.684 16.315 22.434 1.00 0.00 706 LEU A CA 13
ATOM 23444 C C . LEU A 1 94 ? -12.447 17.478 23.398 1.00 0.00 706 LEU A C 13
ATOM 23445 O O . LEU A 1 94 ? -13.330 17.819 24.186 1.00 0.00 706 LEU A O 13
ATOM 23461 N N . PRO A 1 95 ? -11.257 18.112 23.353 1.00 0.00 707 PRO A N 13
ATOM 23462 C CA . PRO A 1 95 ? -10.161 17.731 22.447 1.00 0.00 707 PRO A CA 13
ATOM 23463 C C . PRO A 1 95 ? -9.633 16.321 22.716 1.00 0.00 707 PRO A C 13
ATOM 23464 O O . PRO A 1 95 ? -9.472 15.916 23.868 1.00 0.00 707 PRO A O 13
ATOM 23475 N N . ILE A 1 96 ? -9.378 15.584 21.643 1.00 0.00 708 ILE A N 13
ATOM 23476 C CA . ILE A 1 96 ? -8.851 14.227 21.738 1.00 0.00 708 ILE A CA 13
ATOM 23477 C C . ILE A 1 96 ? -7.463 14.190 22.360 1.00 0.00 708 ILE A C 13
ATOM 23478 O O . ILE A 1 96 ? -6.655 15.105 22.190 1.00 0.00 708 ILE A O 13
ATOM 23494 N N . HIS A 1 97 ? -7.199 13.110 23.072 1.00 0.00 709 HIS A N 13
ATOM 23495 C CA . HIS A 1 97 ? -5.900 12.893 23.689 1.00 0.00 709 HIS A CA 13
ATOM 23496 C C . HIS A 1 97 ? -5.153 11.866 22.848 1.00 0.00 709 HIS A C 13
ATOM 23497 O O . HIS A 1 97 ? -5.529 10.698 22.826 1.00 0.00 709 HIS A O 13
ATOM 23511 N N . PRO A 1 98 ? -4.068 12.279 22.168 1.00 0.00 710 PRO A N 13
ATOM 23512 C CA . PRO A 1 98 ? -3.303 11.393 21.270 1.00 0.00 710 PRO A CA 13
ATOM 23513 C C . PRO A 1 98 ? -2.715 10.154 21.947 1.00 0.00 710 PRO A C 13
ATOM 23514 O O . PRO A 1 98 ? -2.568 9.111 21.309 1.00 0.00 710 PRO A O 13
ATOM 23525 N N . GLU A 1 99 ? -2.387 10.266 23.231 1.00 0.00 711 GLU A N 13
ATOM 23526 C CA . GLU A 1 99 ? -1.801 9.150 23.970 1.00 0.00 711 GLU A CA 13
ATOM 23527 C C . GLU A 1 99 ? -2.775 7.975 24.110 1.00 0.00 711 GLU A C 13
ATOM 23528 O O . GLU A 1 99 ? -2.392 6.818 23.934 1.00 0.00 711 GLU A O 13
ATOM 23540 N N . SER A 1 100 ? -4.032 8.276 24.420 1.00 0.00 712 SER A N 13
ATOM 23541 C CA . SER A 1 100 ? -5.039 7.236 24.606 1.00 0.00 712 SER A CA 13
ATOM 23542 C C . SER A 1 100 ? -5.910 7.044 23.368 1.00 0.00 712 SER A C 13
ATOM 23543 O O . SER A 1 100 ? -6.598 6.032 23.248 1.00 0.00 712 SER A O 13
ATOM 23551 N N . PHE A 1 101 ? -5.868 8.001 22.445 1.00 0.00 713 PHE A N 13
ATOM 23552 C CA . PHE A 1 101 ? -6.667 7.920 21.224 1.00 0.00 713 PHE A CA 13
ATOM 23553 C C . PHE A 1 101 ? -6.309 6.669 20.436 1.00 0.00 713 PHE A C 13
ATOM 23554 O O . PHE A 1 101 ? -7.187 5.909 20.023 1.00 0.00 713 PHE A O 13
ATOM 23571 N N . LEU A 1 102 ? -5.012 6.456 20.241 1.00 0.00 714 LEU A N 13
ATOM 23572 C CA . LEU A 1 102 ? -4.531 5.285 19.522 1.00 0.00 714 LEU A CA 13
ATOM 23573 C C . LEU A 1 102 ? -4.890 4.012 20.286 1.00 0.00 714 LEU A C 13
ATOM 23574 O O . LEU A 1 102 ? -5.226 2.990 19.684 1.00 0.00 714 LEU A O 13
ATOM 23590 N N . GLN A 1 103 ? -4.804 4.085 21.616 1.00 0.00 715 GLN A N 13
ATOM 23591 C CA . GLN A 1 103 ? -5.129 2.942 22.468 1.00 0.00 715 GLN A CA 13
ATOM 23592 C C . GLN A 1 103 ? -6.602 2.553 22.321 1.00 0.00 715 GLN A C 13
ATOM 23593 O O . GLN A 1 103 ? -6.930 1.370 22.221 1.00 0.00 715 GLN A O 13
ATOM 23607 N N . GLN A 1 104 ? -7.485 3.555 22.295 1.00 0.00 716 GLN A N 13
ATOM 23608 C CA . GLN A 1 104 ? -8.919 3.306 22.143 1.00 0.00 716 GLN A CA 13
ATOM 23609 C C . GLN A 1 104 ? -9.233 2.718 20.772 1.00 0.00 716 GLN A C 13
ATOM 23610 O O . GLN A 1 104 ? -10.045 1.801 20.658 1.00 0.00 716 GLN A O 13
ATOM 23624 N N . VAL A 1 105 ? -8.590 3.250 19.733 1.00 0.00 717 VAL A N 13
ATOM 23625 C CA . VAL A 1 105 ? -8.800 2.759 18.374 1.00 0.00 717 VAL A CA 13
ATOM 23626 C C . VAL A 1 105 ? -8.368 1.296 18.262 1.00 0.00 717 VAL A C 13
ATOM 23627 O O . VAL A 1 105 ? -9.085 0.471 17.696 1.00 0.00 717 VAL A O 13
ATOM 23640 N N . THR A 1 106 ? -7.198 0.984 18.817 1.00 0.00 718 THR A N 13
ATOM 23641 C CA . THR A 1 106 ? -6.665 -0.377 18.792 1.00 0.00 718 THR A CA 13
ATOM 23642 C C . THR A 1 106 ? -7.583 -1.345 19.543 1.00 0.00 718 THR A C 13
ATOM 23643 O O . THR A 1 106 ? -7.872 -2.435 19.051 1.00 0.00 718 THR A O 13
ATOM 23654 N N . MET A 1 107 ? -8.037 -0.946 20.732 1.00 0.00 719 MET A N 13
ATOM 23655 C CA . MET A 1 107 ? -8.932 -1.792 21.524 1.00 0.00 719 MET A CA 13
ATOM 23656 C C . MET A 1 107 ? -10.282 -1.943 20.835 1.00 0.00 719 MET A C 13
ATOM 23657 O O . MET A 1 107 ? -10.868 -3.023 20.848 1.00 0.00 719 MET A O 13
ATOM 23671 N N . GLY A 1 108 ? -10.789 -0.855 20.259 1.00 0.00 720 GLY A N 13
ATOM 23672 C CA . GLY A 1 108 ? -12.050 -0.926 19.544 1.00 0.00 720 GLY A CA 13
ATOM 23673 C C . GLY A 1 108 ? -11.949 -1.836 18.335 1.00 0.00 720 GLY A C 13
ATOM 23674 O O . GLY A 1 108 ? -12.854 -2.621 18.060 1.00 0.00 720 GLY A O 13
ATOM 23678 N N . LEU A 1 109 ? -10.842 -1.704 17.605 1.00 0.00 721 LEU A N 13
ATOM 23679 C CA . LEU A 1 109 ? -10.577 -2.524 16.427 1.00 0.00 721 LEU A CA 13
ATOM 23680 C C . LEU A 1 109 ? -10.360 -3.992 16.811 1.00 0.00 721 LEU A C 13
ATOM 23681 O O . LEU A 1 109 ? -10.953 -4.888 16.211 1.00 0.00 721 LEU A O 13
ATOM 23697 N N . THR A 1 110 ? -9.506 -4.201 17.826 1.00 0.00 722 THR A N 13
ATOM 23698 C CA . THR A 1 110 ? -9.147 -5.532 18.360 1.00 0.00 722 THR A CA 13
ATOM 23699 C C . THR A 1 110 ? -9.025 -6.627 17.290 1.00 0.00 722 THR A C 13
ATOM 23700 O O . THR A 1 110 ? -9.399 -7.777 17.530 1.00 0.00 722 THR A O 13
ATOM 23711 N N . SER A 1 111 ? -8.482 -6.262 16.126 1.00 0.00 723 SER A N 13
ATOM 23712 C CA . SER A 1 111 ? -8.284 -7.193 15.006 1.00 0.00 723 SER A CA 13
ATOM 23713 C C . SER A 1 111 ? -9.587 -7.863 14.545 1.00 0.00 723 SER A C 13
ATOM 23714 O O . SER A 1 111 ? -9.558 -8.972 14.010 1.00 0.00 723 SER A O 13
ATOM 23722 N N . LEU A 1 112 ? -10.721 -7.195 14.748 1.00 0.00 724 LEU A N 13
ATOM 23723 C CA . LEU A 1 112 ? -12.015 -7.737 14.328 1.00 0.00 724 LEU A CA 13
ATOM 23724 C C . LEU A 1 112 ? -12.180 -7.655 12.812 1.00 0.00 724 LEU A C 13
ATOM 23725 O O . LEU A 1 112 ? -12.726 -8.564 12.188 1.00 0.00 724 LEU A O 13
ATOM 23741 N N . ALA A 1 113 ? -11.716 -6.555 12.226 1.00 0.00 725 ALA A N 13
ATOM 23742 C CA . ALA A 1 113 ? -11.818 -6.359 10.783 1.00 0.00 725 ALA A CA 13
ATOM 23743 C C . ALA A 1 113 ? -10.477 -6.593 10.091 1.00 0.00 725 ALA A C 13
ATOM 23744 O O . ALA A 1 113 ? -10.395 -7.331 9.110 1.00 0.00 725 ALA A O 13
ATOM 23751 N N . THR A 1 114 ? -9.430 -5.959 10.606 1.00 0.00 726 THR A N 13
ATOM 23752 C CA . THR A 1 114 ? -8.093 -6.095 10.038 1.00 0.00 726 THR A CA 13
ATOM 23753 C C . THR A 1 114 ? -7.075 -6.450 11.116 1.00 0.00 726 THR A C 13
ATOM 23754 O O . THR A 1 114 ? -7.299 -6.193 12.299 1.00 0.00 726 THR A O 13
ATOM 23765 N N . SER A 1 115 ? -5.951 -7.024 10.698 1.00 0.00 727 SER A N 13
ATOM 23766 C CA . SER A 1 115 ? -4.898 -7.413 11.626 1.00 0.00 727 SER A CA 13
ATOM 23767 C C . SER A 1 115 ? -3.532 -7.315 10.952 1.00 0.00 727 SER A C 13
ATOM 23768 O O . SER A 1 115 ? -3.441 -7.255 9.725 1.00 0.00 727 SER A O 13
ATOM 23776 N N . ALA A 1 116 ? -2.476 -7.290 11.759 1.00 0.00 728 ALA A N 13
ATOM 23777 C CA . ALA A 1 116 ? -1.117 -7.197 11.240 1.00 0.00 728 ALA A CA 13
ATOM 23778 C C . ALA A 1 116 ? -0.148 -7.971 12.125 1.00 0.00 728 ALA A C 13
ATOM 23779 O O . ALA A 1 116 ? -0.392 -8.149 13.318 1.00 0.00 728 ALA A O 13
ATOM 23786 N N . GLN A 1 117 ? 0.948 -8.433 11.535 1.00 0.00 729 GLN A N 13
ATOM 23787 C CA . GLN A 1 117 ? 1.951 -9.189 12.276 1.00 0.00 729 GLN A CA 13
ATOM 23788 C C . GLN A 1 117 ? 3.142 -8.305 12.634 1.00 0.00 729 GLN A C 13
ATOM 23789 O O . GLN A 1 117 ? 3.376 -7.311 11.913 1.00 0.00 729 GLN A O 13
ATOM 23804 N N . GLU A 1 1 ? -5.677 -2.243 3.798 1.00 0.00 613 GLU A N 14
ATOM 23805 C CA . GLU A 1 1 ? -6.973 -2.595 4.439 1.00 0.00 613 GLU A CA 14
ATOM 23806 C C . GLU A 1 1 ? -7.292 -1.632 5.576 1.00 0.00 613 GLU A C 14
ATOM 23807 O O . GLU A 1 1 ? -8.397 -1.631 6.117 1.00 0.00 613 GLU A O 14
ATOM 23821 N N . GLY A 1 2 ? -6.312 -0.807 5.930 1.00 0.00 614 GLY A N 14
ATOM 23822 C CA . GLY A 1 2 ? -6.497 0.154 7.002 1.00 0.00 614 GLY A CA 14
ATOM 23823 C C . GLY A 1 2 ? -7.106 1.454 6.518 1.00 0.00 614 GLY A C 14
ATOM 23824 O O . GLY A 1 2 ? -6.437 2.489 6.489 1.00 0.00 614 GLY A O 14
ATOM 23828 N N . ARG A 1 3 ? -8.379 1.403 6.138 1.00 0.00 615 ARG A N 14
ATOM 23829 C CA . ARG A 1 3 ? -9.078 2.586 5.649 1.00 0.00 615 ARG A CA 14
ATOM 23830 C C . ARG A 1 3 ? -10.151 3.035 6.633 1.00 0.00 615 ARG A C 14
ATOM 23831 O O . ARG A 1 3 ? -11.010 2.249 7.041 1.00 0.00 615 ARG A O 14
ATOM 23852 N N . ILE A 1 4 ? -10.085 4.304 7.012 1.00 0.00 616 ILE A N 14
ATOM 23853 C CA . ILE A 1 4 ? -11.039 4.895 7.940 1.00 0.00 616 ILE A CA 14
ATOM 23854 C C . ILE A 1 4 ? -11.681 6.133 7.316 1.00 0.00 616 ILE A C 14
ATOM 23855 O O . ILE A 1 4 ? -10.987 6.972 6.740 1.00 0.00 616 ILE A O 14
ATOM 23871 N N . VAL A 1 5 ? -13.001 6.252 7.418 1.00 0.00 617 VAL A N 14
ATOM 23872 C CA . VAL A 1 5 ? -13.692 7.406 6.858 1.00 0.00 617 VAL A CA 14
ATOM 23873 C C . VAL A 1 5 ? -14.114 8.343 7.985 1.00 0.00 617 VAL A C 14
ATOM 23874 O O . VAL A 1 5 ? -14.763 7.927 8.948 1.00 0.00 617 VAL A O 14
ATOM 23887 N N . LEU A 1 6 ? -13.729 9.605 7.862 1.00 0.00 618 LEU A N 14
ATOM 23888 C CA . LEU A 1 6 ? -14.030 10.598 8.878 1.00 0.00 618 LEU A CA 14
ATOM 23889 C C . LEU A 1 6 ? -15.086 11.578 8.390 1.00 0.00 618 LEU A C 14
ATOM 23890 O O . LEU A 1 6 ? -14.938 12.189 7.333 1.00 0.00 618 LEU A O 14
ATOM 23906 N N . VAL A 1 7 ? -16.146 11.736 9.173 1.00 0.00 619 VAL A N 14
ATOM 23907 C CA . VAL A 1 7 ? -17.224 12.648 8.830 1.00 0.00 619 VAL A CA 14
ATOM 23908 C C . VAL A 1 7 ? -17.239 13.793 9.825 1.00 0.00 619 VAL A C 14
ATOM 23909 O O . VAL A 1 7 ? -17.457 13.586 11.021 1.00 0.00 619 VAL A O 14
ATOM 23922 N N . SER A 1 8 ? -17.006 15.003 9.327 1.00 0.00 620 SER A N 14
ATOM 23923 C CA . SER A 1 8 ? -16.977 16.177 10.190 1.00 0.00 620 SER A CA 14
ATOM 23924 C C . SER A 1 8 ? -17.110 17.464 9.388 1.00 0.00 620 SER A C 14
ATOM 23925 O O . SER A 1 8 ? -16.476 17.631 8.345 1.00 0.00 620 SER A O 14
ATOM 23933 N N . GLU A 1 9 ? -17.944 18.366 9.889 1.00 0.00 621 GLU A N 14
ATOM 23934 C CA . GLU A 1 9 ? -18.161 19.661 9.255 1.00 0.00 621 GLU A CA 14
ATOM 23935 C C . GLU A 1 9 ? -17.000 20.616 9.554 1.00 0.00 621 GLU A C 14
ATOM 23936 O O . GLU A 1 9 ? -16.698 21.511 8.763 1.00 0.00 621 GLU A O 14
ATOM 23948 N N . ASP A 1 10 ? -16.351 20.418 10.702 1.00 0.00 622 ASP A N 14
ATOM 23949 C CA . ASP A 1 10 ? -15.245 21.279 11.118 1.00 0.00 622 ASP A CA 14
ATOM 23950 C C . ASP A 1 10 ? -13.922 20.813 10.509 1.00 0.00 622 ASP A C 14
ATOM 23951 O O . ASP A 1 10 ? -13.390 19.759 10.873 1.00 0.00 622 ASP A O 14
ATOM 23960 N N . GLU A 1 11 ? -13.404 21.617 9.583 1.00 0.00 623 GLU A N 14
ATOM 23961 C CA . GLU A 1 11 ? -12.144 21.333 8.893 1.00 0.00 623 GLU A CA 14
ATOM 23962 C C . GLU A 1 11 ? -10.948 21.315 9.849 1.00 0.00 623 GLU A C 14
ATOM 23963 O O . GLU A 1 11 ? -10.050 20.482 9.712 1.00 0.00 623 GLU A O 14
ATOM 23975 N N . ALA A 1 12 ? -10.942 22.240 10.810 1.00 0.00 624 ALA A N 14
ATOM 23976 C CA . ALA A 1 12 ? -9.845 22.348 11.775 1.00 0.00 624 ALA A CA 14
ATOM 23977 C C . ALA A 1 12 ? -9.696 21.085 12.618 1.00 0.00 624 ALA A C 14
ATOM 23978 O O . ALA A 1 12 ? -8.583 20.600 12.831 1.00 0.00 624 ALA A O 14
ATOM 23985 N N . THR A 1 13 ? -10.819 20.551 13.092 1.00 0.00 625 THR A N 14
ATOM 23986 C CA . THR A 1 13 ? -10.804 19.346 13.905 1.00 0.00 625 THR A CA 14
ATOM 23987 C C . THR A 1 13 ? -10.406 18.146 13.056 1.00 0.00 625 THR A C 14
ATOM 23988 O O . THR A 1 13 ? -9.633 17.289 13.487 1.00 0.00 625 THR A O 14
ATOM 23999 N N . SER A 1 14 ? -10.933 18.111 11.833 1.00 0.00 626 SER A N 14
ATOM 24000 C CA . SER A 1 14 ? -10.662 17.024 10.907 1.00 0.00 626 SER A CA 14
ATOM 24001 C C . SER A 1 14 ? -9.176 16.939 10.563 1.00 0.00 626 SER A C 14
ATOM 24002 O O . SER A 1 14 ? -8.610 15.852 10.504 1.00 0.00 626 SER A O 14
ATOM 24010 N N . THR A 1 15 ? -8.550 18.092 10.350 1.00 0.00 627 THR A N 14
ATOM 24011 C CA . THR A 1 15 ? -7.132 18.150 9.998 1.00 0.00 627 THR A CA 14
ATOM 24012 C C . THR A 1 15 ? -6.237 17.566 11.097 1.00 0.00 627 THR A C 14
ATOM 24013 O O . THR A 1 15 ? -5.332 16.774 10.817 1.00 0.00 627 THR A O 14
ATOM 24024 N N . LEU A 1 16 ? -6.498 17.955 12.343 1.00 0.00 628 LEU A N 14
ATOM 24025 C CA . LEU A 1 16 ? -5.703 17.492 13.481 1.00 0.00 628 LEU A CA 14
ATOM 24026 C C . LEU A 1 16 ? -5.808 15.978 13.699 1.00 0.00 628 LEU A C 14
ATOM 24027 O O . LEU A 1 16 ? -4.795 15.299 13.872 1.00 0.00 628 LEU A O 14
ATOM 24043 N N . ILE A 1 17 ? -7.031 15.453 13.678 1.00 0.00 629 ILE A N 14
ATOM 24044 C CA . ILE A 1 17 ? -7.253 14.025 13.905 1.00 0.00 629 ILE A CA 14
ATOM 24045 C C . ILE A 1 17 ? -6.759 13.151 12.743 1.00 0.00 629 ILE A C 14
ATOM 24046 O O . ILE A 1 17 ? -6.232 12.057 12.965 1.00 0.00 629 ILE A O 14
ATOM 24062 N N . CYS A 1 18 ? -6.917 13.637 11.510 1.00 0.00 630 CYS A N 14
ATOM 24063 C CA . CYS A 1 18 ? -6.485 12.888 10.327 1.00 0.00 630 CYS A CA 14
ATOM 24064 C C . CYS A 1 18 ? -4.978 12.676 10.338 1.00 0.00 630 CYS A C 14
ATOM 24065 O O . CYS A 1 18 ? -4.493 11.607 9.965 1.00 0.00 630 CYS A O 14
ATOM 24073 N N . SER A 1 19 ? -4.245 13.700 10.761 1.00 0.00 631 SER A N 14
ATOM 24074 C CA . SER A 1 19 ? -2.789 13.630 10.822 1.00 0.00 631 SER A CA 14
ATOM 24075 C C . SER A 1 19 ? -2.338 12.541 11.797 1.00 0.00 631 SER A C 14
ATOM 24076 O O . SER A 1 19 ? -1.397 11.797 11.516 1.00 0.00 631 SER A O 14
ATOM 24084 N N . ILE A 1 20 ? -3.024 12.453 12.939 1.00 0.00 632 ILE A N 14
ATOM 24085 C CA . ILE A 1 20 ? -2.706 11.454 13.958 1.00 0.00 632 ILE A CA 14
ATOM 24086 C C . ILE A 1 20 ? -2.919 10.037 13.414 1.00 0.00 632 ILE A C 14
ATOM 24087 O O . ILE A 1 20 ? -2.069 9.160 13.577 1.00 0.00 632 ILE A O 14
ATOM 24103 N N . LEU A 1 21 ? -4.064 9.823 12.773 1.00 0.00 633 LEU A N 14
ATOM 24104 C CA . LEU A 1 21 ? -4.398 8.519 12.203 1.00 0.00 633 LEU A CA 14
ATOM 24105 C C . LEU A 1 21 ? -3.498 8.150 11.026 1.00 0.00 633 LEU A C 14
ATOM 24106 O O . LEU A 1 21 ? -3.086 6.997 10.893 1.00 0.00 633 LEU A O 14
ATOM 24122 N N . THR A 1 22 ? -3.192 9.127 10.173 1.00 0.00 634 THR A N 14
ATOM 24123 C CA . THR A 1 22 ? -2.356 8.879 9.003 1.00 0.00 634 THR A CA 14
ATOM 24124 C C . THR A 1 22 ? -0.926 8.506 9.403 1.00 0.00 634 THR A C 14
ATOM 24125 O O . THR A 1 22 ? -0.336 7.589 8.831 1.00 0.00 634 THR A O 14
ATOM 24136 N N . THR A 1 23 ? -0.372 9.216 10.390 1.00 0.00 635 THR A N 14
ATOM 24137 C CA . THR A 1 23 ? 0.989 8.940 10.859 1.00 0.00 635 THR A CA 14
ATOM 24138 C C . THR A 1 23 ? 1.099 7.530 11.453 1.00 0.00 635 THR A C 14
ATOM 24139 O O . THR A 1 23 ? 2.198 6.994 11.601 1.00 0.00 635 THR A O 14
ATOM 24150 N N . ALA A 1 24 ? -0.048 6.940 11.789 1.00 0.00 636 ALA A N 14
ATOM 24151 C CA . ALA A 1 24 ? -0.089 5.591 12.341 1.00 0.00 636 ALA A CA 14
ATOM 24152 C C . ALA A 1 24 ? -0.109 4.546 11.223 1.00 0.00 636 ALA A C 14
ATOM 24153 O O . ALA A 1 24 ? -0.113 3.343 11.485 1.00 0.00 636 ALA A O 14
ATOM 24160 N N . GLY A 1 25 ? -0.125 5.019 9.976 1.00 0.00 637 GLY A N 14
ATOM 24161 C CA . GLY A 1 25 ? -0.142 4.120 8.835 1.00 0.00 637 GLY A CA 14
ATOM 24162 C C . GLY A 1 25 ? -1.539 3.855 8.305 1.00 0.00 637 GLY A C 14
ATOM 24163 O O . GLY A 1 25 ? -1.722 3.026 7.413 1.00 0.00 637 GLY A O 14
ATOM 24167 N N . TYR A 1 26 ? -2.528 4.554 8.851 1.00 0.00 638 TYR A N 14
ATOM 24168 C CA . TYR A 1 26 ? -3.912 4.380 8.423 1.00 0.00 638 TYR A CA 14
ATOM 24169 C C . TYR A 1 26 ? -4.341 5.485 7.463 1.00 0.00 638 TYR A C 14
ATOM 24170 O O . TYR A 1 26 ? -3.951 6.640 7.616 1.00 0.00 638 TYR A O 14
ATOM 24188 N N . GLN A 1 27 ? -5.148 5.119 6.471 1.00 0.00 639 GLN A N 14
ATOM 24189 C CA . GLN A 1 27 ? -5.640 6.088 5.498 1.00 0.00 639 GLN A CA 14
ATOM 24190 C C . GLN A 1 27 ? -6.983 6.636 5.942 1.00 0.00 639 GLN A C 14
ATOM 24191 O O . GLN A 1 27 ? -7.872 5.879 6.336 1.00 0.00 639 GLN A O 14
ATOM 24205 N N . VAL A 1 28 ? -7.136 7.950 5.878 1.00 0.00 640 VAL A N 14
ATOM 24206 C CA . VAL A 1 28 ? -8.377 8.578 6.295 1.00 0.00 640 VAL A CA 14
ATOM 24207 C C . VAL A 1 28 ? -9.060 9.315 5.146 1.00 0.00 640 VAL A C 14
ATOM 24208 O O . VAL A 1 28 ? -8.435 10.101 4.433 1.00 0.00 640 VAL A O 14
ATOM 24221 N N . ILE A 1 29 ? -10.351 9.048 4.974 1.00 0.00 641 ILE A N 14
ATOM 24222 C CA . ILE A 1 29 ? -11.143 9.697 3.938 1.00 0.00 641 ILE A CA 14
ATOM 24223 C C . ILE A 1 29 ? -12.088 10.696 4.605 1.00 0.00 641 ILE A C 14
ATOM 24224 O O . ILE A 1 29 ? -12.946 10.304 5.395 1.00 0.00 641 ILE A O 14
ATOM 24240 N N . TRP A 1 30 ? -11.928 11.979 4.303 1.00 0.00 642 TRP A N 14
ATOM 24241 C CA . TRP A 1 30 ? -12.763 13.014 4.912 1.00 0.00 642 TRP A CA 14
ATOM 24242 C C . TRP A 1 30 ? -14.061 13.244 4.136 1.00 0.00 642 TRP A C 14
ATOM 24243 O O . TRP A 1 30 ? -14.047 13.472 2.925 1.00 0.00 642 TRP A O 14
ATOM 24264 N N . LEU A 1 31 ? -15.181 13.175 4.853 1.00 0.00 643 LEU A N 14
ATOM 24265 C CA . LEU A 1 31 ? -16.500 13.391 4.273 1.00 0.00 643 LEU A CA 14
ATOM 24266 C C . LEU A 1 31 ? -17.212 14.535 4.993 1.00 0.00 643 LEU A C 14
ATOM 24267 O O . LEU A 1 31 ? -17.308 14.540 6.221 1.00 0.00 643 LEU A O 14
ATOM 24283 N N . VAL A 1 32 ? -17.716 15.499 4.229 1.00 0.00 644 VAL A N 14
ATOM 24284 C CA . VAL A 1 32 ? -18.413 16.646 4.809 1.00 0.00 644 VAL A CA 14
ATOM 24285 C C . VAL A 1 32 ? -19.919 16.571 4.561 1.00 0.00 644 VAL A C 14
ATOM 24286 O O . VAL A 1 32 ? -20.556 17.585 4.277 1.00 0.00 644 VAL A O 14
ATOM 24299 N N . ASP A 1 33 ? -20.491 15.375 4.669 1.00 0.00 645 ASP A N 14
ATOM 24300 C CA . ASP A 1 33 ? -21.929 15.204 4.424 1.00 0.00 645 ASP A CA 14
ATOM 24301 C C . ASP A 1 33 ? -22.506 13.996 5.160 1.00 0.00 645 ASP A C 14
ATOM 24302 O O . ASP A 1 33 ? -23.644 14.033 5.620 1.00 0.00 645 ASP A O 14
ATOM 24311 N N . GLY A 1 34 ? -21.722 12.928 5.263 1.00 0.00 646 GLY A N 14
ATOM 24312 C CA . GLY A 1 34 ? -22.188 11.729 5.938 1.00 0.00 646 GLY A CA 14
ATOM 24313 C C . GLY A 1 34 ? -23.130 10.900 5.086 1.00 0.00 646 GLY A C 14
ATOM 24314 O O . GLY A 1 34 ? -23.892 10.090 5.608 1.00 0.00 646 GLY A O 14
ATOM 24318 N N . GLU A 1 35 ? -23.076 11.106 3.770 1.00 0.00 647 GLU A N 14
ATOM 24319 C CA . GLU A 1 35 ? -23.929 10.381 2.839 1.00 0.00 647 GLU A CA 14
ATOM 24320 C C . GLU A 1 35 ? -23.647 8.882 2.919 1.00 0.00 647 GLU A C 14
ATOM 24321 O O . GLU A 1 35 ? -22.525 8.435 2.678 1.00 0.00 647 GLU A O 14
ATOM 24333 N N . VAL A 1 36 ? -24.684 8.123 3.243 1.00 0.00 648 VAL A N 14
ATOM 24334 C CA . VAL A 1 36 ? -24.586 6.678 3.385 1.00 0.00 648 VAL A CA 14
ATOM 24335 C C . VAL A 1 36 ? -24.206 5.996 2.074 1.00 0.00 648 VAL A C 14
ATOM 24336 O O . VAL A 1 36 ? -23.501 4.994 2.088 1.00 0.00 648 VAL A O 14
ATOM 24349 N N . GLU A 1 37 ? -24.666 6.531 0.941 1.00 0.00 649 GLU A N 14
ATOM 24350 C CA . GLU A 1 37 ? -24.325 5.948 -0.352 1.00 0.00 649 GLU A CA 14
ATOM 24351 C C . GLU A 1 37 ? -22.824 6.051 -0.588 1.00 0.00 649 GLU A C 14
ATOM 24352 O O . GLU A 1 37 ? -22.189 5.105 -1.054 1.00 0.00 649 GLU A O 14
ATOM 24364 N N . ARG A 1 38 ? -22.266 7.213 -0.256 1.00 0.00 650 ARG A N 14
ATOM 24365 C CA . ARG A 1 38 ? -20.833 7.448 -0.391 1.00 0.00 650 ARG A CA 14
ATOM 24366 C C . ARG A 1 38 ? -20.066 6.587 0.610 1.00 0.00 650 ARG A C 14
ATOM 24367 O O . ARG A 1 38 ? -19.047 5.981 0.275 1.00 0.00 650 ARG A O 14
ATOM 24388 N N . LEU A 1 39 ? -20.576 6.537 1.844 1.00 0.00 651 LEU A N 14
ATOM 24389 C CA . LEU A 1 39 ? -19.955 5.738 2.899 1.00 0.00 651 LEU A CA 14
ATOM 24390 C C . LEU A 1 39 ? -19.993 4.260 2.536 1.00 0.00 651 LEU A C 14
ATOM 24391 O O . LEU A 1 39 ? -19.030 3.531 2.766 1.00 0.00 651 LEU A O 14
ATOM 24407 N N . LEU A 1 40 ? -21.125 3.822 1.986 1.00 0.00 652 LEU A N 14
ATOM 24408 C CA . LEU A 1 40 ? -21.282 2.430 1.563 1.00 0.00 652 LEU A CA 14
ATOM 24409 C C . LEU A 1 40 ? -20.334 2.095 0.408 1.00 0.00 652 LEU A C 14
ATOM 24410 O O . LEU A 1 40 ? -19.726 1.028 0.387 1.00 0.00 652 LEU A O 14
ATOM 24426 N N . ALA A 1 41 ? -20.232 3.007 -0.559 1.00 0.00 653 ALA A N 14
ATOM 24427 C CA . ALA A 1 41 ? -19.360 2.814 -1.722 1.00 0.00 653 ALA A CA 14
ATOM 24428 C C . ALA A 1 41 ? -17.889 2.714 -1.322 1.00 0.00 653 ALA A C 14
ATOM 24429 O O . ALA A 1 41 ? -17.137 1.913 -1.874 1.00 0.00 653 ALA A O 14
ATOM 24436 N N . LEU A 1 42 ? -17.487 3.536 -0.361 1.00 0.00 654 LEU A N 14
ATOM 24437 C CA . LEU A 1 42 ? -16.106 3.557 0.118 1.00 0.00 654 LEU A CA 14
ATOM 24438 C C . LEU A 1 42 ? -15.977 2.800 1.431 1.00 0.00 654 LEU A C 14
ATOM 24439 O O . LEU A 1 42 ? -15.125 3.129 2.256 1.00 0.00 654 LEU A O 14
ATOM 24455 N N . THR A 1 43 ? -16.850 1.807 1.597 1.00 0.00 655 THR A N 14
ATOM 24456 C CA . THR A 1 43 ? -16.918 0.963 2.800 1.00 0.00 655 THR A CA 14
ATOM 24457 C C . THR A 1 43 ? -15.569 0.728 3.488 1.00 0.00 655 THR A C 14
ATOM 24458 O O . THR A 1 43 ? -14.735 -0.040 3.006 1.00 0.00 655 THR A O 14
ATOM 24469 N N . PRO A 1 44 ? -15.347 1.411 4.626 1.00 0.00 656 PRO A N 14
ATOM 24470 C CA . PRO A 1 44 ? -14.138 1.266 5.436 1.00 0.00 656 PRO A CA 14
ATOM 24471 C C . PRO A 1 44 ? -14.317 0.222 6.530 1.00 0.00 656 PRO A C 14
ATOM 24472 O O . PRO A 1 44 ? -15.368 -0.415 6.625 1.00 0.00 656 PRO A O 14
ATOM 24483 N N . ILE A 1 45 ? -13.296 0.043 7.357 1.00 0.00 657 ILE A N 14
ATOM 24484 C CA . ILE A 1 45 ? -13.392 -0.900 8.463 1.00 0.00 657 ILE A CA 14
ATOM 24485 C C . ILE A 1 45 ? -14.118 -0.251 9.630 1.00 0.00 657 ILE A C 14
ATOM 24486 O O . ILE A 1 45 ? -14.740 -0.924 10.453 1.00 0.00 657 ILE A O 14
ATOM 24502 N N . ALA A 1 46 ? -14.035 1.072 9.679 1.00 0.00 658 ALA A N 14
ATOM 24503 C CA . ALA A 1 46 ? -14.668 1.846 10.733 1.00 0.00 658 ALA A CA 14
ATOM 24504 C C . ALA A 1 46 ? -14.872 3.294 10.305 1.00 0.00 658 ALA A C 14
ATOM 24505 O O . ALA A 1 46 ? -14.147 3.806 9.449 1.00 0.00 658 ALA A O 14
ATOM 24512 N N . VAL A 1 47 ? -15.859 3.949 10.904 1.00 0.00 659 VAL A N 14
ATOM 24513 C CA . VAL A 1 47 ? -16.145 5.344 10.596 1.00 0.00 659 VAL A CA 14
ATOM 24514 C C . VAL A 1 47 ? -16.109 6.201 11.858 1.00 0.00 659 VAL A C 14
ATOM 24515 O O . VAL A 1 47 ? -16.441 5.737 12.952 1.00 0.00 659 VAL A O 14
ATOM 24528 N N . LEU A 1 48 ? -15.693 7.448 11.693 1.00 0.00 660 LEU A N 14
ATOM 24529 C CA . LEU A 1 48 ? -15.632 8.395 12.801 1.00 0.00 660 LEU A CA 14
ATOM 24530 C C . LEU A 1 48 ? -16.610 9.534 12.552 1.00 0.00 660 LEU A C 14
ATOM 24531 O O . LEU A 1 48 ? -16.472 10.270 11.572 1.00 0.00 660 LEU A O 14
ATOM 24547 N N . LEU A 1 49 ? -17.599 9.686 13.428 1.00 0.00 661 LEU A N 14
ATOM 24548 C CA . LEU A 1 49 ? -18.587 10.746 13.260 1.00 0.00 661 LEU A CA 14
ATOM 24549 C C . LEU A 1 49 ? -18.306 11.860 14.259 1.00 0.00 661 LEU A C 14
ATOM 24550 O O . LEU A 1 49 ? -18.447 11.660 15.465 1.00 0.00 661 LEU A O 14
ATOM 24566 N N . ALA A 1 50 ? -17.910 13.028 13.772 1.00 0.00 662 ALA A N 14
ATOM 24567 C CA . ALA A 1 50 ? -17.602 14.137 14.664 1.00 0.00 662 ALA A CA 14
ATOM 24568 C C . ALA A 1 50 ? -18.719 15.169 14.721 1.00 0.00 662 ALA A C 14
ATOM 24569 O O . ALA A 1 50 ? -19.202 15.639 13.692 1.00 0.00 662 ALA A O 14
ATOM 24576 N N . GLU A 1 51 ? -19.127 15.500 15.943 1.00 0.00 663 GLU A N 14
ATOM 24577 C CA . GLU A 1 51 ? -20.163 16.500 16.170 1.00 0.00 663 GLU A CA 14
ATOM 24578 C C . GLU A 1 51 ? -19.638 17.906 15.859 1.00 0.00 663 GLU A C 14
ATOM 24579 O O . GLU A 1 51 ? -18.476 18.214 16.129 1.00 0.00 663 GLU A O 14
ATOM 24591 N N . PRO A 1 52 ? -20.489 18.784 15.292 1.00 0.00 664 PRO A N 14
ATOM 24592 C CA . PRO A 1 52 ? -21.875 18.447 14.946 1.00 0.00 664 PRO A CA 14
ATOM 24593 C C . PRO A 1 52 ? -21.962 17.529 13.728 1.00 0.00 664 PRO A C 14
ATOM 24594 O O . PRO A 1 52 ? -21.192 17.670 12.775 1.00 0.00 664 PRO A O 14
ATOM 24605 N N . PHE A 1 53 ? -22.904 16.597 13.762 1.00 0.00 665 PHE A N 14
ATOM 24606 C CA . PHE A 1 53 ? -23.088 15.659 12.658 1.00 0.00 665 PHE A CA 14
ATOM 24607 C C . PHE A 1 53 ? -23.647 16.378 11.432 1.00 0.00 665 PHE A C 14
ATOM 24608 O O . PHE A 1 53 ? -24.749 16.924 11.474 1.00 0.00 665 PHE A O 14
ATOM 24625 N N . SER A 1 54 ? -22.882 16.368 10.342 1.00 0.00 666 SER A N 14
ATOM 24626 C CA . SER A 1 54 ? -23.302 17.011 9.099 1.00 0.00 666 SER A CA 14
ATOM 24627 C C . SER A 1 54 ? -24.531 16.319 8.505 1.00 0.00 666 SER A C 14
ATOM 24628 O O . SER A 1 54 ? -25.392 16.966 7.913 1.00 0.00 666 SER A O 14
ATOM 24636 N N . TYR A 1 55 ? -24.590 14.996 8.663 1.00 0.00 667 TYR A N 14
ATOM 24637 C CA . TYR A 1 55 ? -25.715 14.200 8.172 1.00 0.00 667 TYR A CA 14
ATOM 24638 C C . TYR A 1 55 ? -27.015 14.551 8.907 1.00 0.00 667 TYR A C 14
ATOM 24639 O O . TYR A 1 55 ? -28.112 14.333 8.389 1.00 0.00 667 TYR A O 14
ATOM 24657 N N . GLY A 1 56 ? -26.888 15.109 10.106 1.00 0.00 668 GLY A N 14
ATOM 24658 C CA . GLY A 1 56 ? -28.061 15.452 10.886 1.00 0.00 668 GLY A CA 14
ATOM 24659 C C . GLY A 1 56 ? -28.339 14.436 11.975 1.00 0.00 668 GLY A C 14
ATOM 24660 O O . GLY A 1 56 ? -27.666 14.427 13.006 1.00 0.00 668 GLY A O 14
ATOM 24664 N N . ASP A 1 57 ? -29.328 13.574 11.756 1.00 0.00 669 ASP A N 14
ATOM 24665 C CA . ASP A 1 57 ? -29.676 12.558 12.748 1.00 0.00 669 ASP A CA 14
ATOM 24666 C C . ASP A 1 57 ? -28.719 11.373 12.655 1.00 0.00 669 ASP A C 14
ATOM 24667 O O . ASP A 1 57 ? -28.792 10.568 11.725 1.00 0.00 669 ASP A O 14
ATOM 24676 N N . VAL A 1 58 ? -27.823 11.281 13.634 1.00 0.00 670 VAL A N 14
ATOM 24677 C CA . VAL A 1 58 ? -26.819 10.220 13.687 1.00 0.00 670 VAL A CA 14
ATOM 24678 C C . VAL A 1 58 ? -27.430 8.818 13.824 1.00 0.00 670 VAL A C 14
ATOM 24679 O O . VAL A 1 58 ? -26.887 7.852 13.288 1.00 0.00 670 VAL A O 14
ATOM 24692 N N . GLN A 1 59 ? -28.566 8.709 14.515 1.00 0.00 671 GLN A N 14
ATOM 24693 C CA . GLN A 1 59 ? -29.210 7.412 14.721 1.00 0.00 671 GLN A CA 14
ATOM 24694 C C . GLN A 1 59 ? -29.643 6.792 13.395 1.00 0.00 671 GLN A C 14
ATOM 24695 O O . GLN A 1 59 ? -29.500 5.586 13.189 1.00 0.00 671 GLN A O 14
ATOM 24709 N N . GLU A 1 60 ? -30.175 7.624 12.506 1.00 0.00 672 GLU A N 14
ATOM 24710 C CA . GLU A 1 60 ? -30.618 7.176 11.196 1.00 0.00 672 GLU A CA 14
ATOM 24711 C C . GLU A 1 60 ? -29.439 6.655 10.381 1.00 0.00 672 GLU A C 14
ATOM 24712 O O . GLU A 1 60 ? -29.533 5.616 9.732 1.00 0.00 672 GLU A O 14
ATOM 24724 N N . LEU A 1 61 ? -28.327 7.386 10.436 1.00 0.00 673 LEU A N 14
ATOM 24725 C CA . LEU A 1 61 ? -27.117 7.013 9.712 1.00 0.00 673 LEU A CA 14
ATOM 24726 C C . LEU A 1 61 ? -26.577 5.684 10.226 1.00 0.00 673 LEU A C 14
ATOM 24727 O O . LEU A 1 61 ? -26.209 4.808 9.445 1.00 0.00 673 LEU A O 14
ATOM 24743 N N . VAL A 1 62 ? -26.547 5.542 11.550 1.00 0.00 674 VAL A N 14
ATOM 24744 C CA . VAL A 1 62 ? -26.068 4.320 12.181 1.00 0.00 674 VAL A CA 14
ATOM 24745 C C . VAL A 1 62 ? -26.967 3.155 11.797 1.00 0.00 674 VAL A C 14
ATOM 24746 O O . VAL A 1 62 ? -26.485 2.079 11.443 1.00 0.00 674 VAL A O 14
ATOM 24759 N N . ASP A 1 63 ? -28.278 3.390 11.855 1.00 0.00 675 ASP A N 14
ATOM 24760 C CA . ASP A 1 63 ? -29.262 2.372 11.494 1.00 0.00 675 ASP A CA 14
ATOM 24761 C C . ASP A 1 63 ? -29.079 1.941 10.048 1.00 0.00 675 ASP A C 14
ATOM 24762 O O . ASP A 1 63 ? -29.193 0.761 9.729 1.00 0.00 675 ASP A O 14
ATOM 24771 N N . GLN A 1 64 ? -28.799 2.902 9.176 1.00 0.00 676 GLN A N 14
ATOM 24772 C CA . GLN A 1 64 ? -28.608 2.605 7.759 1.00 0.00 676 GLN A CA 14
ATOM 24773 C C . GLN A 1 64 ? -27.309 1.837 7.530 1.00 0.00 676 GLN A C 14
ATOM 24774 O O . GLN A 1 64 ? -27.265 0.896 6.737 1.00 0.00 676 GLN A O 14
ATOM 24788 N N . LEU A 1 65 ? -26.255 2.243 8.236 1.00 0.00 677 LEU A N 14
ATOM 24789 C CA . LEU A 1 65 ? -24.954 1.593 8.112 1.00 0.00 677 LEU A CA 14
ATOM 24790 C C . LEU A 1 65 ? -24.974 0.174 8.672 1.00 0.00 677 LEU A C 14
ATOM 24791 O O . LEU A 1 65 ? -24.414 -0.739 8.069 1.00 0.00 677 LEU A O 14
ATOM 24807 N N . ARG A 1 66 ? -25.637 -0.010 9.819 1.00 0.00 678 ARG A N 14
ATOM 24808 C CA . ARG A 1 66 ? -25.699 -1.335 10.450 1.00 0.00 678 ARG A CA 14
ATOM 24809 C C . ARG A 1 66 ? -26.637 -2.261 9.684 1.00 0.00 678 ARG A C 14
ATOM 24810 O O . ARG A 1 66 ? -26.500 -3.483 9.732 1.00 0.00 678 ARG A O 14
ATOM 24831 N N . GLN A 1 67 ? -27.606 -1.665 8.999 1.00 0.00 679 GLN A N 14
ATOM 24832 C CA . GLN A 1 67 ? -28.566 -2.414 8.206 1.00 0.00 679 GLN A CA 14
ATOM 24833 C C . GLN A 1 67 ? -27.867 -3.097 7.033 1.00 0.00 679 GLN A C 14
ATOM 24834 O O . GLN A 1 67 ? -28.187 -4.233 6.679 1.00 0.00 679 GLN A O 14
ATOM 24848 N N . ARG A 1 68 ? -26.913 -2.390 6.432 1.00 0.00 680 ARG A N 14
ATOM 24849 C CA . ARG A 1 68 ? -26.171 -2.918 5.291 1.00 0.00 680 ARG A CA 14
ATOM 24850 C C . ARG A 1 68 ? -24.959 -3.724 5.733 1.00 0.00 680 ARG A C 14
ATOM 24851 O O . ARG A 1 68 ? -24.674 -4.785 5.178 1.00 0.00 680 ARG A O 14
ATOM 24872 N N . CYS A 1 69 ? -24.238 -3.219 6.721 1.00 0.00 681 CYS A N 14
ATOM 24873 C CA . CYS A 1 69 ? -23.054 -3.903 7.209 1.00 0.00 681 CYS A CA 14
ATOM 24874 C C . CYS A 1 69 ? -23.130 -4.144 8.709 1.00 0.00 681 CYS A C 14
ATOM 24875 O O . CYS A 1 69 ? -23.486 -3.254 9.479 1.00 0.00 681 CYS A O 14
ATOM 24883 N N . THR A 1 70 ? -22.776 -5.354 9.114 1.00 0.00 682 THR A N 14
ATOM 24884 C CA . THR A 1 70 ? -22.780 -5.730 10.521 1.00 0.00 682 THR A CA 14
ATOM 24885 C C . THR A 1 70 ? -21.632 -5.041 11.259 1.00 0.00 682 THR A C 14
ATOM 24886 O O . THR A 1 70 ? -20.688 -4.561 10.629 1.00 0.00 682 THR A O 14
ATOM 24897 N N . PRO A 1 71 ? -21.698 -4.970 12.607 1.00 0.00 683 PRO A N 14
ATOM 24898 C CA . PRO A 1 71 ? -20.651 -4.329 13.426 1.00 0.00 683 PRO A CA 14
ATOM 24899 C C . PRO A 1 71 ? -19.252 -4.873 13.137 1.00 0.00 683 PRO A C 14
ATOM 24900 O O . PRO A 1 71 ? -18.268 -4.138 13.213 1.00 0.00 683 PRO A O 14
ATOM 24911 N N . GLU A 1 72 ? -19.165 -6.165 12.826 1.00 0.00 684 GLU A N 14
ATOM 24912 C CA . GLU A 1 72 ? -17.880 -6.788 12.522 1.00 0.00 684 GLU A CA 14
ATOM 24913 C C . GLU A 1 72 ? -17.343 -6.278 11.187 1.00 0.00 684 GLU A C 14
ATOM 24914 O O . GLU A 1 72 ? -16.145 -6.064 11.028 1.00 0.00 684 GLU A O 14
ATOM 24926 N N . GLN A 1 73 ? -18.248 -6.104 10.230 1.00 0.00 685 GLN A N 14
ATOM 24927 C CA . GLN A 1 73 ? -17.894 -5.610 8.903 1.00 0.00 685 GLN A CA 14
ATOM 24928 C C . GLN A 1 73 ? -17.527 -4.125 8.926 1.00 0.00 685 GLN A C 14
ATOM 24929 O O . GLN A 1 73 ? -16.593 -3.700 8.247 1.00 0.00 685 GLN A O 14
ATOM 24943 N N . LEU A 1 74 ? -18.269 -3.345 9.709 1.00 0.00 686 LEU A N 14
ATOM 24944 C CA . LEU A 1 74 ? -18.038 -1.906 9.797 1.00 0.00 686 LEU A CA 14
ATOM 24945 C C . LEU A 1 74 ? -18.238 -1.397 11.223 1.00 0.00 686 LEU A C 14
ATOM 24946 O O . LEU A 1 74 ? -19.324 -1.531 11.790 1.00 0.00 686 LEU A O 14
ATOM 24962 N N . LYS A 1 75 ? -17.194 -0.807 11.798 1.00 0.00 687 LYS A N 14
ATOM 24963 C CA . LYS A 1 75 ? -17.285 -0.258 13.146 1.00 0.00 687 LYS A CA 14
ATOM 24964 C C . LYS A 1 75 ? -17.626 1.222 13.099 1.00 0.00 687 LYS A C 14
ATOM 24965 O O . LYS A 1 75 ? -17.227 1.940 12.187 1.00 0.00 687 LYS A O 14
ATOM 24984 N N . ILE A 1 76 ? -18.378 1.664 14.087 1.00 0.00 688 ILE A N 14
ATOM 24985 C CA . ILE A 1 76 ? -18.808 3.049 14.154 1.00 0.00 688 ILE A CA 14
ATOM 24986 C C . ILE A 1 76 ? -18.362 3.700 15.454 1.00 0.00 688 ILE A C 14
ATOM 24987 O O . ILE A 1 76 ? -18.666 3.217 16.549 1.00 0.00 688 ILE A O 14
ATOM 25003 N N . PHE A 1 77 ? -17.622 4.789 15.315 1.00 0.00 689 PHE A N 14
ATOM 25004 C CA . PHE A 1 77 ? -17.130 5.544 16.461 1.00 0.00 689 PHE A CA 14
ATOM 25005 C C . PHE A 1 77 ? -17.591 7.003 16.365 1.00 0.00 689 PHE A C 14
ATOM 25006 O O . PHE A 1 77 ? -17.684 7.557 15.269 1.00 0.00 689 PHE A O 14
ATOM 25023 N N . ILE A 1 78 ? -17.872 7.626 17.506 1.00 0.00 690 ILE A N 14
ATOM 25024 C CA . ILE A 1 78 ? -18.339 9.018 17.521 1.00 0.00 690 ILE A CA 14
ATOM 25025 C C . ILE A 1 78 ? -17.424 9.933 18.341 1.00 0.00 690 ILE A C 14
ATOM 25026 O O . ILE A 1 78 ? -16.991 9.586 19.443 1.00 0.00 690 ILE A O 14
ATOM 25042 N N . LEU A 1 79 ? -17.132 11.101 17.767 1.00 0.00 691 LEU A N 14
ATOM 25043 C CA . LEU A 1 79 ? -16.282 12.101 18.404 1.00 0.00 691 LEU A CA 14
ATOM 25044 C C . LEU A 1 79 ? -17.139 13.262 18.888 1.00 0.00 691 LEU A C 14
ATOM 25045 O O . LEU A 1 79 ? -17.923 13.828 18.122 1.00 0.00 691 LEU A O 14
ATOM 25061 N N . GLY A 1 80 ? -16.986 13.620 20.153 1.00 0.00 692 GLY A N 14
ATOM 25062 C CA . GLY A 1 80 ? -17.757 14.715 20.701 1.00 0.00 692 GLY A CA 14
ATOM 25063 C C . GLY A 1 80 ? -17.710 14.747 22.208 1.00 0.00 692 GLY A C 14
ATOM 25064 O O . GLY A 1 80 ? -16.979 13.979 22.826 1.00 0.00 692 GLY A O 14
ATOM 25068 N N . SER A 1 81 ? -18.482 15.649 22.798 1.00 0.00 693 SER A N 14
ATOM 25069 C CA . SER A 1 81 ? -18.534 15.784 24.250 1.00 0.00 693 SER A CA 14
ATOM 25070 C C . SER A 1 81 ? -19.176 14.563 24.901 1.00 0.00 693 SER A C 14
ATOM 25071 O O . SER A 1 81 ? -18.752 14.122 25.969 1.00 0.00 693 SER A O 14
ATOM 25079 N N . LYS A 1 82 ? -20.196 14.016 24.250 1.00 0.00 694 LYS A N 14
ATOM 25080 C CA . LYS A 1 82 ? -20.882 12.844 24.770 1.00 0.00 694 LYS A CA 14
ATOM 25081 C C . LYS A 1 82 ? -20.891 11.724 23.745 1.00 0.00 694 LYS A C 14
ATOM 25082 O O . LYS A 1 82 ? -21.178 11.939 22.568 1.00 0.00 694 LYS A O 14
ATOM 25101 N N . GLY A 1 83 ? -20.568 10.528 24.210 1.00 0.00 695 GLY A N 14
ATOM 25102 C CA . GLY A 1 83 ? -20.546 9.369 23.341 1.00 0.00 695 GLY A CA 14
ATOM 25103 C C . GLY A 1 83 ? -21.645 8.378 23.668 1.00 0.00 695 GLY A C 14
ATOM 25104 O O . GLY A 1 83 ? -21.569 7.210 23.287 1.00 0.00 695 GLY A O 14
ATOM 25108 N N . ASN A 1 84 ? -22.672 8.842 24.374 1.00 0.00 696 ASN A N 14
ATOM 25109 C CA . ASN A 1 84 ? -23.782 7.977 24.767 1.00 0.00 696 ASN A CA 14
ATOM 25110 C C . ASN A 1 84 ? -24.792 7.816 23.632 1.00 0.00 696 ASN A C 14
ATOM 25111 O O . ASN A 1 84 ? -25.887 8.381 23.671 1.00 0.00 696 ASN A O 14
ATOM 25122 N N . TYR A 1 85 ? -24.410 7.047 22.620 1.00 0.00 697 TYR A N 14
ATOM 25123 C CA . TYR A 1 85 ? -25.269 6.784 21.477 1.00 0.00 697 TYR A CA 14
ATOM 25124 C C . TYR A 1 85 ? -25.317 5.289 21.205 1.00 0.00 697 TYR A C 14
ATOM 25125 O O . TYR A 1 85 ? -24.332 4.580 21.399 1.00 0.00 697 TYR A O 14
ATOM 25143 N N . GLN A 1 86 ? -26.470 4.816 20.767 1.00 0.00 698 GLN A N 14
ATOM 25144 C CA . GLN A 1 86 ? -26.650 3.401 20.470 1.00 0.00 698 GLN A CA 14
ATOM 25145 C C . GLN A 1 86 ? -26.169 3.074 19.060 1.00 0.00 698 GLN A C 14
ATOM 25146 O O . GLN A 1 86 ? -26.303 3.885 18.145 1.00 0.00 698 GLN A O 14
ATOM 25160 N N . GLY A 1 87 ? -25.617 1.876 18.892 1.00 0.00 699 GLY A N 14
ATOM 25161 C CA . GLY A 1 87 ? -25.136 1.461 17.585 1.00 0.00 699 GLY A CA 14
ATOM 25162 C C . GLY A 1 87 ? -23.656 1.722 17.366 1.00 0.00 699 GLY A C 14
ATOM 25163 O O . GLY A 1 87 ? -23.148 1.514 16.264 1.00 0.00 699 GLY A O 14
ATOM 25167 N N . VAL A 1 88 ? -22.955 2.176 18.401 1.00 0.00 700 VAL A N 14
ATOM 25168 C CA . VAL A 1 88 ? -21.530 2.437 18.282 1.00 0.00 700 VAL A CA 14
ATOM 25169 C C . VAL A 1 88 ? -20.758 1.563 19.262 1.00 0.00 700 VAL A C 14
ATOM 25170 O O . VAL A 1 88 ? -21.283 1.161 20.301 1.00 0.00 700 VAL A O 14
ATOM 25183 N N . ASP A 1 89 ? -19.519 1.261 18.917 1.00 0.00 701 ASP A N 14
ATOM 25184 C CA . ASP A 1 89 ? -18.680 0.410 19.760 1.00 0.00 701 ASP A CA 14
ATOM 25185 C C . ASP A 1 89 ? -17.899 1.213 20.796 1.00 0.00 701 ASP A C 14
ATOM 25186 O O . ASP A 1 89 ? -17.773 0.792 21.944 1.00 0.00 701 ASP A O 14
ATOM 25195 N N . ARG A 1 90 ? -17.394 2.378 20.394 1.00 0.00 702 ARG A N 14
ATOM 25196 C CA . ARG A 1 90 ? -16.601 3.225 21.285 1.00 0.00 702 ARG A CA 14
ATOM 25197 C C . ARG A 1 90 ? -16.870 4.698 21.004 1.00 0.00 702 ARG A C 14
ATOM 25198 O O . ARG A 1 90 ? -17.377 5.055 19.939 1.00 0.00 702 ARG A O 14
ATOM 25219 N N . TYR A 1 91 ? -16.520 5.546 21.961 1.00 0.00 703 TYR A N 14
ATOM 25220 C CA . TYR A 1 91 ? -16.693 6.983 21.811 1.00 0.00 703 TYR A CA 14
ATOM 25221 C C . TYR A 1 91 ? -15.419 7.698 22.236 1.00 0.00 703 TYR A C 14
ATOM 25222 O O . TYR A 1 91 ? -14.697 7.223 23.116 1.00 0.00 703 TYR A O 14
ATOM 25240 N N . ILE A 1 92 ? -15.133 8.825 21.603 1.00 0.00 704 ILE A N 14
ATOM 25241 C CA . ILE A 1 92 ? -13.936 9.586 21.924 1.00 0.00 704 ILE A CA 14
ATOM 25242 C C . ILE A 1 92 ? -14.286 11.036 22.255 1.00 0.00 704 ILE A C 14
ATOM 25243 O O . ILE A 1 92 ? -14.545 11.845 21.358 1.00 0.00 704 ILE A O 14
ATOM 25259 N N . PRO A 1 93 ? -14.323 11.374 23.558 1.00 0.00 705 PRO A N 14
ATOM 25260 C CA . PRO A 1 93 ? -14.650 12.727 24.022 1.00 0.00 705 PRO A CA 14
ATOM 25261 C C . PRO A 1 93 ? -13.526 13.736 23.787 1.00 0.00 705 PRO A C 14
ATOM 25262 O O . PRO A 1 93 ? -12.349 13.377 23.736 1.00 0.00 705 PRO A O 14
ATOM 25273 N N . LEU A 1 94 ? -13.906 15.002 23.639 1.00 0.00 706 LEU A N 14
ATOM 25274 C CA . LEU A 1 94 ? -12.944 16.073 23.430 1.00 0.00 706 LEU A CA 14
ATOM 25275 C C . LEU A 1 94 ? -12.775 16.911 24.704 1.00 0.00 706 LEU A C 14
ATOM 25276 O O . LEU A 1 94 ? -13.693 17.002 25.521 1.00 0.00 706 LEU A O 14
ATOM 25292 N N . PRO A 1 95 ? -11.589 17.525 24.901 1.00 0.00 707 PRO A N 14
ATOM 25293 C CA . PRO A 1 95 ? -10.468 17.426 23.954 1.00 0.00 707 PRO A CA 14
ATOM 25294 C C . PRO A 1 95 ? -9.913 16.007 23.859 1.00 0.00 707 PRO A C 14
ATOM 25295 O O . PRO A 1 95 ? -9.738 15.320 24.866 1.00 0.00 707 PRO A O 14
ATOM 25306 N N . ILE A 1 96 ? -9.642 15.579 22.635 1.00 0.00 708 ILE A N 14
ATOM 25307 C CA . ILE A 1 96 ? -9.121 14.246 22.389 1.00 0.00 708 ILE A CA 14
ATOM 25308 C C . ILE A 1 96 ? -7.615 14.197 22.643 1.00 0.00 708 ILE A C 14
ATOM 25309 O O . ILE A 1 96 ? -6.842 14.919 22.011 1.00 0.00 708 ILE A O 14
ATOM 25325 N N . HIS A 1 97 ? -7.209 13.345 23.576 1.00 0.00 709 HIS A N 14
ATOM 25326 C CA . HIS A 1 97 ? -5.796 13.185 23.906 1.00 0.00 709 HIS A CA 14
ATOM 25327 C C . HIS A 1 97 ? -5.142 12.190 22.950 1.00 0.00 709 HIS A C 14
ATOM 25328 O O . HIS A 1 97 ? -5.588 11.049 22.843 1.00 0.00 709 HIS A O 14
ATOM 25342 N N . PRO A 1 98 ? -4.062 12.604 22.257 1.00 0.00 710 PRO A N 14
ATOM 25343 C CA . PRO A 1 98 ? -3.355 11.750 21.283 1.00 0.00 710 PRO A CA 14
ATOM 25344 C C . PRO A 1 98 ? -2.769 10.471 21.886 1.00 0.00 710 PRO A C 14
ATOM 25345 O O . PRO A 1 98 ? -2.688 9.444 21.212 1.00 0.00 710 PRO A O 14
ATOM 25356 N N . GLU A 1 99 ? -2.368 10.538 23.153 1.00 0.00 711 GLU A N 14
ATOM 25357 C CA . GLU A 1 99 ? -1.778 9.388 23.838 1.00 0.00 711 GLU A CA 14
ATOM 25358 C C . GLU A 1 99 ? -2.785 8.253 24.031 1.00 0.00 711 GLU A C 14
ATOM 25359 O O . GLU A 1 99 ? -2.446 7.080 23.875 1.00 0.00 711 GLU A O 14
ATOM 25371 N N . SER A 1 100 ? -4.020 8.607 24.368 1.00 0.00 712 SER A N 14
ATOM 25372 C CA . SER A 1 100 ? -5.059 7.613 24.603 1.00 0.00 712 SER A CA 14
ATOM 25373 C C . SER A 1 100 ? -5.911 7.383 23.361 1.00 0.00 712 SER A C 14
ATOM 25374 O O . SER A 1 100 ? -6.634 6.391 23.278 1.00 0.00 712 SER A O 14
ATOM 25382 N N . PHE A 1 101 ? -5.826 8.301 22.400 1.00 0.00 713 PHE A N 14
ATOM 25383 C CA . PHE A 1 101 ? -6.594 8.190 21.164 1.00 0.00 713 PHE A CA 14
ATOM 25384 C C . PHE A 1 101 ? -6.230 6.915 20.416 1.00 0.00 713 PHE A C 14
ATOM 25385 O O . PHE A 1 101 ? -7.104 6.144 20.019 1.00 0.00 713 PHE A O 14
ATOM 25402 N N . LEU A 1 102 ? -4.930 6.698 20.240 1.00 0.00 714 LEU A N 14
ATOM 25403 C CA . LEU A 1 102 ? -4.441 5.513 19.550 1.00 0.00 714 LEU A CA 14
ATOM 25404 C C . LEU A 1 102 ? -4.798 4.257 20.335 1.00 0.00 714 LEU A C 14
ATOM 25405 O O . LEU A 1 102 ? -5.125 3.221 19.750 1.00 0.00 714 LEU A O 14
ATOM 25421 N N . GLN A 1 103 ? -4.723 4.350 21.664 1.00 0.00 715 GLN A N 14
ATOM 25422 C CA . GLN A 1 103 ? -5.055 3.218 22.523 1.00 0.00 715 GLN A CA 14
ATOM 25423 C C . GLN A 1 103 ? -6.529 2.838 22.370 1.00 0.00 715 GLN A C 14
ATOM 25424 O O . GLN A 1 103 ? -6.865 1.655 22.294 1.00 0.00 715 GLN A O 14
ATOM 25438 N N . GLN A 1 104 ? -7.401 3.849 22.312 1.00 0.00 716 GLN A N 14
ATOM 25439 C CA . GLN A 1 104 ? -8.836 3.617 22.149 1.00 0.00 716 GLN A CA 14
ATOM 25440 C C . GLN A 1 104 ? -9.130 3.000 20.784 1.00 0.00 716 GLN A C 14
ATOM 25441 O O . GLN A 1 104 ? -9.974 2.107 20.671 1.00 0.00 716 GLN A O 14
ATOM 25455 N N . VAL A 1 105 ? -8.437 3.483 19.752 1.00 0.00 717 VAL A N 14
ATOM 25456 C CA . VAL A 1 105 ? -8.614 2.957 18.402 1.00 0.00 717 VAL A CA 14
ATOM 25457 C C . VAL A 1 105 ? -8.204 1.488 18.361 1.00 0.00 717 VAL A C 14
ATOM 25458 O O . VAL A 1 105 ? -8.900 0.654 17.780 1.00 0.00 717 VAL A O 14
ATOM 25471 N N . THR A 1 106 ? -7.072 1.182 18.993 1.00 0.00 718 THR A N 14
ATOM 25472 C CA . THR A 1 106 ? -6.560 -0.184 19.054 1.00 0.00 718 THR A CA 14
ATOM 25473 C C . THR A 1 106 ? -7.549 -1.100 19.779 1.00 0.00 718 THR A C 14
ATOM 25474 O O . THR A 1 106 ? -7.821 -2.209 19.323 1.00 0.00 718 THR A O 14
ATOM 25485 N N . MET A 1 107 ? -8.079 -0.634 20.913 1.00 0.00 719 MET A N 14
ATOM 25486 C CA . MET A 1 107 ? -9.055 -1.413 21.677 1.00 0.00 719 MET A CA 14
ATOM 25487 C C . MET A 1 107 ? -10.327 -1.620 20.863 1.00 0.00 719 MET A C 14
ATOM 25488 O O . MET A 1 107 ? -10.920 -2.696 20.897 1.00 0.00 719 MET A O 14
ATOM 25502 N N . GLY A 1 108 ? -10.762 -0.578 20.162 1.00 0.00 720 GLY A N 14
ATOM 25503 C CA . GLY A 1 108 ? -11.941 -0.699 19.323 1.00 0.00 720 GLY A CA 14
ATOM 25504 C C . GLY A 1 108 ? -11.711 -1.681 18.190 1.00 0.00 720 GLY A C 14
ATOM 25505 O O . GLY A 1 108 ? -12.579 -2.489 17.871 1.00 0.00 720 GLY A O 14
ATOM 25509 N N . LEU A 1 109 ? -10.527 -1.586 17.581 1.00 0.00 721 LEU A N 14
ATOM 25510 C CA . LEU A 1 109 ? -10.125 -2.464 16.484 1.00 0.00 721 LEU A CA 14
ATOM 25511 C C . LEU A 1 109 ? -10.004 -3.919 16.955 1.00 0.00 721 LEU A C 14
ATOM 25512 O O . LEU A 1 109 ? -10.561 -4.823 16.342 1.00 0.00 721 LEU A O 14
ATOM 25528 N N . THR A 1 110 ? -9.293 -4.098 18.074 1.00 0.00 722 THR A N 14
ATOM 25529 C CA . THR A 1 110 ? -9.039 -5.404 18.710 1.00 0.00 722 THR A CA 14
ATOM 25530 C C . THR A 1 110 ? -8.895 -6.588 17.737 1.00 0.00 722 THR A C 14
ATOM 25531 O O . THR A 1 110 ? -7.816 -6.820 17.191 1.00 0.00 722 THR A O 14
ATOM 25542 N N . SER A 1 111 ? -9.983 -7.336 17.527 1.00 0.00 723 SER A N 14
ATOM 25543 C CA . SER A 1 111 ? -9.946 -8.528 16.672 1.00 0.00 723 SER A CA 14
ATOM 25544 C C . SER A 1 111 ? -10.336 -8.265 15.214 1.00 0.00 723 SER A C 14
ATOM 25545 O O . SER A 1 111 ? -10.307 -9.186 14.399 1.00 0.00 723 SER A O 14
ATOM 25553 N N . LEU A 1 112 ? -10.714 -7.033 14.884 1.00 0.00 724 LEU A N 14
ATOM 25554 C CA . LEU A 1 112 ? -11.098 -6.698 13.509 1.00 0.00 724 LEU A CA 14
ATOM 25555 C C . LEU A 1 112 ? -9.929 -6.899 12.544 1.00 0.00 724 LEU A C 14
ATOM 25556 O O . LEU A 1 112 ? -10.088 -7.482 11.471 1.00 0.00 724 LEU A O 14
ATOM 25572 N N . ALA A 1 113 ? -8.754 -6.414 12.936 1.00 0.00 725 ALA A N 14
ATOM 25573 C CA . ALA A 1 113 ? -7.558 -6.534 12.113 1.00 0.00 725 ALA A CA 14
ATOM 25574 C C . ALA A 1 113 ? -6.307 -6.546 12.981 1.00 0.00 725 ALA A C 14
ATOM 25575 O O . ALA A 1 113 ? -6.300 -5.990 14.080 1.00 0.00 725 ALA A O 14
ATOM 25582 N N . THR A 1 114 ? -5.249 -7.175 12.484 1.00 0.00 726 THR A N 14
ATOM 25583 C CA . THR A 1 114 ? -3.992 -7.255 13.217 1.00 0.00 726 THR A CA 14
ATOM 25584 C C . THR A 1 114 ? -2.829 -6.777 12.353 1.00 0.00 726 THR A C 14
ATOM 25585 O O . THR A 1 114 ? -2.933 -6.745 11.126 1.00 0.00 726 THR A O 14
ATOM 25596 N N . SER A 1 115 ? -1.731 -6.397 12.999 1.00 0.00 727 SER A N 14
ATOM 25597 C CA . SER A 1 115 ? -0.549 -5.923 12.286 1.00 0.00 727 SER A CA 14
ATOM 25598 C C . SER A 1 115 ? 0.170 -7.076 11.586 1.00 0.00 727 SER A C 14
ATOM 25599 O O . SER A 1 115 ? 0.007 -8.239 11.957 1.00 0.00 727 SER A O 14
ATOM 25607 N N . ALA A 1 116 ? 0.981 -6.744 10.585 1.00 0.00 728 ALA A N 14
ATOM 25608 C CA . ALA A 1 116 ? 1.724 -7.746 9.834 1.00 0.00 728 ALA A CA 14
ATOM 25609 C C . ALA A 1 116 ? 3.059 -7.183 9.362 1.00 0.00 728 ALA A C 14
ATOM 25610 O O . ALA A 1 116 ? 3.203 -5.972 9.188 1.00 0.00 728 ALA A O 14
ATOM 25617 N N . GLN A 1 117 ? 4.032 -8.061 9.159 1.00 0.00 729 GLN A N 14
ATOM 25618 C CA . GLN A 1 117 ? 5.354 -7.644 8.707 1.00 0.00 729 GLN A CA 14
ATOM 25619 C C . GLN A 1 117 ? 5.648 -8.193 7.313 1.00 0.00 729 GLN A C 14
ATOM 25620 O O . GLN A 1 117 ? 6.493 -7.601 6.610 1.00 0.00 729 GLN A O 14
ATOM 25635 N N . GLU A 1 1 ? -2.109 0.274 5.939 1.00 0.00 613 GLU A N 15
ATOM 25636 C CA . GLU A 1 1 ? -2.530 -0.672 7.007 1.00 0.00 613 GLU A CA 15
ATOM 25637 C C . GLU A 1 1 ? -4.043 -0.851 6.994 1.00 0.00 613 GLU A C 15
ATOM 25638 O O . GLU A 1 1 ? -4.554 -1.948 7.214 1.00 0.00 613 GLU A O 15
ATOM 25652 N N . GLY A 1 2 ? -4.751 0.239 6.732 1.00 0.00 614 GLY A N 15
ATOM 25653 C CA . GLY A 1 2 ? -6.199 0.198 6.686 1.00 0.00 614 GLY A CA 15
ATOM 25654 C C . GLY A 1 2 ? -6.791 1.528 6.269 1.00 0.00 614 GLY A C 15
ATOM 25655 O O . GLY A 1 2 ? -6.081 2.535 6.211 1.00 0.00 614 GLY A O 15
ATOM 25659 N N . ARG A 1 3 ? -8.089 1.538 5.982 1.00 0.00 615 ARG A N 15
ATOM 25660 C CA . ARG A 1 3 ? -8.764 2.762 5.569 1.00 0.00 615 ARG A CA 15
ATOM 25661 C C . ARG A 1 3 ? -9.844 3.156 6.569 1.00 0.00 615 ARG A C 15
ATOM 25662 O O . ARG A 1 3 ? -10.644 2.324 7.000 1.00 0.00 615 ARG A O 15
ATOM 25683 N N . ILE A 1 4 ? -9.841 4.429 6.942 1.00 0.00 616 ILE A N 15
ATOM 25684 C CA . ILE A 1 4 ? -10.811 4.976 7.879 1.00 0.00 616 ILE A CA 15
ATOM 25685 C C . ILE A 1 4 ? -11.517 6.179 7.257 1.00 0.00 616 ILE A C 15
ATOM 25686 O O . ILE A 1 4 ? -10.871 7.047 6.667 1.00 0.00 616 ILE A O 15
ATOM 25702 N N . VAL A 1 5 ? -12.839 6.238 7.382 1.00 0.00 617 VAL A N 15
ATOM 25703 C CA . VAL A 1 5 ? -13.591 7.352 6.821 1.00 0.00 617 VAL A CA 15
ATOM 25704 C C . VAL A 1 5 ? -14.049 8.281 7.938 1.00 0.00 617 VAL A C 15
ATOM 25705 O O . VAL A 1 5 ? -14.677 7.848 8.909 1.00 0.00 617 VAL A O 15
ATOM 25718 N N . LEU A 1 6 ? -13.719 9.557 7.798 1.00 0.00 618 LEU A N 15
ATOM 25719 C CA . LEU A 1 6 ? -14.060 10.556 8.799 1.00 0.00 618 LEU A CA 15
ATOM 25720 C C . LEU A 1 6 ? -15.145 11.487 8.279 1.00 0.00 618 LEU A C 15
ATOM 25721 O O . LEU A 1 6 ? -15.000 12.090 7.218 1.00 0.00 618 LEU A O 15
ATOM 25737 N N . VAL A 1 7 ? -16.228 11.615 9.035 1.00 0.00 619 VAL A N 15
ATOM 25738 C CA . VAL A 1 7 ? -17.332 12.482 8.647 1.00 0.00 619 VAL A CA 15
ATOM 25739 C C . VAL A 1 7 ? -17.504 13.577 9.683 1.00 0.00 619 VAL A C 15
ATOM 25740 O O . VAL A 1 7 ? -17.756 13.300 10.861 1.00 0.00 619 VAL A O 15
ATOM 25753 N N . SER A 1 8 ? -17.361 14.821 9.243 1.00 0.00 620 SER A N 15
ATOM 25754 C CA . SER A 1 8 ? -17.489 15.958 10.146 1.00 0.00 620 SER A CA 15
ATOM 25755 C C . SER A 1 8 ? -17.621 17.263 9.379 1.00 0.00 620 SER A C 15
ATOM 25756 O O . SER A 1 8 ? -16.951 17.475 8.365 1.00 0.00 620 SER A O 15
ATOM 25764 N N . GLU A 1 9 ? -18.494 18.130 9.871 1.00 0.00 621 GLU A N 15
ATOM 25765 C CA . GLU A 1 9 ? -18.722 19.437 9.264 1.00 0.00 621 GLU A CA 15
ATOM 25766 C C . GLU A 1 9 ? -17.593 20.414 9.615 1.00 0.00 621 GLU A C 15
ATOM 25767 O O . GLU A 1 9 ? -17.297 21.334 8.853 1.00 0.00 621 GLU A O 15
ATOM 25779 N N . ASP A 1 10 ? -16.964 20.206 10.773 1.00 0.00 622 ASP A N 15
ATOM 25780 C CA . ASP A 1 10 ? -15.893 21.087 11.236 1.00 0.00 622 ASP A CA 15
ATOM 25781 C C . ASP A 1 10 ? -14.551 20.699 10.612 1.00 0.00 622 ASP A C 15
ATOM 25782 O O . ASP A 1 10 ? -13.978 19.655 10.937 1.00 0.00 622 ASP A O 15
ATOM 25791 N N . GLU A 1 11 ? -14.062 21.557 9.720 1.00 0.00 623 GLU A N 15
ATOM 25792 C CA . GLU A 1 11 ? -12.793 21.341 9.023 1.00 0.00 623 GLU A CA 15
ATOM 25793 C C . GLU A 1 11 ? -11.601 21.326 9.983 1.00 0.00 623 GLU A C 15
ATOM 25794 O O . GLU A 1 11 ? -10.683 20.521 9.826 1.00 0.00 623 GLU A O 15
ATOM 25806 N N . ALA A 1 12 ? -11.625 22.215 10.975 1.00 0.00 624 ALA A N 15
ATOM 25807 C CA . ALA A 1 12 ? -10.535 22.325 11.944 1.00 0.00 624 ALA A CA 15
ATOM 25808 C C . ALA A 1 12 ? -10.342 21.036 12.737 1.00 0.00 624 ALA A C 15
ATOM 25809 O O . ALA A 1 12 ? -9.214 20.591 12.941 1.00 0.00 624 ALA A O 15
ATOM 25816 N N . THR A 1 13 ? -11.441 20.442 13.183 1.00 0.00 625 THR A N 15
ATOM 25817 C CA . THR A 1 13 ? -11.375 19.204 13.941 1.00 0.00 625 THR A CA 15
ATOM 25818 C C . THR A 1 13 ? -10.953 18.053 13.037 1.00 0.00 625 THR A C 15
ATOM 25819 O O . THR A 1 13 ? -10.137 17.213 13.422 1.00 0.00 625 THR A O 15
ATOM 25830 N N . SER A 1 14 ? -11.502 18.042 11.825 1.00 0.00 626 SER A N 15
ATOM 25831 C CA . SER A 1 14 ? -11.222 16.989 10.856 1.00 0.00 626 SER A CA 15
ATOM 25832 C C . SER A 1 14 ? -9.745 16.944 10.456 1.00 0.00 626 SER A C 15
ATOM 25833 O O . SER A 1 14 ? -9.168 15.866 10.334 1.00 0.00 626 SER A O 15
ATOM 25841 N N . THR A 1 15 ? -9.139 18.111 10.245 1.00 0.00 627 THR A N 15
ATOM 25842 C CA . THR A 1 15 ? -7.730 18.176 9.853 1.00 0.00 627 THR A CA 15
ATOM 25843 C C . THR A 1 15 ? -6.787 17.734 10.973 1.00 0.00 627 THR A C 15
ATOM 25844 O O . THR A 1 15 ? -5.802 17.037 10.720 1.00 0.00 627 THR A O 15
ATOM 25855 N N . LEU A 1 16 ? -7.089 18.135 12.206 1.00 0.00 628 LEU A N 15
ATOM 25856 C CA . LEU A 1 16 ? -6.255 17.783 13.356 1.00 0.00 628 LEU A CA 15
ATOM 25857 C C . LEU A 1 16 ? -6.241 16.275 13.612 1.00 0.00 628 LEU A C 15
ATOM 25858 O O . LEU A 1 16 ? -5.180 15.677 13.804 1.00 0.00 628 LEU A O 15
ATOM 25874 N N . ILE A 1 17 ? -7.423 15.665 13.604 1.00 0.00 629 ILE A N 15
ATOM 25875 C CA . ILE A 1 17 ? -7.553 14.231 13.850 1.00 0.00 629 ILE A CA 15
ATOM 25876 C C . ILE A 1 17 ? -7.006 13.387 12.689 1.00 0.00 629 ILE A C 15
ATOM 25877 O O . ILE A 1 17 ? -6.451 12.306 12.901 1.00 0.00 629 ILE A O 15
ATOM 25893 N N . CYS A 1 18 ? -7.160 13.899 11.465 1.00 0.00 630 CYS A N 15
ATOM 25894 C CA . CYS A 1 18 ? -6.700 13.203 10.261 1.00 0.00 630 CYS A CA 15
ATOM 25895 C C . CYS A 1 18 ? -5.192 12.973 10.292 1.00 0.00 630 CYS A C 15
ATOM 25896 O O . CYS A 1 18 ? -4.717 11.880 9.980 1.00 0.00 630 CYS A O 15
ATOM 25904 N N . SER A 1 19 ? -4.449 14.006 10.674 1.00 0.00 631 SER A N 15
ATOM 25905 C CA . SER A 1 19 ? -2.994 13.924 10.741 1.00 0.00 631 SER A CA 15
ATOM 25906 C C . SER A 1 19 ? -2.549 12.864 11.748 1.00 0.00 631 SER A C 15
ATOM 25907 O O . SER A 1 19 ? -1.617 12.103 11.482 1.00 0.00 631 SER A O 15
ATOM 25915 N N . ILE A 1 20 ? -3.215 12.824 12.902 1.00 0.00 632 ILE A N 15
ATOM 25916 C CA . ILE A 1 20 ? -2.885 11.855 13.947 1.00 0.00 632 ILE A CA 15
ATOM 25917 C C . ILE A 1 20 ? -3.084 10.421 13.444 1.00 0.00 632 ILE A C 15
ATOM 25918 O O . ILE A 1 20 ? -2.206 9.568 13.607 1.00 0.00 632 ILE A O 15
ATOM 25934 N N . LEU A 1 21 ? -4.235 10.169 12.824 1.00 0.00 633 LEU A N 15
ATOM 25935 C CA . LEU A 1 21 ? -4.551 8.845 12.288 1.00 0.00 633 LEU A CA 15
ATOM 25936 C C . LEU A 1 21 ? -3.629 8.463 11.132 1.00 0.00 633 LEU A C 15
ATOM 25937 O O . LEU A 1 21 ? -3.207 7.310 11.024 1.00 0.00 633 LEU A O 15
ATOM 25953 N N . THR A 1 22 ? -3.320 9.430 10.268 1.00 0.00 634 THR A N 15
ATOM 25954 C CA . THR A 1 22 ? -2.449 9.179 9.126 1.00 0.00 634 THR A CA 15
ATOM 25955 C C . THR A 1 22 ? -1.036 8.827 9.592 1.00 0.00 634 THR A C 15
ATOM 25956 O O . THR A 1 22 ? -0.395 7.934 9.037 1.00 0.00 634 THR A O 15
ATOM 25967 N N . THR A 1 23 ? -0.565 9.533 10.621 1.00 0.00 635 THR A N 15
ATOM 25968 C CA . THR A 1 23 ? 0.764 9.294 11.186 1.00 0.00 635 THR A CA 15
ATOM 25969 C C . THR A 1 23 ? 0.874 7.853 11.688 1.00 0.00 635 THR A C 15
ATOM 25970 O O . THR A 1 23 ? 1.919 7.213 11.550 1.00 0.00 635 THR A O 15
ATOM 25981 N N . ALA A 1 24 ? -0.213 7.354 12.276 1.00 0.00 636 ALA A N 15
ATOM 25982 C CA . ALA A 1 24 ? -0.267 5.985 12.786 1.00 0.00 636 ALA A CA 15
ATOM 25983 C C . ALA A 1 24 ? -0.111 4.959 11.657 1.00 0.00 636 ALA A C 15
ATOM 25984 O O . ALA A 1 24 ? 0.187 3.791 11.909 1.00 0.00 636 ALA A O 15
ATOM 25991 N N . GLY A 1 25 ? -0.318 5.403 10.417 1.00 0.00 637 GLY A N 15
ATOM 25992 C CA . GLY A 1 25 ? -0.190 4.516 9.271 1.00 0.00 637 GLY A CA 15
ATOM 25993 C C . GLY A 1 25 ? -1.518 4.185 8.616 1.00 0.00 637 GLY A C 15
ATOM 25994 O O . GLY A 1 25 ? -1.573 3.373 7.692 1.00 0.00 637 GLY A O 15
ATOM 25998 N N . TYR A 1 26 ? -2.589 4.807 9.091 1.00 0.00 638 TYR A N 15
ATOM 25999 C CA . TYR A 1 26 ? -3.915 4.566 8.534 1.00 0.00 638 TYR A CA 15
ATOM 26000 C C . TYR A 1 26 ? -4.335 5.682 7.581 1.00 0.00 638 TYR A C 15
ATOM 26001 O O . TYR A 1 26 ? -4.039 6.854 7.815 1.00 0.00 638 TYR A O 15
ATOM 26019 N N . GLN A 1 27 ? -5.023 5.311 6.504 1.00 0.00 639 GLN A N 15
ATOM 26020 C CA . GLN A 1 27 ? -5.493 6.290 5.531 1.00 0.00 639 GLN A CA 15
ATOM 26021 C C . GLN A 1 27 ? -6.838 6.845 5.967 1.00 0.00 639 GLN A C 15
ATOM 26022 O O . GLN A 1 27 ? -7.722 6.090 6.375 1.00 0.00 639 GLN A O 15
ATOM 26036 N N . VAL A 1 28 ? -6.999 8.155 5.877 1.00 0.00 640 VAL A N 15
ATOM 26037 C CA . VAL A 1 28 ? -8.243 8.781 6.287 1.00 0.00 640 VAL A CA 15
ATOM 26038 C C . VAL A 1 28 ? -8.943 9.491 5.132 1.00 0.00 640 VAL A C 15
ATOM 26039 O O . VAL A 1 28 ? -8.335 10.280 4.408 1.00 0.00 640 VAL A O 15
ATOM 26052 N N . ILE A 1 29 ? -10.229 9.198 4.971 1.00 0.00 641 ILE A N 15
ATOM 26053 C CA . ILE A 1 29 ? -11.040 9.823 3.935 1.00 0.00 641 ILE A CA 15
ATOM 26054 C C . ILE A 1 29 ? -12.033 10.768 4.612 1.00 0.00 641 ILE A C 15
ATOM 26055 O O . ILE A 1 29 ? -12.874 10.329 5.391 1.00 0.00 641 ILE A O 15
ATOM 26071 N N . TRP A 1 30 ? -11.931 12.060 4.322 1.00 0.00 642 TRP A N 15
ATOM 26072 C CA . TRP A 1 30 ? -12.811 13.049 4.946 1.00 0.00 642 TRP A CA 15
ATOM 26073 C C . TRP A 1 30 ? -14.065 13.321 4.115 1.00 0.00 642 TRP A C 15
ATOM 26074 O O . TRP A 1 30 ? -13.991 13.609 2.921 1.00 0.00 642 TRP A O 15
ATOM 26095 N N . LEU A 1 31 ? -15.217 13.217 4.773 1.00 0.00 643 LEU A N 15
ATOM 26096 C CA . LEU A 1 31 ? -16.505 13.463 4.141 1.00 0.00 643 LEU A CA 15
ATOM 26097 C C . LEU A 1 31 ? -17.258 14.572 4.875 1.00 0.00 643 LEU A C 15
ATOM 26098 O O . LEU A 1 31 ? -17.330 14.573 6.105 1.00 0.00 643 LEU A O 15
ATOM 26114 N N . VAL A 1 32 ? -17.825 15.506 4.120 1.00 0.00 644 VAL A N 15
ATOM 26115 C CA . VAL A 1 32 ? -18.571 16.613 4.712 1.00 0.00 644 VAL A CA 15
ATOM 26116 C C . VAL A 1 32 ? -20.063 16.503 4.402 1.00 0.00 644 VAL A C 15
ATOM 26117 O O . VAL A 1 32 ? -20.735 17.513 4.196 1.00 0.00 644 VAL A O 15
ATOM 26130 N N . ASP A 1 33 ? -20.585 15.278 4.373 1.00 0.00 645 ASP A N 15
ATOM 26131 C CA . ASP A 1 33 ? -22.004 15.074 4.051 1.00 0.00 645 ASP A CA 15
ATOM 26132 C C . ASP A 1 33 ? -22.580 13.819 4.711 1.00 0.00 645 ASP A C 15
ATOM 26133 O O . ASP A 1 33 ? -23.746 13.798 5.095 1.00 0.00 645 ASP A O 15
ATOM 26142 N N . GLY A 1 34 ? -21.764 12.777 4.836 1.00 0.00 646 GLY A N 15
ATOM 26143 C CA . GLY A 1 34 ? -22.223 11.541 5.455 1.00 0.00 646 GLY A CA 15
ATOM 26144 C C . GLY A 1 34 ? -23.145 10.714 4.572 1.00 0.00 646 GLY A C 15
ATOM 26145 O O . GLY A 1 34 ? -23.993 9.984 5.081 1.00 0.00 646 GLY A O 15
ATOM 26149 N N . GLU A 1 35 ? -22.990 10.824 3.254 1.00 0.00 647 GLU A N 15
ATOM 26150 C CA . GLU A 1 35 ? -23.821 10.066 2.324 1.00 0.00 647 GLU A CA 15
ATOM 26151 C C . GLU A 1 35 ? -23.561 8.570 2.460 1.00 0.00 647 GLU A C 15
ATOM 26152 O O . GLU A 1 35 ? -22.445 8.098 2.252 1.00 0.00 647 GLU A O 15
ATOM 26164 N N . VAL A 1 36 ? -24.618 7.842 2.789 1.00 0.00 648 VAL A N 15
ATOM 26165 C CA . VAL A 1 36 ? -24.570 6.399 2.985 1.00 0.00 648 VAL A CA 15
ATOM 26166 C C . VAL A 1 36 ? -24.144 5.670 1.719 1.00 0.00 648 VAL A C 15
ATOM 26167 O O . VAL A 1 36 ? -23.361 4.728 1.787 1.00 0.00 648 VAL A O 15
ATOM 26180 N N . GLU A 1 37 ? -24.651 6.100 0.565 1.00 0.00 649 GLU A N 15
ATOM 26181 C CA . GLU A 1 37 ? -24.292 5.455 -0.695 1.00 0.00 649 GLU A CA 15
ATOM 26182 C C . GLU A 1 37 ? -22.790 5.572 -0.936 1.00 0.00 649 GLU A C 15
ATOM 26183 O O . GLU A 1 37 ? -22.143 4.615 -1.362 1.00 0.00 649 GLU A O 15
ATOM 26195 N N . ARG A 1 38 ? -22.241 6.754 -0.658 1.00 0.00 650 ARG A N 15
ATOM 26196 C CA . ARG A 1 38 ? -20.811 6.987 -0.814 1.00 0.00 650 ARG A CA 15
ATOM 26197 C C . ARG A 1 38 ? -20.026 6.235 0.262 1.00 0.00 650 ARG A C 15
ATOM 26198 O O . ARG A 1 38 ? -18.973 5.659 -0.015 1.00 0.00 650 ARG A O 15
ATOM 26219 N N . LEU A 1 39 ? -20.550 6.244 1.493 1.00 0.00 651 LEU A N 15
ATOM 26220 C CA . LEU A 1 39 ? -19.910 5.545 2.608 1.00 0.00 651 LEU A CA 15
ATOM 26221 C C . LEU A 1 39 ? -19.897 4.046 2.358 1.00 0.00 651 LEU A C 15
ATOM 26222 O O . LEU A 1 39 ? -18.917 3.370 2.659 1.00 0.00 651 LEU A O 15
ATOM 26238 N N . LEU A 1 40 ? -21.005 3.531 1.833 1.00 0.00 652 LEU A N 15
ATOM 26239 C CA . LEU A 1 40 ? -21.115 2.107 1.518 1.00 0.00 652 LEU A CA 15
ATOM 26240 C C . LEU A 1 40 ? -20.120 1.713 0.424 1.00 0.00 652 LEU A C 15
ATOM 26241 O O . LEU A 1 40 ? -19.473 0.670 0.508 1.00 0.00 652 LEU A O 15
ATOM 26257 N N . ALA A 1 41 ? -20.015 2.553 -0.604 1.00 0.00 653 ALA A N 15
ATOM 26258 C CA . ALA A 1 41 ? -19.105 2.303 -1.725 1.00 0.00 653 ALA A CA 15
ATOM 26259 C C . ALA A 1 41 ? -17.648 2.292 -1.268 1.00 0.00 653 ALA A C 15
ATOM 26260 O O . ALA A 1 41 ? -16.846 1.477 -1.723 1.00 0.00 653 ALA A O 15
ATOM 26267 N N . LEU A 1 42 ? -17.322 3.207 -0.365 1.00 0.00 654 LEU A N 15
ATOM 26268 C CA . LEU A 1 42 ? -15.972 3.329 0.176 1.00 0.00 654 LEU A CA 15
ATOM 26269 C C . LEU A 1 42 ? -15.901 2.681 1.547 1.00 0.00 654 LEU A C 15
ATOM 26270 O O . LEU A 1 42 ? -15.136 3.119 2.406 1.00 0.00 654 LEU A O 15
ATOM 26286 N N . THR A 1 43 ? -16.728 1.653 1.737 1.00 0.00 655 THR A N 15
ATOM 26287 C CA . THR A 1 43 ? -16.824 0.938 3.014 1.00 0.00 655 THR A CA 15
ATOM 26288 C C . THR A 1 43 ? -15.456 0.584 3.617 1.00 0.00 655 THR A C 15
ATOM 26289 O O . THR A 1 43 ? -14.713 -0.256 3.103 1.00 0.00 655 THR A O 15
ATOM 26300 N N . PRO A 1 44 ? -15.114 1.266 4.724 1.00 0.00 656 PRO A N 15
ATOM 26301 C CA . PRO A 1 44 ? -13.869 1.056 5.463 1.00 0.00 656 PRO A CA 15
ATOM 26302 C C . PRO A 1 44 ? -14.042 0.040 6.583 1.00 0.00 656 PRO A C 15
ATOM 26303 O O . PRO A 1 44 ? -15.100 -0.576 6.714 1.00 0.00 656 PRO A O 15
ATOM 26314 N N . ILE A 1 45 ? -13.001 -0.147 7.385 1.00 0.00 657 ILE A N 15
ATOM 26315 C CA . ILE A 1 45 ? -13.080 -1.068 8.510 1.00 0.00 657 ILE A CA 15
ATOM 26316 C C . ILE A 1 45 ? -13.782 -0.395 9.679 1.00 0.00 657 ILE A C 15
ATOM 26317 O O . ILE A 1 45 ? -14.379 -1.055 10.532 1.00 0.00 657 ILE A O 15
ATOM 26333 N N . ALA A 1 46 ? -13.708 0.930 9.699 1.00 0.00 658 ALA A N 15
ATOM 26334 C CA . ALA A 1 46 ? -14.325 1.718 10.754 1.00 0.00 658 ALA A CA 15
ATOM 26335 C C . ALA A 1 46 ? -14.587 3.149 10.294 1.00 0.00 658 ALA A C 15
ATOM 26336 O O . ALA A 1 46 ? -13.875 3.677 9.437 1.00 0.00 658 ALA A O 15
ATOM 26343 N N . VAL A 1 47 ? -15.608 3.772 10.873 1.00 0.00 659 VAL A N 15
ATOM 26344 C CA . VAL A 1 47 ? -15.950 5.149 10.543 1.00 0.00 659 VAL A CA 15
ATOM 26345 C C . VAL A 1 47 ? -15.900 6.029 11.784 1.00 0.00 659 VAL A C 15
ATOM 26346 O O . VAL A 1 47 ? -16.213 5.584 12.893 1.00 0.00 659 VAL A O 15
ATOM 26359 N N . LEU A 1 48 ? -15.493 7.275 11.591 1.00 0.00 660 LEU A N 15
ATOM 26360 C CA . LEU A 1 48 ? -15.405 8.230 12.686 1.00 0.00 660 LEU A CA 15
ATOM 26361 C C . LEU A 1 48 ? -16.370 9.385 12.456 1.00 0.00 660 LEU A C 15
ATOM 26362 O O . LEU A 1 48 ? -16.266 10.095 11.454 1.00 0.00 660 LEU A O 15
ATOM 26378 N N . LEU A 1 49 ? -17.309 9.577 13.375 1.00 0.00 661 LEU A N 15
ATOM 26379 C CA . LEU A 1 49 ? -18.276 10.659 13.234 1.00 0.00 661 LEU A CA 15
ATOM 26380 C C . LEU A 1 49 ? -17.993 11.747 14.264 1.00 0.00 661 LEU A C 15
ATOM 26381 O O . LEU A 1 49 ? -18.131 11.516 15.466 1.00 0.00 661 LEU A O 15
ATOM 26397 N N . ALA A 1 50 ? -17.602 12.929 13.801 1.00 0.00 662 ALA A N 15
ATOM 26398 C CA . ALA A 1 50 ? -17.295 14.025 14.712 1.00 0.00 662 ALA A CA 15
ATOM 26399 C C . ALA A 1 50 ? -18.340 15.133 14.644 1.00 0.00 662 ALA A C 15
ATOM 26400 O O . ALA A 1 50 ? -18.518 15.766 13.602 1.00 0.00 662 ALA A O 15
ATOM 26407 N N . GLU A 1 51 ? -19.026 15.355 15.758 1.00 0.00 663 GLU A N 15
ATOM 26408 C CA . GLU A 1 51 ? -20.038 16.405 15.836 1.00 0.00 663 GLU A CA 15
ATOM 26409 C C . GLU A 1 51 ? -19.386 17.796 15.769 1.00 0.00 663 GLU A C 15
ATOM 26410 O O . GLU A 1 51 ? -18.257 17.980 16.230 1.00 0.00 663 GLU A O 15
ATOM 26422 N N . PRO A 1 52 ? -20.090 18.797 15.199 1.00 0.00 664 PRO A N 15
ATOM 26423 C CA . PRO A 1 52 ? -21.438 18.620 14.638 1.00 0.00 664 PRO A CA 15
ATOM 26424 C C . PRO A 1 52 ? -21.442 17.723 13.400 1.00 0.00 664 PRO A C 15
ATOM 26425 O O . PRO A 1 52 ? -20.557 17.810 12.545 1.00 0.00 664 PRO A O 15
ATOM 26436 N N . PHE A 1 53 ? -22.451 16.870 13.314 1.00 0.00 665 PHE A N 15
ATOM 26437 C CA . PHE A 1 53 ? -22.577 15.942 12.199 1.00 0.00 665 PHE A CA 15
ATOM 26438 C C . PHE A 1 53 ? -23.177 16.636 10.984 1.00 0.00 665 PHE A C 15
ATOM 26439 O O . PHE A 1 53 ? -24.258 17.218 11.063 1.00 0.00 665 PHE A O 15
ATOM 26456 N N . SER A 1 54 ? -22.469 16.566 9.861 1.00 0.00 666 SER A N 15
ATOM 26457 C CA . SER A 1 54 ? -22.928 17.179 8.618 1.00 0.00 666 SER A CA 15
ATOM 26458 C C . SER A 1 54 ? -24.214 16.520 8.118 1.00 0.00 666 SER A C 15
ATOM 26459 O O . SER A 1 54 ? -25.079 17.182 7.546 1.00 0.00 666 SER A O 15
ATOM 26467 N N . TYR A 1 55 ? -24.322 15.210 8.333 1.00 0.00 667 TYR A N 15
ATOM 26468 C CA . TYR A 1 55 ? -25.503 14.450 7.925 1.00 0.00 667 TYR A CA 15
ATOM 26469 C C . TYR A 1 55 ? -26.735 14.856 8.745 1.00 0.00 667 TYR A C 15
ATOM 26470 O O . TYR A 1 55 ? -27.872 14.664 8.313 1.00 0.00 667 TYR A O 15
ATOM 26488 N N . GLY A 1 56 ? -26.503 15.427 9.923 1.00 0.00 668 GLY A N 15
ATOM 26489 C CA . GLY A 1 56 ? -27.602 15.830 10.779 1.00 0.00 668 GLY A CA 15
ATOM 26490 C C . GLY A 1 56 ? -27.841 14.853 11.914 1.00 0.00 668 GLY A C 15
ATOM 26491 O O . GLY A 1 56 ? -27.089 14.837 12.890 1.00 0.00 668 GLY A O 15
ATOM 26495 N N . ASP A 1 57 ? -28.882 14.034 11.796 1.00 0.00 669 ASP A N 15
ATOM 26496 C CA . ASP A 1 57 ? -29.204 13.063 12.841 1.00 0.00 669 ASP A CA 15
ATOM 26497 C C . ASP A 1 57 ? -28.317 11.827 12.722 1.00 0.00 669 ASP A C 15
ATOM 26498 O O . ASP A 1 57 ? -28.462 11.027 11.794 1.00 0.00 669 ASP A O 15
ATOM 26507 N N . VAL A 1 58 ? -27.403 11.681 13.678 1.00 0.00 670 VAL A N 15
ATOM 26508 C CA . VAL A 1 58 ? -26.463 10.563 13.704 1.00 0.00 670 VAL A CA 15
ATOM 26509 C C . VAL A 1 58 ? -27.149 9.199 13.878 1.00 0.00 670 VAL A C 15
ATOM 26510 O O . VAL A 1 58 ? -26.666 8.196 13.355 1.00 0.00 670 VAL A O 15
ATOM 26523 N N . GLN A 1 59 ? -28.284 9.163 14.583 1.00 0.00 671 GLN A N 15
ATOM 26524 C CA . GLN A 1 59 ? -28.994 7.906 14.823 1.00 0.00 671 GLN A CA 15
ATOM 26525 C C . GLN A 1 59 ? -29.460 7.269 13.516 1.00 0.00 671 GLN A C 15
ATOM 26526 O O . GLN A 1 59 ? -29.345 6.057 13.330 1.00 0.00 671 GLN A O 15
ATOM 26540 N N . GLU A 1 60 ? -29.989 8.092 12.615 1.00 0.00 672 GLU A N 15
ATOM 26541 C CA . GLU A 1 60 ? -30.459 7.615 11.319 1.00 0.00 672 GLU A CA 15
ATOM 26542 C C . GLU A 1 60 ? -29.301 7.085 10.482 1.00 0.00 672 GLU A C 15
ATOM 26543 O O . GLU A 1 60 ? -29.429 6.069 9.803 1.00 0.00 672 GLU A O 15
ATOM 26555 N N . LEU A 1 61 ? -28.172 7.787 10.539 1.00 0.00 673 LEU A N 15
ATOM 26556 C CA . LEU A 1 61 ? -26.976 7.396 9.800 1.00 0.00 673 LEU A CA 15
ATOM 26557 C C . LEU A 1 61 ? -26.470 6.046 10.297 1.00 0.00 673 LEU A C 15
ATOM 26558 O O . LEU A 1 61 ? -26.142 5.161 9.506 1.00 0.00 673 LEU A O 15
ATOM 26574 N N . VAL A 1 62 ? -26.426 5.900 11.618 1.00 0.00 674 VAL A N 15
ATOM 26575 C CA . VAL A 1 62 ? -25.976 4.666 12.249 1.00 0.00 674 VAL A CA 15
ATOM 26576 C C . VAL A 1 62 ? -26.925 3.526 11.905 1.00 0.00 674 VAL A C 15
ATOM 26577 O O . VAL A 1 62 ? -26.488 2.430 11.557 1.00 0.00 674 VAL A O 15
ATOM 26590 N N . ASP A 1 63 ? -28.226 3.799 11.996 1.00 0.00 675 ASP A N 15
ATOM 26591 C CA . ASP A 1 63 ? -29.248 2.804 11.682 1.00 0.00 675 ASP A CA 15
ATOM 26592 C C . ASP A 1 63 ? -29.125 2.336 10.241 1.00 0.00 675 ASP A C 15
ATOM 26593 O O . ASP A 1 63 ? -29.259 1.147 9.957 1.00 0.00 675 ASP A O 15
ATOM 26602 N N . GLN A 1 64 ? -28.868 3.272 9.334 1.00 0.00 676 GLN A N 15
ATOM 26603 C CA . GLN A 1 64 ? -28.741 2.932 7.917 1.00 0.00 676 GLN A CA 15
ATOM 26604 C C . GLN A 1 64 ? -27.487 2.107 7.661 1.00 0.00 676 GLN A C 15
ATOM 26605 O O . GLN A 1 64 ? -27.516 1.141 6.902 1.00 0.00 676 GLN A O 15
ATOM 26619 N N . LEU A 1 65 ? -26.390 2.486 8.309 1.00 0.00 677 LEU A N 15
ATOM 26620 C CA . LEU A 1 65 ? -25.130 1.773 8.145 1.00 0.00 677 LEU A CA 15
ATOM 26621 C C . LEU A 1 65 ? -25.194 0.392 8.787 1.00 0.00 677 LEU A C 15
ATOM 26622 O O . LEU A 1 65 ? -24.737 -0.582 8.212 1.00 0.00 677 LEU A O 15
ATOM 26638 N N . ARG A 1 66 ? -25.787 0.326 9.976 1.00 0.00 678 ARG A N 15
ATOM 26639 C CA . ARG A 1 66 ? -25.919 -0.932 10.720 1.00 0.00 678 ARG A CA 15
ATOM 26640 C C . ARG A 1 66 ? -26.811 -1.911 9.967 1.00 0.00 678 ARG A C 15
ATOM 26641 O O . ARG A 1 66 ? -26.574 -3.119 9.963 1.00 0.00 678 ARG A O 15
ATOM 26662 N N . GLN A 1 67 ? -27.859 -1.378 9.360 1.00 0.00 679 GLN A N 15
ATOM 26663 C CA . GLN A 1 67 ? -28.794 -2.178 8.590 1.00 0.00 679 GLN A CA 15
ATOM 26664 C C . GLN A 1 67 ? -28.085 -2.816 7.393 1.00 0.00 679 GLN A C 15
ATOM 26665 O O . GLN A 1 67 ? -28.357 -3.963 7.032 1.00 0.00 679 GLN A O 15
ATOM 26679 N N . ARG A 1 68 ? -27.179 -2.057 6.779 1.00 0.00 680 ARG A N 15
ATOM 26680 C CA . ARG A 1 68 ? -26.437 -2.531 5.615 1.00 0.00 680 ARG A CA 15
ATOM 26681 C C . ARG A 1 68 ? -25.202 -3.333 6.004 1.00 0.00 680 ARG A C 15
ATOM 26682 O O . ARG A 1 68 ? -24.835 -4.289 5.319 1.00 0.00 680 ARG A O 15
ATOM 26703 N N . CYS A 1 69 ? -24.560 -2.948 7.093 1.00 0.00 681 CYS A N 15
ATOM 26704 C CA . CYS A 1 69 ? -23.362 -3.634 7.540 1.00 0.00 681 CYS A CA 15
ATOM 26705 C C . CYS A 1 69 ? -23.421 -3.929 9.030 1.00 0.00 681 CYS A C 15
ATOM 26706 O O . CYS A 1 69 ? -23.814 -3.086 9.833 1.00 0.00 681 CYS A O 15
ATOM 26714 N N . THR A 1 70 ? -23.015 -5.132 9.392 1.00 0.00 682 THR A N 15
ATOM 26715 C CA . THR A 1 70 ? -23.004 -5.545 10.786 1.00 0.00 682 THR A CA 15
ATOM 26716 C C . THR A 1 70 ? -21.868 -4.852 11.537 1.00 0.00 682 THR A C 15
ATOM 26717 O O . THR A 1 70 ? -20.909 -4.383 10.916 1.00 0.00 682 THR A O 15
ATOM 26728 N N . PRO A 1 71 ? -21.958 -4.769 12.880 1.00 0.00 683 PRO A N 15
ATOM 26729 C CA . PRO A 1 71 ? -20.919 -4.138 13.709 1.00 0.00 683 PRO A CA 15
ATOM 26730 C C . PRO A 1 71 ? -19.538 -4.748 13.476 1.00 0.00 683 PRO A C 15
ATOM 26731 O O . PRO A 1 71 ? -18.522 -4.068 13.593 1.00 0.00 683 PRO A O 15
ATOM 26742 N N . GLU A 1 72 ? -19.514 -6.043 13.170 1.00 0.00 684 GLU A N 15
ATOM 26743 C CA . GLU A 1 72 ? -18.259 -6.748 12.917 1.00 0.00 684 GLU A CA 15
ATOM 26744 C C . GLU A 1 72 ? -17.637 -6.299 11.596 1.00 0.00 684 GLU A C 15
ATOM 26745 O O . GLU A 1 72 ? -16.420 -6.174 11.485 1.00 0.00 684 GLU A O 15
ATOM 26757 N N . GLN A 1 73 ? -18.487 -6.067 10.598 1.00 0.00 685 GLN A N 15
ATOM 26758 C CA . GLN A 1 73 ? -18.037 -5.644 9.278 1.00 0.00 685 GLN A CA 15
ATOM 26759 C C . GLN A 1 73 ? -17.510 -4.208 9.291 1.00 0.00 685 GLN A C 15
ATOM 26760 O O . GLN A 1 73 ? -16.491 -3.907 8.668 1.00 0.00 685 GLN A O 15
ATOM 26774 N N . LEU A 1 74 ? -18.209 -3.329 10.001 1.00 0.00 686 LEU A N 15
ATOM 26775 C CA . LEU A 1 74 ? -17.816 -1.926 10.076 1.00 0.00 686 LEU A CA 15
ATOM 26776 C C . LEU A 1 74 ? -17.886 -1.401 11.506 1.00 0.00 686 LEU A C 15
ATOM 26777 O O . LEU A 1 74 ? -18.950 -1.417 12.127 1.00 0.00 686 LEU A O 15
ATOM 26793 N N . LYS A 1 75 ? -16.756 -0.927 12.028 1.00 0.00 687 LYS A N 15
ATOM 26794 C CA . LYS A 1 75 ? -16.726 -0.374 13.375 1.00 0.00 687 LYS A CA 15
ATOM 26795 C C . LYS A 1 75 ? -17.135 1.089 13.334 1.00 0.00 687 LYS A C 15
ATOM 26796 O O . LYS A 1 75 ? -16.812 1.809 12.392 1.00 0.00 687 LYS A O 15
ATOM 26815 N N . ILE A 1 76 ? -17.851 1.526 14.351 1.00 0.00 688 ILE A N 15
ATOM 26816 C CA . ILE A 1 76 ? -18.320 2.899 14.399 1.00 0.00 688 ILE A CA 15
ATOM 26817 C C . ILE A 1 76 ? -17.849 3.601 15.665 1.00 0.00 688 ILE A C 15
ATOM 26818 O O . ILE A 1 76 ? -18.129 3.162 16.784 1.00 0.00 688 ILE A O 15
ATOM 26834 N N . PHE A 1 77 ? -17.114 4.685 15.463 1.00 0.00 689 PHE A N 15
ATOM 26835 C CA . PHE A 1 77 ? -16.603 5.501 16.559 1.00 0.00 689 PHE A CA 15
ATOM 26836 C C . PHE A 1 77 ? -17.211 6.901 16.480 1.00 0.00 689 PHE A C 15
ATOM 26837 O O . PHE A 1 77 ? -17.368 7.450 15.387 1.00 0.00 689 PHE A O 15
ATOM 26854 N N . ILE A 1 78 ? -17.547 7.488 17.623 1.00 0.00 690 ILE A N 15
ATOM 26855 C CA . ILE A 1 78 ? -18.141 8.821 17.637 1.00 0.00 690 ILE A CA 15
ATOM 26856 C C . ILE A 1 78 ? -17.308 9.794 18.475 1.00 0.00 690 ILE A C 15
ATOM 26857 O O . ILE A 1 78 ? -16.835 9.458 19.565 1.00 0.00 690 ILE A O 15
ATOM 26873 N N . LEU A 1 79 ? -17.119 10.995 17.941 1.00 0.00 691 LEU A N 15
ATOM 26874 C CA . LEU A 1 79 ? -16.343 12.031 18.612 1.00 0.00 691 LEU A CA 15
ATOM 26875 C C . LEU A 1 79 ? -17.250 13.102 19.193 1.00 0.00 691 LEU A C 15
ATOM 26876 O O . LEU A 1 79 ? -18.099 13.665 18.497 1.00 0.00 691 LEU A O 15
ATOM 26892 N N . GLY A 1 80 ? -17.057 13.379 20.471 1.00 0.00 692 GLY A N 15
ATOM 26893 C CA . GLY A 1 80 ? -17.851 14.384 21.136 1.00 0.00 692 GLY A CA 15
ATOM 26894 C C . GLY A 1 80 ? -17.686 14.373 22.634 1.00 0.00 692 GLY A C 15
ATOM 26895 O O . GLY A 1 80 ? -16.934 13.568 23.181 1.00 0.00 692 GLY A O 15
ATOM 26899 N N . SER A 1 81 ? -18.389 15.282 23.292 1.00 0.00 693 SER A N 15
ATOM 26900 C CA . SER A 1 81 ? -18.345 15.389 24.747 1.00 0.00 693 SER A CA 15
ATOM 26901 C C . SER A 1 81 ? -19.107 14.238 25.403 1.00 0.00 693 SER A C 15
ATOM 26902 O O . SER A 1 81 ? -18.878 13.906 26.566 1.00 0.00 693 SER A O 15
ATOM 26910 N N . LYS A 1 82 ? -20.012 13.636 24.641 1.00 0.00 694 LYS A N 15
ATOM 26911 C CA . LYS A 1 82 ? -20.816 12.525 25.130 1.00 0.00 694 LYS A CA 15
ATOM 26912 C C . LYS A 1 82 ? -20.697 11.334 24.192 1.00 0.00 694 LYS A C 15
ATOM 26913 O O . LYS A 1 82 ? -20.899 11.458 22.985 1.00 0.00 694 LYS A O 15
ATOM 26932 N N . GLY A 1 83 ? -20.347 10.183 24.754 1.00 0.00 695 GLY A N 15
ATOM 26933 C CA . GLY A 1 83 ? -20.203 8.984 23.955 1.00 0.00 695 GLY A CA 15
ATOM 26934 C C . GLY A 1 83 ? -21.298 7.964 24.207 1.00 0.00 695 GLY A C 15
ATOM 26935 O O . GLY A 1 83 ? -21.205 6.826 23.747 1.00 0.00 695 GLY A O 15
ATOM 26939 N N . ASN A 1 84 ? -22.335 8.366 24.933 1.00 0.00 696 ASN A N 15
ATOM 26940 C CA . ASN A 1 84 ? -23.436 7.463 25.250 1.00 0.00 696 ASN A CA 15
ATOM 26941 C C . ASN A 1 84 ? -24.462 7.413 24.117 1.00 0.00 696 ASN A C 15
ATOM 26942 O O . ASN A 1 84 ? -25.560 7.961 24.227 1.00 0.00 696 ASN A O 15
ATOM 26953 N N . TYR A 1 85 ? -24.088 6.755 23.027 1.00 0.00 697 TYR A N 15
ATOM 26954 C CA . TYR A 1 85 ? -24.960 6.605 21.873 1.00 0.00 697 TYR A CA 15
ATOM 26955 C C . TYR A 1 85 ? -25.015 5.145 21.458 1.00 0.00 697 TYR A C 15
ATOM 26956 O O . TYR A 1 85 ? -24.047 4.404 21.624 1.00 0.00 697 TYR A O 15
ATOM 26974 N N . GLN A 1 86 ? -26.152 4.734 20.927 1.00 0.00 698 GLN A N 15
ATOM 26975 C CA . GLN A 1 86 ? -26.339 3.354 20.500 1.00 0.00 698 GLN A CA 15
ATOM 26976 C C . GLN A 1 86 ? -25.834 3.146 19.077 1.00 0.00 698 GLN A C 15
ATOM 26977 O O . GLN A 1 86 ? -25.911 4.048 18.241 1.00 0.00 698 GLN A O 15
ATOM 26991 N N . GLY A 1 87 ? -25.317 1.952 18.810 1.00 0.00 699 GLY A N 15
ATOM 26992 C CA . GLY A 1 87 ? -24.818 1.638 17.484 1.00 0.00 699 GLY A CA 15
ATOM 26993 C C . GLY A 1 87 ? -23.333 1.902 17.308 1.00 0.00 699 GLY A C 15
ATOM 26994 O O . GLY A 1 87 ? -22.803 1.737 16.211 1.00 0.00 699 GLY A O 15
ATOM 26998 N N . VAL A 1 88 ? -22.651 2.308 18.376 1.00 0.00 700 VAL A N 15
ATOM 26999 C CA . VAL A 1 88 ? -21.222 2.566 18.292 1.00 0.00 700 VAL A CA 15
ATOM 27000 C C . VAL A 1 88 ? -20.469 1.646 19.248 1.00 0.00 700 VAL A C 15
ATOM 27001 O O . VAL A 1 88 ? -20.982 1.266 20.301 1.00 0.00 700 VAL A O 15
ATOM 27014 N N . ASP A 1 89 ? -19.261 1.275 18.857 1.00 0.00 701 ASP A N 15
ATOM 27015 C CA . ASP A 1 89 ? -18.430 0.390 19.673 1.00 0.00 701 ASP A CA 15
ATOM 27016 C C . ASP A 1 89 ? -17.701 1.155 20.773 1.00 0.00 701 ASP A C 15
ATOM 27017 O O . ASP A 1 89 ? -17.633 0.7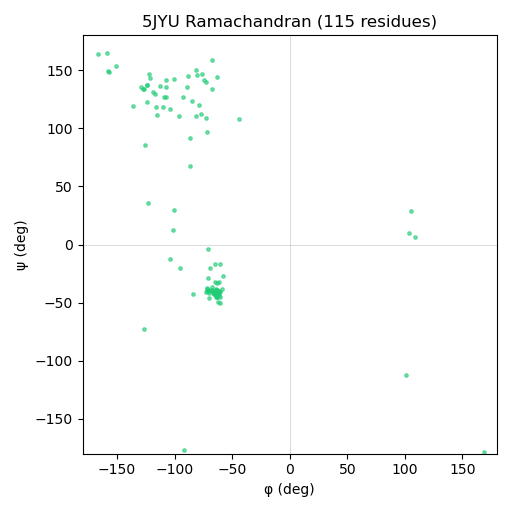01 21.914 1.00 0.00 701 ASP A O 15
ATOM 27026 N N . ARG A 1 90 ? -17.190 2.333 20.432 1.00 0.00 702 ARG A N 15
ATOM 27027 C CA . ARG A 1 90 ? -16.441 3.154 21.383 1.00 0.00 702 ARG A CA 15
ATOM 27028 C C . ARG A 1 90 ? -16.760 4.631 21.185 1.00 0.00 702 ARG A C 15
ATOM 27029 O O . ARG A 1 90 ? -17.384 5.016 20.194 1.00 0.00 702 ARG A O 15
ATOM 27050 N N . TYR A 1 91 ? -16.314 5.454 22.125 1.00 0.00 703 TYR A N 15
ATOM 27051 C CA . TYR A 1 91 ? -16.537 6.890 22.053 1.00 0.00 703 TYR A CA 15
ATOM 27052 C C . TYR A 1 91 ? -15.223 7.632 22.247 1.00 0.00 703 TYR A C 15
ATOM 27053 O O . TYR A 1 91 ? -14.342 7.173 22.975 1.00 0.00 703 TYR A O 15
ATOM 27071 N N . ILE A 1 92 ? -15.090 8.774 21.587 1.00 0.00 704 ILE A N 15
ATOM 27072 C CA . ILE A 1 92 ? -13.877 9.569 21.694 1.00 0.00 704 ILE A CA 15
ATOM 27073 C C . ILE A 1 92 ? -14.192 10.978 22.195 1.00 0.00 704 ILE A C 15
ATOM 27074 O O . ILE A 1 92 ? -14.663 11.827 21.433 1.00 0.00 704 ILE A O 15
ATOM 27090 N N . PRO A 1 93 ? -13.964 11.234 23.495 1.00 0.00 705 PRO A N 15
ATOM 27091 C CA . PRO A 1 93 ? -14.222 12.545 24.100 1.00 0.00 705 PRO A CA 15
ATOM 27092 C C . PRO A 1 93 ? -13.156 13.591 23.761 1.00 0.00 705 PRO A C 15
ATOM 27093 O O . PRO A 1 93 ? -11.984 13.264 23.554 1.00 0.00 705 PRO A O 15
ATOM 27104 N N . LEU A 1 94 ? -13.578 14.851 23.698 1.00 0.00 706 LEU A N 15
ATOM 27105 C CA . LEU A 1 94 ? -12.679 15.962 23.418 1.00 0.00 706 LEU A CA 15
ATOM 27106 C C . LEU A 1 94 ? -12.549 16.842 24.664 1.00 0.00 706 LEU A C 15
ATOM 27107 O O . LEU A 1 94 ? -13.476 16.914 25.470 1.00 0.00 706 LEU A O 15
ATOM 27123 N N . PRO A 1 95 ? -11.401 17.532 24.846 1.00 0.00 707 PRO A N 15
ATOM 27124 C CA . PRO A 1 95 ? -10.259 17.487 23.914 1.00 0.00 707 PRO A CA 15
ATOM 27125 C C . PRO A 1 95 ? -9.676 16.085 23.749 1.00 0.00 707 PRO A C 15
ATOM 27126 O O . PRO A 1 95 ? -9.497 15.351 24.721 1.00 0.00 707 PRO A O 15
ATOM 27137 N N . ILE A 1 96 ? -9.396 15.723 22.505 1.00 0.00 708 ILE A N 15
ATOM 27138 C CA . ILE A 1 96 ? -8.823 14.423 22.188 1.00 0.00 708 ILE A CA 15
ATOM 27139 C C . ILE A 1 96 ? -7.381 14.299 22.658 1.00 0.00 708 ILE A C 15
ATOM 27140 O O . ILE A 1 96 ? -6.537 15.148 22.366 1.00 0.00 708 ILE A O 15
ATOM 27156 N N . HIS A 1 97 ? -7.112 13.232 23.390 1.00 0.00 709 HIS A N 15
ATOM 27157 C CA . HIS A 1 97 ? -5.768 12.946 23.865 1.00 0.00 709 HIS A CA 15
ATOM 27158 C C . HIS A 1 97 ? -5.151 11.899 22.946 1.00 0.00 709 HIS A C 15
ATOM 27159 O O . HIS A 1 97 ? -5.620 10.764 22.899 1.00 0.00 709 HIS A O 15
ATOM 27173 N N . PRO A 1 98 ? -4.078 12.259 22.219 1.00 0.00 710 PRO A N 15
ATOM 27174 C CA . PRO A 1 98 ? -3.428 11.356 21.252 1.00 0.00 710 PRO A CA 15
ATOM 27175 C C . PRO A 1 98 ? -2.895 10.058 21.861 1.00 0.00 710 PRO A C 15
ATOM 27176 O O . PRO A 1 98 ? -2.854 9.027 21.189 1.00 0.00 710 PRO A O 15
ATOM 27187 N N . GLU A 1 99 ? -2.500 10.105 23.131 1.00 0.00 711 GLU A N 15
ATOM 27188 C CA . GLU A 1 99 ? -1.963 8.927 23.809 1.00 0.00 711 GLU A CA 15
ATOM 27189 C C . GLU A 1 99 ? -3.041 7.871 24.073 1.00 0.00 711 GLU A C 15
ATOM 27190 O O . GLU A 1 99 ? -2.760 6.673 24.064 1.00 0.00 711 GLU A O 15
ATOM 27202 N N . SER A 1 100 ? -4.272 8.317 24.304 1.00 0.00 712 SER A N 15
ATOM 27203 C CA . SER A 1 100 ? -5.371 7.401 24.580 1.00 0.00 712 SER A CA 15
ATOM 27204 C C . SER A 1 100 ? -6.226 7.168 23.339 1.00 0.00 712 SER A C 15
ATOM 27205 O O . SER A 1 100 ? -6.897 6.143 23.227 1.00 0.00 712 SER A O 15
ATOM 27213 N N . PHE A 1 101 ? -6.195 8.124 22.414 1.00 0.00 713 PHE A N 15
ATOM 27214 C CA . PHE A 1 101 ? -6.975 8.034 21.182 1.00 0.00 713 PHE A CA 15
ATOM 27215 C C . PHE A 1 101 ? -6.587 6.801 20.370 1.00 0.00 713 PHE A C 15
ATOM 27216 O O . PHE A 1 101 ? -7.452 6.032 19.949 1.00 0.00 713 PHE A O 15
ATOM 27233 N N . LEU A 1 102 ? -5.285 6.611 20.166 1.00 0.00 714 LEU A N 15
ATOM 27234 C CA . LEU A 1 102 ? -4.792 5.461 19.410 1.00 0.00 714 LEU A CA 15
ATOM 27235 C C . LEU A 1 102 ? -5.126 4.163 20.132 1.00 0.00 714 LEU A C 15
ATOM 27236 O O . LEU A 1 102 ? -5.486 3.165 19.504 1.00 0.00 714 LEU A O 15
ATOM 27252 N N . GLN A 1 103 ? -4.992 4.188 21.453 1.00 0.00 715 GLN A N 15
ATOM 27253 C CA . GLN A 1 103 ? -5.287 3.023 22.282 1.00 0.00 715 GLN A CA 15
ATOM 27254 C C . GLN A 1 103 ? -6.760 2.623 22.159 1.00 0.00 715 GLN A C 15
ATOM 27255 O O . GLN A 1 103 ? -7.078 1.440 22.019 1.00 0.00 715 GLN A O 15
ATOM 27269 N N . GLN A 1 104 ? -7.652 3.613 22.199 1.00 0.00 716 GLN A N 15
ATOM 27270 C CA . GLN A 1 104 ? -9.089 3.358 22.079 1.00 0.00 716 GLN A CA 15
ATOM 27271 C C . GLN A 1 104 ? -9.449 2.825 20.694 1.00 0.00 716 GLN A C 15
ATOM 27272 O O . GLN A 1 104 ? -10.260 1.907 20.567 1.00 0.00 716 GLN A O 15
ATOM 27286 N N . VAL A 1 105 ? -8.843 3.410 19.658 1.00 0.00 717 VAL A N 15
ATOM 27287 C CA . VAL A 1 105 ? -9.097 2.980 18.285 1.00 0.00 717 VAL A CA 15
ATOM 27288 C C . VAL A 1 105 ? -8.626 1.542 18.079 1.00 0.00 717 VAL A C 15
ATOM 27289 O O . VAL A 1 105 ? -9.343 0.722 17.512 1.00 0.00 717 VAL A O 15
ATOM 27302 N N . THR A 1 106 ? -7.423 1.244 18.573 1.00 0.00 718 THR A N 15
ATOM 27303 C CA . THR A 1 106 ? -6.841 -0.091 18.462 1.00 0.00 718 THR A CA 15
ATOM 27304 C C . THR A 1 106 ? -7.717 -1.121 19.170 1.00 0.00 718 THR A C 15
ATOM 27305 O O . THR A 1 106 ? -7.946 -2.216 18.653 1.00 0.00 718 THR A O 15
ATOM 27316 N N . MET A 1 107 ? -8.204 -0.756 20.354 1.00 0.00 719 MET A N 15
ATOM 27317 C CA . MET A 1 107 ? -9.069 -1.637 21.134 1.00 0.00 719 MET A CA 15
ATOM 27318 C C . MET A 1 107 ? -10.346 -1.954 20.355 1.00 0.00 719 MET A C 15
ATOM 27319 O O . MET A 1 107 ? -10.814 -3.091 20.348 1.00 0.00 719 MET A O 15
ATOM 27333 N N . GLY A 1 108 ? -10.902 -0.939 19.700 1.00 0.00 720 GLY A N 15
ATOM 27334 C CA . GLY A 1 108 ? -12.113 -1.128 18.917 1.00 0.00 720 GLY A CA 15
ATOM 27335 C C . GLY A 1 108 ? -11.881 -1.895 17.623 1.00 0.00 720 GLY A C 15
ATOM 27336 O O . GLY A 1 108 ? -12.827 -2.401 17.024 1.00 0.00 720 GLY A O 15
ATOM 27340 N N . LEU A 1 109 ? -10.624 -1.979 17.185 1.00 0.00 721 LEU A N 15
ATOM 27341 C CA . LEU A 1 109 ? -10.282 -2.694 15.950 1.00 0.00 721 LEU A CA 15
ATOM 27342 C C . LEU A 1 109 ? -10.097 -4.185 16.200 1.00 0.00 721 LEU A C 15
ATOM 27343 O O . LEU A 1 109 ? -9.989 -4.972 15.258 1.00 0.00 721 LEU A O 15
ATOM 27359 N N . THR A 1 110 ? -10.040 -4.565 17.471 1.00 0.00 722 THR A N 15
ATOM 27360 C CA . THR A 1 110 ? -9.858 -5.968 17.833 1.00 0.00 722 THR A CA 15
ATOM 27361 C C . THR A 1 110 ? -11.095 -6.793 17.474 1.00 0.00 722 THR A C 15
ATOM 27362 O O . THR A 1 110 ? -12.179 -6.245 17.255 1.00 0.00 722 THR A O 15
ATOM 27373 N N . SER A 1 111 ? -10.912 -8.116 17.416 1.00 0.00 723 SER A N 15
ATOM 27374 C CA . SER A 1 111 ? -11.987 -9.049 17.063 1.00 0.00 723 SER A CA 15
ATOM 27375 C C . SER A 1 111 ? -12.470 -8.814 15.629 1.00 0.00 723 SER A C 15
ATOM 27376 O O . SER A 1 111 ? -13.625 -9.081 15.296 1.00 0.00 723 SER A O 15
ATOM 27384 N N . LEU A 1 112 ? -11.566 -8.318 14.788 1.00 0.00 724 LEU A N 15
ATOM 27385 C CA . LEU A 1 112 ? -11.872 -8.049 13.387 1.00 0.00 724 LEU A CA 15
ATOM 27386 C C . LEU A 1 112 ? -10.736 -8.541 12.493 1.00 0.00 724 LEU A C 15
ATOM 27387 O O . LEU A 1 112 ? -10.877 -9.532 11.778 1.00 0.00 724 LEU A O 15
ATOM 27403 N N . ALA A 1 113 ? -9.604 -7.843 12.551 1.00 0.00 725 ALA A N 15
ATOM 27404 C CA . ALA A 1 113 ? -8.435 -8.194 11.754 1.00 0.00 725 ALA A CA 15
ATOM 27405 C C . ALA A 1 113 ? -7.161 -7.716 12.437 1.00 0.00 725 ALA A C 15
ATOM 27406 O O . ALA A 1 113 ? -7.195 -6.796 13.255 1.00 0.00 725 ALA A O 15
ATOM 27413 N N . THR A 1 114 ? -6.038 -8.348 12.111 1.00 0.00 726 THR A N 15
ATOM 27414 C CA . THR A 1 114 ? -4.757 -7.974 12.694 1.00 0.00 726 THR A CA 15
ATOM 27415 C C . THR A 1 114 ? -4.164 -6.759 11.984 1.00 0.00 726 THR A C 15
ATOM 27416 O O . THR A 1 114 ? -4.516 -6.464 10.840 1.00 0.00 726 THR A O 15
ATOM 27427 N N . SER A 1 115 ? -3.251 -6.065 12.658 1.00 0.00 727 SER A N 15
ATOM 27428 C CA . SER A 1 115 ? -2.611 -4.885 12.091 1.00 0.00 727 SER A CA 15
ATOM 27429 C C . SER A 1 115 ? -1.207 -4.719 12.664 1.00 0.00 727 SER A C 15
ATOM 27430 O O . SER A 1 115 ? -0.962 -5.054 13.824 1.00 0.00 727 SER A O 15
ATOM 27438 N N . ALA A 1 116 ? -0.291 -4.208 11.848 1.00 0.00 728 ALA A N 15
ATOM 27439 C CA . ALA A 1 116 ? 1.086 -4.001 12.273 1.00 0.00 728 ALA A CA 15
ATOM 27440 C C . ALA A 1 116 ? 1.700 -2.805 11.553 1.00 0.00 728 ALA A C 15
ATOM 27441 O O . ALA A 1 116 ? 1.302 -2.470 10.438 1.00 0.00 728 ALA A O 15
ATOM 27448 N N . GLN A 1 117 ? 2.672 -2.166 12.196 1.00 0.00 729 GLN A N 15
ATOM 27449 C CA . GLN A 1 117 ? 3.341 -1.008 11.612 1.00 0.00 729 GLN A CA 15
ATOM 27450 C C . GLN A 1 117 ? 4.695 -1.403 11.031 1.00 0.00 729 GLN A C 15
ATOM 27451 O O . GLN A 1 117 ? 5.270 -2.407 11.503 1.00 0.00 729 GLN A O 15
ATOM 27466 N N . GLU A 1 1 ? -6.066 -2.254 3.814 1.00 0.00 613 GLU A N 16
ATOM 27467 C CA . GLU A 1 1 ? -7.439 -2.368 4.373 1.00 0.00 613 GLU A CA 16
ATOM 27468 C C . GLU A 1 1 ? -7.639 -1.386 5.522 1.00 0.00 613 GLU A C 16
ATOM 27469 O O . GLU A 1 1 ? -8.725 -1.289 6.092 1.00 0.00 613 GLU A O 16
ATOM 27483 N N . GLY A 1 2 ? -6.581 -0.653 5.849 1.00 0.00 614 GLY A N 16
ATOM 27484 C CA . GLY A 1 2 ? -6.648 0.316 6.930 1.00 0.00 614 GLY A CA 16
ATOM 27485 C C . GLY A 1 2 ? -7.223 1.647 6.485 1.00 0.00 614 GLY A C 16
ATOM 27486 O O . GLY A 1 2 ? -6.527 2.666 6.492 1.00 0.00 614 GLY A O 16
ATOM 27490 N N . ARG A 1 3 ? -8.494 1.640 6.097 1.00 0.00 615 ARG A N 16
ATOM 27491 C CA . ARG A 1 3 ? -9.161 2.855 5.647 1.00 0.00 615 ARG A CA 16
ATOM 27492 C C . ARG A 1 3 ? -10.237 3.279 6.640 1.00 0.00 615 ARG A C 16
ATOM 27493 O O . ARG A 1 3 ? -11.070 2.471 7.054 1.00 0.00 615 ARG A O 16
ATOM 27514 N N . ILE A 1 4 ? -10.202 4.548 7.022 1.00 0.00 616 ILE A N 16
ATOM 27515 C CA . ILE A 1 4 ? -11.168 5.108 7.959 1.00 0.00 616 ILE A CA 16
ATOM 27516 C C . ILE A 1 4 ? -11.873 6.309 7.329 1.00 0.00 616 ILE A C 16
ATOM 27517 O O . ILE A 1 4 ? -11.226 7.175 6.738 1.00 0.00 616 ILE A O 16
ATOM 27533 N N . VAL A 1 5 ? -13.194 6.363 7.449 1.00 0.00 617 VAL A N 16
ATOM 27534 C CA . VAL A 1 5 ? -13.954 7.470 6.881 1.00 0.00 617 VAL A CA 16
ATOM 27535 C C . VAL A 1 5 ? -14.452 8.388 7.994 1.00 0.00 617 VAL A C 16
ATOM 27536 O O . VAL A 1 5 ? -15.069 7.935 8.962 1.00 0.00 617 VAL A O 16
ATOM 27549 N N . LEU A 1 6 ? -14.168 9.675 7.854 1.00 0.00 618 LEU A N 16
ATOM 27550 C CA . LEU A 1 6 ? -14.554 10.663 8.848 1.00 0.00 618 LEU A CA 16
ATOM 27551 C C . LEU A 1 6 ? -15.661 11.567 8.322 1.00 0.00 618 LEU A C 16
ATOM 27552 O O . LEU A 1 6 ? -15.567 12.106 7.221 1.00 0.00 618 LEU A O 16
ATOM 27568 N N . VAL A 1 7 ? -16.707 11.730 9.121 1.00 0.00 619 VAL A N 16
ATOM 27569 C CA . VAL A 1 7 ? -17.834 12.575 8.755 1.00 0.00 619 VAL A CA 16
ATOM 27570 C C . VAL A 1 7 ? -17.976 13.701 9.759 1.00 0.00 619 VAL A C 16
ATOM 27571 O O . VAL A 1 7 ? -18.198 13.465 10.950 1.00 0.00 619 VAL A O 16
ATOM 27584 N N . SER A 1 8 ? -17.836 14.926 9.268 1.00 0.00 620 SER A N 16
ATOM 27585 C CA . SER A 1 8 ? -17.935 16.100 10.120 1.00 0.00 620 SER A CA 16
ATOM 27586 C C . SER A 1 8 ? -18.031 17.371 9.292 1.00 0.00 620 SER A C 16
ATOM 27587 O O . SER A 1 8 ? -17.774 17.370 8.088 1.00 0.00 620 SER A O 16
ATOM 27595 N N . GLU A 1 9 ? -18.424 18.448 9.948 1.00 0.00 621 GLU A N 16
ATOM 27596 C CA . GLU A 1 9 ? -18.527 19.751 9.297 1.00 0.00 621 GLU A CA 16
ATOM 27597 C C . GLU A 1 9 ? -17.366 20.666 9.698 1.00 0.00 621 GLU A C 16
ATOM 27598 O O . GLU A 1 9 ? -17.183 21.734 9.115 1.00 0.00 621 GLU A O 16
ATOM 27610 N N . ASP A 1 10 ? -16.582 20.250 10.694 1.00 0.00 622 ASP A N 16
ATOM 27611 C CA . ASP A 1 10 ? -15.474 21.068 11.184 1.00 0.00 622 ASP A CA 16
ATOM 27612 C C . ASP A 1 10 ? -14.145 20.653 10.550 1.00 0.00 622 ASP A C 16
ATOM 27613 O O . ASP A 1 10 ? -13.597 19.593 10.857 1.00 0.00 622 ASP A O 16
ATOM 27622 N N . GLU A 1 11 ? -13.644 21.505 9.661 1.00 0.00 623 GLU A N 16
ATOM 27623 C CA . GLU A 1 11 ? -12.375 21.275 8.972 1.00 0.00 623 GLU A CA 16
ATOM 27624 C C . GLU A 1 11 ? -11.186 21.297 9.939 1.00 0.00 623 GLU A C 16
ATOM 27625 O O . GLU A 1 11 ? -10.249 20.510 9.800 1.00 0.00 623 GLU A O 16
ATOM 27637 N N . ALA A 1 12 ? -11.240 22.200 10.920 1.00 0.00 624 ALA A N 16
ATOM 27638 C CA . ALA A 1 12 ? -10.158 22.367 11.894 1.00 0.00 624 ALA A CA 16
ATOM 27639 C C . ALA A 1 12 ? -9.891 21.102 12.705 1.00 0.00 624 ALA A C 16
ATOM 27640 O O . ALA A 1 12 ? -8.737 20.712 12.882 1.00 0.00 624 ALA A O 16
ATOM 27647 N N . THR A 1 13 ? -10.945 20.451 13.191 1.00 0.00 625 THR A N 16
ATOM 27648 C CA . THR A 1 13 ? -10.767 19.229 13.965 1.00 0.00 625 THR A CA 16
ATOM 27649 C C . THR A 1 13 ? -10.341 18.085 13.066 1.00 0.00 625 THR A C 16
ATOM 27650 O O . THR A 1 13 ? -9.587 17.203 13.477 1.00 0.00 625 THR A O 16
ATOM 27661 N N . SER A 1 14 ? -10.825 18.119 11.831 1.00 0.00 626 SER A N 16
ATOM 27662 C CA . SER A 1 14 ? -10.514 17.085 10.862 1.00 0.00 626 SER A CA 16
ATOM 27663 C C . SER A 1 14 ? -9.029 17.067 10.512 1.00 0.00 626 SER A C 16
ATOM 27664 O O . SER A 1 14 ? -8.433 16.000 10.407 1.00 0.00 626 SER A O 16
ATOM 27672 N N . THR A 1 15 ? -8.427 18.245 10.344 1.00 0.00 627 THR A N 16
ATOM 27673 C CA . THR A 1 15 ? -7.005 18.320 9.999 1.00 0.00 627 THR A CA 16
ATOM 27674 C C . THR A 1 15 ? -6.113 17.784 11.121 1.00 0.00 627 THR A C 16
ATOM 27675 O O . THR A 1 15 ? -5.128 17.087 10.863 1.00 0.00 627 THR A O 16
ATOM 27686 N N . LEU A 1 16 ? -6.463 18.110 12.362 1.00 0.00 628 LEU A N 16
ATOM 27687 C CA . LEU A 1 16 ? -5.701 17.655 13.520 1.00 0.00 628 LEU A CA 16
ATOM 27688 C C . LEU A 1 16 ? -5.855 16.148 13.736 1.00 0.00 628 LEU A C 16
ATOM 27689 O O . LEU A 1 16 ? -4.878 15.442 13.999 1.00 0.00 628 LEU A O 16
ATOM 27705 N N . ILE A 1 17 ? -7.088 15.664 13.608 1.00 0.00 629 ILE A N 16
ATOM 27706 C CA . ILE A 1 17 ? -7.391 14.252 13.819 1.00 0.00 629 ILE A CA 16
ATOM 27707 C C . ILE A 1 17 ? -6.815 13.357 12.708 1.00 0.00 629 ILE A C 16
ATOM 27708 O O . ILE A 1 17 ? -6.345 12.249 12.978 1.00 0.00 629 ILE A O 16
ATOM 27724 N N . CYS A 1 18 ? -6.846 13.845 11.462 1.00 0.00 630 CYS A N 16
ATOM 27725 C CA . CYS A 1 18 ? -6.336 13.086 10.319 1.00 0.00 630 CYS A CA 16
ATOM 27726 C C . CYS A 1 18 ? -4.838 12.852 10.423 1.00 0.00 630 CYS A C 16
ATOM 27727 O O . CYS A 1 18 ? -4.352 11.775 10.083 1.00 0.00 630 CYS A O 16
ATOM 27735 N N . SER A 1 19 ? -4.113 13.861 10.891 1.00 0.00 631 SER A N 16
ATOM 27736 C CA . SER A 1 19 ? -2.664 13.763 11.020 1.00 0.00 631 SER A CA 16
ATOM 27737 C C . SER A 1 19 ? -2.274 12.651 11.992 1.00 0.00 631 SER A C 16
ATOM 27738 O O . SER A 1 19 ? -1.348 11.884 11.725 1.00 0.00 631 SER A O 16
ATOM 27746 N N . ILE A 1 20 ? -2.986 12.568 13.115 1.00 0.00 632 ILE A N 16
ATOM 27747 C CA . ILE A 1 20 ? -2.716 11.541 14.120 1.00 0.00 632 ILE A CA 16
ATOM 27748 C C . ILE A 1 20 ? -2.976 10.143 13.551 1.00 0.00 632 ILE A C 16
ATOM 27749 O O . ILE A 1 20 ? -2.148 9.238 13.683 1.00 0.00 632 ILE A O 16
ATOM 27765 N N . LEU A 1 21 ? -4.130 9.988 12.905 1.00 0.00 633 LEU A N 16
ATOM 27766 C CA . LEU A 1 21 ? -4.530 8.712 12.314 1.00 0.00 633 LEU A CA 16
ATOM 27767 C C . LEU A 1 21 ? -3.628 8.302 11.148 1.00 0.00 633 LEU A C 16
ATOM 27768 O O . LEU A 1 21 ? -3.280 7.126 11.013 1.00 0.00 633 LEU A O 16
ATOM 27784 N N . THR A 1 22 ? -3.250 9.267 10.311 1.00 0.00 634 THR A N 16
ATOM 27785 C CA . THR A 1 22 ? -2.393 8.989 9.159 1.00 0.00 634 THR A CA 16
ATOM 27786 C C . THR A 1 22 ? -1.000 8.543 9.607 1.00 0.00 634 THR A C 16
ATOM 27787 O O . THR A 1 22 ? -0.411 7.637 9.018 1.00 0.00 634 THR A O 16
ATOM 27798 N N . THR A 1 23 ? -0.485 9.186 10.657 1.00 0.00 635 THR A N 16
ATOM 27799 C CA . THR A 1 23 ? 0.833 8.853 11.201 1.00 0.00 635 THR A CA 16
ATOM 27800 C C . THR A 1 23 ? 0.880 7.387 11.632 1.00 0.00 635 THR A C 16
ATOM 27801 O O . THR A 1 23 ? 1.892 6.708 11.454 1.00 0.00 635 THR A O 16
ATOM 27812 N N . ALA A 1 24 ? -0.227 6.908 12.200 1.00 0.00 636 ALA A N 16
ATOM 27813 C CA . ALA A 1 24 ? -0.331 5.520 12.646 1.00 0.00 636 ALA A CA 16
ATOM 27814 C C . ALA A 1 24 ? -0.348 4.548 11.458 1.00 0.00 636 ALA A C 16
ATOM 27815 O O . ALA A 1 24 ? -0.260 3.332 11.641 1.00 0.00 636 ALA A O 16
ATOM 27822 N N . GLY A 1 25 ? -0.470 5.087 10.244 1.00 0.00 637 GLY A N 16
ATOM 27823 C CA . GLY A 1 25 ? -0.482 4.255 9.052 1.00 0.00 637 GLY A CA 16
ATOM 27824 C C . GLY A 1 25 ? -1.871 4.036 8.481 1.00 0.00 637 GLY A C 16
ATOM 27825 O O . GLY A 1 25 ? -2.048 3.229 7.569 1.00 0.00 637 GLY A O 16
ATOM 27829 N N . TYR A 1 26 ? -2.858 4.748 9.010 1.00 0.00 638 TYR A N 16
ATOM 27830 C CA . TYR A 1 26 ? -4.229 4.607 8.534 1.00 0.00 638 TYR A CA 16
ATOM 27831 C C . TYR A 1 26 ? -4.612 5.736 7.585 1.00 0.00 638 TYR A C 16
ATOM 27832 O O . TYR A 1 26 ? -4.210 6.884 7.775 1.00 0.00 638 TYR A O 16
ATOM 27850 N N . GLN A 1 27 ? -5.390 5.404 6.559 1.00 0.00 639 GLN A N 16
ATOM 27851 C CA . GLN A 1 27 ? -5.842 6.401 5.596 1.00 0.00 639 GLN A CA 16
ATOM 27852 C C . GLN A 1 27 ? -7.191 6.949 6.028 1.00 0.00 639 GLN A C 16
ATOM 27853 O O . GLN A 1 27 ? -8.082 6.187 6.405 1.00 0.00 639 GLN A O 16
ATOM 27867 N N . VAL A 1 28 ? -7.348 8.261 5.969 1.00 0.00 640 VAL A N 16
ATOM 27868 C CA . VAL A 1 28 ? -8.596 8.879 6.383 1.00 0.00 640 VAL A CA 16
ATOM 27869 C C . VAL A 1 28 ? -9.283 9.624 5.241 1.00 0.00 640 VAL A C 16
ATOM 27870 O O . VAL A 1 28 ? -8.663 10.425 4.539 1.00 0.00 640 VAL A O 16
ATOM 27883 N N . ILE A 1 29 ? -10.571 9.347 5.066 1.00 0.00 641 ILE A N 16
ATOM 27884 C CA . ILE A 1 29 ? -11.377 10.006 4.045 1.00 0.00 641 ILE A CA 16
ATOM 27885 C C . ILE A 1 29 ? -12.393 10.903 4.744 1.00 0.00 641 ILE A C 16
ATOM 27886 O O . ILE A 1 29 ? -13.222 10.419 5.510 1.00 0.00 641 ILE A O 16
ATOM 27902 N N . TRP A 1 30 ? -12.333 12.204 4.489 1.00 0.00 642 TRP A N 16
ATOM 27903 C CA . TRP A 1 30 ? -13.239 13.144 5.146 1.00 0.00 642 TRP A CA 16
ATOM 27904 C C . TRP A 1 30 ? -14.418 13.542 4.261 1.00 0.00 642 TRP A C 16
ATOM 27905 O O . TRP A 1 30 ? -14.244 13.955 3.114 1.00 0.00 642 TRP A O 16
ATOM 27926 N N . LEU A 1 31 ? -15.620 13.401 4.816 1.00 0.00 643 LEU A N 16
ATOM 27927 C CA . LEU A 1 31 ? -16.848 13.756 4.116 1.00 0.00 643 LEU A CA 16
ATOM 27928 C C . LEU A 1 31 ? -17.596 14.846 4.880 1.00 0.00 643 LEU A C 16
ATOM 27929 O O . LEU A 1 31 ? -17.727 14.781 6.104 1.00 0.00 643 LEU A O 16
ATOM 27945 N N . VAL A 1 32 ? -18.103 15.835 4.151 1.00 0.00 644 VAL A N 16
ATOM 27946 C CA . VAL A 1 32 ? -18.830 16.946 4.761 1.00 0.00 644 VAL A CA 16
ATOM 27947 C C . VAL A 1 32 ? -20.349 16.804 4.552 1.00 0.00 644 VAL A C 16
ATOM 27948 O O . VAL A 1 32 ? -21.101 17.778 4.624 1.00 0.00 644 VAL A O 16
ATOM 27961 N N . ASP A 1 33 ? -20.804 15.575 4.326 1.00 0.00 645 ASP A N 16
ATOM 27962 C CA . ASP A 1 33 ? -22.233 15.333 4.075 1.00 0.00 645 ASP A CA 16
ATOM 27963 C C . ASP A 1 33 ? -22.737 14.024 4.694 1.00 0.00 645 ASP A C 16
ATOM 27964 O O . ASP A 1 33 ? -23.888 13.940 5.118 1.00 0.00 645 ASP A O 16
ATOM 27973 N N . GLY A 1 34 ? -21.884 13.006 4.736 1.00 0.00 646 GLY A N 16
ATOM 27974 C CA . GLY A 1 34 ? -22.274 11.727 5.319 1.00 0.00 646 GLY A CA 16
ATOM 27975 C C . GLY A 1 34 ? -23.210 10.891 4.457 1.00 0.00 646 GLY A C 16
ATOM 27976 O O . GLY A 1 34 ? -24.008 10.123 4.991 1.00 0.00 646 GLY A O 16
ATOM 27980 N N . GLU A 1 35 ? -23.126 11.031 3.132 1.00 0.00 647 GLU A N 16
ATOM 27981 C CA . GLU A 1 35 ? -23.984 10.260 2.236 1.00 0.00 647 GLU A CA 16
ATOM 27982 C C . GLU A 1 35 ? -23.704 8.764 2.359 1.00 0.00 647 GLU A C 16
ATOM 27983 O O . GLU A 1 35 ? -22.569 8.312 2.213 1.00 0.00 647 GLU A O 16
ATOM 27995 N N . VAL A 1 36 ? -24.770 8.017 2.608 1.00 0.00 648 VAL A N 16
ATOM 27996 C CA . VAL A 1 36 ? -24.719 6.570 2.769 1.00 0.00 648 VAL A CA 16
ATOM 27997 C C . VAL A 1 36 ? -24.226 5.885 1.503 1.00 0.00 648 VAL A C 16
ATOM 27998 O O . VAL A 1 36 ? -23.463 4.926 1.578 1.00 0.00 648 VAL A O 16
ATOM 28011 N N . GLU A 1 37 ? -24.660 6.369 0.343 1.00 0.00 649 GLU A N 16
ATOM 28012 C CA . GLU A 1 37 ? -24.241 5.777 -0.923 1.00 0.00 649 GLU A CA 16
ATOM 28013 C C . GLU A 1 37 ? -22.727 5.873 -1.068 1.00 0.00 649 GLU A C 16
ATOM 28014 O O . GLU A 1 37 ? -22.072 4.923 -1.497 1.00 0.00 649 GLU A O 16
ATOM 28026 N N . ARG A 1 38 ? -22.180 7.029 -0.702 1.00 0.00 650 ARG A N 16
ATOM 28027 C CA . ARG A 1 38 ? -20.739 7.243 -0.759 1.00 0.00 650 ARG A CA 16
ATOM 28028 C C . ARG A 1 38 ? -20.035 6.418 0.318 1.00 0.00 650 ARG A C 16
ATOM 28029 O O . ARG A 1 38 ? -18.976 5.840 0.073 1.00 0.00 650 ARG A O 16
ATOM 28050 N N . LEU A 1 39 ? -20.635 6.370 1.513 1.00 0.00 651 LEU A N 16
ATOM 28051 C CA . LEU A 1 39 ? -20.075 5.597 2.621 1.00 0.00 651 LEU A CA 16
ATOM 28052 C C . LEU A 1 39 ? -20.069 4.114 2.283 1.00 0.00 651 LEU A C 16
ATOM 28053 O O . LEU A 1 39 ? -19.112 3.403 2.583 1.00 0.00 651 LEU A O 16
ATOM 28069 N N . LEU A 1 40 ? -21.157 3.654 1.672 1.00 0.00 652 LEU A N 16
ATOM 28070 C CA . LEU A 1 40 ? -21.276 2.254 1.267 1.00 0.00 652 LEU A CA 16
ATOM 28071 C C . LEU A 1 40 ? -20.252 1.910 0.185 1.00 0.00 652 LEU A C 16
ATOM 28072 O O . LEU A 1 40 ? -19.632 0.850 0.221 1.00 0.00 652 LEU A O 16
ATOM 28088 N N . ALA A 1 41 ? -20.096 2.809 -0.786 1.00 0.00 653 ALA A N 16
ATOM 28089 C CA . ALA A 1 41 ? -19.151 2.611 -1.887 1.00 0.00 653 ALA A CA 16
ATOM 28090 C C . ALA A 1 41 ? -17.706 2.533 -1.392 1.00 0.00 653 ALA A C 16
ATOM 28091 O O . ALA A 1 41 ? -16.910 1.736 -1.888 1.00 0.00 653 ALA A O 16
ATOM 28098 N N . LEU A 1 42 ? -17.377 3.371 -0.416 1.00 0.00 654 LEU A N 16
ATOM 28099 C CA . LEU A 1 42 ? -16.028 3.416 0.148 1.00 0.00 654 LEU A CA 16
ATOM 28100 C C . LEU A 1 42 ? -15.965 2.678 1.474 1.00 0.00 654 LEU A C 16
ATOM 28101 O O . LEU A 1 42 ? -15.184 3.046 2.350 1.00 0.00 654 LEU A O 16
ATOM 28117 N N . THR A 1 43 ? -16.821 1.664 1.603 1.00 0.00 655 THR A N 16
ATOM 28118 C CA . THR A 1 43 ? -16.925 0.835 2.814 1.00 0.00 655 THR A CA 16
ATOM 28119 C C . THR A 1 43 ? -15.583 0.602 3.519 1.00 0.00 655 THR A C 16
ATOM 28120 O O . THR A 1 43 ? -14.753 -0.187 3.062 1.00 0.00 655 THR A O 16
ATOM 28131 N N . PRO A 1 44 ? -15.371 1.294 4.652 1.00 0.00 656 PRO A N 16
ATOM 28132 C CA . PRO A 1 44 ? -14.160 1.173 5.463 1.00 0.00 656 PRO A CA 16
ATOM 28133 C C . PRO A 1 44 ? -14.312 0.140 6.573 1.00 0.00 656 PRO A C 16
ATOM 28134 O O . PRO A 1 44 ? -15.334 -0.541 6.665 1.00 0.00 656 PRO A O 16
ATOM 28145 N N . ILE A 1 45 ? -13.290 0.014 7.410 1.00 0.00 657 ILE A N 16
ATOM 28146 C CA . ILE A 1 45 ? -13.346 -0.913 8.532 1.00 0.00 657 ILE A CA 16
ATOM 28147 C C . ILE A 1 45 ? -14.067 -0.266 9.703 1.00 0.00 657 ILE A C 16
ATOM 28148 O O . ILE A 1 45 ? -14.665 -0.945 10.542 1.00 0.00 657 ILE A O 16
ATOM 28164 N N . ALA A 1 46 ? -14.009 1.058 9.739 1.00 0.00 658 ALA A N 16
ATOM 28165 C CA . ALA A 1 46 ? -14.641 1.828 10.795 1.00 0.00 658 ALA A CA 16
ATOM 28166 C C . ALA A 1 46 ? -14.892 3.263 10.350 1.00 0.00 658 ALA A C 16
ATOM 28167 O O . ALA A 1 46 ? -14.181 3.789 9.489 1.00 0.00 658 ALA A O 16
ATOM 28174 N N . VAL A 1 47 ? -15.903 3.891 10.937 1.00 0.00 659 VAL A N 16
ATOM 28175 C CA . VAL A 1 47 ? -16.229 5.273 10.613 1.00 0.00 659 VAL A CA 16
ATOM 28176 C C . VAL A 1 47 ? -16.187 6.149 11.858 1.00 0.00 659 VAL A C 16
ATOM 28177 O O . VAL A 1 47 ? -16.503 5.703 12.964 1.00 0.00 659 VAL A O 16
ATOM 28190 N N . LEU A 1 48 ? -15.783 7.395 11.663 1.00 0.00 660 LEU A N 16
ATOM 28191 C CA . LEU A 1 48 ? -15.701 8.359 12.751 1.00 0.00 660 LEU A CA 16
ATOM 28192 C C . LEU A 1 48 ? -16.697 9.488 12.528 1.00 0.00 660 LEU A C 16
ATOM 28193 O O . LEU A 1 48 ? -16.621 10.200 11.523 1.00 0.00 660 LEU A O 16
ATOM 28209 N N . LEU A 1 49 ? -17.628 9.657 13.454 1.00 0.00 661 LEU A N 16
ATOM 28210 C CA . LEU A 1 49 ? -18.615 10.719 13.332 1.00 0.00 661 LEU A CA 16
ATOM 28211 C C . LEU A 1 49 ? -18.282 11.822 14.326 1.00 0.00 661 LEU A C 16
ATOM 28212 O O . LEU A 1 49 ? -18.392 11.626 15.537 1.00 0.00 661 LEU A O 16
ATOM 28228 N N . ALA A 1 50 ? -17.865 12.978 13.823 1.00 0.00 662 ALA A N 16
ATOM 28229 C CA . ALA A 1 50 ? -17.490 14.080 14.697 1.00 0.00 662 ALA A CA 16
ATOM 28230 C C . ALA A 1 50 ? -18.514 15.207 14.704 1.00 0.00 662 ALA A C 16
ATOM 28231 O O . ALA A 1 50 ? -18.954 15.668 13.651 1.00 0.00 662 ALA A O 16
ATOM 28238 N N . GLU A 1 51 ? -18.891 15.634 15.905 1.00 0.00 663 GLU A N 16
ATOM 28239 C CA . GLU A 1 51 ? -19.831 16.742 16.077 1.00 0.00 663 GLU A CA 16
ATOM 28240 C C . GLU A 1 51 ? -19.202 18.067 15.630 1.00 0.00 663 GLU A C 16
ATOM 28241 O O . GLU A 1 51 ? -18.030 18.325 15.906 1.00 0.00 663 GLU A O 16
ATOM 28253 N N . PRO A 1 52 ? -19.972 18.930 14.936 1.00 0.00 664 PRO A N 16
ATOM 28254 C CA . PRO A 1 52 ? -21.365 18.652 14.565 1.00 0.00 664 PRO A CA 16
ATOM 28255 C C . PRO A 1 52 ? -21.470 17.701 13.371 1.00 0.00 664 PRO A C 16
ATOM 28256 O O . PRO A 1 52 ? -20.680 17.780 12.426 1.00 0.00 664 PRO A O 16
ATOM 28267 N N . PHE A 1 53 ? -22.454 16.810 13.414 1.00 0.00 665 PHE A N 16
ATOM 28268 C CA . PHE A 1 53 ? -22.658 15.846 12.336 1.00 0.00 665 PHE A CA 16
ATOM 28269 C C . PHE A 1 53 ? -23.269 16.508 11.106 1.00 0.00 665 PHE A C 16
ATOM 28270 O O . PHE A 1 53 ? -24.298 17.178 11.197 1.00 0.00 665 PHE A O 16
ATOM 28287 N N . SER A 1 54 ? -22.629 16.312 9.957 1.00 0.00 666 SER A N 16
ATOM 28288 C CA . SER A 1 54 ? -23.112 16.874 8.700 1.00 0.00 666 SER A CA 16
ATOM 28289 C C . SER A 1 54 ? -24.404 16.198 8.242 1.00 0.00 666 SER A C 16
ATOM 28290 O O . SER A 1 54 ? -25.300 16.850 7.708 1.00 0.00 666 SER A O 16
ATOM 28298 N N . TYR A 1 55 ? -24.486 14.883 8.450 1.00 0.00 667 TYR A N 16
ATOM 28299 C CA . TYR A 1 55 ? -25.670 14.115 8.067 1.00 0.00 667 TYR A CA 16
ATOM 28300 C C . TYR A 1 55 ? -26.879 14.473 8.940 1.00 0.00 667 TYR A C 16
ATOM 28301 O O . TYR A 1 55 ? -28.028 14.298 8.531 1.00 0.00 667 TYR A O 16
ATOM 28319 N N . GLY A 1 56 ? -26.616 14.985 10.139 1.00 0.00 668 GLY A N 16
ATOM 28320 C CA . GLY A 1 56 ? -27.694 15.343 11.042 1.00 0.00 668 GLY A CA 16
ATOM 28321 C C . GLY A 1 56 ? -27.927 14.289 12.108 1.00 0.00 668 GLY A C 16
ATOM 28322 O O . GLY A 1 56 ? -27.155 14.184 13.062 1.00 0.00 668 GLY A O 16
ATOM 28326 N N . ASP A 1 57 ? -28.991 13.505 11.951 1.00 0.00 669 ASP A N 16
ATOM 28327 C CA . ASP A 1 57 ? -29.315 12.457 12.918 1.00 0.00 669 ASP A CA 16
ATOM 28328 C C . ASP A 1 57 ? -28.493 11.202 12.645 1.00 0.00 669 ASP A C 16
ATOM 28329 O O . ASP A 1 57 ? -28.722 10.498 11.660 1.00 0.00 669 ASP A O 16
ATOM 28338 N N . VAL A 1 58 ? -27.542 10.926 13.532 1.00 0.00 670 VAL A N 16
ATOM 28339 C CA . VAL A 1 58 ? -26.665 9.768 13.387 1.00 0.00 670 VAL A CA 16
ATOM 28340 C C . VAL A 1 58 ? -27.367 8.434 13.625 1.00 0.00 670 VAL A C 16
ATOM 28341 O O . VAL A 1 58 ? -26.904 7.411 13.133 1.00 0.00 670 VAL A O 16
ATOM 28354 N N . GLN A 1 59 ? -28.475 8.430 14.365 1.00 0.00 671 GLN A N 16
ATOM 28355 C CA . GLN A 1 59 ? -29.189 7.183 14.643 1.00 0.00 671 GLN A CA 16
ATOM 28356 C C . GLN A 1 59 ? -29.676 6.546 13.343 1.00 0.00 671 GLN A C 16
ATOM 28357 O O . GLN A 1 59 ? -29.573 5.333 13.155 1.00 0.00 671 GLN A O 16
ATOM 28371 N N . GLU A 1 60 ? -30.208 7.379 12.451 1.00 0.00 672 GLU A N 16
ATOM 28372 C CA . GLU A 1 60 ? -30.683 6.916 11.152 1.00 0.00 672 GLU A CA 16
ATOM 28373 C C . GLU A 1 60 ? -29.513 6.429 10.302 1.00 0.00 672 GLU A C 16
ATOM 28374 O O . GLU A 1 60 ? -29.621 5.430 9.593 1.00 0.00 672 GLU A O 16
ATOM 28386 N N . LEU A 1 61 ? -28.401 7.157 10.381 1.00 0.00 673 LEU A N 16
ATOM 28387 C CA . LEU A 1 61 ? -27.187 6.816 9.643 1.00 0.00 673 LEU A CA 16
ATOM 28388 C C . LEU A 1 61 ? -26.648 5.470 10.114 1.00 0.00 673 LEU A C 16
ATOM 28389 O O . LEU A 1 61 ? -26.280 4.619 9.307 1.00 0.00 673 LEU A O 16
ATOM 28405 N N . VAL A 1 62 ? -26.621 5.291 11.434 1.00 0.00 674 VAL A N 16
ATOM 28406 C CA . VAL A 1 62 ? -26.148 4.054 12.041 1.00 0.00 674 VAL A CA 16
ATOM 28407 C C . VAL A 1 62 ? -27.047 2.901 11.627 1.00 0.00 674 VAL A C 16
ATOM 28408 O O . VAL A 1 62 ? -26.566 1.826 11.281 1.00 0.00 674 VAL A O 16
ATOM 28421 N N . ASP A 1 63 ? -28.357 3.140 11.657 1.00 0.00 675 ASP A N 16
ATOM 28422 C CA . ASP A 1 63 ? -29.326 2.122 11.261 1.00 0.00 675 ASP A CA 16
ATOM 28423 C C . ASP A 1 63 ? -29.095 1.706 9.817 1.00 0.00 675 ASP A C 16
ATOM 28424 O O . ASP A 1 63 ? -29.174 0.526 9.487 1.00 0.00 675 ASP A O 16
ATOM 28433 N N . GLN A 1 64 ? -28.807 2.682 8.960 1.00 0.00 676 GLN A N 16
ATOM 28434 C CA . GLN A 1 64 ? -28.562 2.398 7.547 1.00 0.00 676 GLN A CA 16
ATOM 28435 C C . GLN A 1 64 ? -27.236 1.666 7.361 1.00 0.00 676 GLN A C 16
ATOM 28436 O O . GLN A 1 64 ? -27.143 0.724 6.575 1.00 0.00 676 GLN A O 16
ATOM 28450 N N . LEU A 1 65 ? -26.215 2.103 8.096 1.00 0.00 677 LEU A N 16
ATOM 28451 C CA . LEU A 1 65 ? -24.897 1.480 8.021 1.00 0.00 677 LEU A CA 16
ATOM 28452 C C . LEU A 1 65 ? -24.935 0.060 8.573 1.00 0.00 677 LEU A C 16
ATOM 28453 O O . LEU A 1 65 ? -24.344 -0.849 7.999 1.00 0.00 677 LEU A O 16
ATOM 28469 N N . ARG A 1 66 ? -25.646 -0.113 9.689 1.00 0.00 678 ARG A N 16
ATOM 28470 C CA . ARG A 1 66 ? -25.783 -1.419 10.340 1.00 0.00 678 ARG A CA 16
ATOM 28471 C C . ARG A 1 66 ? -26.570 -2.380 9.457 1.00 0.00 678 ARG A C 16
ATOM 28472 O O . ARG A 1 66 ? -26.280 -3.575 9.394 1.00 0.00 678 ARG A O 16
ATOM 28493 N N . GLN A 1 67 ? -27.588 -1.840 8.802 1.00 0.00 679 GLN A N 16
ATOM 28494 C CA . GLN A 1 67 ? -28.444 -2.613 7.918 1.00 0.00 679 GLN A CA 16
ATOM 28495 C C . GLN A 1 67 ? -27.640 -3.179 6.747 1.00 0.00 679 GLN A C 16
ATOM 28496 O O . GLN A 1 67 ? -27.865 -4.311 6.319 1.00 0.00 679 GLN A O 16
ATOM 28510 N N . ARG A 1 68 ? -26.706 -2.382 6.230 1.00 0.00 680 ARG A N 16
ATOM 28511 C CA . ARG A 1 68 ? -25.879 -2.815 5.108 1.00 0.00 680 ARG A CA 16
ATOM 28512 C C . ARG A 1 68 ? -24.677 -3.624 5.587 1.00 0.00 680 ARG A C 16
ATOM 28513 O O . ARG A 1 68 ? -24.332 -4.648 4.997 1.00 0.00 680 ARG A O 16
ATOM 28534 N N . CYS A 1 69 ? -24.037 -3.155 6.648 1.00 0.00 681 CYS A N 16
ATOM 28535 C CA . CYS A 1 69 ? -22.882 -3.841 7.203 1.00 0.00 681 CYS A CA 16
ATOM 28536 C C . CYS A 1 69 ? -23.072 -4.069 8.695 1.00 0.00 681 CYS A C 16
ATOM 28537 O O . CYS A 1 69 ? -23.389 -3.143 9.440 1.00 0.00 681 CYS A O 16
ATOM 28545 N N . THR A 1 70 ? -22.851 -5.297 9.132 1.00 0.00 682 THR A N 16
ATOM 28546 C CA . THR A 1 70 ? -23.009 -5.642 10.537 1.00 0.00 682 THR A CA 16
ATOM 28547 C C . THR A 1 70 ? -21.883 -5.037 11.376 1.00 0.00 682 THR A C 16
ATOM 28548 O O . THR A 1 70 ? -20.833 -4.677 10.840 1.00 0.00 682 THR A O 16
ATOM 28559 N N . PRO A 1 71 ? -22.088 -4.905 12.704 1.00 0.00 683 PRO A N 16
ATOM 28560 C CA . PRO A 1 71 ? -21.078 -4.339 13.617 1.00 0.00 683 PRO A CA 16
ATOM 28561 C C . PRO A 1 71 ? -19.733 -5.060 13.533 1.00 0.00 683 PRO A C 16
ATOM 28562 O O . PRO A 1 71 ? -18.683 -4.460 13.764 1.00 0.00 683 PRO A O 16
ATOM 28573 N N . GLU A 1 72 ? -19.771 -6.351 13.212 1.00 0.00 684 GLU A N 16
ATOM 28574 C CA . GLU A 1 72 ? -18.550 -7.146 13.097 1.00 0.00 684 GLU A CA 16
ATOM 28575 C C . GLU A 1 72 ? -17.812 -6.832 11.794 1.00 0.00 684 GLU A C 16
ATOM 28576 O O . GLU A 1 72 ? -16.653 -7.207 11.620 1.00 0.00 684 GLU A O 16
ATOM 28588 N N . GLN A 1 73 ? -18.499 -6.158 10.875 1.00 0.00 685 GLN A N 16
ATOM 28589 C CA . GLN A 1 73 ? -17.918 -5.797 9.587 1.00 0.00 685 GLN A CA 16
ATOM 28590 C C . GLN A 1 73 ? -17.476 -4.334 9.562 1.00 0.00 685 GLN A C 16
ATOM 28591 O O . GLN A 1 73 ? -16.426 -4.003 9.014 1.00 0.00 685 GLN A O 16
ATOM 28605 N N . LEU A 1 74 ? -18.286 -3.461 10.158 1.00 0.00 686 LEU A N 16
ATOM 28606 C CA . LEU A 1 74 ? -17.986 -2.032 10.187 1.00 0.00 686 LEU A CA 16
ATOM 28607 C C . LEU A 1 74 ? -18.139 -1.453 11.592 1.00 0.00 686 LEU A C 16
ATOM 28608 O O . LEU A 1 74 ? -19.209 -1.550 12.197 1.00 0.00 686 LEU A O 16
ATOM 28624 N N . LYS A 1 75 ? -17.070 -0.852 12.114 1.00 0.00 687 LYS A N 16
ATOM 28625 C CA . LYS A 1 75 ? -17.117 -0.241 13.439 1.00 0.00 687 LYS A CA 16
ATOM 28626 C C . LYS A 1 75 ? -17.497 1.229 13.346 1.00 0.00 687 LYS A C 16
ATOM 28627 O O . LYS A 1 75 ? -17.160 1.917 12.384 1.00 0.00 687 LYS A O 16
ATOM 28646 N N . ILE A 1 76 ? -18.212 1.695 14.351 1.00 0.00 688 ILE A N 16
ATOM 28647 C CA . ILE A 1 76 ? -18.660 3.077 14.394 1.00 0.00 688 ILE A CA 16
ATOM 28648 C C . ILE A 1 76 ? -18.172 3.757 15.664 1.00 0.00 688 ILE A C 16
ATOM 28649 O O . ILE A 1 76 ? -18.436 3.297 16.776 1.00 0.00 688 ILE A O 16
ATOM 28665 N N . PHE A 1 77 ? -17.439 4.844 15.479 1.00 0.00 689 PHE A N 16
ATOM 28666 C CA . PHE A 1 77 ? -16.902 5.618 16.595 1.00 0.00 689 PHE A CA 16
ATOM 28667 C C . PHE A 1 77 ? -17.385 7.069 16.513 1.00 0.00 689 PHE A C 16
ATOM 28668 O O . PHE A 1 77 ? -17.568 7.603 15.417 1.00 0.00 689 PHE A O 16
ATOM 28685 N N . ILE A 1 78 ? -17.586 7.712 17.660 1.00 0.00 690 ILE A N 16
ATOM 28686 C CA . ILE A 1 78 ? -18.070 9.093 17.683 1.00 0.00 690 ILE A CA 16
ATOM 28687 C C . ILE A 1 78 ? -17.112 10.032 18.426 1.00 0.00 690 ILE A C 16
ATOM 28688 O O . ILE A 1 78 ? -16.584 9.700 19.492 1.00 0.00 690 ILE A O 16
ATOM 28704 N N . LEU A 1 79 ? -16.881 11.203 17.828 1.00 0.00 691 LEU A N 16
ATOM 28705 C CA . LEU A 1 79 ? -16.003 12.219 18.404 1.00 0.00 691 LEU A CA 16
ATOM 28706 C C . LEU A 1 79 ? -16.818 13.417 18.872 1.00 0.00 691 LEU A C 16
ATOM 28707 O O . LEU A 1 79 ? -17.633 13.960 18.122 1.00 0.00 691 LEU A O 16
ATOM 28723 N N . GLY A 1 80 ? -16.592 13.830 20.111 1.00 0.00 692 GLY A N 16
ATOM 28724 C CA . GLY A 1 80 ? -17.308 14.965 20.649 1.00 0.00 692 GLY A CA 16
ATOM 28725 C C . GLY A 1 80 ? -17.236 15.024 22.156 1.00 0.00 692 GLY A C 16
ATOM 28726 O O . GLY A 1 80 ? -16.581 14.195 22.782 1.00 0.00 692 GLY A O 16
ATOM 28730 N N . SER A 1 81 ? -17.900 16.014 22.737 1.00 0.00 693 SER A N 16
ATOM 28731 C CA . SER A 1 81 ? -17.927 16.181 24.187 1.00 0.00 693 SER A CA 16
ATOM 28732 C C . SER A 1 81 ? -18.669 15.026 24.857 1.00 0.00 693 SER A C 16
ATOM 28733 O O . SER A 1 81 ? -18.294 14.575 25.941 1.00 0.00 693 SER A O 16
ATOM 28741 N N . LYS A 1 82 ? -19.721 14.551 24.201 1.00 0.00 694 LYS A N 16
ATOM 28742 C CA . LYS A 1 82 ? -20.517 13.447 24.718 1.00 0.00 694 LYS A CA 16
ATOM 28743 C C . LYS A 1 82 ? -20.622 12.343 23.671 1.00 0.00 694 LYS A C 16
ATOM 28744 O O . LYS A 1 82 ? -21.069 12.579 22.549 1.00 0.00 694 LYS A O 16
ATOM 28763 N N . GLY A 1 83 ? -20.197 11.142 24.042 1.00 0.00 695 GLY A N 16
ATOM 28764 C CA . GLY A 1 83 ? -20.247 10.020 23.123 1.00 0.00 695 GLY A CA 16
ATOM 28765 C C . GLY A 1 83 ? -21.243 8.958 23.546 1.00 0.00 695 GLY A C 16
ATOM 28766 O O . GLY A 1 83 ? -21.175 7.820 23.082 1.00 0.00 695 GLY A O 16
ATOM 28770 N N . ASN A 1 84 ? -22.169 9.326 24.427 1.00 0.00 696 ASN A N 16
ATOM 28771 C CA . ASN A 1 84 ? -23.173 8.383 24.915 1.00 0.00 696 ASN A CA 16
ATOM 28772 C C . ASN A 1 84 ? -24.332 8.256 23.927 1.00 0.00 696 ASN A C 16
ATOM 28773 O O . ASN A 1 84 ? -25.432 8.757 24.166 1.00 0.00 696 ASN A O 16
ATOM 28784 N N . TYR A 1 85 ? -24.066 7.585 22.813 1.00 0.00 697 TYR A N 16
ATOM 28785 C CA . TYR A 1 85 ? -25.061 7.366 21.777 1.00 0.00 697 TYR A CA 16
ATOM 28786 C C . TYR A 1 85 ? -25.083 5.897 21.392 1.00 0.00 697 TYR A C 16
ATOM 28787 O O . TYR A 1 85 ? -24.066 5.211 21.478 1.00 0.00 697 TYR A O 16
ATOM 28805 N N . GLN A 1 86 ? -26.241 5.417 20.979 1.00 0.00 698 GLN A N 16
ATOM 28806 C CA . GLN A 1 86 ? -26.384 4.021 20.593 1.00 0.00 698 GLN A CA 16
ATOM 28807 C C . GLN A 1 86 ? -25.863 3.790 19.178 1.00 0.00 698 GLN A C 16
ATOM 28808 O O . GLN A 1 86 ? -25.909 4.686 18.334 1.00 0.00 698 GLN A O 16
ATOM 28822 N N . GLY A 1 87 ? -25.366 2.585 18.928 1.00 0.00 699 GLY A N 16
ATOM 28823 C CA . GLY A 1 87 ? -24.860 2.256 17.610 1.00 0.00 699 GLY A CA 16
ATOM 28824 C C . GLY A 1 87 ? -23.367 2.483 17.446 1.00 0.00 699 GLY A C 16
ATOM 28825 O O . GLY A 1 87 ? -22.832 2.275 16.357 1.00 0.00 699 GLY A O 16
ATOM 28829 N N . VAL A 1 88 ? -22.679 2.900 18.507 1.00 0.00 700 VAL A N 16
ATOM 28830 C CA . VAL A 1 88 ? -21.245 3.121 18.414 1.00 0.00 700 VAL A CA 16
ATOM 28831 C C . VAL A 1 88 ? -20.496 2.179 19.356 1.00 0.00 700 VAL A C 16
ATOM 28832 O O . VAL A 1 88 ? -20.956 1.881 20.461 1.00 0.00 700 VAL A O 16
ATOM 28845 N N . ASP A 1 89 ? -19.357 1.696 18.888 1.00 0.00 701 ASP A N 16
ATOM 28846 C CA . ASP A 1 89 ? -18.526 0.769 19.660 1.00 0.00 701 ASP A CA 16
ATOM 28847 C C . ASP A 1 89 ? -17.780 1.469 20.797 1.00 0.00 701 ASP A C 16
ATOM 28848 O O . ASP A 1 89 ? -17.745 0.970 21.919 1.00 0.00 701 ASP A O 16
ATOM 28857 N N . ARG A 1 90 ? -17.201 2.630 20.504 1.00 0.00 702 ARG A N 16
ATOM 28858 C CA . ARG A 1 90 ? -16.433 3.382 21.498 1.00 0.00 702 ARG A CA 16
ATOM 28859 C C . ARG A 1 90 ? -16.678 4.878 21.344 1.00 0.00 702 ARG A C 16
ATOM 28860 O O . ARG A 1 90 ? -17.066 5.346 20.271 1.00 0.00 702 ARG A O 16
ATOM 28881 N N . TYR A 1 91 ? -16.443 5.623 22.417 1.00 0.00 703 TYR A N 16
ATOM 28882 C CA . TYR A 1 91 ? -16.621 7.069 22.395 1.00 0.00 703 TYR A CA 16
ATOM 28883 C C . TYR A 1 91 ? -15.302 7.771 22.701 1.00 0.00 703 TYR A C 16
ATOM 28884 O O . TYR A 1 91 ? -14.561 7.362 23.596 1.00 0.00 703 TYR A O 16
ATOM 28902 N N . ILE A 1 92 ? -15.003 8.819 21.943 1.00 0.00 704 ILE A N 16
ATOM 28903 C CA . ILE A 1 92 ? -13.771 9.570 22.143 1.00 0.00 704 ILE A CA 16
ATOM 28904 C C . ILE A 1 92 ? -14.074 11.043 22.410 1.00 0.00 704 ILE A C 16
ATOM 28905 O O . ILE A 1 92 ? -14.338 11.815 21.481 1.00 0.00 704 ILE A O 16
ATOM 28921 N N . PRO A 1 93 ? -14.069 11.445 23.694 1.00 0.00 705 PRO A N 16
ATOM 28922 C CA . PRO A 1 93 ? -14.348 12.827 24.097 1.00 0.00 705 PRO A CA 16
ATOM 28923 C C . PRO A 1 93 ? -13.201 13.789 23.787 1.00 0.00 705 PRO A C 16
ATOM 28924 O O . PRO A 1 93 ? -12.039 13.387 23.696 1.00 0.00 705 PRO A O 16
ATOM 28935 N N . LEU A 1 94 ? -13.542 15.062 23.627 1.00 0.00 706 LEU A N 16
ATOM 28936 C CA . LEU A 1 94 ? -12.558 16.094 23.350 1.00 0.00 706 LEU A CA 16
ATOM 28937 C C . LEU A 1 94 ? -12.572 17.161 24.451 1.00 0.00 706 LEU A C 16
ATOM 28938 O O . LEU A 1 94 ? -13.582 17.337 25.135 1.00 0.00 706 LEU A O 16
ATOM 28954 N N . PRO A 1 95 ? -11.446 17.882 24.656 1.00 0.00 707 PRO A N 16
ATOM 28955 C CA . PRO A 1 95 ? -10.204 17.697 23.883 1.00 0.00 707 PRO A CA 16
ATOM 28956 C C . PRO A 1 95 ? -9.649 16.279 23.983 1.00 0.00 707 PRO A C 16
ATOM 28957 O O . PRO A 1 95 ? -9.572 15.698 25.066 1.00 0.00 707 PRO A O 16
ATOM 28968 N N . ILE A 1 96 ? -9.272 15.731 22.835 1.00 0.00 708 ILE A N 16
ATOM 28969 C CA . ILE A 1 96 ? -8.723 14.387 22.760 1.00 0.00 708 ILE A CA 16
ATOM 28970 C C . ILE A 1 96 ? -7.330 14.290 23.357 1.00 0.00 708 ILE A C 16
ATOM 28971 O O . ILE A 1 96 ? -6.549 15.242 23.337 1.00 0.00 708 ILE A O 16
ATOM 28987 N N . HIS A 1 97 ? -7.040 13.117 23.882 1.00 0.00 709 HIS A N 16
ATOM 28988 C CA . HIS A 1 97 ? -5.733 12.819 24.438 1.00 0.00 709 HIS A CA 16
ATOM 28989 C C . HIS A 1 97 ? -5.045 11.861 23.478 1.00 0.00 709 HIS A C 16
ATOM 28990 O O . HIS A 1 97 ? -5.466 10.714 23.350 1.00 0.00 709 HIS A O 16
ATOM 29004 N N . PRO A 1 98 ? -3.972 12.307 22.800 1.00 0.00 710 PRO A N 16
ATOM 29005 C CA . PRO A 1 98 ? -3.270 11.485 21.799 1.00 0.00 710 PRO A CA 16
ATOM 29006 C C . PRO A 1 98 ? -2.724 10.167 22.351 1.00 0.00 710 PRO A C 16
ATOM 29007 O O . PRO A 1 98 ? -2.642 9.174 21.628 1.00 0.00 710 PRO A O 16
ATOM 29018 N N . GLU A 1 99 ? -2.358 10.163 23.629 1.00 0.00 711 GLU A N 16
ATOM 29019 C CA . GLU A 1 99 ? -1.820 8.968 24.274 1.00 0.00 711 GLU A CA 16
ATOM 29020 C C . GLU A 1 99 ? -2.858 7.844 24.345 1.00 0.00 711 GLU A C 16
ATOM 29021 O O . GLU A 1 99 ? -2.545 6.681 24.095 1.00 0.00 711 GLU A O 16
ATOM 29033 N N . SER A 1 100 ? -4.095 8.197 24.684 1.00 0.00 712 SER A N 16
ATOM 29034 C CA . SER A 1 100 ? -5.161 7.207 24.809 1.00 0.00 712 SER A CA 16
ATOM 29035 C C . SER A 1 100 ? -6.009 7.108 23.544 1.00 0.00 712 SER A C 16
ATOM 29036 O O . SER A 1 100 ? -6.773 6.157 23.386 1.00 0.00 712 SER A O 16
ATOM 29044 N N . PHE A 1 101 ? -5.878 8.087 22.649 1.00 0.00 713 PHE A N 16
ATOM 29045 C CA . PHE A 1 101 ? -6.641 8.088 21.399 1.00 0.00 713 PHE A CA 16
ATOM 29046 C C . PHE A 1 101 ? -6.304 6.851 20.575 1.00 0.00 713 PHE A C 16
ATOM 29047 O O . PHE A 1 101 ? -7.193 6.138 20.104 1.00 0.00 713 PHE A O 16
ATOM 29064 N N . LEU A 1 102 ? -5.007 6.603 20.413 1.00 0.00 714 LEU A N 16
ATOM 29065 C CA . LEU A 1 102 ? -4.534 5.442 19.669 1.00 0.00 714 LEU A CA 16
ATOM 29066 C C . LEU A 1 102 ? -4.912 4.160 20.401 1.00 0.00 714 LEU A C 16
ATOM 29067 O O . LEU A 1 102 ? -5.235 3.147 19.779 1.00 0.00 714 LEU A O 16
ATOM 29083 N N . GLN A 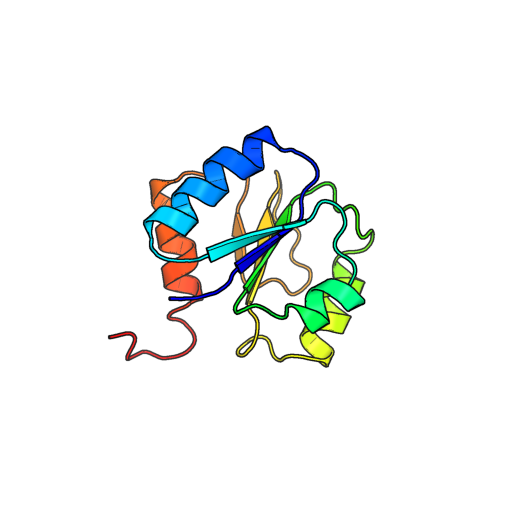1 103 ? -4.853 4.207 21.729 1.00 0.00 715 GLN A N 16
ATOM 29084 C CA . GLN A 1 103 ? -5.202 3.054 22.554 1.00 0.00 715 GLN A CA 16
ATOM 29085 C C . GLN A 1 103 ? -6.669 2.665 22.347 1.00 0.00 715 GLN A C 16
ATOM 29086 O O . GLN A 1 103 ? -6.993 1.482 22.234 1.00 0.00 715 GLN A O 16
ATOM 29100 N N . GLN A 1 104 ? -7.547 3.668 22.287 1.00 0.00 716 GLN A N 16
ATOM 29101 C CA . GLN A 1 104 ? -8.978 3.427 22.095 1.00 0.00 716 GLN A CA 16
ATOM 29102 C C . GLN A 1 104 ? -9.272 2.792 20.736 1.00 0.00 716 GLN A C 16
ATOM 29103 O O . GLN A 1 104 ? -10.108 1.891 20.642 1.00 0.00 716 GLN A O 16
ATOM 29117 N N . VAL A 1 105 ? -8.595 3.253 19.683 1.00 0.00 717 VAL A N 16
ATOM 29118 C CA . VAL A 1 105 ? -8.818 2.687 18.355 1.00 0.00 717 VAL A CA 16
ATOM 29119 C C . VAL A 1 105 ? -8.265 1.260 18.289 1.00 0.00 717 VAL A C 16
ATOM 29120 O O . VAL A 1 105 ? -8.814 0.405 17.595 1.00 0.00 717 VAL A O 16
ATOM 29133 N N . THR A 1 106 ? -7.178 1.013 19.025 1.00 0.00 718 THR A N 16
ATOM 29134 C CA . THR A 1 106 ? -6.567 -0.313 19.085 1.00 0.00 718 THR A CA 16
ATOM 29135 C C . THR A 1 106 ? -7.547 -1.326 19.677 1.00 0.00 718 THR A C 16
ATOM 29136 O O . THR A 1 106 ? -7.682 -2.440 19.168 1.00 0.00 718 THR A O 16
ATOM 29147 N N . MET A 1 107 ? -8.232 -0.929 20.751 1.00 0.00 719 MET A N 16
ATOM 29148 C CA . MET A 1 107 ? -9.215 -1.800 21.396 1.00 0.00 719 MET A CA 16
ATOM 29149 C C . MET A 1 107 ? -10.340 -2.131 20.418 1.00 0.00 719 MET A C 16
ATOM 29150 O O . MET A 1 107 ? -10.777 -3.281 20.322 1.00 0.00 719 MET A O 16
ATOM 29164 N N . GLY A 1 108 ? -10.805 -1.113 19.699 1.00 0.00 720 GLY A N 16
ATOM 29165 C CA . GLY A 1 108 ? -11.844 -1.316 18.704 1.00 0.00 720 GLY A CA 16
ATOM 29166 C C . GLY A 1 108 ? -11.363 -2.210 17.576 1.00 0.00 720 GLY A C 16
ATOM 29167 O O . GLY A 1 108 ? -12.103 -3.063 17.083 1.00 0.00 720 GLY A O 16
ATOM 29171 N N . LEU A 1 109 ? -10.109 -2.000 17.173 1.00 0.00 721 LEU A N 16
ATOM 29172 C CA . LEU A 1 109 ? -9.484 -2.778 16.107 1.00 0.00 721 LEU A CA 16
ATOM 29173 C C . LEU A 1 109 ? -9.392 -4.257 16.480 1.00 0.00 721 LEU A C 16
ATOM 29174 O O . LEU A 1 109 ? -9.694 -5.125 15.661 1.00 0.00 721 LEU A O 16
ATOM 29190 N N . THR A 1 110 ? -8.978 -4.542 17.719 1.00 0.00 722 THR A N 16
ATOM 29191 C CA . THR A 1 110 ? -8.860 -5.926 18.178 1.00 0.00 722 THR A CA 16
ATOM 29192 C C . THR A 1 110 ? -10.232 -6.592 18.246 1.00 0.00 722 THR A C 16
ATOM 29193 O O . THR A 1 110 ? -10.353 -7.804 18.078 1.00 0.00 722 THR A O 16
ATOM 29204 N N . SER A 1 111 ? -11.261 -5.794 18.524 1.00 0.00 723 SER A N 16
ATOM 29205 C CA . SER A 1 111 ? -12.624 -6.303 18.562 1.00 0.00 723 SER A CA 16
ATOM 29206 C C . SER A 1 111 ? -13.059 -6.692 17.149 1.00 0.00 723 SER A C 16
ATOM 29207 O O . SER A 1 111 ? -13.726 -7.705 16.943 1.00 0.00 723 SER A O 16
ATOM 29215 N N . LEU A 1 112 ? -12.677 -5.848 16.186 1.00 0.00 724 LEU A N 16
ATOM 29216 C CA . LEU A 1 112 ? -12.985 -6.065 14.773 1.00 0.00 724 LEU A CA 16
ATOM 29217 C C . LEU A 1 112 ? -12.285 -7.312 14.230 1.00 0.00 724 LEU A C 16
ATOM 29218 O O . LEU A 1 112 ? -12.902 -8.136 13.552 1.00 0.00 724 LEU A O 16
ATOM 29234 N N . ALA A 1 113 ? -10.995 -7.448 14.535 1.00 0.00 725 ALA A N 16
ATOM 29235 C CA . ALA A 1 113 ? -10.212 -8.588 14.068 1.00 0.00 725 ALA A CA 16
ATOM 29236 C C . ALA A 1 113 ? -9.093 -8.924 15.048 1.00 0.00 725 ALA A C 16
ATOM 29237 O O . ALA A 1 113 ? -8.613 -8.057 15.775 1.00 0.00 725 ALA A O 16
ATOM 29244 N N . THR A 1 114 ? -8.672 -10.186 15.049 1.00 0.00 726 THR A N 16
ATOM 29245 C CA . THR A 1 114 ? -7.612 -10.648 15.941 1.00 0.00 726 THR A CA 16
ATOM 29246 C C . THR A 1 114 ? -6.236 -10.126 15.522 1.00 0.00 726 THR A C 16
ATOM 29247 O O . THR A 1 114 ? -5.292 -10.145 16.313 1.00 0.00 726 THR A O 16
ATOM 29258 N N . SER A 1 115 ? -6.123 -9.676 14.275 1.00 0.00 727 SER A N 16
ATOM 29259 C CA . SER A 1 115 ? -4.860 -9.154 13.762 1.00 0.00 727 SER A CA 16
ATOM 29260 C C . SER A 1 115 ? -4.533 -7.794 14.381 1.00 0.00 727 SER A C 16
ATOM 29261 O O . SER A 1 115 ? -5.427 -7.074 14.829 1.00 0.00 727 SER A O 16
ATOM 29269 N N . ALA A 1 116 ? -3.252 -7.437 14.377 1.00 0.00 728 ALA A N 16
ATOM 29270 C CA . ALA A 1 116 ? -2.806 -6.168 14.940 1.00 0.00 728 ALA A CA 16
ATOM 29271 C C . ALA A 1 116 ? -1.523 -5.699 14.265 1.00 0.00 728 ALA A C 16
ATOM 29272 O O . ALA A 1 116 ? -0.807 -6.495 13.658 1.00 0.00 728 ALA A O 16
ATOM 29279 N N . GLN A 1 117 ? -1.243 -4.403 14.367 1.00 0.00 729 GLN A N 16
ATOM 29280 C CA . GLN A 1 117 ? -0.041 -3.829 13.769 1.00 0.00 729 GLN A CA 16
ATOM 29281 C C . GLN A 1 117 ? 1.211 -4.272 14.524 1.00 0.00 729 GLN A C 16
ATOM 29282 O O . GLN A 1 117 ? 1.148 -4.366 15.769 1.00 0.00 729 GLN A O 16
ATOM 29297 N N . GLU A 1 1 ? -2.790 -0.200 7.060 1.00 0.00 613 GLU A N 17
ATOM 29298 C CA . GLU A 1 1 ? -3.383 -1.527 7.376 1.00 0.00 613 GLU A CA 17
ATOM 29299 C C . GLU A 1 1 ? -4.886 -1.522 7.118 1.00 0.00 613 GLU A C 17
ATOM 29300 O O . GLU A 1 1 ? -5.528 -2.572 7.101 1.00 0.00 613 GLU A O 17
ATOM 29314 N N . GLY A 1 2 ? -5.437 -0.333 6.915 1.00 0.00 614 GLY A N 17
ATOM 29315 C CA . GLY A 1 2 ? -6.859 -0.208 6.660 1.00 0.00 614 GLY A CA 17
ATOM 29316 C C . GLY A 1 2 ? -7.263 1.211 6.319 1.00 0.00 614 GLY A C 17
ATOM 29317 O O . GLY A 1 2 ? -6.435 2.124 6.352 1.00 0.00 614 GLY A O 17
ATOM 29321 N N . ARG A 1 3 ? -8.539 1.399 6.000 1.00 0.00 615 ARG A N 17
ATOM 29322 C CA . ARG A 1 3 ? -9.057 2.715 5.648 1.00 0.00 615 ARG A CA 17
ATOM 29323 C C . ARG A 1 3 ? -10.105 3.176 6.655 1.00 0.00 615 ARG A C 17
ATOM 29324 O O . ARG A 1 3 ? -10.964 2.395 7.070 1.00 0.00 615 ARG A O 17
ATOM 29345 N N . ILE A 1 4 ? -10.019 4.438 7.050 1.00 0.00 616 ILE A N 17
ATOM 29346 C CA . ILE A 1 4 ? -10.964 5.025 7.991 1.00 0.00 616 ILE A CA 17
ATOM 29347 C C . ILE A 1 4 ? -11.625 6.253 7.365 1.00 0.00 616 ILE A C 17
ATOM 29348 O O . ILE A 1 4 ? -10.944 7.108 6.795 1.00 0.00 616 ILE A O 17
ATOM 29364 N N . VAL A 1 5 ? -12.946 6.345 7.464 1.00 0.00 617 VAL A N 17
ATOM 29365 C CA . VAL A 1 5 ? -13.664 7.481 6.895 1.00 0.00 617 VAL A CA 17
ATOM 29366 C C . VAL A 1 5 ? -14.144 8.407 8.007 1.00 0.00 617 VAL A C 17
ATOM 29367 O O . VAL A 1 5 ? -14.809 7.972 8.952 1.00 0.00 617 VAL A O 17
ATOM 29380 N N . LEU A 1 6 ? -13.794 9.681 7.892 1.00 0.00 618 LEU A N 17
ATOM 29381 C CA . LEU A 1 6 ? -14.158 10.673 8.892 1.00 0.00 618 LEU A CA 17
ATOM 29382 C C . LEU A 1 6 ? -15.216 11.622 8.345 1.00 0.00 618 LEU A C 17
ATOM 29383 O O . LEU A 1 6 ? -15.048 12.203 7.274 1.00 0.00 618 LEU A O 17
ATOM 29399 N N . VAL A 1 7 ? -16.300 11.787 9.091 1.00 0.00 619 VAL A N 17
ATOM 29400 C CA . VAL A 1 7 ? -17.386 12.667 8.684 1.00 0.00 619 VAL A CA 17
ATOM 29401 C C . VAL A 1 7 ? -17.549 13.790 9.689 1.00 0.00 619 VAL A C 17
ATOM 29402 O O . VAL A 1 7 ? -17.804 13.552 10.871 1.00 0.00 619 VAL A O 17
ATOM 29415 N N . SER A 1 8 ? -17.391 15.015 9.204 1.00 0.00 620 SER A N 17
ATOM 29416 C CA . SER A 1 8 ? -17.510 16.191 10.050 1.00 0.00 620 SER A CA 17
ATOM 29417 C C . SER A 1 8 ? -17.644 17.453 9.212 1.00 0.00 620 SER A C 17
ATOM 29418 O O . SER A 1 8 ? -17.325 17.460 8.023 1.00 0.00 620 SER A O 17
ATOM 29426 N N . GLU A 1 9 ? -18.127 18.512 9.839 1.00 0.00 621 GLU A N 17
ATOM 29427 C CA . GLU A 1 9 ? -18.279 19.801 9.167 1.00 0.00 621 GLU A CA 17
ATOM 29428 C C . GLU A 1 9 ? -17.122 20.747 9.503 1.00 0.00 621 GLU A C 17
ATOM 29429 O O . GLU A 1 9 ? -16.960 21.787 8.866 1.00 0.00 621 GLU A O 17
ATOM 29441 N N . ASP A 1 10 ? -16.323 20.387 10.505 1.00 0.00 622 ASP A N 17
ATOM 29442 C CA . ASP A 1 10 ? -15.207 21.233 10.930 1.00 0.00 622 ASP A CA 17
ATOM 29443 C C . ASP A 1 10 ? -13.879 20.722 10.368 1.00 0.00 622 ASP A C 17
ATOM 29444 O O . ASP A 1 10 ? -13.359 19.699 10.812 1.00 0.00 622 ASP A O 17
ATOM 29453 N N . GLU A 1 11 ? -13.336 21.462 9.403 1.00 0.00 623 GLU A N 17
ATOM 29454 C CA . GLU A 1 11 ? -12.067 21.110 8.762 1.00 0.00 623 GLU A CA 17
ATOM 29455 C C . GLU A 1 11 ? -10.881 21.190 9.731 1.00 0.00 623 GLU A C 17
ATOM 29456 O O . GLU A 1 11 ? -9.916 20.438 9.594 1.00 0.00 623 GLU A O 17
ATOM 29468 N N . ALA A 1 12 ? -10.964 22.093 10.707 1.00 0.00 624 ALA A N 17
ATOM 29469 C CA . ALA A 1 12 ? -9.891 22.280 11.686 1.00 0.00 624 ALA A CA 17
ATOM 29470 C C . ALA A 1 12 ? -9.661 21.026 12.521 1.00 0.00 624 ALA A C 17
ATOM 29471 O O . ALA A 1 12 ? -8.522 20.621 12.751 1.00 0.00 624 ALA A O 17
ATOM 29478 N N . THR A 1 13 ? -10.749 20.410 12.965 1.00 0.00 625 THR A N 17
ATOM 29479 C CA . THR A 1 13 ? -10.666 19.200 13.766 1.00 0.00 625 THR A CA 17
ATOM 29480 C C . THR A 1 13 ? -10.144 18.049 12.917 1.00 0.00 625 THR A C 17
ATOM 29481 O O . THR A 1 13 ? -9.327 17.245 13.368 1.00 0.00 625 THR A O 17
ATOM 29492 N N . SER A 1 14 ? -10.614 18.000 11.672 1.00 0.00 626 SER A N 17
ATOM 29493 C CA . SER A 1 14 ? -10.231 16.948 10.743 1.00 0.00 626 SER A CA 17
ATOM 29494 C C . SER A 1 14 ? -8.729 16.941 10.460 1.00 0.00 626 SER A C 17
ATOM 29495 O O . SER A 1 14 ? -8.122 15.877 10.389 1.00 0.00 626 SER A O 17
ATOM 29503 N N . THR A 1 15 ? -8.128 18.122 10.312 1.00 0.00 627 THR A N 17
ATOM 29504 C CA . THR A 1 15 ? -6.693 18.208 10.026 1.00 0.00 627 THR A CA 17
ATOM 29505 C C . THR A 1 15 ? -5.835 17.677 11.180 1.00 0.00 627 THR A C 17
ATOM 29506 O O . THR A 1 15 ? -4.789 17.064 10.949 1.00 0.00 627 THR A O 17
ATOM 29517 N N . LEU A 1 16 ? -6.278 17.905 12.412 1.00 0.00 628 LEU A N 17
ATOM 29518 C CA . LEU A 1 16 ? -5.535 17.449 13.587 1.00 0.00 628 LEU A CA 17
ATOM 29519 C C . LEU A 1 16 ? -5.652 15.937 13.788 1.00 0.00 628 LEU A C 17
ATOM 29520 O O . LEU A 1 16 ? -4.650 15.250 13.989 1.00 0.00 628 LEU A O 17
ATOM 29536 N N . ILE A 1 17 ? -6.879 15.426 13.722 1.00 0.00 629 ILE A N 17
ATOM 29537 C CA . ILE A 1 17 ? -7.132 14.000 13.919 1.00 0.00 629 ILE A CA 17
ATOM 29538 C C . ILE A 1 17 ? -6.586 13.143 12.768 1.00 0.00 629 ILE A C 17
ATOM 29539 O O . ILE A 1 17 ? -6.084 12.038 12.993 1.00 0.00 629 ILE A O 17
ATOM 29555 N N . CYS A 1 18 ? -6.676 13.661 11.539 1.00 0.00 630 CYS A N 17
ATOM 29556 C CA . CYS A 1 18 ? -6.197 12.944 10.358 1.00 0.00 630 CYS A CA 17
ATOM 29557 C C . CYS A 1 18 ? -4.703 12.682 10.451 1.00 0.00 630 CYS A C 17
ATOM 29558 O O . CYS A 1 18 ? -4.237 11.590 10.127 1.00 0.00 630 CYS A O 17
ATOM 29566 N N . SER A 1 19 ? -3.960 13.689 10.896 1.00 0.00 631 SER A N 17
ATOM 29567 C CA . SER A 1 19 ? -2.513 13.577 11.026 1.00 0.00 631 SER A CA 17
ATOM 29568 C C . SER A 1 19 ? -2.140 12.479 12.022 1.00 0.00 631 SER A C 17
ATOM 29569 O O . SER A 1 19 ? -1.212 11.706 11.782 1.00 0.00 631 SER A O 17
ATOM 29577 N N . ILE A 1 20 ? -2.874 12.415 13.134 1.00 0.00 632 ILE A N 17
ATOM 29578 C CA . ILE A 1 20 ? -2.626 11.408 14.164 1.00 0.00 632 ILE A CA 17
ATOM 29579 C C . ILE A 1 20 ? -2.858 9.994 13.618 1.00 0.00 632 ILE A C 17
ATOM 29580 O O . ILE A 1 20 ? -2.019 9.105 13.781 1.00 0.00 632 ILE A O 17
ATOM 29596 N N . LEU A 1 21 ? -4.000 9.805 12.956 1.00 0.00 633 LEU A N 17
ATOM 29597 C CA . LEU A 1 21 ? -4.362 8.507 12.385 1.00 0.00 633 LEU A CA 17
ATOM 29598 C C . LEU A 1 21 ? -3.452 8.108 11.223 1.00 0.00 633 LEU A C 17
ATOM 29599 O O . LEU A 1 21 ? -3.089 6.937 11.091 1.00 0.00 633 LEU A O 17
ATOM 29615 N N . THR A 1 22 ? -3.087 9.077 10.384 1.00 0.00 634 THR A N 17
ATOM 29616 C CA . THR A 1 22 ? -2.223 8.807 9.235 1.00 0.00 634 THR A CA 17
ATOM 29617 C C . THR A 1 22 ? -0.835 8.360 9.696 1.00 0.00 634 THR A C 17
ATOM 29618 O O . THR A 1 22 ? -0.237 7.460 9.107 1.00 0.00 634 THR A O 17
ATOM 29629 N N . THR A 1 23 ? -0.331 9.000 10.753 1.00 0.00 635 THR A N 17
ATOM 29630 C CA . THR A 1 23 ? 0.980 8.665 11.311 1.00 0.00 635 THR A CA 17
ATOM 29631 C C . THR A 1 23 ? 1.011 7.198 11.742 1.00 0.00 635 THR A C 17
ATOM 29632 O O . THR A 1 23 ? 2.020 6.510 11.572 1.00 0.00 635 THR A O 17
ATOM 29643 N N . ALA A 1 24 ? -0.102 6.730 12.307 1.00 0.00 636 ALA A N 17
ATOM 29644 C CA . ALA A 1 24 ? -0.228 5.342 12.745 1.00 0.00 636 ALA A CA 17
ATOM 29645 C C . ALA A 1 24 ? -0.152 4.374 11.558 1.00 0.00 636 ALA A C 17
ATOM 29646 O O . ALA A 1 24 ? 0.084 3.180 11.734 1.00 0.00 636 ALA A O 17
ATOM 29653 N N . GLY A 1 25 ? -0.360 4.900 10.350 1.00 0.00 637 GLY A N 17
ATOM 29654 C CA . GLY A 1 25 ? -0.304 4.077 9.154 1.00 0.00 637 GLY A CA 17
ATOM 29655 C C . GLY A 1 25 ? -1.663 3.848 8.518 1.00 0.00 637 GLY A C 17
ATOM 29656 O O . GLY A 1 25 ? -1.779 3.103 7.546 1.00 0.00 637 GLY A O 17
ATOM 29660 N N . TYR A 1 26 ? -2.691 4.489 9.059 1.00 0.00 638 TYR A N 17
ATOM 29661 C CA . TYR A 1 26 ? -4.042 4.337 8.528 1.00 0.00 638 TYR A CA 17
ATOM 29662 C C . TYR A 1 26 ? -4.434 5.515 7.643 1.00 0.00 638 TYR A C 17
ATOM 29663 O O . TYR A 1 26 ? -4.093 6.661 7.931 1.00 0.00 638 TYR A O 17
ATOM 29681 N N . GLN A 1 27 ? -5.151 5.222 6.561 1.00 0.00 639 GLN A N 17
ATOM 29682 C CA . GLN A 1 27 ? -5.596 6.259 5.637 1.00 0.00 639 GLN A CA 17
ATOM 29683 C C . GLN A 1 27 ? -6.935 6.819 6.082 1.00 0.00 639 GLN A C 17
ATOM 29684 O O . GLN A 1 27 ? -7.835 6.066 6.461 1.00 0.00 639 GLN A O 17
ATOM 29698 N N . VAL A 1 28 ? -7.072 8.134 6.029 1.00 0.00 640 VAL A N 17
ATOM 29699 C CA . VAL A 1 28 ? -8.308 8.773 6.439 1.00 0.00 640 VAL A CA 17
ATOM 29700 C C . VAL A 1 28 ? -8.971 9.531 5.288 1.00 0.00 640 VAL A C 17
ATOM 29701 O O . VAL A 1 28 ? -8.331 10.323 4.596 1.00 0.00 640 VAL A O 17
ATOM 29714 N N . ILE A 1 29 ? -10.261 9.272 5.094 1.00 0.00 641 ILE A N 17
ATOM 29715 C CA . ILE A 1 29 ? -11.036 9.942 4.055 1.00 0.00 641 ILE A CA 17
ATOM 29716 C C . ILE A 1 29 ? -12.046 10.870 4.724 1.00 0.00 641 ILE A C 17
ATOM 29717 O O . ILE A 1 29 ? -12.893 10.416 5.490 1.00 0.00 641 ILE A O 17
ATOM 29733 N N . TRP A 1 30 ? -11.956 12.165 4.446 1.00 0.00 642 TRP A N 17
ATOM 29734 C CA . TRP A 1 30 ? -12.853 13.138 5.063 1.00 0.00 642 TRP A CA 17
ATOM 29735 C C . TRP A 1 30 ? -14.092 13.408 4.210 1.00 0.00 642 TRP A C 17
ATOM 29736 O O . TRP A 1 30 ? -13.993 13.723 3.024 1.00 0.00 642 TRP A O 17
ATOM 29757 N N . LEU A 1 31 ? -15.259 13.277 4.837 1.00 0.00 643 LEU A N 17
ATOM 29758 C CA . LEU A 1 31 ? -16.535 13.522 4.178 1.00 0.00 643 LEU A CA 17
ATOM 29759 C C . LEU A 1 31 ? -17.284 14.649 4.885 1.00 0.00 643 LEU A C 17
ATOM 29760 O O . LEU A 1 31 ? -17.438 14.628 6.108 1.00 0.00 643 LEU A O 17
ATOM 29776 N N . VAL A 1 32 ? -17.758 15.624 4.118 1.00 0.00 644 VAL A N 17
ATOM 29777 C CA . VAL A 1 32 ? -18.481 16.759 4.687 1.00 0.00 644 VAL A CA 17
ATOM 29778 C C . VAL A 1 32 ? -19.978 16.684 4.370 1.00 0.00 644 VAL A C 17
ATOM 29779 O O . VAL A 1 32 ? -20.616 17.706 4.118 1.00 0.00 644 VAL A O 17
ATOM 29792 N N . ASP A 1 33 ? -20.541 15.478 4.388 1.00 0.00 645 ASP A N 17
ATOM 29793 C CA . ASP A 1 33 ? -21.965 15.308 4.070 1.00 0.00 645 ASP A CA 17
ATOM 29794 C C . ASP A 1 33 ? -22.588 14.112 4.791 1.00 0.00 645 ASP A C 17
ATOM 29795 O O . ASP A 1 33 ? -23.740 14.173 5.216 1.00 0.00 645 ASP A O 17
ATOM 29804 N N . GLY A 1 34 ? -21.828 13.031 4.930 1.00 0.00 646 GLY A N 17
ATOM 29805 C CA . GLY A 1 34 ? -22.338 11.844 5.600 1.00 0.00 646 GLY A CA 17
ATOM 29806 C C . GLY A 1 34 ? -23.327 11.046 4.768 1.00 0.00 646 GLY A C 17
ATOM 29807 O O . GLY A 1 34 ? -24.203 10.379 5.321 1.00 0.00 646 GLY A O 17
ATOM 29811 N N . GLU A 1 35 ? -23.203 11.112 3.443 1.00 0.00 647 GLU A N 17
ATOM 29812 C CA . GLU A 1 35 ? -24.096 10.377 2.559 1.00 0.00 647 GLU A CA 17
ATOM 29813 C C . GLU A 1 35 ? -23.816 8.882 2.639 1.00 0.00 647 GLU A C 17
ATOM 29814 O O . GLU A 1 35 ? -22.679 8.438 2.483 1.00 0.00 647 GLU A O 17
ATOM 29826 N N . VAL A 1 36 ? -24.876 8.124 2.863 1.00 0.00 648 VAL A N 17
ATOM 29827 C CA . VAL A 1 36 ? -24.810 6.674 2.980 1.00 0.00 648 VAL A CA 17
ATOM 29828 C C . VAL A 1 36 ? -24.297 6.040 1.695 1.00 0.00 648 VAL A C 17
ATOM 29829 O O . VAL A 1 36 ? -23.511 5.100 1.743 1.00 0.00 648 VAL A O 17
ATOM 29842 N N . GLU A 1 37 ? -24.737 6.552 0.548 1.00 0.00 649 GLU A N 17
ATOM 29843 C CA . GLU A 1 37 ? -24.303 6.008 -0.733 1.00 0.00 649 GLU A CA 17
ATOM 29844 C C . GLU A 1 37 ? -22.791 6.148 -0.885 1.00 0.00 649 GLU A C 17
ATOM 29845 O O . GLU A 1 37 ? -22.114 5.219 -1.327 1.00 0.00 649 GLU A O 17
ATOM 29857 N N . ARG A 1 38 ? -22.270 7.314 -0.511 1.00 0.00 650 ARG A N 17
ATOM 29858 C CA . ARG A 1 38 ? -20.832 7.563 -0.581 1.00 0.00 650 ARG A CA 17
ATOM 29859 C C . ARG A 1 38 ? -20.090 6.731 0.462 1.00 0.00 650 ARG A C 17
ATOM 29860 O O . ARG A 1 38 ? -19.027 6.174 0.181 1.00 0.00 650 ARG A O 17
ATOM 29881 N N . LEU A 1 39 ? -20.658 6.654 1.667 1.00 0.00 651 LEU A N 17
ATOM 29882 C CA . LEU A 1 39 ? -20.056 5.878 2.750 1.00 0.00 651 LEU A CA 17
ATOM 29883 C C . LEU A 1 39 ? -20.051 4.395 2.409 1.00 0.00 651 LEU A C 17
ATOM 29884 O O . LEU A 1 39 ? -19.083 3.691 2.686 1.00 0.00 651 LEU A O 17
ATOM 29900 N N . LEU A 1 40 ? -21.152 3.923 1.825 1.00 0.00 652 LEU A N 17
ATOM 29901 C CA . LEU A 1 40 ? -21.267 2.520 1.424 1.00 0.00 652 LEU A CA 17
ATOM 29902 C C . LEU A 1 40 ? -20.280 2.181 0.304 1.00 0.00 652 LEU A C 17
ATOM 29903 O O . LEU A 1 40 ? -19.643 1.128 0.324 1.00 0.00 652 LEU A O 17
ATOM 29919 N N . ALA A 1 41 ? -20.166 3.079 -0.676 1.00 0.00 653 ALA A N 17
ATOM 29920 C CA . ALA A 1 41 ? -19.263 2.878 -1.815 1.00 0.00 653 ALA A CA 17
ATOM 29921 C C . ALA A 1 41 ? -17.805 2.807 -1.370 1.00 0.00 653 ALA A C 17
ATOM 29922 O O . ALA A 1 41 ? -17.026 2.000 -1.874 1.00 0.00 653 ALA A O 17
ATOM 29929 N N . LEU A 1 42 ? -17.449 3.659 -0.419 1.00 0.00 654 LEU A N 17
ATOM 29930 C CA . LEU A 1 42 ? -16.090 3.710 0.114 1.00 0.00 654 LEU A CA 17
ATOM 29931 C C . LEU A 1 42 ? -16.028 2.999 1.454 1.00 0.00 654 LEU A C 17
ATOM 29932 O O . LEU A 1 42 ? -15.222 3.354 2.314 1.00 0.00 654 LEU A O 17
ATOM 29948 N N . THR A 1 43 ? -16.901 2.001 1.609 1.00 0.00 655 THR A N 17
ATOM 29949 C CA . THR A 1 43 ? -17.021 1.228 2.850 1.00 0.00 655 THR A CA 17
ATOM 29950 C C . THR A 1 43 ? -15.666 0.842 3.460 1.00 0.00 655 THR A C 17
ATOM 29951 O O . THR A 1 43 ? -14.916 0.024 2.921 1.00 0.00 655 THR A O 17
ATOM 29962 N N . PRO A 1 44 ? -15.339 1.473 4.602 1.00 0.00 656 PRO A N 17
ATOM 29963 C CA . PRO A 1 44 ? -14.108 1.229 5.353 1.00 0.00 656 PRO A CA 17
ATOM 29964 C C . PRO A 1 44 ? -14.305 0.179 6.439 1.00 0.00 656 PRO A C 17
ATOM 29965 O O . PRO A 1 44 ? -15.364 -0.443 6.526 1.00 0.00 656 PRO A O 17
ATOM 29976 N N . ILE A 1 45 ? -13.279 -0.032 7.253 1.00 0.00 657 ILE A N 17
ATOM 29977 C CA . ILE A 1 45 ? -13.379 -0.981 8.352 1.00 0.00 657 ILE A CA 17
ATOM 29978 C C . ILE A 1 45 ? -14.084 -0.330 9.532 1.00 0.00 657 ILE A C 17
ATOM 29979 O O . ILE A 1 45 ? -14.680 -1.002 10.375 1.00 0.00 657 ILE A O 17
ATOM 29995 N N . ALA A 1 46 ? -14.012 0.996 9.571 1.00 0.00 658 ALA A N 17
ATOM 29996 C CA . ALA A 1 46 ? -14.636 1.771 10.629 1.00 0.00 658 ALA A CA 17
ATOM 29997 C C . ALA A 1 46 ? -14.867 3.213 10.193 1.00 0.00 658 ALA A C 17
ATOM 29998 O O . ALA A 1 46 ? -14.122 3.746 9.367 1.00 0.00 658 ALA A O 17
ATOM 30005 N N . VAL A 1 47 ? -15.893 3.841 10.754 1.00 0.00 659 VAL A N 17
ATOM 30006 C CA . VAL A 1 47 ? -16.201 5.230 10.438 1.00 0.00 659 VAL A CA 17
ATOM 30007 C C . VAL A 1 47 ? -16.156 6.081 11.694 1.00 0.00 659 VAL A C 17
ATOM 30008 O O . VAL A 1 47 ? -16.509 5.631 12.786 1.00 0.00 659 VAL A O 17
ATOM 30021 N N . LEU A 1 48 ? -15.709 7.315 11.529 1.00 0.00 660 LEU A N 17
ATOM 30022 C CA . LEU A 1 48 ? -15.622 8.240 12.640 1.00 0.00 660 LEU A CA 17
ATOM 30023 C C . LEU A 1 48 ? -16.507 9.447 12.371 1.00 0.00 660 LEU A C 17
ATOM 30024 O O . LEU A 1 48 ? -16.280 10.194 11.416 1.00 0.00 660 LEU A O 17
ATOM 30040 N N . LEU A 1 49 ? -17.515 9.636 13.206 1.00 0.00 661 LEU A N 17
ATOM 30041 C CA . LEU A 1 49 ? -18.433 10.751 13.034 1.00 0.00 661 LEU A CA 17
ATOM 30042 C C . LEU A 1 49 ? -18.113 11.830 14.061 1.00 0.00 661 LEU A C 17
ATOM 30043 O O . LEU A 1 49 ? -18.324 11.639 15.258 1.00 0.00 661 LEU A O 17
ATOM 30059 N N . ALA A 1 50 ? -17.604 12.964 13.595 1.00 0.00 662 ALA A N 17
ATOM 30060 C CA . ALA A 1 50 ? -17.230 14.047 14.495 1.00 0.00 662 ALA A CA 17
ATOM 30061 C C . ALA A 1 50 ? -18.229 15.196 14.467 1.00 0.00 662 ALA A C 17
ATOM 30062 O O . ALA A 1 50 ? -18.599 15.685 13.400 1.00 0.00 662 ALA A O 17
ATOM 30069 N N . GLU A 1 51 ? -18.660 15.615 15.648 1.00 0.00 663 GLU A N 17
ATOM 30070 C CA . GLU A 1 51 ? -19.589 16.730 15.773 1.00 0.00 663 GLU A CA 17
ATOM 30071 C C . GLU A 1 51 ? -18.861 18.059 15.530 1.00 0.00 663 GLU A C 17
ATOM 30072 O O . GLU A 1 51 ? -17.696 18.205 15.902 1.00 0.00 663 GLU A O 17
ATOM 30084 N N . PRO A 1 52 ? -19.532 19.048 14.905 1.00 0.00 664 PRO A N 17
ATOM 30085 C CA . PRO A 1 52 ? -20.917 18.912 14.436 1.00 0.00 664 PRO A CA 17
ATOM 30086 C C . PRO A 1 52 ? -21.042 18.006 13.208 1.00 0.00 664 PRO A C 17
ATOM 30087 O O . PRO A 1 52 ? -20.220 18.057 12.289 1.00 0.00 664 PRO A O 17
ATOM 30098 N N . PHE A 1 53 ? -22.084 17.187 13.207 1.00 0.00 665 PHE A N 17
ATOM 30099 C CA . PHE A 1 53 ? -22.343 16.262 12.108 1.00 0.00 665 PHE A CA 17
ATOM 30100 C C . PHE A 1 53 ? -23.137 16.925 10.983 1.00 0.00 665 PHE A C 17
ATOM 30101 O O . PHE A 1 53 ? -23.892 17.869 11.212 1.00 0.00 665 PHE A O 17
ATOM 30118 N N . SER A 1 54 ? -22.961 16.417 9.763 1.00 0.00 666 SER A N 17
ATOM 30119 C CA . SER A 1 54 ? -23.659 16.954 8.596 1.00 0.00 666 SER A CA 17
ATOM 30120 C C . SER A 1 54 ? -24.801 16.041 8.144 1.00 0.00 666 SER A C 17
ATOM 30121 O O . SER A 1 54 ? -25.755 16.498 7.516 1.00 0.00 666 SER A O 17
ATOM 30129 N N . TYR A 1 55 ? -24.694 14.753 8.464 1.00 0.00 667 TYR A N 17
ATOM 30130 C CA . TYR A 1 55 ? -25.721 13.772 8.096 1.00 0.00 667 TYR A CA 17
ATOM 30131 C C . TYR A 1 55 ? -27.030 13.992 8.863 1.00 0.00 667 TYR A C 17
ATOM 30132 O O . TYR A 1 55 ? -28.089 13.527 8.440 1.00 0.00 667 TYR A O 17
ATOM 30150 N N . GLY A 1 56 ? -26.954 14.689 9.992 1.00 0.00 668 GLY A N 17
ATOM 30151 C CA . GLY A 1 56 ? -28.144 14.950 10.781 1.00 0.00 668 GLY A CA 17
ATOM 30152 C C . GLY A 1 56 ? -28.289 14.020 11.973 1.00 0.00 668 GLY A C 17
ATOM 30153 O O . GLY A 1 56 ? -27.568 14.152 12.960 1.00 0.00 668 GLY A O 17
ATOM 30157 N N . ASP A 1 57 ? -29.219 13.076 11.880 1.00 0.00 669 ASP A N 17
ATOM 30158 C CA . ASP A 1 57 ? -29.469 12.136 12.974 1.00 0.00 669 ASP A CA 17
ATOM 30159 C C . ASP A 1 57 ? -28.507 10.950 12.908 1.00 0.00 669 ASP A C 17
ATOM 30160 O O . ASP A 1 57 ? -28.584 10.126 11.993 1.00 0.00 669 ASP A O 17
ATOM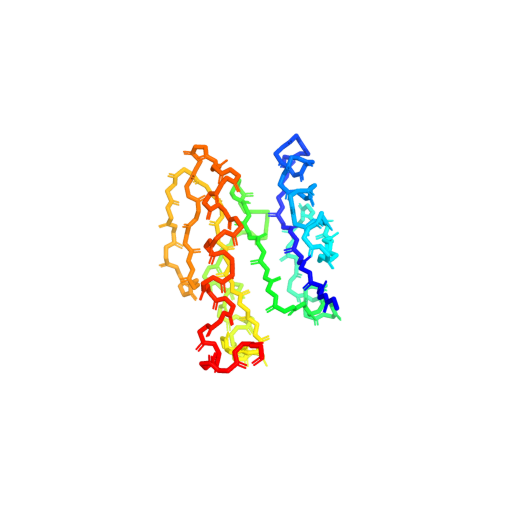 30169 N N . VAL A 1 58 ? -27.608 10.868 13.888 1.00 0.00 670 VAL A N 17
ATOM 30170 C CA . VAL A 1 58 ? -26.608 9.800 13.948 1.00 0.00 670 VAL A CA 17
ATOM 30171 C C . VAL A 1 58 ? -27.224 8.408 14.135 1.00 0.00 670 VAL A C 17
ATOM 30172 O O . VAL A 1 58 ? -26.719 7.432 13.578 1.00 0.00 670 VAL A O 17
ATOM 30185 N N . GLN A 1 59 ? -28.320 8.316 14.883 1.00 0.00 671 GLN A N 17
ATOM 30186 C CA . GLN A 1 59 ? -28.966 7.031 15.138 1.00 0.00 671 GLN A CA 17
ATOM 30187 C C . GLN A 1 59 ? -29.465 6.402 13.834 1.00 0.00 671 GLN A C 17
ATOM 30188 O O . GLN A 1 59 ? -29.321 5.197 13.618 1.00 0.00 671 GLN A O 17
ATOM 30202 N N . GLU A 1 60 ? -30.054 7.231 12.970 1.00 0.00 672 GLU A N 17
ATOM 30203 C CA . GLU A 1 60 ? -30.560 6.772 11.677 1.00 0.00 672 GLU A CA 17
ATOM 30204 C C . GLU A 1 60 ? -29.417 6.327 10.771 1.00 0.00 672 GLU A C 17
ATOM 30205 O O . GLU A 1 60 ? -29.542 5.341 10.046 1.00 0.00 672 GLU A O 17
ATOM 30217 N N . LEU A 1 61 ? -28.313 7.069 10.809 1.00 0.00 673 LEU A N 17
ATOM 30218 C CA . LEU A 1 61 ? -27.133 6.743 10.011 1.00 0.00 673 LEU A CA 17
ATOM 30219 C C . LEU A 1 61 ? -26.590 5.388 10.438 1.00 0.00 673 LEU A C 17
ATOM 30220 O O . LEU A 1 61 ? -26.234 4.554 9.606 1.00 0.00 673 LEU A O 17
ATOM 30236 N N . VAL A 1 62 ? -26.545 5.183 11.751 1.00 0.00 674 VAL A N 17
ATOM 30237 C CA . VAL A 1 62 ? -26.074 3.933 12.328 1.00 0.00 674 VAL A CA 17
ATOM 30238 C C . VAL A 1 62 ? -26.969 2.786 11.881 1.00 0.00 674 VAL A C 17
ATOM 30239 O O . VAL A 1 62 ? -26.485 1.727 11.483 1.00 0.00 674 VAL A O 17
ATOM 30252 N N . ASP A 1 63 ? -28.279 3.018 11.935 1.00 0.00 675 ASP A N 17
ATOM 30253 C CA . ASP A 1 63 ? -29.255 2.016 11.518 1.00 0.00 675 ASP A CA 17
ATOM 30254 C C . ASP A 1 63 ? -29.057 1.661 10.053 1.00 0.00 675 ASP A C 17
ATOM 30255 O O . ASP A 1 63 ? -29.162 0.499 9.674 1.00 0.00 675 ASP A O 17
ATOM 30264 N N . GLN A 1 64 ? -28.773 2.670 9.235 1.00 0.00 676 GLN A N 17
ATOM 30265 C CA . GLN A 1 64 ? -28.568 2.449 7.807 1.00 0.00 676 GLN A CA 17
ATOM 30266 C C . GLN A 1 64 ? -27.262 1.704 7.551 1.00 0.00 676 GLN A C 17
ATOM 30267 O O . GLN A 1 64 ? -27.202 0.807 6.712 1.00 0.00 676 GLN A O 17
ATOM 30281 N N . LEU A 1 65 ? -26.216 2.084 8.286 1.00 0.00 677 LEU A N 17
ATOM 30282 C CA . LEU A 1 65 ? -24.911 1.444 8.151 1.00 0.00 677 LEU A CA 17
ATOM 30283 C C . LEU A 1 65 ? -24.952 -0.007 8.621 1.00 0.00 677 LEU A C 17
ATOM 30284 O O . LEU A 1 65 ? -24.397 -0.887 7.966 1.00 0.00 677 LEU A O 17
ATOM 30300 N N . ARG A 1 66 ? -25.631 -0.251 9.745 1.00 0.00 678 ARG A N 17
ATOM 30301 C CA . ARG A 1 66 ? -25.741 -1.608 10.298 1.00 0.00 678 ARG A CA 17
ATOM 30302 C C . ARG A 1 66 ? -26.664 -2.476 9.457 1.00 0.00 678 ARG A C 17
ATOM 30303 O O . ARG A 1 66 ? -26.550 -3.703 9.451 1.00 0.00 678 ARG A O 17
ATOM 30324 N N . GLN A 1 67 ? -27.592 -1.827 8.772 1.00 0.00 679 GLN A N 17
ATOM 30325 C CA . GLN A 1 67 ? -28.544 -2.509 7.913 1.00 0.00 679 GLN A CA 17
ATOM 30326 C C . GLN A 1 67 ? -27.818 -3.224 6.772 1.00 0.00 679 GLN A C 17
ATOM 30327 O O . GLN A 1 67 ? -28.190 -4.331 6.383 1.00 0.00 679 GLN A O 17
ATOM 30341 N N . ARG A 1 68 ? -26.785 -2.576 6.238 1.00 0.00 680 ARG A N 17
ATOM 30342 C CA . ARG A 1 68 ? -26.014 -3.148 5.139 1.00 0.00 680 ARG A CA 17
ATOM 30343 C C . ARG A 1 68 ? -24.771 -3.877 5.641 1.00 0.00 680 ARG A C 17
ATOM 30344 O O . ARG A 1 68 ? -24.442 -4.961 5.160 1.00 0.00 680 ARG A O 17
ATOM 30365 N N . CYS A 1 69 ? -24.079 -3.282 6.602 1.00 0.00 681 CYS A N 17
ATOM 30366 C CA . CYS A 1 69 ? -22.878 -3.891 7.156 1.00 0.00 681 CYS A CA 17
ATOM 30367 C C . CYS A 1 69 ? -23.031 -4.111 8.655 1.00 0.00 681 CYS A C 17
ATOM 30368 O O . CYS A 1 69 ? -23.419 -3.204 9.387 1.00 0.00 681 CYS A O 17
ATOM 30376 N N . THR A 1 70 ? -22.710 -5.313 9.109 1.00 0.00 682 THR A N 17
ATOM 30377 C CA . THR A 1 70 ? -22.816 -5.641 10.524 1.00 0.00 682 THR A CA 17
ATOM 30378 C C . THR A 1 70 ? -21.727 -4.929 11.326 1.00 0.00 682 THR A C 17
ATOM 30379 O O . THR A 1 70 ? -20.714 -4.510 10.763 1.00 0.00 682 THR A O 17
ATOM 30390 N N . PRO A 1 71 ? -21.923 -4.775 12.653 1.00 0.00 683 PRO A N 17
ATOM 30391 C CA . PRO A 1 71 ? -20.944 -4.114 13.533 1.00 0.00 683 PRO A CA 17
ATOM 30392 C C . PRO A 1 71 ? -19.552 -4.735 13.438 1.00 0.00 683 PRO A C 17
ATOM 30393 O O . PRO A 1 71 ? -18.544 -4.053 13.617 1.00 0.00 683 PRO A O 17
ATOM 30404 N N . GLU A 1 72 ? -19.502 -6.040 13.181 1.00 0.00 684 GLU A N 17
ATOM 30405 C CA . GLU A 1 72 ? -18.226 -6.739 13.059 1.00 0.00 684 GLU A CA 17
ATOM 30406 C C . GLU A 1 72 ? -17.504 -6.316 11.781 1.00 0.00 684 GLU A C 17
ATOM 30407 O O . GLU A 1 72 ? -16.281 -6.174 11.759 1.00 0.00 684 GLU A O 17
ATOM 30419 N N . GLN A 1 73 ? -18.282 -6.144 10.715 1.00 0.00 685 GLN A N 17
ATOM 30420 C CA . GLN A 1 73 ? -17.758 -5.735 9.416 1.00 0.00 685 GLN A CA 17
ATOM 30421 C C . GLN A 1 73 ? -17.341 -4.263 9.401 1.00 0.00 685 GLN A C 17
ATOM 30422 O O . GLN A 1 73 ? -16.312 -3.907 8.828 1.00 0.00 685 GLN A O 17
ATOM 30436 N N . LEU A 1 74 ? -18.152 -3.416 10.030 1.00 0.00 686 LEU A N 17
ATOM 30437 C CA . LEU A 1 74 ? -17.887 -1.978 10.060 1.00 0.00 686 LEU A CA 17
ATOM 30438 C C . LEU A 1 74 ? -18.080 -1.391 11.456 1.00 0.00 686 LEU A C 17
ATOM 30439 O O . LEU A 1 74 ? -19.173 -1.457 12.020 1.00 0.00 686 LEU A O 17
ATOM 30455 N N . LYS A 1 75 ? -17.018 -0.811 12.010 1.00 0.00 687 LYS A N 17
ATOM 30456 C CA . LYS A 1 75 ? -17.100 -0.186 13.327 1.00 0.00 687 LYS A CA 17
ATOM 30457 C C . LYS A 1 75 ? -17.508 1.273 13.202 1.00 0.00 687 LYS A C 17
ATOM 30458 O O . LYS A 1 75 ? -17.166 1.952 12.237 1.00 0.00 687 LYS A O 17
ATOM 30477 N N . ILE A 1 76 ? -18.254 1.743 14.183 1.00 0.00 688 ILE A N 17
ATOM 30478 C CA . ILE A 1 76 ? -18.730 3.115 14.185 1.00 0.00 688 ILE A CA 17
ATOM 30479 C C . ILE A 1 76 ? -18.295 3.833 15.456 1.00 0.00 688 ILE A C 17
ATOM 30480 O O . ILE A 1 76 ? -18.605 3.402 16.571 1.00 0.00 688 ILE A O 17
ATOM 30496 N N . PHE A 1 77 ? -17.562 4.921 15.273 1.00 0.00 689 PHE A N 17
ATOM 30497 C CA . PHE A 1 77 ? -17.078 5.728 16.390 1.00 0.00 689 PHE A CA 17
ATOM 30498 C C . PHE A 1 77 ? -17.617 7.156 16.287 1.00 0.00 689 PHE A C 17
ATOM 30499 O O . PHE A 1 77 ? -17.755 7.691 15.185 1.00 0.00 689 PHE A O 17
ATOM 30516 N N . ILE A 1 78 ? -17.916 7.779 17.423 1.00 0.00 690 ILE A N 17
ATOM 30517 C CA . ILE A 1 78 ? -18.435 9.146 17.421 1.00 0.00 690 ILE A CA 17
ATOM 30518 C C . ILE A 1 78 ? -17.570 10.079 18.275 1.00 0.00 690 ILE A C 17
ATOM 30519 O O . ILE A 1 78 ? -17.125 9.720 19.370 1.00 0.00 690 ILE A O 17
ATOM 30535 N N . LEU A 1 79 ? -17.325 11.277 17.745 1.00 0.00 691 LEU A N 17
ATOM 30536 C CA . LEU A 1 79 ? -16.516 12.284 18.424 1.00 0.00 691 LEU A CA 17
ATOM 30537 C C . LEU A 1 79 ? -17.371 13.459 18.875 1.00 0.00 691 LEU A C 17
ATOM 30538 O O . LEU A 1 79 ? -18.130 14.031 18.089 1.00 0.00 691 LEU A O 17
ATOM 30554 N N . GLY A 1 80 ? -17.233 13.814 20.144 1.00 0.00 692 GLY A N 17
ATOM 30555 C CA . GLY A 1 80 ? -17.985 14.919 20.697 1.00 0.00 692 GLY A CA 17
ATOM 30556 C C . GLY A 1 80 ? -17.706 15.102 22.171 1.00 0.00 692 GLY A C 17
ATOM 30557 O O . GLY A 1 80 ? -16.888 14.385 22.742 1.00 0.00 692 GLY A O 17
ATOM 30561 N N . SER A 1 81 ? -18.368 16.073 22.784 1.00 0.00 693 SER A N 17
ATOM 30562 C CA . SER A 1 81 ? -18.192 16.337 24.210 1.00 0.00 693 SER A CA 17
ATOM 30563 C C . SER A 1 81 ? -18.719 15.177 25.048 1.00 0.00 693 SER A C 17
ATOM 30564 O O . SER A 1 81 ? -18.141 14.825 26.076 1.00 0.00 693 SER A O 17
ATOM 30572 N N . LYS A 1 82 ? -19.816 14.589 24.596 1.00 0.00 694 LYS A N 17
ATOM 30573 C CA . LYS A 1 82 ? -20.419 13.461 25.283 1.00 0.00 694 LYS A CA 17
ATOM 30574 C C . LYS A 1 82 ? -20.880 12.425 24.270 1.00 0.00 694 LYS A C 17
ATOM 30575 O O . LYS A 1 82 ? -21.583 12.749 23.313 1.00 0.00 694 LYS A O 17
ATOM 30594 N N . GLY A 1 83 ? -20.464 11.186 24.476 1.00 0.00 695 GLY A N 17
ATOM 30595 C CA . GLY A 1 83 ? -20.851 10.121 23.571 1.00 0.00 695 GLY A CA 17
ATOM 30596 C C . GLY A 1 83 ? -22.227 9.569 23.893 1.00 0.00 695 GLY A C 17
ATOM 30597 O O . GLY A 1 83 ? -22.468 9.108 25.008 1.00 0.00 695 GLY A O 17
ATOM 30601 N N . ASN A 1 84 ? -23.129 9.620 22.912 1.00 0.00 696 ASN A N 17
ATOM 30602 C CA . ASN A 1 84 ? -24.497 9.116 23.082 1.00 0.00 696 ASN A CA 17
ATOM 30603 C C . ASN A 1 84 ? -24.501 7.614 23.345 1.00 0.00 696 ASN A C 17
ATOM 30604 O O . ASN A 1 84 ? -25.310 7.113 24.128 1.00 0.00 696 ASN A O 17
ATOM 30615 N N . TYR A 1 85 ? -23.601 6.909 22.658 1.00 0.00 697 TYR A N 17
ATOM 30616 C CA . TYR A 1 85 ? -23.453 5.458 22.786 1.00 0.00 697 TYR A CA 17
ATOM 30617 C C . TYR A 1 85 ? -24.691 4.707 22.297 1.00 0.00 697 TYR A C 17
ATOM 30618 O O . TYR A 1 85 ? -25.086 3.697 22.882 1.00 0.00 697 TYR A O 17
ATOM 30636 N N . GLN A 1 86 ? -25.301 5.192 21.220 1.00 0.00 698 GLN A N 17
ATOM 30637 C CA . GLN A 1 86 ? -26.471 4.535 20.668 1.00 0.00 698 GLN A CA 17
ATOM 30638 C C . GLN A 1 86 ? -26.152 4.000 19.280 1.00 0.00 698 GLN A C 17
ATOM 30639 O O . GLN A 1 86 ? -26.242 4.721 18.288 1.00 0.00 698 GLN A O 17
ATOM 30653 N N . GLY A 1 87 ? -25.767 2.729 19.221 1.00 0.00 699 GLY A N 17
ATOM 30654 C CA . GLY A 1 87 ? -25.433 2.115 17.950 1.00 0.00 699 GLY A CA 17
ATOM 30655 C C . GLY A 1 87 ? -23.962 2.239 17.591 1.00 0.00 699 GLY A C 17
ATOM 30656 O O . GLY A 1 87 ? -23.559 1.887 16.483 1.00 0.00 699 GLY A O 17
ATOM 30660 N N . VAL A 1 88 ? -23.146 2.725 18.521 1.00 0.00 700 VAL A N 17
ATOM 30661 C CA . VAL A 1 88 ? -21.724 2.874 18.266 1.00 0.00 700 VAL A CA 17
ATOM 30662 C C . VAL A 1 88 ? -20.926 2.010 19.236 1.00 0.00 700 VAL A C 17
ATOM 30663 O O . VAL A 1 88 ? -21.352 1.762 20.364 1.00 0.00 700 VAL A O 17
ATOM 30676 N N . ASP A 1 89 ? -19.780 1.541 18.773 1.00 0.00 701 ASP A N 17
ATOM 30677 C CA . ASP A 1 89 ? -18.917 0.676 19.579 1.00 0.00 701 ASP A CA 17
ATOM 30678 C C . ASP A 1 89 ? -18.230 1.436 20.712 1.00 0.00 701 ASP A C 17
ATOM 30679 O O . ASP A 1 89 ? -18.183 0.959 21.847 1.00 0.00 701 ASP A O 17
ATOM 30688 N N . ARG A 1 90 ? -17.714 2.624 20.405 1.00 0.00 702 ARG A N 17
ATOM 30689 C CA . ARG A 1 90 ? -17.006 3.431 21.398 1.00 0.00 702 ARG A CA 17
ATOM 30690 C C . ARG A 1 90 ? -17.268 4.915 21.169 1.00 0.00 702 ARG A C 17
ATOM 30691 O O . ARG A 1 90 ? -17.708 5.317 20.090 1.00 0.00 702 ARG A O 17
ATOM 30712 N N . TYR A 1 91 ? -16.993 5.727 22.183 1.00 0.00 703 TYR A N 17
ATOM 30713 C CA . TYR A 1 91 ? -17.183 7.167 22.077 1.00 0.00 703 TYR A CA 17
ATOM 30714 C C . TYR A 1 91 ? -15.877 7.884 22.386 1.00 0.00 703 TYR A C 17
ATOM 30715 O O . TYR A 1 91 ? -15.074 7.409 23.190 1.00 0.00 703 TYR A O 17
ATOM 30733 N N . ILE A 1 92 ? -15.655 9.020 21.737 1.00 0.00 704 ILE A N 17
ATOM 30734 C CA . ILE A 1 92 ? -14.436 9.781 21.952 1.00 0.00 704 ILE A CA 17
ATOM 30735 C C . ILE A 1 92 ? -14.754 11.199 22.425 1.00 0.00 704 ILE A C 17
ATOM 30736 O O . ILE A 1 92 ? -15.112 12.063 21.622 1.00 0.00 704 ILE A O 17
ATOM 30752 N N . PRO A 1 93 ? -14.662 11.442 23.744 1.00 0.00 705 PRO A N 17
ATOM 30753 C CA . PRO A 1 93 ? -14.941 12.756 24.326 1.00 0.00 705 PRO A CA 17
ATOM 30754 C C . PRO A 1 93 ? -13.780 13.745 24.190 1.00 0.00 705 PRO A C 17
ATOM 30755 O O . PRO A 1 93 ? -12.608 13.374 24.302 1.00 0.00 705 PRO A O 17
ATOM 30766 N N . LEU A 1 94 ? -14.120 15.003 23.933 1.00 0.00 706 LEU A N 17
ATOM 30767 C CA . LEU A 1 94 ? -13.135 16.070 23.817 1.00 0.00 706 LEU A CA 17
ATOM 30768 C C . LEU A 1 94 ? -12.735 16.580 25.203 1.00 0.00 706 LEU A C 17
ATOM 30769 O O . LEU A 1 94 ? -13.532 16.531 26.141 1.00 0.00 706 LEU A O 17
ATOM 30785 N N . PRO A 1 95 ? -11.498 17.089 25.352 1.00 0.00 707 PRO A N 17
ATOM 30786 C CA . PRO A 1 95 ? -10.524 17.159 24.259 1.00 0.00 707 PRO A CA 17
ATOM 30787 C C . PRO A 1 95 ? -9.896 15.802 23.935 1.00 0.00 707 PRO A C 17
ATOM 30788 O O . PRO A 1 95 ? -9.644 14.992 24.826 1.00 0.00 707 PRO A O 17
ATOM 30799 N N . ILE A 1 96 ? -9.663 15.562 22.652 1.00 0.00 708 ILE A N 17
ATOM 30800 C CA . ILE A 1 96 ? -9.040 14.316 22.207 1.00 0.00 708 ILE A CA 17
ATOM 30801 C C . ILE A 1 96 ? -7.569 14.241 22.611 1.00 0.00 708 ILE A C 17
ATOM 30802 O O . ILE A 1 96 ? -6.725 14.933 22.043 1.00 0.00 708 ILE A O 17
ATOM 30818 N N . HIS A 1 97 ? -7.267 13.404 23.599 1.00 0.00 709 HIS A N 17
ATOM 30819 C CA . HIS A 1 97 ? -5.888 13.218 24.033 1.00 0.00 709 HIS A CA 17
ATOM 30820 C C . HIS A 1 97 ? -5.211 12.218 23.102 1.00 0.00 709 HIS A C 17
ATOM 30821 O O . HIS A 1 97 ? -5.657 11.079 22.996 1.00 0.00 709 HIS A O 17
ATOM 30835 N N . PRO A 1 98 ? -4.112 12.620 22.437 1.00 0.00 710 PRO A N 17
ATOM 30836 C CA . PRO A 1 98 ? -3.402 11.756 21.477 1.00 0.00 710 PRO A CA 17
ATOM 30837 C C . PRO A 1 98 ? -2.860 10.461 22.085 1.00 0.00 710 PRO A C 17
ATOM 30838 O O . PRO A 1 98 ? -2.768 9.442 21.398 1.00 0.00 710 PRO A O 17
ATOM 30849 N N . GLU A 1 99 ? -2.509 10.500 23.368 1.00 0.00 711 GLU A N 17
ATOM 30850 C CA . GLU A 1 99 ? -1.965 9.329 24.053 1.00 0.00 711 GLU A CA 17
ATOM 30851 C C . GLU A 1 99 ? -2.996 8.205 24.180 1.00 0.00 711 GLU A C 17
ATOM 30852 O O . GLU A 1 99 ? -2.669 7.032 24.004 1.00 0.00 711 GLU A O 17
ATOM 30864 N N . SER A 1 100 ? -4.240 8.569 24.480 1.00 0.00 712 SER A N 17
ATOM 30865 C CA . SER A 1 100 ? -5.299 7.581 24.655 1.00 0.00 712 SER A CA 17
ATOM 30866 C C . SER A 1 100 ? -6.164 7.437 23.408 1.00 0.00 712 SER A C 17
ATOM 30867 O O . SER A 1 100 ? -6.874 6.445 23.261 1.00 0.00 712 SER A O 17
ATOM 30875 N N . PHE A 1 101 ? -6.103 8.423 22.512 1.00 0.00 713 PHE A N 17
ATOM 30876 C CA . PHE A 1 101 ? -6.889 8.386 21.280 1.00 0.00 713 PHE A CA 17
ATOM 30877 C C . PHE A 1 101 ? -6.519 7.166 20.446 1.00 0.00 713 PHE A C 17
ATOM 30878 O O . PHE A 1 101 ? -7.393 6.430 19.984 1.00 0.00 713 PHE A O 17
ATOM 30895 N N . LEU A 1 102 ? -5.219 6.960 20.256 1.00 0.00 714 LEU A N 17
ATOM 30896 C CA . LEU A 1 102 ? -4.739 5.822 19.486 1.00 0.00 714 LEU A CA 17
ATOM 30897 C C . LEU A 1 102 ? -5.136 4.519 20.170 1.00 0.00 714 LEU A C 17
ATOM 30898 O O . LEU A 1 102 ? -5.516 3.559 19.509 1.00 0.00 714 LEU A O 17
ATOM 30914 N N . GLN A 1 103 ? -5.057 4.501 21.497 1.00 0.00 715 GLN A N 17
ATOM 30915 C CA . GLN A 1 103 ? -5.427 3.314 22.267 1.00 0.00 715 GLN A CA 17
ATOM 30916 C C . GLN A 1 103 ? -6.912 2.996 22.089 1.00 0.00 715 GLN A C 17
ATOM 30917 O O . GLN A 1 103 ? -7.292 1.832 21.964 1.00 0.00 715 GLN A O 17
ATOM 30931 N N . GLN A 1 104 ? -7.748 4.033 22.071 1.00 0.00 716 GLN A N 17
ATOM 30932 C CA . GLN A 1 104 ? -9.187 3.849 21.898 1.00 0.00 716 GLN A CA 17
ATOM 30933 C C . GLN A 1 104 ? -9.504 3.247 20.531 1.00 0.00 716 GLN A C 17
ATOM 30934 O O . GLN A 1 104 ? -10.358 2.365 20.421 1.00 0.00 716 GLN A O 17
ATOM 30948 N N . VAL A 1 105 ? -8.814 3.709 19.489 1.00 0.00 717 VAL A N 17
ATOM 30949 C CA . VAL A 1 105 ? -9.048 3.180 18.152 1.00 0.00 717 VAL A CA 17
ATOM 30950 C C . VAL A 1 105 ? -8.454 1.773 18.010 1.00 0.00 717 VAL A C 17
ATOM 30951 O O . VAL A 1 105 ? -9.041 0.917 17.349 1.00 0.00 717 VAL A O 17
ATOM 30964 N N . THR A 1 106 ? -7.301 1.527 18.650 1.00 0.00 718 THR A N 17
ATOM 30965 C CA . THR A 1 106 ? -6.665 0.212 18.589 1.00 0.00 718 THR A CA 17
ATOM 30966 C C . THR A 1 106 ? -7.528 -0.861 19.250 1.00 0.00 718 THR A C 17
ATOM 30967 O O . THR A 1 106 ? -7.580 -1.996 18.775 1.00 0.00 718 THR A O 17
ATOM 30978 N N . MET A 1 107 ? -8.211 -0.498 20.337 1.00 0.00 719 MET A N 17
ATOM 30979 C CA . MET A 1 107 ? -9.090 -1.441 21.026 1.00 0.00 719 MET A CA 17
ATOM 30980 C C . MET A 1 107 ? -10.236 -1.848 20.102 1.00 0.00 719 MET A C 17
ATOM 30981 O O . MET A 1 107 ? -10.619 -3.020 20.036 1.00 0.00 719 MET A O 17
ATOM 30995 N N . GLY A 1 108 ? -10.782 -0.862 19.395 1.00 0.00 720 GLY A N 17
ATOM 30996 C CA . GLY A 1 108 ? -11.855 -1.114 18.451 1.00 0.00 720 GLY A CA 17
ATOM 30997 C C . GLY A 1 108 ? -11.398 -1.941 17.263 1.00 0.00 720 GLY A C 17
ATOM 30998 O O . GLY A 1 108 ? -12.118 -2.820 16.792 1.00 0.00 720 GLY A O 17
ATOM 31002 N N . LEU A 1 109 ? -10.187 -1.652 16.782 1.00 0.00 721 LEU A N 17
ATOM 31003 C CA . LEU A 1 109 ? -9.608 -2.356 15.637 1.00 0.00 721 LEU A CA 17
ATOM 31004 C C . LEU A 1 109 ? -9.395 -3.834 15.941 1.00 0.00 721 LEU A C 17
ATOM 31005 O O . LEU A 1 109 ? -9.617 -4.691 15.088 1.00 0.00 721 LEU A O 17
ATOM 31021 N N . THR A 1 110 ? -8.959 -4.129 17.162 1.00 0.00 722 THR A N 17
ATOM 31022 C CA . THR A 1 110 ? -8.726 -5.513 17.574 1.00 0.00 722 THR A CA 17
ATOM 31023 C C . THR A 1 110 ? -10.041 -6.271 17.751 1.00 0.00 722 THR A C 17
ATOM 31024 O O . THR A 1 110 ? -10.052 -7.493 17.895 1.00 0.00 722 THR A O 17
ATOM 31035 N N . SER A 1 111 ? -11.150 -5.533 17.743 1.00 0.00 723 SER A N 17
ATOM 31036 C CA . SER A 1 111 ? -12.472 -6.129 17.893 1.00 0.00 723 SER A CA 17
ATOM 31037 C C . SER A 1 111 ? -13.075 -6.478 16.529 1.00 0.00 723 SER A C 17
ATOM 31038 O O . SER A 1 111 ? -14.181 -7.012 16.451 1.00 0.00 723 SER A O 17
ATOM 31046 N N . LEU A 1 112 ? -12.348 -6.158 15.457 1.00 0.00 724 LEU A N 17
ATOM 31047 C CA . LEU A 1 112 ? -12.808 -6.444 14.098 1.00 0.00 724 LEU A CA 17
ATOM 31048 C C . LEU A 1 112 ? -12.720 -7.937 13.789 1.00 0.00 724 LEU A C 17
ATOM 31049 O O . LEU A 1 112 ? -11.770 -8.607 14.192 1.00 0.00 724 LEU A O 17
ATOM 31065 N N . ALA A 1 113 ? -13.722 -8.447 13.072 1.00 0.00 725 ALA A N 17
ATOM 31066 C CA . ALA A 1 113 ? -13.756 -9.857 12.690 1.00 0.00 725 ALA A CA 17
ATOM 31067 C C . ALA A 1 113 ? -12.577 -10.211 11.788 1.00 0.00 725 ALA A C 17
ATOM 31068 O O . ALA A 1 113 ? -11.987 -11.285 11.906 1.00 0.00 725 ALA A O 17
ATOM 31075 N N . THR A 1 114 ? -12.248 -9.304 10.878 1.00 0.00 726 THR A N 17
ATOM 31076 C CA . THR A 1 114 ? -11.140 -9.503 9.957 1.00 0.00 726 THR A CA 17
ATOM 31077 C C . THR A 1 114 ? -10.117 -8.380 10.112 1.00 0.00 726 THR A C 17
ATOM 31078 O O . THR A 1 114 ? -10.472 -7.201 10.086 1.00 0.00 726 THR A O 17
ATOM 31089 N N . SER A 1 115 ? -8.852 -8.747 10.283 1.00 0.00 727 SER A N 17
ATOM 31090 C CA . SER A 1 115 ? -7.788 -7.763 10.448 1.00 0.00 727 SER A CA 17
ATOM 31091 C C . SER A 1 115 ? -6.704 -7.958 9.392 1.00 0.00 727 SER A C 17
ATOM 31092 O O . SER A 1 115 ? -6.461 -9.077 8.941 1.00 0.00 727 SER A O 17
ATOM 31100 N N . ALA A 1 116 ? -6.056 -6.864 9.006 1.00 0.00 728 ALA A N 17
ATOM 31101 C CA . ALA A 1 116 ? -4.999 -6.915 8.006 1.00 0.00 728 ALA A CA 17
ATOM 31102 C C . ALA A 1 116 ? -3.755 -6.184 8.496 1.00 0.00 728 ALA A C 17
ATOM 31103 O O . ALA A 1 116 ? -3.853 -5.186 9.210 1.00 0.00 728 ALA A O 17
ATOM 31110 N N . GLN A 1 117 ? -2.587 -6.684 8.113 1.00 0.00 729 GLN A N 17
ATOM 31111 C CA . GLN A 1 117 ? -1.328 -6.073 8.517 1.00 0.00 729 GLN A CA 17
ATOM 31112 C C . GLN A 1 117 ? -0.526 -5.641 7.293 1.00 0.00 729 GLN A C 17
ATOM 31113 O O . GLN A 1 117 ? -0.319 -6.485 6.397 1.00 0.00 729 GLN A O 17
ATOM 31128 N N . GLU A 1 1 ? -2.708 -2.738 6.433 1.00 0.00 613 GLU A N 18
ATOM 31129 C CA . GLU A 1 1 ? -3.570 -2.234 7.532 1.00 0.00 613 GLU A CA 18
ATOM 31130 C C . GLU A 1 1 ? -5.019 -2.082 7.061 1.00 0.00 613 GLU A C 18
ATOM 31131 O O . GLU A 1 1 ? -5.731 -3.073 6.898 1.00 0.00 613 GLU A O 18
ATOM 31145 N N . GLY A 1 2 ? -5.450 -0.844 6.841 1.00 0.00 614 GLY A N 18
ATOM 31146 C CA . GLY A 1 2 ? -6.807 -0.598 6.392 1.00 0.00 614 GLY A CA 18
ATOM 31147 C C . GLY A 1 2 ? -7.093 0.879 6.230 1.00 0.00 614 GLY A C 18
ATOM 31148 O O . GLY A 1 2 ? -6.231 1.716 6.510 1.00 0.00 614 GLY A O 18
ATOM 31152 N N . ARG A 1 3 ? -8.303 1.208 5.793 1.00 0.00 615 ARG A N 18
ATOM 31153 C CA . ARG A 1 3 ? -8.687 2.601 5.599 1.00 0.00 615 ARG A CA 18
ATOM 31154 C C . ARG A 1 3 ? -9.843 2.994 6.511 1.00 0.00 615 ARG A C 18
ATOM 31155 O O . ARG A 1 3 ? -10.702 2.173 6.845 1.00 0.00 615 ARG A O 18
ATOM 31176 N N . ILE A 1 4 ? -9.845 4.258 6.909 1.00 0.00 616 ILE A N 18
ATOM 31177 C CA . ILE A 1 4 ? -10.859 4.808 7.798 1.00 0.00 616 ILE A CA 18
ATOM 31178 C C . ILE A 1 4 ? -11.537 6.020 7.158 1.00 0.00 616 ILE A C 18
ATOM 31179 O O . ILE A 1 4 ? -10.869 6.879 6.581 1.00 0.00 616 ILE A O 18
ATOM 31195 N N . VAL A 1 5 ? -12.861 6.091 7.256 1.00 0.00 617 VAL A N 18
ATOM 31196 C CA . VAL A 1 5 ? -13.594 7.215 6.686 1.00 0.00 617 VAL A CA 18
ATOM 31197 C C . VAL A 1 5 ? -14.052 8.148 7.801 1.00 0.00 617 VAL A C 18
ATOM 31198 O O . VAL A 1 5 ? -14.682 7.719 8.772 1.00 0.00 617 VAL A O 18
ATOM 31211 N N . LEU A 1 6 ? -13.721 9.420 7.657 1.00 0.00 618 LEU A N 18
ATOM 31212 C CA . LEU A 1 6 ? -14.057 10.422 8.652 1.00 0.00 618 LEU A CA 18
ATOM 31213 C C . LEU A 1 6 ? -15.114 11.379 8.126 1.00 0.00 618 LEU A C 18
ATOM 31214 O O . LEU A 1 6 ? -14.939 11.992 7.074 1.00 0.00 618 LEU A O 18
ATOM 31230 N N . VAL A 1 7 ? -16.210 11.515 8.861 1.00 0.00 619 VAL A N 18
ATOM 31231 C CA . VAL A 1 7 ? -17.281 12.416 8.468 1.00 0.00 619 VAL A CA 18
ATOM 31232 C C . VAL A 1 7 ? -17.450 13.480 9.535 1.00 0.00 619 VAL A C 18
ATOM 31233 O O . VAL A 1 7 ? -17.766 13.175 10.690 1.00 0.00 619 VAL A O 18
ATOM 31246 N N . SER A 1 8 ? -17.232 14.730 9.148 1.00 0.00 620 SER A N 18
ATOM 31247 C CA . SER A 1 8 ? -17.344 15.836 10.092 1.00 0.00 620 SER A CA 18
ATOM 31248 C C . SER A 1 8 ? -17.450 17.179 9.384 1.00 0.00 620 SER A C 18
ATOM 31249 O O . SER A 1 8 ? -16.790 17.418 8.372 1.00 0.00 620 SER A O 18
ATOM 31257 N N . GLU A 1 9 ? -18.293 18.043 9.931 1.00 0.00 621 GLU A N 18
ATOM 31258 C CA . GLU A 1 9 ? -18.491 19.384 9.395 1.00 0.00 621 GLU A CA 18
ATOM 31259 C C . GLU A 1 9 ? -17.338 20.317 9.786 1.00 0.00 621 GLU A C 18
ATOM 31260 O O . GLU A 1 9 ? -17.027 21.269 9.068 1.00 0.00 621 GLU A O 18
ATOM 31272 N N . ASP A 1 10 ? -16.703 20.039 10.928 1.00 0.00 622 ASP A N 18
ATOM 31273 C CA . ASP A 1 10 ? -15.615 20.881 11.417 1.00 0.00 622 ASP A CA 18
ATOM 31274 C C . ASP A 1 10 ? -14.276 20.471 10.805 1.00 0.00 622 ASP A C 18
ATOM 31275 O O . ASP A 1 10 ? -13.723 19.419 11.128 1.00 0.00 622 ASP A O 18
ATOM 31284 N N . GLU A 1 11 ? -13.774 21.322 9.917 1.00 0.00 623 GLU A N 18
ATOM 31285 C CA . GLU A 1 11 ? -12.501 21.098 9.238 1.00 0.00 623 GLU A CA 18
ATOM 31286 C C . GLU A 1 11 ? -11.319 21.109 10.214 1.00 0.00 623 GLU A C 18
ATOM 31287 O O . GLU A 1 11 ? -10.372 20.336 10.057 1.00 0.00 623 GLU A O 18
ATOM 31299 N N . ALA A 1 12 ? -11.382 21.994 11.212 1.00 0.00 624 ALA A N 18
ATOM 31300 C CA . ALA A 1 12 ? -10.302 22.137 12.193 1.00 0.00 624 ALA A CA 18
ATOM 31301 C C . ALA A 1 12 ? -10.050 20.855 12.985 1.00 0.00 624 ALA A C 18
ATOM 31302 O O . ALA A 1 12 ? -8.898 20.452 13.160 1.00 0.00 624 ALA A O 18
ATOM 31309 N N . THR A 1 13 ? -11.112 20.206 13.460 1.00 0.00 625 THR A N 18
ATOM 31310 C CA . THR A 1 13 ? -10.952 18.970 14.217 1.00 0.00 625 THR A CA 18
ATOM 31311 C C . THR A 1 13 ? -10.569 17.822 13.303 1.00 0.00 625 THR A C 18
ATOM 31312 O O . THR A 1 13 ? -9.788 16.949 13.683 1.00 0.00 625 THR A O 18
ATOM 31323 N N . SER A 1 14 ? -11.122 17.837 12.096 1.00 0.00 626 SER A N 18
ATOM 31324 C CA . SER A 1 14 ? -10.847 16.795 11.125 1.00 0.00 626 SER A CA 18
ATOM 31325 C C . SER A 1 14 ? -9.375 16.790 10.725 1.00 0.00 626 SER A C 18
ATOM 31326 O O . SER A 1 14 ? -8.761 15.733 10.622 1.00 0.00 626 SER A O 18
ATOM 31334 N N . THR A 1 15 ? -8.813 17.977 10.508 1.00 0.00 627 THR A N 18
ATOM 31335 C CA . THR A 1 15 ? -7.410 18.105 10.118 1.00 0.00 627 THR A CA 18
ATOM 31336 C C . THR A 1 15 ? -6.472 17.561 11.200 1.00 0.00 627 THR A C 18
ATOM 31337 O O . THR A 1 15 ? -5.551 16.795 10.911 1.00 0.00 627 THR A O 18
ATOM 31348 N N . LEU A 1 16 ? -6.723 17.956 12.446 1.00 0.00 628 LEU A N 18
ATOM 31349 C CA . LEU A 1 16 ? -5.905 17.525 13.577 1.00 0.00 628 LEU A CA 18
ATOM 31350 C C . LEU A 1 16 ? -6.007 16.017 13.820 1.00 0.00 628 LEU A C 18
ATOM 31351 O O . LEU A 1 16 ? -4.999 15.342 14.028 1.00 0.00 628 LEU A O 18
ATOM 31367 N N . ILE A 1 17 ? -7.229 15.497 13.776 1.00 0.00 629 ILE A N 18
ATOM 31368 C CA . ILE A 1 17 ? -7.477 14.078 14.026 1.00 0.00 629 ILE A CA 18
ATOM 31369 C C . ILE A 1 17 ? -6.884 13.172 12.932 1.00 0.00 629 ILE A C 18
ATOM 31370 O O . ILE A 1 17 ? -6.456 12.049 13.213 1.00 0.00 629 ILE A O 18
ATOM 31386 N N . CYS A 1 18 ? -6.854 13.667 11.690 1.00 0.00 630 CYS A N 18
ATOM 31387 C CA . CYS A 1 18 ? -6.327 12.898 10.559 1.00 0.00 630 CYS A CA 18
ATOM 31388 C C . CYS A 1 18 ? -4.841 12.591 10.703 1.00 0.00 630 CYS A C 18
ATOM 31389 O O . CYS A 1 18 ? -4.399 11.499 10.348 1.00 0.00 630 CYS A O 18
ATOM 31397 N N . SER A 1 19 ? -4.074 13.549 11.216 1.00 0.00 631 SER A N 18
ATOM 31398 C CA . SER A 1 19 ? -2.632 13.363 11.368 1.00 0.00 631 SER A CA 18
ATOM 31399 C C . SER A 1 19 ? -2.311 12.211 12.323 1.00 0.00 631 SER A C 18
ATOM 31400 O O . SER A 1 19 ? -1.381 11.440 12.080 1.00 0.00 631 SER A O 18
ATOM 31408 N N . ILE A 1 20 ? -3.089 12.094 13.399 1.00 0.00 632 ILE A N 18
ATOM 31409 C CA . ILE A 1 20 ? -2.890 11.032 14.381 1.00 0.00 632 ILE A CA 18
ATOM 31410 C C . ILE A 1 20 ? -3.157 9.656 13.762 1.00 0.00 632 ILE A C 18
ATOM 31411 O O . ILE A 1 20 ? -2.364 8.726 13.914 1.00 0.00 632 ILE A O 18
ATOM 31427 N N . LEU A 1 21 ? -4.284 9.542 13.064 1.00 0.00 633 LEU A N 18
ATOM 31428 C CA . LEU A 1 21 ? -4.674 8.289 12.424 1.00 0.00 633 LEU A CA 18
ATOM 31429 C C . LEU A 1 21 ? -3.742 7.918 11.269 1.00 0.00 633 LEU A C 18
ATOM 31430 O O . LEU A 1 21 ? -3.393 6.748 11.101 1.00 0.00 633 LEU A O 18
ATOM 31446 N N . THR A 1 22 ? -3.342 8.911 10.477 1.00 0.00 634 THR A N 18
ATOM 31447 C CA . THR A 1 22 ? -2.467 8.671 9.332 1.00 0.00 634 THR A CA 18
ATOM 31448 C C . THR A 1 22 ? -1.073 8.227 9.780 1.00 0.00 634 THR A C 18
ATOM 31449 O O . THR A 1 22 ? -0.483 7.323 9.186 1.00 0.00 634 THR A O 18
ATOM 31460 N N . THR A 1 23 ? -0.548 8.867 10.829 1.00 0.00 635 THR A N 18
ATOM 31461 C CA . THR A 1 23 ? 0.779 8.526 11.352 1.00 0.00 635 THR A CA 18
ATOM 31462 C C . THR A 1 23 ? 0.828 7.071 11.839 1.00 0.00 635 THR A C 18
ATOM 31463 O O . THR A 1 23 ? 1.903 6.485 11.972 1.00 0.00 635 THR A O 18
ATOM 31474 N N . ALA A 1 24 ? -0.347 6.493 12.087 1.00 0.00 636 ALA A N 18
ATOM 31475 C CA . ALA A 1 24 ? -0.444 5.107 12.531 1.00 0.00 636 ALA A CA 18
ATOM 31476 C C . ALA A 1 24 ? -0.379 4.148 11.340 1.00 0.00 636 ALA A C 18
ATOM 31477 O O . ALA A 1 24 ? -0.387 2.929 11.512 1.00 0.00 636 ALA A O 18
ATOM 31484 N N . GLY A 1 25 ? -0.319 4.711 10.135 1.00 0.00 637 GLY A N 18
ATOM 31485 C CA . GLY A 1 25 ? -0.249 3.901 8.930 1.00 0.00 637 GLY A CA 18
ATOM 31486 C C . GLY A 1 25 ? -1.604 3.668 8.292 1.00 0.00 637 GLY A C 18
ATOM 31487 O O . GLY A 1 25 ? -1.718 2.921 7.319 1.00 0.00 637 GLY A O 18
ATOM 31491 N N . TYR A 1 26 ? -2.636 4.302 8.839 1.00 0.00 638 TYR A N 18
ATOM 31492 C CA . TYR A 1 26 ? -3.988 4.154 8.311 1.00 0.00 638 TYR A CA 18
ATOM 31493 C C . TYR A 1 26 ? -4.377 5.346 7.444 1.00 0.00 638 TYR A C 18
ATOM 31494 O O . TYR A 1 26 ? -4.070 6.492 7.772 1.00 0.00 638 TYR A O 18
ATOM 31512 N N . GLN A 1 27 ? -5.052 5.071 6.332 1.00 0.00 639 GLN A N 18
ATOM 31513 C CA . GLN A 1 27 ? -5.495 6.126 5.430 1.00 0.00 639 GLN A CA 18
ATOM 31514 C C . GLN A 1 27 ? -6.837 6.670 5.889 1.00 0.00 639 GLN A C 18
ATOM 31515 O O . GLN A 1 27 ? -7.724 5.910 6.279 1.00 0.00 639 GLN A O 18
ATOM 31529 N N . VAL A 1 28 ? -6.988 7.985 5.838 1.00 0.00 640 VAL A N 18
ATOM 31530 C CA . VAL A 1 28 ? -8.228 8.612 6.264 1.00 0.00 640 VAL A CA 18
ATOM 31531 C C . VAL A 1 28 ? -8.920 9.344 5.117 1.00 0.00 640 VAL A C 18
ATOM 31532 O O . VAL A 1 28 ? -8.303 10.138 4.406 1.00 0.00 640 VAL A O 18
ATOM 31545 N N . ILE A 1 29 ? -10.208 9.064 4.945 1.00 0.00 641 ILE A N 18
ATOM 31546 C CA . ILE A 1 29 ? -11.008 9.707 3.910 1.00 0.00 641 ILE A CA 18
ATOM 31547 C C . ILE A 1 29 ? -11.960 10.694 4.582 1.00 0.00 641 ILE A C 18
ATOM 31548 O O . ILE A 1 29 ? -12.837 10.283 5.336 1.00 0.00 641 ILE A O 18
ATOM 31564 N N . TRP A 1 30 ? -11.798 11.986 4.316 1.00 0.00 642 TRP A N 18
ATOM 31565 C CA . TRP A 1 30 ? -12.651 12.994 4.948 1.00 0.00 642 TRP A CA 18
ATOM 31566 C C . TRP A 1 30 ? -13.856 13.360 4.086 1.00 0.00 642 TRP A C 18
ATOM 31567 O O . TRP A 1 30 ? -13.717 13.749 2.925 1.00 0.00 642 TRP A O 18
ATOM 31588 N N . LEU A 1 31 ? -15.039 13.220 4.679 1.00 0.00 643 LEU A N 18
ATOM 31589 C CA . LEU A 1 31 ? -16.296 13.536 4.008 1.00 0.00 643 LEU A CA 18
ATOM 31590 C C . LEU A 1 31 ? -17.138 14.481 4.858 1.00 0.00 643 LEU A C 18
ATOM 31591 O O . LEU A 1 31 ? -17.124 14.394 6.087 1.00 0.00 643 LEU A O 18
ATOM 31607 N N . VAL A 1 32 ? -17.876 15.380 4.218 1.00 0.00 644 VAL A N 18
ATOM 31608 C CA . VAL A 1 32 ? -18.738 16.287 4.957 1.00 0.00 644 VAL A CA 18
ATOM 31609 C C . VAL A 1 32 ? -20.149 16.296 4.349 1.00 0.00 644 VAL A C 18
ATOM 31610 O O . VAL A 1 32 ? -20.503 17.166 3.551 1.00 0.00 644 VAL A O 18
ATOM 31623 N N . ASP A 1 33 ? -20.946 15.294 4.728 1.00 0.00 645 ASP A N 18
ATOM 31624 C CA . ASP A 1 33 ? -22.323 15.159 4.228 1.00 0.00 645 ASP A CA 18
ATOM 31625 C C . ASP A 1 33 ? -23.023 13.939 4.826 1.00 0.00 645 ASP A C 18
ATOM 31626 O O . ASP A 1 33 ? -24.237 13.949 5.021 1.00 0.00 645 ASP A O 18
ATOM 31635 N N . GLY A 1 34 ? -22.255 12.891 5.113 1.00 0.00 646 GLY A N 18
ATOM 31636 C CA . GLY A 1 34 ? -22.824 11.673 5.676 1.00 0.00 646 GLY A CA 18
ATOM 31637 C C . GLY A 1 34 ? -23.622 10.859 4.672 1.00 0.00 646 GLY A C 18
ATOM 31638 O O . GLY A 1 34 ? -24.561 10.156 5.045 1.00 0.00 646 GLY A O 18
ATOM 31642 N N . GLU A 1 35 ? -23.258 10.958 3.394 1.00 0.00 647 GLU A N 18
ATOM 31643 C CA . GLU A 1 35 ? -23.948 10.222 2.342 1.00 0.00 647 GLU A CA 18
ATOM 31644 C C . GLU A 1 35 ? -23.677 8.726 2.446 1.00 0.00 647 GLU A C 18
ATOM 31645 O O . GLU A 1 35 ? -22.547 8.271 2.269 1.00 0.00 647 GLU A O 18
ATOM 31657 N N . VAL A 1 36 ? -24.737 7.976 2.714 1.00 0.00 648 VAL A N 18
ATOM 31658 C CA . VAL A 1 36 ? -24.680 6.528 2.858 1.00 0.00 648 VAL A CA 18
ATOM 31659 C C . VAL A 1 36 ? -24.205 5.863 1.573 1.00 0.00 648 VAL A C 18
ATOM 31660 O O . VAL A 1 36 ? -23.428 4.916 1.621 1.00 0.00 648 VAL A O 18
ATOM 31673 N N . GLU A 1 37 ? -24.670 6.354 0.425 1.00 0.00 649 GLU A N 18
ATOM 31674 C CA . GLU A 1 37 ? -24.268 5.775 -0.851 1.00 0.00 649 GLU A CA 18
ATOM 31675 C C . GLU A 1 37 ? -22.757 5.899 -1.034 1.00 0.00 649 GLU A C 18
ATOM 31676 O O . GLU A 1 37 ? -22.101 4.960 -1.487 1.00 0.00 649 GLU A O 18
ATOM 31688 N N . ARG A 1 38 ? -22.212 7.061 -0.675 1.00 0.00 650 ARG A N 18
ATOM 31689 C CA . ARG A 1 38 ? -20.775 7.291 -0.773 1.00 0.00 650 ARG A CA 18
ATOM 31690 C C . ARG A 1 38 ? -20.031 6.474 0.282 1.00 0.00 650 ARG A C 18
ATOM 31691 O O . ARG A 1 38 ? -18.978 5.898 0.004 1.00 0.00 650 ARG A O 18
ATOM 31712 N N . LEU A 1 39 ? -20.590 6.428 1.495 1.00 0.00 651 LEU A N 18
ATOM 31713 C CA . LEU A 1 39 ? -19.986 5.670 2.591 1.00 0.00 651 LEU A CA 18
ATOM 31714 C C . LEU A 1 39 ? -19.984 4.179 2.279 1.00 0.00 651 LEU A C 18
ATOM 31715 O O . LEU A 1 39 ? -19.015 3.481 2.564 1.00 0.00 651 LEU A O 18
ATOM 31731 N N . LEU A 1 40 ? -21.089 3.697 1.716 1.00 0.00 652 LEU A N 18
ATOM 31732 C CA . LEU A 1 40 ? -21.207 2.286 1.347 1.00 0.00 652 LEU A CA 18
ATOM 31733 C C . LEU A 1 40 ? -20.218 1.919 0.238 1.00 0.00 652 LEU A C 18
ATOM 31734 O O . LEU A 1 40 ? -19.573 0.873 0.291 1.00 0.00 652 LEU A O 18
ATOM 31750 N N . ALA A 1 41 ? -20.111 2.786 -0.769 1.00 0.00 653 ALA A N 18
ATOM 31751 C CA . ALA A 1 41 ? -19.207 2.559 -1.898 1.00 0.00 653 ALA A CA 18
ATOM 31752 C C . ALA A 1 41 ? -17.748 2.524 -1.446 1.00 0.00 653 ALA A C 18
ATOM 31753 O O . ALA A 1 41 ? -16.955 1.713 -1.922 1.00 0.00 653 ALA A O 18
ATOM 31760 N N . LEU A 1 42 ? -17.415 3.412 -0.522 1.00 0.00 654 LEU A N 18
ATOM 31761 C CA . LEU A 1 42 ? -16.063 3.509 0.018 1.00 0.00 654 LEU A CA 18
ATOM 31762 C C . LEU A 1 42 ? -15.991 2.822 1.373 1.00 0.00 654 LEU A C 18
ATOM 31763 O O . LEU A 1 42 ? -15.221 3.230 2.242 1.00 0.00 654 LEU A O 18
ATOM 31779 N N . THR A 1 43 ? -16.820 1.791 1.535 1.00 0.00 655 THR A N 18
ATOM 31780 C CA . THR A 1 43 ? -16.917 1.031 2.786 1.00 0.00 655 THR A CA 18
ATOM 31781 C C . THR A 1 43 ? -15.548 0.681 3.397 1.00 0.00 655 THR A C 18
ATOM 31782 O O . THR A 1 43 ? -14.786 -0.127 2.863 1.00 0.00 655 THR A O 18
ATOM 31793 N N . PRO A 1 44 ? -15.230 1.330 4.534 1.00 0.00 656 PRO A N 18
ATOM 31794 C CA . PRO A 1 44 ? -13.985 1.125 5.285 1.00 0.00 656 PRO A CA 18
ATOM 31795 C C . PRO A 1 44 ? -14.145 0.072 6.373 1.00 0.00 656 PRO A C 18
ATOM 31796 O O . PRO A 1 44 ? -15.185 -0.575 6.469 1.00 0.00 656 PRO A O 18
ATOM 31807 N N . ILE A 1 45 ? -13.110 -0.115 7.185 1.00 0.00 657 ILE A N 18
ATOM 31808 C CA . ILE A 1 45 ? -13.191 -1.065 8.289 1.00 0.00 657 ILE A CA 18
ATOM 31809 C C . ILE A 1 45 ? -13.906 -0.422 9.468 1.00 0.00 657 ILE A C 18
ATOM 31810 O O . ILE A 1 45 ? -14.503 -1.102 10.307 1.00 0.00 657 ILE A O 18
ATOM 31826 N N . ALA A 1 46 ? -13.844 0.901 9.511 1.00 0.00 658 ALA A N 18
ATOM 31827 C CA . ALA A 1 46 ? -14.468 1.669 10.573 1.00 0.00 658 ALA A CA 18
ATOM 31828 C C . ALA A 1 46 ? -14.729 3.102 10.129 1.00 0.00 658 ALA A C 18
ATOM 31829 O O . ALA A 1 46 ? -14.023 3.634 9.268 1.00 0.00 658 ALA A O 18
ATOM 31836 N N . VAL A 1 47 ? -15.740 3.726 10.720 1.00 0.00 659 VAL A N 18
ATOM 31837 C CA . VAL A 1 47 ? -16.079 5.104 10.396 1.00 0.00 659 VAL A CA 18
ATOM 31838 C C . VAL A 1 47 ? -16.001 5.989 11.634 1.00 0.00 659 VAL A C 18
ATOM 31839 O O . VAL A 1 47 ? -16.300 5.553 12.750 1.00 0.00 659 VAL A O 18
ATOM 31852 N N . LEU A 1 48 ? -15.582 7.229 11.426 1.00 0.00 660 LEU A N 18
ATOM 31853 C CA . LEU A 1 48 ? -15.471 8.194 12.511 1.00 0.00 660 LEU A CA 18
ATOM 31854 C C . LEU A 1 48 ? -16.453 9.335 12.295 1.00 0.00 660 LEU A C 18
ATOM 31855 O O . LEU A 1 48 ? -16.375 10.044 11.288 1.00 0.00 660 LEU A O 18
ATOM 31871 N N . LEU A 1 49 ? -17.372 9.518 13.230 1.00 0.00 661 LEU A N 18
ATOM 31872 C CA . LEU A 1 49 ? -18.355 10.585 13.113 1.00 0.00 661 LEU A CA 18
ATOM 31873 C C . LEU A 1 49 ? -18.055 11.664 14.146 1.00 0.00 661 LEU A C 18
ATOM 31874 O O . LEU A 1 49 ? -18.180 11.428 15.349 1.00 0.00 661 LEU A O 18
ATOM 31890 N N . ALA A 1 50 ? -17.657 12.845 13.688 1.00 0.00 662 ALA A N 18
ATOM 31891 C CA . ALA A 1 50 ? -17.312 13.922 14.609 1.00 0.00 662 ALA A CA 18
ATOM 31892 C C . ALA A 1 50 ? -18.311 15.073 14.597 1.00 0.00 662 ALA A C 18
ATOM 31893 O O . ALA A 1 50 ? -18.693 15.569 13.534 1.00 0.00 662 ALA A O 18
ATOM 31900 N N . GLU A 1 51 ? -18.720 15.486 15.789 1.00 0.00 663 GLU A N 18
ATOM 31901 C CA . GLU A 1 51 ? -19.643 16.603 15.952 1.00 0.00 663 GLU A CA 18
ATOM 31902 C C . GLU A 1 51 ? -18.928 17.928 15.660 1.00 0.00 663 GLU A C 18
ATOM 31903 O O . GLU A 1 51 ? -17.734 18.065 15.932 1.00 0.00 663 GLU A O 18
ATOM 31915 N N . PRO A 1 52 ? -19.642 18.927 15.104 1.00 0.00 664 PRO A N 18
ATOM 31916 C CA . PRO A 1 52 ? -21.061 18.801 14.749 1.00 0.00 664 PRO A CA 18
ATOM 31917 C C . PRO A 1 52 ? -21.283 17.943 13.503 1.00 0.00 664 PRO A C 18
ATOM 31918 O O . PRO A 1 52 ? -20.498 17.984 12.552 1.00 0.00 664 PRO A O 18
ATOM 31929 N N . PHE A 1 53 ? -22.357 17.167 13.523 1.00 0.00 665 PHE A N 18
ATOM 31930 C CA . PHE A 1 53 ? -22.704 16.304 12.398 1.00 0.00 665 PHE A CA 18
ATOM 31931 C C . PHE A 1 53 ? -23.341 17.108 11.268 1.00 0.00 665 PHE A C 18
ATOM 31932 O O . PHE A 1 53 ? -24.191 17.964 11.507 1.00 0.00 665 PHE A O 18
ATOM 31949 N N . SER A 1 54 ? -22.936 16.820 10.034 1.00 0.00 666 SER A N 18
ATOM 31950 C CA . SER A 1 54 ? -23.477 17.514 8.871 1.00 0.00 666 SER A CA 18
ATOM 31951 C C . SER A 1 54 ? -24.692 16.784 8.296 1.00 0.00 666 SER A C 18
ATOM 31952 O O . SER A 1 54 ? -25.524 17.385 7.619 1.00 0.00 666 SER A O 18
ATOM 31960 N N . TYR A 1 55 ? -24.786 15.485 8.573 1.00 0.00 667 TYR A N 18
ATOM 31961 C CA . TYR A 1 55 ? -25.903 14.673 8.090 1.00 0.00 667 TYR A CA 18
ATOM 31962 C C . TYR A 1 55 ? -27.149 14.836 8.964 1.00 0.00 667 TYR A C 18
ATOM 31963 O O . TYR A 1 55 ? -28.252 14.470 8.556 1.00 0.00 667 TYR A O 18
ATOM 31981 N N . GLY A 1 56 ? -26.973 15.380 10.163 1.00 0.00 668 GLY A N 18
ATOM 31982 C CA . GLY A 1 56 ? -28.101 15.588 11.053 1.00 0.00 668 GLY A CA 18
ATOM 31983 C C . GLY A 1 56 ? -28.235 14.528 12.135 1.00 0.00 668 GLY A C 18
ATOM 31984 O O . GLY A 1 56 ? -27.453 14.501 13.087 1.00 0.00 668 GLY A O 18
ATOM 31988 N N . ASP A 1 57 ? -29.228 13.653 11.987 1.00 0.00 669 ASP A N 18
ATOM 31989 C CA . ASP A 1 57 ? -29.494 12.607 12.979 1.00 0.00 669 ASP A CA 18
ATOM 31990 C C . ASP A 1 57 ? -28.595 11.387 12.779 1.00 0.00 669 ASP A C 18
ATOM 31991 O O . ASP A 1 57 ? -28.736 10.650 11.803 1.00 0.00 669 ASP A O 18
ATOM 32000 N N . VAL A 1 58 ? -27.680 11.184 13.724 1.00 0.00 670 VAL A N 18
ATOM 32001 C CA . VAL A 1 58 ? -26.737 10.065 13.681 1.00 0.00 670 VAL A CA 18
ATOM 32002 C C . VAL A 1 58 ? -27.415 8.693 13.820 1.00 0.00 670 VAL A C 18
ATOM 32003 O O . VAL A 1 58 ? -26.926 7.709 13.262 1.00 0.00 670 VAL A O 18
ATOM 32016 N N . GLN A 1 59 ? -28.539 8.622 14.535 1.00 0.00 671 GLN A N 18
ATOM 32017 C CA . GLN A 1 59 ? -29.233 7.346 14.730 1.00 0.00 671 GLN A CA 18
ATOM 32018 C C . GLN A 1 59 ? -29.697 6.763 13.397 1.00 0.00 671 GLN A C 18
ATOM 32019 O O . GLN A 1 59 ? -29.585 5.557 13.166 1.00 0.00 671 GLN A O 18
ATOM 32033 N N . GLU A 1 60 ? -30.218 7.623 12.527 1.00 0.00 672 GLU A N 18
ATOM 32034 C CA . GLU A 1 60 ? -30.681 7.198 11.212 1.00 0.00 672 GLU A CA 18
ATOM 32035 C C . GLU A 1 60 ? -29.516 6.700 10.361 1.00 0.00 672 GLU A C 18
ATOM 32036 O O . GLU A 1 60 ? -29.645 5.714 9.638 1.00 0.00 672 GLU A O 18
ATOM 32048 N N . LEU A 1 61 ? -28.386 7.396 10.454 1.00 0.00 673 LEU A N 18
ATOM 32049 C CA . LEU A 1 61 ? -27.186 7.025 9.710 1.00 0.00 673 LEU A CA 18
ATOM 32050 C C . LEU A 1 61 ? -26.681 5.664 10.174 1.00 0.00 673 LEU A C 18
ATOM 32051 O O . LEU A 1 61 ? -26.340 4.807 9.361 1.00 0.00 673 LEU A O 18
ATOM 32067 N N . VAL A 1 62 ? -26.651 5.476 11.492 1.00 0.00 674 VAL A N 18
ATOM 32068 C CA . VAL A 1 62 ? -26.200 4.224 12.086 1.00 0.00 674 VAL A CA 18
ATOM 32069 C C . VAL A 1 62 ? -27.124 3.091 11.667 1.00 0.00 674 VAL A C 18
ATOM 32070 O O . VAL A 1 62 ? -26.667 2.010 11.303 1.00 0.00 674 VAL A O 18
ATOM 32083 N N . ASP A 1 63 ? -28.429 3.358 11.712 1.00 0.00 675 ASP A N 18
ATOM 32084 C CA . ASP A 1 63 ? -29.426 2.369 11.315 1.00 0.00 675 ASP A CA 18
ATOM 32085 C C . ASP A 1 63 ? -29.217 1.955 9.870 1.00 0.00 675 ASP A C 18
ATOM 32086 O O . ASP A 1 63 ? -29.329 0.781 9.534 1.00 0.00 675 ASP A O 18
ATOM 32095 N N . GLN A 1 64 ? -28.911 2.928 9.019 1.00 0.00 676 GLN A N 18
ATOM 32096 C CA . GLN A 1 64 ? -28.687 2.645 7.604 1.00 0.00 676 GLN A CA 18
ATOM 32097 C C . GLN A 1 64 ? -27.374 1.895 7.397 1.00 0.00 676 GLN A C 18
ATOM 32098 O O . GLN A 1 64 ? -27.299 0.965 6.595 1.00 0.00 676 GLN A O 18
ATOM 32112 N N . LEU A 1 65 ? -26.340 2.309 8.128 1.00 0.00 677 LEU A N 18
ATOM 32113 C CA . LEU A 1 65 ? -25.029 1.678 8.027 1.00 0.00 677 LEU A CA 18
ATOM 32114 C C . LEU A 1 65 ? -25.045 0.246 8.554 1.00 0.00 677 LEU A C 18
ATOM 32115 O O . LEU A 1 65 ? -24.460 -0.643 7.940 1.00 0.00 677 LEU A O 18
ATOM 32131 N N . ARG A 1 66 ? -25.732 0.021 9.680 1.00 0.00 678 ARG A N 18
ATOM 32132 C CA . ARG A 1 66 ? -25.789 -1.322 10.267 1.00 0.00 678 ARG A CA 18
ATOM 32133 C C . ARG A 1 66 ? -26.709 -2.225 9.456 1.00 0.00 678 ARG A C 18
ATOM 32134 O O . ARG A 1 66 ? -26.587 -3.451 9.487 1.00 0.00 678 ARG A O 18
ATOM 32155 N N . GLN A 1 67 ? -27.646 -1.604 8.749 1.00 0.00 679 GLN A N 18
ATOM 32156 C CA . GLN A 1 67 ? -28.583 -2.325 7.905 1.00 0.00 679 GLN A CA 18
ATOM 32157 C C . GLN A 1 67 ? -27.843 -2.993 6.749 1.00 0.00 679 GLN A C 18
ATOM 32158 O O . GLN A 1 67 ? -28.162 -4.115 6.354 1.00 0.00 679 GLN A O 18
ATOM 32172 N N . ARG A 1 68 ? -26.853 -2.284 6.207 1.00 0.00 680 ARG A N 18
ATOM 32173 C CA . ARG A 1 68 ? -26.067 -2.796 5.088 1.00 0.00 680 ARG A CA 18
ATOM 32174 C C . ARG A 1 68 ? -24.859 -3.588 5.574 1.00 0.00 680 ARG A C 18
ATOM 32175 O O . ARG A 1 68 ? -24.557 -4.661 5.051 1.00 0.00 680 ARG A O 18
ATOM 32196 N N . CYS A 1 69 ? -24.168 -3.055 6.570 1.00 0.00 681 CYS A N 18
ATOM 32197 C CA . CYS A 1 69 ? -22.995 -3.717 7.120 1.00 0.00 681 CYS A CA 18
ATOM 32198 C C . CYS A 1 69 ? -23.167 -3.957 8.611 1.00 0.00 681 CYS A C 18
ATOM 32199 O O . CYS A 1 69 ? -23.527 -3.050 9.357 1.00 0.00 681 CYS A O 18
ATOM 32207 N N . THR A 1 70 ? -22.891 -5.176 9.041 1.00 0.00 682 THR A N 18
ATOM 32208 C CA . THR A 1 70 ? -23.023 -5.536 10.447 1.00 0.00 682 THR A CA 18
ATOM 32209 C C . THR A 1 70 ? -21.922 -4.874 11.277 1.00 0.00 682 THR A C 18
ATOM 32210 O O . THR A 1 70 ? -20.890 -4.473 10.734 1.00 0.00 682 THR A O 18
ATOM 32221 N N . PRO A 1 71 ? -22.120 -4.744 12.608 1.00 0.00 683 PRO A N 18
ATOM 32222 C CA . PRO A 1 71 ? -21.127 -4.119 13.498 1.00 0.00 683 PRO A CA 18
ATOM 32223 C C . PRO A 1 71 ? -19.778 -4.837 13.478 1.00 0.00 683 PRO A C 18
ATOM 32224 O O . PRO A 1 71 ? -18.749 -4.243 13.799 1.00 0.00 683 PRO A O 18
ATOM 32235 N N . GLU A 1 72 ? -19.786 -6.117 13.114 1.00 0.00 684 GLU A N 18
ATOM 32236 C CA . GLU A 1 72 ? -18.549 -6.890 13.042 1.00 0.00 684 GLU A CA 18
ATOM 32237 C C . GLU A 1 72 ? -17.800 -6.578 11.745 1.00 0.00 684 GLU A C 18
ATOM 32238 O O . GLU A 1 72 ? -16.620 -6.896 11.603 1.00 0.00 684 GLU A O 18
ATOM 32250 N N . GLN A 1 73 ? -18.504 -5.963 10.798 1.00 0.00 685 GLN A N 18
ATOM 32251 C CA . GLN A 1 73 ? -17.920 -5.603 9.511 1.00 0.00 685 GLN A CA 18
ATOM 32252 C C . GLN A 1 73 ? -17.503 -4.135 9.481 1.00 0.00 685 GLN A C 18
ATOM 32253 O O . GLN A 1 73 ? -16.486 -3.782 8.886 1.00 0.00 685 GLN A O 18
ATOM 32267 N N . LEU A 1 74 ? -18.294 -3.285 10.132 1.00 0.00 686 LEU A N 18
ATOM 32268 C CA . LEU A 1 74 ? -18.022 -1.850 10.163 1.00 0.00 686 LEU A CA 18
ATOM 32269 C C . LEU A 1 74 ? -18.015 -1.308 11.589 1.00 0.00 686 LEU A C 18
ATOM 32270 O O . LEU A 1 74 ? -19.047 -1.323 12.262 1.00 0.00 686 LEU A O 18
ATOM 32286 N N . LYS A 1 75 ? -16.864 -0.828 12.057 1.00 0.00 687 LYS A N 18
ATOM 32287 C CA . LYS A 1 75 ? -16.794 -0.255 13.397 1.00 0.00 687 LYS A CA 18
ATOM 32288 C C . LYS A 1 75 ? -17.211 1.206 13.348 1.00 0.00 687 LYS A C 18
ATOM 32289 O O . LYS A 1 75 ? -16.904 1.919 12.395 1.00 0.00 687 LYS A O 18
ATOM 32308 N N . ILE A 1 76 ? -17.916 1.647 14.371 1.00 0.00 688 ILE A N 18
ATOM 32309 C CA . ILE A 1 76 ? -18.388 3.021 14.420 1.00 0.00 688 ILE A CA 18
ATOM 32310 C C . ILE A 1 76 ? -17.878 3.739 15.660 1.00 0.00 688 ILE A C 18
ATOM 32311 O O . ILE A 1 76 ? -18.146 3.331 16.794 1.00 0.00 688 ILE A O 18
ATOM 32327 N N . PHE A 1 77 ? -17.131 4.807 15.419 1.00 0.00 689 PHE A N 18
ATOM 32328 C CA . PHE A 1 77 ? -16.579 5.632 16.487 1.00 0.00 689 PHE A CA 18
ATOM 32329 C C . PHE A 1 77 ? -17.158 7.045 16.395 1.00 0.00 689 PHE A C 18
ATOM 32330 O O . PHE A 1 77 ? -17.342 7.571 15.297 1.00 0.00 689 PHE A O 18
ATOM 32347 N N . ILE A 1 78 ? -17.440 7.664 17.536 1.00 0.00 690 ILE A N 18
ATOM 32348 C CA . ILE A 1 78 ? -18.003 9.012 17.544 1.00 0.00 690 ILE A CA 18
ATOM 32349 C C . ILE A 1 78 ? -17.129 9.978 18.348 1.00 0.00 690 ILE A C 18
ATOM 32350 O O . ILE A 1 78 ? -16.645 9.648 19.437 1.00 0.00 690 ILE A O 18
ATOM 32366 N N . LEU A 1 79 ? -16.917 11.168 17.789 1.00 0.00 691 LEU A N 18
ATOM 32367 C CA . LEU A 1 79 ? -16.107 12.194 18.439 1.00 0.00 691 LEU A CA 18
ATOM 32368 C C . LEU A 1 79 ? -17.002 13.330 18.912 1.00 0.00 691 LEU A C 18
ATOM 32369 O O . LEU A 1 79 ? -17.764 13.901 18.127 1.00 0.00 691 LEU A O 18
ATOM 32385 N N . GLY A 1 80 ? -16.903 13.654 20.191 1.00 0.00 692 GLY A N 18
ATOM 32386 C CA . GLY A 1 80 ? -17.709 14.718 20.747 1.00 0.00 692 GLY A CA 18
ATOM 32387 C C . GLY A 1 80 ? -17.527 14.851 22.240 1.00 0.00 692 GLY A C 18
ATOM 32388 O O . GLY A 1 80 ? -16.745 14.119 22.842 1.00 0.00 692 GLY A O 18
ATOM 32392 N N . SER A 1 81 ? -18.239 15.798 22.834 1.00 0.00 693 SER A N 18
ATOM 32393 C CA . SER A 1 81 ? -18.161 16.030 24.274 1.00 0.00 693 SER A CA 18
ATOM 32394 C C . SER A 1 81 ? -18.736 14.861 25.063 1.00 0.00 693 SER A C 18
ATOM 32395 O O . SER A 1 81 ? -18.228 14.511 26.129 1.00 0.00 693 SER A O 18
ATOM 32403 N N . LYS A 1 82 ? -19.792 14.256 24.538 1.00 0.00 694 LYS A N 18
ATOM 32404 C CA . LYS A 1 82 ? -20.423 13.129 25.202 1.00 0.00 694 LYS A CA 18
ATOM 32405 C C . LYS A 1 82 ? -20.473 11.920 24.289 1.00 0.00 694 LYS A C 18
ATOM 32406 O O . LYS A 1 82 ? -20.762 12.031 23.099 1.00 0.00 694 LYS A O 18
ATOM 32425 N N . GLY A 1 83 ? -20.171 10.766 24.861 1.00 0.00 695 GLY A N 18
ATOM 32426 C CA . GLY A 1 83 ? -20.188 9.527 24.109 1.00 0.00 695 GLY A CA 18
ATOM 32427 C C . GLY A 1 83 ? -21.419 8.686 24.386 1.00 0.00 695 GLY A C 18
ATOM 32428 O O . GLY A 1 83 ? -21.457 7.506 24.042 1.00 0.00 695 GLY A O 18
ATOM 32432 N N . ASN A 1 84 ? -22.429 9.291 25.006 1.00 0.00 696 ASN A N 18
ATOM 32433 C CA . ASN A 1 84 ? -23.658 8.574 25.339 1.00 0.00 696 ASN A CA 18
ATOM 32434 C C . ASN A 1 84 ? -24.591 8.482 24.132 1.00 0.00 696 ASN A C 18
ATOM 32435 O O . ASN A 1 84 ? -25.647 9.118 24.092 1.00 0.00 696 ASN A O 18
ATOM 32446 N N . TYR A 1 85 ? -24.186 7.688 23.146 1.00 0.00 697 TYR A N 18
ATOM 32447 C CA . TYR A 1 85 ? -24.971 7.483 21.941 1.00 0.00 697 TYR A CA 18
ATOM 32448 C C . TYR A 1 85 ? -25.073 6.000 21.633 1.00 0.00 697 TYR A C 18
ATOM 32449 O O . TYR A 1 85 ? -24.147 5.233 21.898 1.00 0.00 697 TYR A O 18
ATOM 32467 N N . GLN A 1 86 ? -26.203 5.602 21.079 1.00 0.00 698 GLN A N 18
ATOM 32468 C CA . GLN A 1 86 ? -26.433 4.207 20.736 1.00 0.00 698 GLN A CA 18
ATOM 32469 C C . GLN A 1 86 ? -26.035 3.940 19.291 1.00 0.00 698 GLN A C 18
ATOM 32470 O O . GLN A 1 86 ? -26.156 4.815 18.433 1.00 0.00 698 GLN A O 18
ATOM 32484 N N . GLY A 1 87 ? -25.564 2.728 19.027 1.00 0.00 699 GLY A N 18
ATOM 32485 C CA . GLY A 1 87 ? -25.163 2.370 17.680 1.00 0.00 699 GLY A CA 18
ATOM 32486 C C . GLY A 1 87 ? -23.680 2.555 17.419 1.00 0.00 699 GLY A C 18
ATOM 32487 O O . GLY A 1 87 ? -23.221 2.358 16.295 1.00 0.00 699 GLY A O 18
ATOM 32491 N N . VAL A 1 88 ? -22.920 2.930 18.444 1.00 0.00 700 VAL A N 18
ATOM 32492 C CA . VAL A 1 88 ? -21.487 3.111 18.281 1.00 0.00 700 VAL A CA 18
ATOM 32493 C C . VAL A 1 88 ? -20.730 2.155 19.195 1.00 0.00 700 VAL A C 18
ATOM 32494 O O . VAL A 1 88 ? -21.211 1.785 20.268 1.00 0.00 700 VAL A O 18
ATOM 32507 N N . ASP A 1 89 ? -19.557 1.741 18.748 1.00 0.00 701 ASP A N 18
ATOM 32508 C CA . ASP A 1 89 ? -18.726 0.808 19.508 1.00 0.00 701 ASP A CA 18
ATOM 32509 C C . ASP A 1 89 ? -17.936 1.514 20.608 1.00 0.00 701 ASP A C 18
ATOM 32510 O O . ASP A 1 89 ? -17.852 1.021 21.733 1.00 0.00 701 ASP A O 18
ATOM 32519 N N . ARG A 1 90 ? -17.380 2.679 20.288 1.00 0.00 702 ARG A N 18
ATOM 32520 C CA . ARG A 1 90 ? -16.572 3.434 21.246 1.00 0.00 702 ARG A CA 18
ATOM 32521 C C . ARG A 1 90 ? -16.844 4.928 21.119 1.00 0.00 702 ARG A C 18
ATOM 32522 O O . ARG A 1 90 ? -17.406 5.384 20.121 1.00 0.00 702 ARG A O 18
ATOM 32543 N N . TYR A 1 91 ? -16.429 5.687 22.127 1.00 0.00 703 TYR A N 18
ATOM 32544 C CA . TYR A 1 91 ? -16.614 7.131 22.122 1.00 0.00 703 TYR A CA 18
ATOM 32545 C C . TYR A 1 91 ? -15.314 7.836 22.481 1.00 0.00 703 TYR A C 18
ATOM 32546 O O . TYR A 1 91 ? -14.533 7.345 23.297 1.00 0.00 703 TYR A O 18
ATOM 32564 N N . ILE A 1 92 ? -15.084 8.988 21.860 1.00 0.00 704 ILE A N 18
ATOM 32565 C CA . ILE A 1 92 ? -13.883 9.769 22.123 1.00 0.00 704 ILE A CA 18
ATOM 32566 C C . ILE A 1 92 ? -14.272 11.176 22.570 1.00 0.00 704 ILE A C 18
ATOM 32567 O O . ILE A 1 92 ? -14.648 12.014 21.745 1.00 0.00 704 ILE A O 18
ATOM 32583 N N . PRO A 1 93 ? -14.212 11.446 23.886 1.00 0.00 705 PRO A N 18
ATOM 32584 C CA . PRO A 1 93 ? -14.580 12.755 24.435 1.00 0.00 705 PRO A CA 18
ATOM 32585 C C . PRO A 1 93 ? -13.564 13.858 24.134 1.00 0.00 705 PRO A C 18
ATOM 32586 O O . PRO A 1 93 ? -12.357 13.617 24.071 1.00 0.00 705 PRO A O 18
ATOM 32597 N N . LEU A 1 94 ? -14.078 15.068 23.941 1.00 0.00 706 LEU A N 18
ATOM 32598 C CA . LEU A 1 94 ? -13.253 16.237 23.680 1.00 0.00 706 LEU A CA 18
ATOM 32599 C C . LEU A 1 94 ? -13.043 17.027 24.976 1.00 0.00 706 LEU A C 18
ATOM 32600 O O . LEU A 1 94 ? -13.926 17.051 25.835 1.00 0.00 706 LEU A O 18
ATOM 32616 N N . PRO A 1 95 ? -11.882 17.693 25.140 1.00 0.00 707 PRO A N 18
ATOM 32617 C CA . PRO A 1 95 ? -10.786 17.688 24.157 1.00 0.00 707 PRO A CA 18
ATOM 32618 C C . PRO A 1 95 ? -10.170 16.302 23.967 1.00 0.00 707 PRO A C 18
ATOM 32619 O O . PRO A 1 95 ? -9.964 15.567 24.931 1.00 0.00 707 PRO A O 18
ATOM 32630 N N . ILE A 1 96 ? -9.888 15.954 22.719 1.00 0.00 708 ILE A N 18
ATOM 32631 C CA . ILE A 1 96 ? -9.275 14.673 22.396 1.00 0.00 708 ILE A CA 18
ATOM 32632 C C . ILE A 1 96 ? -7.842 14.584 22.900 1.00 0.00 708 ILE A C 18
ATOM 32633 O O . ILE A 1 96 ? -7.060 15.529 22.781 1.00 0.00 708 ILE A O 18
ATOM 32649 N N . HIS A 1 97 ? -7.508 13.435 23.460 1.00 0.00 709 HIS A N 18
ATOM 32650 C CA . HIS A 1 97 ? -6.159 13.178 23.937 1.00 0.00 709 HIS A CA 18
ATOM 32651 C C . HIS A 1 97 ? -5.490 12.199 22.981 1.00 0.00 709 HIS A C 18
ATOM 32652 O O . HIS A 1 97 ? -5.867 11.030 22.927 1.00 0.00 709 HIS A O 18
ATOM 32666 N N . PRO A 1 98 ? -4.481 12.668 22.224 1.00 0.00 710 PRO A N 18
ATOM 32667 C CA . PRO A 1 98 ? -3.766 11.846 21.224 1.00 0.00 710 PRO A CA 18
ATOM 32668 C C . PRO A 1 98 ? -3.216 10.527 21.768 1.00 0.00 710 PRO A C 18
ATOM 32669 O O . PRO A 1 98 ? -3.246 9.508 21.077 1.00 0.00 710 PRO A O 18
ATOM 32680 N N . GLU A 1 99 ? -2.722 10.553 23.002 1.00 0.00 711 GLU A N 18
ATOM 32681 C CA . GLU A 1 99 ? -2.145 9.366 23.629 1.00 0.00 711 GLU A CA 18
ATOM 32682 C C . GLU A 1 99 ? -3.179 8.252 23.821 1.00 0.00 711 GLU A C 18
ATOM 32683 O O . GLU A 1 99 ? -2.896 7.082 23.562 1.00 0.00 711 GLU A O 18
ATOM 32695 N N . SER A 1 100 ? -4.376 8.619 24.266 1.00 0.00 712 SER A N 18
ATOM 32696 C CA . SER A 1 100 ? -5.427 7.637 24.517 1.00 0.00 712 SER A CA 18
ATOM 32697 C C . SER A 1 100 ? -6.304 7.402 23.291 1.00 0.00 712 SER A C 18
ATOM 32698 O O . SER A 1 100 ? -6.890 6.332 23.151 1.00 0.00 712 SER A O 18
ATOM 32706 N N . PHE A 1 101 ? -6.385 8.392 22.402 1.00 0.00 713 PHE A N 18
ATOM 32707 C CA . PHE A 1 101 ? -7.207 8.274 21.197 1.00 0.00 713 PHE A CA 18
ATOM 32708 C C . PHE A 1 101 ? -6.762 7.094 20.338 1.00 0.00 713 PHE A C 18
ATOM 32709 O O . PHE A 1 101 ? -7.580 6.267 19.932 1.00 0.00 713 PHE A O 18
ATOM 32726 N N . LEU A 1 102 ? -5.461 7.017 20.075 1.00 0.00 714 LEU A N 18
ATOM 32727 C CA . LEU A 1 102 ? -4.911 5.933 19.270 1.00 0.00 714 LEU A CA 18
ATOM 32728 C C . LEU A 1 102 ? -5.104 4.593 19.983 1.00 0.00 714 LEU A C 18
ATOM 32729 O O . LEU A 1 102 ? -5.443 3.586 19.356 1.00 0.00 714 LEU A O 18
ATOM 32745 N N . GLN A 1 103 ? -4.882 4.595 21.297 1.00 0.00 715 GLN A N 18
ATOM 32746 C CA . GLN A 1 103 ? -5.034 3.388 22.109 1.00 0.00 715 GLN A CA 18
ATOM 32747 C C . GLN A 1 103 ? -6.479 2.881 22.103 1.00 0.00 715 GLN A C 18
ATOM 32748 O O . GLN A 1 103 ? -6.714 1.680 21.983 1.00 0.00 715 GLN A O 18
ATOM 32762 N N . GLN A 1 104 ? -7.441 3.798 22.220 1.00 0.00 716 GLN A N 18
ATOM 32763 C CA . GLN A 1 104 ? -8.857 3.426 22.225 1.00 0.00 716 GLN A CA 18
ATOM 32764 C C . GLN A 1 104 ? -9.275 2.811 20.891 1.00 0.00 716 GLN A C 18
ATOM 32765 O O . GLN A 1 104 ? -10.016 1.826 20.861 1.00 0.00 716 GLN A O 18
ATOM 32779 N N . VAL A 1 105 ? -8.798 3.396 19.792 1.00 0.00 717 VAL A N 18
ATOM 32780 C CA . VAL A 1 105 ? -9.107 2.881 18.460 1.00 0.00 717 VAL A CA 18
ATOM 32781 C C . VAL A 1 105 ? -8.516 1.483 18.292 1.00 0.00 717 VAL A C 18
ATOM 32782 O O . VAL A 1 105 ? -9.175 0.571 17.786 1.00 0.00 717 VAL A O 18
ATOM 32795 N N . THR A 1 106 ? -7.269 1.326 18.736 1.00 0.00 718 THR A N 18
ATOM 32796 C CA . THR A 1 106 ? -6.568 0.050 18.653 1.00 0.00 718 THR A CA 18
ATOM 32797 C C . THR A 1 106 ? -7.288 -1.026 19.467 1.00 0.00 718 THR A C 18
ATOM 32798 O O . THR A 1 106 ? -7.471 -2.145 18.991 1.00 0.00 718 THR A O 18
ATOM 32809 N N . MET A 1 107 ? -7.707 -0.679 20.688 1.00 0.00 719 MET A N 18
ATOM 32810 C CA . MET A 1 107 ? -8.410 -1.631 21.549 1.00 0.00 719 MET A CA 18
ATOM 32811 C C . MET A 1 107 ? -9.712 -2.089 20.899 1.00 0.00 719 MET A C 18
ATOM 32812 O O . MET A 1 107 ? -10.038 -3.278 20.919 1.00 0.00 719 MET A O 18
ATOM 32826 N N . GLY A 1 108 ? -10.452 -1.144 20.320 1.00 0.00 720 GLY A N 18
ATOM 32827 C CA . GLY A 1 108 ? -11.691 -1.483 19.640 1.00 0.00 720 GLY A CA 18
ATOM 32828 C C . GLY A 1 108 ? -11.443 -2.371 18.437 1.00 0.00 720 GLY A C 18
ATOM 32829 O O . GLY A 1 108 ? -12.193 -3.313 18.176 1.00 0.00 720 GLY A O 18
ATOM 32833 N N . LEU A 1 109 ? -10.381 -2.051 17.702 1.00 0.00 721 LEU A N 18
ATOM 32834 C CA . LEU A 1 109 ? -9.986 -2.806 16.518 1.00 0.00 721 LEU A CA 18
ATOM 32835 C C . LEU A 1 109 ? -9.571 -4.237 16.881 1.00 0.00 721 LEU A C 18
ATOM 32836 O O . LEU A 1 109 ? -9.964 -5.193 16.210 1.00 0.00 721 LEU A O 18
ATOM 32852 N N . THR A 1 110 ? -8.785 -4.379 17.952 1.00 0.00 722 THR A N 18
ATOM 32853 C CA . THR A 1 110 ? -8.321 -5.693 18.399 1.00 0.00 722 THR A CA 18
ATOM 32854 C C . THR A 1 110 ? -9.450 -6.528 19.000 1.00 0.00 722 THR A C 18
ATOM 32855 O O . THR A 1 110 ? -9.334 -7.747 19.120 1.00 0.00 722 THR A O 18
ATOM 32866 N N . SER A 1 111 ? -10.534 -5.865 19.401 1.00 0.00 723 SER A N 18
ATOM 32867 C CA . SER A 1 111 ? -11.684 -6.558 19.973 1.00 0.00 723 SER A CA 18
ATOM 32868 C C . SER A 1 111 ? -12.316 -7.491 18.942 1.00 0.00 723 SER A C 18
ATOM 32869 O O . SER A 1 111 ? -12.744 -8.596 19.274 1.00 0.00 723 SER A O 18
ATOM 32877 N N . LEU A 1 112 ? -12.385 -7.025 17.694 1.00 0.00 724 LEU A N 18
ATOM 32878 C CA . LEU A 1 112 ? -12.955 -7.811 16.601 1.00 0.00 724 LEU A CA 18
ATOM 32879 C C . LEU A 1 112 ? -12.136 -9.076 16.343 1.00 0.00 724 LEU A C 18
ATOM 32880 O O . LEU A 1 112 ? -12.685 -10.171 16.212 1.00 0.00 724 LEU A O 18
ATOM 32896 N N . ALA A 1 113 ? -10.816 -8.915 16.273 1.00 0.00 725 ALA A N 18
ATOM 32897 C CA . ALA A 1 113 ? -9.916 -10.035 16.032 1.00 0.00 725 ALA A CA 18
ATOM 32898 C C . ALA A 1 113 ? -8.527 -9.740 16.586 1.00 0.00 725 ALA A C 18
ATOM 32899 O O . ALA A 1 113 ? -8.071 -8.596 16.562 1.00 0.00 725 ALA A O 18
ATOM 32906 N N . THR A 1 114 ? -7.851 -10.776 17.066 1.00 0.00 726 THR A N 18
ATOM 32907 C CA . THR A 1 114 ? -6.515 -10.624 17.627 1.00 0.00 726 THR A CA 18
ATOM 32908 C C . THR A 1 114 ? -5.697 -11.900 17.437 1.00 0.00 726 THR A C 18
ATOM 32909 O O . THR A 1 114 ? -6.253 -12.995 17.347 1.00 0.00 726 THR A O 18
ATOM 32920 N N . SER A 1 115 ? -4.378 -11.751 17.358 1.00 0.00 727 SER A N 18
ATOM 32921 C CA . SER A 1 115 ? -3.486 -12.891 17.180 1.00 0.00 727 SER A CA 18
ATOM 32922 C C . SER A 1 115 ? -3.085 -13.498 18.525 1.00 0.00 727 SER A C 18
ATOM 32923 O O . SER A 1 115 ? -2.522 -14.593 18.577 1.00 0.00 727 SER A O 18
ATOM 32931 N N . ALA A 1 116 ? -3.380 -12.785 19.608 1.00 0.00 728 ALA A N 18
ATOM 32932 C CA . ALA A 1 116 ? -3.050 -13.253 20.949 1.00 0.00 728 ALA A CA 18
ATOM 32933 C C . ALA A 1 116 ? -4.065 -12.747 21.966 1.00 0.00 728 ALA A C 18
ATOM 32934 O O . ALA A 1 116 ? -4.650 -11.678 21.793 1.00 0.00 728 ALA A O 18
ATOM 32941 N N . GLN A 1 117 ? -4.269 -13.516 23.029 1.00 0.00 729 GLN A N 18
ATOM 32942 C CA . GLN A 1 117 ? -5.218 -13.142 24.072 1.00 0.00 729 GLN A CA 18
ATOM 32943 C C . GLN A 1 117 ? -4.587 -13.306 25.451 1.00 0.00 729 GLN A C 18
ATOM 32944 O O . GLN A 1 117 ? -4.755 -12.398 26.292 1.00 0.00 729 GLN A O 18
ATOM 32959 N N . GLU A 1 1 ? -3.391 -0.691 3.957 1.00 0.00 613 GLU A N 19
ATOM 32960 C CA . GLU A 1 1 ? -2.879 -0.314 5.302 1.00 0.00 613 GLU A CA 19
ATOM 32961 C C . GLU A 1 1 ? -4.026 0.057 6.237 1.00 0.00 613 GLU A C 19
ATOM 32962 O O . GLU A 1 1 ? -3.810 0.443 7.386 1.00 0.00 613 GLU A O 19
ATOM 32976 N N . GLY A 1 2 ? -5.245 -0.074 5.732 1.00 0.00 614 GLY A N 19
ATOM 32977 C CA . GLY A 1 2 ? -6.422 0.248 6.520 1.00 0.00 614 GLY A CA 19
ATOM 32978 C C . GLY A 1 2 ? -7.100 1.519 6.050 1.00 0.00 614 GLY A C 19
ATOM 32979 O O . GLY A 1 2 ? -6.445 2.544 5.858 1.00 0.00 614 GLY A O 19
ATOM 32983 N N . ARG A 1 3 ? -8.418 1.457 5.870 1.00 0.00 615 ARG A N 19
ATOM 32984 C CA . ARG A 1 3 ? -9.179 2.613 5.407 1.00 0.00 615 ARG A CA 19
ATOM 32985 C C . ARG A 1 3 ? -10.197 3.065 6.450 1.00 0.00 615 ARG A C 19
ATOM 32986 O O . ARG A 1 3 ? -11.021 2.272 6.914 1.00 0.00 615 ARG A O 19
ATOM 33007 N N . ILE A 1 4 ? -10.122 4.340 6.818 1.00 0.00 616 ILE A N 19
ATOM 33008 C CA . ILE A 1 4 ? -11.037 4.932 7.789 1.00 0.00 616 ILE A CA 19
ATOM 33009 C C . ILE A 1 4 ? -11.691 6.179 7.191 1.00 0.00 616 ILE A C 19
ATOM 33010 O O . ILE A 1 4 ? -11.011 7.017 6.596 1.00 0.00 616 ILE A O 19
ATOM 33026 N N . VAL A 1 5 ? -13.005 6.308 7.341 1.00 0.00 617 VAL A N 19
ATOM 33027 C CA . VAL A 1 5 ? -13.709 7.468 6.801 1.00 0.00 617 VAL A CA 19
ATOM 33028 C C . VAL A 1 5 ? -14.121 8.410 7.929 1.00 0.00 617 VAL A C 19
ATOM 33029 O O . VAL A 1 5 ? -14.742 7.994 8.911 1.00 0.00 617 VAL A O 19
ATOM 33042 N N . LEU A 1 6 ? -13.762 9.677 7.781 1.00 0.00 618 LEU A N 19
ATOM 33043 C CA . LEU A 1 6 ? -14.062 10.688 8.781 1.00 0.00 618 LEU A CA 19
ATOM 33044 C C . LEU A 1 6 ? -15.124 11.651 8.268 1.00 0.00 618 LEU A C 19
ATOM 33045 O O . LEU A 1 6 ? -14.982 12.230 7.191 1.00 0.00 618 LEU A O 19
ATOM 33061 N N . VAL A 1 7 ? -16.184 11.829 9.044 1.00 0.00 619 VAL A N 19
ATOM 33062 C CA . VAL A 1 7 ? -17.268 12.724 8.666 1.00 0.00 619 VAL A CA 19
ATOM 33063 C C . VAL A 1 7 ? -17.391 13.853 9.674 1.00 0.00 619 VAL A C 19
ATOM 33064 O O . VAL A 1 7 ? -17.634 13.619 10.861 1.00 0.00 619 VAL A O 19
ATOM 33077 N N . SER A 1 8 ? -17.220 15.080 9.188 1.00 0.00 620 SER A N 19
ATOM 33078 C CA . SER A 1 8 ? -17.304 16.260 10.043 1.00 0.00 620 SER A CA 19
ATOM 33079 C C . SER A 1 8 ? -17.283 17.535 9.213 1.00 0.00 620 SER A C 19
ATOM 33080 O O . SER A 1 8 ? -16.513 17.654 8.259 1.00 0.00 620 SER A O 19
ATOM 33088 N N . GLU A 1 9 ? -18.131 18.484 9.584 1.00 0.00 621 GLU A N 19
ATOM 33089 C CA . GLU A 1 9 ? -18.200 19.765 8.889 1.00 0.00 621 GLU A CA 19
ATOM 33090 C C . GLU A 1 9 ? -17.126 20.739 9.388 1.00 0.00 621 GLU A C 19
ATOM 33091 O O . GLU A 1 9 ? -16.882 21.771 8.765 1.00 0.00 621 GLU A O 19
ATOM 33103 N N . ASP A 1 10 ? -16.485 20.413 10.513 1.00 0.00 622 ASP A N 19
ATOM 33104 C CA . ASP A 1 10 ? -15.455 21.281 11.079 1.00 0.00 622 ASP A CA 19
ATOM 33105 C C . ASP A 1 10 ? -14.078 20.900 10.547 1.00 0.00 622 ASP A C 19
ATOM 33106 O O . ASP A 1 10 ? -13.535 19.848 10.892 1.00 0.00 622 ASP A O 19
ATOM 33115 N N . GLU A 1 11 ? -13.519 21.772 9.712 1.00 0.00 623 GLU A N 19
ATOM 33116 C CA . GLU A 1 11 ? -12.213 21.546 9.094 1.00 0.00 623 GLU A CA 19
ATOM 33117 C C . GLU A 1 11 ? -11.078 21.468 10.119 1.00 0.00 623 GLU A C 19
ATOM 33118 O O . GLU A 1 11 ? -10.176 20.641 9.984 1.00 0.00 623 GLU A O 19
ATOM 33130 N N . ALA A 1 12 ? -11.128 22.321 11.140 1.00 0.00 624 ALA A N 19
ATOM 33131 C CA . ALA A 1 12 ? -10.075 22.366 12.156 1.00 0.00 624 ALA A CA 19
ATOM 33132 C C . ALA A 1 12 ? -9.932 21.049 12.917 1.00 0.00 624 ALA A C 19
ATOM 33133 O O . ALA A 1 12 ? -8.818 20.565 13.118 1.00 0.00 624 ALA A O 19
ATOM 33140 N N . THR A 1 13 ? -11.049 20.470 13.342 1.00 0.00 625 THR A N 19
ATOM 33141 C CA . THR A 1 13 ? -11.013 19.209 14.069 1.00 0.00 625 THR A CA 19
ATOM 33142 C C . THR A 1 13 ? -10.627 18.066 13.141 1.00 0.00 625 THR A C 19
ATOM 33143 O O . THR A 1 13 ? -9.834 17.194 13.505 1.00 0.00 625 THR A O 19
ATOM 33154 N N . SER A 1 14 ? -11.182 18.092 11.930 1.00 0.00 626 SER A N 19
ATOM 33155 C CA . SER A 1 14 ? -10.935 17.046 10.949 1.00 0.00 626 SER A CA 19
ATOM 33156 C C . SER A 1 14 ? -9.462 16.961 10.543 1.00 0.00 626 SER A C 19
ATOM 33157 O O . SER A 1 14 ? -8.912 15.869 10.443 1.00 0.00 626 SER A O 19
ATOM 33165 N N . THR A 1 15 ? -8.822 18.107 10.326 1.00 0.00 627 THR A N 19
ATOM 33166 C CA . THR A 1 15 ? -7.413 18.126 9.922 1.00 0.00 627 THR A CA 19
ATOM 33167 C C . THR A 1 15 ? -6.481 17.618 11.022 1.00 0.00 627 THR A C 19
ATOM 33168 O O . THR A 1 15 ? -5.514 16.903 10.743 1.00 0.00 627 THR A O 19
ATOM 33179 N N . LEU A 1 16 ? -6.771 17.987 12.267 1.00 0.00 628 LEU A N 19
ATOM 33180 C CA . LEU A 1 16 ? -5.950 17.572 13.403 1.00 0.00 628 LEU A CA 19
ATOM 33181 C C . LEU A 1 16 ? -5.989 16.055 13.623 1.00 0.00 628 LEU A C 19
ATOM 33182 O O . LEU A 1 16 ? -4.949 15.419 13.796 1.00 0.00 628 LEU A O 19
ATOM 33198 N N . ILE A 1 17 ? -7.190 15.483 13.605 1.00 0.00 629 ILE A N 19
ATOM 33199 C CA . ILE A 1 17 ? -7.359 14.048 13.828 1.00 0.00 629 ILE A CA 19
ATOM 33200 C C . ILE A 1 17 ? -6.868 13.196 12.649 1.00 0.00 629 ILE A C 19
ATOM 33201 O O . ILE A 1 17 ? -6.304 12.116 12.851 1.00 0.00 629 ILE A O 19
ATOM 33217 N N . CYS A 1 18 ? -7.070 13.685 11.420 1.00 0.00 630 CYS A N 19
ATOM 33218 C CA . CYS A 1 18 ? -6.648 12.953 10.223 1.00 0.00 630 CYS A CA 19
ATOM 33219 C C . CYS A 1 18 ? -5.138 12.771 10.192 1.00 0.00 630 CYS A C 19
ATOM 33220 O O . CYS A 1 18 ? -4.642 11.715 9.799 1.00 0.00 630 CYS A O 19
ATOM 33228 N N . SER A 1 19 ? -4.413 13.807 10.602 1.00 0.00 631 SER A N 19
ATOM 33229 C CA . SER A 1 19 ? -2.958 13.761 10.628 1.00 0.00 631 SER A CA 19
ATOM 33230 C C . SER A 1 19 ? -2.469 12.674 11.586 1.00 0.00 631 SER A C 19
ATOM 33231 O O . SER A 1 19 ? -1.522 11.946 11.281 1.00 0.00 631 SER A O 19
ATOM 33239 N N . ILE A 1 20 ? -3.128 12.569 12.739 1.00 0.00 632 ILE A N 19
ATOM 33240 C CA . ILE A 1 20 ? -2.775 11.568 13.744 1.00 0.00 632 ILE A CA 19
ATOM 33241 C C . ILE A 1 20 ? -2.978 10.153 13.193 1.00 0.00 632 ILE A C 19
ATOM 33242 O O . ILE A 1 20 ? -2.100 9.295 13.309 1.00 0.00 632 ILE A O 19
ATOM 33258 N N . LEU A 1 21 ? -4.140 9.928 12.580 1.00 0.00 633 LEU A N 19
ATOM 33259 C CA . LEU A 1 21 ? -4.479 8.624 12.009 1.00 0.00 633 LEU A CA 19
ATOM 33260 C C . LEU A 1 21 ? -3.586 8.259 10.825 1.00 0.00 633 LEU A C 19
ATOM 33261 O O . LEU A 1 21 ? -3.176 7.104 10.688 1.00 0.00 633 LEU A O 19
ATOM 33277 N N . THR A 1 22 ? -3.286 9.237 9.972 1.00 0.00 634 THR A N 19
ATOM 33278 C CA . THR A 1 22 ? -2.446 8.995 8.803 1.00 0.00 634 THR A CA 19
ATOM 33279 C C . THR A 1 22 ? -1.023 8.633 9.228 1.00 0.00 634 THR A C 19
ATOM 33280 O O . THR A 1 22 ? -0.398 7.746 8.645 1.00 0.00 634 THR A O 19
ATOM 33291 N N . THR A 1 23 ? -0.520 9.327 10.252 1.00 0.00 635 THR A N 19
ATOM 33292 C CA . THR A 1 23 ? 0.820 9.073 10.779 1.00 0.00 635 THR A CA 19
ATOM 33293 C C . THR A 1 23 ? 0.935 7.625 11.257 1.00 0.00 635 THR A C 19
ATOM 33294 O O . THR A 1 23 ? 1.968 6.979 11.075 1.00 0.00 635 THR A O 19
ATOM 33305 N N . ALA A 1 24 ? -0.138 7.127 11.873 1.00 0.00 636 ALA A N 19
ATOM 33306 C CA . ALA A 1 24 ? -0.187 5.751 12.361 1.00 0.00 636 ALA A CA 19
ATOM 33307 C C . ALA A 1 24 ? -0.102 4.746 11.207 1.00 0.00 636 ALA A C 19
ATOM 33308 O O . ALA A 1 24 ? 0.186 3.569 11.418 1.00 0.00 636 ALA A O 19
ATOM 33315 N N . GLY A 1 25 ? -0.361 5.219 9.986 1.00 0.00 637 GLY A N 19
ATOM 33316 C CA . GLY A 1 25 ? -0.301 4.356 8.820 1.00 0.00 637 GLY A CA 19
ATOM 33317 C C . GLY A 1 25 ? -1.663 4.051 8.228 1.00 0.00 637 GLY A C 19
ATOM 33318 O O . GLY A 1 25 ? -1.775 3.236 7.314 1.00 0.00 637 GLY A O 19
ATOM 33322 N N . TYR A 1 26 ? -2.700 4.698 8.743 1.00 0.00 638 TYR A N 19
ATOM 33323 C CA . TYR A 1 26 ? -4.055 4.476 8.248 1.00 0.00 638 TYR A CA 19
ATOM 33324 C C . TYR A 1 26 ? -4.490 5.583 7.292 1.00 0.00 638 TYR A C 19
ATOM 33325 O O . TYR A 1 26 ? -4.175 6.754 7.499 1.00 0.00 638 TYR A O 19
ATOM 33343 N N . GLN A 1 27 ? -5.217 5.204 6.242 1.00 0.00 639 GLN A N 19
ATOM 33344 C CA . GLN A 1 27 ? -5.710 6.174 5.271 1.00 0.00 639 GLN A CA 19
ATOM 33345 C C . GLN A 1 27 ? -7.049 6.723 5.726 1.00 0.00 639 GLN A C 19
ATOM 33346 O O . GLN A 1 27 ? -7.933 5.966 6.129 1.00 0.00 639 GLN A O 19
ATOM 33360 N N . VAL A 1 28 ? -7.203 8.036 5.655 1.00 0.00 640 VAL A N 19
ATOM 33361 C CA . VAL A 1 28 ? -8.437 8.665 6.085 1.00 0.00 640 VAL A CA 19
ATOM 33362 C C . VAL A 1 28 ? -9.130 9.432 4.961 1.00 0.00 640 VAL A C 19
ATOM 33363 O O . VAL A 1 28 ? -8.506 10.219 4.248 1.00 0.00 640 VAL A O 19
ATOM 33376 N N . ILE A 1 29 ? -10.428 9.187 4.814 1.00 0.00 641 ILE A N 19
ATOM 33377 C CA . ILE A 1 29 ? -11.240 9.873 3.816 1.00 0.00 641 ILE A CA 19
ATOM 33378 C C . ILE A 1 29 ? -12.178 10.823 4.551 1.00 0.00 641 ILE A C 19
ATOM 33379 O O . ILE A 1 29 ? -13.026 10.385 5.324 1.00 0.00 641 ILE A O 19
ATOM 33395 N N . TRP A 1 30 ? -12.022 12.116 4.317 1.00 0.00 642 TRP A N 19
ATOM 33396 C CA . TRP A 1 30 ? -12.832 13.117 5.004 1.00 0.00 642 TRP A CA 19
ATOM 33397 C C . TRP A 1 30 ? -14.036 13.568 4.174 1.00 0.00 642 TRP A C 19
ATOM 33398 O O . TRP A 1 30 ? -13.896 13.989 3.024 1.00 0.00 642 TRP A O 19
ATOM 33419 N N . LEU A 1 31 ? -15.220 13.463 4.779 1.00 0.00 643 LEU A N 19
ATOM 33420 C CA . LEU A 1 31 ? -16.467 13.863 4.135 1.00 0.00 643 LEU A CA 19
ATOM 33421 C C . LEU A 1 31 ? -17.191 14.918 4.973 1.00 0.00 643 LEU A C 19
ATOM 33422 O O . LEU A 1 31 ? -17.176 14.862 6.205 1.00 0.00 643 LEU A O 19
ATOM 33438 N N . VAL A 1 32 ? -17.831 15.872 4.304 1.00 0.00 644 VAL A N 19
ATOM 33439 C CA . VAL A 1 32 ? -18.557 16.940 4.993 1.00 0.00 644 VAL A CA 19
ATOM 33440 C C . VAL A 1 32 ? -20.073 16.817 4.833 1.00 0.00 644 VAL A C 19
ATOM 33441 O O . VAL A 1 32 ? -20.794 17.807 4.962 1.00 0.00 644 VAL A O 19
ATOM 33454 N N . ASP A 1 33 ? -20.566 15.612 4.556 1.00 0.00 645 ASP A N 19
ATOM 33455 C CA . ASP A 1 33 ? -22.009 15.428 4.351 1.00 0.00 645 ASP A CA 19
ATOM 33456 C C . ASP A 1 33 ? -22.561 14.177 5.037 1.00 0.00 645 ASP A C 19
ATOM 33457 O O . ASP A 1 33 ? -23.690 14.180 5.520 1.00 0.00 645 ASP A O 19
ATOM 33466 N N . GLY A 1 34 ? -21.767 13.114 5.088 1.00 0.00 646 GLY A N 19
ATOM 33467 C CA . GLY A 1 34 ? -22.218 11.881 5.717 1.00 0.00 646 GLY A CA 19
ATOM 33468 C C . GLY A 1 34 ? -23.113 11.027 4.831 1.00 0.00 646 GLY A C 19
ATOM 33469 O O . GLY A 1 34 ? -23.885 10.215 5.337 1.00 0.00 646 GLY A O 19
ATOM 33473 N N . GLU A 1 35 ? -23.020 11.207 3.512 1.00 0.00 647 GLU A N 19
ATOM 33474 C CA . GLU A 1 35 ? -23.836 10.436 2.577 1.00 0.00 647 GLU A CA 19
ATOM 33475 C C . GLU A 1 35 ? -23.520 8.947 2.671 1.00 0.00 647 GLU A C 19
ATOM 33476 O O . GLU A 1 35 ? -22.392 8.516 2.430 1.00 0.00 647 GLU A O 19
ATOM 33488 N N . VAL A 1 36 ? -24.546 8.178 3.007 1.00 0.00 648 VAL A N 19
ATOM 33489 C CA . VAL A 1 36 ? -24.439 6.736 3.159 1.00 0.00 648 VAL A CA 19
ATOM 33490 C C . VAL A 1 36 ? -24.084 6.048 1.844 1.00 0.00 648 VAL A C 19
ATOM 33491 O O . VAL A 1 36 ? -23.418 5.017 1.849 1.00 0.00 648 VAL A O 19
ATOM 33504 N N . GLU A 1 37 ? -24.521 6.616 0.720 1.00 0.00 649 GLU A N 19
ATOM 33505 C CA . GLU A 1 37 ? -24.222 6.026 -0.581 1.00 0.00 649 GLU A CA 19
ATOM 33506 C C . GLU A 1 37 ? -22.717 6.039 -0.826 1.00 0.00 649 GLU A C 19
ATOM 33507 O O . GLU A 1 37 ? -22.147 5.052 -1.293 1.00 0.00 649 GLU A O 19
ATOM 33519 N N . ARG A 1 38 ? -22.081 7.163 -0.504 1.00 0.00 650 ARG A N 19
ATOM 33520 C CA . ARG A 1 38 ? -20.639 7.291 -0.657 1.00 0.00 650 ARG A CA 19
ATOM 33521 C C . ARG A 1 38 ? -19.918 6.454 0.395 1.00 0.00 650 ARG A C 19
ATOM 33522 O O . ARG A 1 38 ? -18.897 5.828 0.107 1.00 0.00 650 ARG A O 19
ATOM 33543 N N . LEU A 1 39 ? -20.458 6.450 1.619 1.00 0.00 651 LEU A N 19
ATOM 33544 C CA . LEU A 1 39 ? -19.873 5.670 2.709 1.00 0.00 651 LEU A CA 19
ATOM 33545 C C . LEU A 1 39 ? -19.933 4.185 2.383 1.00 0.00 651 LEU A C 19
ATOM 33546 O O . LEU A 1 39 ? -18.989 3.445 2.650 1.00 0.00 651 LEU A O 19
ATOM 33562 N N . LEU A 1 40 ? -21.065 3.757 1.827 1.00 0.00 652 LEU A N 19
ATOM 33563 C CA . LEU A 1 40 ? -21.242 2.359 1.436 1.00 0.00 652 LEU A CA 19
ATOM 33564 C C . LEU A 1 40 ? -20.269 1.977 0.319 1.00 0.00 652 LEU A C 19
ATOM 33565 O O . LEU A 1 40 ? -19.672 0.905 0.346 1.00 0.00 652 LEU A O 19
ATOM 33581 N N . ALA A 1 41 ? -20.132 2.859 -0.670 1.00 0.00 653 ALA A N 19
ATOM 33582 C CA . ALA A 1 41 ? -19.231 2.626 -1.800 1.00 0.00 653 ALA A CA 19
ATOM 33583 C C . ALA A 1 41 ? -17.772 2.531 -1.350 1.00 0.00 653 ALA A C 19
ATOM 33584 O O . ALA A 1 41 ? -17.005 1.713 -1.857 1.00 0.00 653 ALA A O 19
ATOM 33591 N N . LEU A 1 42 ? -17.401 3.377 -0.398 1.00 0.00 654 LEU A N 19
ATOM 33592 C CA . LEU A 1 42 ? -16.036 3.413 0.125 1.00 0.00 654 LEU A CA 19
ATOM 33593 C C . LEU A 1 42 ? -15.937 2.669 1.445 1.00 0.00 654 LEU A C 19
ATOM 33594 O O . LEU A 1 42 ? -15.126 3.032 2.297 1.00 0.00 654 LEU A O 19
ATOM 33610 N N . THR A 1 43 ? -16.797 1.658 1.600 1.00 0.00 655 THR A N 19
ATOM 33611 C CA . THR A 1 43 ? -16.865 0.823 2.812 1.00 0.00 655 THR A CA 19
ATOM 33612 C C . THR A 1 43 ? -15.516 0.648 3.513 1.00 0.00 655 THR A C 19
ATOM 33613 O O . THR A 1 43 ? -14.657 -0.112 3.059 1.00 0.00 655 THR A O 19
ATOM 33624 N N . PRO A 1 44 ? -15.326 1.359 4.638 1.00 0.00 656 PRO A N 19
ATOM 33625 C CA . PRO A 1 44 ? -14.105 1.297 5.438 1.00 0.00 656 PRO A CA 19
ATOM 33626 C C . PRO A 1 44 ? -14.194 0.284 6.569 1.00 0.00 656 PRO A C 19
ATOM 33627 O O . PRO A 1 44 ? -15.218 -0.373 6.754 1.00 0.00 656 PRO A O 19
ATOM 33638 N N . ILE A 1 45 ? -13.102 0.147 7.308 1.00 0.00 657 ILE A N 19
ATOM 33639 C CA . ILE A 1 45 ? -13.060 -0.752 8.452 1.00 0.00 657 ILE A CA 19
ATOM 33640 C C . ILE A 1 45 ? -13.877 -0.134 9.584 1.00 0.00 657 ILE A C 19
ATOM 33641 O O . ILE A 1 45 ? -14.595 -0.815 10.320 1.00 0.00 657 ILE A O 19
ATOM 33657 N N . ALA A 1 46 ? -13.750 1.186 9.691 1.00 0.00 658 ALA A N 19
ATOM 33658 C CA . ALA A 1 46 ? -14.428 1.959 10.722 1.00 0.00 658 ALA A CA 19
ATOM 33659 C C . ALA A 1 46 ? -14.703 3.385 10.264 1.00 0.00 658 ALA A C 19
ATOM 33660 O O . ALA A 1 46 ? -14.012 3.914 9.390 1.00 0.00 658 ALA A O 19
ATOM 33667 N N . VAL A 1 47 ? -15.720 4.003 10.859 1.00 0.00 659 VAL A N 19
ATOM 33668 C CA . VAL A 1 47 ? -16.078 5.377 10.533 1.00 0.00 659 VAL A CA 19
ATOM 33669 C C . VAL A 1 47 ? -16.030 6.261 11.775 1.00 0.00 659 VAL A C 19
ATOM 33670 O O . VAL A 1 47 ? -16.319 5.815 12.887 1.00 0.00 659 VAL A O 19
ATOM 33683 N N . LEU A 1 48 ? -15.650 7.513 11.570 1.00 0.00 660 LEU A N 19
ATOM 33684 C CA . LEU A 1 48 ? -15.570 8.482 12.654 1.00 0.00 660 LEU A CA 19
ATOM 33685 C C . LEU A 1 48 ? -16.539 9.630 12.408 1.00 0.00 660 LEU A C 19
ATOM 33686 O O . LEU A 1 48 ? -16.402 10.362 11.424 1.00 0.00 660 LEU A O 19
ATOM 33702 N N . LEU A 1 49 ? -17.516 9.793 13.291 1.00 0.00 661 LEU A N 19
ATOM 33703 C CA . LEU A 1 49 ? -18.483 10.873 13.143 1.00 0.00 661 LEU A CA 19
ATOM 33704 C C . LEU A 1 49 ? -18.185 11.952 14.175 1.00 0.00 661 LEU A C 19
ATOM 33705 O O . LEU A 1 49 ? -18.323 11.719 15.376 1.00 0.00 661 LEU A O 19
ATOM 33721 N N . ALA A 1 50 ? -17.773 13.128 13.721 1.00 0.00 662 ALA A N 19
ATOM 33722 C CA . ALA A 1 50 ? -17.441 14.200 14.648 1.00 0.00 662 ALA A CA 19
ATOM 33723 C C . ALA A 1 50 ? -18.495 15.295 14.674 1.00 0.00 662 ALA A C 19
ATOM 33724 O O . ALA A 1 50 ? -18.919 15.793 13.632 1.00 0.00 662 ALA A O 19
ATOM 33731 N N . GLU A 1 51 ? -18.909 15.659 15.883 1.00 0.00 663 GLU A N 19
ATOM 33732 C CA . GLU A 1 51 ? -19.896 16.712 16.075 1.00 0.00 663 GLU A CA 19
ATOM 33733 C C . GLU A 1 51 ? -19.285 18.089 15.802 1.00 0.00 663 GLU A C 19
ATOM 33734 O O . GLU A 1 51 ? -18.108 18.316 16.083 1.00 0.00 663 GLU A O 19
ATOM 33746 N N . PRO A 1 52 ? -20.075 19.035 15.254 1.00 0.00 664 PRO A N 19
ATOM 33747 C CA . PRO A 1 52 ? -21.479 18.808 14.871 1.00 0.00 664 PRO A CA 19
ATOM 33748 C C . PRO A 1 52 ? -21.612 17.834 13.699 1.00 0.00 664 PRO A C 19
ATOM 33749 O O . PRO A 1 52 ? -20.872 17.925 12.718 1.00 0.00 664 PRO A O 19
ATOM 33760 N N . PHE A 1 53 ? -22.568 16.919 13.801 1.00 0.00 665 PHE A N 19
ATOM 33761 C CA . PHE A 1 53 ? -22.806 15.934 12.749 1.00 0.00 665 PHE A CA 19
ATOM 33762 C C . PHE A 1 53 ? -23.460 16.585 11.529 1.00 0.00 665 PHE A C 19
ATOM 33763 O O . PHE A 1 53 ? -24.584 17.081 11.609 1.00 0.00 665 PHE A O 19
ATOM 33780 N N . SER A 1 54 ? -22.746 16.573 10.404 1.00 0.00 666 SER A N 19
ATOM 33781 C CA . SER A 1 54 ? -23.239 17.169 9.162 1.00 0.00 666 SER A CA 19
ATOM 33782 C C . SER A 1 54 ? -24.476 16.446 8.623 1.00 0.00 666 SER A C 19
ATOM 33783 O O . SER A 1 54 ? -25.389 17.079 8.099 1.00 0.00 666 SER A O 19
ATOM 33791 N N . TYR A 1 55 ? -24.492 15.117 8.745 1.00 0.00 667 TYR A N 19
ATOM 33792 C CA . TYR A 1 55 ? -25.623 14.315 8.275 1.00 0.00 667 TYR A CA 19
ATOM 33793 C C . TYR A 1 55 ? -26.897 14.607 9.078 1.00 0.00 667 TYR A C 19
ATOM 33794 O O . TYR A 1 55 ? -28.010 14.404 8.590 1.00 0.00 667 TYR A O 19
ATOM 33812 N N . GLY A 1 56 ? -26.732 15.092 10.302 1.00 0.00 668 GLY A N 19
ATOM 33813 C CA . GLY A 1 56 ? -27.881 15.380 11.138 1.00 0.00 668 GLY A CA 19
ATOM 33814 C C . GLY A 1 56 ? -28.140 14.287 12.155 1.00 0.00 668 GLY A C 19
ATOM 33815 O O . GLY A 1 56 ? -27.436 14.188 13.158 1.00 0.00 668 GLY A O 19
ATOM 33819 N N . ASP A 1 57 ? -29.144 13.458 11.900 1.00 0.00 669 ASP A N 19
ATOM 33820 C CA . ASP A 1 57 ? -29.488 12.376 12.819 1.00 0.00 669 ASP A CA 19
ATOM 33821 C C . ASP A 1 57 ? -28.582 11.168 12.577 1.00 0.00 669 ASP A C 19
ATOM 33822 O O . ASP A 1 57 ? -28.764 10.429 11.608 1.00 0.00 669 ASP A O 19
ATOM 33831 N N . VAL A 1 58 ? -27.610 10.976 13.469 1.00 0.00 670 VAL A N 19
ATOM 33832 C CA . VAL A 1 58 ? -26.654 9.871 13.356 1.00 0.00 670 VAL A CA 19
ATOM 33833 C C . VAL A 1 58 ? -27.302 8.495 13.533 1.00 0.00 670 VAL A C 19
ATOM 33834 O O . VAL A 1 58 ? -26.776 7.499 13.035 1.00 0.00 670 VAL A O 19
ATOM 33847 N N . GLN A 1 59 ? -28.434 8.438 14.228 1.00 0.00 671 GLN A N 19
ATOM 33848 C CA . GLN A 1 59 ? -29.135 7.173 14.452 1.00 0.00 671 GLN A CA 19
ATOM 33849 C C . GLN A 1 59 ? -29.588 6.565 13.128 1.00 0.00 671 GLN A C 19
ATOM 33850 O O . GLN A 1 59 ? -29.532 5.352 12.939 1.00 0.00 671 GLN A O 19
ATOM 33864 N N . GLU A 1 60 ? -30.055 7.414 12.223 1.00 0.00 672 GLU A N 19
ATOM 33865 C CA . GLU A 1 60 ? -30.486 6.967 10.907 1.00 0.00 672 GLU A CA 19
ATOM 33866 C C . GLU A 1 60 ? -29.301 6.409 10.122 1.00 0.00 672 GLU A C 19
ATOM 33867 O O . GLU A 1 60 ? -29.431 5.416 9.409 1.00 0.00 672 GLU A O 19
ATOM 33879 N N . LEU A 1 61 ? -28.148 7.059 10.268 1.00 0.00 673 LEU A N 19
ATOM 33880 C CA . LEU A 1 61 ? -26.929 6.641 9.580 1.00 0.00 673 LEU A CA 19
ATOM 33881 C C . LEU A 1 61 ? -26.422 5.312 10.113 1.00 0.00 673 LEU A C 19
ATOM 33882 O O . LEU A 1 61 ? -26.087 4.417 9.339 1.00 0.00 673 LEU A O 19
ATOM 33898 N N . VAL A 1 62 ? -26.372 5.181 11.436 1.00 0.00 674 VAL A N 19
ATOM 33899 C CA . VAL A 1 62 ? -25.893 3.948 12.051 1.00 0.00 674 VAL A CA 19
ATOM 33900 C C . VAL A 1 62 ? -26.842 2.804 11.729 1.00 0.00 674 VAL A C 19
ATOM 33901 O O . VAL A 1 62 ? -26.407 1.675 11.511 1.00 0.00 674 VAL A O 19
ATOM 33914 N N . ASP A 1 63 ? -28.143 3.100 11.692 1.00 0.00 675 ASP A N 19
ATOM 33915 C CA . ASP A 1 63 ? -29.142 2.099 11.339 1.00 0.00 675 ASP A CA 19
ATOM 33916 C C . ASP A 1 63 ? -28.911 1.620 9.916 1.00 0.00 675 ASP A C 19
ATOM 33917 O O . ASP A 1 63 ? -29.030 0.435 9.631 1.00 0.00 675 ASP A O 19
ATOM 33926 N N . GLN A 1 64 ? -28.585 2.556 9.028 1.00 0.00 676 GLN A N 19
ATOM 33927 C CA . GLN A 1 64 ? -28.329 2.214 7.630 1.00 0.00 676 GLN A CA 19
ATOM 33928 C C . GLN A 1 64 ? -27.019 1.449 7.493 1.00 0.00 676 GLN A C 19
ATOM 33929 O O . GLN A 1 64 ? -26.925 0.488 6.735 1.00 0.00 676 GLN A O 19
ATOM 33943 N N . LEU A 1 65 ? -26.008 1.887 8.244 1.00 0.00 677 LEU A N 19
ATOM 33944 C CA . LEU A 1 65 ? -24.700 1.243 8.220 1.00 0.00 677 LEU A CA 19
ATOM 33945 C C . LEU A 1 65 ? -24.775 -0.183 8.757 1.00 0.00 677 LEU A C 19
ATOM 33946 O O . LEU A 1 65 ? -24.165 -1.093 8.199 1.00 0.00 677 LEU A O 19
ATOM 33962 N N . ARG A 1 66 ? -25.542 -0.374 9.830 1.00 0.00 678 ARG A N 19
ATOM 33963 C CA . ARG A 1 66 ? -25.680 -1.697 10.444 1.00 0.00 678 ARG A CA 19
ATOM 33964 C C . ARG A 1 66 ? -26.707 -2.554 9.710 1.00 0.00 678 ARG A C 19
ATOM 33965 O O . ARG A 1 66 ? -26.772 -3.768 9.909 1.00 0.00 678 ARG A O 19
ATOM 33986 N N . GLN A 1 67 ? -27.515 -1.912 8.878 1.00 0.00 679 GLN A N 19
ATOM 33987 C CA . GLN A 1 67 ? -28.541 -2.603 8.108 1.00 0.00 679 GLN A CA 19
ATOM 33988 C C . GLN A 1 67 ? -27.917 -3.558 7.089 1.00 0.00 679 GLN A C 19
ATOM 33989 O O . GLN A 1 67 ? -28.414 -4.665 6.878 1.00 0.00 679 GLN A O 19
ATOM 34003 N N . ARG A 1 68 ? -26.829 -3.122 6.458 1.00 0.00 680 ARG A N 19
ATOM 34004 C CA . ARG A 1 68 ? -26.155 -3.951 5.460 1.00 0.00 680 ARG A CA 19
ATOM 34005 C C . ARG A 1 68 ? -24.827 -4.502 5.979 1.00 0.00 680 ARG A C 19
ATOM 34006 O O . ARG A 1 68 ? -24.390 -5.572 5.559 1.00 0.00 680 ARG A O 19
ATOM 34027 N N . CYS A 1 69 ? -24.185 -3.772 6.882 1.00 0.00 681 CYS A N 19
ATOM 34028 C CA . CYS A 1 69 ? -22.914 -4.214 7.444 1.00 0.00 681 CYS A CA 19
ATOM 34029 C C . CYS A 1 69 ? -23.031 -4.399 8.951 1.00 0.00 681 CYS A C 19
ATOM 34030 O O . CYS A 1 69 ? -23.528 -3.524 9.653 1.00 0.00 681 CYS A O 19
ATOM 34038 N N . THR A 1 70 ? -22.572 -5.539 9.446 1.00 0.00 682 THR A N 19
ATOM 34039 C CA . THR A 1 70 ? -22.632 -5.817 10.873 1.00 0.00 682 THR A CA 19
ATOM 34040 C C . THR A 1 70 ? -21.602 -4.970 11.616 1.00 0.00 682 THR A C 19
ATOM 34041 O O . THR A 1 70 ? -20.624 -4.513 11.016 1.00 0.00 682 THR A O 19
ATOM 34052 N N . PRO A 1 71 ? -21.796 -4.744 12.931 1.00 0.00 683 PRO A N 19
ATOM 34053 C CA . PRO A 1 71 ? -20.857 -3.951 13.735 1.00 0.00 683 PRO A CA 19
ATOM 34054 C C . PRO A 1 71 ? -19.456 -4.559 13.745 1.00 0.00 683 PRO A C 19
ATOM 34055 O O . PRO A 1 71 ? -18.468 -3.856 13.948 1.00 0.00 683 PRO A O 19
ATOM 34066 N N . GLU A 1 72 ? -19.380 -5.874 13.551 1.00 0.00 684 GLU A N 19
ATOM 34067 C CA . GLU A 1 72 ? -18.096 -6.561 13.509 1.00 0.00 684 GLU A CA 19
ATOM 34068 C C . GLU A 1 72 ? -17.348 -6.211 12.224 1.00 0.00 684 GLU A C 19
ATOM 34069 O O . GLU A 1 72 ? -16.125 -6.071 12.219 1.00 0.00 684 GLU A O 19
ATOM 34081 N N . GLN A 1 73 ? -18.102 -6.111 11.126 1.00 0.00 685 GLN A N 19
ATOM 34082 C CA . GLN A 1 73 ? -17.542 -5.773 9.819 1.00 0.00 685 GLN A CA 19
ATOM 34083 C C . GLN A 1 73 ? -17.130 -4.304 9.737 1.00 0.00 685 GLN A C 19
ATOM 34084 O O . GLN A 1 73 ? -16.087 -3.973 9.175 1.00 0.00 685 GLN A O 19
ATOM 34098 N N . LEU A 1 74 ? -17.959 -3.431 10.301 1.00 0.00 686 LEU A N 19
ATOM 34099 C CA . LEU A 1 74 ? -17.700 -1.996 10.273 1.00 0.00 686 LEU A CA 19
ATOM 34100 C C . LEU A 1 74 ? -17.852 -1.373 11.658 1.00 0.00 686 LEU A C 19
ATOM 34101 O O . LEU A 1 74 ? -18.933 -1.416 12.250 1.00 0.00 686 LEU A O 19
ATOM 34117 N N . LYS A 1 75 ? -16.775 -0.786 12.171 1.00 0.00 687 LYS A N 19
ATOM 34118 C CA . LYS A 1 75 ? -16.819 -0.145 13.481 1.00 0.00 687 LYS A CA 19
ATOM 34119 C C . LYS A 1 75 ? -17.250 1.307 13.353 1.00 0.00 687 LYS A C 19
ATOM 34120 O O . LYS A 1 75 ? -16.931 1.986 12.379 1.00 0.00 687 LYS A O 19
ATOM 34139 N N . ILE A 1 76 ? -17.985 1.773 14.346 1.00 0.00 688 ILE A N 19
ATOM 34140 C CA . ILE A 1 76 ? -18.484 3.137 14.347 1.00 0.00 688 ILE A CA 19
ATOM 34141 C C . ILE A 1 76 ? -18.040 3.876 15.603 1.00 0.00 688 ILE A C 19
ATOM 34142 O O . ILE A 1 76 ? -18.334 3.461 16.728 1.00 0.00 688 ILE A O 19
ATOM 34158 N N . PHE A 1 77 ? -17.319 4.966 15.388 1.00 0.00 689 PHE A N 19
ATOM 34159 C CA . PHE A 1 77 ? -16.819 5.805 16.474 1.00 0.00 689 PHE A CA 19
ATOM 34160 C C . PHE A 1 77 ? -17.398 7.217 16.357 1.00 0.00 689 PHE A C 19
ATOM 34161 O O . PHE A 1 77 ? -17.586 7.723 15.248 1.00 0.00 689 PHE A O 19
ATOM 34178 N N . ILE A 1 78 ? -17.674 7.862 17.486 1.00 0.00 690 ILE A N 19
ATOM 34179 C CA . ILE A 1 78 ? -18.220 9.219 17.470 1.00 0.00 690 ILE A CA 19
ATOM 34180 C C . ILE A 1 78 ? -17.384 10.162 18.338 1.00 0.00 690 ILE A C 19
ATOM 34181 O O . ILE A 1 78 ? -16.907 9.785 19.414 1.00 0.00 690 ILE A O 19
ATOM 34197 N N . LEU A 1 79 ? -17.188 11.384 17.845 1.00 0.00 691 LEU A N 19
ATOM 34198 C CA . LEU A 1 79 ? -16.412 12.388 18.564 1.00 0.00 691 LEU A CA 19
ATOM 34199 C C . LEU A 1 79 ? -17.325 13.497 19.063 1.00 0.00 691 LEU A C 19
ATOM 34200 O O . LEU A 1 79 ? -18.161 14.013 18.316 1.00 0.00 691 LEU A O 19
ATOM 34216 N N . GLY A 1 80 ? -17.153 13.861 20.319 1.00 0.00 692 GLY A N 19
ATOM 34217 C CA . GLY A 1 80 ? -17.959 14.906 20.910 1.00 0.00 692 GLY A CA 19
ATOM 34218 C C . GLY A 1 80 ? -17.793 14.963 22.410 1.00 0.00 692 GLY A C 19
ATOM 34219 O O . GLY A 1 80 ? -16.980 14.232 22.975 1.00 0.00 692 GLY A O 19
ATOM 34223 N N . SER A 1 81 ? -18.547 15.845 23.052 1.00 0.00 693 SER A N 19
ATOM 34224 C CA . SER A 1 81 ? -18.490 15.992 24.503 1.00 0.00 693 SER A CA 19
ATOM 34225 C C . SER A 1 81 ? -19.048 14.759 25.204 1.00 0.00 693 SER A C 19
ATOM 34226 O O . SER A 1 81 ? -18.545 14.346 26.249 1.00 0.00 693 SER A O 19
ATOM 34234 N N . LYS A 1 82 ? -20.085 14.173 24.622 1.00 0.00 694 LYS A N 19
ATOM 34235 C CA . LYS A 1 82 ? -20.699 12.983 25.186 1.00 0.00 694 LYS A CA 19
ATOM 34236 C C . LYS A 1 82 ? -20.723 11.860 24.166 1.00 0.00 694 LYS A C 19
ATOM 34237 O O . LYS A 1 82 ? -21.023 12.075 22.993 1.00 0.00 694 LYS A O 19
ATOM 34256 N N . GLY A 1 83 ? -20.388 10.667 24.625 1.00 0.00 695 GLY A N 19
ATOM 34257 C CA . GLY A 1 83 ? -20.379 9.507 23.756 1.00 0.00 695 GLY A CA 19
ATOM 34258 C C . GLY A 1 83 ? -21.578 8.602 23.965 1.00 0.00 695 GLY A C 19
ATOM 34259 O O . GLY A 1 83 ? -21.589 7.464 23.496 1.00 0.00 695 GLY A O 19
ATOM 34263 N N . ASN A 1 84 ? -22.590 9.103 24.666 1.00 0.00 696 ASN A N 19
ATOM 34264 C CA . ASN A 1 84 ? -23.789 8.315 24.947 1.00 0.00 696 ASN A CA 19
ATOM 34265 C C . ASN A 1 84 ? -24.761 8.333 23.768 1.00 0.00 696 ASN A C 19
ATOM 34266 O O . ASN A 1 84 ? -25.812 8.973 23.823 1.00 0.00 696 ASN A O 19
ATOM 34277 N N . TYR A 1 85 ? -24.397 7.629 22.702 1.00 0.00 697 TYR A N 19
ATOM 34278 C CA . TYR A 1 85 ? -25.230 7.534 21.513 1.00 0.00 697 TYR A CA 19
ATOM 34279 C C . TYR A 1 85 ? -25.366 6.083 21.083 1.00 0.00 697 TYR A C 19
ATOM 34280 O O . TYR A 1 85 ? -24.435 5.292 21.224 1.00 0.00 697 TYR A O 19
ATOM 34298 N N . GLN A 1 86 ? -26.533 5.742 20.568 1.00 0.00 698 GLN A N 19
ATOM 34299 C CA . GLN A 1 86 ? -26.801 4.385 20.110 1.00 0.00 698 GLN A CA 19
ATOM 34300 C C . GLN A 1 86 ? -26.257 4.173 18.701 1.00 0.00 698 GLN A C 19
ATOM 34301 O O . GLN A 1 86 ? -26.241 5.096 17.885 1.00 0.00 698 GLN A O 19
ATOM 34315 N N . GLY A 1 87 ? -25.816 2.952 18.418 1.00 0.00 699 GLY A N 19
ATOM 34316 C CA . GLY A 1 87 ? -25.292 2.639 17.099 1.00 0.00 699 GLY A CA 19
ATOM 34317 C C . GLY A 1 87 ? -23.786 2.771 16.986 1.00 0.00 699 GLY A C 19
ATOM 34318 O O . GLY A 1 87 ? -23.229 2.574 15.909 1.00 0.00 699 GLY A O 19
ATOM 34322 N N . VAL A 1 88 ? -23.109 3.098 18.085 1.00 0.00 700 VAL A N 19
ATOM 34323 C CA . VAL A 1 88 ? -21.662 3.227 18.055 1.00 0.00 700 VAL A CA 19
ATOM 34324 C C . VAL A 1 88 ? -21.026 2.234 19.020 1.00 0.00 700 VAL A C 19
ATOM 34325 O O . VAL A 1 88 ? -21.627 1.852 20.027 1.00 0.00 700 VAL A O 19
ATOM 34338 N N . ASP A 1 89 ? -19.819 1.805 18.694 1.00 0.00 701 ASP A N 19
ATOM 34339 C CA . ASP A 1 89 ? -19.097 0.842 19.520 1.00 0.00 701 ASP A CA 19
ATOM 34340 C C . ASP A 1 89 ? -18.276 1.527 20.610 1.00 0.00 701 ASP A C 19
ATOM 34341 O O . ASP A 1 89 ? -18.225 1.059 21.746 1.00 0.00 701 ASP A O 19
ATOM 34350 N N . ARG A 1 90 ? -17.652 2.649 20.263 1.00 0.00 702 ARG A N 19
ATOM 34351 C CA . ARG A 1 90 ? -16.805 3.385 21.202 1.00 0.00 702 ARG A CA 19
ATOM 34352 C C . ARG A 1 90 ? -16.992 4.889 21.032 1.00 0.00 702 ARG A C 19
ATOM 34353 O O . ARG A 1 90 ? -17.480 5.351 19.999 1.00 0.00 702 ARG A O 19
ATOM 34374 N N . TYR A 1 91 ? -16.591 5.651 22.046 1.00 0.00 703 TYR A N 19
ATOM 34375 C CA . TYR A 1 91 ? -16.704 7.104 21.999 1.00 0.00 703 TYR A CA 19
ATOM 34376 C C . TYR A 1 91 ? -15.382 7.757 22.389 1.00 0.00 703 TYR A C 19
ATOM 34377 O O . TYR A 1 91 ? -14.637 7.230 23.214 1.00 0.00 703 TYR A O 19
ATOM 34395 N N . ILE A 1 92 ? -15.093 8.903 21.778 1.00 0.00 704 ILE A N 19
ATOM 34396 C CA . ILE A 1 92 ? -13.861 9.631 22.058 1.00 0.00 704 ILE A CA 19
ATOM 34397 C C . ILE A 1 92 ? -14.170 11.097 22.375 1.00 0.00 704 ILE A C 19
ATOM 34398 O O . ILE A 1 92 ? -14.363 11.911 21.468 1.00 0.00 704 ILE A O 19
ATOM 34414 N N . PRO A 1 93 ? -14.250 11.443 23.674 1.00 0.00 705 PRO A N 19
ATOM 34415 C CA . PRO A 1 93 ? -14.558 12.809 24.119 1.00 0.00 705 PRO A CA 19
ATOM 34416 C C . PRO A 1 93 ? -13.392 13.786 23.952 1.00 0.00 705 PRO A C 19
ATOM 34417 O O . PRO A 1 93 ? -12.226 13.390 23.938 1.00 0.00 705 PRO A O 19
ATOM 34428 N N . LEU A 1 94 ? -13.726 15.067 23.820 1.00 0.00 706 LEU A N 19
ATOM 34429 C CA . LEU A 1 94 ? -12.728 16.121 23.676 1.00 0.00 706 LEU A CA 19
ATOM 34430 C C . LEU A 1 94 ? -12.459 16.778 25.033 1.00 0.00 706 LEU A C 19
ATOM 34431 O O . LEU A 1 94 ? -13.355 16.863 25.874 1.00 0.00 706 LEU A O 19
ATOM 34447 N N . PRO A 1 95 ? -11.221 17.258 25.262 1.00 0.00 707 PRO A N 19
ATOM 34448 C CA . PRO A 1 95 ? -10.135 17.171 24.278 1.00 0.00 707 PRO A CA 19
ATOM 34449 C C . PRO A 1 95 ? -9.648 15.739 24.073 1.00 0.00 707 PRO A C 19
ATOM 34450 O O . PRO A 1 95 ? -9.502 14.973 25.026 1.00 0.00 707 PRO A O 19
ATOM 34461 N N . ILE A 1 96 ? -9.399 15.387 22.820 1.00 0.00 708 ILE A N 19
ATOM 34462 C CA . ILE A 1 96 ? -8.931 14.053 22.483 1.00 0.00 708 ILE A CA 19
ATOM 34463 C C . ILE A 1 96 ? -7.423 13.938 22.716 1.00 0.00 708 ILE A C 19
ATOM 34464 O O . ILE A 1 96 ? -6.634 14.658 22.102 1.00 0.00 708 ILE A O 19
ATOM 34480 N N . HIS A 1 97 ? -7.035 13.037 23.609 1.00 0.00 709 HIS A N 19
ATOM 34481 C CA . HIS A 1 97 ? -5.624 12.819 23.913 1.00 0.00 709 HIS A CA 19
ATOM 34482 C C . HIS A 1 97 ? -5.039 11.757 22.983 1.00 0.00 709 HIS A C 19
ATOM 34483 O O . HIS A 1 97 ? -5.529 10.630 22.943 1.00 0.00 709 HIS A O 19
ATOM 34497 N N . PRO A 1 98 ? -3.974 12.110 22.232 1.00 0.00 710 PRO A N 19
ATOM 34498 C CA . PRO A 1 98 ? -3.319 11.200 21.265 1.00 0.00 710 PRO A CA 19
ATOM 34499 C C . PRO A 1 98 ? -2.906 9.843 21.842 1.00 0.00 710 PRO A C 19
ATOM 34500 O O . PRO A 1 98 ? -3.033 8.819 21.166 1.00 0.00 710 PRO A O 19
ATOM 34511 N N . GLU A 1 99 ? -2.417 9.830 23.082 1.00 0.00 711 GLU A N 19
ATOM 34512 C CA . GLU A 1 99 ? -1.970 8.588 23.716 1.00 0.00 711 GLU A CA 19
ATOM 34513 C C . GLU A 1 99 ? -3.128 7.605 23.908 1.00 0.00 711 GLU A C 19
ATOM 34514 O O . GLU A 1 99 ? -3.006 6.418 23.610 1.00 0.00 711 GLU A O 19
ATOM 34526 N N . SER A 1 100 ? -4.252 8.115 24.401 1.00 0.00 712 SER A N 19
ATOM 34527 C CA . SER A 1 100 ? -5.432 7.293 24.641 1.00 0.00 712 SER A CA 19
ATOM 34528 C C . SER A 1 100 ? -6.209 7.063 23.360 1.00 0.00 712 SER A C 19
ATOM 34529 O O . SER A 1 100 ? -6.906 6.064 23.230 1.00 0.00 712 SER A O 19
ATOM 34537 N N . PHE A 1 101 ? -6.091 7.991 22.416 1.00 0.00 713 PHE A N 19
ATOM 34538 C CA . PHE A 1 101 ? -6.798 7.885 21.145 1.00 0.00 713 PHE A CA 19
ATOM 34539 C C . PHE A 1 101 ? -6.391 6.621 20.395 1.00 0.00 713 PHE A C 19
ATOM 34540 O O . PHE A 1 101 ? -7.243 5.845 19.969 1.00 0.00 713 PHE A O 19
ATOM 34557 N N . LEU A 1 102 ? -5.083 6.406 20.262 1.00 0.00 714 LEU A N 19
ATOM 34558 C CA . LEU A 1 102 ? -4.574 5.227 19.565 1.00 0.00 714 LEU A CA 19
ATOM 34559 C C . LEU A 1 102 ? -4.917 3.957 20.332 1.00 0.00 714 LEU A C 19
ATOM 34560 O O . LEU A 1 102 ? -5.316 2.950 19.742 1.00 0.00 714 LEU A O 19
ATOM 34576 N N . GLN A 1 103 ? -4.749 4.012 21.648 1.00 0.00 715 GLN A N 19
ATOM 34577 C CA . GLN A 1 103 ? -5.051 2.866 22.503 1.00 0.00 715 GLN A CA 19
ATOM 34578 C C . GLN A 1 103 ? -6.540 2.514 22.440 1.00 0.00 715 GLN A C 19
ATOM 34579 O O . GLN A 1 103 ? -6.908 1.339 22.367 1.00 0.00 715 GLN A O 19
ATOM 34593 N N . GLN A 1 104 ? -7.389 3.541 22.463 1.00 0.00 716 GLN A N 19
ATOM 34594 C CA . GLN A 1 104 ? -8.832 3.359 22.403 1.00 0.00 716 GLN A CA 19
ATOM 34595 C C . GLN A 1 104 ? -9.252 2.778 21.051 1.00 0.00 716 GLN A C 19
ATOM 34596 O O . GLN A 1 104 ? -10.116 1.900 20.986 1.00 0.00 716 GLN A O 19
ATOM 34610 N N . VAL A 1 105 ? -8.639 3.276 19.974 1.00 0.00 717 VAL A N 19
ATOM 34611 C CA . VAL A 1 105 ? -8.931 2.780 18.631 1.00 0.00 717 VAL A CA 19
ATOM 34612 C C . VAL A 1 105 ? -8.531 1.311 18.522 1.00 0.00 717 VAL A C 19
ATOM 34613 O O . VAL A 1 105 ? -9.263 0.500 17.961 1.00 0.00 717 VAL A O 19
ATOM 34626 N N . THR A 1 106 ? -7.363 0.980 19.075 1.00 0.00 718 THR A N 19
ATOM 34627 C CA . THR A 1 106 ? -6.859 -0.391 19.065 1.00 0.00 718 THR A CA 19
ATOM 34628 C C . THR A 1 106 ? -7.822 -1.318 19.811 1.00 0.00 718 THR A C 19
ATOM 34629 O O . THR A 1 106 ? -8.115 -2.424 19.347 1.00 0.00 718 THR A O 19
ATOM 34640 N N . MET A 1 107 ? -8.304 -0.860 20.968 1.00 0.00 719 MET A N 19
ATOM 34641 C CA . MET A 1 107 ? -9.250 -1.637 21.769 1.00 0.00 719 MET A CA 19
ATOM 34642 C C . MET A 1 107 ? -10.531 -1.885 20.971 1.00 0.00 719 MET A C 19
ATOM 34643 O O . MET A 1 107 ? -11.060 -2.995 20.953 1.00 0.00 719 MET A O 19
ATOM 34657 N N . GLY A 1 108 ? -11.035 -0.831 20.334 1.00 0.00 720 GLY A N 19
ATOM 34658 C CA . GLY A 1 108 ? -12.230 -0.943 19.510 1.00 0.00 720 GLY A CA 19
ATOM 34659 C C . GLY A 1 108 ? -12.011 -1.828 18.294 1.00 0.00 720 GLY A C 19
ATOM 34660 O O . GLY A 1 108 ? -12.906 -2.562 17.879 1.00 0.00 720 GLY A O 19
ATOM 34664 N N . LEU A 1 109 ? -10.817 -1.723 17.714 1.00 0.00 721 LEU A N 19
ATOM 34665 C CA . LEU A 1 109 ? -10.432 -2.486 16.526 1.00 0.00 721 LEU A CA 19
ATOM 34666 C C . LEU A 1 109 ? -10.464 -3.998 16.763 1.00 0.00 721 LEU A C 19
ATOM 34667 O O . LEU A 1 109 ? -10.930 -4.749 15.908 1.00 0.00 721 LEU A O 19
ATOM 34683 N N . THR A 1 110 ? -9.951 -4.446 17.908 1.00 0.00 722 THR A N 19
ATOM 34684 C CA . THR A 1 110 ? -9.923 -5.875 18.218 1.00 0.00 722 THR A CA 19
ATOM 34685 C C . THR A 1 110 ? -11.338 -6.448 18.368 1.00 0.00 722 THR A C 19
ATOM 34686 O O . THR A 1 110 ? -12.301 -5.705 18.570 1.00 0.00 722 THR A O 19
ATOM 34697 N N . SER A 1 111 ? -11.444 -7.777 18.272 1.00 0.00 723 SER A N 19
ATOM 34698 C CA . SER A 1 111 ? -12.729 -8.478 18.376 1.00 0.00 723 SER A CA 19
ATOM 34699 C C . SER A 1 111 ? -13.680 -8.063 17.249 1.00 0.00 723 SER A C 19
ATOM 34700 O O . SER A 1 111 ? -14.855 -7.777 17.482 1.00 0.00 723 SER A O 19
ATOM 34708 N N . LEU A 1 112 ? -13.159 -8.043 16.025 1.00 0.00 724 LEU A N 19
ATOM 34709 C CA . LEU A 1 112 ? -13.949 -7.671 14.857 1.00 0.00 724 LEU A CA 19
ATOM 34710 C C . LEU A 1 112 ? -13.993 -8.825 13.855 1.00 0.00 724 LEU A C 19
ATOM 34711 O O . LEU A 1 112 ? -13.420 -9.886 14.104 1.00 0.00 724 LEU A O 19
ATOM 34727 N N . ALA A 1 113 ? -14.676 -8.625 12.728 1.00 0.00 725 ALA A N 19
ATOM 34728 C CA . ALA A 1 113 ? -14.791 -9.673 11.715 1.00 0.00 725 ALA A CA 19
ATOM 34729 C C . ALA A 1 113 ? -13.525 -9.785 10.868 1.00 0.00 725 ALA A C 19
ATOM 34730 O O . ALA A 1 113 ? -12.769 -10.749 10.992 1.00 0.00 725 ALA A O 19
ATOM 34737 N N . THR A 1 114 ? -13.294 -8.803 10.002 1.00 0.00 726 THR A N 19
ATOM 34738 C CA . THR A 1 114 ? -12.114 -8.808 9.142 1.00 0.00 726 THR A CA 19
ATOM 34739 C C . THR A 1 114 ? -11.386 -7.470 9.197 1.00 0.00 726 THR A C 19
ATOM 34740 O O . THR A 1 114 ? -12.010 -6.424 9.382 1.00 0.00 726 THR A O 19
ATOM 34751 N N . SER A 1 115 ? -10.071 -7.504 9.007 1.00 0.00 727 SER A N 19
ATOM 34752 C CA . SER A 1 115 ? -9.261 -6.293 9.031 1.00 0.00 727 SER A CA 19
ATOM 34753 C C . SER A 1 115 ? -7.963 -6.503 8.259 1.00 0.00 727 SER A C 19
ATOM 34754 O O . SER A 1 115 ? -7.549 -7.640 8.029 1.00 0.00 727 SER A O 19
ATOM 34762 N N . ALA A 1 116 ? -7.324 -5.406 7.870 1.00 0.00 728 ALA A N 19
ATOM 34763 C CA . ALA A 1 116 ? -6.068 -5.466 7.134 1.00 0.00 728 ALA A CA 19
ATOM 34764 C C . ALA A 1 116 ? -5.206 -4.251 7.449 1.00 0.00 728 ALA A C 19
ATOM 34765 O O . ALA A 1 116 ? -5.727 -3.162 7.691 1.00 0.00 728 ALA A O 19
ATOM 34772 N N . GLN A 1 117 ? -3.891 -4.442 7.445 1.00 0.00 729 GLN A N 19
ATOM 34773 C CA . GLN A 1 117 ? -2.961 -3.356 7.729 1.00 0.00 729 GLN A CA 19
ATOM 34774 C C . GLN A 1 117 ? -1.618 -3.617 7.055 1.00 0.00 729 GLN A C 19
ATOM 34775 O O . GLN A 1 117 ? -1.147 -4.773 7.111 1.00 0.00 729 GLN A O 19
ATOM 34790 N N . GLU A 1 1 ? -2.354 0.294 6.276 1.00 0.00 613 GLU A N 20
ATOM 34791 C CA . GLU A 1 1 ? -2.819 -0.675 7.303 1.00 0.00 613 GLU A CA 20
ATOM 34792 C C . GLU A 1 1 ? -4.332 -0.851 7.232 1.00 0.00 613 GLU A C 20
ATOM 34793 O O . GLU A 1 1 ? -4.858 -1.923 7.529 1.00 0.00 613 GLU A O 20
ATOM 34807 N N . GLY A 1 2 ? -5.025 0.210 6.836 1.00 0.00 614 GLY A N 20
ATOM 34808 C CA . GLY A 1 2 ? -6.470 0.152 6.730 1.00 0.00 614 GLY A CA 20
ATOM 34809 C C . GLY A 1 2 ? -7.069 1.454 6.236 1.00 0.00 614 GLY A C 20
ATOM 34810 O O . GLY A 1 2 ? -6.361 2.455 6.096 1.00 0.00 614 GLY A O 20
ATOM 34814 N N . ARG A 1 3 ? -8.374 1.442 5.980 1.00 0.00 615 ARG A N 20
ATOM 34815 C CA . ARG A 1 3 ? -9.074 2.626 5.497 1.00 0.00 615 ARG A CA 20
ATOM 34816 C C . ARG A 1 3 ? -10.135 3.082 6.495 1.00 0.00 615 ARG A C 20
ATOM 34817 O O . ARG A 1 3 ? -10.986 2.293 6.915 1.00 0.00 615 ARG A O 20
ATOM 34838 N N . ILE A 1 4 ? -10.070 4.353 6.879 1.00 0.00 616 ILE A N 20
ATOM 34839 C CA . ILE A 1 4 ? -11.022 4.935 7.819 1.00 0.00 616 ILE A CA 20
ATOM 34840 C C . ILE A 1 4 ? -11.655 6.198 7.225 1.00 0.00 616 ILE A C 20
ATOM 34841 O O . ILE A 1 4 ? -10.955 7.048 6.674 1.00 0.00 616 ILE A O 20
ATOM 34857 N N . VAL A 1 5 ? -12.974 6.322 7.335 1.00 0.00 617 VAL A N 20
ATOM 34858 C CA . VAL A 1 5 ? -13.667 7.493 6.807 1.00 0.00 617 VAL A CA 20
ATOM 34859 C C . VAL A 1 5 ? -14.065 8.420 7.951 1.00 0.00 617 VAL A C 20
ATOM 34860 O O . VAL A 1 5 ? -14.691 7.994 8.926 1.00 0.00 617 VAL A O 20
ATOM 34873 N N . LEU A 1 6 ? -13.690 9.684 7.826 1.00 0.00 618 LEU A N 20
ATOM 34874 C CA . LEU A 1 6 ? -13.970 10.673 8.852 1.00 0.00 618 LEU A CA 20
ATOM 34875 C C . LEU A 1 6 ? -14.982 11.699 8.360 1.00 0.00 618 LEU A C 20
ATOM 34876 O O . LEU A 1 6 ? -14.802 12.307 7.305 1.00 0.00 618 LEU A O 20
ATOM 34892 N N . VAL A 1 7 ? -16.039 11.896 9.133 1.00 0.00 619 VAL A N 20
ATOM 34893 C CA . VAL A 1 7 ? -17.075 12.857 8.787 1.00 0.00 619 VAL A CA 20
ATOM 34894 C C . VAL A 1 7 ? -17.101 13.961 9.827 1.00 0.00 619 VAL A C 20
ATOM 34895 O O . VAL A 1 7 ? -17.368 13.714 11.004 1.00 0.00 619 VAL A O 20
ATOM 34908 N N . SER A 1 8 ? -16.826 15.184 9.384 1.00 0.00 620 SER A N 20
ATOM 34909 C CA . SER A 1 8 ? -16.794 16.328 10.289 1.00 0.00 620 SER A CA 20
ATOM 34910 C C . SER A 1 8 ? -16.894 17.645 9.530 1.00 0.00 620 SER A C 20
ATOM 34911 O O . SER A 1 8 ? -16.293 17.810 8.468 1.00 0.00 620 SER A O 20
ATOM 34919 N N . GLU A 1 9 ? -17.656 18.577 10.090 1.00 0.00 621 GLU A N 20
ATOM 34920 C CA . GLU A 1 9 ? -17.823 19.899 9.490 1.00 0.00 621 GLU A CA 20
ATOM 34921 C C . GLU A 1 9 ? -16.654 20.820 9.847 1.00 0.00 621 GLU A C 20
ATOM 34922 O O . GLU A 1 9 ? -16.334 21.746 9.102 1.00 0.00 621 GLU A O 20
ATOM 34934 N N . ASP A 1 10 ? -16.021 20.560 10.988 1.00 0.00 622 ASP A N 20
ATOM 34935 C CA . ASP A 1 10 ? -14.913 21.390 11.455 1.00 0.00 622 ASP A CA 20
ATOM 34936 C C . ASP A 1 10 ? -13.582 20.938 10.861 1.00 0.00 622 ASP A C 20
ATOM 34937 O O . ASP A 1 10 ? -13.087 19.851 11.169 1.00 0.00 622 ASP A O 20
ATOM 34946 N N . GLU A 1 11 ? -13.017 21.790 10.013 1.00 0.00 623 GLU A N 20
ATOM 34947 C CA . GLU A 1 11 ? -11.744 21.516 9.343 1.00 0.00 623 GLU A CA 20
ATOM 34948 C C . GLU A 1 11 ? -10.582 21.377 10.330 1.00 0.00 623 GLU A C 20
ATOM 34949 O O . GLU A 1 11 ? -9.729 20.508 10.165 1.00 0.00 623 GLU A O 20
ATOM 34961 N N . ALA A 1 12 ? -10.565 22.226 11.359 1.00 0.00 624 ALA A N 20
ATOM 34962 C CA . ALA A 1 12 ? -9.486 22.218 12.351 1.00 0.00 624 ALA A CA 20
ATOM 34963 C C . ALA A 1 12 ? -9.380 20.888 13.091 1.00 0.00 624 ALA A C 20
ATOM 34964 O O . ALA A 1 12 ? -8.285 20.350 13.257 1.00 0.00 624 ALA A O 20
ATOM 34971 N N . THR A 1 13 ? -10.515 20.352 13.529 1.00 0.00 625 THR A N 20
ATOM 34972 C CA . THR A 1 13 ? -10.523 19.082 14.237 1.00 0.00 625 THR A CA 20
ATOM 34973 C C . THR A 1 13 ? -10.154 17.952 13.285 1.00 0.00 625 THR A C 20
ATOM 34974 O O . THR A 1 13 ? -9.407 17.040 13.643 1.00 0.00 625 THR A O 20
ATOM 34985 N N . SER A 1 14 ? -10.672 18.041 12.062 1.00 0.00 626 SER A N 20
ATOM 34986 C CA . SER A 1 14 ? -10.430 17.027 11.047 1.00 0.00 626 SER A CA 20
ATOM 34987 C C . SER A 1 14 ? -8.945 16.905 10.707 1.00 0.00 626 SER A C 20
ATOM 34988 O O . SER A 1 14 ? -8.434 15.799 10.546 1.00 0.00 626 SER A O 20
ATOM 34996 N N . THR A 1 15 ? -8.252 18.040 10.606 1.00 0.00 627 THR A N 20
ATOM 34997 C CA . THR A 1 15 ? -6.823 18.034 10.280 1.00 0.00 627 THR A CA 20
ATOM 34998 C C . THR A 1 15 ? -5.973 17.424 11.397 1.00 0.00 627 THR A C 20
ATOM 34999 O O . THR A 1 15 ? -4.973 16.754 11.126 1.00 0.00 627 THR A O 20
ATOM 35010 N N . LEU A 1 16 ? -6.372 17.648 12.647 1.00 0.00 628 LEU A N 20
ATOM 35011 C CA . LEU A 1 16 ? -5.631 17.124 13.795 1.00 0.00 628 LEU A CA 20
ATOM 35012 C C . LEU A 1 16 ? -5.787 15.611 13.932 1.00 0.00 628 LEU A C 20
ATOM 35013 O O . LEU A 1 16 ? -4.798 14.889 14.071 1.00 0.00 628 LEU A O 20
ATOM 35029 N N . ILE A 1 17 ? -7.027 15.135 13.883 1.00 0.00 629 ILE A N 20
ATOM 35030 C CA . ILE A 1 17 ? -7.308 13.708 14.021 1.00 0.00 629 ILE A CA 20
ATOM 35031 C C . ILE A 1 17 ? -6.798 12.898 12.821 1.00 0.00 629 ILE A C 20
ATOM 35032 O O . ILE A 1 17 ? -6.299 11.781 12.982 1.00 0.00 629 ILE A O 20
ATOM 35048 N N . CYS A 1 18 ? -6.915 13.475 11.622 1.00 0.00 630 CYS A N 20
ATOM 35049 C CA . CYS A 1 18 ? -6.465 12.817 10.394 1.00 0.00 630 CYS A CA 20
ATOM 35050 C C . CYS A 1 18 ? -4.967 12.554 10.438 1.00 0.00 630 CYS A C 20
ATOM 35051 O O . CYS A 1 18 ? -4.505 11.477 10.060 1.00 0.00 630 CYS A O 20
ATOM 35059 N N . SER A 1 19 ? -4.213 13.550 10.897 1.00 0.00 631 SER A N 20
ATOM 35060 C CA . SER A 1 19 ? -2.762 13.441 10.987 1.00 0.00 631 SER A CA 20
ATOM 35061 C C . SER A 1 19 ? -2.356 12.318 11.942 1.00 0.00 631 SER A C 20
ATOM 35062 O O . SER A 1 19 ? -1.428 11.561 11.660 1.00 0.00 631 SER A O 20
ATOM 35070 N N . ILE A 1 20 ? -3.062 12.218 13.070 1.00 0.00 632 ILE A N 20
ATOM 35071 C CA . ILE A 1 20 ? -2.780 11.186 14.067 1.00 0.00 632 ILE A CA 20
ATOM 35072 C C . ILE A 1 20 ? -2.998 9.787 13.481 1.00 0.00 632 ILE A C 20
ATOM 35073 O O . ILE A 1 20 ? -2.143 8.906 13.605 1.00 0.00 632 ILE A O 20
ATOM 35089 N N . LEU A 1 21 ? -4.145 9.602 12.830 1.00 0.00 633 LEU A N 20
ATOM 35090 C CA . LEU A 1 21 ? -4.497 8.319 12.222 1.00 0.00 633 LEU A CA 20
ATOM 35091 C C . LEU A 1 21 ? -3.592 7.966 11.042 1.00 0.00 633 LEU A C 20
ATOM 35092 O O . LEU A 1 21 ? -3.207 6.806 10.877 1.00 0.00 633 LEU A O 20
ATOM 35108 N N . THR A 1 22 ? -3.257 8.962 10.222 1.00 0.00 634 THR A N 20
ATOM 35109 C CA . THR A 1 22 ? -2.406 8.734 9.056 1.00 0.00 634 THR A CA 20
ATOM 35110 C C . THR A 1 22 ? -0.997 8.320 9.483 1.00 0.00 634 THR A C 20
ATOM 35111 O O . THR A 1 22 ? -0.389 7.441 8.874 1.00 0.00 634 THR A O 20
ATOM 35122 N N . THR A 1 23 ? -0.488 8.959 10.539 1.00 0.00 635 THR A N 20
ATOM 35123 C CA . THR A 1 23 ? 0.844 8.653 11.066 1.00 0.00 635 THR A CA 20
ATOM 35124 C C . THR A 1 23 ? 0.924 7.183 11.483 1.00 0.00 635 THR A C 20
ATOM 35125 O O . THR A 1 23 ? 1.944 6.525 11.282 1.00 0.00 635 THR A O 20
ATOM 35136 N N . ALA A 1 24 ? -0.163 6.684 12.071 1.00 0.00 636 ALA A N 20
ATOM 35137 C CA . ALA A 1 24 ? -0.243 5.288 12.503 1.00 0.00 636 ALA A CA 20
ATOM 35138 C C . ALA A 1 24 ? -0.179 4.330 11.308 1.00 0.00 636 ALA A C 20
ATOM 35139 O O . ALA A 1 24 ? 0.070 3.136 11.474 1.00 0.00 636 ALA A O 20
ATOM 35146 N N . GLY A 1 25 ? -0.413 4.860 10.107 1.00 0.00 637 GLY A N 20
ATOM 35147 C CA . GLY A 1 25 ? -0.370 4.040 8.907 1.00 0.00 637 GLY A CA 20
ATOM 35148 C C . GLY A 1 25 ? -1.738 3.797 8.301 1.00 0.00 637 GLY A C 20
ATOM 35149 O O . GLY A 1 25 ? -1.874 3.015 7.361 1.00 0.00 637 GLY A O 20
ATOM 35153 N N . TYR A 1 26 ? -2.755 4.466 8.831 1.00 0.00 638 TYR A N 20
ATOM 35154 C CA . TYR A 1 26 ? -4.113 4.304 8.326 1.00 0.00 638 TYR A CA 20
ATOM 35155 C C . TYR A 1 26 ? -4.502 5.449 7.398 1.00 0.00 638 TYR A C 20
ATOM 35156 O O . TYR A 1 26 ? -4.148 6.602 7.640 1.00 0.00 638 TYR A O 20
ATOM 35174 N N . GLN A 1 27 ? -5.230 5.126 6.334 1.00 0.00 639 GLN A N 20
ATOM 35175 C CA . GLN A 1 27 ? -5.676 6.138 5.385 1.00 0.00 639 GLN A CA 20
ATOM 35176 C C . GLN A 1 27 ? -7.002 6.718 5.838 1.00 0.00 639 GLN A C 20
ATOM 35177 O O . GLN A 1 27 ? -7.918 5.977 6.201 1.00 0.00 639 GLN A O 20
ATOM 35191 N N . VAL A 1 28 ? -7.112 8.036 5.816 1.00 0.00 640 VAL A N 20
ATOM 35192 C CA . VAL A 1 28 ? -8.333 8.688 6.247 1.00 0.00 640 VAL A CA 20
ATOM 35193 C C . VAL A 1 28 ? -8.996 9.488 5.128 1.00 0.00 640 VAL A C 20
ATOM 35194 O O . VAL A 1 28 ? -8.351 10.284 4.446 1.00 0.00 640 VAL A O 20
ATOM 35207 N N . ILE A 1 29 ? -10.294 9.262 4.951 1.00 0.00 641 ILE A N 20
ATOM 35208 C CA . ILE A 1 29 ? -11.077 9.977 3.951 1.00 0.00 641 ILE A CA 20
ATOM 35209 C C . ILE A 1 29 ? -12.015 10.929 4.680 1.00 0.00 641 ILE A C 20
ATOM 35210 O O . ILE A 1 29 ? -12.899 10.492 5.414 1.00 0.00 641 ILE A O 20
ATOM 35226 N N . TRP A 1 30 ? -11.822 12.224 4.484 1.00 0.00 642 TRP A N 20
ATOM 35227 C CA . TRP A 1 30 ? -12.633 13.225 5.165 1.00 0.00 642 TRP A CA 20
ATOM 35228 C C . TRP A 1 30 ? -13.822 13.679 4.320 1.00 0.00 642 TRP A C 20
ATOM 35229 O O . TRP A 1 30 ? -13.667 14.097 3.171 1.00 0.00 642 TRP A O 20
ATOM 35250 N N . LEU A 1 31 ? -15.013 13.582 4.910 1.00 0.00 643 LEU A N 20
ATOM 35251 C CA . LEU A 1 31 ? -16.247 13.983 4.244 1.00 0.00 643 LEU A CA 20
ATOM 35252 C C . LEU A 1 31 ? -16.964 15.072 5.041 1.00 0.00 643 LEU A C 20
ATOM 35253 O O . LEU A 1 31 ? -16.978 15.048 6.274 1.00 0.00 643 LEU A O 20
ATOM 35269 N N . VAL A 1 32 ? -17.569 16.016 4.328 1.00 0.00 644 VAL A N 20
ATOM 35270 C CA . VAL A 1 32 ? -18.298 17.115 4.959 1.00 0.00 644 VAL A CA 20
ATOM 35271 C C . VAL A 1 32 ? -19.812 16.902 4.898 1.00 0.00 644 VAL A C 20
ATOM 35272 O O . VAL A 1 32 ? -20.582 17.862 4.900 1.00 0.00 644 VAL A O 20
ATOM 35285 N N . ASP A 1 33 ? -20.239 15.643 4.843 1.00 0.00 645 ASP A N 20
ATOM 35286 C CA . ASP A 1 33 ? -21.668 15.329 4.770 1.00 0.00 645 ASP A CA 20
ATOM 35287 C C . ASP A 1 33 ? -22.017 14.083 5.585 1.00 0.00 645 ASP A C 20
ATOM 35288 O O . ASP A 1 33 ? -22.603 14.180 6.661 1.00 0.00 645 ASP A O 20
ATOM 35297 N N . GLY A 1 34 ? -21.645 12.917 5.072 1.00 0.00 646 GLY A N 20
ATOM 35298 C CA . GLY A 1 34 ? -21.931 11.672 5.767 1.00 0.00 646 GLY A CA 20
ATOM 35299 C C . GLY A 1 34 ? -23.067 10.877 5.148 1.00 0.00 646 GLY A C 20
ATOM 35300 O O . GLY A 1 34 ? -23.750 10.127 5.845 1.00 0.00 646 GLY A O 20
ATOM 35304 N N . GLU A 1 35 ? -23.285 11.046 3.845 1.00 0.00 647 GLU A N 20
ATOM 35305 C CA . GLU A 1 35 ? -24.339 10.324 3.153 1.00 0.00 647 GLU A CA 20
ATOM 35306 C C . GLU A 1 35 ? -23.987 8.845 3.015 1.00 0.00 647 GLU A C 20
ATOM 35307 O O . GLU A 1 35 ? -22.835 8.476 2.782 1.00 0.00 647 GLU A O 20
ATOM 35319 N N . VAL A 1 36 ? -25.015 8.022 3.135 1.00 0.00 648 VAL A N 20
ATOM 35320 C CA . VAL A 1 36 ? -24.903 6.570 3.075 1.00 0.00 648 VAL A CA 20
ATOM 35321 C C . VAL A 1 36 ? -24.361 6.077 1.737 1.00 0.00 648 VAL A C 20
ATOM 35322 O O . VAL A 1 36 ? -23.553 5.157 1.709 1.00 0.00 648 VAL A O 20
ATOM 35335 N N . GLU A 1 37 ? -24.790 6.684 0.631 1.00 0.00 649 GLU A N 20
ATOM 35336 C CA . GLU A 1 37 ? -24.335 6.240 -0.685 1.00 0.00 649 GLU A CA 20
ATOM 35337 C C . GLU A 1 37 ? -22.817 6.359 -0.818 1.00 0.00 649 GLU A C 20
ATOM 35338 O O . GLU A 1 37 ? -22.163 5.436 -1.306 1.00 0.00 649 GLU A O 20
ATOM 35350 N N . ARG A 1 38 ? -22.258 7.485 -0.383 1.00 0.00 650 ARG A N 20
ATOM 35351 C CA . ARG A 1 38 ? -20.811 7.679 -0.442 1.00 0.00 650 ARG A CA 20
ATOM 35352 C C . ARG A 1 38 ? -20.099 6.795 0.578 1.00 0.00 650 ARG A C 20
ATOM 35353 O O . ARG A 1 38 ? -19.049 6.222 0.285 1.00 0.00 650 ARG A O 20
ATOM 35374 N N . LEU A 1 39 ? -20.677 6.687 1.778 1.00 0.00 651 LEU A N 20
ATOM 35375 C CA . LEU A 1 39 ? -20.091 5.857 2.828 1.00 0.00 651 LEU A CA 20
ATOM 35376 C C . LEU A 1 39 ? -20.097 4.390 2.418 1.00 0.00 651 LEU A C 20
ATOM 35377 O O . LEU A 1 39 ? -19.133 3.666 2.662 1.00 0.00 651 LEU A O 20
ATOM 35393 N N . LEU A 1 40 ? -21.200 3.955 1.814 1.00 0.00 652 LEU A N 20
ATOM 35394 C CA . LEU A 1 40 ? -21.320 2.573 1.347 1.00 0.00 652 LEU A CA 20
ATOM 35395 C C . LEU A 1 40 ? -20.332 2.283 0.214 1.00 0.00 652 LEU A C 20
ATOM 35396 O O . LEU A 1 40 ? -19.703 1.229 0.187 1.00 0.00 652 LEU A O 20
ATOM 35412 N N . ALA A 1 41 ? -20.217 3.221 -0.727 1.00 0.00 653 ALA A N 20
ATOM 35413 C CA . ALA A 1 41 ? -19.311 3.069 -1.869 1.00 0.00 653 ALA A CA 20
ATOM 35414 C C . ALA A 1 41 ? -17.847 2.984 -1.434 1.00 0.00 653 ALA A C 20
ATOM 35415 O O . ALA A 1 41 ? -17.069 2.209 -1.988 1.00 0.00 653 ALA A O 20
ATOM 35422 N N . LEU A 1 42 ? -17.482 3.790 -0.445 1.00 0.00 654 LEU A N 20
ATOM 35423 C CA . LEU A 1 42 ? -16.112 3.825 0.063 1.00 0.00 654 LEU A CA 20
ATOM 35424 C C . LEU A 1 42 ? -15.992 3.052 1.367 1.00 0.00 654 LEU A C 20
ATOM 35425 O O . LEU A 1 42 ? -15.158 3.383 2.208 1.00 0.00 654 LEU A O 20
ATOM 35441 N N . THR A 1 43 ? -16.850 2.040 1.509 1.00 0.00 655 THR A N 20
ATOM 35442 C CA . THR A 1 43 ? -16.913 1.180 2.702 1.00 0.00 655 THR A CA 20
ATOM 35443 C C . THR A 1 43 ? -15.554 0.934 3.369 1.00 0.00 655 THR A C 20
ATOM 35444 O O . THR A 1 43 ? -14.729 0.169 2.868 1.00 0.00 655 THR A O 20
ATOM 35455 N N . PRO A 1 44 ? -15.316 1.599 4.514 1.00 0.00 656 PRO A N 20
ATOM 35456 C CA . PRO A 1 44 ? -14.089 1.455 5.300 1.00 0.00 656 PRO A CA 20
ATOM 35457 C C . PRO A 1 44 ? -14.223 0.413 6.403 1.00 0.00 656 PRO A C 20
ATOM 35458 O O . PRO A 1 44 ? -15.267 -0.221 6.553 1.00 0.00 656 PRO A O 20
ATOM 35469 N N . ILE A 1 45 ? -13.152 0.237 7.167 1.00 0.00 657 ILE A N 20
ATOM 35470 C CA . ILE A 1 45 ? -13.155 -0.692 8.289 1.00 0.00 657 ILE A CA 20
ATOM 35471 C C . ILE A 1 45 ? -14.008 -0.101 9.406 1.00 0.00 657 ILE A C 20
ATOM 35472 O O . ILE A 1 45 ? -14.744 -0.801 10.106 1.00 0.00 657 ILE A O 20
ATOM 35488 N N . ALA A 1 46 ? -13.886 1.213 9.549 1.00 0.00 658 ALA A N 20
ATOM 35489 C CA . ALA A 1 46 ? -14.595 1.959 10.579 1.00 0.00 658 ALA A CA 20
ATOM 35490 C C . ALA A 1 46 ? -14.838 3.404 10.157 1.00 0.00 658 ALA A C 20
ATOM 35491 O O . ALA A 1 46 ? -14.111 3.949 9.322 1.00 0.00 658 ALA A O 20
ATOM 35498 N N . VAL A 1 47 ? -15.861 4.019 10.742 1.00 0.00 659 VAL A N 20
ATOM 35499 C CA . VAL A 1 47 ? -16.189 5.409 10.445 1.00 0.00 659 VAL A CA 20
ATOM 35500 C C . VAL A 1 47 ? -16.162 6.257 11.710 1.00 0.00 659 VAL A C 20
ATOM 35501 O O . VAL A 1 47 ? -16.507 5.790 12.800 1.00 0.00 659 VAL A O 20
ATOM 35514 N N . LEU A 1 48 ? -15.739 7.502 11.553 1.00 0.00 660 LEU A N 20
ATOM 35515 C CA . LEU A 1 48 ? -15.689 8.442 12.661 1.00 0.00 660 LEU A CA 20
ATOM 35516 C C . LEU A 1 48 ? -16.646 9.591 12.386 1.00 0.00 660 LEU A C 20
ATOM 35517 O O . LEU A 1 48 ? -16.452 10.355 11.439 1.00 0.00 660 LEU A O 20
ATOM 35533 N N . LEU A 1 49 ? -17.680 9.714 13.206 1.00 0.00 661 LEU A N 20
ATOM 35534 C CA . LEU A 1 49 ? -18.665 10.769 13.017 1.00 0.00 661 LEU A CA 20
ATOM 35535 C C . LEU A 1 49 ? -18.446 11.870 14.046 1.00 0.00 661 LEU A C 20
ATOM 35536 O O . LEU A 1 49 ? -18.594 11.639 15.246 1.00 0.00 661 LEU A O 20
ATOM 35552 N N . ALA A 1 50 ? -18.092 13.063 13.586 1.00 0.00 662 ALA A N 20
ATOM 35553 C CA . ALA A 1 50 ? -17.841 14.165 14.501 1.00 0.00 662 ALA A CA 20
ATOM 35554 C C . ALA A 1 50 ? -18.929 15.228 14.455 1.00 0.00 662 ALA A C 20
ATOM 35555 O O . ALA A 1 50 ? -19.343 15.669 13.384 1.00 0.00 662 ALA A O 20
ATOM 35562 N N . GLU A 1 51 ? -19.388 15.623 15.635 1.00 0.00 663 GLU A N 20
ATOM 35563 C CA . GLU A 1 51 ? -20.400 16.662 15.761 1.00 0.00 663 GLU A CA 20
ATOM 35564 C C . GLU A 1 51 ? -19.765 18.042 15.541 1.00 0.00 663 GLU A C 20
ATOM 35565 O O . GLU A 1 51 ? -18.611 18.258 15.912 1.00 0.00 663 GLU A O 20
ATOM 35577 N N . PRO A 1 52 ? -20.504 18.999 14.944 1.00 0.00 664 PRO A N 20
ATOM 35578 C CA . PRO A 1 52 ? -21.881 18.786 14.478 1.00 0.00 664 PRO A CA 20
ATOM 35579 C C . PRO A 1 52 ? -21.957 17.909 13.227 1.00 0.00 664 PRO A C 20
ATOM 35580 O O . PRO A 1 52 ? -21.142 18.028 12.310 1.00 0.00 664 PRO A O 20
ATOM 35591 N N . PHE A 1 53 ? -22.950 17.035 13.207 1.00 0.00 665 PHE A N 20
ATOM 35592 C CA . PHE A 1 53 ? -23.169 16.117 12.093 1.00 0.00 665 PHE A CA 20
ATOM 35593 C C . PHE A 1 53 ? -23.964 16.765 10.954 1.00 0.00 665 PHE A C 20
ATOM 35594 O O . PHE A 1 53 ? -24.863 17.572 11.189 1.00 0.00 665 PHE A O 20
ATOM 35611 N N . SER A 1 54 ? -23.626 16.395 9.716 1.00 0.00 666 SER A N 20
ATOM 35612 C CA . SER A 1 54 ? -24.312 16.923 8.536 1.00 0.00 666 SER A CA 20
ATOM 35613 C C . SER A 1 54 ? -25.381 15.952 8.036 1.00 0.00 666 SER A C 20
ATOM 35614 O O . SER A 1 54 ? -26.416 16.368 7.517 1.00 0.00 666 SER A O 20
ATOM 35622 N N . TYR A 1 55 ? -25.110 14.654 8.187 1.00 0.00 667 TYR A N 20
ATOM 35623 C CA . TYR A 1 55 ? -26.033 13.597 7.762 1.00 0.00 667 TYR A CA 20
ATOM 35624 C C . TYR A 1 55 ? -27.379 13.654 8.499 1.00 0.00 667 TYR A C 20
ATOM 35625 O O . TYR A 1 55 ? -28.353 13.037 8.066 1.00 0.00 667 TYR A O 20
ATOM 35643 N N . GLY A 1 56 ? -27.432 14.385 9.609 1.00 0.00 668 GLY A N 20
ATOM 35644 C CA . GLY A 1 56 ? -28.668 14.505 10.355 1.00 0.00 668 GLY A CA 20
ATOM 35645 C C . GLY A 1 56 ? -28.719 13.623 11.588 1.00 0.00 668 GLY A C 20
ATOM 35646 O O . GLY A 1 56 ? -27.884 13.742 12.480 1.00 0.00 668 GLY A O 20
ATOM 35650 N N . ASP A 1 57 ? -29.701 12.732 11.630 1.00 0.00 669 ASP A N 20
ATOM 35651 C CA . ASP A 1 57 ? -29.889 11.848 12.781 1.00 0.00 669 ASP A CA 20
ATOM 35652 C C . ASP A 1 57 ? -28.870 10.707 12.795 1.00 0.00 669 ASP A C 20
ATOM 35653 O O . ASP A 1 57 ? -28.830 9.880 11.881 1.00 0.00 669 ASP A O 20
ATOM 35662 N N . VAL A 1 58 ? -28.060 10.676 13.852 1.00 0.00 670 VAL A N 20
ATOM 35663 C CA . VAL A 1 58 ? -27.018 9.661 14.024 1.00 0.00 670 VAL A CA 20
ATOM 35664 C C . VAL A 1 58 ? -27.594 8.244 14.112 1.00 0.00 670 VAL A C 20
ATOM 35665 O O . VAL A 1 58 ? -27.072 7.324 13.483 1.00 0.00 670 VAL A O 20
ATOM 35678 N N . GLN A 1 59 ? -28.680 8.082 14.863 1.00 0.00 671 GLN A N 20
ATOM 35679 C CA . GLN A 1 59 ? -29.289 6.769 15.053 1.00 0.00 671 GLN A CA 20
ATOM 35680 C C . GLN A 1 59 ? -29.752 6.169 13.723 1.00 0.00 671 GLN A C 20
ATOM 35681 O O . GLN A 1 59 ? -29.555 4.979 13.470 1.00 0.00 671 GLN A O 20
ATOM 35695 N N . GLU A 1 60 ? -30.363 6.997 12.878 1.00 0.00 672 GLU A N 20
ATOM 35696 C CA . GLU A 1 60 ? -30.839 6.545 11.572 1.00 0.00 672 GLU A CA 20
ATOM 35697 C C . GLU A 1 60 ? -29.673 6.133 10.679 1.00 0.00 672 GLU A C 20
ATOM 35698 O O . GLU A 1 60 ? -29.762 5.145 9.951 1.00 0.00 672 GLU A O 20
ATOM 35710 N N . LEU A 1 61 ? -28.589 6.903 10.732 1.00 0.00 673 LEU A N 20
ATOM 35711 C CA . LEU A 1 61 ? -27.393 6.605 9.948 1.00 0.00 673 LEU A CA 20
ATOM 35712 C C . LEU A 1 61 ? -26.809 5.274 10.396 1.00 0.00 673 LEU A C 20
ATOM 35713 O O . LEU A 1 61 ? -26.425 4.443 9.578 1.00 0.00 673 LEU A O 20
ATOM 35729 N N . VAL A 1 62 ? -26.765 5.090 11.711 1.00 0.00 674 VAL A N 20
ATOM 35730 C CA . VAL A 1 62 ? -26.248 3.869 12.310 1.00 0.00 674 VAL A CA 20
ATOM 35731 C C . VAL A 1 62 ? -27.090 2.678 11.879 1.00 0.00 674 VAL A C 20
ATOM 35732 O O . VAL A 1 62 ? -26.557 1.636 11.499 1.00 0.00 674 VAL A O 20
ATOM 35745 N N . ASP A 1 63 ? -28.411 2.849 11.921 1.00 0.00 675 ASP A N 20
ATOM 35746 C CA . ASP A 1 63 ? -29.328 1.788 11.512 1.00 0.00 675 ASP A CA 20
ATOM 35747 C C . ASP A 1 63 ? -29.104 1.425 10.054 1.00 0.00 675 ASP A C 20
ATOM 35748 O O . ASP A 1 63 ? -29.150 0.255 9.690 1.00 0.00 675 ASP A O 20
ATOM 35757 N N . GLN A 1 64 ? -28.862 2.436 9.223 1.00 0.00 676 GLN A N 20
ATOM 35758 C CA . GLN A 1 64 ? -28.627 2.204 7.799 1.00 0.00 676 GLN A CA 20
ATOM 35759 C C . GLN A 1 64 ? -27.277 1.537 7.578 1.00 0.00 676 GLN A C 20
ATOM 35760 O O . GLN A 1 64 ? -27.156 0.616 6.773 1.00 0.00 676 GLN A O 20
ATOM 35774 N N . LEU A 1 65 ? -26.267 2.000 8.311 1.00 0.00 677 LEU A N 20
ATOM 35775 C CA . LEU A 1 65 ? -24.925 1.440 8.204 1.00 0.00 677 LEU A CA 20
ATOM 35776 C C . LEU A 1 65 ? -24.895 -0.007 8.678 1.00 0.00 677 LEU A C 20
ATOM 35777 O O . LEU A 1 65 ? -24.278 -0.852 8.039 1.00 0.00 677 LEU A O 20
ATOM 35793 N N . ARG A 1 66 ? -25.578 -0.286 9.790 1.00 0.00 678 ARG A N 20
ATOM 35794 C CA . ARG A 1 66 ? -25.629 -1.646 10.340 1.00 0.00 678 ARG A CA 20
ATOM 35795 C C . ARG A 1 66 ? -26.445 -2.569 9.449 1.00 0.00 678 ARG A C 20
ATOM 35796 O O . ARG A 1 66 ? -26.146 -3.757 9.325 1.00 0.00 678 ARG A O 20
ATOM 35817 N N . GLN A 1 67 ? -27.495 -2.018 8.858 1.00 0.00 679 GLN A N 20
ATOM 35818 C CA . GLN A 1 67 ? -28.359 -2.774 7.970 1.00 0.00 679 GLN A CA 20
ATOM 35819 C C . GLN A 1 67 ? -27.580 -3.230 6.735 1.00 0.00 679 GLN A C 20
ATOM 35820 O O . GLN A 1 67 ? -27.789 -4.334 6.232 1.00 0.00 679 GLN A O 20
ATOM 35834 N N . ARG A 1 68 ? -26.686 -2.368 6.248 1.00 0.00 680 ARG A N 20
ATOM 35835 C CA . ARG A 1 68 ? -25.878 -2.694 5.075 1.00 0.00 680 ARG A CA 20
ATOM 35836 C C . ARG A 1 68 ? -24.643 -3.495 5.469 1.00 0.00 680 ARG A C 20
ATOM 35837 O O . ARG A 1 68 ? -24.301 -4.486 4.825 1.00 0.00 680 ARG A O 20
ATOM 35858 N N . CYS A 1 69 ? -23.973 -3.053 6.523 1.00 0.00 681 CYS A N 20
ATOM 35859 C CA . CYS A 1 69 ? -22.777 -3.725 7.006 1.00 0.00 681 CYS A CA 20
ATOM 35860 C C . CYS A 1 69 ? -22.897 -4.017 8.491 1.00 0.00 681 CYS A C 20
ATOM 35861 O O . CYS A 1 69 ? -23.250 -3.142 9.278 1.00 0.00 681 CYS A O 20
ATOM 35869 N N . THR A 1 70 ? -22.586 -5.242 8.878 1.00 0.00 682 THR A N 20
ATOM 35870 C CA . THR A 1 70 ? -22.661 -5.636 10.276 1.00 0.00 682 THR A CA 20
ATOM 35871 C C . THR A 1 70 ? -21.597 -4.901 11.090 1.00 0.00 682 THR A C 20
ATOM 35872 O O . THR A 1 70 ? -20.596 -4.442 10.532 1.00 0.00 682 THR A O 20
ATOM 35883 N N . PRO A 1 71 ? -21.792 -4.770 12.417 1.00 0.00 683 PRO A N 20
ATOM 35884 C CA . PRO A 1 71 ? -20.825 -4.085 13.286 1.00 0.00 683 PRO A CA 20
ATOM 35885 C C . PRO A 1 71 ? -19.451 -4.747 13.242 1.00 0.00 683 PRO A C 20
ATOM 35886 O O . PRO A 1 71 ? -18.434 -4.106 13.503 1.00 0.00 683 PRO A O 20
ATOM 35897 N N . GLU A 1 72 ? -19.433 -6.042 12.937 1.00 0.00 684 GLU A N 20
ATOM 35898 C CA . GLU A 1 72 ? -18.181 -6.776 12.829 1.00 0.00 684 GLU A CA 20
ATOM 35899 C C . GLU A 1 72 ? -17.435 -6.352 11.566 1.00 0.00 684 GLU A C 20
ATOM 35900 O O . GLU A 1 72 ? -16.210 -6.240 11.555 1.00 0.00 684 GLU A O 20
ATOM 35912 N N . GLN A 1 73 ? -18.201 -6.133 10.497 1.00 0.00 685 GLN A N 20
ATOM 35913 C CA . GLN A 1 73 ? -17.653 -5.724 9.212 1.00 0.00 685 GLN A CA 20
ATOM 35914 C C . GLN A 1 73 ? -17.158 -4.279 9.251 1.00 0.00 685 GLN A C 20
ATOM 35915 O O . GLN A 1 73 ? -16.099 -3.960 8.707 1.00 0.00 685 GLN A O 20
ATOM 35929 N N . LEU A 1 74 ? -17.933 -3.413 9.897 1.00 0.00 686 LEU A N 20
ATOM 35930 C CA . LEU A 1 74 ? -17.586 -1.999 9.986 1.00 0.00 686 LEU A CA 20
ATOM 35931 C C . LEU A 1 74 ? -17.867 -1.434 11.378 1.00 0.00 686 LEU A C 20
ATOM 35932 O O . LEU A 1 74 ? -18.973 -1.567 11.905 1.00 0.00 686 LEU A O 20
ATOM 35948 N N . LYS A 1 75 ? -16.856 -0.801 11.965 1.00 0.00 687 LYS A N 20
ATOM 35949 C CA . LYS A 1 75 ? -16.996 -0.200 13.289 1.00 0.00 687 LYS A CA 20
ATOM 35950 C C . LYS A 1 75 ? -17.420 1.259 13.175 1.00 0.00 687 LYS A C 20
ATOM 35951 O O . LYS A 1 75 ? -17.056 1.959 12.232 1.00 0.00 687 LYS A O 20
ATOM 35970 N N . ILE A 1 76 ? -18.207 1.705 14.139 1.00 0.00 688 ILE A N 20
ATOM 35971 C CA . ILE A 1 76 ? -18.700 3.074 14.147 1.00 0.00 688 ILE A CA 20
ATOM 35972 C C . ILE A 1 76 ? -18.302 3.791 15.432 1.00 0.00 688 ILE A C 20
ATOM 35973 O O . ILE A 1 76 ? -18.603 3.333 16.539 1.00 0.00 688 ILE A O 20
ATOM 35989 N N . PHE A 1 77 ? -17.615 4.913 15.268 1.00 0.00 689 PHE A N 20
ATOM 35990 C CA . PHE A 1 77 ? -17.172 5.731 16.396 1.00 0.00 689 PHE A CA 20
ATOM 35991 C C . PHE A 1 77 ? -17.715 7.158 16.267 1.00 0.00 689 PHE A C 20
ATOM 35992 O O . PHE A 1 77 ? -17.867 7.669 15.155 1.00 0.00 689 PHE A O 20
ATOM 36009 N N . ILE A 1 78 ? -18.001 7.808 17.395 1.00 0.00 690 ILE A N 20
ATOM 36010 C CA . ILE A 1 78 ? -18.535 9.171 17.370 1.00 0.00 690 ILE A CA 20
ATOM 36011 C C . ILE A 1 78 ? -17.708 10.127 18.238 1.00 0.00 690 ILE A C 20
ATOM 36012 O O . ILE A 1 78 ? -17.231 9.764 19.318 1.00 0.00 690 ILE A O 20
ATOM 36028 N N . LEU A 1 79 ? -17.530 11.348 17.733 1.00 0.00 691 LEU A N 20
ATOM 36029 C CA . LEU A 1 79 ? -16.777 12.380 18.437 1.00 0.00 691 LEU A CA 20
ATOM 36030 C C . LEU A 1 79 ? -17.713 13.501 18.868 1.00 0.00 691 LEU A C 20
ATOM 36031 O O . LEU A 1 79 ? -18.614 13.894 18.122 1.00 0.00 691 LEU A O 20
ATOM 36047 N N . GLY A 1 80 ? -17.492 14.018 20.066 1.00 0.00 692 GLY A N 20
ATOM 36048 C CA . GLY A 1 80 ? -18.325 15.083 20.579 1.00 0.00 692 GLY A CA 20
ATOM 36049 C C . GLY A 1 80 ? -17.907 15.503 21.966 1.00 0.00 692 GLY A C 20
ATOM 36050 O O . GLY A 1 80 ? -16.834 15.128 22.428 1.00 0.00 692 GLY A O 20
ATOM 36054 N N . SER A 1 81 ? -18.747 16.287 22.630 1.00 0.00 693 SER A N 20
ATOM 36055 C CA . SER A 1 81 ? -18.452 16.755 23.982 1.00 0.00 693 SER A CA 20
ATOM 36056 C C . SER A 1 81 ? -18.362 15.584 24.960 1.00 0.00 693 SER A C 20
ATOM 36057 O O . SER A 1 81 ? -17.535 15.582 25.872 1.00 0.00 693 SER A O 20
ATOM 36065 N N . LYS A 1 82 ? -19.221 14.590 24.757 1.00 0.00 694 LYS A N 20
ATOM 36066 C CA . LYS A 1 82 ? -19.241 13.402 25.604 1.00 0.00 694 LYS A CA 20
ATOM 36067 C C . LYS A 1 82 ? -19.550 12.156 24.779 1.00 0.00 694 LYS A C 20
ATOM 36068 O O . LYS A 1 82 ? -18.869 11.141 24.890 1.00 0.00 694 LYS A O 20
ATOM 36087 N N . GLY A 1 83 ? -20.578 12.254 23.943 1.00 0.00 695 GLY A N 20
ATOM 36088 C CA . GLY A 1 83 ? -20.976 11.131 23.114 1.00 0.00 695 GLY A CA 20
ATOM 36089 C C . GLY A 1 83 ? -22.357 10.624 23.491 1.00 0.00 695 GLY A C 20
ATOM 36090 O O . GLY A 1 83 ? -22.628 10.374 24.664 1.00 0.00 695 GLY A O 20
ATOM 36094 N N . ASN A 1 84 ? -23.236 10.477 22.501 1.00 0.00 696 ASN A N 20
ATOM 36095 C CA . ASN A 1 84 ? -24.601 10.011 22.755 1.00 0.00 696 ASN A CA 20
ATOM 36096 C C . ASN A 1 84 ? -24.666 8.488 22.892 1.00 0.00 696 ASN A C 20
ATOM 36097 O O . ASN A 1 84 ? -25.654 7.951 23.396 1.00 0.00 696 ASN A O 20
ATOM 36108 N N . TYR A 1 85 ? -23.603 7.815 22.447 1.00 0.00 697 TYR A N 20
ATOM 36109 C CA . TYR A 1 85 ? -23.495 6.353 22.507 1.00 0.00 697 TYR A CA 20
ATOM 36110 C C . TYR A 1 85 ? -24.745 5.643 21.973 1.00 0.00 697 TYR A C 20
ATOM 36111 O O . TYR A 1 85 ? -25.276 4.736 22.615 1.00 0.00 697 TYR A O 20
ATOM 36129 N N . GLN A 1 86 ? -25.219 6.051 20.797 1.00 0.00 698 GLN A N 20
ATOM 36130 C CA . GLN A 1 86 ? -26.395 5.430 20.210 1.00 0.00 698 GLN A CA 20
ATOM 36131 C C . GLN A 1 86 ? -26.023 4.636 18.965 1.00 0.00 698 GLN A C 20
ATOM 36132 O O . GLN A 1 86 ? -25.898 5.196 17.876 1.00 0.00 698 GLN A O 20
ATOM 36146 N N . GLY A 1 87 ? -25.842 3.328 19.133 1.00 0.00 699 GLY A N 20
ATOM 36147 C CA . GLY A 1 87 ? -25.499 2.481 18.005 1.00 0.00 699 GLY A CA 20
ATOM 36148 C C . GLY A 1 87 ? -24.021 2.504 17.646 1.00 0.00 699 GLY A C 20
ATOM 36149 O O . GLY A 1 87 ? -23.637 2.044 16.572 1.00 0.00 699 GLY A O 20
ATOM 36153 N N . VAL A 1 88 ? -23.185 3.026 18.535 1.00 0.00 700 VAL A N 20
ATOM 36154 C CA . VAL A 1 88 ? -21.760 3.090 18.266 1.00 0.00 700 VAL A CA 20
ATOM 36155 C C . VAL A 1 88 ? -20.990 2.229 19.260 1.00 0.00 700 VAL A C 20
ATOM 36156 O O . VAL A 1 88 ? -21.434 2.010 20.388 1.00 0.00 700 VAL A O 20
ATOM 36169 N N . ASP A 1 89 ? -19.846 1.735 18.818 1.00 0.00 701 ASP A N 20
ATOM 36170 C CA . ASP A 1 89 ? -19.002 0.873 19.646 1.00 0.00 701 ASP A CA 20
ATOM 36171 C C . ASP A 1 89 ? -18.345 1.646 20.787 1.00 0.00 701 ASP A C 20
ATOM 36172 O O . ASP A 1 89 ? -18.311 1.173 21.924 1.00 0.00 701 ASP A O 20
ATOM 36181 N N . ARG A 1 90 ? -17.846 2.842 20.488 1.00 0.00 702 ARG A N 20
ATOM 36182 C CA . ARG A 1 90 ? -17.171 3.662 21.492 1.00 0.00 702 ARG A CA 20
ATOM 36183 C C . ARG A 1 90 ? -17.433 5.145 21.258 1.00 0.00 702 ARG A C 20
ATOM 36184 O O . ARG A 1 90 ? -17.779 5.560 20.149 1.00 0.00 702 ARG A O 20
ATOM 36205 N N . TYR A 1 91 ? -17.263 5.936 22.310 1.00 0.00 703 TYR A N 20
ATOM 36206 C CA . TYR A 1 91 ? -17.446 7.377 22.230 1.00 0.00 703 TYR A CA 20
ATOM 36207 C C . TYR A 1 91 ? -16.141 8.063 22.616 1.00 0.00 703 TYR A C 20
ATOM 36208 O O . TYR A 1 91 ? -15.483 7.658 23.575 1.00 0.00 703 TYR A O 20
ATOM 36226 N N . ILE A 1 92 ? -15.746 9.084 21.865 1.00 0.00 704 ILE A N 20
ATOM 36227 C CA . ILE A 1 92 ? -14.500 9.779 22.158 1.00 0.00 704 ILE A CA 20
ATOM 36228 C C . ILE A 1 92 ? -14.714 11.283 22.329 1.00 0.00 704 ILE A C 20
ATOM 36229 O O . ILE A 1 92 ? -14.832 12.019 21.344 1.00 0.00 704 ILE A O 20
ATOM 36245 N N . PRO A 1 93 ? -14.802 11.746 23.589 1.00 0.00 705 PRO A N 20
ATOM 36246 C CA . PRO A 1 93 ? -14.991 13.169 23.916 1.00 0.00 705 PRO A CA 20
ATOM 36247 C C . PRO A 1 93 ? -13.846 14.058 23.426 1.00 0.00 705 PRO A C 20
ATOM 36248 O O . PRO A 1 93 ? -12.678 13.666 23.453 1.00 0.00 705 PRO A O 20
ATOM 36259 N N . LEU A 1 94 ? -14.199 15.257 22.978 1.00 0.00 706 LEU A N 20
ATOM 36260 C CA . LEU A 1 94 ? -13.233 16.232 22.501 1.00 0.00 706 LEU A CA 20
ATOM 36261 C C . LEU A 1 94 ? -12.921 17.245 23.606 1.00 0.00 706 LEU A C 20
ATOM 36262 O O . LEU A 1 94 ? -13.774 17.537 24.444 1.00 0.00 706 LEU A O 20
ATOM 36278 N N . PRO A 1 95 ? -11.696 17.801 23.622 1.00 0.00 707 PRO A N 20
ATOM 36279 C CA . PRO A 1 95 ? -10.657 17.479 22.638 1.00 0.00 707 PRO A CA 20
ATOM 36280 C C . PRO A 1 95 ? -10.063 16.084 22.836 1.00 0.00 707 PRO A C 20
ATOM 36281 O O . PRO A 1 95 ? -9.846 15.639 23.963 1.00 0.00 707 PRO A O 20
ATOM 36292 N N . ILE A 1 96 ? -9.824 15.401 21.724 1.00 0.00 708 ILE A N 20
ATOM 36293 C CA . ILE A 1 96 ? -9.237 14.069 21.745 1.00 0.00 708 ILE A CA 20
ATOM 36294 C C . ILE A 1 96 ? -7.826 14.075 22.314 1.00 0.00 708 ILE A C 20
ATOM 36295 O O . ILE A 1 96 ? -7.057 15.016 22.115 1.00 0.00 708 ILE A O 20
ATOM 36311 N N . HIS A 1 97 ? -7.502 13.005 23.017 1.00 0.00 709 HIS A N 20
ATOM 36312 C CA . HIS A 1 97 ? -6.174 12.832 23.583 1.00 0.00 709 HIS A CA 20
ATOM 36313 C C . HIS A 1 97 ? -5.423 11.837 22.710 1.00 0.00 709 HIS A C 20
ATOM 36314 O O . HIS A 1 97 ? -5.766 10.659 22.686 1.00 0.00 709 HIS A O 20
ATOM 36328 N N . PRO A 1 98 ? -4.379 12.291 21.996 1.00 0.00 710 PRO A N 20
ATOM 36329 C CA . PRO A 1 98 ? -3.614 11.434 21.073 1.00 0.00 710 PRO A CA 20
ATOM 36330 C C . PRO A 1 98 ? -2.966 10.217 21.735 1.00 0.00 710 PRO A C 20
ATOM 36331 O O . PRO A 1 98 ? -2.799 9.177 21.095 1.00 0.00 710 PRO A O 20
ATOM 36342 N N . GLU A 1 99 ? -2.608 10.344 23.009 1.00 0.00 711 GLU A N 20
ATOM 36343 C CA . GLU A 1 99 ? -1.966 9.252 23.737 1.00 0.00 711 GLU A CA 20
ATOM 36344 C C . GLU A 1 99 ? -2.906 8.060 23.937 1.00 0.00 711 GLU A C 20
ATOM 36345 O O . GLU A 1 99 ? -2.492 6.911 23.803 1.00 0.00 711 GLU A O 20
ATOM 36357 N N . SER A 1 100 ? -4.169 8.340 24.248 1.00 0.00 712 SER A N 20
ATOM 36358 C CA . SER A 1 100 ? -5.146 7.283 24.489 1.00 0.00 712 SER A CA 20
ATOM 36359 C C . SER A 1 100 ? -6.028 7.017 23.271 1.00 0.00 712 SER A C 20
ATOM 36360 O O . SER A 1 100 ? -6.666 5.968 23.185 1.00 0.00 712 SER A O 20
ATOM 36368 N N . PHE A 1 101 ? -6.067 7.965 22.335 1.00 0.00 713 PHE A N 20
ATOM 36369 C CA . PHE A 1 101 ? -6.877 7.816 21.127 1.00 0.00 713 PHE A CA 20
ATOM 36370 C C . PHE A 1 101 ? -6.432 6.596 20.328 1.00 0.00 713 PHE A C 20
ATOM 36371 O O . PHE A 1 101 ? -7.253 5.765 19.936 1.00 0.00 713 PHE A O 20
ATOM 36388 N N . LEU A 1 102 ? -5.125 6.491 20.102 1.00 0.00 714 LEU A N 20
ATOM 36389 C CA . LEU A 1 102 ? -4.563 5.366 19.364 1.00 0.00 714 LEU A CA 20
ATOM 36390 C C . LEU A 1 102 ? -4.780 4.063 20.128 1.00 0.00 714 LEU A C 20
ATOM 36391 O O . LEU A 1 102 ? -5.050 3.018 19.530 1.00 0.00 714 LEU A O 20
ATOM 36407 N N . GLN A 1 103 ? -4.648 4.133 21.454 1.00 0.00 715 GLN A N 20
ATOM 36408 C CA . GLN A 1 103 ? -4.839 2.961 22.305 1.00 0.00 715 GLN A CA 20
ATOM 36409 C C . GLN A 1 103 ? -6.270 2.439 22.210 1.00 0.00 715 GLN A C 20
ATOM 36410 O O . GLN A 1 103 ? -6.490 1.231 22.125 1.00 0.00 715 GLN A O 20
ATOM 36424 N N . GLN A 1 104 ? -7.242 3.355 22.216 1.00 0.00 716 GLN A N 20
ATOM 36425 C CA . GLN A 1 104 ? -8.652 2.977 22.129 1.00 0.00 716 GLN A CA 20
ATOM 36426 C C . GLN A 1 104 ? -8.964 2.332 20.781 1.00 0.00 716 GLN A C 20
ATOM 36427 O O . GLN A 1 104 ? -9.704 1.347 20.716 1.00 0.00 716 GLN A O 20
ATOM 36441 N N . VAL A 1 105 ? -8.397 2.887 19.711 1.00 0.00 717 VAL A N 20
ATOM 36442 C CA . VAL A 1 105 ? -8.601 2.345 18.372 1.00 0.00 717 VAL A CA 20
ATOM 36443 C C . VAL A 1 105 ? -8.033 0.929 18.294 1.00 0.00 717 VAL A C 20
ATOM 36444 O O . VAL A 1 105 ? -8.672 0.019 17.766 1.00 0.00 717 VAL A O 20
ATOM 36457 N N . THR A 1 106 ? -6.830 0.761 18.840 1.00 0.00 718 THR A N 20
ATOM 36458 C CA . THR A 1 106 ? -6.161 -0.533 18.855 1.00 0.00 718 THR A CA 20
ATOM 36459 C C . THR A 1 106 ? -6.972 -1.556 19.652 1.00 0.00 718 THR A C 20
ATOM 36460 O O . THR A 1 106 ? -7.163 -2.685 19.203 1.00 0.00 718 THR A O 20
ATOM 36471 N N . MET A 1 107 ? -7.460 -1.151 20.829 1.00 0.00 719 MET A N 20
ATOM 36472 C CA . MET A 1 107 ? -8.257 -2.045 21.671 1.00 0.00 719 MET A CA 20
ATOM 36473 C C . MET A 1 107 ? -9.537 -2.463 20.954 1.00 0.00 719 MET A C 20
ATOM 36474 O O . MET A 1 107 ? -9.919 -3.635 20.986 1.00 0.00 719 MET A O 20
ATOM 36488 N N . GLY A 1 108 ? -10.195 -1.502 20.306 1.00 0.00 720 GLY A N 20
ATOM 36489 C CA . GLY A 1 108 ? -11.406 -1.805 19.559 1.00 0.00 720 GLY A CA 20
ATOM 36490 C C . GLY A 1 108 ? -11.125 -2.744 18.404 1.00 0.00 720 GLY A C 20
ATOM 36491 O O . GLY A 1 108 ? -11.896 -3.665 18.132 1.00 0.00 720 GLY A O 20
ATOM 36495 N N . LEU A 1 109 ? -10.006 -2.496 17.728 1.00 0.00 721 LEU A N 20
ATOM 36496 C CA . LEU A 1 109 ? -9.572 -3.312 16.599 1.00 0.00 721 LEU A CA 20
ATOM 36497 C C . LEU A 1 109 ? -9.275 -4.749 17.038 1.00 0.00 721 LEU A C 20
ATOM 36498 O O . LEU A 1 109 ? -9.684 -5.704 16.375 1.00 0.00 721 LEU A O 20
ATOM 36514 N N . THR A 1 110 ? -8.566 -4.896 18.160 1.00 0.00 722 THR A N 20
ATOM 36515 C CA . THR A 1 110 ? -8.220 -6.219 18.683 1.00 0.00 722 THR A CA 20
ATOM 36516 C C . THR A 1 110 ? -9.449 -6.952 19.215 1.00 0.00 722 THR A C 20
ATOM 36517 O O . THR A 1 110 ? -9.457 -8.180 19.302 1.00 0.00 722 THR A O 20
ATOM 36528 N N . SER A 1 111 ? -10.475 -6.195 19.592 1.00 0.00 723 SER A N 20
ATOM 36529 C CA . SER A 1 111 ? -11.716 -6.781 20.091 1.00 0.00 723 SER A CA 20
ATOM 36530 C C . SER A 1 111 ? -12.389 -7.606 18.996 1.00 0.00 723 SER A C 20
ATOM 36531 O O . SER A 1 111 ? -12.950 -8.669 19.262 1.00 0.00 723 SER A O 20
ATOM 36539 N N . LEU A 1 112 ? -12.343 -7.088 17.766 1.00 0.00 724 LEU A N 20
ATOM 36540 C CA . LEU A 1 112 ? -12.934 -7.767 16.617 1.00 0.00 724 LEU A CA 20
ATOM 36541 C C . LEU A 1 112 ? -12.251 -9.109 16.352 1.00 0.00 724 LEU A C 20
ATOM 36542 O O . LEU A 1 112 ? -12.917 -10.128 16.153 1.00 0.00 724 LEU A O 20
ATOM 36558 N N . ALA A 1 113 ? -10.919 -9.104 16.353 1.00 0.00 725 ALA A N 20
ATOM 36559 C CA . ALA A 1 113 ? -10.146 -10.318 16.114 1.00 0.00 725 ALA A CA 20
ATOM 36560 C C . ALA A 1 113 ? -8.761 -10.214 16.742 1.00 0.00 725 ALA A C 20
ATOM 36561 O O . ALA A 1 113 ? -8.177 -9.132 16.798 1.00 0.00 725 ALA A O 20
ATOM 36568 N N . THR A 1 114 ? -8.234 -11.349 17.194 1.00 0.00 726 THR A N 20
ATOM 36569 C CA . THR A 1 114 ? -6.915 -11.392 17.820 1.00 0.00 726 THR A CA 20
ATOM 36570 C C . THR A 1 114 ? -5.801 -11.157 16.801 1.00 0.00 726 THR A C 20
ATOM 36571 O O . THR A 1 114 ? -4.730 -10.657 17.149 1.00 0.00 726 THR A O 20
ATOM 36582 N N . SER A 1 115 ? -6.071 -11.525 15.544 1.00 0.00 727 SER A N 20
ATOM 36583 C CA . SER A 1 115 ? -5.111 -11.369 14.448 1.00 0.00 727 SER A CA 20
ATOM 36584 C C . SER A 1 115 ? -3.808 -12.117 14.734 1.00 0.00 727 SER A C 20
ATOM 36585 O O . SER A 1 115 ? -2.720 -11.646 14.396 1.00 0.00 727 SER A O 20
ATOM 36593 N N . ALA A 1 116 ? -3.928 -13.293 15.343 1.00 0.00 728 ALA A N 20
ATOM 36594 C CA . ALA A 1 116 ? -2.768 -14.110 15.675 1.00 0.00 728 ALA A CA 20
ATOM 36595 C C . ALA A 1 116 ? -3.113 -15.592 15.603 1.00 0.00 728 ALA A C 20
ATOM 36596 O O . ALA A 1 116 ? -4.268 -15.976 15.785 1.00 0.00 728 ALA A O 20
ATOM 36603 N N . GLN A 1 117 ? -2.111 -16.419 15.335 1.00 0.00 729 GLN A N 20
ATOM 36604 C CA . GLN A 1 117 ? -2.313 -17.862 15.240 1.00 0.00 729 GLN A CA 20
ATOM 36605 C C . GLN A 1 117 ? -1.914 -18.553 16.540 1.00 0.00 729 GLN A C 20
ATOM 36606 O O . GLN A 1 117 ? -2.528 -19.586 16.874 1.00 0.00 729 GLN A O 20
#

Foldseek 3Di:
DWEEEEEDQDPVLCVVVQVLQVVVVYHYHYDPALDPVVCVVVPTQEYEAEPPHRPPDPLVSLVSCCVSPPCLSYAYEYEEQFDPPRNHPDYAYPPGDSVCVVVVVVVVVCVSDVPDD

Solvent-accessible surface area: 7005 Å² total; per-residue (Å²): 178,8,142,9,2,2,1,6,100,73,113,72,52,4,80,124,5,26,64,35,1,79,122,46,31,55,95,29,74,100,29,86,59,1,64,37,121,125,1,70,81,95,54,6,68,8,0,2,0,9,63,87,75,39,40,35,71,4,100,102,7,4,68,67,4,125,116,146,22,66,74,108,117,6,18,12,5,2,4,5,65,157,33,48,154,56,46,3,66,80,115,6,56,90,104,27,114,82,160,41,0,70,110,49,18,65,98,2,58,45,74,85,57,142,91,75,229

Secondary structure (DSSP, 8-state):
-EEEEEE-S-HHHHHHHHHHHHHTTEEEEEESS--HHHHHHT--SEEEEESS-TTS-HHHHHHHHHHHS-TTTSEEEEEESS---SS-SEEEESSPPHHHHHHHHHHHHGGG-S---

Sequence (117 aa):
EGRIVLVSEDEATSTLICSILTTAGYQVIWLVDGEVERLLALTPIAVLLAEPFSYGDVQELVDQLRQRCTPEQLKIFILGSKGNYQGVDRYIPLPIHPESFLQQVTMGLTSLATSAQEGRIVLVSEDEATSTLICSILTTAGYQVIWLVDGEVERLLALTPIAVLLAEPFSYGDVQELVDQLRQRCTPEQLKIFILGSKGNYQGVDRYIPLPIHPESFLQQVTMGLTSLATSAQEGRIVLVSEDEATSTLICSILTTAGYQVIWLVDGEVERLLALTPIAVLLAEPFSYGDVQELVDQLRQRCTPEQLKIFILGSKGNYQGVDRYIPLPIHPESFLQQVTMGLTSLATSAQEGRIVLVSEDEATSTLICSILTTAGYQVIWLVDGEVERLLALTPIAVLLAEPFSYGDVQELVDQLRQRCTPEQLKIFILGSKGNYQGVDRYIPLPIHPESFLQQVTMGLTSLATSAQEGRIVLVSEDEATSTLICSILTTAGYQVIWLVDGEVERLLALTPIAVLLAEPFSYGDVQELVDQLRQRCTPEQLKIFILGSKGNYQGVDRYIPLPIHPESFLQQVTMGLTSLATSAQEGRIVLVSEDEATSTLICSILTTAGYQVIWLVDGEVERLLALTPIAVLLAEPFSYGDVQELVDQLRQRCTPEQLKIFILGSKGNYQGVDRYIPLPIHPESFLQQVTMGLTSLATSAQEGRIVLVSEDEATSTLICSILTTAGYQVIWLVDGEVERLLALTPIAVLLAEPFSYGDVQELVDQLRQRCTPEQLKIFILGSKGNYQGVDRYIPLPIHPESFLQQVTMGLTSLATSAQEGRIVLVSEDEATSTLICSILTTAGYQVIWLVDGEVERLLALTPIAVLLAEPFSYGDVQELVDQLRQRCTPEQLKIFILGSKGNYQGVDRYIPLPIHPESFLQQVTMGLTSLATSAQEGRIVLVSEDEATSTLICSILTTAGYQVIWLVDGEVERLLALTPIAVLLAEPFSYGDVQELVDQLRQRCTPEQLKIFILGSKGNYQGVDRYIPLPIHPESFLQQVTMGLTSLATSAQEGRIVLVSEDEATSTLICSILTTAGYQVIWLVDGEVERLLALTPIAVLLAEPFSYGDVQELVDQLRQRCTPEQLKIFILGSKGNYQGVDRYIPLPIHPESFLQQVTMGLTSLATSAQEGRIVLVSEDEATSTLICSILTTAGYQVIWLVDGEVERLLALTPIAVLLAEPFSYGDVQELVDQLRQRCTPEQLKIFILGSKGNYQGVDRYIPLPIHPESFLQQVTMGLTSLATSAQEGRIVLVSEDEATSTLICSILTTAGYQVIWLVDGEVERLLALTPIAVLLAEPFSYGDVQELVDQLRQRCTPEQLKIFILGSKGNYQGVDRYIPLPIHPESFLQQVTMGLTSLATSAQEGRIVLVSEDEATSTLICSILTTAGYQVIWLVDGEVERLLALTPIAVLLAEPFSYGDVQELVDQLRQRCTPEQLKIFILGSKGNYQGVDRYIPLPIHPESFLQQVTMGLTSLATSAQEGRIVLVSEDEATSTLICSILTTAGYQVIWLVDGEVERLLALTPIAVLLAEPFSYGDVQELVDQLRQRCTPEQLKIFILGSKGNYQGVDRYIPLPIHPESFLQQVTMGLTSLATSAQEGRIVLVSEDEATSTLICSILTTAGYQVIWLVDGEVERLLALTPIAVLLAEPFSYGDVQELVDQLRQRCTPEQLKIFILGSKGNYQGVDRYIPLPIHPESFLQQVTMGLTSLATSAQEGRIVLVSEDEATSTLICSILTTAGYQVIWLVDGEVERLLALTPIAVLLAEPFSYGDVQELVDQLRQRCTPEQLKIFILGSKGNYQGVDRYIPLPIHPESFLQQVTMGLTSLATSAQEGRIVLVSEDEATSTLICSILTTAGYQVIWLVDGEVERLLALTPIAVLLAEPFSYGDVQELVDQLRQRCTPEQLKIFILGSKGNYQGVDRYIPLPIHPESFLQQVTMGLTSLATSAQEGRIVLVSEDEATSTLICSILTTAGYQVIWLVDGEVERLLALTPIAVLLAEPFSYGDVQELVDQLRQRCTPEQLKIFILGSKGNYQGVDRYIPLPIHPESFLQQVTMGLTSLATSAQEGRIVLVSEDEATSTLICSILTTAGYQVIWLVDGEVERLLALTPIAVLLAEPFSYGDVQELVDQLRQRCTPEQLKIFILGSKGNYQGVDRYIPLPIHPESFLQQVTMGLTSLATSAQEGRIVLVSEDEATSTLICSILTTAGYQVIWLVDGEVERLLALTPIAVLLAEPFSYGDVQELVDQLRQRCTPEQLKIFILGSKGNYQGVDRYIPLPIHPESFLQQVTMGLTSLATSAQ